Protein 6WEL (pdb70)

B-factor: mean 80.17, std 24.93, range [30.0, 134.48]

InterPro domains:
  IPR000595 Cyclic nucleotide-binding domain [PF00027] (512-602)
  IPR000595 Cyclic nucleotide-binding domain [PS50042] (493-607)
  IPR000595 Cyclic nucleotide-binding domain [SM00100] (493-614)
  IPR000595 Cyclic nucleotide-binding domain [cd00038] (493-610)
  IPR003938 Potassium channel, voltage-dependent, EAG/ELK/ERG-like [PR01463] (208-218)
  IPR003938 Potassium channel, voltage-dependent, EAG/ELK/ERG-like [PR01463] (318-328)
  IPR003938 Potassium channel, voltage-dependent, EAG/ELK/ERG-like [PR01463] (363-380)
  IPR003938 Potassium channel, voltage-dependent, EAG/ELK/ERG-like [PR01463] (406-415)
  IPR003938 Potassium channel, voltage-dependent, EAG/ELK/ERG-like [PR01463] (579-587)
  IPR005821 Ion transport domain [PF00520] (122-419)
  IPR014710 RmlC-like jelly roll fold [G3DSA:2.60.120.10] (485-624)
  IPR018488 Cyclic nucleotide-binding, conserved site [PS00888] (520-536)
  IPR018488 Cyclic nucleotide-binding, conserved site [PS00889] (558-581)
  IPR018490 Cyclic nucleotide-binding domain superfamily [SSF51206] (421-610)
  IPR032406 Cyclic nucleotide-gated channel, C-terminal leucine zipper domain [PF16526] (609-675)
  IPR050866 Cyclic nucleotide-gated cation channel [PTHR45638] (58-688)

Foldseek 3Di:
DVVVCLVQDADECPDVVNLVLLVVLLVLLVVCLQVLLCCQLLVCQQHAQWFWWAFDADVHTDIHGDDQVCQALHPFGTDTGGDLQRCCVPRVVSNVVVVVSVVVSLVSLVVVVSNQQRYWDDDPNDTDHGNVVSNVVSVVDVVVVLSVQLRDVPQVVAAPQDSVVRRHGHSNSNCSVNSPCVSVVVSLVVCLVVDPQNLVSVLVVLVVVVLSVLSSQLSVLQNVLVVVNAPPDCQRQHNNVCVLHPHGRGDDSVSSSVVSSVVSVCQLCVVPPGDDDDDPVSVVVSVVSNVNSVVSNVVSVVSVVVSVCVVCVVVVVLVVVLVVVVVVCVVVVPDPVVNVVVVVVSVVCVVVVDPQDPVVVVPPDDPVVVLVVLCVPPVVLVCPQQLNVPDDVVLSSLQSSDKHKDKDFAFAKPFAWFAFAFKKKAWAPFKKFWADPPNPHTDDIGDHSHMARPLLLDCLPPLPCSGTRHTIMTTHGMTIIIMRGSVSSVVSCVVPVVSVVSSNVSSVVVSVD/DVVVCLVQDADECPDVVNLVLLVVLLVLLVVCLQVLLCCQLLVCQQHAQWFWWAFDADVHTDIHGDDQVCQALHPFGTDTGGDLQRCCVPRVVSNVVVVVSVVVSLVSLVVVVSNQQRYWDDDPNDTDHGNVVSNVVSVVDVVVVLSVQLRDVPQVVAAPQDSVVRRHGHSNSNCSVNSPCVSVVVSLVVCLVVDPQNLVSVLVVLVVVVLSVLSSQLSVLQNVLVVVNAPPDCQRQHNNVCVLHPHGRGDDSVSSSVVSSVCSVCQLCVVPPGDDDDDPVSVVVSVVSNVNSVVSNVVSVVSVVVSVCVVCVVVVVLVVVLVVVVVVCVVVVPDPVVNVVVVVVSVVCVVVVDPQDPVVVVPPDDPVVVLVVLCVPPVVLVCPQQLNVPDDVVLSSLQSSDKHKDKDFAFAKPFAWFAFAFKKKAWAPFKKFWADPPNPHTDDIGDHSHMARPLLLDCLPPLPCSGTRHTIMTTHGMTIIIMRGSVSSVVSCVVPVVSVVSSNVSSVVVSVD/DVVVCLVQDADECPDVVNLVLLVVLLVLLVVCLQVLLCCQLLVCQQHAQWFWWAFDADVHTDIHGDDQVCQALHPFGTDTGGDLQRCCVPRVVSNVVVVVSVVVSLVSLVVVVSNQQRYWDDDPNDTDHGNVVSNVVSVVDVVVVLSVQLRDVPQVVAAPQDSVVRRHGHSNSNCSVNSPCVSVVVSLVVCLVVDPQNLVSVLVVLVVVVLSVLSSQLSVLQNVLVVVNAPPDCQRQHNNVCVLHPHGRGDDSVSSSVVSSVVSVCQLCVVPPGDDDDDPVSVVVSVVSNVNSVVSNVVSVVSVVVSVCVVCVVVVVLVVVLVVVVVVCVVVVPDPVVNVVVVVVSVVCVVVVDPQDPVVVVPPDDPVVVLVVLCVPPVVLVCPQQLNVPDDVVLSSLQSSDKHKDKDFAFAKPFAWFAFAFKKKAWAPFKKFWADPPNPHTDDIGDHSHMARPLLLDCLPPLPCSGTRHTIMTTHGMTIIIMRGSVSSVVSCVVPVVSVVSSNVSSVVVSVD/DVVVCLVQDADECPDVVNLVLLVVLLVLLVVCLQVLLCCQLLVCQQHAQWFWWAFDADVHTDIHGDDQVCQALHPFGTDTGGDLQRCCVPRVVSNVVVVVSVVVSLVSLVVVVSNQQRYWDDDPNDTDHGNVVSNVVSVVDVVVVLSVQLRDVPQVVAAPQDSVVRRHGHSNSNCSVNSPCVSVVVSLVVCLVVDPQNLVSVLVVLVVVVLSVLSSQLSVLQNVLVVVNAPPDCQRQHNNVCVLHPHGRGDDSVSSSVVSSVCSVCQLCVVPPGDDDDDPVSVVVSVVSNVNSVVSNVVSVVSVVVSVCVVCVVVVVLVVVLVVVVVVCVVVVPDPVVNVVVVVVSVVCVVVVDPQDPVVVVPPDDPVVVLVVLCVPPVVLVCPQQLNVPDDVVLSSLQSSDKHKDKDFAFAKPFAWFAFAFKKKAWAPFKKFWADPPNPHTDDIGDHSHMARPLLLDCLPPLPCSGTRHTIMTTHGMTIIIMRGSVSSVVSCVVPVVSVVSSNVSSVVVSVD

Solvent-accessible surface area: 101630 Å² total; per-residue (Å²): 186,125,179,115,141,82,59,107,56,8,15,41,33,87,59,71,108,6,23,113,44,0,39,66,0,13,94,0,22,42,20,0,32,48,71,1,18,6,10,39,12,7,75,61,60,10,3,41,14,20,56,35,33,13,142,82,148,103,136,73,87,78,81,51,99,18,70,153,134,38,20,28,74,23,172,90,29,14,55,111,50,84,34,123,51,0,1,53,80,103,41,144,83,91,0,102,110,42,31,114,81,2,90,80,20,12,68,20,0,96,86,2,29,66,22,17,69,31,42,3,82,86,66,63,15,67,44,16,127,86,17,111,98,1,20,130,36,21,130,135,63,99,55,76,135,50,5,40,91,0,30,78,81,74,5,62,112,64,6,23,4,47,27,198,116,104,77,107,15,60,19,53,46,4,52,31,2,29,67,12,106,128,35,18,134,44,6,41,107,50,33,27,56,113,35,104,124,22,35,40,38,53,19,75,23,23,44,139,91,14,55,23,78,2,15,75,12,0,0,82,0,2,124,21,0,81,159,27,20,32,7,81,15,49,1,0,0,0,28,79,1,133,24,0,14,24,110,118,23,36,9,42,60,109,1,34,66,29,0,0,34,8,1,0,0,1,4,4,12,31,14,6,47,24,39,44,4,22,109,47,84,0,0,56,24,4,12,111,10,4,47,58,0,16,62,18,46,6,42,10,34,9,19,5,20,18,33,15,52,44,122,15,54,64,32,25,97,19,38,87,74,7,66,13,1,71,68,15,1,122,37,9,144,17,55,154,142,13,18,96,56,1,38,134,3,13,49,34,14,54,92,68,98,15,67,48,47,50,78,37,10,90,119,20,4,7,96,54,0,32,35,46,1,17,66,83,16,12,28,118,28,0,67,146,3,117,5,0,90,99,13,67,55,29,0,0,27,74,0,3,92,65,25,73,49,42,8,13,4,62,42,10,51,18,10,107,124,43,64,34,4,89,40,0,12,4,0,27,80,0,66,0,29,22,2,63,112,106,22,176,110,69,116,78,55,28,86,90,38,34,34,34,15,16,50,21,0,8,92,26,100,79,16,192,114,40,77,84,15,87,19,12,0,45,1,33,1,33,2,6,0,5,0,0,8,47,72,29,0,57,59,9,0,164,74,9,79,110,3,74,133,82,1,47,53,71,0,117,65,31,65,152,200,187,124,178,117,141,84,59,106,56,9,15,41,33,87,59,70,105,4,22,114,46,0,40,66,0,13,94,0,22,41,20,0,33,48,70,0,17,5,11,39,12,7,78,62,59,9,2,39,14,19,56,35,34,13,143,84,150,102,136,74,86,77,82,51,99,19,69,154,134,38,20,27,75,23,172,92,29,15,56,112,50,85,34,120,52,0,1,55,80,105,40,144,83,91,0,100,109,42,31,115,82,2,90,78,20,11,68,20,0,94,88,3,30,64,21,17,67,31,43,3,84,88,64,63,15,66,44,16,126,84,18,111,99,2,18,130,36,23,128,138,61,97,56,79,136,49,5,40,90,0,29,80,83,75,6,63,110,66,7,25,5,48,27,199,118,104,79,106,15,60,18,50,45,4,52,29,1,28,66,12,108,129,35,17,135,43,5,42,108,50,33,26,55,112,36,104,127,22,35,39,40,55,18,75,23,24,42,138,91,16,55,24,77,2,15,76,12,0,0,80,0,3,123,22,0,81,158,27,20,32,6,84,15,48,1,0,0,0,26,76,1,133,24,0,14,22,110,117,24,36,9,40,60,108,1,35,66,29,0,0,34,8,1,0,0,1,3,4,11,32,11,6,44,23,37,46,4,25,110,49,84,0,1,57,23,4,11,111,10,6,49,59,0,16,65,19,44,7,45,10,32,10,20,5,17,19,34,15,50,42,124,16,52,62,30,25,98,19,36,93,74,8,66,14,1,69,71,16,1,123,45,12,147,17,56,152,143,16,18,94,58,1,39,131,4,14,49,30,14,56,93,65,98,14,65,48,48,49,78,32,10,90,118,21,4,7,97,56,0,34,34,46,1,16,65,85,18,11,28,118,27,0,67,145,3,117,5,0,91,101,14,68,55,30,0,0,26,73,0,4,92,65,24,72,50,46,10,13,4,60,41,12,52,17,10,106,122,45,65,37,4,90,38,0,13,4,0,27,79,0,69,0,29,21,2,62,113,105,20,173,110,68,116,80,56,29,86,93,38,35,34,33,16,15,50,21,0,7,94,25,98,80,17,193,113,39,78,90,16,85,19,13,0,45,1,31,0,31,2,6,0,5,0,0,8,48,72,29,0,57,60,8,0,166,73,11,80,111,3,72,132,82,2,46,53,70,0,116,64,29,66,152,203,186,123,179,118,143,84,59,109,56,9,14,40,33,86,59,70,107,5,22,114,45,0,40,66,1,13,92,0,20,43,21,0,33,47,70,0,18,6,10,40,11,8,78,63,61,10,3,40,13,20,55,36,33,12,142,84,151,102,135,73,85,78,82,51,99,19,68,158,134,38,21,26,76,24,172,91,26,15,57,115,51,86,34,122,51,0,0,56,80,106,40,144,82,92,0,101,110,40,31,113,83,2,90,78,21,12,67,21,1,94,88,3,30,65,21,17,68,31,43,3,83,83,65,58,14,67,43,16,127,86,18,110,99,1,20,130,36,23,129,134,64,98,54,79,136,48,4,40,90,0,31,80,82,74,5,62,111,63,6,23,4,46,27,200,117,106,79,106,16,59,18,53,45,4,51,29,1,28,67,10,109,128,34,17,138,44,5,43,108,49,34,28,56,112,35,103,128,23,35,40,40,53,18,75,23,24,44,138,90,15,54,24,78,2,15,77,11,0,0,80,0,2,123,20,0,82,161,26,20,32,6,81,15,46,1,0,0,0,26,78,1,136,25,0,14,23,111,118,24,36,9,41,60,107,1,35,66,28,0,0,33,8,0,0,0,1,4,4,12,32,12,5,44,22,39,47,4,25,109,49,84,0,1,58,25,5,11,113,10,4,48,61,0,14,64,20,46,5,44,10,30,9,20,5,18,19,34,14,49,47,125,15,55,62,29,24,98,20,36,89,74,8,66,14,2,70,68,16,1,124,40,11,147,18,57,154,142,13,18,95,58,1,39,133,4,12,49,31,15,57,93,67,101,17,66,46,49,49,78,35,9,89,121,21,4,10,101,62,1,34,36,45,1,16,67,84,17,11,27,121,27,0,67,145,3,118,5,0,89,102,13,70,55,30,0,0,26,72,0,3,91,65,24,72,49,43,8,13,4,62,40,12,49,18,9,105,124,45,65,34,4,91,38,0,12,4,0,30,85,0,65,0,28,22,3,63,112,105,20,177,111,67,120,81,55,28,86,90,39,34,34,35,15,17,51,21,0,7,93,24,99,78,16,196,112,40,77,85,16,88,18,12,0,44,1,32,0,33,2,6,0,6,0,0,8,47,72,30,0,59,60,9,0,165,79,12,78,109,3,75,133,81,2,47,55,72,0,116,65,30,67,155,201,187,123,180,119,141,82,60,106,55,8,15,40,34,86,57,71,107,5,23,114,44,0,40,64,0,13,95,0,22,42,20,0,33,48,69,0,18,7,11,40,11,8,77,64,58,10,2,39,14,20,56,35,32,13,143,83,149,104,136,73,87,78,81,52,99,18,68,156,135,37,22,28,74,23,173,92,27,14,57,116,50,85,35,121,51,0,1,54,80,105,42,141,83,91,0,101,110,42,31,112,82,2,90,78,20,12,69,20,0,92,89,2,30,66,21,15,69,30,44,3,82,85,66,59,14,66,44,16,127,86,18,108,100,2,20,130,35,21,128,134,63,97,54,78,136,48,5,40,90,0,31,80,82,73,5,62,111,65,6,23,5,47,27,199,118,104,80,106,15,61,17,52,45,5,53,30,1,29,68,11,108,129,34,18,137,43,6,42,107,49,32,27,53,113,34,104,126,21,35,38,39,54,19,75,22,24,42,138,87,15,55,22,76,2,15,76,12,0,0,81,0,2,123,22,0,83,157,27,20,30,7,83,16,47,1,0,0,0,27,79,1,133,22,0,14,23,110,117,22,37,9,40,61,108,2,35,66,27,0,0,32,9,1,0,0,0,4,4,12,31,12,5,46,23,39,43,4,24,109,48,84,0,1,57,26,5,11,113,10,4,47,59,0,16,63,19,47,6,44,11,33,9,20,5,18,17,33,14,50,43,122,14,53,64,31,26,100,21,38,89,72,8,66,14,1,70,67,17,2,124,39,9,146,18,55,154,143,13,18,93,59,0,37,133,4,12,50,33,15,55,91,65,97,16,66,46,49,51,78,36,10,90,119,22,4,9,97,56,0,33,34,46,2,16,66,84,16,11,26,120,26,0,67,144,3,119,5,0,92,100,12,69,56,30,0,0,27,72,0,3,92,64,24,72,50,42,9,13,4,63,42,11,53,19,9,108,121,45,64,34,4,90,37,0,12,4,0,29,81,0,67,0,29,22,2,64,113,104,20,176,110,68,119,80,56,29,86,89,38,33,33,33,14,16,50,20,0,7,94,26,100,80,16,196,113,39,78,85,16,86,19,13,0,46,1,34,1,32,1,6,0,6,0,0,7,47,70,30,0,58,61,9,0,165,74,10,78,110,3,73,133,81,1,47,54,71,0,116,66,29,66,155,202

Structure (mmCIF, N/CA/C/O backbone):
data_6WEL
#
_entry.id   6WEL
#
_cell.length_a   1.00
_cell.length_b   1.00
_cell.length_c   1.00
_cell.angle_alpha   90.00
_cell.angle_beta   90.00
_cell.angle_gamma   90.00
#
_symmetry.space_group_name_H-M   'P 1'
#
loop_
_entity.id
_entity.type
_entity.pdbx_description
1 polymer 'Cyclic nucleotide-gated cation channel'
2 non-polymer 1-PALMITOYL-2-LINOLEOYL-SN-GLYCERO-3-PHOSPHOCHOLINE
3 non-polymer 1,2-DILAUROYL-SN-GLYCERO-3-PHOSPHATE
4 non-polymer 'SODIUM ION'
#
loop_
_atom_site.group_PDB
_atom_site.id
_atom_site.type_symbol
_atom_site.label_atom_id
_atom_site.label_alt_id
_atom_site.label_comp_id
_atom_site.label_asym_id
_atom_site.label_entity_id
_atom_site.label_seq_id
_atom_site.pdbx_PDB_ins_code
_atom_site.Cartn_x
_atom_site.Cartn_y
_atom_site.Cartn_z
_atom_site.occupancy
_atom_site.B_iso_or_equiv
_atom_site.auth_seq_id
_atom_site.auth_comp_id
_atom_site.auth_asym_id
_atom_site.auth_atom_id
_atom_site.pdbx_PDB_model_num
ATOM 1 N N . ARG A 1 104 ? 212.011 178.395 166.463 1.00 117.35 104 ARG A N 1
ATOM 2 C CA . ARG A 1 104 ? 211.923 178.587 165.021 1.00 117.35 104 ARG A CA 1
ATOM 3 C C . ARG A 1 104 ? 211.039 177.519 164.388 1.00 117.35 104 ARG A C 1
ATOM 4 O O . ARG A 1 104 ? 210.278 176.837 165.077 1.00 117.35 104 ARG A O 1
ATOM 12 N N . ILE A 1 105 ? 211.148 177.383 163.064 1.00 116.38 105 ILE A N 1
ATOM 13 C CA . ILE A 1 105 ? 210.327 176.417 162.341 1.00 116.38 105 ILE A CA 1
ATOM 14 C C . ILE A 1 105 ? 210.620 175.001 162.818 1.00 116.38 105 ILE A C 1
ATOM 15 O O . ILE A 1 105 ? 209.699 174.213 163.067 1.00 116.38 105 ILE A O 1
ATOM 20 N N . ARG A 1 106 ? 211.902 174.654 162.949 1.00 116.20 106 ARG A N 1
ATOM 21 C CA . ARG A 1 106 ? 212.257 173.303 163.364 1.00 116.20 106 ARG A CA 1
ATOM 22 C C . ARG A 1 106 ? 211.725 173.003 164.756 1.00 116.20 106 ARG A C 1
ATOM 23 O O . ARG A 1 106 ? 211.166 171.928 164.996 1.00 116.20 106 ARG A O 1
ATOM 31 N N . LYS A 1 107 ? 211.872 173.952 165.683 1.00 113.98 107 LYS A N 1
ATOM 32 C CA . LYS A 1 107 ? 211.364 173.754 167.036 1.00 113.98 107 LYS A CA 1
ATOM 33 C C . LYS A 1 107 ? 209.851 173.581 167.034 1.00 113.98 107 LYS A C 1
ATOM 34 O O . LYS A 1 107 ? 209.316 172.658 167.663 1.00 113.98 107 LYS A O 1
ATOM 40 N N . TYR A 1 108 ? 209.144 174.465 166.326 1.00 110.81 108 TYR A N 1
ATOM 41 C CA . TYR A 1 108 ? 207.687 174.420 166.334 1.00 110.81 108 TYR A CA 1
ATOM 42 C C . TYR A 1 108 ? 207.178 173.114 165.748 1.00 110.81 108 TYR A C 1
ATOM 43 O O . TYR A 1 108 ? 206.257 172.495 166.291 1.00 110.81 108 TYR A O 1
ATOM 52 N N . LEU A 1 109 ? 207.777 172.666 164.645 1.00 106.74 109 LEU A N 1
ATOM 53 C CA . LEU A 1 109 ? 207.300 171.442 164.010 1.00 106.74 109 LEU A CA 1
ATOM 54 C C . LEU A 1 109 ? 207.747 170.198 164.762 1.00 106.74 109 LEU A C 1
ATOM 55 O O . LEU A 1 109 ? 207.080 169.162 164.683 1.00 106.74 109 LEU A O 1
ATOM 60 N N . ALA A 1 110 ? 208.860 170.267 165.491 1.00 106.57 110 ALA A N 1
ATOM 61 C CA . ALA A 1 110 ? 209.277 169.118 166.284 1.00 106.57 110 ALA A CA 1
ATOM 62 C C . ALA A 1 110 ? 208.427 168.977 167.536 1.00 106.57 110 ALA A C 1
ATOM 63 O O . ALA A 1 110 ? 208.250 167.869 168.054 1.00 106.57 110 ALA A O 1
ATOM 65 N N . ASN A 1 111 ? 207.896 170.089 168.042 1.00 106.01 111 ASN A N 1
ATOM 66 C CA . ASN A 1 111 ? 207.091 170.023 169.256 1.00 106.01 111 ASN A CA 1
ATOM 67 C C . ASN A 1 111 ? 205.603 169.854 168.968 1.00 106.01 111 ASN A C 1
ATOM 68 O O . ASN A 1 111 ? 204.869 169.350 169.821 1.00 106.01 111 ASN A O 1
ATOM 73 N N . TYR A 1 112 ? 205.141 170.273 167.789 1.00 96.69 112 TYR A N 1
ATOM 74 C CA . TYR A 1 112 ? 203.715 170.386 167.490 1.00 96.69 112 TYR A CA 1
ATOM 75 C C . TYR A 1 112 ? 202.946 169.093 167.738 1.00 96.69 112 TYR A C 1
ATOM 76 O O . TYR A 1 112 ? 203.434 167.998 167.456 1.00 96.69 112 TYR A O 1
ATOM 85 N N . THR A 1 113 ? 201.738 169.237 168.281 1.00 93.11 113 THR A N 1
ATOM 86 C CA . THR A 1 113 ? 200.774 168.157 168.421 1.00 93.11 113 THR A CA 1
ATOM 87 C C . THR A 1 113 ? 199.378 168.762 168.317 1.00 93.11 113 THR A C 1
ATOM 88 O O . THR A 1 113 ? 199.161 169.907 168.712 1.00 93.11 113 THR A O 1
ATOM 92 N N . GLN A 1 114 ? 198.437 167.999 167.763 1.00 87.98 114 GLN A N 1
ATOM 93 C CA . GLN A 1 114 ? 197.143 168.522 167.345 1.00 87.98 114 GLN A CA 1
ATOM 94 C C . GLN A 1 114 ? 196.045 168.180 168.347 1.00 87.98 114 GLN A C 1
ATOM 95 O O . GLN A 1 114 ? 195.998 167.067 168.879 1.00 87.98 114 GLN A O 1
ATOM 101 N N . ASP A 1 115 ? 195.157 169.147 168.590 1.00 87.05 115 ASP A N 1
ATOM 102 C CA . ASP A 1 115 ? 193.940 168.918 169.352 1.00 87.05 115 ASP A CA 1
ATOM 103 C C . ASP A 1 115 ? 192.776 168.754 168.390 1.00 87.05 115 ASP A C 1
ATOM 104 O O . ASP A 1 115 ? 192.448 169.705 167.667 1.00 87.05 115 ASP A O 1
ATOM 109 N N . PRO A 1 116 ? 192.126 167.593 168.343 1.00 85.13 116 PRO A N 1
ATOM 110 C CA . PRO A 1 116 ? 191.081 167.378 167.338 1.00 85.13 116 PRO A CA 1
ATOM 111 C C . PRO A 1 116 ? 189.812 168.176 167.564 1.00 85.13 116 PRO A C 1
ATOM 112 O O . PRO A 1 116 ? 189.025 168.323 166.621 1.00 85.13 116 PRO A O 1
ATOM 116 N N . SER A 1 117 ? 189.573 168.690 168.766 1.00 85.74 117 SER A N 1
ATOM 117 C CA . SER A 1 117 ? 188.314 169.341 169.098 1.00 85.74 117 SER A CA 1
ATOM 118 C C . SER A 1 117 ? 188.302 170.831 168.806 1.00 85.74 117 SER A C 1
ATOM 119 O O . SER A 1 117 ? 187.311 171.493 169.114 1.00 85.74 117 SER A O 1
ATOM 122 N N . THR A 1 118 ? 189.359 171.371 168.215 1.00 82.38 118 THR A N 1
ATOM 123 C CA . THR A 1 118 ? 189.408 172.788 167.907 1.00 82.38 118 THR A CA 1
ATOM 124 C C . THR A 1 118 ? 188.464 173.114 166.751 1.00 82.38 118 THR A C 1
ATOM 125 O O . THR A 1 118 ? 187.890 172.233 166.112 1.00 82.38 118 THR A O 1
ATOM 129 N N . ASP A 1 119 ? 188.280 174.411 166.504 1.00 79.64 119 ASP A N 1
ATOM 130 C CA . ASP A 1 119 ? 187.549 174.855 165.327 1.00 79.64 119 ASP A CA 1
ATOM 131 C C . ASP A 1 119 ? 188.446 174.913 164.107 1.00 79.64 119 ASP A C 1
ATOM 132 O O . ASP A 1 119 ? 187.980 174.694 162.982 1.00 79.64 119 ASP A O 1
ATOM 137 N N . ASN A 1 120 ? 189.729 175.212 164.306 1.00 77.52 120 ASN A N 1
ATOM 138 C CA . ASN A 1 120 ? 190.670 175.172 163.197 1.00 77.52 120 ASN A CA 1
ATOM 139 C C . ASN A 1 120 ? 190.766 173.773 162.619 1.00 77.52 120 ASN A C 1
ATOM 140 O O . ASN A 1 120 ? 190.895 173.608 161.404 1.00 77.52 120 ASN A O 1
ATOM 145 N N . PHE A 1 121 ? 190.685 172.750 163.462 1.00 75.19 121 PHE A N 1
ATOM 146 C CA . PHE A 1 121 ? 190.715 171.397 162.933 1.00 75.19 121 PHE A CA 1
ATOM 147 C C . PHE A 1 121 ? 189.449 171.076 162.149 1.00 75.19 121 PHE A C 1
ATOM 148 O O . PHE A 1 121 ? 189.494 170.318 161.179 1.00 75.19 121 PHE A O 1
ATOM 156 N N . TYR A 1 122 ? 188.311 171.640 162.549 1.00 72.98 122 TYR A N 1
ATOM 157 C CA . TYR A 1 122 ? 187.100 171.477 161.755 1.00 72.98 122 TYR A CA 1
ATOM 158 C C . TYR A 1 122 ? 187.251 172.120 160.383 1.00 72.98 122 TYR A C 1
ATOM 159 O O . TYR A 1 122 ? 186.887 171.523 159.362 1.00 72.98 122 TYR A O 1
ATOM 168 N N . TYR A 1 123 ? 187.799 173.332 160.331 1.00 73.22 123 TYR A N 1
ATOM 169 C CA . TYR A 1 123 ? 188.021 173.964 159.033 1.00 73.22 123 TYR A CA 1
ATOM 170 C C . TYR A 1 123 ? 189.017 173.172 158.198 1.00 73.22 123 TYR A C 1
ATOM 171 O O . TYR A 1 123 ? 188.905 173.105 156.967 1.00 73.22 123 TYR A O 1
ATOM 180 N N . TRP A 1 124 ? 189.982 172.536 158.854 1.00 68.29 124 TRP A N 1
ATOM 181 C CA . TRP A 1 124 ? 190.898 171.664 158.134 1.00 68.29 124 TRP A CA 1
ATOM 182 C C . TRP A 1 124 ? 190.175 170.454 157.551 1.00 68.29 124 TRP A C 1
ATOM 183 O O . TRP A 1 124 ? 190.428 170.063 156.409 1.00 68.29 124 TRP A O 1
ATOM 194 N N . THR A 1 125 ? 189.301 169.822 158.333 1.00 68.81 125 THR A N 1
ATOM 195 C CA . THR A 1 125 ? 188.550 168.694 157.804 1.00 68.81 125 THR A CA 1
ATOM 196 C C . THR A 1 125 ? 187.696 169.114 156.620 1.00 68.81 125 THR A C 1
ATOM 197 O O . THR A 1 125 ? 187.466 168.320 155.710 1.00 68.81 125 THR A O 1
ATOM 201 N N . CYS A 1 126 ? 187.239 170.363 156.603 1.00 66.53 126 CYS A N 1
ATOM 202 C CA . CYS A 1 126 ? 186.509 170.864 155.440 1.00 66.53 126 CYS A CA 1
ATOM 203 C C . CYS A 1 126 ? 187.421 171.013 154.227 1.00 66.53 126 CYS A C 1
ATOM 204 O O . CYS A 1 126 ? 187.014 170.734 153.094 1.00 66.53 126 CYS A O 1
ATOM 207 N N . VAL A 1 127 ? 188.661 171.450 154.442 1.00 64.19 127 VAL A N 1
ATOM 208 C CA . VAL A 1 127 ? 189.629 171.511 153.342 1.00 64.19 127 VAL A CA 1
ATOM 209 C C . VAL A 1 127 ? 189.904 170.115 152.777 1.00 64.19 127 VAL A C 1
ATOM 210 O O . VAL A 1 127 ? 189.973 169.914 151.556 1.00 64.19 127 VAL A O 1
ATOM 214 N N . VAL A 1 128 ? 190.060 169.133 153.656 1.00 64.34 128 VAL A N 1
ATOM 215 C CA . VAL A 1 128 ? 190.301 167.766 153.211 1.00 64.34 128 VAL A CA 1
ATOM 216 C C . VAL A 1 128 ? 189.077 167.200 152.505 1.00 64.34 128 VAL A C 1
ATOM 217 O O . VAL A 1 128 ? 189.203 166.396 151.580 1.00 64.34 128 VAL A O 1
ATOM 221 N N . THR A 1 129 ? 187.879 167.614 152.910 1.00 63.45 129 THR A N 1
ATOM 222 C CA . THR A 1 129 ? 186.673 167.204 152.197 1.00 63.45 129 THR A CA 1
ATOM 223 C C . THR A 1 129 ? 186.628 167.796 150.797 1.00 63.45 129 THR A C 1
ATOM 224 O O . THR A 1 129 ? 186.195 167.134 149.854 1.00 63.45 129 THR A O 1
ATOM 228 N N . VAL A 1 130 ? 187.078 169.036 150.638 1.00 60.72 130 VAL A N 1
ATOM 229 C CA . VAL A 1 130 ? 187.160 169.622 149.303 1.00 60.72 130 VAL A CA 1
ATOM 230 C C . VAL A 1 130 ? 188.129 168.838 148.425 1.00 60.72 130 VAL A C 1
ATOM 231 O O . VAL A 1 130 ? 187.847 168.574 147.250 1.00 60.72 130 VAL A O 1
ATOM 235 N N . ALA A 1 131 ? 189.279 168.444 148.977 1.00 59.75 131 ALA A N 1
ATOM 236 C CA . ALA A 1 131 ? 190.237 167.669 148.186 1.00 59.75 131 ALA A CA 1
ATOM 237 C C . ALA A 1 131 ? 189.690 166.289 147.830 1.00 59.75 131 ALA A C 1
ATOM 238 O O . ALA A 1 131 ? 189.874 165.799 146.704 1.00 59.75 131 ALA A O 1
ATOM 240 N N . TYR A 1 132 ? 188.997 165.654 148.770 1.00 59.09 132 TYR A N 1
ATOM 241 C CA . TYR A 1 132 ? 188.379 164.367 148.496 1.00 59.09 132 TYR A CA 1
ATOM 242 C C . TYR A 1 132 ? 187.335 164.479 147.395 1.00 59.09 132 TYR A C 1
ATOM 243 O O . TYR A 1 132 ? 187.267 163.625 146.512 1.00 59.09 132 TYR A O 1
ATOM 252 N N . ILE A 1 133 ? 186.500 165.515 147.442 1.00 57.85 133 ILE A N 1
ATOM 253 C CA . ILE A 1 133 ? 185.468 165.685 146.426 1.00 57.85 133 ILE A CA 1
ATOM 254 C C . ILE A 1 133 ? 186.093 165.995 145.077 1.00 57.85 133 ILE A C 1
ATOM 255 O O . ILE A 1 133 ? 185.559 165.621 144.034 1.00 57.85 133 ILE A O 1
ATOM 260 N N . TYR A 1 134 ? 187.233 166.678 145.069 1.00 56.79 134 TYR A N 1
ATOM 261 C CA . TYR A 1 134 ? 187.973 166.841 143.824 1.00 56.79 134 TYR A CA 1
ATOM 262 C C . TYR A 1 134 ? 188.300 165.490 143.205 1.00 56.79 134 TYR A C 1
ATOM 263 O O . TYR A 1 134 ? 188.016 165.243 142.027 1.00 56.79 134 TYR A O 1
ATOM 272 N N . ASN A 1 135 ? 188.897 164.599 143.993 1.00 56.50 135 ASN A N 1
ATOM 273 C CA . ASN A 1 135 ? 189.264 163.288 143.462 1.00 56.50 135 ASN A CA 1
ATOM 274 C C . ASN A 1 135 ? 188.038 162.488 143.032 1.00 56.50 135 ASN A C 1
ATOM 275 O O . ASN A 1 135 ? 188.023 161.913 141.936 1.00 56.50 135 ASN A O 1
ATOM 280 N N . LEU A 1 136 ? 186.993 162.492 143.865 1.00 53.19 136 LEU A N 1
ATOM 281 C CA . LEU A 1 136 ? 185.757 161.749 143.620 1.00 53.19 136 LEU A CA 1
ATOM 282 C C . LEU A 1 136 ? 185.191 162.020 142.235 1.00 53.19 136 LEU A C 1
ATOM 283 O O . LEU A 1 136 ? 184.748 161.101 141.540 1.00 53.19 136 LEU A O 1
ATOM 288 N N . LEU A 1 137 ? 185.152 163.284 141.834 1.00 51.65 137 LEU A N 1
ATOM 289 C CA . LEU A 1 137 ? 184.593 163.626 140.536 1.00 51.65 137 LEU A CA 1
ATOM 290 C C . LEU A 1 137 ? 185.609 163.412 139.425 1.00 51.65 137 LEU A C 1
ATOM 291 O O . LEU A 1 137 ? 185.323 162.754 138.413 1.00 51.65 137 LEU A O 1
ATOM 296 N N . PHE A 1 138 ? 186.814 163.938 139.593 1.00 53.79 138 PHE A N 1
ATOM 297 C CA . PHE A 1 138 ? 187.618 164.173 138.409 1.00 53.79 138 PHE A CA 1
ATOM 298 C C . PHE A 1 138 ? 188.474 162.976 138.038 1.00 53.79 138 PHE A C 1
ATOM 299 O O . PHE A 1 138 ? 188.883 162.863 136.885 1.00 53.79 138 PHE A O 1
ATOM 307 N N . VAL A 1 139 ? 188.696 162.026 138.943 1.00 53.10 139 VAL A N 1
ATOM 308 C CA . VAL A 1 139 ? 189.479 160.870 138.511 1.00 53.10 139 VAL A CA 1
ATOM 309 C C . VAL A 1 139 ? 188.669 160.009 137.546 1.00 53.10 139 VAL A C 1
ATOM 310 O O . VAL A 1 139 ? 189.155 159.624 136.476 1.00 53.10 139 VAL A O 1
ATOM 314 N N . ILE A 1 140 ? 187.412 159.724 137.882 1.00 49.56 140 ILE A N 1
ATOM 315 C CA . ILE A 1 140 ? 186.557 158.954 136.985 1.00 49.56 140 ILE A CA 1
ATOM 316 C C . ILE A 1 140 ? 186.202 159.766 135.748 1.00 49.56 140 ILE A C 1
ATOM 317 O O . ILE A 1 140 ? 186.110 159.224 134.639 1.00 49.56 140 ILE A O 1
ATOM 322 N N . ALA A 1 141 ? 186.013 161.081 135.901 1.00 50.48 141 ALA A N 1
ATOM 323 C CA . ALA A 1 141 ? 185.736 161.887 134.728 1.00 50.48 141 ALA A CA 1
ATOM 324 C C . ALA A 1 141 ? 186.906 161.880 133.756 1.00 50.48 141 ALA A C 1
ATOM 325 O O . ALA A 1 141 ? 186.701 161.842 132.547 1.00 50.48 141 ALA A O 1
ATOM 327 N N . ARG A 1 142 ? 188.140 161.901 134.249 1.00 53.88 142 ARG A N 1
ATOM 328 C CA . ARG A 1 142 ? 189.281 161.925 133.344 1.00 53.88 142 ARG A CA 1
ATOM 329 C C . ARG A 1 142 ? 189.583 160.548 132.785 1.00 53.88 142 ARG A C 1
ATOM 330 O O . ARG A 1 142 ? 190.214 160.431 131.734 1.00 53.88 142 ARG A O 1
ATOM 338 N N . GLN A 1 143 ? 189.184 159.491 133.485 1.00 50.92 143 GLN A N 1
ATOM 339 C CA . GLN A 1 143 ? 189.330 158.158 132.914 1.00 50.92 143 GLN A CA 1
ATOM 340 C C . GLN A 1 143 ? 188.372 157.955 131.752 1.00 50.92 143 GLN A C 1
ATOM 341 O O . GLN A 1 143 ? 188.785 157.571 130.655 1.00 50.92 143 GLN A O 1
ATOM 347 N N . VAL A 1 144 ? 187.084 158.227 131.964 1.00 48.15 144 VAL A N 1
ATOM 348 C CA . VAL A 1 144 ? 186.101 157.916 130.934 1.00 48.15 144 VAL A CA 1
ATOM 349 C C . VAL A 1 144 ? 186.064 159.001 129.865 1.00 48.15 144 VAL A C 1
ATOM 350 O O . VAL A 1 144 ? 186.046 158.708 128.668 1.00 48.15 144 VAL A O 1
ATOM 354 N N . PHE A 1 145 ? 186.030 160.260 130.268 1.00 47.51 145 PHE A N 1
ATOM 355 C CA . PHE A 1 145 ? 186.009 161.385 129.346 1.00 47.51 145 PHE A CA 1
ATOM 356 C C . PHE A 1 145 ? 187.408 161.945 129.132 1.00 47.51 145 PHE A C 1
ATOM 357 O O . PHE A 1 145 ? 187.730 163.044 129.559 1.00 47.51 145 PHE A O 1
ATOM 365 N N . ASN A 1 146 ? 188.245 161.158 128.472 1.00 59.03 146 ASN A N 1
ATOM 366 C CA . ASN A 1 146 ? 189.647 161.427 128.191 1.00 59.03 146 ASN A CA 1
ATOM 367 C C . ASN A 1 146 ? 189.991 162.829 127.708 1.00 59.03 146 ASN A C 1
ATOM 368 O O . ASN A 1 146 ? 191.062 163.341 128.036 1.00 59.03 146 ASN A O 1
ATOM 373 N N . ASP A 1 147 ? 189.141 163.442 126.892 1.00 60.75 147 ASP A N 1
ATOM 374 C CA . ASP A 1 147 ? 189.455 164.753 126.343 1.00 60.75 147 ASP A CA 1
ATOM 375 C C . ASP A 1 147 ? 189.485 165.850 127.386 1.00 60.75 147 ASP A C 1
ATOM 376 O O . ASP A 1 147 ? 189.810 166.984 127.043 1.00 60.75 147 ASP A O 1
ATOM 381 N N . LEU A 1 148 ? 189.161 165.549 128.641 1.00 58.51 148 LEU A N 1
ATOM 382 C CA . LEU A 1 148 ? 189.267 166.549 129.692 1.00 58.51 148 LEU A CA 1
ATOM 383 C C . LEU A 1 148 ? 190.694 167.044 129.863 1.00 58.51 148 LEU A C 1
ATOM 384 O O . LEU A 1 148 ? 190.909 168.161 130.335 1.00 58.51 148 LEU A O 1
ATOM 389 N N . ILE A 1 149 ? 191.687 166.231 129.494 1.00 61.57 149 ILE A N 1
ATOM 390 C CA . ILE A 1 149 ? 193.072 166.669 129.539 1.00 61.57 149 ILE A CA 1
ATOM 391 C C . ILE A 1 149 ? 193.578 167.120 128.184 1.00 61.57 149 ILE A C 1
ATOM 392 O O . ILE A 1 149 ? 194.753 167.478 128.062 1.00 61.57 149 ILE A O 1
ATOM 397 N N . GLY A 1 150 ? 192.728 167.134 127.168 1.00 63.87 150 GLY A N 1
ATOM 398 C CA . GLY A 1 150 ? 193.150 167.402 125.821 1.00 63.87 150 GLY A CA 1
ATOM 399 C C . GLY A 1 150 ? 193.168 166.133 125.002 1.00 63.87 150 GLY A C 1
ATOM 400 O O . GLY A 1 150 ? 193.619 165.084 125.457 1.00 63.87 150 GLY A O 1
ATOM 401 N N . PRO A 1 151 ? 192.653 166.195 123.781 1.00 65.79 151 PRO A N 1
ATOM 402 C CA . PRO A 1 151 ? 192.635 165.003 122.935 1.00 65.79 151 PRO A CA 1
ATOM 403 C C . PRO A 1 151 ? 194.029 164.468 122.639 1.00 65.79 151 PRO A C 1
ATOM 404 O O . PRO A 1 151 ? 194.935 165.208 122.259 1.00 65.79 151 PRO A O 1
ATOM 408 N N . SER A 1 152 ? 194.186 163.163 122.816 1.00 69.05 152 SER A N 1
ATOM 409 C CA . SER A 1 152 ? 195.412 162.456 122.488 1.00 69.05 152 SER A CA 1
ATOM 410 C C . SER A 1 152 ? 195.463 162.017 121.041 1.00 69.05 152 SER A C 1
ATOM 411 O O . SER A 1 152 ? 196.536 161.654 120.558 1.00 69.05 152 SER A O 1
ATOM 414 N N . SER A 1 153 ? 194.331 162.026 120.350 1.00 69.78 153 SER A N 1
ATOM 415 C CA . SER A 1 153 ? 194.242 161.580 118.976 1.00 69.78 153 SER A CA 1
ATOM 416 C C . SER A 1 153 ? 193.416 162.576 118.187 1.00 69.78 153 SER A C 1
ATOM 417 O O . SER A 1 153 ? 192.710 163.414 118.744 1.00 69.78 153 SER A O 1
ATOM 420 N N . GLN A 1 154 ? 193.505 162.461 116.872 1.00 72.09 154 GLN A N 1
ATOM 421 C CA . GLN A 1 154 ? 192.819 163.333 115.934 1.00 72.09 154 GLN A CA 1
ATOM 422 C C . GLN A 1 154 ? 191.553 162.648 115.453 1.00 72.09 154 GLN A C 1
ATOM 423 O O . GLN A 1 154 ? 191.594 161.483 115.066 1.00 72.09 154 GLN A O 1
ATOM 429 N N . SER A 1 155 ? 190.437 163.369 115.473 1.00 70.71 155 SER A N 1
ATOM 430 C CA . SER A 1 155 ? 189.198 162.862 114.902 1.00 70.71 155 SER A CA 1
ATOM 431 C C . SER A 1 155 ? 189.216 163.046 113.397 1.00 70.71 155 SER A C 1
ATOM 432 O O . SER A 1 155 ? 189.478 164.142 112.905 1.00 70.71 155 SER A O 1
ATOM 435 N N . LEU A 1 156 ? 188.939 161.974 112.669 1.00 73.22 156 LEU A N 1
ATOM 436 C CA . LEU A 1 156 ? 188.960 161.983 111.215 1.00 73.22 156 LEU A CA 1
ATOM 437 C C . LEU A 1 156 ? 187.578 161.643 110.688 1.00 73.22 156 LEU A C 1
ATOM 438 O O . LEU A 1 156 ? 187.007 160.618 111.060 1.00 73.22 156 LEU A O 1
ATOM 443 N N . CYS A 1 157 ? 187.053 162.503 109.829 1.00 79.35 157 CYS A N 1
ATOM 444 C CA . CYS A 1 157 ? 185.756 162.327 109.201 1.00 79.35 157 CYS A CA 1
ATOM 445 C C . CYS A 1 157 ? 185.961 162.020 107.729 1.00 79.35 157 CYS A C 1
ATOM 446 O O . CYS A 1 157 ? 186.914 162.496 107.115 1.00 79.35 157 CYS A O 1
ATOM 449 N N . ARG A 1 158 ? 185.074 161.206 107.166 1.00 88.20 158 ARG A N 1
ATOM 450 C CA . ARG A 1 158 ? 185.103 160.896 105.740 1.00 88.20 158 ARG A CA 1
ATOM 451 C C . ARG A 1 158 ? 184.287 161.946 105.009 1.00 88.20 158 ARG A C 1
ATOM 452 O O . ARG A 1 158 ? 183.057 161.948 105.080 1.00 88.20 158 ARG A O 1
ATOM 460 N N . PHE A 1 159 ? 184.968 162.832 104.299 1.00 96.84 159 PHE A N 1
ATOM 461 C CA . PHE A 1 159 ? 184.358 164.028 103.741 1.00 96.84 159 PHE A CA 1
ATOM 462 C C . PHE A 1 159 ? 184.264 163.914 102.227 1.00 96.84 159 PHE A C 1
ATOM 463 O O . PHE A 1 159 ? 185.194 163.434 101.575 1.00 96.84 159 PHE A O 1
ATOM 471 N N . TYR A 1 160 ? 183.140 164.358 101.674 1.00 106.53 160 TYR A N 1
ATOM 472 C CA . TYR A 1 160 ? 182.965 164.454 100.230 1.00 106.53 160 TYR A CA 1
ATOM 473 C C . TYR A 1 160 ? 183.174 165.906 99.818 1.00 106.53 160 TYR A C 1
ATOM 474 O O . TYR A 1 160 ? 182.381 166.780 100.180 1.00 106.53 160 TYR A O 1
ATOM 483 N N . ASN A 1 161 ? 184.230 166.157 99.055 1.00 109.97 161 ASN A N 1
ATOM 484 C CA . ASN A 1 161 ? 184.565 167.508 98.635 1.00 109.97 161 ASN A CA 1
ATOM 485 C C . ASN A 1 161 ? 183.584 168.014 97.585 1.00 109.97 161 ASN A C 1
ATOM 486 O O . ASN A 1 161 ? 183.959 168.276 96.445 1.00 109.97 161 ASN A O 1
ATOM 491 N N . ASN A 1 165 ? 184.447 166.683 94.912 1.00 111.47 165 ASN A N 1
ATOM 492 C CA . ASN A 1 165 ? 185.089 165.996 93.801 1.00 111.47 165 ASN A CA 1
ATOM 493 C C . ASN A 1 165 ? 185.201 164.504 94.102 1.00 111.47 165 ASN A C 1
ATOM 494 O O . ASN A 1 165 ? 184.993 163.668 93.223 1.00 111.47 165 ASN A O 1
ATOM 499 N N . SER A 1 166 ? 185.526 164.178 95.353 1.00 109.67 166 SER A N 1
ATOM 500 C CA . SER A 1 166 ? 185.667 162.793 95.784 1.00 109.67 166 SER A CA 1
ATOM 501 C C . SER A 1 166 ? 185.591 162.741 97.304 1.00 109.67 166 SER A C 1
ATOM 502 O O . SER A 1 166 ? 185.512 163.769 97.978 1.00 109.67 166 SER A O 1
ATOM 505 N N . THR A 1 167 ? 185.615 161.520 97.833 1.00 103.87 167 THR A N 1
ATOM 506 C CA . THR A 1 167 ? 185.506 161.272 99.266 1.00 103.87 167 THR A CA 1
ATOM 507 C C . THR A 1 167 ? 186.874 160.914 99.831 1.00 103.87 167 THR A C 1
ATOM 508 O O . THR A 1 167 ? 187.482 159.924 99.414 1.00 103.87 167 THR A O 1
ATOM 512 N N . THR A 1 168 ? 187.347 161.707 100.789 1.00 94.84 168 THR A N 1
ATOM 513 C CA . THR A 1 168 ? 188.619 161.468 101.455 1.00 94.84 168 THR A CA 1
ATOM 514 C C . THR A 1 168 ? 188.446 161.658 102.959 1.00 94.84 168 THR A C 1
ATOM 515 O O . THR A 1 168 ? 187.388 162.067 103.438 1.00 94.84 168 THR A O 1
ATOM 519 N N . GLN A 1 169 ? 189.502 161.352 103.708 1.00 86.76 169 GLN A N 1
ATOM 520 C CA . GLN A 1 169 ? 189.470 161.340 105.168 1.00 86.76 169 GLN A CA 1
ATOM 521 C C . GLN A 1 169 ? 190.257 162.529 105.703 1.00 86.76 169 GLN A C 1
ATOM 522 O O . GLN A 1 169 ? 191.485 162.576 105.577 1.00 86.76 169 GLN A O 1
ATOM 528 N N . VAL A 1 170 ? 189.552 163.479 106.317 1.00 80.76 170 VAL A N 1
ATOM 529 C CA . VAL A 1 170 ? 190.138 164.720 106.792 1.00 80.76 170 VAL A CA 1
ATOM 530 C C . VAL A 1 170 ? 189.773 164.911 108.256 1.00 80.76 170 VAL A C 1
ATOM 531 O O . VAL A 1 170 ? 188.923 164.215 108.803 1.00 80.76 170 VAL A O 1
ATOM 535 N N . GLU A 1 171 ? 190.424 165.882 108.888 1.00 77.27 171 GLU A N 1
ATOM 536 C CA . GLU A 1 171 ? 190.157 166.175 110.287 1.00 77.27 171 GLU A CA 1
ATOM 537 C C . GLU A 1 171 ? 188.788 166.815 110.448 1.00 77.27 171 GLU A C 1
ATOM 538 O O . GLU A 1 171 ? 188.463 167.783 109.761 1.00 77.27 171 GLU A O 1
ATOM 544 N N . CYS A 1 172 ? 188.002 166.296 111.383 1.00 74.27 172 CYS A N 1
ATOM 545 C CA . CYS A 1 172 ? 186.622 166.726 111.542 1.00 74.27 172 CYS A CA 1
ATOM 546 C C . CYS A 1 172 ? 186.543 168.183 111.960 1.00 74.27 172 CYS A C 1
ATOM 547 O O . CYS A 1 172 ? 187.285 168.631 112.832 1.00 74.27 172 CYS A O 1
ATOM 550 N N . THR A 1 173 ? 185.638 168.919 111.332 1.00 71.45 173 THR A N 1
ATOM 551 C CA . THR A 1 173 ? 185.230 170.232 111.793 1.00 71.45 173 THR A CA 1
ATOM 552 C C . THR A 1 173 ? 183.957 170.060 112.616 1.00 71.45 173 THR A C 1
ATOM 553 O O . THR A 1 173 ? 183.518 168.943 112.868 1.00 71.45 173 THR A O 1
ATOM 557 N N . TYR A 1 174 ? 183.350 171.155 113.058 1.00 70.27 174 TYR A N 1
ATOM 558 C CA . TYR A 1 174 ? 182.091 171.034 113.778 1.00 70.27 174 TYR A CA 1
ATOM 559 C C . TYR A 1 174 ? 180.911 170.823 112.849 1.00 70.27 174 TYR A C 1
ATOM 560 O O . TYR A 1 174 ? 179.878 170.314 113.288 1.00 70.27 174 TYR A O 1
ATOM 569 N N . ASN A 1 175 ? 181.035 171.194 111.580 1.00 71.31 175 ASN A N 1
ATOM 570 C CA . ASN A 1 175 ? 180.008 170.859 110.609 1.00 71.31 175 ASN A CA 1
ATOM 571 C C . ASN A 1 175 ? 180.069 169.404 110.186 1.00 71.31 175 ASN A C 1
ATOM 572 O O . ASN A 1 175 ? 179.065 168.874 109.708 1.00 71.31 175 ASN A O 1
ATOM 577 N N . MET A 1 176 ? 181.216 168.754 110.338 1.00 70.10 176 MET A N 1
ATOM 578 C CA . MET A 1 176 ? 181.329 167.334 110.066 1.00 70.10 176 MET A CA 1
ATOM 579 C C . MET A 1 176 ? 180.839 166.477 111.216 1.00 70.10 176 MET A C 1
ATOM 580 O O . MET A 1 176 ? 180.560 165.296 111.011 1.00 70.10 176 MET A O 1
ATOM 585 N N . LEU A 1 177 ? 180.710 167.044 112.408 1.00 61.03 177 LEU A N 1
ATOM 586 C CA . LEU A 1 177 ? 180.246 166.319 113.578 1.00 61.03 177 LEU A CA 1
ATOM 587 C C . LEU A 1 177 ? 178.785 166.610 113.873 1.00 61.03 177 LEU A C 1
ATOM 588 O O . LEU A 1 177 ? 178.290 166.278 114.951 1.00 61.03 177 LEU A O 1
ATOM 593 N N . THR A 1 178 ? 178.092 167.232 112.929 1.00 61.08 178 THR A N 1
ATOM 594 C CA . THR A 1 178 ? 176.663 167.476 112.989 1.00 61.08 178 THR A CA 1
ATOM 595 C C . THR A 1 178 ? 176.002 166.684 111.876 1.00 61.08 178 THR A C 1
ATOM 596 O O . THR A 1 178 ? 176.521 166.630 110.761 1.00 61.08 178 THR A O 1
ATOM 600 N N . ASN A 1 179 ? 174.863 166.066 112.181 1.00 60.95 179 ASN A N 1
ATOM 601 C CA . ASN A 1 179 ? 174.089 165.304 111.200 1.00 60.95 179 ASN A CA 1
ATOM 602 C C . ASN A 1 179 ? 174.924 164.191 110.582 1.00 60.95 179 ASN A C 1
ATOM 603 O O . ASN A 1 179 ? 174.920 163.987 109.370 1.00 60.95 179 ASN A O 1
ATOM 608 N N . MET A 1 180 ? 175.640 163.460 111.426 1.00 59.68 180 MET A N 1
ATOM 609 C CA . MET A 1 180 ? 176.567 162.450 110.953 1.00 59.68 180 MET A CA 1
ATOM 610 C C . MET A 1 180 ? 175.834 161.228 110.422 1.00 59.68 180 MET A C 1
ATOM 611 O O . MET A 1 180 ? 174.771 160.849 110.912 1.00 59.68 180 MET A O 1
ATOM 616 N N . LYS A 1 181 ? 176.418 160.609 109.398 1.00 62.98 181 LYS A N 1
ATOM 617 C CA . LYS A 1 181 ? 175.965 159.320 108.902 1.00 62.98 181 LYS A CA 1
ATOM 618 C C . LYS A 1 181 ? 176.780 158.178 109.469 1.00 62.98 181 LYS A C 1
ATOM 619 O O . LYS A 1 181 ? 176.407 157.020 109.283 1.00 62.98 181 LYS A O 1
ATOM 625 N N . GLU A 1 182 ? 177.885 158.485 110.136 1.00 62.24 182 GLU A N 1
ATOM 626 C CA . GLU A 1 182 ? 178.670 157.514 110.876 1.00 62.24 182 GLU A CA 1
ATOM 627 C C . GLU A 1 182 ? 179.577 158.279 111.820 1.00 62.24 182 GLU A C 1
ATOM 628 O O . GLU A 1 182 ? 179.754 159.488 111.693 1.00 62.24 182 GLU A O 1
ATOM 634 N N . MET A 1 183 ? 180.140 157.569 112.761 1.00 58.16 183 MET A N 1
ATOM 635 C CA . MET A 1 183 ? 181.007 158.186 113.741 1.00 58.16 183 MET A CA 1
ATOM 636 C C . MET A 1 183 ? 182.417 158.354 113.181 1.00 58.16 183 MET A C 1
ATOM 637 O O . MET A 1 183 ? 182.842 157.593 112.310 1.00 58.16 183 MET A O 1
ATOM 642 N N . PRO A 1 184 ? 183.157 159.353 113.656 1.00 65.13 184 PRO A N 1
ATOM 643 C CA . PRO A 1 184 ? 184.530 159.545 113.183 1.00 65.13 184 PRO A CA 1
ATOM 644 C C . PRO A 1 184 ? 185.485 158.508 113.754 1.00 65.13 184 PRO A C 1
ATOM 645 O O . PRO A 1 184 ? 185.196 157.821 114.733 1.00 65.13 184 PRO A O 1
ATOM 649 N N . THR A 1 185 ? 186.643 158.398 113.116 1.00 68.09 185 THR A N 1
ATOM 650 C CA . THR A 1 185 ? 187.707 157.525 113.575 1.00 68.09 185 THR A CA 1
ATOM 651 C C . THR A 1 185 ? 188.877 158.371 114.042 1.00 68.09 185 THR A C 1
ATOM 652 O O . THR A 1 185 ? 188.985 159.544 113.692 1.00 68.09 185 THR A O 1
ATOM 656 N N . TYR A 1 186 ? 189.744 157.774 114.852 1.00 69.77 186 TYR A N 1
ATOM 657 C CA . TYR A 1 186 ? 190.788 158.502 115.552 1.00 69.77 186 TYR A CA 1
ATOM 658 C C . TYR A 1 186 ? 192.170 158.047 115.114 1.00 69.77 186 TYR A C 1
ATOM 659 O O . TYR A 1 186 ? 192.377 156.891 114.750 1.00 69.77 186 TYR A O 1
ATOM 668 N N . SER A 1 187 ? 193.111 158.983 115.145 1.00 73.06 187 SER A N 1
ATOM 669 C CA . SER A 1 187 ? 194.494 158.729 114.779 1.00 73.06 187 SER A CA 1
ATOM 670 C C . SER A 1 187 ? 195.384 159.444 115.777 1.00 73.06 187 SER A C 1
ATOM 671 O O . SER A 1 187 ? 195.391 160.677 115.824 1.00 73.06 187 SER A O 1
ATOM 674 N N . GLN A 1 188 ? 196.144 158.679 116.556 1.00 74.21 188 GLN A N 1
ATOM 675 C CA . GLN A 1 188 ? 196.944 159.248 117.631 1.00 74.21 188 GLN A CA 1
ATOM 676 C C . GLN A 1 188 ? 197.909 160.303 117.118 1.00 74.21 188 GLN A C 1
ATOM 677 O O . GLN A 1 188 ? 198.398 160.235 115.991 1.00 74.21 188 GLN A O 1
ATOM 683 N N . TYR A 1 189 ? 198.187 161.274 117.962 1.00 72.19 189 TYR A N 1
ATOM 684 C CA . TYR A 1 189 ? 199.285 162.182 117.704 1.00 72.19 189 TYR A CA 1
ATOM 685 C C . TYR A 1 189 ? 200.601 161.477 118.010 1.00 72.19 189 TYR A C 1
ATOM 686 O O . TYR A 1 189 ? 200.635 160.540 118.807 1.00 72.19 189 TYR A O 1
ATOM 695 N N . PRO A 1 190 ? 201.699 161.896 117.385 1.00 74.97 190 PRO A N 1
ATOM 696 C CA . PRO A 1 190 ? 202.986 161.282 117.733 1.00 74.97 190 PRO A CA 1
ATOM 697 C C . PRO A 1 190 ? 203.362 161.517 119.181 1.00 74.97 190 PRO A C 1
ATOM 698 O O . PRO A 1 190 ? 203.705 160.566 119.891 1.00 74.97 190 PRO A O 1
ATOM 702 N N . ASP A 1 191 ? 203.301 162.764 119.643 1.00 74.94 191 ASP A N 1
ATOM 703 C CA . ASP A 1 191 ? 203.385 163.099 121.062 1.00 74.94 191 ASP A CA 1
ATOM 704 C C . ASP A 1 191 ? 201.952 163.295 121.520 1.00 74.94 191 ASP A C 1
ATOM 705 O O . ASP A 1 191 ? 201.253 164.172 121.020 1.00 74.94 191 ASP A O 1
ATOM 710 N N . LEU A 1 192 ? 201.511 162.509 122.491 1.00 71.27 192 LEU A N 1
ATOM 711 C CA . LEU A 1 192 ? 200.084 162.245 122.576 1.00 71.27 192 LEU A CA 1
ATOM 712 C C . LEU A 1 192 ? 199.315 163.492 122.978 1.00 71.27 192 LEU A C 1
ATOM 713 O O . LEU A 1 192 ? 198.682 163.540 124.034 1.00 71.27 192 LEU A O 1
ATOM 718 N N . GLY A 1 193 ? 199.340 164.487 122.097 1.00 71.39 193 GLY A N 1
ATOM 719 C CA . GLY A 1 193 ? 198.702 165.760 122.323 1.00 71.39 193 GLY A CA 1
ATOM 720 C C . GLY A 1 193 ? 199.459 166.696 123.222 1.00 71.39 193 GLY A C 1
ATOM 721 O O . GLY A 1 193 ? 198.888 167.684 123.677 1.00 71.39 193 GLY A O 1
ATOM 722 N N . TRP A 1 194 ? 200.737 166.427 123.485 1.00 69.73 194 TRP A N 1
ATOM 723 C CA . TRP A 1 194 ? 201.438 167.173 124.522 1.00 69.73 194 TRP A CA 1
ATOM 724 C C . TRP A 1 194 ? 201.820 168.564 124.051 1.00 69.73 194 TRP A C 1
ATOM 725 O O . TRP A 1 194 ? 201.806 169.511 124.840 1.00 69.73 194 TRP A O 1
ATOM 736 N N . SER A 1 195 ? 202.158 168.719 122.776 1.00 73.44 195 SER A N 1
ATOM 737 C CA . SER A 1 195 ? 202.526 170.044 122.292 1.00 73.44 195 SER A CA 1
ATOM 738 C C . SER A 1 195 ? 201.317 170.957 122.177 1.00 73.44 195 SER A C 1
ATOM 739 O O . SER A 1 195 ? 201.461 172.179 122.242 1.00 73.44 195 SER A O 1
ATOM 742 N N . LYS A 1 196 ? 200.128 170.393 122.007 1.00 72.14 196 LYS A N 1
ATOM 743 C CA . LYS A 1 196 ? 198.928 171.193 121.829 1.00 72.14 196 LYS A CA 1
ATOM 744 C C . LYS A 1 196 ? 198.191 171.472 123.126 1.00 72.14 196 LYS A C 1
ATOM 745 O O . LYS A 1 196 ? 197.452 172.458 123.196 1.00 72.14 196 LYS A O 1
ATOM 751 N N . TYR A 1 197 ? 198.357 170.634 124.145 1.00 69.57 197 TYR A N 1
ATOM 752 C CA . TYR A 1 197 ? 197.526 170.719 125.336 1.00 69.57 197 TYR A CA 1
ATOM 753 C C . TYR A 1 197 ? 198.336 170.666 126.621 1.00 69.57 197 TYR A C 1
ATOM 754 O O . TYR A 1 197 ? 197.783 170.348 127.678 1.00 69.57 197 TYR A O 1
ATOM 763 N N . TRP A 1 198 ? 199.631 170.989 126.564 1.00 71.76 198 TRP A N 1
ATOM 764 C CA . TRP A 1 198 ? 200.449 170.947 127.772 1.00 71.76 198 TRP A CA 1
ATOM 765 C C . TRP A 1 198 ? 199.955 171.921 128.823 1.00 71.76 198 TRP A C 1
ATOM 766 O O . TRP A 1 198 ? 200.164 171.696 130.011 1.00 71.76 198 TRP A O 1
ATOM 777 N N . HIS A 1 199 ? 199.288 172.998 128.419 1.00 69.16 199 HIS A N 1
ATOM 778 C CA . HIS A 1 199 ? 198.763 173.944 129.394 1.00 69.16 199 HIS A CA 1
ATOM 779 C C . HIS A 1 199 ? 197.588 173.351 130.163 1.00 69.16 199 HIS A C 1
ATOM 780 O O . HIS A 1 199 ? 197.522 173.469 131.390 1.00 69.16 199 HIS A O 1
ATOM 787 N N . PHE A 1 200 ? 196.662 172.697 129.460 1.00 68.62 200 PHE A N 1
ATOM 788 C CA . PHE A 1 200 ? 195.597 171.952 130.126 1.00 68.62 200 PHE A CA 1
ATOM 789 C C . PHE A 1 200 ? 196.172 170.905 131.066 1.00 68.62 200 PHE A C 1
ATOM 790 O O . PHE A 1 200 ? 195.709 170.739 132.203 1.00 68.62 200 PHE A O 1
ATOM 798 N N . ARG A 1 201 ? 197.196 170.195 130.605 1.00 66.53 201 ARG A N 1
ATOM 799 C CA . ARG A 1 201 ? 197.730 169.094 131.385 1.00 66.53 201 ARG A CA 1
ATOM 800 C C . ARG A 1 201 ? 198.512 169.590 132.594 1.00 66.53 201 ARG A C 1
ATOM 801 O O . ARG A 1 201 ? 198.480 168.961 133.652 1.00 66.53 201 ARG A O 1
ATOM 809 N N . MET A 1 202 ? 199.175 170.744 132.481 1.00 69.40 202 MET A N 1
ATOM 810 C CA . MET A 1 202 ? 199.870 171.313 133.631 1.00 69.40 202 MET A CA 1
ATOM 811 C C . MET A 1 202 ? 198.895 171.908 134.635 1.00 69.40 202 MET A C 1
ATOM 812 O O . MET A 1 202 ? 199.143 171.868 135.838 1.00 69.40 202 MET A O 1
ATOM 817 N N . LEU A 1 203 ? 197.776 172.454 134.169 1.00 67.84 203 LEU A N 1
ATOM 818 C CA . LEU A 1 203 ? 196.719 172.848 135.093 1.00 67.84 203 LEU A CA 1
ATOM 819 C C . LEU A 1 203 ? 196.202 171.653 135.891 1.00 67.84 203 LEU A C 1
ATOM 820 O O . LEU A 1 203 ? 196.041 171.732 137.119 1.00 67.84 203 LEU A O 1
ATOM 825 N N . TRP A 1 204 ? 195.925 170.536 135.209 1.00 63.59 204 TRP A N 1
ATOM 826 C CA . TRP A 1 204 ? 195.489 169.339 135.927 1.00 63.59 204 TRP A CA 1
ATOM 827 C C . TRP A 1 204 ? 196.558 168.849 136.896 1.00 63.59 204 TRP A C 1
ATOM 828 O O . TRP A 1 204 ? 196.242 168.442 138.016 1.00 63.59 204 TRP A O 1
ATOM 839 N N . VAL A 1 205 ? 197.825 168.865 136.478 1.00 65.51 205 VAL A N 1
ATOM 840 C CA . VAL A 1 205 ? 198.914 168.411 137.338 1.00 65.51 205 VAL A CA 1
ATOM 841 C C . VAL A 1 205 ? 199.045 169.309 138.557 1.00 65.51 205 VAL A C 1
ATOM 842 O O . VAL A 1 205 ? 199.332 168.843 139.664 1.00 65.51 205 VAL A O 1
ATOM 846 N N . PHE A 1 206 ? 198.832 170.610 138.381 1.00 66.40 206 PHE A N 1
ATOM 847 C CA . PHE A 1 206 ? 198.916 171.531 139.505 1.00 66.40 206 PHE A CA 1
ATOM 848 C C . PHE A 1 206 ? 197.822 171.262 140.520 1.00 66.40 206 PHE A C 1
ATOM 849 O O . PHE A 1 206 ? 198.080 171.254 141.723 1.00 66.40 206 PHE A O 1
ATOM 857 N N . PHE A 1 207 ? 196.593 171.049 140.070 1.00 66.52 207 PHE A N 1
ATOM 858 C CA . PHE A 1 207 ? 195.557 170.750 141.054 1.00 66.52 207 PHE A CA 1
ATOM 859 C C . PHE A 1 207 ? 195.756 169.380 141.689 1.00 66.52 207 PHE A C 1
ATOM 860 O O . PHE A 1 207 ? 195.399 169.178 142.855 1.00 66.52 207 PHE A O 1
ATOM 868 N N . ASP A 1 208 ? 196.357 168.444 140.958 1.00 64.43 208 ASP A N 1
ATOM 869 C CA . ASP A 1 208 ? 196.701 167.157 141.548 1.00 64.43 208 ASP A CA 1
ATOM 870 C C . ASP A 1 208 ? 197.723 167.322 142.658 1.00 64.43 208 ASP A C 1
ATOM 871 O O . ASP A 1 208 ? 197.575 166.747 143.741 1.00 64.43 208 ASP A O 1
ATOM 876 N N . LEU A 1 209 ? 198.764 168.116 142.411 1.00 65.71 209 LEU A N 1
ATOM 877 C CA . LEU A 1 209 ? 199.785 168.347 143.427 1.00 65.71 209 LEU A CA 1
ATOM 878 C C . LEU A 1 209 ? 199.233 169.137 144.602 1.00 65.71 209 LEU A C 1
ATOM 879 O O . LEU A 1 209 ? 199.617 168.897 145.746 1.00 65.71 209 LEU A O 1
ATOM 884 N N . LEU A 1 210 ? 198.336 170.083 144.346 1.00 64.36 210 LEU A N 1
ATOM 885 C CA . LEU A 1 210 ? 197.699 170.820 145.429 1.00 64.36 210 LEU A CA 1
ATOM 886 C C . LEU A 1 210 ? 196.925 169.891 146.350 1.00 64.36 210 LEU A C 1
ATOM 887 O O . LEU A 1 210 ? 197.073 169.948 147.576 1.00 64.36 210 LEU A O 1
ATOM 892 N N . MET A 1 211 ? 196.091 169.026 145.784 1.00 63.14 211 MET A N 1
ATOM 893 C CA . MET A 1 211 ? 195.310 168.129 146.624 1.00 63.14 211 MET A CA 1
ATOM 894 C C . MET A 1 211 ? 196.183 167.078 147.294 1.00 63.14 211 MET A C 1
ATOM 895 O O . MET A 1 211 ? 195.874 166.620 148.398 1.00 63.14 211 MET A O 1
ATOM 900 N N . ASP A 1 212 ? 197.306 166.721 146.679 1.00 66.05 212 ASP A N 1
ATOM 901 C CA . ASP A 1 212 ? 198.213 165.782 147.322 1.00 66.05 212 ASP A CA 1
ATOM 902 C C . ASP A 1 212 ? 198.992 166.436 148.454 1.00 66.05 212 ASP A C 1
ATOM 903 O O . ASP A 1 212 ? 199.323 165.779 149.444 1.00 66.05 212 ASP A O 1
ATOM 908 N N . CYS A 1 213 ? 199.294 167.728 148.337 1.00 67.86 213 CYS A N 1
ATOM 909 C CA . CYS A 1 213 ? 199.868 168.453 149.464 1.00 67.86 213 CYS A CA 1
ATOM 910 C C . CYS A 1 213 ? 198.875 168.556 150.610 1.00 67.86 213 CYS A C 1
ATOM 911 O O . CYS A 1 213 ? 199.257 168.457 151.777 1.00 67.86 213 CYS A O 1
ATOM 914 N N . VAL A 1 214 ? 197.599 168.774 150.303 1.00 64.50 214 VAL A N 1
ATOM 915 C CA . VAL A 1 214 ? 196.575 168.695 151.345 1.00 64.50 214 VAL A CA 1
ATOM 916 C C . VAL A 1 214 ? 196.607 167.330 152.025 1.00 64.50 214 VAL A C 1
ATOM 917 O O . VAL A 1 214 ? 196.510 167.227 153.252 1.00 64.50 214 VAL A O 1
ATOM 921 N N . TYR A 1 215 ? 196.745 166.262 151.243 1.00 66.27 215 TYR A N 1
ATOM 922 C CA . TYR A 1 215 ? 196.811 164.926 151.832 1.00 66.27 215 TYR A CA 1
ATOM 923 C C . TYR A 1 215 ? 198.056 164.748 152.696 1.00 66.27 215 TYR A C 1
ATOM 924 O O . TYR A 1 215 ? 198.022 164.034 153.702 1.00 66.27 215 TYR A O 1
ATOM 933 N N . LEU A 1 216 ? 199.162 165.388 152.323 1.00 70.11 216 LEU A N 1
ATOM 934 C CA . LEU A 1 216 ? 200.382 165.279 153.122 1.00 70.11 216 LEU A CA 1
ATOM 935 C C . LEU A 1 216 ? 200.269 166.044 154.433 1.00 70.11 216 LEU A C 1
ATOM 936 O O . LEU A 1 216 ? 200.699 165.557 155.482 1.00 70.11 216 LEU A O 1
ATOM 941 N N . ILE A 1 217 ? 199.727 167.261 154.392 1.00 70.38 217 ILE A N 1
ATOM 942 C CA . ILE A 1 217 ? 199.463 167.987 155.629 1.00 70.38 217 ILE A CA 1
ATOM 943 C C . ILE A 1 217 ? 198.550 167.174 156.530 1.00 70.38 217 ILE A C 1
ATOM 944 O O . ILE A 1 217 ? 198.730 167.131 157.747 1.00 70.38 217 ILE A O 1
ATOM 949 N N . ASP A 1 218 ? 197.549 166.524 155.947 1.00 71.29 218 ASP A N 1
ATOM 950 C CA . ASP A 1 218 ? 196.636 165.719 156.745 1.00 71.29 218 ASP A CA 1
ATOM 951 C C . ASP A 1 218 ? 197.346 164.518 157.354 1.00 71.29 218 ASP A C 1
ATOM 952 O O . ASP A 1 218 ? 197.056 164.128 158.485 1.00 71.29 218 ASP A O 1
ATOM 957 N N . THR A 1 219 ? 198.285 163.916 156.626 1.00 75.36 219 THR A N 1
ATOM 958 C CA . THR A 1 219 ? 198.987 162.767 157.184 1.00 75.36 219 THR A CA 1
ATOM 959 C C . THR A 1 219 ? 199.942 163.196 158.294 1.00 75.36 219 THR A C 1
ATOM 960 O O . THR A 1 219 ? 200.147 162.458 159.263 1.00 75.36 219 THR A O 1
ATOM 964 N N . PHE A 1 220 ? 200.498 164.403 158.199 1.00 78.76 220 PHE A N 1
ATOM 965 C CA . PHE A 1 220 ? 201.296 164.922 159.304 1.00 78.76 220 PHE A CA 1
ATOM 966 C C . PHE A 1 220 ? 200.431 165.209 160.526 1.00 78.76 220 PHE A C 1
ATOM 967 O O . PHE A 1 220 ? 200.770 164.800 161.637 1.00 78.76 220 PHE A O 1
ATOM 975 N N . LEU A 1 221 ? 199.310 165.905 160.346 1.00 77.85 221 LEU A N 1
ATOM 976 C CA . LEU A 1 221 ? 198.418 166.158 161.473 1.00 77.85 221 LEU A CA 1
ATOM 977 C C . LEU A 1 221 ? 197.899 164.866 162.085 1.00 77.85 221 LEU A C 1
ATOM 978 O O . LEU A 1 221 ? 197.577 164.839 163.271 1.00 77.85 221 LEU A O 1
ATOM 983 N N . ASN A 1 222 ? 197.770 163.803 161.295 1.00 80.44 222 ASN A N 1
ATOM 984 C CA . ASN A 1 222 ? 197.459 162.498 161.866 1.00 80.44 222 ASN A CA 1
ATOM 985 C C . ASN A 1 222 ? 198.636 161.942 162.641 1.00 80.44 222 ASN A C 1
ATOM 986 O O . ASN A 1 222 ? 198.449 161.218 163.623 1.00 80.44 222 ASN A O 1
ATOM 991 N N . TYR A 1 223 ? 199.851 162.234 162.190 1.00 85.51 223 TYR A N 1
ATOM 992 C CA . TYR A 1 223 ? 201.039 161.765 162.888 1.00 85.51 223 TYR A CA 1
ATOM 993 C C . TYR A 1 223 ? 201.122 162.367 164.286 1.00 85.51 223 TYR A C 1
ATOM 994 O O . TYR A 1 223 ? 201.347 161.657 165.270 1.00 85.51 223 TYR A O 1
ATOM 1003 N N . ARG A 1 224 ? 200.939 163.678 164.389 1.00 88.47 224 ARG A N 1
ATOM 1004 C CA . ARG A 1 224 ? 200.963 164.397 165.659 1.00 88.47 224 ARG A CA 1
ATOM 1005 C C . ARG A 1 224 ? 199.549 164.684 166.155 1.00 88.47 224 ARG A C 1
ATOM 1006 O O . ARG A 1 224 ? 199.145 165.831 166.295 1.00 88.47 224 ARG A O 1
ATOM 1014 N N . MET A 1 225 ? 198.791 163.639 166.450 1.00 87.56 225 MET A N 1
ATOM 1015 C CA . MET A 1 225 ? 197.365 163.774 166.710 1.00 87.56 225 MET A CA 1
ATOM 1016 C C . MET A 1 225 ? 197.055 163.438 168.159 1.00 87.56 225 MET A C 1
ATOM 1017 O O . MET A 1 225 ? 197.318 162.318 168.606 1.00 87.56 225 MET A O 1
ATOM 1022 N N . GLY A 1 226 ? 196.459 164.390 168.875 1.00 91.41 226 GLY A N 1
ATOM 1023 C CA . GLY A 1 226 ? 196.135 164.181 170.272 1.00 91.41 226 GLY A CA 1
ATOM 1024 C C . GLY A 1 226 ? 194.855 163.383 170.441 1.00 91.41 226 GLY A C 1
ATOM 1025 O O . GLY A 1 226 ? 193.892 163.551 169.700 1.00 91.41 226 GLY A O 1
ATOM 1026 N N . TYR A 1 227 ? 194.852 162.510 171.439 1.00 94.81 227 TYR A N 1
ATOM 1027 C CA . TYR A 1 227 ? 193.730 161.627 171.707 1.00 94.81 227 TYR A CA 1
ATOM 1028 C C . TYR A 1 227 ? 193.258 161.785 173.148 1.00 94.81 227 TYR A C 1
ATOM 1029 O O . TYR A 1 227 ? 193.952 162.348 173.993 1.00 94.81 227 TYR A O 1
ATOM 1038 N N . MET A 1 228 ? 192.060 161.277 173.421 1.00 97.01 228 MET A N 1
ATOM 1039 C CA . MET A 1 228 ? 191.460 161.383 174.746 1.00 97.01 228 MET A CA 1
ATOM 1040 C C . MET A 1 228 ? 191.923 160.240 175.632 1.00 97.01 228 MET A C 1
ATOM 1041 O O . MET A 1 228 ? 191.891 159.077 175.227 1.00 97.01 228 MET A O 1
ATOM 1046 N N . ASP A 1 229 ? 192.342 160.573 176.850 1.00 99.82 229 ASP A N 1
ATOM 1047 C CA . ASP A 1 229 ? 192.788 159.582 177.818 1.00 99.82 229 ASP A CA 1
ATOM 1048 C C . ASP A 1 229 ? 192.498 160.109 179.212 1.00 99.82 229 ASP A C 1
ATOM 1049 O O . ASP A 1 229 ? 193.038 161.149 179.600 1.00 99.82 229 ASP A O 1
ATOM 1054 N N . GLN A 1 230 ? 191.659 159.388 179.960 1.00 100.44 230 GLN A N 1
ATOM 1055 C CA . GLN A 1 230 ? 191.213 159.805 181.292 1.00 100.44 230 GLN A CA 1
ATOM 1056 C C . GLN A 1 230 ? 190.484 161.142 181.239 1.00 100.44 230 GLN A C 1
ATOM 1057 O O . GLN A 1 230 ? 190.700 162.018 182.077 1.00 100.44 230 GLN A O 1
ATOM 1063 N N . GLY A 1 231 ? 189.623 161.308 180.244 1.00 96.87 231 GLY A N 1
ATOM 1064 C CA . GLY A 1 231 ? 188.871 162.535 180.108 1.00 96.87 231 GLY A CA 1
ATOM 1065 C C . GLY A 1 231 ? 189.670 163.742 179.683 1.00 96.87 231 GLY A C 1
ATOM 1066 O O . GLY A 1 231 ? 189.114 164.839 179.636 1.00 96.87 231 GLY A O 1
ATOM 1067 N N . LEU A 1 232 ? 190.953 163.578 179.374 1.00 96.83 232 LEU A N 1
ATOM 1068 C CA . LEU A 1 232 ? 191.796 164.664 178.896 1.00 96.83 232 LEU A CA 1
ATOM 1069 C C . LEU A 1 232 ? 192.367 164.312 177.532 1.00 96.83 232 LEU A C 1
ATOM 1070 O O . LEU A 1 232 ? 192.508 163.137 177.189 1.00 96.83 232 LEU A O 1
ATOM 1075 N N . VAL A 1 233 ? 192.702 165.343 176.762 1.00 95.06 233 VAL A N 1
ATOM 1076 C CA . VAL A 1 233 ? 193.354 165.175 175.469 1.00 95.06 233 VAL A CA 1
ATOM 1077 C C . VAL A 1 233 ? 194.857 165.143 175.692 1.00 95.06 233 VAL A C 1
ATOM 1078 O O . VAL A 1 233 ? 195.409 166.003 176.386 1.00 95.06 233 VAL A O 1
ATOM 1082 N N . VAL A 1 234 ? 195.519 164.062 175.300 1.00 94.68 234 VAL A N 1
ATOM 1083 C CA . VAL A 1 234 ? 196.938 163.869 175.503 1.00 94.68 234 VAL A CA 1
ATOM 1084 C C . VAL A 1 234 ? 197.723 164.678 174.540 1.00 94.68 234 VAL A C 1
ATOM 1085 O O . VAL A 1 234 ? 197.386 164.702 173.441 1.00 94.68 234 VAL A O 1
ATOM 1089 N N . ARG A 1 235 ? 198.744 165.404 174.936 1.00 94.38 235 ARG A N 1
ATOM 1090 C CA . ARG A 1 235 ? 199.449 166.242 174.014 1.00 94.38 235 ARG A CA 1
ATOM 1091 C C . ARG A 1 235 ? 200.921 166.141 174.073 1.00 94.38 235 ARG A C 1
ATOM 1092 O O . ARG A 1 235 ? 201.598 167.084 173.878 1.00 94.38 235 ARG A O 1
ATOM 1100 N N . GLU A 1 236 ? 201.439 164.980 174.303 1.00 97.62 236 GLU A N 1
ATOM 1101 C CA . GLU A 1 236 ? 202.844 164.833 174.454 1.00 97.62 236 GLU A CA 1
ATOM 1102 C C . GLU A 1 236 ? 203.269 164.207 173.188 1.00 97.62 236 GLU A C 1
ATOM 1103 O O . GLU A 1 236 ? 202.866 163.113 172.961 1.00 97.62 236 GLU A O 1
ATOM 1109 N N . ALA A 1 237 ? 204.232 164.778 172.456 1.00 97.71 237 ALA A N 1
ATOM 1110 C CA . ALA A 1 237 ? 204.591 164.313 171.115 1.00 97.71 237 ALA A CA 1
ATOM 1111 C C . ALA A 1 237 ? 204.965 162.899 171.066 1.00 97.71 237 ALA A C 1
ATOM 1112 O O . ALA A 1 237 ? 204.627 162.214 170.208 1.00 97.71 237 ALA A O 1
ATOM 1114 N N . GLU A 1 238 ? 205.652 162.436 172.023 1.00 97.82 238 GLU A N 1
ATOM 1115 C CA . GLU A 1 238 ? 206.045 161.032 172.116 1.00 97.82 238 GLU A CA 1
ATOM 1116 C C . GLU A 1 238 ? 204.828 160.123 172.224 1.00 97.82 238 GLU A C 1
ATOM 1117 O O . GLU A 1 238 ? 204.724 159.119 171.508 1.00 97.82 238 GLU A O 1
ATOM 1123 N N . LYS A 1 239 ? 203.872 160.487 173.079 1.00 97.13 239 LYS A N 1
ATOM 1124 C CA . LYS A 1 239 ? 202.689 159.656 173.262 1.00 97.13 239 LYS A CA 1
ATOM 1125 C C . LYS A 1 239 ? 201.827 159.626 172.007 1.00 97.13 239 LYS A C 1
ATOM 1126 O O . LYS A 1 239 ? 201.312 158.569 171.624 1.00 97.13 239 LYS A O 1
ATOM 1132 N N . VAL A 1 240 ? 201.644 160.777 171.353 1.00 93.96 240 VAL A N 1
ATOM 1133 C CA . VAL A 1 240 ? 200.733 160.822 170.215 1.00 93.96 240 VAL A CA 1
ATOM 1134 C C . VAL A 1 240 ? 201.319 160.070 169.028 1.00 93.96 240 VAL A C 1
ATOM 1135 O O . VAL A 1 240 ? 200.600 159.361 168.317 1.00 93.96 240 VAL A O 1
ATOM 1139 N N . THR A 1 241 ? 202.631 160.174 168.812 1.00 93.23 241 THR A N 1
ATOM 1140 C CA . THR A 1 241 ? 203.230 159.419 167.715 1.00 93.23 241 THR A CA 1
ATOM 1141 C C . THR A 1 241 ? 203.257 157.933 168.027 1.00 93.23 241 THR A C 1
ATOM 1142 O O . THR A 1 241 ? 203.066 157.102 167.132 1.00 93.23 241 THR A O 1
ATOM 1146 N N . LYS A 1 242 ? 203.474 157.568 169.291 1.00 94.82 242 LYS A N 1
ATOM 1147 C CA . LYS A 1 242 ? 203.420 156.159 169.645 1.00 94.82 242 LYS A CA 1
ATOM 1148 C C . LYS A 1 242 ? 202.022 155.596 169.436 1.00 94.82 242 LYS A C 1
ATOM 1149 O O . LYS A 1 242 ? 201.866 154.458 168.990 1.00 94.82 242 LYS A O 1
ATOM 1155 N N . ALA A 1 243 ? 200.991 156.380 169.747 1.00 94.48 243 ALA A N 1
ATOM 1156 C CA . ALA A 1 243 ? 199.621 155.933 169.513 1.00 94.48 243 ALA A CA 1
ATOM 1157 C C . ALA A 1 243 ? 199.307 155.872 168.025 1.00 94.48 243 ALA A C 1
ATOM 1158 O O . ALA A 1 243 ? 198.487 155.057 167.592 1.00 94.48 243 ALA A O 1
ATOM 1160 N N . TYR A 1 244 ? 199.930 156.746 167.233 1.00 91.88 244 TYR A N 1
ATOM 1161 C CA . TYR A 1 244 ? 199.780 156.687 165.783 1.00 91.88 244 TYR A CA 1
ATOM 1162 C C . TYR A 1 244 ? 200.362 155.396 165.226 1.00 91.88 244 TYR A C 1
ATOM 1163 O O . TYR A 1 244 ? 199.743 154.737 164.384 1.00 91.88 244 TYR A O 1
ATOM 1172 N N . TRP A 1 245 ? 201.557 155.017 165.686 1.00 93.60 245 TRP A N 1
ATOM 1173 C CA . TRP A 1 245 ? 202.168 153.785 165.188 1.00 93.60 245 TRP A CA 1
ATOM 1174 C C . TRP A 1 245 ? 201.475 152.543 165.731 1.00 93.60 245 TRP A C 1
ATOM 1175 O O . TRP A 1 245 ? 201.421 151.522 165.041 1.00 93.60 245 TRP A O 1
ATOM 1186 N N . GLN A 1 246 ? 200.962 152.594 166.962 1.00 97.28 246 GLN A N 1
ATOM 1187 C CA . GLN A 1 246 ? 200.242 151.446 167.507 1.00 97.28 246 GLN A CA 1
ATOM 1188 C C . GLN A 1 246 ? 198.991 151.167 166.695 1.00 97.28 246 GLN A C 1
ATOM 1189 O O . GLN A 1 246 ? 198.770 150.042 166.237 1.00 97.28 246 GLN A O 1
ATOM 1195 N N . SER A 1 247 ? 198.151 152.178 166.520 1.00 95.39 247 SER A N 1
ATOM 1196 C CA . SER A 1 247 ? 197.124 152.111 165.500 1.00 95.39 247 SER A CA 1
ATOM 1197 C C . SER A 1 247 ? 197.776 151.941 164.137 1.00 95.39 247 SER A C 1
ATOM 1198 O O . SER A 1 247 ? 198.972 152.179 163.957 1.00 95.39 247 SER A O 1
ATOM 1201 N N . LYS A 1 248 ? 196.980 151.534 163.163 1.00 93.54 248 LYS A N 1
ATOM 1202 C CA . LYS A 1 248 ? 197.473 151.340 161.805 1.00 93.54 248 LYS A CA 1
ATOM 1203 C C . LYS A 1 248 ? 196.909 152.401 160.871 1.00 93.54 248 LYS A C 1
ATOM 1204 O O . LYS A 1 248 ? 196.483 152.119 159.752 1.00 93.54 248 LYS A O 1
ATOM 1210 N N . GLN A 1 249 ? 196.877 153.641 161.357 1.00 90.99 249 GLN A N 1
ATOM 1211 C CA . GLN A 1 249 ? 196.486 154.758 160.512 1.00 90.99 249 GLN A CA 1
ATOM 1212 C C . GLN A 1 249 ? 197.502 154.982 159.406 1.00 90.99 249 GLN A C 1
ATOM 1213 O O . GLN A 1 249 ? 197.161 155.506 158.341 1.00 90.99 249 GLN A O 1
ATOM 1219 N N . TYR A 1 250 ? 198.755 154.592 159.637 1.00 91.32 250 TYR A N 1
ATOM 1220 C CA . TYR A 1 250 ? 199.783 154.811 158.630 1.00 91.32 250 TYR A CA 1
ATOM 1221 C C . TYR A 1 250 ? 199.563 153.942 157.402 1.00 91.32 250 TYR A C 1
ATOM 1222 O O . TYR A 1 250 ? 199.960 154.323 156.301 1.00 91.32 250 TYR A O 1
ATOM 1231 N N . ARG A 1 251 ? 198.904 152.792 157.556 1.00 88.79 251 ARG A N 1
ATOM 1232 C CA . ARG A 1 251 ? 198.565 151.980 156.393 1.00 88.79 251 ARG A CA 1
ATOM 1233 C C . ARG A 1 251 ? 197.646 152.737 155.449 1.00 88.79 251 ARG A C 1
ATOM 1234 O O . ARG A 1 251 ? 197.925 152.856 154.253 1.00 88.79 251 ARG A O 1
ATOM 1242 N N . ILE A 1 252 ? 196.534 153.250 155.973 1.00 83.69 252 ILE A N 1
ATOM 1243 C CA . ILE A 1 252 ? 195.593 154.002 155.151 1.00 83.69 252 ILE A CA 1
ATOM 1244 C C . ILE A 1 252 ? 196.227 155.291 154.654 1.00 83.69 252 ILE A C 1
ATOM 1245 O O . ILE A 1 252 ? 195.944 155.747 153.544 1.00 83.69 252 ILE A O 1
ATOM 1250 N N . ASP A 1 253 ? 197.091 155.902 155.459 1.00 81.90 253 ASP A N 1
ATOM 1251 C CA . ASP A 1 253 ? 197.717 157.148 155.039 1.00 81.90 253 ASP A CA 1
ATOM 1252 C C . ASP A 1 253 ? 198.703 156.926 153.904 1.00 81.90 253 ASP A C 1
ATOM 1253 O O . ASP A 1 253 ? 198.886 157.802 153.057 1.00 81.90 253 ASP A O 1
ATOM 1258 N N . GLY A 1 254 ? 199.376 155.776 153.888 1.00 79.39 254 GLY A N 1
ATOM 1259 C CA . GLY A 1 254 ? 200.343 155.515 152.836 1.00 79.39 254 GLY A CA 1
ATOM 1260 C C . GLY A 1 254 ? 199.715 154.940 151.583 1.00 79.39 254 GLY A C 1
ATOM 1261 O O . GLY A 1 254 ? 200.137 155.255 150.471 1.00 79.39 254 GLY A O 1
ATOM 1262 N N . ILE A 1 255 ? 198.707 154.085 151.740 1.00 76.88 255 ILE A N 1
ATOM 1263 C CA . ILE A 1 255 ? 198.009 153.562 150.574 1.00 76.88 255 ILE A CA 1
ATOM 1264 C C . ILE A 1 255 ? 197.352 154.685 149.789 1.00 76.88 255 ILE A C 1
ATOM 1265 O O . ILE A 1 255 ? 197.295 154.638 148.559 1.00 76.88 255 ILE A O 1
ATOM 1270 N N . SER A 1 256 ? 196.877 155.719 150.468 1.00 73.07 256 SER A N 1
ATOM 1271 C CA . SER A 1 256 ? 196.180 156.820 149.826 1.00 73.07 256 SER A CA 1
ATOM 1272 C C . SER A 1 256 ? 197.111 157.831 149.188 1.00 73.07 256 SER A C 1
ATOM 1273 O O . SER A 1 256 ? 196.634 158.835 148.663 1.00 73.07 256 SER A O 1
ATOM 1276 N N . LEU A 1 257 ? 198.401 157.663 149.303 1.00 73.48 257 LEU A N 1
ATOM 1277 C CA . LEU A 1 257 ? 199.253 158.610 148.681 1.00 73.48 257 LEU A CA 1
ATOM 1278 C C . LEU A 1 257 ? 200.269 158.090 147.758 1.00 73.48 257 LEU A C 1
ATOM 1279 O O . LEU A 1 257 ? 201.104 158.801 147.365 1.00 73.48 257 LEU A O 1
ATOM 1284 N N . ILE A 1 258 ? 200.198 156.847 147.403 1.00 74.31 258 ILE A N 1
ATOM 1285 C CA . ILE A 1 258 ? 201.107 156.201 146.458 1.00 74.31 258 ILE A CA 1
ATOM 1286 C C . ILE A 1 258 ? 201.096 156.968 145.142 1.00 74.31 258 ILE A C 1
ATOM 1287 O O . ILE A 1 258 ? 200.074 156.977 144.445 1.00 74.31 258 ILE A O 1
ATOM 1292 N N . PRO A 1 259 ? 202.199 157.602 144.749 1.00 73.34 259 PRO A N 1
ATOM 1293 C CA . PRO A 1 259 ? 202.204 158.485 143.573 1.00 73.34 259 PRO A CA 1
ATOM 1294 C C . PRO A 1 259 ? 202.276 157.716 142.260 1.00 73.34 259 PRO A C 1
ATOM 1295 O O . PRO A 1 259 ? 203.060 158.047 141.369 1.00 73.34 259 PRO A O 1
ATOM 1299 N N . LEU A 1 260 ? 201.453 156.680 142.132 1.00 73.05 260 LEU A N 1
ATOM 1300 C CA . LEU A 1 260 ? 201.491 155.848 140.937 1.00 73.05 260 LEU A CA 1
ATOM 1301 C C . LEU A 1 260 ? 200.920 156.584 139.735 1.00 73.05 260 LEU A C 1
ATOM 1302 O O . LEU A 1 260 ? 201.351 156.365 138.601 1.00 73.05 260 LEU A O 1
ATOM 1307 N N . ASP A 1 261 ? 199.949 157.465 139.966 1.00 71.21 261 ASP A N 1
ATOM 1308 C CA . ASP A 1 261 ? 199.319 158.185 138.871 1.00 71.21 261 ASP A CA 1
ATOM 1309 C C . ASP A 1 261 ? 200.250 159.215 138.253 1.00 71.21 261 ASP A C 1
ATOM 1310 O O . ASP A 1 261 ? 199.981 159.706 137.155 1.00 71.21 261 ASP A O 1
ATOM 1315 N N . TYR A 1 262 ? 201.323 159.586 138.940 1.00 71.72 262 TYR A N 1
ATOM 1316 C CA . TYR A 1 262 ? 202.210 160.594 138.378 1.00 71.72 262 TYR A CA 1
ATOM 1317 C C . TYR A 1 262 ? 203.110 160.003 137.307 1.00 71.72 262 TYR A C 1
ATOM 1318 O O . TYR A 1 262 ? 203.518 160.705 136.378 1.00 71.72 262 TYR A O 1
ATOM 1327 N N . ILE A 1 263 ? 203.440 158.718 137.419 1.00 73.32 263 ILE A N 1
ATOM 1328 C CA . ILE A 1 263 ? 204.284 158.098 136.405 1.00 73.32 263 ILE A CA 1
ATOM 1329 C C . ILE A 1 263 ? 203.436 157.408 135.341 1.00 73.32 263 ILE A C 1
ATOM 1330 O O . ILE A 1 263 ? 203.779 157.422 134.156 1.00 73.32 263 ILE A O 1
ATOM 1335 N N . LEU A 1 264 ? 202.318 156.808 135.731 1.00 70.98 264 LEU A N 1
ATOM 1336 C CA . LEU A 1 264 ? 201.532 156.001 134.813 1.00 70.98 264 LEU A CA 1
ATOM 1337 C C . LEU A 1 264 ? 200.143 156.543 134.517 1.00 70.98 264 LEU A C 1
ATOM 1338 O O . LEU A 1 264 ? 199.358 155.848 133.867 1.00 70.98 264 LEU A O 1
ATOM 1343 N N . GLY A 1 265 ? 199.806 157.743 134.961 1.00 67.79 265 GLY A N 1
ATOM 1344 C CA . GLY A 1 265 ? 198.485 158.274 134.727 1.00 67.79 265 GLY A CA 1
ATOM 1345 C C . GLY A 1 265 ? 198.379 159.301 133.632 1.00 67.79 265 GLY A C 1
ATOM 1346 O O . GLY A 1 265 ? 197.295 159.835 133.406 1.00 67.79 265 GLY A O 1
ATOM 1347 N N . TRP A 1 266 ? 199.465 159.600 132.944 1.00 68.36 266 TRP A N 1
ATOM 1348 C CA . TRP A 1 266 ? 199.505 160.624 131.917 1.00 68.36 266 TRP A CA 1
ATOM 1349 C C . TRP A 1 266 ? 200.029 160.016 130.630 1.00 68.36 266 TRP A C 1
ATOM 1350 O O . TRP A 1 266 ? 200.709 158.989 130.656 1.00 68.36 266 TRP A O 1
ATOM 1361 N N . PRO A 1 267 ? 199.705 160.609 129.484 1.00 70.70 267 PRO A N 1
ATOM 1362 C CA . PRO A 1 267 ? 200.215 160.072 128.218 1.00 70.70 267 PRO A CA 1
ATOM 1363 C C . PRO A 1 267 ? 201.724 160.240 128.119 1.00 70.70 267 PRO A C 1
ATOM 1364 O O . PRO A 1 267 ? 202.238 161.356 128.161 1.00 70.70 267 PRO A O 1
ATOM 1368 N N . ILE A 1 268 ? 202.428 159.126 127.976 1.00 74.35 268 ILE A N 1
ATOM 1369 C CA . ILE A 1 268 ? 203.863 159.105 127.720 1.00 74.35 268 ILE A CA 1
ATOM 1370 C C . ILE A 1 268 ? 204.060 158.698 126.263 1.00 74.35 268 ILE A C 1
ATOM 1371 O O . ILE A 1 268 ? 203.878 157.522 125.924 1.00 74.35 268 ILE A O 1
ATOM 1376 N N . PRO A 1 269 ? 204.424 159.619 125.372 1.00 78.69 269 PRO A N 1
ATOM 1377 C CA . PRO A 1 269 ? 204.519 159.261 123.951 1.00 78.69 269 PRO A CA 1
ATOM 1378 C C . PRO A 1 269 ? 205.681 158.348 123.611 1.00 78.69 269 PRO A C 1
ATOM 1379 O O . PRO A 1 269 ? 205.635 157.688 122.568 1.00 78.69 269 PRO A O 1
ATOM 1383 N N . TYR A 1 270 ? 206.716 158.280 124.447 1.00 84.50 270 TYR A N 1
ATOM 1384 C CA . TYR A 1 270 ? 207.910 157.529 124.077 1.00 84.50 270 TYR A CA 1
ATOM 1385 C C . TYR A 1 270 ? 207.657 156.029 124.096 1.00 84.50 270 TYR A C 1
ATOM 1386 O O . TYR A 1 270 ? 208.205 155.295 123.268 1.00 84.50 270 TYR A O 1
ATOM 1395 N N . ILE A 1 271 ? 206.832 155.551 125.025 1.00 80.80 271 ILE A N 1
ATOM 1396 C CA . ILE A 1 271 ? 206.476 154.141 125.090 1.00 80.80 271 ILE A CA 1
ATOM 1397 C C . ILE A 1 271 ? 205.061 153.888 124.587 1.00 80.80 271 ILE A C 1
ATOM 1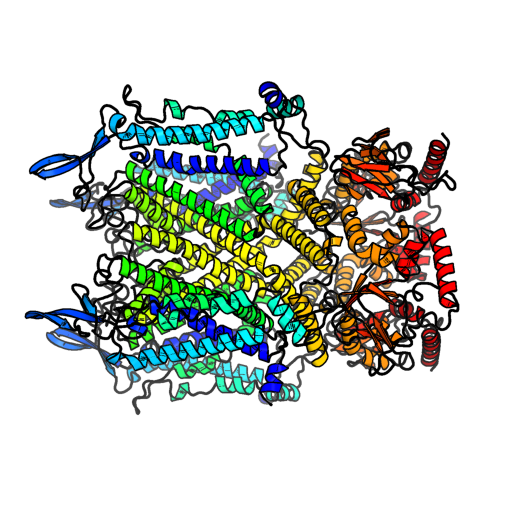398 O O . ILE A 1 271 ? 204.552 152.773 124.722 1.00 80.80 271 ILE A O 1
ATOM 1403 N N . ASN A 1 272 ? 204.419 154.898 124.004 1.00 81.08 272 ASN A N 1
ATOM 1404 C CA . ASN A 1 272 ? 203.024 154.827 123.571 1.00 81.08 272 ASN A CA 1
ATOM 1405 C C . ASN A 1 272 ? 202.112 154.364 124.701 1.00 81.08 272 ASN A C 1
ATOM 1406 O O . ASN A 1 272 ? 201.251 153.502 124.529 1.00 81.08 272 ASN A O 1
ATOM 1411 N N . TRP A 1 273 ? 202.309 154.952 125.874 1.00 72.12 273 TRP A N 1
ATOM 1412 C CA . TRP A 1 273 ? 201.414 154.756 126.999 1.00 72.12 273 TRP A CA 1
ATOM 1413 C C . TRP A 1 273 ? 200.350 155.839 126.956 1.00 72.12 273 TRP A C 1
ATOM 1414 O O . TRP A 1 273 ? 200.671 157.028 126.961 1.00 72.12 273 TRP A O 1
ATOM 1425 N N . ARG A 1 274 ? 199.088 155.433 126.880 1.00 74.65 274 ARG A N 1
ATOM 1426 C CA . ARG A 1 274 ? 198.020 156.414 126.759 1.00 74.65 274 ARG A CA 1
ATOM 1427 C C . ARG A 1 274 ? 197.590 157.002 128.092 1.00 74.65 274 ARG A C 1
ATOM 1428 O O . ARG A 1 274 ? 196.818 157.959 128.104 1.00 74.65 274 ARG A O 1
ATOM 1436 N N . GLY A 1 275 ? 198.069 156.476 129.195 1.00 67.86 275 GLY A N 1
ATOM 1437 C CA . GLY A 1 275 ? 197.661 157.007 130.471 1.00 67.86 275 GLY A CA 1
ATOM 1438 C C . GLY A 1 275 ? 196.601 156.151 131.119 1.00 67.86 275 GLY A C 1
ATOM 1439 O O . GLY A 1 275 ? 195.848 155.433 130.457 1.00 67.86 275 GLY A O 1
ATOM 1440 N N . LEU A 1 276 ? 196.539 156.216 132.436 1.00 62.16 276 LEU A N 1
ATOM 1441 C CA . LEU A 1 276 ? 195.543 155.487 133.214 1.00 62.16 276 LEU A CA 1
ATOM 1442 C C . LEU A 1 276 ? 195.154 156.348 134.399 1.00 62.16 276 LEU A C 1
ATOM 1443 O O . LEU A 1 276 ? 195.626 156.139 135.519 1.00 62.16 276 LEU A O 1
ATOM 1448 N N . PRO A 1 277 ? 194.295 157.345 134.186 1.00 57.02 277 PRO A N 1
ATOM 1449 C CA . PRO A 1 277 ? 193.891 158.211 135.299 1.00 57.02 277 PRO A CA 1
ATOM 1450 C C . PRO A 1 277 ? 193.246 157.478 136.454 1.00 57.02 277 PRO A C 1
ATOM 1451 O O . PRO A 1 277 ? 193.211 158.020 137.557 1.00 57.02 277 PRO A O 1
ATOM 1455 N N . ILE A 1 278 ? 192.745 156.263 136.244 1.00 57.38 278 ILE A N 1
ATOM 1456 C CA . ILE A 1 278 ? 192.056 155.527 137.293 1.00 57.38 278 ILE A CA 1
ATOM 1457 C C . ILE A 1 278 ? 192.989 155.088 138.410 1.00 57.38 278 ILE A C 1
ATOM 1458 O O . ILE A 1 278 ? 192.519 154.626 139.448 1.00 57.38 278 ILE A O 1
ATOM 1463 N N . LEU A 1 279 ? 194.302 155.233 138.232 1.00 61.74 279 LEU A N 1
ATOM 1464 C CA . LEU A 1 279 ? 195.267 154.891 139.268 1.00 61.74 279 LEU A CA 1
ATOM 1465 C C . LEU A 1 279 ? 195.292 155.886 140.414 1.00 61.74 279 LEU A C 1
ATOM 1466 O O . LEU A 1 279 ? 195.982 155.634 141.401 1.00 61.74 279 LEU A O 1
ATOM 1471 N N . ARG A 1 280 ? 194.593 157.007 140.308 1.00 60.05 280 ARG A N 1
ATOM 1472 C CA . ARG A 1 280 ? 194.463 157.959 141.394 1.00 60.05 280 ARG A CA 1
ATOM 1473 C C . ARG A 1 280 ? 193.274 157.649 142.280 1.00 60.05 280 ARG A C 1
ATOM 1474 O O . ARG A 1 280 ? 192.906 158.464 143.122 1.00 60.05 280 ARG A O 1
ATOM 1482 N N . LEU A 1 281 ? 192.659 156.490 142.105 1.00 58.87 281 LEU A N 1
ATOM 1483 C CA . LEU A 1 281 ? 191.499 156.132 142.897 1.00 58.87 281 LEU A CA 1
ATOM 1484 C C . LEU A 1 281 ? 191.862 155.658 144.288 1.00 58.87 281 LEU A C 1
ATOM 1485 O O . LEU A 1 281 ? 190.959 155.434 145.093 1.00 58.87 281 LEU A O 1
ATOM 1490 N N . ASN A 1 282 ? 193.147 155.484 144.585 1.00 63.75 282 ASN A N 1
ATOM 1491 C CA . ASN A 1 282 ? 193.546 155.175 145.951 1.00 63.75 282 ASN A CA 1
ATOM 1492 C C . ASN A 1 282 ? 193.425 156.386 146.862 1.00 63.75 282 ASN A C 1
ATOM 1493 O O . ASN A 1 282 ? 193.370 156.225 148.076 1.00 63.75 282 ASN A O 1
ATOM 1498 N N . ARG A 1 283 ? 193.350 157.588 146.301 1.00 63.43 283 ARG A N 1
ATOM 1499 C CA . ARG A 1 283 ? 193.083 158.770 147.097 1.00 63.43 283 ARG A CA 1
ATOM 1500 C C . ARG A 1 283 ? 191.726 158.717 147.771 1.00 63.43 283 ARG A C 1
ATOM 1501 O O . ARG A 1 283 ? 191.470 159.502 148.684 1.00 63.43 283 ARG A O 1
ATOM 1509 N N . LEU A 1 284 ? 190.852 157.818 147.343 1.00 61.00 284 LEU A N 1
ATOM 1510 C CA . LEU A 1 284 ? 189.496 157.741 147.850 1.00 61.00 284 LEU A CA 1
ATOM 1511 C C . LEU A 1 284 ? 189.376 156.839 149.061 1.00 61.00 284 LEU A C 1
ATOM 1512 O O . LEU A 1 284 ? 188.263 156.577 149.514 1.00 61.00 284 LEU A O 1
ATOM 1517 N N . ILE A 1 285 ? 190.499 156.373 149.604 1.00 67.31 285 ILE A N 1
ATOM 1518 C CA . ILE A 1 285 ? 190.491 155.573 150.820 1.00 67.31 285 ILE A CA 1
ATOM 1519 C C . ILE A 1 285 ? 190.302 156.433 152.064 1.00 67.31 285 ILE A C 1
ATOM 1520 O O . ILE A 1 285 ? 189.851 155.928 153.095 1.00 67.31 285 ILE A O 1
ATOM 1525 N N . ARG A 1 286 ? 190.599 157.727 151.987 1.00 68.06 286 ARG A N 1
ATOM 1526 C CA . ARG A 1 286 ? 190.481 158.617 153.131 1.00 68.06 286 ARG A CA 1
ATOM 1527 C C . ARG A 1 286 ? 189.077 159.150 153.362 1.00 68.06 286 ARG A C 1
ATOM 1528 O O . ARG A 1 286 ? 188.900 160.359 153.524 1.00 68.06 286 ARG A O 1
ATOM 1536 N N . TYR A 1 287 ? 188.080 158.280 153.420 1.00 71.19 287 TYR A N 1
ATOM 1537 C CA . TYR A 1 287 ? 186.711 158.751 153.553 1.00 71.19 287 TYR A CA 1
ATOM 1538 C C . TYR A 1 287 ? 186.324 159.042 154.994 1.00 71.19 287 TYR A C 1
ATOM 1539 O O . TYR A 1 287 ? 185.273 159.644 155.224 1.00 71.19 287 TYR A O 1
ATOM 1548 N N . LYS A 1 288 ? 187.132 158.626 155.965 1.00 73.71 288 LYS A N 1
ATOM 1549 C CA . LYS A 1 288 ? 186.762 158.830 157.358 1.00 73.71 288 LYS A CA 1
ATOM 1550 C C . LYS A 1 288 ? 186.845 160.293 157.747 1.00 73.71 288 LYS A C 1
ATOM 1551 O O . LYS A 1 288 ? 186.012 160.779 158.512 1.00 73.71 288 LYS A O 1
ATOM 1557 N N . ARG A 1 289 ? 187.834 161.015 157.229 1.00 72.18 289 ARG A N 1
ATOM 1558 C CA . ARG A 1 289 ? 187.908 162.443 157.500 1.00 72.18 289 ARG A CA 1
ATOM 1559 C C . ARG A 1 289 ? 186.717 163.185 156.903 1.00 72.18 289 ARG A C 1
ATOM 1560 O O . ARG A 1 289 ? 186.227 164.151 157.496 1.00 72.18 289 ARG A O 1
ATOM 1568 N N . VAL A 1 290 ? 186.200 162.711 155.771 1.00 69.57 290 VAL A N 1
ATOM 1569 C CA . VAL A 1 290 ? 185.038 163.325 155.135 1.00 69.57 290 VAL A CA 1
ATOM 1570 C C . VAL A 1 290 ? 183.770 163.029 155.923 1.00 69.57 290 VAL A C 1
ATOM 1571 O O . VAL A 1 290 ? 182.938 163.914 156.152 1.00 69.57 290 VAL A O 1
ATOM 1575 N N . ARG A 1 291 ? 183.598 161.777 156.344 1.00 74.26 291 ARG A N 1
ATOM 1576 C CA . ARG A 1 291 ? 182.452 161.428 157.174 1.00 74.26 291 ARG A CA 1
ATOM 1577 C C . ARG A 1 291 ? 182.480 162.189 158.485 1.00 74.26 291 ARG A C 1
ATOM 1578 O O . ARG A 1 291 ? 181.438 162.624 158.979 1.00 74.26 291 ARG A O 1
ATOM 1586 N N . ASN A 1 292 ? 183.670 162.350 159.063 1.00 76.00 292 ASN A N 1
ATOM 1587 C CA . ASN A 1 292 ? 183.839 163.153 160.264 1.00 76.00 292 ASN A CA 1
ATOM 1588 C C . ASN A 1 292 ? 183.423 164.594 160.025 1.00 76.00 292 ASN A C 1
ATOM 1589 O O . ASN A 1 292 ? 182.702 165.180 160.835 1.00 76.00 292 ASN A O 1
ATOM 1594 N N . CYS A 1 293 ? 183.872 165.190 158.922 1.00 71.27 293 CYS A N 1
ATOM 1595 C CA . CYS A 1 293 ? 183.487 166.565 158.627 1.00 71.27 293 CYS A CA 1
ATOM 1596 C C . CYS A 1 293 ? 181.980 166.712 158.501 1.00 71.27 293 CYS A C 1
ATOM 1597 O O . CYS A 1 293 ? 181.409 167.699 158.968 1.00 71.27 293 CYS A O 1
ATOM 1600 N N . LEU A 1 294 ? 181.309 165.742 157.878 1.00 72.24 294 LEU A N 1
ATOM 1601 C CA . LEU A 1 294 ? 179.866 165.874 157.695 1.00 72.24 294 LEU A CA 1
ATOM 1602 C C . LEU A 1 294 ? 179.110 165.644 159.000 1.00 72.24 294 LEU A C 1
ATOM 1603 O O . LEU A 1 294 ? 178.120 166.328 159.280 1.00 72.24 294 LEU A O 1
ATOM 1608 N N . GLU A 1 295 ? 179.566 164.689 159.815 1.00 77.03 295 GLU A N 1
ATOM 1609 C CA . GLU A 1 295 ? 179.007 164.515 161.150 1.00 77.03 295 GLU A CA 1
ATOM 1610 C C . GLU A 1 295 ? 179.154 165.782 161.980 1.00 77.03 295 GLU A C 1
ATOM 1611 O O . GLU A 1 295 ? 178.229 166.167 162.701 1.00 77.03 295 GLU A O 1
ATOM 1617 N N . ARG A 1 296 ? 180.311 166.434 161.907 1.00 76.60 296 ARG A N 1
ATOM 1618 C CA . ARG A 1 296 ? 180.515 167.655 162.675 1.00 76.60 296 ARG A CA 1
ATOM 1619 C C . ARG A 1 296 ? 179.719 168.814 162.102 1.00 76.60 296 ARG A C 1
ATOM 1620 O O . ARG A 1 296 ? 179.320 169.714 162.840 1.00 76.60 296 ARG A O 1
ATOM 1628 N N . THR A 1 297 ? 179.493 168.831 160.794 1.00 73.89 297 THR A N 1
ATOM 1629 C CA . THR A 1 297 ? 178.701 169.903 160.211 1.00 73.89 297 THR A CA 1
ATOM 1630 C C . THR A 1 297 ? 177.231 169.757 160.561 1.00 73.89 297 THR A C 1
ATOM 1631 O O . THR A 1 297 ? 176.513 170.754 160.641 1.00 73.89 297 THR A O 1
ATOM 1635 N N . GLU A 1 298 ? 176.765 168.529 160.772 1.00 77.31 298 GLU A N 1
ATOM 1636 C CA . GLU A 1 298 ? 175.375 168.345 161.167 1.00 77.31 298 GLU A CA 1
ATOM 1637 C C . GLU A 1 298 ? 175.121 168.852 162.579 1.00 77.31 298 GLU A C 1
ATOM 1638 O O . GLU A 1 298 ? 174.064 169.427 162.851 1.00 77.31 298 GLU A O 1
ATOM 1644 N N . THR A 1 299 ? 176.073 168.646 163.494 1.00 77.14 299 THR A N 1
ATOM 1645 C CA . THR A 1 299 ? 175.876 169.084 164.874 1.00 77.14 299 THR A CA 1
ATOM 1646 C C . THR A 1 299 ? 175.972 170.598 164.996 1.00 77.14 299 THR A C 1
ATOM 1647 O O . THR A 1 299 ? 175.210 171.210 165.749 1.00 77.14 299 THR A O 1
ATOM 1651 N N . ARG A 1 300 ? 176.899 171.216 164.274 1.00 76.16 300 ARG A N 1
ATOM 1652 C CA . ARG A 1 300 ? 176.993 172.667 164.259 1.00 76.16 300 ARG A CA 1
ATOM 1653 C C . ARG A 1 300 ? 175.858 173.330 163.498 1.00 76.16 300 ARG A C 1
ATOM 1654 O O . ARG A 1 300 ? 175.827 174.560 163.425 1.00 76.16 300 ARG A O 1
ATOM 1662 N N . SER A 1 301 ? 174.957 172.563 162.904 1.00 78.73 301 SER A N 1
ATOM 1663 C CA . SER A 1 301 ? 173.959 173.131 162.017 1.00 78.73 301 SER A CA 1
ATOM 1664 C C . SER A 1 301 ? 172.743 173.607 162.794 1.00 78.73 301 SER A C 1
ATOM 1665 O O . SER A 1 301 ? 172.313 172.971 163.762 1.00 78.73 301 SER A O 1
ATOM 1668 N N . SER A 1 302 ? 172.188 174.732 162.363 1.00 82.25 302 SER A N 1
ATOM 1669 C CA . SER A 1 302 ? 170.916 175.214 162.870 1.00 82.25 302 SER A CA 1
ATOM 1670 C C . SER A 1 302 ? 169.732 174.565 162.171 1.00 82.25 302 SER A C 1
ATOM 1671 O O . SER A 1 302 ? 168.590 174.809 162.563 1.00 82.25 302 SER A O 1
ATOM 1674 N N . MET A 1 303 ? 169.983 173.743 161.154 1.00 79.86 303 MET A N 1
ATOM 1675 C CA . MET A 1 303 ? 168.933 173.045 160.414 1.00 79.86 303 MET A CA 1
ATOM 1676 C C . MET A 1 303 ? 169.370 171.607 160.180 1.00 79.86 303 MET A C 1
ATOM 1677 O O . MET A 1 303 ? 169.664 171.206 159.056 1.00 79.86 303 MET A O 1
ATOM 1682 N N . PRO A 1 304 ? 169.411 170.796 161.234 1.00 76.67 304 PRO A N 1
ATOM 1683 C CA . PRO A 1 304 ? 170.020 169.466 161.110 1.00 76.67 304 PRO A CA 1
ATOM 1684 C C . PRO A 1 304 ? 169.213 168.467 160.288 1.00 76.67 304 PRO A C 1
ATOM 1685 O O . PRO A 1 304 ? 169.796 167.524 159.748 1.00 76.67 304 PRO A O 1
ATOM 1689 N N . ASN A 1 305 ? 167.892 168.615 160.207 1.00 71.50 305 ASN A N 1
ATOM 1690 C CA . ASN A 1 305 ? 167.102 167.765 159.320 1.00 71.50 305 ASN A CA 1
ATOM 1691 C C . ASN A 1 305 ? 167.328 168.137 157.861 1.00 71.50 305 ASN A C 1
ATOM 1692 O O . ASN A 1 305 ? 167.556 167.266 157.006 1.00 71.50 305 ASN A O 1
ATOM 1697 N N . ALA A 1 306 ? 167.256 169.434 157.567 1.00 69.88 306 ALA A N 1
ATOM 1698 C CA . ALA A 1 306 ? 167.499 169.914 156.219 1.00 69.88 306 ALA A CA 1
ATOM 1699 C C . ALA A 1 306 ? 168.887 169.529 155.738 1.00 69.88 306 ALA A C 1
ATOM 1700 O O . ALA A 1 306 ? 169.051 169.105 154.591 1.00 69.88 306 ALA A O 1
ATOM 1702 N N . PHE A 1 307 ? 169.898 169.670 156.599 1.00 69.69 307 PHE A N 1
ATOM 1703 C CA . PHE A 1 307 ? 171.263 169.344 156.205 1.00 69.69 307 PHE A CA 1
ATOM 1704 C C . PHE A 1 307 ? 171.402 167.865 155.881 1.00 69.69 307 PHE A C 1
ATOM 1705 O O . PHE A 1 307 ? 172.117 167.491 154.950 1.00 69.69 307 PHE A O 1
ATOM 1713 N N . ARG A 1 308 ? 170.730 167.008 156.641 1.00 70.58 308 ARG A N 1
ATOM 1714 C CA . ARG A 1 308 ? 170.781 165.579 156.374 1.00 70.58 308 ARG A CA 1
ATOM 1715 C C . ARG A 1 308 ? 170.182 165.250 155.010 1.00 70.58 308 ARG A C 1
ATOM 1716 O O . ARG A 1 308 ? 170.759 164.479 154.228 1.00 70.58 308 ARG A O 1
ATOM 1724 N N . VAL A 1 309 ? 169.037 165.856 154.693 1.00 65.40 309 VAL A N 1
ATOM 1725 C CA . VAL A 1 309 ? 168.446 165.651 153.373 1.00 65.40 309 VAL A CA 1
ATOM 1726 C C . VAL A 1 309 ? 169.365 166.190 152.276 1.00 65.40 309 VAL A C 1
ATOM 1727 O O . VAL A 1 309 ? 169.510 165.574 151.213 1.00 65.40 309 VAL A O 1
ATOM 1731 N N . VAL A 1 310 ? 170.016 167.332 152.520 1.00 64.10 310 VAL A N 1
ATOM 1732 C CA . VAL A 1 310 ? 170.912 167.927 151.527 1.00 64.10 310 VAL A CA 1
ATOM 1733 C C . VAL A 1 310 ? 172.111 167.023 151.262 1.00 64.10 310 VAL A C 1
ATOM 1734 O O . VAL A 1 310 ? 172.573 166.890 150.125 1.00 64.10 310 VAL A O 1
ATOM 1738 N N . VAL A 1 311 ? 172.640 166.396 152.304 1.00 62.55 311 VAL A N 1
ATOM 1739 C CA . VAL A 1 311 ? 173.793 165.524 152.126 1.00 62.55 311 VAL A CA 1
ATOM 1740 C C . VAL A 1 311 ? 173.397 164.274 151.357 1.00 62.55 311 VAL A C 1
ATOM 1741 O O . VAL A 1 311 ? 174.157 163.783 150.516 1.00 62.55 311 VAL A O 1
ATOM 1745 N N . VAL A 1 312 ? 172.196 163.752 151.601 1.00 60.10 312 VAL A N 1
ATOM 1746 C CA . VAL A 1 312 ? 171.747 162.606 150.808 1.00 60.10 312 VAL A CA 1
ATOM 1747 C C . VAL A 1 312 ? 171.565 163.001 149.344 1.00 60.10 312 VAL A C 1
ATOM 1748 O O . VAL A 1 312 ? 171.892 162.231 148.435 1.00 60.10 312 VAL A O 1
ATOM 1752 N N . VAL A 1 313 ? 171.068 164.209 149.089 1.00 58.63 313 VAL A N 1
ATOM 1753 C CA . VAL A 1 313 ? 170.919 164.675 147.711 1.00 58.63 313 VAL A CA 1
ATOM 1754 C C . VAL A 1 313 ? 172.278 164.819 147.027 1.00 58.63 313 VAL A C 1
ATOM 1755 O O . VAL A 1 313 ? 172.434 164.487 145.846 1.00 58.63 313 VAL A O 1
ATOM 1759 N N . TRP A 1 314 ? 173.278 165.312 147.755 1.00 61.39 314 TRP A N 1
ATOM 1760 C CA . TRP A 1 314 ? 174.640 165.365 147.227 1.00 61.39 314 TRP A CA 1
ATOM 1761 C C . TRP A 1 314 ? 175.169 163.978 146.897 1.00 61.39 314 TRP A C 1
ATOM 1762 O O . TRP A 1 314 ? 175.875 163.805 145.907 1.00 61.39 314 TRP A O 1
ATOM 1773 N N . TYR A 1 315 ? 174.887 162.995 147.747 1.00 60.44 315 TYR A N 1
ATOM 1774 C CA . TYR A 1 315 ? 175.280 161.620 147.452 1.00 60.44 315 TYR A CA 1
ATOM 1775 C C . TYR A 1 315 ? 174.644 161.126 146.165 1.00 60.44 315 TYR A C 1
ATOM 1776 O O . TYR A 1 315 ? 175.291 160.450 145.359 1.00 60.44 315 TYR A O 1
ATOM 1785 N N . ILE A 1 316 ? 173.362 161.426 145.978 1.00 52.42 316 ILE A N 1
ATOM 1786 C CA . ILE A 1 316 ? 172.650 160.980 144.790 1.00 52.42 316 ILE A CA 1
ATOM 1787 C C . ILE A 1 316 ? 173.236 161.624 143.543 1.00 52.42 316 ILE A C 1
ATOM 1788 O O . ILE A 1 316 ? 173.339 160.984 142.497 1.00 52.42 316 ILE A O 1
ATOM 1793 N N . VAL A 1 317 ? 173.631 162.894 143.628 1.00 47.79 317 VAL A N 1
ATOM 1794 C CA . VAL A 1 317 ? 174.183 163.582 142.459 1.00 47.79 317 VAL A CA 1
ATOM 1795 C C . VAL A 1 317 ? 175.523 162.978 142.052 1.00 47.79 317 VAL A C 1
ATOM 1796 O O . VAL A 1 317 ? 175.826 162.843 140.865 1.00 47.79 317 VAL A O 1
ATOM 1800 N N . ILE A 1 318 ? 176.334 162.582 143.031 1.00 46.64 318 ILE A N 1
ATOM 1801 C CA . ILE A 1 318 ? 177.624 161.963 142.751 1.00 46.64 318 ILE A CA 1
ATOM 1802 C C . ILE A 1 318 ? 177.439 160.564 142.193 1.00 46.64 318 ILE A C 1
ATOM 1803 O O . ILE A 1 318 ? 178.183 160.131 141.310 1.00 46.64 318 ILE A O 1
ATOM 1808 N N . ILE A 1 319 ? 176.449 159.829 142.696 1.00 44.14 319 ILE A N 1
ATOM 1809 C CA . ILE A 1 319 ? 176.114 158.537 142.104 1.00 44.14 319 ILE A CA 1
ATOM 1810 C C . ILE A 1 319 ? 175.669 158.706 140.657 1.00 44.14 319 ILE A C 1
ATOM 1811 O O . ILE A 1 319 ? 176.051 157.920 139.791 1.00 44.14 319 ILE A O 1
ATOM 1816 N N . ILE A 1 320 ? 174.860 159.727 140.369 1.00 42.26 320 ILE A N 1
ATOM 1817 C CA . ILE A 1 320 ? 174.426 159.984 138.996 1.00 42.26 320 ILE A CA 1
ATOM 1818 C C . ILE A 1 320 ? 175.612 160.334 138.104 1.00 42.26 320 ILE A C 1
ATOM 1819 O O . ILE A 1 320 ? 175.649 159.955 136.934 1.00 42.26 320 ILE A O 1
ATOM 1824 N N . HIS A 1 321 ? 176.595 161.058 138.636 1.00 42.98 321 HIS A N 1
ATOM 1825 C CA . HIS A 1 321 ? 177.799 161.367 137.866 1.00 42.98 321 HIS A CA 1
ATOM 1826 C C . HIS A 1 321 ? 178.607 160.110 137.553 1.00 42.98 321 HIS A C 1
ATOM 1827 O O . HIS A 1 321 ? 179.055 159.908 136.418 1.00 42.98 321 HIS A O 1
ATOM 1834 N N . TRP A 1 322 ? 178.803 159.248 138.546 1.00 42.80 322 TRP A N 1
ATOM 1835 C CA . TRP A 1 322 ? 179.548 158.014 138.318 1.00 42.80 322 TRP A CA 1
ATOM 1836 C C . TRP A 1 322 ? 178.806 157.078 137.376 1.00 42.80 322 TRP A C 1
ATOM 1837 O O . TRP A 1 322 ? 179.424 156.369 136.582 1.00 42.80 322 TRP A O 1
ATOM 1848 N N . ASN A 1 323 ? 177.479 157.074 137.433 1.00 40.89 323 ASN A N 1
ATOM 1849 C CA . ASN A 1 323 ? 176.696 156.240 136.534 1.00 40.89 323 ASN A CA 1
ATOM 1850 C C . ASN A 1 323 ? 176.621 156.833 135.135 1.00 40.89 323 ASN A C 1
ATOM 1851 O O . ASN A 1 323 ? 176.431 156.099 134.170 1.00 40.89 323 ASN A O 1
ATOM 1856 N N . ALA A 1 324 ? 176.784 158.145 135.003 1.00 39.72 324 ALA A N 1
ATOM 1857 C CA . ALA A 1 324 ? 176.943 158.762 133.694 1.00 39.72 324 ALA A CA 1
ATOM 1858 C C . ALA A 1 324 ? 178.241 158.329 133.044 1.00 39.72 324 ALA A C 1
ATOM 1859 O O . ALA A 1 324 ? 178.278 158.000 131.853 1.00 39.72 324 ALA A O 1
ATOM 1861 N N . CYS A 1 325 ? 179.314 158.322 133.823 1.00 40.63 325 CYS A N 1
ATOM 1862 C CA . CYS A 1 325 ? 180.590 157.832 133.326 1.00 40.63 325 CYS A CA 1
ATOM 1863 C C . CYS A 1 325 ? 180.518 156.351 132.996 1.00 40.63 325 CYS A C 1
ATOM 1864 O O . CYS A 1 325 ? 181.119 155.904 132.023 1.00 40.63 325 CYS A O 1
ATOM 1867 N N . LEU A 1 326 ? 179.772 155.579 133.781 1.00 39.14 326 LEU A N 1
ATOM 1868 C CA . LEU A 1 326 ? 179.586 154.161 133.484 1.00 39.14 326 LEU A CA 1
ATOM 1869 C C . LEU A 1 326 ? 178.794 153.947 132.200 1.00 39.14 326 LEU A C 1
ATOM 1870 O O . LEU A 1 326 ? 179.153 153.095 131.386 1.00 39.14 326 LEU A O 1
ATOM 1875 N N . TYR A 1 327 ? 177.705 154.692 132.007 1.00 38.07 327 TYR A N 1
ATOM 1876 C CA . TYR A 1 327 ? 176.950 154.612 130.767 1.00 38.07 327 TYR A CA 1
ATOM 1877 C C . TYR A 1 327 ? 177.823 154.918 129.567 1.00 38.07 327 TYR A C 1
ATOM 1878 O O . TYR A 1 327 ? 177.763 154.219 128.554 1.00 38.07 327 TYR A O 1
ATOM 1887 N N . PHE A 1 328 ? 178.637 155.970 129.646 1.00 39.90 328 PHE A N 1
ATOM 1888 C CA . PHE A 1 328 ? 179.441 156.302 128.478 1.00 39.90 328 PHE A CA 1
ATOM 1889 C C . PHE A 1 328 ? 180.576 155.306 128.264 1.00 39.90 328 PHE A C 1
ATOM 1890 O O . PHE A 1 328 ? 180.941 155.018 127.124 1.00 39.90 328 PHE A O 1
ATOM 1898 N N . TRP A 1 329 ? 181.147 154.761 129.336 1.00 46.76 329 TRP A N 1
ATOM 1899 C CA . TRP A 1 329 ? 182.186 153.753 129.175 1.00 46.76 329 TRP A CA 1
ATOM 1900 C C . TRP A 1 329 ? 181.623 152.485 128.549 1.00 46.76 329 TRP A C 1
ATOM 1901 O O . TRP A 1 329 ? 182.270 151.863 127.701 1.00 46.76 329 TRP A O 1
ATOM 1912 N N . ILE A 1 330 ? 180.416 152.083 128.948 1.00 42.84 330 ILE A N 1
ATOM 1913 C CA . ILE A 1 330 ? 179.783 150.915 128.346 1.00 42.84 330 ILE A CA 1
ATOM 1914 C C . ILE A 1 330 ? 179.417 151.188 126.897 1.00 42.84 330 ILE A C 1
ATOM 1915 O O . ILE A 1 330 ? 179.533 150.314 126.042 1.00 42.84 330 ILE A O 1
ATOM 1920 N N . SER A 1 331 ? 178.969 152.404 126.595 1.00 42.56 331 SER A N 1
ATOM 1921 C CA . SER A 1 331 ? 178.657 152.762 125.219 1.00 42.56 331 SER A CA 1
ATOM 1922 C C . SER A 1 331 ? 179.891 152.724 124.341 1.00 42.56 331 SER A C 1
ATOM 1923 O O . SER A 1 331 ? 179.829 152.288 123.191 1.00 42.56 331 SER A O 1
ATOM 1926 N N . GLU A 1 332 ? 181.020 153.186 124.863 1.00 47.91 332 GLU A N 1
ATOM 1927 C CA . GLU A 1 332 ? 182.256 153.213 124.095 1.00 47.91 332 GLU A CA 1
ATOM 1928 C C . GLU A 1 332 ? 182.858 151.826 123.951 1.00 47.91 332 GLU A C 1
ATOM 1929 O O . GLU A 1 332 ? 183.556 151.550 122.975 1.00 47.91 332 GLU A O 1
ATOM 1935 N N . TRP A 1 333 ? 182.626 150.952 124.927 1.00 51.68 333 TRP A N 1
ATOM 1936 C CA . TRP A 1 333 ? 183.133 149.588 124.851 1.00 51.68 333 TRP A CA 1
ATOM 1937 C C . TRP A 1 333 ? 182.321 148.745 123.878 1.00 51.68 333 TRP A C 1
ATOM 1938 O O . TRP A 1 333 ? 182.876 147.905 123.166 1.00 51.68 333 TRP A O 1
ATOM 1949 N N . ILE A 1 334 ? 181.008 148.951 123.834 1.00 46.94 334 ILE A N 1
ATOM 1950 C CA . ILE A 1 334 ? 180.174 148.310 122.828 1.00 46.94 334 ILE A CA 1
ATOM 1951 C C . ILE A 1 334 ? 180.472 148.874 121.447 1.00 46.94 334 ILE A C 1
ATOM 1952 O O . ILE A 1 334 ? 180.481 148.146 120.454 1.00 46.94 334 ILE A O 1
ATOM 1957 N N . GLY A 1 335 ? 180.734 150.172 121.362 1.00 45.85 335 GLY A N 1
ATOM 1958 C CA . GLY A 1 335 ? 181.069 150.871 120.132 1.00 45.85 335 GLY A CA 1
ATOM 1959 C C . GLY A 1 335 ? 180.060 151.988 119.962 1.00 45.85 335 GLY A C 1
ATOM 1960 O O . GLY A 1 335 ? 178.860 151.780 120.025 1.00 45.85 335 GLY A O 1
ATOM 1961 N N . LEU A 1 336 ? 180.560 153.197 119.749 1.00 44.13 336 LEU A N 1
ATOM 1962 C CA . LEU A 1 336 ? 179.673 154.347 119.646 1.00 44.13 336 LEU A CA 1
ATOM 1963 C C . LEU A 1 336 ? 178.964 154.346 118.303 1.00 44.13 336 LEU A C 1
ATOM 1964 O O . LEU A 1 336 ? 179.591 154.162 117.261 1.00 44.13 336 LEU A O 1
ATOM 1969 N N . GLY A 1 337 ? 177.651 154.531 118.330 1.00 45.13 337 GLY A N 1
ATOM 1970 C CA . GLY A 1 337 ? 176.860 154.573 117.123 1.00 45.13 337 GLY A CA 1
ATOM 1971 C C . GLY A 1 337 ? 176.519 153.237 116.520 1.00 45.13 337 GLY A C 1
ATOM 1972 O O . GLY A 1 337 ? 176.096 153.187 115.368 1.00 45.13 337 GLY A O 1
ATOM 1973 N N . THR A 1 338 ? 176.671 152.147 117.263 1.00 45.49 338 THR A N 1
ATOM 1974 C CA . THR A 1 338 ? 176.426 150.819 116.721 1.00 45.49 338 THR A CA 1
ATOM 1975 C C . THR A 1 338 ? 174.988 150.363 116.887 1.00 45.49 338 THR A C 1
ATOM 1976 O O . THR A 1 338 ? 174.522 149.536 116.101 1.00 45.49 338 THR A O 1
ATOM 1980 N N . ASP A 1 339 ? 174.269 150.865 117.881 1.00 42.35 339 ASP A N 1
ATOM 1981 C CA . ASP A 1 339 ? 172.841 150.625 117.975 1.00 42.35 339 ASP A CA 1
ATOM 1982 C C . ASP A 1 339 ? 172.180 151.904 118.466 1.00 42.35 339 ASP A C 1
ATOM 1983 O O . ASP A 1 339 ? 172.820 152.946 118.587 1.00 42.35 339 ASP A O 1
ATOM 1988 N N . ALA A 1 340 ? 170.884 151.829 118.727 1.00 39.17 340 ALA A N 1
ATOM 1989 C CA . ALA A 1 340 ? 170.084 152.985 119.086 1.00 39.17 340 ALA A CA 1
ATOM 1990 C C . ALA A 1 340 ? 170.042 153.244 120.576 1.00 39.17 340 ALA A C 1
ATOM 1991 O O . ALA A 1 340 ? 169.288 154.107 121.013 1.00 39.17 340 ALA A O 1
ATOM 1993 N N . TRP A 1 341 ? 170.820 152.516 121.361 1.00 38.47 341 TRP A N 1
ATOM 1994 C CA . TRP A 1 341 ? 170.892 152.700 122.798 1.00 38.47 341 TRP A CA 1
ATOM 1995 C C . TRP A 1 341 ? 172.173 153.381 123.239 1.00 38.47 341 TRP A C 1
ATOM 1996 O O . TRP A 1 341 ? 172.144 154.206 124.147 1.00 38.47 341 TRP A O 1
ATOM 2007 N N . VAL A 1 342 ? 173.295 153.074 122.598 1.00 40.59 342 VAL A N 1
ATOM 2008 C CA . VAL A 1 342 ? 174.546 153.714 122.941 1.00 40.59 342 VAL A CA 1
ATOM 2009 C C . VAL A 1 342 ? 174.560 155.147 122.420 1.00 40.59 342 VAL A C 1
ATOM 2010 O O . VAL A 1 342 ? 173.860 155.501 121.469 1.00 40.59 342 VAL A O 1
ATOM 2014 N N . TYR A 1 343 ? 175.361 155.986 123.070 1.00 39.66 343 TYR A N 1
ATOM 2015 C CA . TYR A 1 343 ? 175.611 157.321 122.555 1.00 39.66 343 TYR A CA 1
ATOM 2016 C C . TYR A 1 343 ? 176.149 157.214 121.139 1.00 39.66 343 TYR A C 1
ATOM 2017 O O . TYR A 1 343 ? 177.025 156.397 120.858 1.00 39.66 343 TYR A O 1
ATOM 2026 N N . GLY A 1 344 ? 175.615 158.022 120.242 1.00 42.54 344 GLY A N 1
ATOM 2027 C CA . GLY A 1 344 ? 176.064 157.987 118.870 1.00 42.54 344 GLY A CA 1
ATOM 2028 C C . GLY A 1 344 ? 174.981 158.489 117.944 1.00 42.54 344 GLY A C 1
ATOM 2029 O O . GLY A 1 344 ? 173.973 159.029 118.376 1.00 42.54 344 GLY A O 1
ATOM 2030 N N . HIS A 1 345 ? 175.215 158.278 116.656 1.00 49.19 345 HIS A N 1
ATOM 2031 C CA . HIS A 1 345 ? 174.375 158.862 115.625 1.00 49.19 345 HIS A CA 1
ATOM 2032 C C . HIS A 1 345 ? 173.102 158.071 115.380 1.00 49.19 345 HIS A C 1
ATOM 2033 O O . HIS A 1 345 ? 172.162 158.611 114.796 1.00 49.19 345 HIS A O 1
ATOM 2040 N N . LEU A 1 346 ? 173.044 156.815 115.807 1.00 45.50 346 LEU A N 1
ATOM 2041 C CA . LEU A 1 346 ? 171.824 156.030 115.714 1.00 45.50 346 LEU A CA 1
ATOM 2042 C C . LEU A 1 346 ? 170.896 156.252 116.895 1.00 45.50 346 LEU A C 1
ATOM 2043 O O . LEU A 1 346 ? 169.718 155.912 116.818 1.00 45.50 346 LEU A O 1
ATOM 2048 N N . ASN A 1 347 ? 171.413 156.788 117.985 1.00 42.73 347 ASN A N 1
ATOM 2049 C CA . ASN A 1 347 ? 170.613 157.262 119.103 1.00 42.73 347 ASN A CA 1
ATOM 2050 C C . ASN A 1 347 ? 170.252 158.700 118.763 1.00 42.73 347 ASN A C 1
ATOM 2051 O O . ASN A 1 347 ? 171.101 159.587 118.793 1.00 42.73 347 ASN A O 1
ATOM 2056 N N . LYS A 1 348 ? 169.002 158.918 118.379 1.00 46.48 348 LYS A N 1
ATOM 2057 C CA . LYS A 1 348 ? 168.520 160.214 117.932 1.00 46.48 348 LYS A CA 1
ATOM 2058 C C . LYS A 1 348 ? 168.113 161.119 119.077 1.00 46.48 348 LYS A C 1
ATOM 2059 O O . LYS A 1 348 ? 167.699 162.250 118.837 1.00 46.48 348 LYS A O 1
ATOM 2065 N N . GLN A 1 349 ? 168.183 160.637 120.304 1.00 44.89 349 GLN A N 1
ATOM 2066 C CA . GLN A 1 349 ? 168.127 161.500 121.466 1.00 44.89 349 GLN A CA 1
ATOM 2067 C C . GLN A 1 349 ? 169.510 162.004 121.838 1.00 44.89 349 GLN A C 1
ATOM 2068 O O . GLN A 1 349 ? 169.644 163.149 122.269 1.00 44.89 349 GLN A O 1
ATOM 2074 N N . SER A 1 350 ? 170.538 161.169 121.670 1.00 43.28 350 SER A N 1
ATOM 2075 C CA . SER A 1 350 ? 171.924 161.600 121.801 1.00 43.28 350 SER A CA 1
ATOM 2076 C C . SER A 1 350 ? 172.223 162.748 120.866 1.00 43.28 350 SER A C 1
ATOM 2077 O O . SER A 1 350 ? 172.625 163.833 121.289 1.00 43.28 350 SER A O 1
ATOM 2080 N N . LEU A 1 351 ? 172.068 162.499 119.574 1.00 45.06 351 LEU A N 1
ATOM 2081 C CA . LEU A 1 351 ? 172.463 163.429 118.528 1.00 45.06 351 LEU A CA 1
ATOM 2082 C C . LEU A 1 351 ? 171.253 163.698 117.655 1.00 45.06 351 LEU A C 1
ATOM 2083 O O . LEU A 1 351 ? 171.067 163.032 116.626 1.00 45.06 351 LEU A O 1
ATOM 2088 N N . PRO A 1 352 ? 170.419 164.658 118.027 1.00 49.20 352 PRO A N 1
ATOM 2089 C CA . PRO A 1 352 ? 169.317 165.081 117.164 1.00 49.20 352 PRO A CA 1
ATOM 2090 C C . PRO A 1 352 ? 169.808 165.825 115.941 1.00 49.20 352 PRO A C 1
ATOM 2091 O O . PRO A 1 352 ? 170.990 165.767 115.596 1.00 49.20 352 PRO A O 1
ATOM 2095 N N . ASP A 1 353 ? 168.881 166.489 115.255 1.00 60.10 353 ASP A N 1
ATOM 2096 C CA . ASP A 1 353 ? 169.146 167.022 113.925 1.00 60.10 353 ASP A CA 1
ATOM 2097 C C . ASP A 1 353 ? 170.369 167.931 113.892 1.00 60.10 353 ASP A C 1
ATOM 2098 O O . ASP A 1 353 ? 171.385 167.591 113.284 1.00 60.10 353 ASP A O 1
ATOM 2103 N N . ASP A 1 354 ? 170.303 169.089 114.532 1.00 58.19 354 ASP A N 1
ATOM 2104 C CA . ASP A 1 354 ? 171.331 170.098 114.328 1.00 58.19 354 ASP A CA 1
ATOM 2105 C C . ASP A 1 354 ? 172.295 170.176 115.502 1.00 58.19 354 ASP A C 1
ATOM 2106 O O . ASP A 1 354 ? 172.775 171.251 115.848 1.00 58.19 354 ASP A O 1
ATOM 2111 N N . ILE A 1 355 ? 172.598 169.043 116.099 1.00 51.66 355 ILE A N 1
ATOM 2112 C CA . ILE A 1 355 ? 173.387 168.952 117.317 1.00 51.66 355 ILE A CA 1
ATOM 2113 C C . ILE A 1 355 ? 174.760 168.402 116.971 1.00 51.66 355 ILE A C 1
ATOM 2114 O O . ILE A 1 355 ? 174.882 167.466 116.178 1.00 51.66 355 ILE A O 1
ATOM 2119 N N . THR A 1 356 ? 175.796 168.988 117.561 1.00 52.40 356 THR A N 1
ATOM 2120 C CA . THR A 1 356 ? 177.179 168.624 117.301 1.00 52.40 356 THR A CA 1
ATOM 2121 C C . THR A 1 356 ? 177.681 167.648 118.356 1.00 52.40 356 THR A C 1
ATOM 2122 O O . THR A 1 356 ? 177.317 167.742 119.528 1.00 52.40 356 THR A O 1
ATOM 2126 N N . ASP A 1 357 ? 178.521 166.713 117.930 1.00 49.81 357 ASP A N 1
ATOM 2127 C CA . ASP A 1 357 ? 179.146 165.750 118.825 1.00 49.81 357 ASP A CA 1
ATOM 2128 C C . ASP A 1 357 ? 180.384 166.381 119.432 1.00 49.81 357 ASP A C 1
ATOM 2129 O O . ASP A 1 357 ? 181.419 166.497 118.779 1.00 49.81 357 ASP A O 1
ATOM 2134 N N . THR A 1 358 ? 180.288 166.789 120.691 1.00 49.85 358 THR A N 1
ATOM 2135 C CA . THR A 1 358 ? 181.387 167.397 121.414 1.00 49.85 358 THR A CA 1
ATOM 2136 C C . THR A 1 358 ? 181.557 166.674 122.739 1.00 49.85 358 THR A C 1
ATOM 2137 O O . THR A 1 358 ? 180.754 165.825 123.104 1.00 49.85 358 THR A O 1
ATOM 2141 N N . LEU A 1 359 ? 182.628 167.013 123.458 1.00 49.16 359 LEU A N 1
ATOM 2142 C CA . LEU A 1 359 ? 182.839 166.472 124.796 1.00 49.16 359 LEU A CA 1
ATOM 2143 C C . LEU A 1 359 ? 181.741 166.920 125.752 1.00 49.16 359 LEU A C 1
ATOM 2144 O O . LEU A 1 359 ? 181.251 166.133 126.575 1.00 49.16 359 LEU A O 1
ATOM 2149 N N . LEU A 1 360 ? 181.330 168.182 125.645 1.00 48.65 360 LEU A N 1
ATOM 2150 C CA . LEU A 1 360 ? 180.212 168.674 126.434 1.00 48.65 360 LEU A CA 1
ATOM 2151 C C . LEU A 1 360 ? 178.929 167.916 126.125 1.00 48.65 360 LEU A C 1
ATOM 2152 O O . LEU A 1 360 ? 178.161 167.604 127.035 1.00 48.65 360 LEU A O 1
ATOM 2157 N N . ARG A 1 361 ? 178.674 167.602 124.857 1.00 44.16 361 ARG A N 1
ATOM 2158 C CA . ARG A 1 361 ? 177.464 166.861 124.520 1.00 44.16 361 ARG A CA 1
ATOM 2159 C C . ARG A 1 361 ? 177.501 165.443 125.071 1.00 44.16 361 ARG A C 1
ATOM 2160 O O . ARG A 1 361 ? 176.488 164.945 125.561 1.00 44.16 361 ARG A O 1
ATOM 2168 N N . ARG A 1 362 ? 178.652 164.775 124.994 1.00 40.26 362 ARG A N 1
ATOM 2169 C CA . ARG A 1 362 ? 178.777 163.430 125.542 1.00 40.26 362 ARG A CA 1
ATOM 2170 C C . ARG A 1 362 ? 178.486 163.416 127.028 1.00 40.26 362 ARG A C 1
ATOM 2171 O O . ARG A 1 362 ? 177.708 162.586 127.509 1.00 40.26 362 ARG A O 1
ATOM 2179 N N . TYR A 1 363 ? 179.074 164.355 127.772 1.00 43.32 363 TYR A N 1
ATOM 2180 C CA . TYR A 1 363 ? 178.818 164.382 129.204 1.00 43.32 363 TYR A CA 1
ATOM 2181 C C . TYR A 1 363 ? 177.384 164.784 129.516 1.00 43.32 363 TYR A C 1
ATOM 2182 O O . TYR A 1 363 ? 176.761 164.212 130.410 1.00 43.32 363 TYR A O 1
ATOM 2191 N N . VAL A 1 364 ? 176.841 165.763 128.797 1.00 42.52 364 VAL A N 1
ATOM 2192 C CA . VAL A 1 364 ? 175.493 166.247 129.074 1.00 42.52 364 VAL A CA 1
ATOM 2193 C C . VAL A 1 364 ? 174.466 165.152 128.817 1.00 42.52 364 VAL A C 1
ATOM 2194 O O . VAL A 1 364 ? 173.559 164.925 129.629 1.00 42.52 364 VAL A O 1
ATOM 2198 N N . TYR A 1 365 ? 174.606 164.435 127.705 1.00 40.10 365 TYR A N 1
ATOM 2199 C CA . TYR A 1 365 ? 173.664 163.365 127.428 1.00 40.10 365 TYR A CA 1
ATOM 2200 C C . TYR A 1 365 ? 173.821 162.210 128.403 1.00 40.10 365 TYR A C 1
ATOM 2201 O O . TYR A 1 365 ? 172.826 161.623 128.824 1.00 40.10 365 TYR A O 1
ATOM 2210 N N . SER A 1 366 ? 175.052 161.848 128.767 1.00 38.61 366 SER A N 1
ATOM 2211 C CA . SER A 1 366 ? 175.223 160.749 129.707 1.00 38.61 366 SER A CA 1
ATOM 2212 C C . SER A 1 366 ? 174.663 161.095 131.077 1.00 38.61 366 SER A C 1
ATOM 2213 O O . SER A 1 366 ? 174.072 160.244 131.745 1.00 38.61 366 SER A O 1
ATOM 2216 N N . PHE A 1 367 ? 174.804 162.349 131.501 1.00 37.20 367 PHE A N 1
ATOM 2217 C CA . PHE A 1 367 ? 174.242 162.769 132.777 1.00 37.20 367 PHE A CA 1
ATOM 2218 C C . PHE A 1 367 ? 172.720 162.764 132.749 1.00 37.20 367 PHE A C 1
ATOM 2219 O O . PHE A 1 367 ? 172.083 162.354 133.721 1.00 37.20 367 PHE A O 1
ATOM 2227 N N . TYR A 1 368 ? 172.113 163.211 131.649 1.00 38.11 368 TYR A N 1
ATOM 2228 C CA . TYR A 1 368 ? 170.660 163.158 131.535 1.00 38.11 368 TYR A CA 1
ATOM 2229 C C . TYR A 1 368 ? 170.145 161.720 131.501 1.00 38.11 368 TYR A C 1
ATOM 2230 O O . TYR A 1 368 ? 169.149 161.391 132.154 1.00 38.11 368 TYR A O 1
ATOM 2239 N N . TRP A 1 369 ? 170.806 160.854 130.735 1.00 36.73 369 TRP A N 1
ATOM 2240 C CA . TRP A 1 369 ? 170.457 159.443 130.710 1.00 36.73 369 TRP A CA 1
ATOM 2241 C C . TRP A 1 369 ? 170.483 158.848 132.108 1.00 36.73 369 TRP A C 1
ATOM 2242 O O . TRP A 1 369 ? 169.551 158.152 132.523 1.00 36.73 369 TRP A O 1
ATOM 2253 N N . SER A 1 370 ? 171.559 159.107 132.847 1.00 39.92 370 SER A N 1
ATOM 2254 C CA . SER A 1 370 ? 171.713 158.525 134.170 1.00 39.92 370 SER A CA 1
ATOM 2255 C C . SER A 1 370 ? 170.709 159.099 135.160 1.00 39.92 370 SER A C 1
ATOM 2256 O O . SER A 1 370 ? 170.238 158.390 136.050 1.00 39.92 370 SER A O 1
ATOM 2259 N N . THR A 1 371 ? 170.360 160.373 135.020 1.00 39.89 371 THR A N 1
ATOM 2260 C CA . THR A 1 371 ? 169.326 160.951 135.866 1.00 39.89 371 THR A CA 1
ATOM 2261 C C . THR A 1 371 ? 167.975 160.310 135.609 1.00 39.89 371 THR A C 1
ATOM 2262 O O . THR A 1 371 ? 167.222 160.052 136.548 1.00 39.89 371 THR A O 1
ATOM 2266 N N . LEU A 1 372 ? 167.642 160.051 134.348 1.00 39.25 372 LEU A N 1
ATOM 2267 C CA . LEU A 1 372 ? 166.345 159.455 134.053 1.00 39.25 372 LEU A CA 1
ATOM 2268 C C . LEU A 1 372 ? 166.290 157.990 134.435 1.00 39.25 372 LEU A C 1
ATOM 2269 O O . LEU A 1 372 ? 165.216 157.471 134.721 1.00 39.25 372 LEU A O 1
ATOM 2274 N N . ILE A 1 373 ? 167.424 157.308 134.435 1.00 39.87 373 ILE A N 1
ATOM 2275 C CA . ILE A 1 373 ? 167.418 155.897 134.795 1.00 39.87 373 ILE A CA 1
ATOM 2276 C C . ILE A 1 373 ? 167.431 155.707 136.305 1.00 39.87 373 ILE A C 1
ATOM 2277 O O . ILE A 1 373 ? 166.727 154.846 136.835 1.00 39.87 373 ILE A O 1
ATOM 2282 N N . LEU A 1 374 ? 168.212 156.502 137.031 1.00 40.75 374 LEU A N 1
ATOM 2283 C CA . LEU A 1 374 ? 168.317 156.303 138.465 1.00 40.75 374 LEU A CA 1
ATOM 2284 C C . LEU A 1 374 ? 167.204 156.970 139.250 1.00 40.75 374 LEU A C 1
ATOM 2285 O O . LEU A 1 374 ? 167.099 156.735 140.453 1.00 40.75 374 LEU A O 1
ATOM 2290 N N . THR A 1 375 ? 166.378 157.791 138.616 1.00 42.98 375 THR A N 1
ATOM 2291 C CA . THR A 1 375 ? 165.147 158.282 139.211 1.00 42.98 375 THR A CA 1
ATOM 2292 C C . THR A 1 375 ? 163.942 157.497 138.736 1.00 42.98 375 THR A C 1
ATOM 2293 O O . THR A 1 375 ? 162.817 157.827 139.106 1.00 42.98 375 THR A O 1
ATOM 2297 N N . THR A 1 376 ? 164.167 156.452 137.943 1.00 44.23 376 THR A N 1
ATOM 2298 C CA . THR A 1 376 ? 163.146 155.547 137.411 1.00 44.23 376 THR A CA 1
ATOM 2299 C C . THR A 1 376 ? 162.093 156.274 136.586 1.00 44.23 376 THR A C 1
ATOM 2300 O O . THR A 1 376 ? 160.933 155.874 136.554 1.00 44.23 376 THR A O 1
ATOM 2304 N N . ILE A 1 377 ? 162.495 157.337 135.897 1.00 43.96 377 ILE A N 1
ATOM 2305 C CA . ILE A 1 377 ? 161.613 157.987 134.937 1.00 43.96 377 ILE A CA 1
ATOM 2306 C C . ILE A 1 377 ? 161.627 157.235 133.616 1.00 43.96 377 ILE A C 1
ATOM 2307 O O . ILE A 1 377 ? 160.576 156.929 133.046 1.00 43.96 377 ILE A O 1
ATOM 2312 N N . GLY A 1 378 ? 162.815 156.915 133.116 1.00 44.72 378 GLY A N 1
ATOM 2313 C CA . GLY A 1 378 ? 162.965 155.961 132.041 1.00 44.72 378 GLY A CA 1
ATOM 2314 C C . GLY A 1 378 ? 162.544 156.433 130.675 1.00 44.72 378 GLY A C 1
ATOM 2315 O O . GLY A 1 378 ? 162.153 155.616 129.847 1.00 44.72 378 GLY A O 1
ATOM 2316 N N . GLU A 1 379 ? 162.618 157.727 130.406 1.00 46.01 379 GLU A N 1
ATOM 2317 C CA . GLU A 1 379 ? 162.263 158.258 129.096 1.00 46.01 379 GLU A CA 1
ATOM 2318 C C . GLU A 1 379 ? 163.472 158.318 128.179 1.00 46.01 379 GLU A C 1
ATOM 2319 O O . GLU A 1 379 ? 163.811 159.353 127.626 1.00 46.01 379 GLU A O 1
ATOM 2325 N N . VAL A 1 380 ? 164.132 157.181 128.030 1.00 41.64 380 VAL A N 1
ATOM 2326 C CA . VAL A 1 380 ? 165.338 157.045 127.222 1.00 41.64 380 VAL A CA 1
ATOM 2327 C C . VAL A 1 380 ? 165.124 155.864 126.287 1.00 41.64 380 VAL A C 1
ATOM 2328 O O . VAL A 1 380 ? 164.193 155.072 126.484 1.00 41.64 380 VAL A O 1
ATOM 2332 N N . PRO A 1 381 ? 165.941 155.735 125.245 1.00 41.46 381 PRO A N 1
ATOM 2333 C CA . PRO A 1 381 ? 165.812 154.580 124.358 1.00 41.46 381 PRO A CA 1
ATOM 2334 C C . PRO A 1 381 ? 165.931 153.254 125.093 1.00 41.46 381 PRO A C 1
ATOM 2335 O O . PRO A 1 381 ? 166.684 153.112 126.053 1.00 41.46 381 PRO A O 1
ATOM 2339 N N . SER A 1 382 ? 165.172 152.273 124.621 1.00 43.33 382 SER A N 1
ATOM 2340 C CA . SER A 1 382 ? 165.220 150.942 125.193 1.00 43.33 382 SER A CA 1
ATOM 2341 C C . SER A 1 382 ? 166.511 150.242 124.785 1.00 43.33 382 SER A C 1
ATOM 2342 O O . SER A 1 382 ? 167.075 150.542 123.734 1.00 43.33 382 SER A O 1
ATOM 2345 N N . PRO A 1 383 ? 166.990 149.300 125.590 1.00 41.36 383 PRO A N 1
ATOM 2346 C CA . PRO A 1 383 ? 168.189 148.560 125.213 1.00 41.36 383 PRO A CA 1
ATOM 2347 C C . PRO A 1 383 ? 167.932 147.713 123.987 1.00 41.36 383 PRO A C 1
ATOM 2348 O O . PRO A 1 383 ? 166.795 147.444 123.607 1.00 41.36 383 PRO A O 1
ATOM 2352 N N . VAL A 1 384 ? 169.012 147.295 123.347 1.00 43.21 384 VAL A N 1
ATOM 2353 C CA . VAL A 1 384 ? 168.942 146.550 122.099 1.00 43.21 384 VAL A CA 1
ATOM 2354 C C . VAL A 1 384 ? 169.562 145.167 122.240 1.00 43.21 384 VAL A C 1
ATOM 2355 O O . VAL A 1 384 ? 168.979 144.172 121.819 1.00 43.21 384 VAL A O 1
ATOM 2359 N N . ARG A 1 385 ? 170.725 145.087 122.862 1.00 46.63 385 ARG A N 1
ATOM 2360 C CA . ARG A 1 385 ? 171.460 143.846 123.026 1.00 46.63 385 ARG A CA 1
ATOM 2361 C C . ARG A 1 385 ? 171.271 143.285 124.426 1.00 46.63 385 ARG A C 1
ATOM 2362 O O . ARG A 1 385 ? 170.803 143.970 125.329 1.00 46.63 385 ARG A O 1
ATOM 2370 N N . ASN A 1 386 ? 171.633 142.014 124.594 1.00 46.13 386 ASN A N 1
ATOM 2371 C CA . ASN A 1 386 ? 171.436 141.343 125.875 1.00 46.13 386 ASN A CA 1
ATOM 2372 C C . ASN A 1 386 ? 172.269 141.981 126.972 1.00 46.13 386 ASN A C 1
ATOM 2373 O O . ASN A 1 386 ? 171.838 142.058 128.125 1.00 46.13 386 ASN A O 1
ATOM 2378 N N . ILE A 1 387 ? 173.469 142.447 126.633 1.00 47.26 387 ILE A N 1
ATOM 2379 C CA . ILE A 1 387 ? 174.341 143.068 127.623 1.00 47.26 387 ILE A CA 1
ATOM 2380 C C . ILE A 1 387 ? 173.776 144.418 128.058 1.00 47.26 387 ILE A C 1
ATOM 2381 O O . ILE A 1 387 ? 173.850 144.791 129.236 1.00 47.26 387 ILE A O 1
ATOM 2386 N N . GLU A 1 388 ? 173.157 145.146 127.131 1.00 43.13 388 GLU A N 1
ATOM 2387 C CA . GLU A 1 388 ? 172.502 146.397 127.480 1.00 43.13 388 GLU A CA 1
ATOM 2388 C C . GLU A 1 388 ? 171.262 146.152 128.320 1.00 43.13 388 GLU A C 1
ATOM 2389 O O . GLU A 1 388 ? 170.975 146.916 129.239 1.00 43.13 388 GLU A O 1
ATOM 2395 N N . TYR A 1 389 ? 170.520 145.087 128.021 1.00 42.78 389 TYR A N 1
ATOM 2396 C CA . TYR A 1 389 ? 169.381 144.698 128.845 1.00 42.78 389 TYR A CA 1
ATOM 2397 C C . TYR A 1 389 ? 169.806 144.397 130.266 1.00 42.78 389 TYR A C 1
ATOM 2398 O O . TYR A 1 389 ? 169.151 144.820 131.218 1.00 42.78 389 TYR A O 1
ATOM 2407 N N . ALA A 1 390 ? 170.899 143.653 130.427 1.00 43.34 390 ALA A N 1
ATOM 2408 C CA . ALA A 1 390 ? 171.411 143.345 131.759 1.00 43.34 390 ALA A CA 1
ATOM 2409 C C . ALA A 1 390 ? 171.802 144.605 132.516 1.00 43.34 390 ALA A C 1
ATOM 2410 O O . ALA A 1 390 ? 171.392 144.802 133.671 1.00 43.34 390 ALA A O 1
ATOM 2412 N N . PHE A 1 391 ? 172.595 145.471 131.880 1.00 42.16 391 PHE A N 1
ATOM 2413 C CA . PHE A 1 391 ? 173.001 146.720 132.511 1.00 42.16 391 PHE A CA 1
ATOM 2414 C C . PHE A 1 391 ? 171.795 147.549 132.920 1.00 42.16 391 PHE A C 1
ATOM 2415 O O . PHE A 1 391 ? 171.738 148.060 134.038 1.00 42.16 391 PHE A O 1
ATOM 2423 N N . VAL A 1 392 ? 170.814 147.690 132.033 1.00 41.52 392 VAL A N 1
ATOM 2424 C CA . VAL A 1 392 ? 169.696 148.581 132.308 1.00 41.52 392 VAL A CA 1
ATOM 2425 C C . VAL A 1 392 ? 168.773 147.991 133.364 1.00 41.52 392 VAL A C 1
ATOM 2426 O O . VAL A 1 392 ? 168.228 148.718 134.191 1.00 41.52 392 VAL A O 1
ATOM 2430 N N . THR A 1 393 ? 168.572 146.676 133.363 1.00 42.09 393 THR A N 1
ATOM 2431 C CA . THR A 1 393 ? 167.767 146.061 134.409 1.00 42.09 393 THR A CA 1
ATOM 2432 C C . THR A 1 393 ? 168.387 146.300 135.777 1.00 42.09 393 THR A C 1
ATOM 2433 O O . THR A 1 393 ? 167.710 146.735 136.718 1.00 42.09 393 THR A O 1
ATOM 2437 N N . LEU A 1 394 ? 169.692 146.052 135.895 1.00 44.77 394 LEU A N 1
ATOM 2438 C CA . LEU A 1 394 ? 170.381 146.292 137.156 1.00 44.77 394 LEU A CA 1
ATOM 2439 C C . LEU A 1 394 ? 170.329 147.762 137.561 1.00 44.77 394 LEU A C 1
ATOM 2440 O O . LEU A 1 394 ? 170.101 148.092 138.731 1.00 44.77 394 LEU A O 1
ATOM 2445 N N . ASP A 1 395 ? 170.532 148.657 136.597 1.00 44.95 395 ASP A N 1
ATOM 2446 C CA . ASP A 1 395 ? 170.521 150.092 136.836 1.00 44.95 395 ASP A CA 1
ATOM 2447 C C . ASP A 1 395 ? 169.155 150.582 137.295 1.00 44.95 395 ASP A C 1
ATOM 2448 O O . ASP A 1 395 ? 169.060 151.443 138.171 1.00 44.95 395 ASP A O 1
ATOM 2453 N N . LEU A 1 396 ? 168.084 150.065 136.706 1.00 45.09 396 LEU A N 1
ATOM 2454 C CA . LEU A 1 396 ? 166.748 150.480 137.110 1.00 45.09 396 LEU A CA 1
ATOM 2455 C C . LEU A 1 396 ? 166.370 149.929 138.472 1.00 45.09 396 LEU A C 1
ATOM 2456 O O . LEU A 1 396 ? 165.609 150.568 139.202 1.00 45.09 396 LEU A O 1
ATOM 2461 N N . MET A 1 397 ? 166.890 148.764 138.850 1.00 48.01 397 MET A N 1
ATOM 2462 C CA . MET A 1 397 ? 166.642 148.291 140.208 1.00 48.01 397 MET A CA 1
ATOM 2463 C C . MET A 1 397 ? 167.390 149.138 141.238 1.00 48.01 397 MET A C 1
ATOM 2464 O O . MET A 1 397 ? 166.833 149.504 142.287 1.00 48.01 397 MET A O 1
ATOM 2469 N N . CYS A 1 398 ? 168.635 149.505 140.935 1.00 48.42 398 CYS A N 1
ATOM 2470 C CA . CYS A 1 398 ? 169.344 150.485 141.757 1.00 48.42 398 CYS A CA 1
ATOM 2471 C C . CYS A 1 398 ? 168.586 151.804 141.839 1.00 48.42 398 CYS A C 1
ATOM 2472 O O . CYS A 1 398 ? 168.563 152.443 142.892 1.00 48.42 398 CYS A O 1
ATOM 2475 N N . GLY A 1 399 ? 167.973 152.241 140.738 1.00 44.08 399 GLY A N 1
ATOM 2476 C CA . GLY A 1 399 ? 167.235 153.493 140.753 1.00 44.08 399 GLY A CA 1
ATOM 2477 C C . GLY A 1 399 ? 165.964 153.434 141.573 1.00 44.08 399 GLY A C 1
ATOM 2478 O O . GLY A 1 399 ? 165.567 154.422 142.189 1.00 44.08 399 GLY A O 1
ATOM 2479 N N . VAL A 1 400 ? 165.299 152.281 141.577 1.00 44.69 400 VAL A N 1
ATOM 2480 C CA . VAL A 1 400 ? 164.170 152.055 142.476 1.00 44.69 400 VAL A CA 1
ATOM 2481 C C . VAL A 1 400 ? 164.602 152.239 143.924 1.00 44.69 400 VAL A C 1
ATOM 2482 O O . VAL A 1 400 ? 163.939 152.927 144.711 1.00 44.69 400 VAL A O 1
ATOM 2486 N N . LEU A 1 401 ? 165.738 151.641 144.291 1.00 46.72 401 LEU A N 1
ATOM 2487 C CA . LEU A 1 401 ? 166.232 151.787 145.660 1.00 46.72 401 LEU A CA 1
ATOM 2488 C C . LEU A 1 401 ? 166.645 153.223 145.975 1.00 46.72 401 LEU A C 1
ATOM 2489 O O . LEU A 1 401 ? 166.442 153.700 147.094 1.00 46.72 401 LEU A O 1
ATOM 2494 N N . ILE A 1 402 ? 167.225 153.928 145.003 1.00 46.17 402 ILE A N 1
ATOM 2495 C CA . ILE A 1 402 ? 167.634 155.318 145.198 1.00 46.17 402 ILE A CA 1
ATOM 2496 C C . ILE A 1 402 ? 166.427 156.216 145.424 1.00 46.17 402 ILE A C 1
ATOM 2497 O O . ILE A 1 402 ? 166.453 157.121 146.267 1.00 46.17 402 ILE A O 1
ATOM 2502 N N . VAL A 1 403 ? 165.354 155.997 144.673 1.00 44.47 403 VAL A N 1
ATOM 2503 C CA . VAL A 1 403 ? 164.164 156.814 144.861 1.00 44.47 403 VAL A CA 1
ATOM 2504 C C . VAL A 1 403 ? 163.518 156.514 146.207 1.00 44.47 403 VAL A C 1
ATOM 2505 O O . VAL A 1 403 ? 163.034 157.422 146.890 1.00 44.47 403 VAL A O 1
ATOM 2509 N N . ALA A 1 404 ? 163.509 155.245 146.619 1.00 45.89 404 ALA A N 1
ATOM 2510 C CA . ALA A 1 404 ? 162.991 154.914 147.940 1.00 45.89 404 ALA A CA 1
ATOM 2511 C C . ALA A 1 404 ? 163.837 155.539 149.043 1.00 45.89 404 ALA A C 1
ATOM 2512 O O . ALA A 1 404 ? 163.313 155.924 150.089 1.00 45.89 404 ALA A O 1
ATOM 2514 N N . THR A 1 405 ? 165.141 155.682 148.819 1.00 48.19 405 THR A N 1
ATOM 2515 C CA . THR A 1 405 ? 166.007 156.329 149.799 1.00 48.19 405 THR A CA 1
ATOM 2516 C C . THR A 1 405 ? 165.723 157.822 149.913 1.00 48.19 405 THR A C 1
ATOM 2517 O O . THR A 1 405 ? 165.649 158.365 151.022 1.00 48.19 405 THR A O 1
ATOM 2521 N N . ILE A 1 406 ? 165.576 158.508 148.779 1.00 47.01 406 ILE A N 1
ATOM 2522 C CA . ILE A 1 406 ? 165.219 159.927 148.816 1.00 47.01 406 ILE A CA 1
ATOM 2523 C C . ILE A 1 406 ? 163.887 160.124 149.522 1.00 47.01 406 ILE A C 1
ATOM 2524 O O . ILE A 1 406 ? 163.735 161.012 150.368 1.00 47.01 406 ILE A O 1
ATOM 2529 N N . ALA A 1 407 ? 162.897 159.307 149.173 1.00 46.24 407 ALA A N 1
ATOM 2530 C CA . ALA A 1 407 ? 161.583 159.428 149.782 1.00 46.24 407 ALA A CA 1
ATOM 2531 C C . ALA A 1 407 ? 161.631 159.142 151.272 1.00 46.24 407 ALA A C 1
ATOM 2532 O O . ALA A 1 407 ? 160.946 159.809 152.050 1.00 46.24 407 ALA A O 1
ATOM 2534 N N . GLY A 1 408 ? 162.432 158.159 151.693 1.00 46.33 408 GLY A N 1
ATOM 2535 C CA . GLY A 1 408 ? 162.526 157.840 153.102 1.00 46.33 408 GLY A CA 1
ATOM 2536 C C . GLY A 1 408 ? 163.170 158.942 153.909 1.00 46.33 408 GLY A C 1
ATOM 2537 O O . GLY A 1 408 ? 162.723 159.253 155.009 1.00 46.33 408 GLY A O 1
ATOM 2538 N N . ASN A 1 409 ? 164.202 159.570 153.362 1.00 49.01 409 ASN A N 1
ATOM 2539 C CA . ASN A 1 409 ? 164.844 160.664 154.082 1.00 49.01 409 ASN A CA 1
ATOM 2540 C C . ASN A 1 409 ? 163.947 161.888 154.157 1.00 49.01 409 ASN A C 1
ATOM 2541 O O . ASN A 1 409 ? 163.858 162.531 155.208 1.00 49.01 409 ASN A O 1
ATOM 2546 N N . VAL A 1 410 ? 163.249 162.214 153.069 1.00 47.23 410 VAL A N 1
ATOM 2547 C CA . VAL A 1 410 ? 162.340 163.354 153.099 1.00 47.23 410 VAL A CA 1
ATOM 2548 C C . VAL A 1 410 ? 161.176 163.095 154.043 1.00 47.23 410 VAL A C 1
ATOM 2549 O O . VAL A 1 410 ? 160.780 163.977 154.806 1.00 47.23 410 VAL A O 1
ATOM 2553 N N . GLY A 1 411 ? 160.615 161.885 154.023 1.00 48.53 411 GLY A N 1
ATOM 2554 C CA . GLY A 1 411 ? 159.505 161.578 154.904 1.00 48.53 411 GLY A CA 1
ATOM 2555 C C . GLY A 1 411 ? 159.899 161.541 156.362 1.00 48.53 411 GLY A C 1
ATOM 2556 O O . GLY A 1 411 ? 159.127 161.947 157.229 1.00 48.53 411 GLY A O 1
ATOM 2557 N N . SER A 1 412 ? 161.110 161.071 156.652 1.00 52.24 412 SER A N 1
ATOM 2558 C CA . SER A 1 412 ? 161.634 161.130 158.010 1.00 52.24 412 SER A CA 1
ATOM 2559 C C . SER A 1 412 ? 161.779 162.571 158.485 1.00 52.24 412 SER A C 1
ATOM 2560 O O . SER A 1 412 ? 161.377 162.906 159.601 1.00 52.24 412 SER A O 1
ATOM 2563 N N . MET A 1 413 ? 162.346 163.441 157.648 1.00 56.43 413 MET A N 1
ATOM 2564 C CA . MET A 1 413 ? 162.455 164.845 158.021 1.00 56.43 413 MET A CA 1
ATOM 2565 C C . MET A 1 413 ? 161.091 165.480 158.230 1.00 56.43 413 MET A C 1
ATOM 2566 O O . MET A 1 413 ? 160.909 166.278 159.152 1.00 56.43 413 MET A O 1
ATOM 2571 N N . ILE A 1 414 ? 160.123 165.165 157.372 1.00 53.66 414 ILE A N 1
ATOM 2572 C CA . ILE A 1 414 ? 158.805 165.775 157.490 1.00 53.66 414 ILE A CA 1
ATOM 2573 C C . ILE A 1 414 ? 158.114 165.316 158.761 1.00 53.66 414 ILE A C 1
ATOM 2574 O O . ILE A 1 414 ? 157.446 166.104 159.434 1.00 53.66 414 ILE A O 1
ATOM 2579 N N . SER A 1 415 ? 158.263 164.045 159.122 1.00 57.43 415 SER A N 1
ATOM 2580 C CA . SER A 1 415 ? 157.613 163.577 160.336 1.00 57.43 415 SER A CA 1
ATOM 2581 C C . SER A 1 415 ? 158.333 164.051 161.587 1.00 57.43 415 SER A C 1
ATOM 2582 O O . SER A 1 415 ? 157.708 164.178 162.640 1.00 57.43 415 SER A O 1
ATOM 2585 N N . ASN A 1 416 ? 159.634 164.323 161.509 1.00 60.34 416 ASN A N 1
ATOM 2586 C CA . ASN A 1 416 ? 160.328 164.850 162.679 1.00 60.34 416 ASN A CA 1
ATOM 2587 C C . ASN A 1 416 ? 159.968 166.299 162.939 1.00 60.34 416 ASN A C 1
ATOM 2588 O O . ASN A 1 416 ? 159.927 166.732 164.090 1.00 60.34 416 ASN A O 1
ATOM 2593 N N . MET A 1 417 ? 159.736 167.075 161.893 1.00 65.21 417 MET A N 1
ATOM 2594 C CA . MET A 1 417 ? 159.498 168.499 162.066 1.00 65.21 417 MET A CA 1
ATOM 2595 C C . MET A 1 417 ? 158.048 168.830 162.361 1.00 65.21 417 MET A C 1
ATOM 2596 O O . MET A 1 417 ? 157.724 170.005 162.531 1.00 65.21 417 MET A O 1
ATOM 2601 N N . SER A 1 418 ? 157.174 167.836 162.450 1.00 67.12 418 SER A N 1
ATOM 2602 C CA . SER A 1 418 ? 155.788 168.056 162.834 1.00 67.12 418 SER A CA 1
ATOM 2603 C C . SER A 1 418 ? 155.398 167.207 164.036 1.00 67.12 418 SER A C 1
ATOM 2604 O O . SER A 1 418 ? 154.212 167.027 164.298 1.00 67.12 418 SER A O 1
ATOM 2607 N N . ALA A 1 419 ? 156.378 166.700 164.780 1.00 72.14 419 ALA A N 1
ATOM 2608 C CA . ALA A 1 419 ? 156.096 165.810 165.896 1.00 72.14 419 ALA A CA 1
ATOM 2609 C C . ALA A 1 419 ? 155.540 166.561 167.096 1.00 72.14 419 ALA A C 1
ATOM 2610 O O . ALA A 1 419 ? 154.678 166.040 167.813 1.00 72.14 419 ALA A O 1
ATOM 2612 N N . ALA A 1 420 ? 156.012 167.786 167.327 1.00 77.43 420 ALA A N 1
ATOM 2613 C CA . ALA A 1 420 ? 155.567 168.556 168.481 1.00 77.43 420 ALA A CA 1
ATOM 2614 C C . ALA A 1 420 ? 154.137 169.044 168.310 1.00 77.43 420 ALA A C 1
ATOM 2615 O O . ALA A 1 420 ? 153.341 168.996 169.252 1.00 77.43 420 ALA A O 1
ATOM 2617 N N . ARG A 1 421 ? 153.796 169.530 167.120 1.00 82.15 421 ARG A N 1
ATOM 2618 C CA . ARG A 1 421 ? 152.423 169.921 166.841 1.00 82.15 421 ARG A CA 1
ATOM 2619 C C . ARG A 1 421 ? 151.484 168.731 166.946 1.00 82.15 421 ARG A C 1
ATOM 2620 O O . ARG A 1 421 ? 150.351 168.862 167.419 1.00 82.15 421 ARG A O 1
ATOM 2628 N N . THR A 1 422 ? 151.948 167.554 166.543 1.00 78.46 422 THR A N 1
ATOM 2629 C CA . THR A 1 422 ? 151.134 166.352 166.651 1.00 78.46 422 THR A CA 1
ATOM 2630 C C . THR A 1 422 ? 150.900 165.970 168.103 1.00 78.46 422 THR A C 1
ATOM 2631 O O . THR A 1 422 ? 149.784 165.602 168.482 1.00 78.46 422 THR A O 1
ATOM 2635 N N . GLU A 1 423 ? 151.939 166.049 168.932 1.00 83.50 423 GLU A N 1
ATOM 2636 C CA . GLU A 1 423 ? 151.782 165.744 170.349 1.00 83.50 423 GLU A CA 1
ATOM 2637 C C . GLU A 1 423 ? 150.831 166.725 171.026 1.00 83.50 423 GLU A C 1
ATOM 2638 O O . GLU A 1 423 ? 149.974 166.330 171.830 1.00 83.50 423 GLU A O 1
ATOM 2644 N N . PHE A 1 424 ? 150.960 168.009 170.701 1.00 85.74 424 PHE A N 1
ATOM 2645 C CA . PHE A 1 424 ? 150.049 169.007 171.240 1.00 85.74 424 PHE A CA 1
ATOM 2646 C C . PHE A 1 424 ? 148.611 168.725 170.826 1.00 85.74 424 PHE A C 1
ATOM 2647 O O . PHE A 1 424 ? 147.690 168.845 171.640 1.00 85.74 424 PHE A O 1
ATOM 2655 N N . GLN A 1 425 ? 148.395 168.367 169.564 1.00 87.23 425 GLN A N 1
ATOM 2656 C CA . GLN A 1 425 ? 147.039 168.099 169.105 1.00 87.23 425 GLN A CA 1
ATOM 2657 C C . GLN A 1 425 ? 146.470 166.848 169.759 1.00 87.23 425 GLN A C 1
ATOM 2658 O O . GLN A 1 425 ? 145.273 166.781 170.037 1.00 87.23 425 GLN A O 1
ATOM 2664 N N . ASN A 1 426 ? 147.316 165.856 170.032 1.00 86.95 426 ASN A N 1
ATOM 2665 C CA . ASN A 1 426 ? 146.862 164.684 170.773 1.00 86.95 426 ASN A CA 1
ATOM 2666 C C . ASN A 1 426 ? 146.381 165.060 172.165 1.00 86.95 426 ASN A C 1
ATOM 2667 O O . ASN A 1 426 ? 145.322 164.602 172.610 1.00 86.95 426 ASN A O 1
ATOM 2672 N N . LYS A 1 427 ? 147.161 165.877 172.877 1.00 88.30 427 LYS A N 1
ATOM 2673 C CA . LYS A 1 427 ? 146.750 166.296 174.215 1.00 88.30 427 LYS A CA 1
ATOM 2674 C C . LYS A 1 427 ? 145.455 167.094 174.177 1.00 88.30 427 LYS A C 1
ATOM 2675 O O . LYS A 1 427 ? 144.559 166.881 175.001 1.00 88.30 427 LYS A O 1
ATOM 2681 N N . MET A 1 428 ? 145.336 168.017 173.228 1.00 92.25 428 MET A N 1
ATOM 2682 C CA . MET A 1 428 ? 144.121 168.814 173.119 1.00 92.25 428 MET A CA 1
ATOM 2683 C C . MET A 1 428 ? 142.912 167.942 172.807 1.00 92.25 428 MET A C 1
ATOM 2684 O O . MET A 1 428 ? 141.825 168.151 173.360 1.00 92.25 428 MET A O 1
ATOM 2689 N N . ASP A 1 429 ? 143.078 166.956 171.925 1.00 93.68 429 ASP A N 1
ATOM 2690 C CA . ASP A 1 429 ? 141.984 166.042 171.617 1.00 93.68 429 ASP A CA 1
ATOM 2691 C C . ASP A 1 429 ? 141.568 165.245 172.843 1.00 93.68 429 ASP A C 1
ATOM 2692 O O . ASP A 1 429 ? 140.372 165.053 173.086 1.00 93.68 429 ASP A O 1
ATOM 2697 N N . GLY A 1 430 ? 142.535 164.756 173.615 1.00 93.99 430 GLY A N 1
ATOM 2698 C CA . GLY A 1 430 ? 142.194 164.052 174.838 1.00 93.99 430 GLY A CA 1
ATOM 2699 C C . GLY A 1 430 ? 141.412 164.915 175.808 1.00 93.99 430 GLY A C 1
ATOM 2700 O O . GLY A 1 430 ? 140.437 164.462 176.412 1.00 93.99 430 GLY A O 1
ATOM 2701 N N . ILE A 1 431 ? 141.826 166.173 175.970 1.00 94.53 431 ILE A N 1
ATOM 2702 C CA . ILE A 1 431 ? 141.118 167.071 176.880 1.00 94.53 431 ILE A CA 1
ATOM 2703 C C . ILE A 1 431 ? 139.688 167.286 176.413 1.00 94.53 431 ILE A C 1
ATOM 2704 O O . ILE A 1 431 ? 138.750 167.257 177.216 1.00 94.53 431 ILE A O 1
ATOM 2709 N N . LYS A 1 432 ? 139.495 167.533 175.117 1.00 95.97 432 LYS A N 1
ATOM 2710 C CA . LYS A 1 432 ? 138.144 167.783 174.620 1.00 95.97 432 LYS A CA 1
ATOM 2711 C C . LYS A 1 432 ? 137.270 166.545 174.748 1.00 95.97 432 LYS A C 1
ATOM 2712 O O . LYS A 1 432 ? 136.083 166.642 175.078 1.00 95.97 432 LYS A O 1
ATOM 2718 N N . GLN A 1 433 ? 137.841 165.372 174.488 1.00 97.84 433 GLN A N 1
ATOM 2719 C CA . GLN A 1 433 ? 137.129 164.117 174.695 1.00 97.84 433 GLN A CA 1
ATOM 2720 C C . GLN A 1 433 ? 136.661 163.992 176.138 1.00 97.84 433 GLN A C 1
ATOM 2721 O O . GLN A 1 433 ? 135.495 163.672 176.402 1.00 97.84 433 GLN A O 1
ATOM 2727 N N . TYR A 1 434 ? 137.565 164.243 177.090 1.00 97.91 434 TYR A N 1
ATOM 2728 C CA . TYR A 1 434 ? 137.187 164.189 178.497 1.00 97.91 434 TYR A CA 1
ATOM 2729 C C . TYR A 1 434 ? 136.064 165.163 178.807 1.00 97.91 434 TYR A C 1
ATOM 2730 O O . TYR A 1 434 ? 135.086 164.805 179.464 1.00 97.91 434 TYR A O 1
ATOM 2739 N N . MET A 1 435 ? 136.194 166.409 178.361 1.00 98.06 435 MET A N 1
ATOM 2740 C CA . MET A 1 435 ? 135.208 167.413 178.736 1.00 98.06 435 MET A CA 1
ATOM 2741 C C . MET A 1 435 ? 133.863 167.136 178.086 1.00 98.06 435 MET A C 1
ATOM 2742 O O . MET A 1 435 ? 132.829 167.596 178.574 1.00 98.06 435 MET A O 1
ATOM 2747 N N . GLU A 1 436 ? 133.851 166.395 176.978 1.00 100.35 436 GLU A N 1
ATOM 2748 C CA . GLU A 1 436 ? 132.579 165.960 176.409 1.00 100.35 436 GLU A CA 1
ATOM 2749 C C . GLU A 1 436 ? 131.967 164.833 177.229 1.00 100.35 436 GLU A C 1
ATOM 2750 O O . GLU A 1 436 ? 130.776 164.864 177.555 1.00 100.35 436 GLU A O 1
ATOM 2756 N N . LEU A 1 437 ? 132.769 163.822 177.570 1.00 99.86 437 LEU A N 1
ATOM 2757 C CA . LEU A 1 437 ? 132.244 162.680 178.310 1.00 99.86 437 LEU A CA 1
ATOM 2758 C C . LEU A 1 437 ? 131.697 163.088 179.674 1.00 99.86 437 LEU A C 1
ATOM 2759 O O . LEU A 1 437 ? 130.658 162.581 180.107 1.00 99.86 437 LEU A O 1
ATOM 2764 N N . ARG A 1 438 ? 132.382 163.995 180.366 1.00 98.57 438 ARG A N 1
ATOM 2765 C CA . ARG A 1 438 ? 132.011 164.375 181.722 1.00 98.57 438 ARG A CA 1
ATOM 2766 C C . ARG A 1 438 ? 131.138 165.617 181.779 1.00 98.57 438 ARG A C 1
ATOM 2767 O O . ARG A 1 438 ? 130.867 166.114 182.873 1.00 98.57 438 ARG A O 1
ATOM 2775 N N . LYS A 1 439 ? 130.695 166.125 180.630 1.00 99.10 439 LYS A N 1
ATOM 2776 C CA . LYS A 1 439 ? 129.652 167.143 180.552 1.00 99.10 439 LYS A CA 1
ATOM 2777 C C . LYS A 1 439 ? 130.055 168.428 181.278 1.00 99.10 439 LYS A C 1
ATOM 2778 O O . LYS A 1 439 ? 129.394 168.883 182.210 1.00 99.10 439 LYS A O 1
ATOM 2784 N N . VAL A 1 440 ? 131.145 169.013 180.818 1.00 98.72 440 VAL A N 1
ATOM 2785 C CA . VAL A 1 440 ? 131.625 170.294 181.320 1.00 98.72 440 VAL A CA 1
ATOM 2786 C C . VAL A 1 440 ? 130.932 171.396 180.534 1.00 98.72 440 VAL A C 1
ATOM 2787 O O . VAL A 1 440 ? 130.457 171.175 179.416 1.00 98.72 440 VAL A O 1
ATOM 2791 N N . SER A 1 441 ? 130.838 172.583 181.125 1.00 99.55 441 SER A N 1
ATOM 2792 C CA . SER A 1 441 ? 130.208 173.713 180.459 1.00 99.55 441 SER A CA 1
ATOM 2793 C C . SER A 1 441 ? 130.936 174.063 179.168 1.00 99.55 441 SER A C 1
ATOM 2794 O O . SER A 1 441 ? 132.058 173.624 178.913 1.00 99.55 441 SER A O 1
ATOM 2797 N N . LYS A 1 442 ? 130.267 174.860 178.337 1.00 100.98 442 LYS A N 1
ATOM 2798 C CA . LYS A 1 442 ? 130.926 175.416 177.161 1.00 100.98 442 LYS A CA 1
ATOM 2799 C C . LYS A 1 442 ? 131.876 176.538 177.548 1.00 100.98 442 LYS A C 1
ATOM 2800 O O . LYS A 1 442 ? 132.921 176.717 176.918 1.00 100.98 442 LYS A O 1
ATOM 2806 N N . GLN A 1 443 ? 131.536 177.297 178.588 1.00 99.84 443 GLN A N 1
ATOM 2807 C CA . GLN A 1 443 ? 132.374 178.420 178.988 1.00 99.84 443 GLN A CA 1
ATOM 2808 C C . GLN A 1 443 ? 133.713 177.947 179.544 1.00 99.84 443 GLN A C 1
ATOM 2809 O O . GLN A 1 443 ? 134.770 178.454 179.151 1.00 99.84 443 GLN A O 1
ATOM 2815 N N . LEU A 1 444 ? 133.694 176.973 180.453 1.00 96.36 444 LEU A N 1
ATOM 2816 C CA . LEU A 1 444 ? 134.954 176.438 180.957 1.00 96.36 444 LEU A CA 1
ATOM 2817 C C . LEU A 1 444 ? 135.726 175.738 179.852 1.00 96.36 444 LEU A C 1
ATOM 2818 O O . LEU A 1 444 ? 136.958 175.749 179.850 1.00 96.36 444 LEU A O 1
ATOM 2823 N N . GLU A 1 445 ? 135.024 175.137 178.895 1.00 98.24 445 GLU A N 1
ATOM 2824 C CA . GLU A 1 445 ? 135.707 174.483 177.787 1.00 98.24 445 GLU A CA 1
ATOM 2825 C C . GLU A 1 445 ? 136.443 175.492 176.914 1.00 98.24 445 GLU A C 1
ATOM 2826 O O . GLU A 1 445 ? 137.596 175.262 176.526 1.00 98.24 445 GLU A O 1
ATOM 2832 N N . ILE A 1 446 ? 135.810 176.624 176.604 1.00 95.67 446 ILE A N 1
ATOM 2833 C CA . ILE A 1 446 ? 136.516 177.610 175.796 1.00 95.67 446 ILE A CA 1
ATOM 2834 C C . ILE A 1 446 ? 137.635 178.250 176.602 1.00 95.67 446 ILE A C 1
ATOM 2835 O O . ILE A 1 446 ? 138.658 178.646 176.040 1.00 95.67 446 ILE A O 1
ATOM 2840 N N . ARG A 1 447 ? 137.489 178.329 177.925 1.00 93.62 447 ARG A N 1
ATOM 2841 C CA . ARG A 1 447 ? 138.582 178.830 178.753 1.00 93.62 447 ARG A CA 1
ATOM 2842 C C . ARG A 1 447 ? 139.781 177.883 178.735 1.00 93.62 447 ARG A C 1
ATOM 2843 O O . ARG A 1 447 ? 140.934 178.322 178.616 1.00 93.62 447 ARG A O 1
ATOM 2851 N N . VAL A 1 448 ? 139.526 176.583 178.840 1.00 92.40 448 VAL A N 1
ATOM 2852 C CA . VAL A 1 448 ? 140.596 175.597 178.777 1.00 92.40 448 VAL A CA 1
ATOM 2853 C C . VAL A 1 448 ? 141.299 175.662 177.429 1.00 92.40 448 VAL A C 1
ATOM 2854 O O . VAL A 1 448 ? 142.531 175.614 177.347 1.00 92.40 448 VAL A O 1
ATOM 2858 N N . ILE A 1 449 ? 140.526 175.793 176.353 1.00 93.21 449 ILE A N 1
ATOM 2859 C CA . ILE A 1 449 ? 141.130 175.804 175.026 1.00 93.21 449 ILE A CA 1
ATOM 2860 C C . ILE A 1 449 ? 141.914 177.091 174.791 1.00 93.21 449 ILE A C 1
ATOM 2861 O O . ILE A 1 449 ? 142.979 177.072 174.170 1.00 93.21 449 ILE A O 1
ATOM 2866 N N . LYS A 1 450 ? 141.423 178.224 175.296 1.00 90.97 450 LYS A N 1
ATOM 2867 C CA . LYS A 1 450 ? 142.192 179.461 175.205 1.00 90.97 450 LYS A CA 1
ATOM 2868 C C . LYS A 1 450 ? 143.523 179.345 175.924 1.00 90.97 450 LYS A C 1
ATOM 2869 O O . LYS A 1 450 ? 144.559 179.771 175.403 1.00 90.97 450 LYS A O 1
ATOM 2875 N N . TRP A 1 451 ? 143.518 178.789 177.132 1.00 91.73 451 TRP A N 1
ATOM 2876 C CA . TRP A 1 451 ? 144.766 178.697 177.879 1.00 91.73 451 TRP A CA 1
ATOM 2877 C C . TRP A 1 451 ? 145.737 177.736 177.209 1.00 91.73 451 TRP A C 1
ATOM 2878 O O . TRP A 1 451 ? 146.941 178.005 177.143 1.00 91.73 451 TRP A O 1
ATOM 2889 N N . PHE A 1 452 ? 145.232 176.620 176.687 1.00 91.41 452 PHE A N 1
ATOM 2890 C CA . PHE A 1 452 ? 146.106 175.659 176.020 1.00 91.41 452 PHE A CA 1
ATOM 2891 C C . PHE A 1 452 ? 146.684 176.238 174.733 1.00 91.41 452 PHE A C 1
ATOM 2892 O O . PHE A 1 452 ? 147.870 176.052 174.438 1.00 91.41 452 PHE A O 1
ATOM 2900 N N . ASP A 1 453 ? 145.869 176.964 173.964 1.00 91.38 453 ASP A N 1
ATOM 2901 C CA . ASP A 1 453 ? 146.370 177.623 172.765 1.00 91.38 453 ASP A CA 1
ATOM 2902 C C . ASP A 1 453 ? 147.419 178.675 173.100 1.00 91.38 453 ASP A C 1
ATOM 2903 O O . ASP A 1 453 ? 148.406 178.821 172.379 1.00 91.38 453 ASP A O 1
ATOM 2908 N N . TYR A 1 454 ? 147.220 179.435 174.179 1.00 90.28 454 TYR A N 1
ATOM 2909 C CA . TYR A 1 454 ? 148.254 180.373 174.601 1.00 90.28 454 TYR A CA 1
ATOM 2910 C C . TYR A 1 454 ? 149.548 179.650 174.935 1.00 90.28 454 TYR A C 1
ATOM 2911 O O . TYR A 1 454 ? 150.627 180.082 174.526 1.00 90.28 454 TYR A O 1
ATOM 2920 N N . LEU A 1 455 ? 149.467 178.565 175.703 1.00 92.53 455 LEU A N 1
ATOM 2921 C CA . LEU A 1 455 ? 150.683 177.845 176.069 1.00 92.53 455 LEU A CA 1
ATOM 2922 C C . LEU A 1 455 ? 151.382 177.294 174.835 1.00 92.53 455 LEU A C 1
ATOM 2923 O O . LEU A 1 455 ? 152.607 177.154 174.817 1.00 92.53 455 LEU A O 1
ATOM 2928 N N . TRP A 1 456 ? 150.619 176.970 173.793 1.00 90.35 456 TRP A N 1
ATOM 2929 C CA . TRP A 1 456 ? 151.240 176.553 172.542 1.00 90.35 456 TRP A CA 1
ATOM 2930 C C . TRP A 1 456 ? 151.937 177.721 171.860 1.00 90.35 456 TRP A C 1
ATOM 2931 O O . TRP A 1 456 ? 153.155 177.707 171.680 1.00 90.35 456 TRP A O 1
ATOM 2942 N N . THR A 1 457 ? 151.192 178.768 171.519 1.00 92.02 457 THR A N 1
ATOM 2943 C CA . THR A 1 457 ? 151.775 179.851 170.733 1.00 92.02 457 THR A CA 1
ATOM 2944 C C . THR A 1 457 ? 152.747 180.711 171.519 1.00 92.02 457 THR A C 1
ATOM 2945 O O . THR A 1 457 ? 153.072 181.806 171.057 1.00 92.02 457 THR A O 1
ATOM 2949 N N . ASN A 1 458 ? 153.199 180.276 172.691 1.00 94.77 458 ASN A N 1
ATOM 2950 C CA . ASN A 1 458 ? 154.205 181.003 173.450 1.00 94.77 458 ASN A CA 1
ATOM 2951 C C . ASN A 1 458 ? 155.325 180.099 173.940 1.00 94.77 458 ASN A C 1
ATOM 2952 O O . ASN A 1 458 ? 156.208 180.569 174.667 1.00 94.77 458 ASN A O 1
ATOM 2957 N N . LYS A 1 459 ? 155.310 178.821 173.570 1.00 97.46 459 LYS A N 1
ATOM 2958 C CA . LYS A 1 459 ? 156.426 177.904 173.805 1.00 97.46 459 LYS A CA 1
ATOM 2959 C C . LYS A 1 459 ? 156.820 177.853 175.282 1.00 97.46 459 LYS A C 1
ATOM 2960 O O . LYS A 1 459 ? 157.906 178.280 175.676 1.00 97.46 459 LYS A O 1
ATOM 2966 N N . GLN A 1 460 ? 155.914 177.335 176.107 1.00 100.48 460 GLN A N 1
ATOM 2967 C CA . GLN A 1 460 ? 156.169 177.244 177.541 1.00 100.48 460 GLN A CA 1
ATOM 2968 C C . GLN A 1 460 ? 156.333 175.821 178.052 1.00 100.48 460 GLN A C 1
ATOM 2969 O O . GLN A 1 460 ? 157.164 175.584 178.933 1.00 100.48 460 GLN A O 1
ATOM 2975 N N . SER A 1 461 ? 155.533 174.879 177.556 1.00 104.89 461 SER A N 1
ATOM 2976 C CA . SER A 1 461 ? 155.707 173.448 177.799 1.00 104.89 461 SER A CA 1
ATOM 2977 C C . SER A 1 461 ? 155.328 173.021 179.212 1.00 104.89 461 SER A C 1
ATOM 2978 O O . SER A 1 461 ? 155.256 171.821 179.496 1.00 104.89 461 SER A O 1
ATOM 2981 N N . LEU A 1 462 ? 155.071 173.980 180.097 1.00 103.84 462 LEU A N 1
ATOM 2982 C CA . LEU A 1 462 ? 154.560 173.749 181.444 1.00 103.84 462 LEU A CA 1
ATOM 2983 C C . LEU A 1 462 ? 155.394 172.757 182.247 1.00 103.84 462 LEU A C 1
ATOM 2984 O O . LEU A 1 462 ? 154.877 172.137 183.182 1.00 103.84 462 LEU A O 1
ATOM 2989 N N . SER A 1 463 ? 156.672 172.585 181.914 1.00 106.97 463 SER A N 1
ATOM 2990 C CA . SER A 1 463 ? 157.523 171.623 182.596 1.00 106.97 463 SER A CA 1
ATOM 2991 C C . SER A 1 463 ? 158.947 172.144 182.682 1.00 106.97 463 SER A C 1
ATOM 2992 O O . SER A 1 463 ? 159.447 172.769 181.744 1.00 106.97 463 SER A O 1
ATOM 2995 N N . ASP A 1 464 ? 159.591 171.874 183.815 1.00 105.77 464 ASP A N 1
ATOM 2996 C CA . ASP A 1 464 ? 161.029 172.031 183.982 1.00 105.77 464 ASP A CA 1
ATOM 2997 C C . ASP A 1 464 ? 161.750 170.693 183.863 1.00 105.77 464 ASP A C 1
ATOM 2998 O O . ASP A 1 464 ? 162.949 170.605 184.149 1.00 105.77 464 ASP A O 1
ATOM 3003 N N . GLN A 1 465 ? 161.042 169.653 183.434 1.00 106.30 465 GLN A N 1
ATOM 3004 C CA . GLN A 1 465 ? 161.642 168.347 183.213 1.00 106.30 465 GLN A CA 1
ATOM 3005 C C . GLN A 1 465 ? 162.600 168.342 182.039 1.00 106.30 465 GLN A C 1
ATOM 3006 O O . GLN A 1 465 ? 163.487 167.482 182.002 1.00 106.30 465 GLN A O 1
ATOM 3012 N N . GLN A 1 466 ? 162.456 169.303 181.122 1.00 103.58 466 GLN A N 1
ATOM 3013 C CA . GLN A 1 466 ? 163.443 169.492 180.070 1.00 103.58 466 GLN A CA 1
ATOM 3014 C C . GLN A 1 466 ? 164.842 169.531 180.651 1.00 103.58 466 GLN A C 1
ATOM 3015 O O . GLN A 1 466 ? 165.687 168.696 180.316 1.00 103.58 466 GLN A O 1
ATOM 3021 N N . VAL A 1 467 ? 165.085 170.462 181.563 1.00 100.56 467 VAL A N 1
ATOM 3022 C CA . VAL A 1 467 ? 166.363 170.550 182.251 1.00 100.56 467 VAL A CA 1
ATOM 3023 C C . VAL A 1 467 ? 166.526 169.415 183.247 1.00 100.56 467 VAL A C 1
ATOM 3024 O O . VAL A 1 467 ? 167.604 168.830 183.363 1.00 100.56 467 VAL A O 1
ATOM 3028 N N . LEU A 1 468 ? 165.442 169.054 183.938 1.00 103.26 468 LEU A N 1
ATOM 3029 C CA . LEU A 1 468 ? 165.550 168.120 185.054 1.00 103.26 468 LEU A CA 1
ATOM 3030 C C . LEU A 1 468 ? 166.140 166.789 184.617 1.00 103.26 468 LEU A C 1
ATOM 3031 O O . LEU A 1 468 ? 167.187 166.369 185.117 1.00 103.26 468 LEU A O 1
ATOM 3036 N N . LYS A 1 469 ? 165.484 166.104 183.690 1.00 102.81 469 LYS A N 1
ATOM 3037 C CA . LYS A 1 469 ? 165.870 164.721 183.450 1.00 102.81 469 LYS A CA 1
ATOM 3038 C C . LYS A 1 469 ? 167.266 164.619 182.858 1.00 102.81 469 LYS A C 1
ATOM 3039 O O . LYS A 1 469 ? 168.143 163.965 183.433 1.00 102.81 469 LYS A O 1
ATOM 3045 N N . VAL A 1 470 ? 167.506 165.284 181.730 1.00 97.03 470 VAL A N 1
ATOM 3046 C CA . VAL A 1 470 ? 168.578 164.869 180.837 1.00 97.03 470 VAL A CA 1
ATOM 3047 C C . VAL A 1 470 ? 169.937 165.458 181.175 1.00 97.03 470 VAL A C 1
ATOM 3048 O O . VAL A 1 470 ? 170.944 165.014 180.604 1.00 97.03 470 VAL A O 1
ATOM 3052 N N . LEU A 1 471 ? 170.009 166.413 182.071 1.00 94.29 471 LEU A N 1
ATOM 3053 C CA . LEU A 1 471 ? 171.296 166.998 182.394 1.00 94.29 471 LEU A CA 1
ATOM 3054 C C . LEU A 1 471 ? 171.867 166.372 183.652 1.00 94.29 471 LEU A C 1
ATOM 3055 O O . LEU A 1 471 ? 171.134 165.811 184.470 1.00 94.29 471 LEU A O 1
ATOM 3060 N N . PRO A 1 472 ? 173.179 166.425 183.833 1.00 92.66 472 PRO A N 1
ATOM 3061 C CA . PRO A 1 472 ? 173.761 166.006 185.107 1.00 92.66 472 PRO A CA 1
ATOM 3062 C C . PRO A 1 472 ? 173.483 167.016 186.209 1.00 92.66 472 PRO A C 1
ATOM 3063 O O . PRO A 1 472 ? 173.352 168.214 185.974 1.00 92.66 472 PRO A O 1
ATOM 3067 N N . ASP A 1 473 ? 173.417 166.497 187.434 1.00 92.82 473 ASP A N 1
ATOM 3068 C CA . ASP A 1 473 ? 173.004 167.296 188.583 1.00 92.82 473 ASP A CA 1
ATOM 3069 C C . ASP A 1 473 ? 173.868 168.532 188.779 1.00 92.82 473 ASP A C 1
ATOM 3070 O O . ASP A 1 473 ? 173.404 169.523 189.347 1.00 92.82 473 ASP A O 1
ATOM 3075 N N . LYS A 1 474 ? 175.117 168.497 188.331 1.00 92.48 474 LYS A N 1
ATOM 3076 C CA . LYS A 1 474 ? 175.952 169.689 188.403 1.00 92.48 474 LYS A CA 1
ATOM 3077 C C . LYS A 1 474 ? 175.373 170.808 187.550 1.00 92.48 474 LYS A C 1
ATOM 3078 O O . LYS A 1 474 ? 175.219 171.942 188.015 1.00 92.48 474 LYS A O 1
ATOM 3084 N N . LEU A 1 475 ? 175.025 170.498 186.301 1.00 91.77 475 LEU A N 1
ATOM 3085 C CA . LEU A 1 475 ? 174.457 171.510 185.421 1.00 91.77 475 LEU A CA 1
ATOM 3086 C C . LEU A 1 475 ? 173.083 171.950 185.893 1.00 91.77 475 LEU A C 1
ATOM 3087 O O . LEU A 1 475 ? 172.735 173.126 185.780 1.00 91.77 475 LEU A O 1
ATOM 3092 N N . GLN A 1 476 ? 172.281 171.018 186.410 1.00 93.15 476 GLN A N 1
ATOM 3093 C CA . GLN A 1 476 ? 170.972 171.381 186.935 1.00 93.15 476 GLN A CA 1
ATOM 3094 C C . GLN A 1 476 ? 171.100 172.351 188.094 1.00 93.15 476 GLN A C 1
ATOM 3095 O O . GLN A 1 476 ? 170.369 173.343 188.162 1.00 93.15 476 GLN A O 1
ATOM 3101 N N . ALA A 1 477 ? 172.030 172.086 189.008 1.00 91.32 477 ALA A N 1
ATOM 3102 C CA . ALA A 1 477 ? 172.231 172.983 190.137 1.00 91.32 477 ALA A CA 1
ATOM 3103 C C . ALA A 1 477 ? 172.730 174.343 189.679 1.00 91.32 477 ALA A C 1
ATOM 3104 O O . ALA A 1 477 ? 172.293 175.370 190.200 1.00 91.32 477 ALA A O 1
ATOM 3106 N N . GLU A 1 478 ? 173.640 174.377 188.707 1.00 92.76 478 GLU A N 1
ATOM 3107 C CA . GLU A 1 478 ? 174.144 175.664 188.232 1.00 92.76 478 GLU A CA 1
ATOM 3108 C C . GLU A 1 478 ? 173.056 176.471 187.539 1.00 92.76 478 GLU A C 1
ATOM 3109 O O . GLU A 1 478 ? 172.946 177.684 187.749 1.00 92.76 478 GLU A O 1
ATOM 3115 N N . ILE A 1 479 ? 172.249 175.822 186.704 1.00 92.32 479 ILE A N 1
ATOM 3116 C CA . ILE A 1 479 ? 171.164 176.517 186.025 1.00 92.32 479 ILE A CA 1
ATOM 3117 C C . ILE A 1 479 ? 170.150 177.031 187.031 1.00 92.32 479 ILE A C 1
ATOM 3118 O O . ILE A 1 479 ? 169.665 178.158 186.917 1.00 92.32 479 ILE A O 1
ATOM 3123 N N . ALA A 1 480 ? 169.821 176.224 188.040 1.00 93.35 480 ALA A N 1
ATOM 3124 C CA . ALA A 1 480 ? 168.849 176.659 189.034 1.00 93.35 480 ALA A CA 1
ATOM 3125 C C . ALA A 1 480 ? 169.393 177.794 189.886 1.00 93.35 480 ALA A C 1
ATOM 3126 O O . ALA A 1 480 ? 168.648 178.692 190.277 1.00 93.35 480 ALA A O 1
ATOM 3128 N N . MET A 1 481 ? 170.686 177.769 190.198 1.00 95.27 481 MET A N 1
ATOM 3129 C CA . MET A 1 481 ? 171.269 178.840 190.997 1.00 95.27 481 MET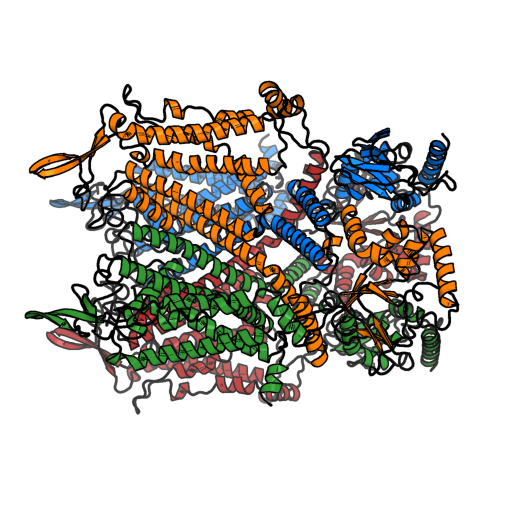 A CA 1
ATOM 3130 C C . MET A 1 481 ? 171.350 180.130 190.207 1.00 95.27 481 MET A C 1
ATOM 3131 O O . MET A 1 481 ? 171.261 181.218 190.775 1.00 95.27 481 MET A O 1
ATOM 3136 N N . GLN A 1 482 ? 171.541 180.036 188.897 1.00 94.67 482 GLN A N 1
ATOM 3137 C CA . GLN A 1 482 ? 171.598 181.252 188.102 1.00 94.67 482 GLN A CA 1
ATOM 3138 C C . GLN A 1 482 ? 170.229 181.892 187.912 1.00 94.67 482 GLN A C 1
ATOM 3139 O O . GLN A 1 482 ? 170.153 183.101 187.689 1.00 94.67 482 GLN A O 1
ATOM 3145 N N . VAL A 1 483 ? 169.156 181.118 188.003 1.00 94.16 483 VAL A N 1
ATOM 3146 C CA . VAL A 1 483 ? 167.813 181.635 187.773 1.00 94.16 483 VAL A CA 1
ATOM 3147 C C . VAL A 1 483 ? 167.181 182.146 189.062 1.00 94.16 483 VAL A C 1
ATOM 3148 O O . VAL A 1 483 ? 166.494 183.167 189.063 1.00 94.16 483 VAL A O 1
ATOM 3152 N N . HIS A 1 484 ? 167.400 181.457 190.182 1.00 95.60 484 HIS A N 1
ATOM 3153 C CA . HIS A 1 484 ? 166.603 181.669 191.378 1.00 95.60 484 HIS A CA 1
ATOM 3154 C C . HIS A 1 484 ? 167.353 182.254 192.566 1.00 95.60 484 HIS A C 1
ATOM 3155 O O . HIS A 1 484 ? 166.700 182.733 193.496 1.00 95.60 484 HIS A O 1
ATOM 3162 N N . PHE A 1 485 ? 168.684 182.236 192.578 1.00 100.78 485 PHE A N 1
ATOM 3163 C CA . PHE A 1 485 ? 169.401 182.503 193.822 1.00 100.78 485 PHE A CA 1
ATOM 3164 C C . PHE A 1 485 ? 169.316 183.968 194.231 1.00 100.78 485 PHE A C 1
ATOM 3165 O O . PHE A 1 485 ? 169.055 184.278 195.397 1.00 100.78 485 PHE A O 1
ATOM 3173 N N . GLU A 1 486 ? 169.564 184.887 193.300 1.00 104.54 486 GLU A N 1
ATOM 3174 C CA . GLU A 1 486 ? 169.537 186.299 193.661 1.00 104.54 486 GLU A CA 1
ATOM 3175 C C . GLU A 1 486 ? 168.136 186.742 194.053 1.00 104.54 486 GLU A C 1
ATOM 3176 O O . GLU A 1 486 ? 167.972 187.583 194.942 1.00 104.54 486 GLU A O 1
ATOM 3182 N N . THR A 1 487 ? 167.114 186.196 193.399 1.00 103.34 487 THR A N 1
ATOM 3183 C CA . THR A 1 487 ? 165.747 186.472 193.814 1.00 103.34 487 THR A CA 1
ATOM 3184 C C . THR A 1 487 ? 165.474 185.924 195.205 1.00 103.34 487 THR A C 1
ATOM 3185 O O . THR A 1 487 ? 164.772 186.558 196.001 1.00 103.34 487 THR A O 1
ATOM 3189 N N . LEU A 1 488 ? 166.017 184.747 195.517 1.00 104.50 488 LEU A N 1
ATOM 3190 C CA . LEU A 1 488 ? 165.740 184.111 196.796 1.00 104.50 488 LEU A CA 1
ATOM 3191 C C . LEU A 1 488 ? 166.522 184.728 197.943 1.00 104.50 488 LEU A C 1
ATOM 3192 O O . LEU A 1 488 ? 166.117 184.578 199.096 1.00 104.50 488 LEU A O 1
ATOM 3197 N N . ARG A 1 489 ? 167.631 185.398 197.669 1.00 109.25 489 ARG A N 1
ATOM 3198 C CA . ARG A 1 489 ? 168.446 185.966 198.734 1.00 109.25 489 ARG A CA 1
ATOM 3199 C C . ARG A 1 489 ? 167.924 187.310 199.220 1.00 109.25 489 ARG A C 1
ATOM 3200 O O . ARG A 1 489 ? 168.419 187.825 200.226 1.00 109.25 489 ARG A O 1
ATOM 3208 N N . LYS A 1 490 ? 166.926 187.879 198.551 1.00 110.08 490 LYS A N 1
ATOM 3209 C CA . LYS A 1 490 ? 166.339 189.151 198.944 1.00 110.08 490 LYS A CA 1
ATOM 3210 C C . LYS A 1 490 ? 164.938 188.987 199.524 1.00 110.08 490 LYS A C 1
ATOM 3211 O O . LYS A 1 490 ? 164.132 189.915 199.450 1.00 110.08 490 LYS A O 1
ATOM 3217 N N . VAL A 1 491 ? 164.634 187.822 200.103 1.00 111.27 491 VAL A N 1
ATOM 3218 C CA . VAL A 1 491 ? 163.262 187.486 200.482 1.00 111.27 491 VAL A CA 1
ATOM 3219 C C . VAL A 1 491 ? 162.891 187.981 201.872 1.00 111.27 491 VAL A C 1
ATOM 3220 O O . VAL A 1 491 ? 161.721 187.887 202.262 1.00 111.27 491 VAL A O 1
ATOM 3224 N N . ARG A 1 492 ? 163.832 188.569 202.607 1.00 116.05 492 ARG A N 1
ATOM 3225 C CA . ARG A 1 492 ? 163.661 189.231 203.897 1.00 116.05 492 ARG A CA 1
ATOM 3226 C C . ARG A 1 492 ? 163.561 188.238 205.050 1.00 116.05 492 ARG A C 1
ATOM 3227 O O . ARG A 1 492 ? 163.591 188.658 206.203 1.00 116.05 492 ARG A O 1
ATOM 3235 N N . ILE A 1 493 ? 163.473 186.940 204.789 1.00 115.31 493 ILE A N 1
ATOM 3236 C CA . ILE A 1 493 ? 163.744 185.931 205.806 1.00 115.31 493 ILE A CA 1
ATOM 3237 C C . ILE A 1 493 ? 164.958 185.090 205.459 1.00 115.31 493 ILE A C 1
ATOM 3238 O O . ILE A 1 493 ? 165.476 184.385 206.336 1.00 115.31 493 ILE A O 1
ATOM 3243 N N . PHE A 1 494 ? 165.435 185.155 204.219 1.00 114.60 494 PHE A N 1
ATOM 3244 C CA . PHE A 1 494 ? 166.624 184.454 203.773 1.00 114.60 494 PHE A CA 1
ATOM 3245 C C . PHE A 1 494 ? 167.815 185.387 203.612 1.00 114.60 494 PHE A C 1
ATOM 3246 O O . PHE A 1 494 ? 168.842 184.979 203.065 1.00 114.60 494 PHE A O 1
ATOM 3254 N N . GLN A 1 495 ? 167.702 186.633 204.071 1.00 117.27 495 GLN A N 1
ATOM 3255 C CA . GLN A 1 495 ? 168.788 187.588 203.892 1.00 117.27 495 GLN A CA 1
ATOM 3256 C C . GLN A 1 495 ? 169.974 187.313 204.805 1.00 117.27 495 GLN A C 1
ATOM 3257 O O . GLN A 1 495 ? 171.066 187.827 204.548 1.00 117.27 495 GLN A O 1
ATOM 3263 N N . ASP A 1 496 ? 169.789 186.521 205.856 1.00 119.36 496 ASP A N 1
ATOM 3264 C CA . ASP A 1 496 ? 170.836 186.244 206.831 1.00 119.36 496 ASP A CA 1
ATOM 3265 C C . ASP A 1 496 ? 171.016 184.744 207.010 1.00 119.36 496 ASP A C 1
ATOM 3266 O O . ASP A 1 496 ? 171.069 184.221 208.123 1.00 119.36 496 ASP A O 1
ATOM 3271 N N . CYS A 1 497 ? 171.109 184.023 205.899 1.00 118.12 497 CYS A N 1
ATOM 3272 C CA . CYS A 1 497 ? 171.312 182.586 205.923 1.00 118.12 497 CYS A CA 1
ATOM 3273 C C . CYS A 1 497 ? 172.579 182.237 205.160 1.00 118.12 497 CYS A C 1
ATOM 3274 O O . CYS A 1 497 ? 173.150 183.063 204.444 1.00 118.12 497 CYS A O 1
ATOM 3277 N N . GLU A 1 498 ? 173.020 180.996 205.330 1.00 116.26 498 GLU A N 1
ATOM 3278 C CA . GLU A 1 498 ? 174.157 180.492 204.581 1.00 116.26 498 GLU A CA 1
ATOM 3279 C C . GLU A 1 498 ? 173.720 180.054 203.191 1.00 116.26 498 GLU A C 1
ATOM 3280 O O . GLU A 1 498 ? 172.604 179.572 202.996 1.00 116.26 498 GLU A O 1
ATOM 3286 N N . ALA A 1 499 ? 174.620 180.228 202.221 1.00 111.75 499 ALA A N 1
ATOM 3287 C CA . ALA A 1 499 ? 174.287 179.971 200.827 1.00 111.75 499 ALA A CA 1
ATOM 3288 C C . ALA A 1 499 ? 173.928 178.518 200.559 1.00 111.75 499 ALA A C 1
ATOM 3289 O O . ALA A 1 499 ? 173.274 178.236 199.550 1.00 111.75 499 ALA A O 1
ATOM 3291 N N . GLY A 1 500 ? 174.342 177.587 201.418 1.00 111.49 500 GLY A N 1
ATOM 3292 C CA . GLY A 1 500 ? 174.011 176.190 201.182 1.00 111.49 500 GLY A CA 1
ATOM 3293 C C . GLY A 1 500 ? 172.525 175.920 201.305 1.00 111.49 500 GLY A C 1
ATOM 3294 O O . GLY A 1 500 ? 171.938 175.200 200.487 1.00 111.49 500 GLY A O 1
ATOM 3295 N N . LEU A 1 501 ? 171.900 176.493 202.332 1.00 110.04 501 LEU A N 1
ATOM 3296 C CA . LEU A 1 501 ? 170.454 176.390 202.478 1.00 110.04 501 LEU A CA 1
ATOM 3297 C C . LEU A 1 501 ? 169.747 176.926 201.245 1.00 110.04 501 LEU A C 1
ATOM 3298 O O . LEU A 1 501 ? 168.832 176.292 200.713 1.00 110.04 501 LEU A O 1
ATOM 3303 N N . LEU A 1 502 ? 170.174 178.095 200.765 1.00 106.60 502 LEU A N 1
ATOM 3304 C CA . LEU A 1 502 ? 169.522 178.688 199.610 1.00 106.60 502 LEU A CA 1
ATOM 3305 C C . LEU A 1 502 ? 169.760 177.879 198.349 1.00 106.60 502 LEU A C 1
ATOM 3306 O O . LEU A 1 502 ? 168.904 177.859 197.469 1.00 106.60 502 LEU A O 1
ATOM 3311 N N . ALA A 1 503 ? 170.906 177.212 198.231 1.00 104.49 503 ALA A N 1
ATOM 3312 C CA . ALA A 1 503 ? 171.107 176.317 197.095 1.00 104.49 503 ALA A CA 1
ATOM 3313 C C . ALA A 1 503 ? 170.115 175.165 197.132 1.00 104.49 503 ALA A C 1
ATOM 3314 O O . ALA A 1 503 ? 169.451 174.859 196.126 1.00 104.49 503 ALA A O 1
ATOM 3316 N N . GLU A 1 504 ? 169.979 174.533 198.299 1.00 105.69 504 GLU A N 1
ATOM 3317 C CA . GLU A 1 504 ? 169.003 173.459 198.433 1.00 105.69 504 GLU A CA 1
ATOM 3318 C C . GLU A 1 504 ? 167.595 173.952 198.133 1.00 105.69 504 GLU A C 1
ATOM 3319 O O . GLU A 1 504 ? 166.785 173.219 197.559 1.00 105.69 504 GLU A O 1
ATOM 3325 N N . LEU A 1 505 ? 167.288 175.196 198.504 1.00 103.17 505 LEU A N 1
ATOM 3326 C CA . LEU A 1 505 ? 165.944 175.719 198.276 1.00 103.17 505 LEU A CA 1
ATOM 3327 C C . LEU A 1 505 ? 165.703 176.036 196.807 1.00 103.17 505 LEU A C 1
ATOM 3328 O O . LEU A 1 505 ? 164.655 175.681 196.263 1.00 103.17 505 LEU A O 1
ATOM 3333 N N . VAL A 1 506 ? 166.650 176.699 196.139 1.00 100.12 506 VAL A N 1
ATOM 3334 C CA . VAL A 1 506 ? 166.460 176.996 194.721 1.00 100.12 506 VAL A CA 1
ATOM 3335 C C . VAL A 1 506 ? 166.348 175.710 193.930 1.00 100.12 506 VAL A C 1
ATOM 3336 O O . VAL A 1 506 ? 165.839 175.708 192.805 1.00 100.12 506 VAL A O 1
ATOM 3340 N N . LEU A 1 507 ? 166.818 174.595 194.489 1.00 101.15 507 LEU A N 1
ATOM 3341 C CA . LEU A 1 507 ? 166.522 173.324 193.836 1.00 101.15 507 LEU A CA 1
ATOM 3342 C C . LEU A 1 507 ? 165.040 172.969 193.915 1.00 101.15 507 LEU A C 1
ATOM 3343 O O . LEU A 1 507 ? 164.487 172.418 192.958 1.00 101.15 507 LEU A O 1
ATOM 3348 N N . LYS A 1 508 ? 164.383 173.260 195.034 1.00 102.23 508 LYS A N 1
ATOM 3349 C CA . LYS A 1 508 ? 162.993 172.869 195.260 1.00 102.23 508 LYS A CA 1
ATOM 3350 C C . LYS A 1 508 ? 162.057 174.062 195.083 1.00 102.23 508 LYS A C 1
ATOM 3351 O O . LYS A 1 508 ? 161.501 174.588 196.043 1.00 102.23 508 LYS A O 1
ATOM 3357 N N . LEU A 1 509 ? 161.850 174.463 193.834 1.00 96.91 509 LEU A N 1
ATOM 3358 C CA . LEU A 1 509 ? 160.912 175.524 193.491 1.00 96.91 509 LEU A CA 1
ATOM 3359 C C . LEU A 1 509 ? 160.045 175.034 192.347 1.00 96.91 509 LEU A C 1
ATOM 3360 O O . LEU A 1 509 ? 160.562 174.493 191.367 1.00 96.91 509 LEU A O 1
ATOM 3365 N N . GLN A 1 510 ? 158.737 175.219 192.466 1.00 96.34 510 GLN A N 1
ATOM 3366 C CA . GLN A 1 510 ? 157.792 174.685 191.502 1.00 96.34 510 GLN A CA 1
ATOM 3367 C C . GLN A 1 510 ? 157.120 175.822 190.760 1.00 96.34 510 GLN A C 1
ATOM 3368 O O . GLN A 1 510 ? 156.685 176.798 191.370 1.00 96.34 510 GLN A O 1
ATOM 3374 N N . LEU A 1 511 ? 157.022 175.685 189.450 1.00 91.89 511 LEU A N 1
ATOM 3375 C CA . LEU A 1 511 ? 156.341 176.667 188.630 1.00 91.89 511 LEU A CA 1
ATOM 3376 C C . LEU A 1 511 ? 154.844 176.435 188.677 1.00 91.89 511 LEU A C 1
ATOM 3377 O O . LEU A 1 511 ? 154.376 175.299 188.577 1.00 91.89 511 LEU A O 1
ATOM 3382 N N . GLN A 1 512 ? 154.096 177.521 188.832 1.00 92.24 512 GLN A N 1
ATOM 3383 C CA . GLN A 1 512 ? 152.652 177.511 188.685 1.00 92.24 512 GLN A CA 1
ATOM 3384 C C . GLN A 1 512 ? 152.255 178.685 187.812 1.00 92.24 512 GLN A C 1
ATOM 3385 O O . GLN A 1 512 ? 152.739 179.798 188.010 1.00 92.24 512 GLN A O 1
ATOM 3391 N N . VAL A 1 513 ? 151.393 178.438 186.840 1.00 90.57 513 VAL A N 1
ATOM 3392 C CA . VAL A 1 513 ? 150.983 179.455 185.885 1.00 90.57 513 VAL A CA 1
ATOM 3393 C C . VAL A 1 513 ? 149.522 179.796 186.125 1.00 90.57 513 VAL A C 1
ATOM 3394 O O . VAL A 1 513 ? 148.727 178.934 186.510 1.00 90.57 513 VAL A O 1
ATOM 3398 N N . PHE A 1 514 ? 149.178 181.061 185.921 1.00 89.60 514 PHE A N 1
ATOM 3399 C CA . PHE A 1 514 ? 147.824 181.553 186.090 1.00 89.60 514 PHE A CA 1
ATOM 3400 C C . PHE A 1 514 ? 147.437 182.387 184.880 1.00 89.60 514 PHE A C 1
ATOM 3401 O O . PHE A 1 514 ? 148.287 182.953 184.197 1.00 89.60 514 PHE A O 1
ATOM 3409 N N . SER A 1 515 ? 146.152 182.443 184.609 1.00 90.50 515 SER A N 1
ATOM 3410 C CA . SER A 1 515 ? 145.598 183.179 183.487 1.00 90.50 515 SER A CA 1
ATOM 3411 C C . SER A 1 515 ? 145.035 184.501 183.971 1.00 90.50 515 SER A C 1
ATOM 3412 O O . SER A 1 515 ? 144.984 184.761 185.174 1.00 90.50 515 SER A O 1
ATOM 3415 N N . PRO A 1 516 ? 144.635 185.392 183.063 1.00 90.84 516 PRO A N 1
ATOM 3416 C CA . PRO A 1 516 ? 144.128 186.696 183.502 1.00 90.84 516 PRO A CA 1
ATOM 3417 C C . PRO A 1 516 ? 142.907 186.564 184.397 1.00 90.84 516 PRO A C 1
ATOM 3418 O O . PRO A 1 516 ? 141.956 185.850 184.079 1.00 90.84 516 PRO A O 1
ATOM 3422 N N . GLY A 1 517 ? 142.941 187.266 185.525 1.00 90.58 517 GLY A N 1
ATOM 3423 C CA . GLY A 1 517 ? 141.825 187.300 186.439 1.00 90.58 517 GLY A CA 1
ATOM 3424 C C . GLY A 1 517 ? 141.744 186.154 187.417 1.00 90.58 517 GLY A C 1
ATOM 3425 O O . GLY A 1 517 ? 140.903 186.197 188.318 1.00 90.58 517 GLY A O 1
ATOM 3426 N N . ASP A 1 518 ? 142.578 185.131 187.271 1.00 92.14 518 ASP A N 1
ATOM 3427 C CA . ASP A 1 518 ? 142.588 184.023 188.210 1.00 92.14 518 ASP A CA 1
ATOM 3428 C C . ASP A 1 518 ? 143.035 184.489 189.584 1.00 92.14 518 ASP A C 1
ATOM 3429 O O . ASP A 1 518 ? 143.901 185.354 189.710 1.00 92.14 518 ASP A O 1
ATOM 3434 N N . PHE A 1 519 ? 142.443 183.903 190.615 1.00 96.11 519 PHE A N 1
ATOM 3435 C CA . PHE A 1 519 ? 142.811 184.207 191.988 1.00 96.11 519 PHE A CA 1
ATOM 3436 C C . PHE A 1 519 ? 143.917 183.266 192.440 1.00 96.11 519 PHE A C 1
ATOM 3437 O O . PHE A 1 519 ? 143.774 182.045 192.352 1.00 96.11 519 PHE A O 1
ATOM 3445 N N . ILE A 1 520 ? 145.023 183.838 192.911 1.00 96.72 520 ILE A N 1
ATOM 3446 C CA . ILE A 1 520 ? 146.084 183.029 193.495 1.00 96.72 520 ILE A CA 1
ATOM 3447 C C . ILE A 1 520 ? 145.628 182.455 194.825 1.00 96.72 520 ILE A C 1
ATOM 3448 O O . ILE A 1 520 ? 145.881 181.287 195.137 1.00 96.72 520 ILE A O 1
ATOM 3453 N N . CYS A 1 521 ? 144.942 183.268 195.623 1.00 101.49 521 CYS A N 1
ATOM 3454 C CA . CYS A 1 521 ? 144.486 182.890 196.950 1.00 101.49 521 CYS A CA 1
ATOM 3455 C C . CYS A 1 521 ? 143.344 183.813 197.328 1.00 101.49 521 CYS A C 1
ATOM 3456 O O . CYS A 1 521 ? 143.170 184.882 196.740 1.00 101.49 521 CYS A O 1
ATOM 3459 N N . LYS A 1 522 ? 142.561 183.391 198.312 1.00 105.63 522 LYS A N 1
ATOM 3460 C CA . LYS A 1 522 ? 141.450 184.189 198.798 1.00 105.63 522 LYS A CA 1
ATOM 3461 C C . LYS A 1 522 ? 141.458 184.206 200.316 1.00 105.63 522 LYS A C 1
ATOM 3462 O O . LYS A 1 522 ? 142.164 183.433 200.962 1.00 105.63 522 LYS A O 1
ATOM 3468 N N . LYS A 1 523 ? 140.666 185.114 200.877 1.00 109.59 523 LYS A N 1
ATOM 3469 C CA . LYS A 1 523 ? 140.639 185.309 202.317 1.00 109.59 523 LYS A CA 1
ATOM 3470 C C . LYS A 1 523 ? 140.160 184.048 203.022 1.00 109.59 523 LYS A C 1
ATOM 3471 O O . LYS A 1 523 ? 139.210 183.395 202.585 1.00 109.59 523 LYS A O 1
ATOM 3477 N N . GLY A 1 524 ? 140.821 183.709 204.125 1.00 110.48 524 GLY A N 1
ATOM 3478 C CA . GLY A 1 524 ? 140.455 182.538 204.895 1.00 110.48 524 GLY A CA 1
ATOM 3479 C C . GLY A 1 524 ? 140.630 181.238 204.143 1.00 110.48 524 GLY A C 1
ATOM 3480 O O . GLY A 1 524 ? 139.747 180.382 204.143 1.00 110.48 524 GLY A O 1
ATOM 3481 N N . ASP A 1 525 ? 141.781 181.087 203.505 1.00 112.48 525 ASP A N 1
ATOM 3482 C CA . ASP A 1 525 ? 142.145 179.895 202.762 1.00 112.48 525 ASP A CA 1
ATOM 3483 C C . ASP A 1 525 ? 143.377 179.278 203.409 1.00 112.48 525 ASP A C 1
ATOM 3484 O O . ASP A 1 525 ? 144.141 179.958 204.097 1.00 112.48 525 ASP A O 1
ATOM 3489 N N . ILE A 1 526 ? 143.581 177.979 203.198 1.00 114.38 526 ILE A N 1
ATOM 3490 C CA . ILE A 1 526 ? 144.732 177.325 203.808 1.00 114.38 526 ILE A CA 1
ATOM 3491 C C . ILE A 1 526 ? 146.005 177.824 203.138 1.00 114.38 526 ILE A C 1
ATOM 3492 O O . ILE A 1 526 ? 146.197 177.659 201.927 1.00 114.38 526 ILE A O 1
ATOM 3497 N N . GLY A 1 527 ? 146.890 178.423 203.927 1.00 112.92 527 GLY A N 1
ATOM 3498 C CA . GLY A 1 527 ? 148.100 178.996 203.380 1.00 112.92 527 GLY A CA 1
ATOM 3499 C C . GLY A 1 527 ? 149.343 178.245 203.795 1.00 112.92 527 GLY A C 1
ATOM 3500 O O . GLY A 1 527 ? 149.743 178.285 204.960 1.00 112.92 527 GLY A O 1
ATOM 3501 N N . ARG A 1 528 ? 149.975 177.571 202.844 1.00 112.19 528 ARG A N 1
ATOM 3502 C CA . ARG A 1 528 ? 151.090 176.683 203.127 1.00 112.19 528 ARG A CA 1
ATOM 3503 C C . ARG A 1 528 ? 152.187 176.845 202.085 1.00 112.19 528 ARG A C 1
ATOM 3504 O O . ARG A 1 528 ? 152.887 175.889 201.743 1.00 112.19 528 ARG A O 1
ATOM 3512 N N . GLU A 1 529 ? 152.365 178.059 201.569 1.00 106.38 529 GLU A N 1
ATOM 3513 C CA . GLU A 1 529 ? 153.233 178.279 200.421 1.00 106.38 529 GLU A CA 1
ATOM 3514 C C . GLU A 1 529 ? 153.781 179.694 200.447 1.00 106.38 529 GLU A C 1
ATOM 3515 O O . GLU A 1 529 ? 153.318 180.549 201.200 1.00 106.38 529 GLU A O 1
ATOM 3521 N N . MET A 1 530 ? 154.783 179.921 199.611 1.00 102.50 530 MET A N 1
ATOM 3522 C CA . MET A 1 530 ? 155.330 181.240 199.352 1.00 102.50 530 MET A CA 1
ATOM 3523 C C . MET A 1 530 ? 155.444 181.409 197.849 1.00 102.50 530 MET A C 1
ATOM 3524 O O . MET A 1 530 ? 155.859 180.485 197.150 1.00 102.50 530 MET A O 1
ATOM 3529 N N . TYR A 1 531 ? 155.065 182.578 197.351 1.00 99.30 531 TYR A N 1
ATOM 3530 C CA . TYR A 1 531 ? 155.017 182.842 195.920 1.00 99.30 531 TYR A CA 1
ATOM 3531 C C . TYR A 1 531 ? 156.045 183.893 195.549 1.00 99.30 531 TYR A C 1
ATOM 3532 O O . TYR A 1 531 ? 156.196 184.893 196.253 1.00 99.30 531 TYR A O 1
ATOM 3541 N N . ILE A 1 532 ? 156.737 183.667 194.442 1.00 96.26 532 ILE A N 1
ATOM 3542 C CA . ILE A 1 532 ? 157.669 184.622 193.864 1.00 96.26 532 ILE A CA 1
ATOM 3543 C C . ILE A 1 532 ? 157.174 184.964 192.472 1.00 96.26 532 ILE A C 1
ATOM 3544 O O . ILE A 1 532 ? 156.979 184.068 191.645 1.00 96.26 532 ILE A O 1
ATOM 3549 N N . VAL A 1 533 ? 156.967 186.247 192.211 1.00 95.61 533 VAL A N 1
ATOM 3550 C CA . VAL A 1 533 ? 156.401 186.664 190.935 1.00 95.61 533 VAL A CA 1
ATOM 3551 C C . VAL A 1 533 ? 157.509 186.725 189.894 1.00 95.61 533 VAL A C 1
ATOM 3552 O O . VAL A 1 533 ? 158.398 187.578 189.963 1.00 95.61 533 VAL A O 1
ATOM 3556 N N . LYS A 1 534 ? 157.461 185.812 188.935 1.00 95.32 534 LYS A N 1
ATOM 3557 C CA . LYS A 1 534 ? 158.276 185.874 187.737 1.00 95.32 534 LYS A CA 1
ATOM 3558 C C . LYS A 1 534 ? 157.342 186.067 186.560 1.00 95.32 534 LYS A C 1
ATOM 3559 O O . LYS A 1 534 ? 156.286 185.437 186.497 1.00 95.32 534 LYS A O 1
ATOM 3565 N N . ARG A 1 535 ? 157.700 186.953 185.648 1.00 97.73 535 ARG A N 1
ATOM 3566 C CA . ARG A 1 535 ? 156.987 187.058 184.379 1.00 97.73 535 ARG A CA 1
ATOM 3567 C C . ARG A 1 535 ? 155.491 187.281 184.566 1.00 97.73 535 ARG A C 1
ATOM 3568 O O . ARG A 1 535 ? 154.670 186.574 183.986 1.00 97.73 535 ARG A O 1
ATOM 3576 N N . GLY A 1 536 ? 155.119 188.249 185.378 1.00 96.37 536 GLY A N 1
ATOM 3577 C CA . GLY A 1 536 ? 153.721 188.576 185.495 1.00 96.37 536 GLY A CA 1
ATOM 3578 C C . GLY A 1 536 ? 153.486 189.824 186.292 1.00 96.37 536 GLY A C 1
ATOM 3579 O O . GLY A 1 536 ? 154.353 190.691 186.390 1.00 96.37 536 GLY A O 1
ATOM 3580 N N . ARG A 1 537 ? 152.288 189.913 186.860 1.00 97.33 537 ARG A N 1
ATOM 3581 C CA . ARG A 1 537 ? 151.931 191.009 187.752 1.00 97.33 537 ARG A CA 1
ATOM 3582 C C . ARG A 1 537 ? 150.681 190.613 188.518 1.00 97.33 537 ARG A C 1
ATOM 3583 O O . ARG A 1 537 ? 149.665 190.286 187.903 1.00 97.33 537 ARG A O 1
ATOM 3591 N N . LEU A 1 538 ? 150.749 190.631 189.844 1.00 98.73 538 LEU A N 1
ATOM 3592 C CA . LEU A 1 538 ? 149.599 190.354 190.693 1.00 98.73 538 LEU A CA 1
ATOM 3593 C C . LEU A 1 538 ? 149.088 191.641 191.327 1.00 98.73 538 LEU A C 1
ATOM 3594 O O . LEU A 1 538 ? 149.729 192.689 191.269 1.00 98.73 538 LEU A O 1
ATOM 3599 N N . GLN A 1 539 ? 147.922 191.548 191.957 1.00 102.88 539 GLN A N 1
ATOM 3600 C CA . GLN A 1 539 ? 147.393 192.686 192.694 1.00 102.88 539 GLN A CA 1
ATOM 3601 C C . GLN A 1 539 ? 146.457 192.191 193.782 1.00 102.88 539 GLN A C 1
ATOM 3602 O O . GLN A 1 539 ? 145.732 191.216 193.589 1.00 102.88 539 GLN A O 1
ATOM 3608 N N . VAL A 1 540 ? 146.487 192.870 194.924 1.00 106.76 540 VAL A N 1
ATOM 3609 C CA . VAL A 1 540 ? 145.734 192.483 196.113 1.00 106.76 540 VAL A CA 1
ATOM 3610 C C . VAL A 1 540 ? 144.434 193.275 196.120 1.00 106.76 540 VAL A C 1
ATOM 3611 O O . VAL A 1 540 ? 144.437 194.490 196.329 1.00 106.76 540 VAL A O 1
ATOM 3615 N N . VAL A 1 541 ? 143.320 192.584 195.905 1.00 109.85 541 VAL A N 1
ATOM 3616 C CA . VAL A 1 541 ? 142.022 193.209 195.689 1.00 109.85 541 VAL A CA 1
ATOM 3617 C C . VAL A 1 541 ? 141.182 193.070 196.950 1.00 109.85 541 VAL A C 1
ATOM 3618 O O . VAL A 1 541 ? 141.242 192.045 197.638 1.00 109.85 541 VAL A O 1
ATOM 3622 N N . ASP A 1 542 ? 140.406 194.104 197.260 1.00 117.00 542 ASP A N 1
ATOM 3623 C CA . ASP A 1 542 ? 139.684 194.152 198.524 1.00 117.00 542 ASP A CA 1
ATOM 3624 C C . ASP A 1 542 ? 138.339 193.445 198.422 1.00 117.00 542 ASP A C 1
ATOM 3625 O O . ASP A 1 542 ? 137.305 194.092 198.228 1.00 117.00 542 ASP A O 1
ATOM 3630 N N . ASP A 1 543 ? 138.357 192.118 198.537 1.00 119.50 543 ASP A N 1
ATOM 3631 C CA . ASP A 1 543 ? 137.201 191.317 198.931 1.00 119.50 543 ASP A CA 1
ATOM 3632 C C . ASP A 1 543 ? 136.043 191.336 197.940 1.00 119.50 543 ASP A C 1
ATOM 3633 O O . ASP A 1 543 ? 135.078 190.584 198.105 1.00 119.50 543 ASP A O 1
ATOM 3638 N N . ASP A 1 544 ? 136.126 192.142 196.888 1.00 121.38 544 ASP A N 1
ATOM 3639 C CA . ASP A 1 544 ? 135.077 192.166 195.880 1.00 121.38 544 ASP A CA 1
ATOM 3640 C C . ASP A 1 544 ? 135.622 192.160 194.464 1.00 121.38 544 ASP A C 1
ATOM 3641 O O . ASP A 1 544 ? 134.866 191.906 193.522 1.00 121.38 544 ASP A O 1
ATOM 3646 N N . GLY A 1 545 ? 136.909 192.417 194.286 1.00 118.57 545 GLY A N 1
ATOM 3647 C CA . GLY A 1 545 ? 137.435 192.519 192.949 1.00 118.57 545 GLY A CA 1
ATOM 3648 C C . GLY A 1 545 ? 137.199 193.860 192.307 1.00 118.57 545 GLY A C 1
ATOM 3649 O O . GLY A 1 545 ? 137.419 194.005 191.101 1.00 118.57 545 GLY A O 1
ATOM 3650 N N . LYS A 1 546 ? 136.747 194.849 193.077 1.00 121.03 546 LYS A N 1
ATOM 3651 C CA . LYS A 1 546 ? 136.687 196.221 192.578 1.00 121.03 546 LYS A CA 1
ATOM 3652 C C . LYS A 1 546 ? 137.348 197.081 193.656 1.00 121.03 546 LYS A C 1
ATOM 3653 O O . LYS A 1 546 ? 136.670 197.715 194.464 1.00 121.03 546 LYS A O 1
ATOM 3659 N N . LYS A 1 547 ? 138.678 197.087 193.633 1.00 118.48 547 LYS A N 1
ATOM 3660 C CA . LYS A 1 547 ? 139.542 197.904 194.469 1.00 118.48 547 LYS A CA 1
ATOM 3661 C C . LYS A 1 547 ? 140.966 197.459 194.199 1.00 118.48 547 LYS A C 1
ATOM 3662 O O . LYS A 1 547 ? 141.188 196.510 193.442 1.00 118.48 547 LYS A O 1
ATOM 3668 N N . VAL A 1 548 ? 141.935 198.108 194.833 1.00 115.26 548 VAL A N 1
ATOM 3669 C CA . VAL A 1 548 ? 143.317 197.652 194.787 1.00 115.26 548 VAL A CA 1
ATOM 3670 C C . VAL A 1 548 ? 144.051 198.249 195.973 1.00 115.26 548 VAL A C 1
ATOM 3671 O O . VAL A 1 548 ? 143.897 199.433 196.283 1.00 115.26 548 VAL A O 1
ATOM 3675 N N . PHE A 1 549 ? 144.845 197.427 196.651 1.00 113.02 549 PHE A N 1
ATOM 3676 C CA . PHE A 1 549 ? 145.714 197.947 197.696 1.00 113.02 549 PHE A CA 1
ATOM 3677 C C . PHE A 1 549 ? 147.135 198.099 197.188 1.00 113.02 549 PHE A C 1
ATOM 3678 O O . PHE A 1 549 ? 147.707 199.194 197.224 1.00 113.02 549 PHE A O 1
ATOM 3686 N N . VAL A 1 550 ? 147.724 197.001 196.721 1.00 108.10 550 VAL A N 1
ATOM 3687 C CA . VAL A 1 550 ? 149.078 197.003 196.190 1.00 108.10 550 VAL A CA 1
ATOM 3688 C C . VAL A 1 550 ? 149.080 196.181 194.917 1.00 108.10 550 VAL A C 1
ATOM 3689 O O . VAL A 1 550 ? 148.215 195.335 194.696 1.00 108.10 550 VAL A O 1
ATOM 3693 N N . THR A 1 551 ? 150.063 196.444 194.069 1.00 104.03 551 THR A N 1
ATOM 3694 C CA . THR A 1 551 ? 150.284 195.691 192.848 1.00 104.03 551 THR A CA 1
ATOM 3695 C C . THR A 1 551 ? 151.674 195.090 192.929 1.00 104.03 551 THR A C 1
ATOM 3696 O O . THR A 1 551 ? 152.650 195.812 193.144 1.00 104.03 551 THR A O 1
ATOM 3700 N N . LEU A 1 552 ? 151.765 193.777 192.772 1.00 101.18 552 LEU A N 1
ATOM 3701 C CA . LEU A 1 552 ? 153.019 193.060 192.930 1.00 101.18 552 LEU A CA 1
ATOM 3702 C C . LEU A 1 552 ? 153.633 192.835 191.560 1.00 101.18 552 LEU A C 1
ATOM 3703 O O . LEU A 1 552 ? 152.993 192.261 190.677 1.00 101.18 552 LEU A O 1
ATOM 3708 N N . GLN A 1 553 ? 154.862 193.285 191.389 1.00 100.69 553 GLN A N 1
ATOM 3709 C CA . GLN A 1 553 ? 155.570 193.198 190.126 1.00 100.69 553 GLN A CA 1
ATOM 3710 C C . GLN A 1 553 ? 156.503 192.000 190.153 1.00 100.69 553 GLN A C 1
ATOM 3711 O O . GLN A 1 553 ? 156.616 191.300 191.159 1.00 100.69 553 GLN A O 1
ATOM 3717 N N . GLU A 1 554 ? 157.188 191.773 189.039 1.00 100.34 554 GLU A N 1
ATOM 3718 C CA . GLU A 1 554 ? 158.112 190.652 188.957 1.00 100.34 554 GLU A CA 1
ATOM 3719 C C . GLU A 1 554 ? 159.177 190.759 190.039 1.00 100.34 554 GLU A C 1
ATOM 3720 O O . GLU A 1 554 ? 159.639 191.852 190.372 1.00 100.34 554 GLU A O 1
ATOM 3726 N N . GLY A 1 555 ? 159.549 189.619 190.605 1.00 99.90 555 GLY A N 1
ATOM 3727 C CA . GLY A 1 555 ? 160.565 189.571 191.627 1.00 99.90 555 GLY A CA 1
ATOM 3728 C C . GLY A 1 555 ? 160.072 189.757 193.045 1.00 99.90 555 GLY A C 1
ATOM 3729 O O . GLY A 1 555 ? 160.844 189.527 193.981 1.00 99.90 555 GLY A O 1
ATOM 3730 N N . SER A 1 556 ? 158.821 190.160 193.239 1.00 99.67 556 SER A N 1
ATOM 3731 C CA . SER A 1 556 ? 158.308 190.326 194.586 1.00 99.67 556 SER A CA 1
ATOM 3732 C C . SER A 1 556 ? 157.915 188.973 195.175 1.00 99.67 556 SER A C 1
ATOM 3733 O O . SER A 1 556 ? 157.876 187.953 194.487 1.00 99.67 556 SER A O 1
ATOM 3736 N N . VAL A 1 557 ? 157.633 188.971 196.472 1.00 101.21 557 VAL A N 1
ATOM 3737 C CA . VAL A 1 557 ? 157.387 187.748 197.222 1.00 101.21 557 VAL A CA 1
ATOM 3738 C C . VAL A 1 557 ? 156.134 187.935 198.057 1.00 101.21 557 VAL A C 1
ATOM 3739 O O . VAL A 1 557 ? 155.923 188.998 198.647 1.00 101.21 557 VAL A O 1
ATOM 3743 N N . PHE A 1 558 ? 155.302 186.901 198.108 1.00 103.53 558 PHE A N 1
ATOM 3744 C CA . PHE A 1 558 ? 154.058 186.944 198.858 1.00 103.53 558 PHE A CA 1
ATOM 3745 C C . PHE A 1 558 ? 153.875 185.636 199.613 1.00 103.53 558 PHE A C 1
ATOM 3746 O O . PHE A 1 558 ? 154.084 184.555 199.058 1.00 103.53 558 PHE A O 1
ATOM 3754 N N . GLY A 1 559 ? 153.478 185.738 200.877 1.00 106.46 559 GLY A N 1
ATOM 3755 C CA . GLY A 1 559 ? 153.213 184.569 201.684 1.00 106.46 559 GLY A CA 1
ATOM 3756 C C . GLY A 1 559 ? 154.414 183.989 202.387 1.00 106.46 559 GLY A C 1
ATOM 3757 O O . GLY A 1 559 ? 154.431 182.786 202.659 1.00 106.46 559 GLY A O 1
ATOM 3758 N N . GLU A 1 560 ? 155.422 184.804 202.691 1.00 111.66 560 GLU A N 1
ATOM 3759 C CA . GLU A 1 560 ? 156.679 184.271 203.194 1.00 111.66 560 GLU A CA 1
ATOM 3760 C C . GLU A 1 560 ? 156.644 183.978 204.686 1.00 111.66 560 GLU A C 1
ATOM 3761 O O . GLU A 1 560 ? 157.552 183.313 205.189 1.00 111.66 560 GLU A O 1
ATOM 3767 N N . LEU A 1 561 ? 155.641 184.467 205.407 1.00 112.84 561 LEU A N 1
ATOM 3768 C CA . LEU A 1 561 ? 155.484 184.102 206.806 1.00 112.84 561 LEU A CA 1
ATOM 3769 C C . LEU A 1 561 ? 154.578 182.900 206.995 1.00 112.84 561 LEU A C 1
ATOM 3770 O O . LEU A 1 561 ? 154.680 182.221 208.019 1.00 112.84 561 LEU A O 1
ATOM 3775 N N . SER A 1 562 ? 153.710 182.615 206.030 1.00 111.82 562 SER A N 1
ATOM 3776 C CA . SER A 1 562 ? 152.901 181.406 206.040 1.00 111.82 562 SER A CA 1
ATOM 3777 C C . SER A 1 562 ? 153.714 180.155 205.782 1.00 111.82 562 SER A C 1
ATOM 3778 O O . SER A 1 562 ? 153.132 179.075 205.650 1.00 111.82 562 SER A O 1
ATOM 3781 N N . ILE A 1 563 ? 155.032 180.274 205.687 1.00 112.56 563 ILE A N 1
ATOM 3782 C CA . ILE A 1 563 ? 155.907 179.156 205.370 1.00 112.56 563 ILE A CA 1
ATOM 3783 C C . ILE A 1 563 ? 156.623 178.759 206.653 1.00 112.56 563 ILE A C 1
ATOM 3784 O O . ILE A 1 563 ? 157.097 177.628 206.797 1.00 112.56 563 ILE A O 1
ATOM 3789 N N . LEU A 1 564 ? 156.701 179.696 207.594 1.00 117.42 564 LEU A N 1
ATOM 3790 C CA . LEU A 1 564 ? 157.172 179.413 208.937 1.00 117.42 564 LEU A CA 1
ATOM 3791 C C . LEU A 1 564 ? 156.015 178.887 209.789 1.00 117.42 564 LEU A C 1
ATOM 3792 O O . LEU A 1 564 ? 154.874 178.772 209.339 1.00 117.42 564 LEU A O 1
ATOM 3797 N N . ASN A 1 565 ? 156.314 178.552 211.043 1.00 122.93 565 ASN A N 1
ATOM 3798 C CA . ASN A 1 565 ? 155.306 178.092 212.002 1.00 122.93 565 ASN A CA 1
ATOM 3799 C C . ASN A 1 565 ? 155.536 178.839 213.311 1.00 122.93 565 ASN A C 1
ATOM 3800 O O . ASN A 1 565 ? 156.290 178.391 214.177 1.00 122.93 565 ASN A O 1
ATOM 3805 N N . ILE A 1 566 ? 154.875 179.985 213.456 1.00 127.18 566 ILE A N 1
ATOM 3806 C CA . ILE A 1 566 ? 155.143 180.851 214.601 1.00 127.18 566 ILE A CA 1
ATOM 3807 C C . ILE A 1 566 ? 154.270 180.463 215.791 1.00 127.18 566 ILE A C 1
ATOM 3808 O O . ILE A 1 566 ? 154.400 181.031 216.884 1.00 127.18 566 ILE A O 1
ATOM 3813 N N . ALA A 1 567 ? 153.373 179.488 215.606 1.00 129.61 567 ALA A N 1
ATOM 3814 C CA . ALA A 1 567 ? 152.668 178.882 216.735 1.00 129.61 567 ALA A CA 1
ATOM 3815 C C . ALA A 1 567 ? 151.841 179.889 217.526 1.00 129.61 567 ALA A C 1
ATOM 3816 O O . ALA A 1 567 ? 152.209 180.259 218.646 1.00 129.61 567 ALA A O 1
ATOM 3818 N N . GLY A 1 568 ? 150.736 180.355 216.947 1.00 130.08 568 GLY A N 1
ATOM 3819 C CA . GLY A 1 568 ? 149.932 181.384 217.576 1.00 130.08 568 GLY A CA 1
ATOM 3820 C C . GLY A 1 568 ? 150.208 182.750 216.993 1.00 130.08 568 GLY A C 1
ATOM 3821 O O . GLY A 1 568 ? 150.499 183.710 217.712 1.00 130.08 568 GLY A O 1
ATOM 3822 N N . SER A 1 569 ? 150.123 182.833 215.669 1.00 130.16 569 SER A N 1
ATOM 3823 C CA . SER A 1 569 ? 150.486 184.026 214.925 1.00 130.16 569 SER A CA 1
ATOM 3824 C C . SER A 1 569 ? 149.289 184.779 214.359 1.00 130.16 569 SER A C 1
ATOM 3825 O O . SER A 1 569 ? 149.405 185.344 213.266 1.00 130.16 569 SER A O 1
ATOM 3828 N N . LYS A 1 570 ? 148.148 184.789 215.058 1.00 127.98 570 LYS A N 1
ATOM 3829 C CA . LYS A 1 570 ? 147.021 185.623 214.652 1.00 127.98 570 LYS A CA 1
ATOM 3830 C C . LYS A 1 570 ? 146.526 185.272 213.253 1.00 127.98 570 LYS A C 1
ATOM 3831 O O . LYS A 1 570 ? 146.803 185.999 212.293 1.00 127.98 570 LYS A O 1
ATOM 3837 N N . ASN A 1 571 ? 145.833 184.137 213.128 1.00 126.63 571 ASN A N 1
ATOM 3838 C CA . ASN A 1 571 ? 145.455 183.545 211.842 1.00 126.63 571 ASN A CA 1
ATOM 3839 C C . ASN A 1 571 ? 146.702 183.110 211.072 1.00 126.63 571 ASN A C 1
ATOM 3840 O O . ASN A 1 571 ? 146.991 183.587 209.972 1.00 126.63 571 ASN A O 1
ATOM 3845 N N . GLY A 1 572 ? 147.442 182.187 211.690 1.00 123.33 572 GLY A N 1
ATOM 3846 C CA . GLY A 1 572 ? 148.686 181.726 211.098 1.00 123.33 572 GLY A CA 1
ATOM 3847 C C . GLY A 1 572 ? 148.486 180.884 209.853 1.00 123.33 572 GLY A C 1
ATOM 3848 O O . GLY A 1 572 ? 149.285 180.947 208.916 1.00 123.33 572 GLY A O 1
ATOM 3849 N N . ASN A 1 573 ? 147.424 180.081 209.825 1.00 119.07 573 ASN A N 1
ATOM 3850 C CA . ASN A 1 573 ? 147.207 179.157 208.724 1.00 119.07 573 ASN A CA 1
ATOM 3851 C C . ASN A 1 573 ? 146.336 179.718 207.610 1.00 119.07 573 ASN A C 1
ATOM 3852 O O . ASN A 1 573 ? 146.431 179.239 206.476 1.00 119.07 573 ASN A O 1
ATOM 3857 N N . ARG A 1 574 ? 145.502 180.712 207.893 1.00 115.37 574 ARG A N 1
ATOM 3858 C CA . ARG A 1 574 ? 144.613 181.244 206.874 1.00 115.37 574 ARG A CA 1
ATOM 3859 C C . ARG A 1 574 ? 145.279 182.380 206.103 1.00 115.37 574 ARG A C 1
ATOM 3860 O O . ARG A 1 574 ? 146.217 183.024 206.582 1.00 115.37 574 ARG A O 1
ATOM 3868 N N . ARG A 1 575 ? 144.777 182.624 204.887 1.00 109.05 575 ARG A N 1
ATOM 3869 C CA . ARG A 1 575 ? 145.548 183.375 203.900 1.00 109.05 575 ARG A CA 1
ATOM 3870 C C . ARG A 1 575 ? 145.583 184.868 204.197 1.00 109.05 575 ARG A C 1
ATOM 3871 O O . ARG A 1 575 ? 146.585 185.530 203.906 1.00 109.05 575 ARG A O 1
ATOM 3879 N N . THR A 1 576 ? 144.489 185.424 204.714 1.00 110.68 576 THR A N 1
ATOM 3880 C CA . THR A 1 576 ? 144.313 186.811 205.169 1.00 110.68 576 THR A CA 1
ATOM 3881 C C . THR A 1 576 ? 144.360 187.842 204.037 1.00 110.68 576 THR A C 1
ATOM 3882 O O . THR A 1 576 ? 144.339 189.044 204.330 1.00 110.68 576 THR A O 1
ATOM 3886 N N . ALA A 1 577 ? 144.382 187.437 202.769 1.00 108.42 577 ALA A N 1
ATOM 3887 C CA . ALA A 1 577 ? 144.351 188.408 201.682 1.00 108.42 577 ALA A CA 1
ATOM 3888 C C . ALA A 1 577 ? 143.868 187.735 200.408 1.00 108.42 577 ALA A C 1
ATOM 3889 O O . ALA A 1 577 ? 143.959 186.516 200.257 1.00 108.42 577 ALA A O 1
ATOM 3891 N N . ASN A 1 578 ? 143.345 188.554 199.498 1.00 106.50 578 ASN A N 1
ATOM 3892 C CA . ASN A 1 578 ? 142.964 188.124 198.158 1.00 106.50 578 ASN A CA 1
ATOM 3893 C C . ASN A 1 578 ? 144.032 188.599 197.186 1.00 106.50 578 ASN A C 1
ATOM 3894 O O . ASN A 1 578 ? 144.469 189.748 197.260 1.00 106.50 578 ASN A O 1
ATOM 3899 N N . VAL A 1 579 ? 144.464 187.717 196.291 1.00 100.58 579 VAL A N 1
ATOM 3900 C CA . VAL A 1 579 ? 145.470 188.059 195.293 1.00 100.58 579 VAL A CA 1
ATOM 3901 C C . VAL A 1 579 ? 145.040 187.442 193.975 1.00 100.58 579 VAL A C 1
ATOM 3902 O O . VAL A 1 579 ? 144.843 186.226 193.895 1.00 100.58 579 VAL A O 1
ATOM 3906 N N . ARG A 1 580 ? 144.892 188.266 192.946 1.00 99.81 580 ARG A N 1
ATOM 3907 C CA . ARG A 1 580 ? 144.511 187.780 191.634 1.00 99.81 580 ARG A CA 1
ATOM 3908 C C . ARG A 1 580 ? 145.519 188.229 190.590 1.00 99.81 580 ARG A C 1
ATOM 3909 O O . ARG A 1 580 ? 146.198 189.244 190.749 1.00 99.81 580 ARG A O 1
ATOM 3917 N N . SER A 1 581 ? 145.609 187.445 189.524 1.00 93.49 581 SER A N 1
ATOM 3918 C CA . SER A 1 581 ? 146.546 187.695 188.445 1.00 93.49 581 SER A CA 1
ATOM 3919 C C . SER A 1 581 ? 145.972 188.704 187.463 1.00 93.49 581 SER A C 1
ATOM 3920 O O . SER A 1 581 ? 144.796 188.635 187.100 1.00 93.49 581 SER A O 1
ATOM 3923 N N . VAL A 1 582 ? 146.809 189.648 187.031 1.00 94.23 582 VAL A N 1
ATOM 3924 C CA . VAL A 1 582 ? 146.367 190.646 186.059 1.00 94.23 582 VAL A CA 1
ATOM 3925 C C . VAL A 1 582 ? 146.271 190.028 184.669 1.00 94.23 582 VAL A C 1
ATOM 3926 O O . VAL A 1 582 ? 145.204 190.002 184.051 1.00 94.23 582 VAL A O 1
ATOM 3930 N N . GLY A 1 583 ? 147.391 189.533 184.156 1.00 91.36 583 GLY A N 1
ATOM 3931 C CA . GLY A 1 583 ? 147.388 188.771 182.929 1.00 91.36 583 GLY A CA 1
ATOM 3932 C C . GLY A 1 583 ? 147.902 187.377 183.188 1.00 91.36 583 GLY A C 1
ATOM 3933 O O . GLY A 1 583 ? 147.651 186.820 184.256 1.00 91.36 583 GLY A O 1
ATOM 3934 N N . TYR A 1 584 ? 148.626 186.799 182.241 1.00 89.67 584 TYR A N 1
ATOM 3935 C CA . TYR A 1 584 ? 149.241 185.501 182.459 1.00 89.67 584 TYR A CA 1
ATOM 3936 C C . TYR A 1 584 ? 150.455 185.669 183.358 1.00 89.67 584 TYR A C 1
ATOM 3937 O O . TYR A 1 584 ? 151.337 186.481 183.069 1.00 89.67 584 TYR A O 1
ATOM 3946 N N . THR A 1 585 ? 150.496 184.916 184.449 1.00 90.98 585 THR A N 1
ATOM 3947 C CA . THR A 1 585 ? 151.555 185.014 185.437 1.00 90.98 585 THR A CA 1
ATOM 3948 C C . THR A 1 585 ? 152.310 183.698 185.517 1.00 90.98 585 THR A C 1
ATOM 3949 O O . THR A 1 585 ? 151.772 182.641 185.192 1.00 90.98 585 THR A O 1
ATOM 3953 N N . ASP A 1 586 ? 153.567 183.772 185.939 1.00 94.12 586 ASP A N 1
ATOM 3954 C CA . ASP A 1 586 ? 154.421 182.608 186.163 1.00 94.12 586 ASP A CA 1
ATOM 3955 C C . ASP A 1 586 ? 154.970 182.702 187.577 1.00 94.12 586 ASP A C 1
ATOM 3956 O O . ASP A 1 586 ? 156.002 183.327 187.808 1.00 94.12 586 ASP A O 1
ATOM 3961 N N . LEU A 1 587 ? 154.301 182.077 188.530 1.00 91.99 587 LEU A N 1
ATOM 3962 C CA . LEU A 1 587 ? 154.784 182.094 189.899 1.00 91.99 587 LEU A CA 1
ATOM 3963 C C . LEU A 1 587 ? 155.696 180.908 190.155 1.00 91.99 587 LEU A C 1
ATOM 3964 O O . LEU A 1 587 ? 155.589 179.872 189.501 1.00 91.99 587 LEU A O 1
ATOM 3969 N N . PHE A 1 588 ? 156.607 181.072 191.106 1.00 93.92 588 PHE A N 1
ATOM 3970 C CA . PHE A 1 588 ? 157.413 179.978 191.628 1.00 93.92 588 PHE A CA 1
ATOM 3971 C C . PHE A 1 588 ? 157.129 179.833 193.110 1.00 93.92 588 PHE A C 1
ATOM 3972 O O . PHE A 1 588 ? 157.204 180.810 193.855 1.00 93.92 588 PHE A O 1
ATOM 3980 N N . VAL A 1 589 ? 156.797 178.619 193.530 1.00 97.78 589 VAL A N 1
ATOM 3981 C CA . VAL A 1 589 ? 156.256 178.366 194.856 1.00 97.78 589 VAL A CA 1
ATOM 3982 C C . VAL A 1 589 ? 157.265 177.565 195.663 1.00 97.78 589 VAL A C 1
ATOM 3983 O O . VAL A 1 589 ? 157.780 176.547 195.191 1.00 97.78 589 VAL A O 1
ATOM 3987 N N . LEU A 1 590 ? 157.542 178.022 196.878 1.00 102.52 590 LEU A N 1
ATOM 3988 C CA . LEU A 1 590 ? 158.342 177.276 197.840 1.00 102.52 590 LEU A CA 1
ATOM 3989 C C . LEU A 1 590 ? 157.401 176.750 198.911 1.00 102.52 590 LEU A C 1
ATOM 3990 O O . LEU A 1 590 ? 156.955 177.505 199.775 1.00 102.52 590 LEU A O 1
ATOM 3995 N N . SER A 1 591 ? 157.101 175.458 198.851 1.00 108.08 591 SER A N 1
ATOM 3996 C CA . SER A 1 591 ? 156.204 174.845 199.816 1.00 108.08 591 SER A CA 1
ATOM 3997 C C . SER A 1 591 ? 156.790 174.909 201.220 1.00 108.08 591 SER A C 1
ATOM 3998 O O . SER A 1 591 ? 157.993 175.077 201.409 1.00 108.08 591 SER A O 1
ATOM 4001 N N . LYS A 1 592 ? 155.912 174.783 202.215 1.00 112.14 592 LYS A N 1
ATOM 4002 C CA . LYS A 1 592 ? 156.360 174.742 203.605 1.00 112.14 592 LYS A CA 1
ATOM 4003 C C . LYS A 1 592 ? 157.057 173.425 203.916 1.00 112.14 592 LYS A C 1
ATOM 4004 O O . LYS A 1 592 ? 158.075 173.395 204.624 1.00 112.14 592 LYS A O 1
ATOM 4010 N N . THR A 1 593 ? 156.520 172.327 203.385 1.00 113.22 593 THR A N 1
ATOM 4011 C CA . THR A 1 593 ? 157.162 171.027 203.518 1.00 113.22 593 THR A CA 1
ATOM 4012 C C . THR A 1 593 ? 158.591 171.067 203.000 1.00 113.22 593 THR A C 1
ATOM 4013 O O . THR A 1 593 ? 159.512 170.576 203.659 1.00 113.22 593 THR A O 1
ATOM 4017 N N . ASP A 1 594 ? 158.790 171.639 201.809 1.00 110.35 594 ASP A N 1
ATOM 4018 C CA . ASP A 1 594 ? 160.130 171.722 201.238 1.00 110.35 594 ASP A CA 1
ATOM 4019 C C . ASP A 1 594 ? 161.053 172.563 202.106 1.00 110.35 594 ASP A C 1
ATOM 4020 O O . ASP A 1 594 ? 162.208 172.184 202.343 1.00 110.35 594 ASP A O 1
ATOM 4025 N N . LEU A 1 595 ? 160.570 173.710 202.580 1.00 111.85 595 LEU A N 1
ATOM 4026 C CA . LEU A 1 595 ? 161.405 174.540 203.437 1.00 111.85 595 LEU A CA 1
ATOM 4027 C C . LEU A 1 595 ? 161.871 173.767 204.656 1.00 111.85 595 LEU A C 1
ATOM 4028 O O . LEU A 1 595 ? 163.053 173.805 204.998 1.00 111.85 595 LEU A O 1
ATOM 4033 N N . TRP A 1 596 ? 160.972 173.035 205.317 1.00 115.16 596 TRP A N 1
ATOM 4034 C CA . TRP A 1 596 ? 161.384 172.387 206.560 1.00 115.16 596 TRP A CA 1
ATOM 4035 C C . TRP A 1 596 ? 162.229 171.147 206.299 1.00 115.16 596 TRP A C 1
ATOM 4036 O O . TRP A 1 596 ? 163.168 170.863 207.056 1.00 115.16 596 TRP A O 1
ATOM 4047 N N . ASN A 1 597 ? 161.942 170.414 205.223 1.00 114.54 597 ASN A N 1
ATOM 4048 C CA . ASN A 1 597 ? 162.811 169.312 204.828 1.00 114.54 597 ASN A CA 1
ATOM 4049 C C . ASN A 1 597 ? 164.239 169.793 204.616 1.00 114.54 597 ASN A C 1
ATOM 4050 O O . ASN A 1 597 ? 165.186 169.200 205.141 1.00 114.54 597 ASN A O 1
ATOM 4055 N N . ALA A 1 598 ? 164.418 170.874 203.853 1.00 113.97 598 ALA A N 1
ATOM 4056 C CA . ALA A 1 598 ? 165.767 171.395 203.650 1.00 113.97 598 ALA A CA 1
ATOM 4057 C C . ALA A 1 598 ? 166.331 171.984 204.934 1.00 113.97 598 ALA A C 1
ATOM 4058 O O . ALA A 1 598 ? 167.540 171.919 205.176 1.00 113.97 598 ALA A O 1
ATOM 4060 N N . LEU A 1 599 ? 165.471 172.554 205.776 1.00 116.93 599 LEU A N 1
ATOM 4061 C CA . LEU A 1 599 ? 165.939 173.294 206.939 1.00 116.93 599 LEU A CA 1
ATOM 4062 C C . LEU A 1 599 ? 166.456 172.362 208.024 1.00 116.93 599 LEU A C 1
ATOM 4063 O O . LEU A 1 599 ? 167.311 172.752 208.825 1.00 116.93 599 LEU A O 1
ATOM 4068 N N . ARG A 1 600 ? 165.936 171.135 208.079 1.00 117.63 600 ARG A N 1
ATOM 4069 C CA . ARG A 1 600 ? 166.356 170.223 209.138 1.00 117.63 600 ARG A CA 1
ATOM 4070 C C . ARG A 1 600 ? 167.845 169.908 209.064 1.00 117.63 600 ARG A C 1
ATOM 4071 O O . ARG A 1 600 ? 168.446 169.516 210.070 1.00 117.63 600 ARG A O 1
ATOM 4079 N N . GLU A 1 601 ? 168.457 170.062 207.892 1.00 118.76 601 GLU A N 1
ATOM 4080 C CA . GLU A 1 601 ? 169.892 169.839 207.763 1.00 118.76 601 GLU A CA 1
ATOM 4081 C C . GLU A 1 601 ? 170.712 171.005 208.301 1.00 118.76 601 GLU A C 1
ATOM 4082 O O . GLU A 1 601 ? 171.881 170.820 208.647 1.00 118.76 601 GLU A O 1
ATOM 4088 N N . TYR A 1 602 ? 170.132 172.193 208.368 1.00 118.43 602 TYR A N 1
ATOM 4089 C CA . TYR A 1 602 ? 170.800 173.379 208.900 1.00 118.43 602 TYR A CA 1
ATOM 4090 C C . TYR A 1 602 ? 170.026 173.832 210.126 1.00 118.43 602 TYR A C 1
ATOM 4091 O O . TYR A 1 602 ? 169.041 174.578 209.983 1.00 118.43 602 TYR A O 1
ATOM 4100 N N . PRO A 1 603 ? 170.412 173.439 211.337 1.00 123.11 603 PRO A N 1
ATOM 4101 C CA . PRO A 1 603 ? 169.590 173.789 212.504 1.00 123.11 603 PRO A CA 1
ATOM 4102 C C . PRO A 1 603 ? 169.875 175.198 212.991 1.00 123.11 603 PRO A C 1
ATOM 4103 O O . PRO A 1 603 ? 169.009 175.859 213.582 1.00 123.11 603 PRO A O 1
ATOM 4107 N N . ASP A 1 604 ? 171.081 175.685 212.697 1.00 123.53 604 ASP A N 1
ATOM 4108 C CA . ASP A 1 604 ? 171.410 177.063 213.025 1.00 123.53 604 ASP A CA 1
ATOM 4109 C C . ASP A 1 604 ? 170.608 178.025 212.167 1.00 123.53 604 ASP A C 1
ATOM 4110 O O . ASP A 1 604 ? 170.100 179.037 212.662 1.00 123.53 604 ASP A O 1
ATOM 4115 N N . ALA A 1 605 ? 170.485 177.728 210.871 1.00 123.90 605 ALA A N 1
ATOM 4116 C CA . ALA A 1 605 ? 169.624 178.527 210.010 1.00 123.90 605 ALA A CA 1
ATOM 4117 C C . ALA A 1 605 ? 168.169 178.390 210.422 1.00 123.90 605 ALA A C 1
ATOM 4118 O O . ALA A 1 605 ? 167.386 179.333 210.278 1.00 123.90 605 ALA A O 1
ATOM 4120 N N . ARG A 1 606 ? 167.790 177.225 210.950 1.00 124.24 606 ARG A N 1
ATOM 4121 C CA . ARG A 1 606 ? 166.413 177.010 211.390 1.00 124.24 606 ARG A CA 1
ATOM 4122 C C . ARG A 1 606 ? 166.049 177.943 212.536 1.00 124.24 606 ARG A C 1
ATOM 4123 O O . ARG A 1 606 ? 165.035 178.652 212.477 1.00 124.24 606 ARG A O 1
ATOM 4131 N N . LYS A 1 607 ? 166.842 177.918 213.609 1.00 125.29 607 LYS A N 1
ATOM 4132 C CA . LYS A 1 607 ? 166.563 178.792 214.742 1.00 125.29 607 LYS A CA 1
ATOM 4133 C C . LYS A 1 607 ? 166.556 180.259 214.340 1.00 125.29 607 LYS A C 1
ATOM 4134 O O . LYS A 1 607 ? 165.744 181.038 214.857 1.00 125.29 607 LYS A O 1
ATOM 4140 N N . LEU A 1 608 ? 167.392 180.633 213.379 1.00 125.28 608 LEU A N 1
ATOM 4141 C CA . LEU A 1 608 ? 167.505 182.021 212.966 1.00 125.28 608 LEU A CA 1
ATOM 4142 C C . LEU A 1 608 ? 166.283 182.439 212.156 1.00 125.28 608 LEU A C 1
ATOM 4143 O O . LEU A 1 608 ? 165.758 183.542 212.336 1.00 125.28 608 LEU A O 1
ATOM 4148 N N . LEU A 1 609 ? 165.846 181.579 211.237 1.00 124.21 609 LEU A N 1
ATOM 4149 C CA . LEU A 1 609 ? 164.606 181.791 210.503 1.00 124.21 609 LEU A CA 1
ATOM 4150 C C . LEU A 1 609 ? 163.426 181.952 211.450 1.00 124.21 609 LEU A C 1
ATOM 4151 O O . LEU A 1 609 ? 162.581 182.827 211.248 1.00 124.21 609 LEU A O 1
ATOM 4156 N N . LEU A 1 610 ? 163.341 181.092 212.468 1.00 126.39 610 LEU A N 1
ATOM 4157 C CA . LEU A 1 610 ? 162.261 181.227 213.443 1.00 126.39 610 LEU A CA 1
ATOM 4158 C C . LEU A 1 610 ? 162.317 182.584 214.130 1.00 126.39 610 LEU A C 1
ATOM 4159 O O . LEU A 1 610 ? 161.291 183.259 214.286 1.00 126.39 610 LEU A O 1
ATOM 4164 N N . ALA A 1 611 ? 163.516 182.994 214.555 1.00 128.30 611 ALA A N 1
ATOM 4165 C CA . ALA A 1 611 ? 163.663 184.294 215.206 1.00 128.30 611 ALA A CA 1
ATOM 4166 C C . ALA A 1 611 ? 163.221 185.429 214.290 1.00 128.30 611 ALA A C 1
ATOM 4167 O O . ALA A 1 611 ? 162.484 186.330 214.713 1.00 128.30 611 ALA A O 1
ATOM 4169 N N . LYS A 1 612 ? 163.657 185.398 213.031 1.00 128.23 612 LYS A N 1
ATOM 4170 C CA . LYS A 1 612 ? 163.314 186.469 212.102 1.00 128.23 612 LYS A CA 1
ATOM 4171 C C . LYS A 1 612 ? 161.819 186.500 211.827 1.00 128.23 612 LYS A C 1
ATOM 4172 O O . LYS A 1 612 ? 161.225 187.578 211.699 1.00 128.23 612 LYS A O 1
ATOM 4178 N N . GLY A 1 613 ? 161.196 185.327 211.721 1.00 129.32 613 GLY A N 1
ATOM 4179 C CA . GLY A 1 613 ? 159.761 185.282 211.512 1.00 129.32 613 GLY A CA 1
ATOM 4180 C C . GLY A 1 613 ? 158.987 185.853 212.680 1.00 129.32 613 GLY A C 1
ATOM 4181 O O . GLY A 1 613 ? 158.046 186.626 212.492 1.00 129.32 613 GLY A O 1
ATOM 4182 N N . ARG A 1 614 ? 159.373 185.483 213.905 1.00 131.91 614 ARG A N 1
ATOM 4183 C CA . ARG A 1 614 ? 158.736 186.069 215.080 1.00 131.91 614 ARG A CA 1
ATOM 4184 C C . ARG A 1 614 ? 158.901 187.582 215.098 1.00 131.91 614 ARG A C 1
ATOM 4185 O O . ARG A 1 614 ? 157.956 188.316 215.416 1.00 131.91 614 ARG A O 1
ATOM 4193 N N . GLU A 1 615 ? 160.093 188.068 214.744 1.00 132.50 615 GLU A N 1
ATOM 4194 C CA . GLU A 1 615 ? 160.331 189.508 214.713 1.00 132.50 615 GLU A CA 1
ATOM 4195 C C . GLU A 1 615 ? 159.406 190.195 213.715 1.00 132.50 615 GLU A C 1
ATOM 4196 O O . GLU A 1 615 ? 158.693 191.148 214.062 1.00 132.50 615 GLU A O 1
ATOM 4202 N N . ILE A 1 616 ? 159.416 189.731 212.464 1.00 130.03 616 ILE A N 1
ATOM 4203 C CA . ILE A 1 616 ? 158.594 190.350 211.426 1.00 130.03 616 ILE A CA 1
ATOM 4204 C C . ILE A 1 616 ? 157.126 190.296 211.814 1.00 130.03 616 ILE A C 1
ATOM 4205 O O . ILE A 1 616 ? 156.368 191.244 211.581 1.00 130.03 616 ILE A O 1
ATOM 4210 N N . LEU A 1 617 ? 156.704 189.186 212.422 1.00 131.80 617 LEU A N 1
ATOM 4211 C CA . LEU A 1 617 ? 155.318 189.041 212.840 1.00 131.80 617 LEU A CA 1
ATOM 4212 C C . LEU A 1 617 ? 154.952 190.079 213.888 1.00 131.80 617 LEU A C 1
ATOM 4213 O O . LEU A 1 617 ? 153.917 190.746 213.784 1.00 131.80 617 LEU A O 1
ATOM 4218 N N . LYS A 1 618 ? 155.800 190.239 214.907 1.00 134.14 618 LYS A N 1
ATOM 4219 C CA . LYS A 1 618 ? 155.493 191.187 215.974 1.00 134.14 618 LYS A CA 1
ATOM 4220 C C . LYS A 1 618 ? 155.468 192.616 215.447 1.00 134.14 618 LYS A C 1
ATOM 4221 O O . LYS A 1 618 ? 154.495 193.348 215.657 1.00 134.14 618 LYS A O 1
ATOM 4227 N N . LYS A 1 619 ? 156.521 193.027 214.747 1.00 134.48 619 LYS A N 1
ATOM 4228 C CA . LYS A 1 619 ? 156.544 194.378 214.189 1.00 134.48 619 LYS A CA 1
ATOM 4229 C C . LYS A 1 619 ? 155.461 194.562 213.133 1.00 134.48 619 LYS A C 1
ATOM 4230 O O . LYS A 1 619 ? 154.569 195.395 213.289 1.00 134.48 619 LYS A O 1
ATOM 4236 N N . ARG B 1 104 ? 135.473 212.133 166.515 1.00 117.35 104 ARG B N 1
ATOM 4237 C CA . ARG B 1 104 ? 135.281 212.047 165.073 1.00 117.35 104 ARG B CA 1
ATOM 4238 C C . ARG B 1 104 ? 136.347 211.160 164.439 1.00 117.35 104 ARG B C 1
ATOM 4239 O O . ARG B 1 104 ? 137.025 210.396 165.127 1.00 117.35 104 ARG B O 1
ATOM 4247 N N . ILE B 1 105 ? 136.483 211.271 163.116 1.00 116.38 105 ILE B N 1
ATOM 4248 C CA . ILE B 1 105 ? 137.446 210.446 162.392 1.00 116.38 105 ILE B CA 1
ATOM 4249 C C . ILE B 1 105 ? 138.863 210.733 162.869 1.00 116.38 105 ILE B C 1
ATOM 4250 O O . ILE B 1 105 ? 139.648 209.808 163.117 1.00 116.38 105 ILE B O 1
ATOM 4255 N N . ARG B 1 106 ? 139.215 212.013 163.002 1.00 116.20 106 ARG B N 1
ATOM 4256 C CA . ARG B 1 106 ? 140.568 212.363 163.418 1.00 116.20 106 ARG B CA 1
ATOM 4257 C C . ARG B 1 106 ? 140.865 211.827 164.810 1.00 116.20 106 ARG B C 1
ATOM 4258 O O . ARG B 1 106 ? 141.937 211.264 165.049 1.00 116.20 106 ARG B O 1
ATOM 4266 N N . LYS B 1 107 ? 139.917 211.977 165.736 1.00 113.98 107 LYS B N 1
ATOM 4267 C CA . LYS B 1 107 ? 140.112 211.466 167.089 1.00 113.98 107 LYS B CA 1
ATOM 4268 C C . LYS B 1 107 ? 140.279 209.953 167.085 1.00 113.98 107 LYS B C 1
ATOM 4269 O O . LYS B 1 107 ? 141.199 209.413 167.713 1.00 113.98 107 LYS B O 1
ATOM 4275 N N . TYR B 1 108 ? 139.392 209.251 166.376 1.00 110.81 108 TYR B N 1
ATOM 4276 C CA . TYR B 1 108 ? 139.431 207.793 166.382 1.00 110.81 108 TYR B CA 1
ATOM 4277 C C . TYR B 1 108 ? 140.735 207.280 165.795 1.00 110.81 108 TYR B C 1
ATOM 4278 O O . TYR B 1 108 ? 141.351 206.356 166.337 1.00 110.81 108 TYR B O 1
ATOM 4287 N N . LEU B 1 109 ? 141.186 207.878 164.693 1.00 106.74 109 LEU B N 1
ATOM 4288 C CA . LEU B 1 109 ? 142.408 207.397 164.058 1.00 106.74 109 LEU B CA 1
ATOM 4289 C C . LEU B 1 109 ? 143.654 207.838 164.811 1.00 106.74 109 LEU B C 1
ATOM 4290 O O . LEU B 1 109 ? 144.688 207.167 164.731 1.00 106.74 109 LEU B O 1
ATOM 4295 N N . ALA B 1 110 ? 143.589 208.951 165.541 1.00 106.57 110 ALA B N 1
ATOM 4296 C CA . ALA B 1 110 ? 144.740 209.362 166.335 1.00 106.57 110 ALA B CA 1
ATOM 4297 C C . ALA B 1 110 ? 144.877 208.510 167.586 1.00 106.57 110 ALA B C 1
ATOM 4298 O O . ALA B 1 110 ? 145.984 208.328 168.105 1.00 106.57 110 ALA B O 1
ATOM 4300 N N . ASN B 1 111 ? 143.763 207.982 168.092 1.00 106.01 111 ASN B N 1
ATOM 4301 C CA . ASN B 1 111 ? 143.825 207.176 169.304 1.00 106.01 111 ASN B CA 1
ATOM 4302 C C . ASN B 1 111 ? 143.989 205.687 169.014 1.00 106.01 111 ASN B C 1
ATOM 4303 O O . ASN B 1 111 ? 144.489 204.950 169.867 1.00 106.01 111 ASN B O 1
ATOM 4308 N N . TYR B 1 112 ? 143.567 205.229 167.834 1.00 96.69 112 TYR B N 1
ATOM 4309 C CA . TYR B 1 112 ? 143.449 203.804 167.533 1.00 96.69 112 TYR B CA 1
ATOM 4310 C C . TYR B 1 112 ? 144.739 203.029 167.781 1.00 96.69 112 TYR B C 1
ATOM 4311 O O . TYR B 1 112 ? 145.836 203.513 167.499 1.00 96.69 112 TYR B O 1
ATOM 4320 N N . THR B 1 113 ? 144.590 201.821 168.323 1.00 93.11 113 THR B N 1
ATOM 4321 C CA . THR B 1 113 ? 145.666 200.852 168.461 1.00 93.11 113 THR B CA 1
ATOM 4322 C C . THR B 1 113 ? 145.056 199.459 168.355 1.00 93.11 113 THR B C 1
ATOM 4323 O O . THR B 1 113 ? 143.910 199.246 168.750 1.00 93.11 113 THR B O 1
ATOM 4327 N N . GLN B 1 114 ? 145.815 198.516 167.800 1.00 87.98 114 GLN B N 1
ATOM 4328 C CA . GLN B 1 114 ? 145.287 197.224 167.381 1.00 87.98 114 GLN B CA 1
ATOM 4329 C C . GLN B 1 114 ? 145.624 196.123 168.381 1.00 87.98 114 GLN B C 1
ATOM 4330 O O . GLN B 1 114 ? 146.736 196.072 168.914 1.00 87.98 114 GLN B O 1
ATOM 4336 N N . ASP B 1 115 ? 144.654 195.239 168.623 1.00 87.05 115 ASP B N 1
ATOM 4337 C CA . ASP B 1 115 ? 144.878 194.020 169.383 1.00 87.05 115 ASP B CA 1
ATOM 4338 C C . ASP B 1 115 ? 145.037 192.857 168.419 1.00 87.05 115 ASP B C 1
ATOM 4339 O O . ASP B 1 115 ? 144.085 192.533 167.696 1.00 87.05 115 ASP B O 1
ATOM 4344 N N . PRO B 1 116 ? 146.196 192.203 168.372 1.00 85.13 116 PRO B N 1
ATOM 4345 C CA . PRO B 1 116 ? 146.407 191.158 167.366 1.00 85.13 116 PRO B CA 1
ATOM 4346 C C . PRO B 1 116 ? 145.604 189.891 167.590 1.00 85.13 116 PRO B C 1
ATOM 4347 O O . PRO B 1 116 ? 145.454 189.107 166.646 1.00 85.13 116 PRO B O 1
ATOM 4351 N N . SER B 1 117 ? 145.089 189.653 168.791 1.00 85.74 117 SER B N 1
ATOM 4352 C CA . SER B 1 117 ? 144.432 188.396 169.121 1.00 85.74 117 SER B CA 1
ATOM 4353 C C . SER B 1 117 ? 142.943 188.391 168.829 1.00 85.74 117 SER B C 1
ATOM 4354 O O . SER B 1 117 ? 142.277 187.402 169.135 1.00 85.74 117 SER B O 1
ATOM 4357 N N . THR B 1 118 ? 142.407 189.450 168.239 1.00 82.38 118 THR B N 1
ATOM 4358 C CA . THR B 1 118 ? 140.990 189.506 167.931 1.00 82.38 118 THR B CA 1
ATOM 4359 C C . THR B 1 118 ? 140.660 188.564 166.774 1.00 82.38 118 THR B C 1
ATOM 4360 O O . THR B 1 118 ? 141.540 187.988 166.134 1.00 82.38 118 THR B O 1
ATOM 4364 N N . ASP B 1 119 ? 139.363 188.386 166.526 1.00 79.64 119 ASP B N 1
ATOM 4365 C CA . ASP B 1 119 ? 138.916 187.659 165.347 1.00 79.64 119 ASP B CA 1
ATOM 4366 C C . ASP B 1 119 ? 138.862 188.558 164.129 1.00 79.64 119 ASP B C 1
ATOM 4367 O O . ASP B 1 119 ? 139.080 188.092 163.004 1.00 79.64 119 ASP B O 1
ATOM 4372 N N . ASN B 1 120 ? 138.569 189.841 164.330 1.00 77.52 120 ASN B N 1
ATOM 4373 C CA . ASN B 1 120 ? 138.613 190.783 163.222 1.00 77.52 120 ASN B CA 1
ATOM 4374 C C . ASN B 1 120 ? 140.012 190.875 162.644 1.00 77.52 120 ASN B C 1
ATOM 4375 O O . ASN B 1 120 ? 140.178 191.005 161.429 1.00 77.52 120 ASN B O 1
ATOM 4380 N N . PHE B 1 121 ? 141.034 190.788 163.487 1.00 75.19 121 PHE B N 1
ATOM 4381 C CA . PHE B 1 121 ? 142.388 190.813 162.959 1.00 75.19 121 PHE B CA 1
ATOM 4382 C C . PHE B 1 121 ? 142.704 189.547 162.174 1.00 75.19 121 PHE B C 1
ATOM 4383 O O . PHE B 1 121 ? 143.462 189.591 161.204 1.00 75.19 121 PHE B O 1
ATOM 4391 N N . TYR B 1 122 ? 142.135 188.411 162.572 1.00 72.98 122 TYR B N 1
ATOM 4392 C CA . TYR B 1 122 ? 142.294 187.200 161.776 1.00 72.98 122 TYR B CA 1
ATOM 4393 C C . TYR B 1 122 ? 141.652 187.356 160.404 1.00 72.98 122 TYR B C 1
ATOM 4394 O O . TYR B 1 122 ? 142.247 186.991 159.383 1.00 72.98 122 TYR B O 1
ATOM 4403 N N . TYR B 1 123 ? 140.442 187.909 160.352 1.00 73.22 123 TYR B N 1
ATOM 4404 C CA . TYR B 1 123 ? 139.811 188.135 159.055 1.00 73.22 123 TYR B CA 1
ATOM 4405 C C . TYR B 1 123 ? 140.608 189.129 158.221 1.00 73.22 123 TYR B C 1
ATOM 4406 O O . TYR B 1 123 ? 140.675 189.018 156.990 1.00 73.22 123 TYR B O 1
ATOM 4415 N N . TRP B 1 124 ? 141.248 190.091 158.879 1.00 68.29 124 TRP B N 1
ATOM 4416 C CA . TRP B 1 124 ? 142.123 191.004 158.160 1.00 68.29 124 TRP B CA 1
ATOM 4417 C C . TRP B 1 124 ? 143.330 190.277 157.577 1.00 68.29 124 TRP B C 1
ATOM 4418 O O . TRP B 1 124 ? 143.723 190.530 156.435 1.00 68.29 124 TRP B O 1
ATOM 4429 N N . THR B 1 125 ? 143.959 189.400 158.357 1.00 68.81 125 THR B N 1
ATOM 4430 C CA . THR B 1 125 ? 145.084 188.644 157.828 1.00 68.81 125 THR B CA 1
ATOM 4431 C C . THR B 1 125 ? 144.660 187.794 156.642 1.00 68.81 125 THR B C 1
ATOM 4432 O O . THR B 1 125 ? 145.454 187.562 155.732 1.00 68.81 125 THR B O 1
ATOM 4436 N N . CYS B 1 126 ? 143.409 187.342 156.625 1.00 66.53 126 CYS B N 1
ATOM 4437 C CA . CYS B 1 126 ? 142.906 186.616 155.461 1.00 66.53 126 CYS B CA 1
ATOM 4438 C C . CYS B 1 126 ? 142.761 187.530 154.249 1.00 66.53 126 CYS B C 1
ATOM 4439 O O . CYS B 1 126 ? 143.039 187.123 153.115 1.00 66.53 126 CYS B O 1
ATOM 4442 N N . VAL B 1 127 ? 142.329 188.772 154.465 1.00 64.19 127 VAL B N 1
ATOM 4443 C CA . VAL B 1 127 ? 142.272 189.741 153.366 1.00 64.19 127 VAL B CA 1
ATOM 4444 C C . VAL B 1 127 ? 143.669 190.011 152.802 1.00 64.19 127 VAL B C 1
ATOM 4445 O O . VAL B 1 127 ? 143.872 190.081 151.581 1.00 64.19 127 VAL B O 1
ATOM 4449 N N . VAL B 1 128 ? 144.652 190.162 153.681 1.00 64.34 128 VAL B N 1
ATOM 4450 C CA . VAL B 1 128 ? 146.021 190.398 153.237 1.00 64.34 128 VAL B CA 1
ATOM 4451 C C . VAL B 1 128 ? 146.582 189.173 152.530 1.00 64.34 128 VAL B C 1
ATOM 4452 O O . VAL B 1 128 ? 147.387 189.297 151.605 1.00 64.34 128 VAL B O 1
ATOM 4456 N N . THR B 1 129 ? 146.163 187.976 152.933 1.00 63.45 129 THR B N 1
ATOM 4457 C CA . THR B 1 129 ? 146.568 186.769 152.219 1.00 63.45 129 THR B CA 1
ATOM 4458 C C . THR B 1 129 ? 145.976 186.729 150.818 1.00 63.45 129 THR B C 1
ATOM 4459 O O . THR B 1 129 ? 146.637 186.295 149.875 1.00 63.45 129 THR B O 1
ATOM 4463 N N . VAL B 1 130 ? 144.738 187.184 150.659 1.00 60.72 130 VAL B N 1
ATOM 4464 C CA . VAL B 1 130 ? 144.153 187.269 149.325 1.00 60.72 130 VAL B CA 1
ATOM 4465 C C . VAL B 1 130 ? 144.941 188.236 148.449 1.00 60.72 130 VAL B C 1
ATOM 4466 O O . VAL B 1 130 ? 145.204 187.955 147.273 1.00 60.72 130 VAL B O 1
ATOM 4470 N N . ALA B 1 131 ? 145.339 189.384 149.002 1.00 59.75 131 ALA B N 1
ATOM 4471 C CA . ALA B 1 131 ? 146.119 190.340 148.213 1.00 59.75 131 ALA B CA 1
ATOM 4472 C C . ALA B 1 131 ? 147.497 189.789 147.856 1.00 59.75 131 ALA B C 1
ATOM 4473 O O . ALA B 1 131 ? 147.988 189.972 146.730 1.00 59.75 131 ALA B O 1
ATOM 4475 N N . TYR B 1 132 ? 148.128 189.091 148.795 1.00 59.09 132 TYR B N 1
ATOM 4476 C CA . TYR B 1 132 ? 149.413 188.468 148.521 1.00 59.09 132 TYR B CA 1
ATOM 4477 C C . TYR B 1 132 ? 149.297 187.427 147.419 1.00 59.09 132 TYR B C 1
ATOM 4478 O O . TYR B 1 132 ? 150.152 187.356 146.536 1.00 59.09 132 TYR B O 1
ATOM 4487 N N . ILE B 1 133 ? 148.258 186.596 147.464 1.00 57.85 133 ILE B N 1
ATOM 4488 C CA . ILE B 1 133 ? 148.084 185.566 146.447 1.00 57.85 133 ILE B CA 1
ATOM 4489 C C . ILE B 1 133 ? 147.776 186.194 145.099 1.00 57.85 133 ILE B C 1
ATOM 4490 O O . ILE B 1 133 ? 148.149 185.659 144.055 1.00 57.85 133 ILE B O 1
ATOM 4495 N N . TYR B 1 134 ? 147.099 187.337 145.092 1.00 56.79 134 TYR B N 1
ATOM 4496 C CA . TYR B 1 134 ? 146.939 188.079 143.848 1.00 56.79 134 TYR B CA 1
ATOM 4497 C C . TYR B 1 134 ? 148.292 188.402 143.230 1.00 56.79 134 TYR B C 1
ATOM 4498 O O . TYR B 1 134 ? 148.537 188.118 142.051 1.00 56.79 134 TYR B O 1
ATOM 4507 N N . ASN B 1 135 ? 149.184 188.994 144.019 1.00 56.50 135 ASN B N 1
ATOM 4508 C CA . ASN B 1 135 ? 150.497 189.356 143.489 1.00 56.50 135 ASN B CA 1
ATOM 4509 C C . ASN B 1 135 ? 151.292 188.127 143.057 1.00 56.50 135 ASN B C 1
ATOM 4510 O O . ASN B 1 135 ? 151.867 188.112 141.962 1.00 56.50 135 ASN B O 1
ATOM 4515 N N . LEU B 1 136 ? 151.284 187.081 143.889 1.00 53.19 136 LEU B N 1
ATOM 4516 C CA . LEU B 1 136 ? 152.022 185.843 143.643 1.00 53.19 136 LEU B CA 1
ATOM 4517 C C . LEU B 1 136 ? 151.749 185.279 142.256 1.00 53.19 136 LEU B C 1
ATOM 4518 O O . LEU B 1 136 ? 152.667 184.834 141.562 1.00 53.19 136 LEU B O 1
ATOM 4523 N N . LEU B 1 137 ? 150.485 185.246 141.855 1.00 51.65 137 LEU B N 1
ATOM 4524 C CA . LEU B 1 137 ? 150.142 184.691 140.556 1.00 51.65 137 LEU B CA 1
ATOM 4525 C C . LEU B 1 137 ? 150.360 185.707 139.446 1.00 51.65 137 LEU B C 1
ATOM 4526 O O . LEU B 1 137 ? 151.017 185.420 138.434 1.00 51.65 137 LEU B O 1
ATOM 4531 N N . PHE B 1 138 ? 149.838 186.914 139.616 1.00 53.79 138 PHE B N 1
ATOM 4532 C CA . PHE B 1 138 ? 149.607 187.720 138.433 1.00 53.79 138 PHE B CA 1
ATOM 4533 C C . PHE B 1 138 ? 150.807 188.572 138.064 1.00 53.79 138 PHE B C 1
ATOM 4534 O O . PHE B 1 138 ? 150.922 188.983 136.911 1.00 53.79 138 PHE B O 1
ATOM 4542 N N . VAL B 1 139 ? 151.758 188.790 138.969 1.00 53.10 139 VAL B N 1
ATOM 4543 C CA . VAL B 1 139 ? 152.917 189.568 138.539 1.00 53.10 139 VAL B CA 1
ATOM 4544 C C . VAL B 1 139 ? 153.776 188.756 137.573 1.00 53.10 139 VAL B C 1
ATOM 4545 O O . VAL B 1 139 ? 154.163 189.242 136.504 1.00 53.10 139 VAL B O 1
ATOM 4549 N N . ILE B 1 140 ? 154.055 187.497 137.908 1.00 49.56 140 ILE B N 1
ATOM 4550 C CA . ILE B 1 140 ? 154.823 186.640 137.010 1.00 49.56 140 ILE B CA 1
ATOM 4551 C C . ILE B 1 140 ? 154.009 186.290 135.771 1.00 49.56 140 ILE B C 1
ATOM 4552 O O . ILE B 1 140 ? 154.551 186.198 134.662 1.00 49.56 140 ILE B O 1
ATOM 4557 N N . ALA B 1 141 ? 152.694 186.107 135.924 1.00 50.48 141 ALA B N 1
ATOM 4558 C CA . ALA B 1 141 ? 151.887 185.834 134.750 1.00 50.48 141 ALA B CA 1
ATOM 4559 C C . ALA B 1 141 ? 151.898 187.005 133.780 1.00 50.48 141 ALA B C 1
ATOM 4560 O O . ALA B 1 141 ? 151.937 186.802 132.571 1.00 50.48 141 ALA B O 1
ATOM 4562 N N . ARG B 1 142 ? 151.883 188.239 134.275 1.00 53.88 142 ARG B N 1
ATOM 4563 C CA . ARG B 1 142 ? 151.863 189.381 133.371 1.00 53.88 142 ARG B CA 1
ATOM 4564 C C . ARG B 1 142 ? 153.241 189.678 132.812 1.00 53.88 142 ARG B C 1
ATOM 4565 O O . ARG B 1 142 ? 153.361 190.311 131.763 1.00 53.88 142 ARG B O 1
ATOM 4573 N N . GLN B 1 143 ? 154.297 189.274 133.513 1.00 50.92 143 GLN B N 1
ATOM 4574 C CA . GLN B 1 143 ? 155.630 189.415 132.942 1.00 50.92 143 GLN B CA 1
ATOM 4575 C C . GLN B 1 143 ? 155.830 188.459 131.779 1.00 50.92 143 GLN B C 1
ATOM 4576 O O . GLN B 1 143 ? 156.216 188.872 130.683 1.00 50.92 143 GLN B O 1
ATOM 4582 N N . VAL B 1 144 ? 155.552 187.171 131.990 1.00 48.15 144 VAL B N 1
ATOM 4583 C CA . VAL B 1 144 ? 155.860 186.188 130.958 1.00 48.15 144 VAL B CA 1
ATOM 4584 C C . VAL B 1 144 ? 154.776 186.157 129.889 1.00 48.15 144 VAL B C 1
ATOM 4585 O O . VAL B 1 144 ? 155.069 186.140 128.692 1.00 48.15 144 VAL B O 1
ATOM 4589 N N . PHE B 1 145 ? 153.516 186.127 130.291 1.00 47.51 145 PHE B N 1
ATOM 4590 C CA . PHE B 1 145 ? 152.392 186.113 129.369 1.00 47.51 145 PHE B CA 1
ATOM 4591 C C . PHE B 1 145 ? 151.837 187.514 129.156 1.00 47.51 145 PHE B C 1
ATOM 4592 O O . PHE B 1 145 ? 150.739 187.839 129.584 1.00 47.51 145 PHE B O 1
ATOM 4600 N N . ASN B 1 146 ? 152.627 188.349 128.498 1.00 59.03 146 ASN B N 1
ATOM 4601 C CA . ASN B 1 146 ? 152.364 189.752 128.218 1.00 59.03 146 ASN B CA 1
ATOM 4602 C C . ASN B 1 146 ? 150.964 190.102 127.735 1.00 59.03 146 ASN B C 1
ATOM 4603 O O . ASN B 1 146 ? 150.456 191.175 128.065 1.00 59.03 146 ASN B O 1
ATOM 4608 N N . ASP B 1 147 ? 150.347 189.256 126.918 1.00 60.75 147 ASP B N 1
ATOM 4609 C CA . ASP B 1 147 ? 149.038 189.576 126.370 1.00 60.75 147 ASP B CA 1
ATOM 4610 C C . ASP B 1 147 ? 147.941 189.609 127.412 1.00 60.75 147 ASP B C 1
ATOM 4611 O O . ASP B 1 147 ? 146.809 189.939 127.069 1.00 60.75 147 ASP B O 1
ATOM 4616 N N . LEU B 1 148 ? 148.240 189.282 128.666 1.00 58.51 148 LEU B N 1
ATOM 4617 C CA . LEU B 1 148 ? 147.240 189.391 129.717 1.00 58.51 148 LEU B CA 1
ATOM 4618 C C . LEU B 1 148 ? 146.750 190.819 129.890 1.00 58.51 148 LEU B C 1
ATOM 4619 O O . LEU B 1 148 ? 145.634 191.038 130.362 1.00 58.51 148 LEU B O 1
ATOM 4624 N N . ILE B 1 149 ? 147.568 191.809 129.523 1.00 61.57 149 ILE B N 1
ATOM 4625 C CA . ILE B 1 149 ? 147.136 193.196 129.570 1.00 61.57 149 ILE B CA 1
ATOM 4626 C C . ILE B 1 149 ? 146.687 193.705 128.215 1.00 61.57 149 ILE B C 1
ATOM 4627 O O . ILE B 1 149 ? 146.334 194.882 128.095 1.00 61.57 149 ILE B O 1
ATOM 4632 N N . GLY B 1 150 ? 146.670 192.857 127.198 1.00 63.87 150 GLY B N 1
ATOM 4633 C CA . GLY B 1 150 ? 146.404 193.282 125.851 1.00 63.87 150 GLY B CA 1
ATOM 4634 C C . GLY B 1 150 ? 147.673 193.296 125.033 1.00 63.87 150 GLY B C 1
ATOM 4635 O O . GLY B 1 150 ? 148.724 193.742 125.489 1.00 63.87 150 GLY B O 1
ATOM 4636 N N . PRO B 1 151 ? 147.609 192.783 123.811 1.00 65.79 151 PRO B N 1
ATOM 4637 C CA . PRO B 1 151 ? 148.801 192.762 122.965 1.00 65.79 151 PRO B CA 1
ATOM 4638 C C . PRO B 1 151 ? 149.342 194.153 122.671 1.00 65.79 151 PRO B C 1
ATOM 4639 O O . PRO B 1 151 ? 148.607 195.063 122.292 1.00 65.79 151 PRO B O 1
ATOM 4643 N N . SER B 1 152 ? 150.648 194.305 122.849 1.00 69.05 152 SER B N 1
ATOM 4644 C CA . SER B 1 152 ? 151.360 195.529 122.523 1.00 69.05 152 SER B CA 1
ATOM 4645 C C . SER B 1 152 ? 151.800 195.580 121.077 1.00 69.05 152 SER B C 1
ATOM 4646 O O . SER B 1 152 ? 152.167 196.652 120.595 1.00 69.05 152 SER B O 1
ATOM 4649 N N . SER B 1 153 ? 151.787 194.449 120.384 1.00 69.78 153 SER B N 1
ATOM 4650 C CA . SER B 1 153 ? 152.232 194.360 119.009 1.00 69.78 153 SER B CA 1
ATOM 4651 C C . SER B 1 153 ? 151.233 193.539 118.219 1.00 69.78 153 SER B C 1
ATOM 4652 O O . SER B 1 153 ? 150.392 192.836 118.776 1.00 69.78 153 SER B O 1
ATOM 4655 N N . GLN B 1 154 ? 151.349 193.629 116.904 1.00 72.09 154 GLN B N 1
ATOM 4656 C CA . GLN B 1 154 ? 150.475 192.948 115.966 1.00 72.09 154 GLN B CA 1
ATOM 4657 C C . GLN B 1 154 ? 151.154 191.680 115.483 1.00 72.09 154 GLN B C 1
ATOM 4658 O O . GLN B 1 154 ? 152.320 191.717 115.096 1.00 72.09 154 GLN B O 1
ATOM 4664 N N . SER B 1 155 ? 150.429 190.567 115.502 1.00 70.71 155 SER B N 1
ATOM 4665 C CA . SER B 1 155 ? 150.931 189.326 114.928 1.00 70.71 155 SER B CA 1
ATOM 4666 C C . SER B 1 155 ? 150.748 189.347 113.424 1.00 70.71 155 SER B C 1
ATOM 4667 O O . SER B 1 155 ? 149.653 189.614 112.931 1.00 70.71 155 SER B O 1
ATOM 4670 N N . LEU B 1 156 ? 151.819 189.067 112.695 1.00 73.22 156 LEU B N 1
ATOM 4671 C CA . LEU B 1 156 ? 151.811 189.090 111.241 1.00 73.22 156 LEU B CA 1
ATOM 4672 C C . LEU B 1 156 ? 152.145 187.708 110.713 1.00 73.22 156 LEU B C 1
ATOM 4673 O O . LEU B 1 156 ? 153.168 187.132 111.084 1.00 73.22 156 LEU B O 1
ATOM 4678 N N . CYS B 1 157 ? 151.284 187.186 109.853 1.00 79.35 157 CYS B N 1
ATOM 4679 C CA . CYS B 1 157 ? 151.455 185.890 109.223 1.00 79.35 157 CYS B CA 1
ATOM 4680 C C . CYS B 1 157 ? 151.763 186.096 107.751 1.00 79.35 157 CYS B C 1
ATOM 4681 O O . CYS B 1 157 ? 151.291 187.052 107.139 1.00 79.35 157 CYS B O 1
ATOM 4684 N N . ARG B 1 158 ? 152.573 185.206 107.187 1.00 88.20 158 ARG B N 1
ATOM 4685 C CA . ARG B 1 158 ? 152.884 185.236 105.762 1.00 88.20 158 ARG B CA 1
ATOM 4686 C C . ARG B 1 158 ? 151.831 184.425 105.029 1.00 88.20 158 ARG B C 1
ATOM 4687 O O . ARG B 1 158 ? 151.824 183.195 105.098 1.00 88.20 158 ARG B O 1
ATOM 4695 N N . PHE B 1 159 ? 150.947 185.111 104.320 1.00 96.84 159 PHE B N 1
ATOM 4696 C CA . PHE B 1 159 ? 149.750 184.506 103.760 1.00 96.84 159 PHE B CA 1
ATOM 4697 C C . PHE B 1 159 ? 149.864 184.413 102.247 1.00 96.84 159 PHE B C 1
ATOM 4698 O O . PHE B 1 159 ? 150.348 185.342 101.596 1.00 96.84 159 PHE B O 1
ATOM 4706 N N . TYR B 1 160 ? 149.416 183.292 101.692 1.00 106.53 160 TYR B N 1
ATOM 4707 C CA . TYR B 1 160 ? 149.319 183.119 100.248 1.00 106.53 160 TYR B CA 1
ATOM 4708 C C . TYR B 1 160 ? 147.868 183.334 99.836 1.00 106.53 160 TYR B C 1
ATOM 4709 O O . TYR B 1 160 ? 146.991 182.545 100.197 1.00 106.53 160 TYR B O 1
ATOM 4718 N N . ASN B 1 161 ? 147.622 184.393 99.074 1.00 109.97 161 ASN B N 1
ATOM 4719 C CA . ASN B 1 161 ? 146.272 184.733 98.654 1.00 109.97 161 ASN B CA 1
ATOM 4720 C C . ASN B 1 161 ? 145.762 183.756 97.603 1.00 109.97 161 ASN B C 1
ATOM 4721 O O . ASN B 1 161 ? 145.502 184.134 96.463 1.00 109.97 161 ASN B O 1
ATOM 4726 N N . ASN B 1 165 ? 147.098 184.618 94.931 1.00 111.47 165 ASN B N 1
ATOM 4727 C CA . ASN B 1 165 ? 147.788 185.258 93.821 1.00 111.47 165 ASN B CA 1
ATOM 4728 C C . ASN B 1 165 ? 149.280 185.364 94.123 1.00 111.47 165 ASN B C 1
ATOM 4729 O O . ASN B 1 165 ? 150.116 185.153 93.244 1.00 111.47 165 ASN B O 1
ATOM 4734 N N . SER B 1 166 ? 149.607 185.686 95.374 1.00 109.67 166 SER B N 1
ATOM 4735 C CA . SER B 1 166 ? 150.993 185.820 95.806 1.00 109.67 166 SER B CA 1
ATOM 4736 C C . SER B 1 166 ? 151.044 185.742 97.326 1.00 109.67 166 SER B C 1
ATOM 4737 O O . SER B 1 166 ? 150.015 185.667 98.000 1.00 109.67 166 SER B O 1
ATOM 4740 N N . THR B 1 167 ? 152.265 185.761 97.855 1.00 103.87 167 THR B N 1
ATOM 4741 C CA . THR B 1 167 ? 152.511 185.649 99.288 1.00 103.87 167 THR B CA 1
ATOM 4742 C C . THR B 1 167 ? 152.875 187.015 99.855 1.00 103.87 167 THR B C 1
ATOM 4743 O O . THR B 1 167 ? 153.867 187.619 99.439 1.00 103.87 167 THR B O 1
ATOM 4747 N N . THR B 1 168 ? 152.083 187.490 100.814 1.00 94.84 168 THR B N 1
ATOM 4748 C CA . THR B 1 168 ? 152.327 188.759 101.481 1.00 94.84 168 THR B CA 1
ATOM 4749 C C . THR B 1 168 ? 152.136 188.586 102.985 1.00 94.84 168 THR B C 1
ATOM 4750 O O . THR B 1 168 ? 151.723 187.529 103.462 1.00 94.84 168 THR B O 1
ATOM 4754 N N . GLN B 1 169 ? 152.446 189.640 103.735 1.00 86.76 169 GLN B N 1
ATOM 4755 C CA . GLN B 1 169 ? 152.458 189.606 105.195 1.00 86.76 169 GLN B CA 1
ATOM 4756 C C . GLN B 1 169 ? 151.271 190.397 105.731 1.00 86.76 169 GLN B C 1
ATOM 4757 O O . GLN B 1 169 ? 151.229 191.624 105.607 1.00 86.76 169 GLN B O 1
ATOM 4763 N N . VAL B 1 170 ? 150.318 189.694 106.343 1.00 80.76 170 VAL B N 1
ATOM 4764 C CA . VAL B 1 170 ? 149.080 190.285 106.820 1.00 80.76 170 VAL B CA 1
ATOM 4765 C C . VAL B 1 170 ? 148.887 189.919 108.282 1.00 80.76 170 VAL B C 1
ATOM 4766 O O . VAL B 1 170 ? 149.579 189.065 108.828 1.00 80.76 170 VAL B O 1
ATOM 4770 N N . GLU B 1 171 ? 147.918 190.572 108.915 1.00 77.27 171 GLU B N 1
ATOM 4771 C CA . GLU B 1 171 ? 147.624 190.305 110.314 1.00 77.27 171 GLU B CA 1
ATOM 4772 C C . GLU B 1 171 ? 146.978 188.938 110.473 1.00 77.27 171 GLU B C 1
ATOM 4773 O O . GLU B 1 171 ? 146.009 188.618 109.785 1.00 77.27 171 GLU B O 1
ATOM 4779 N N . CYS B 1 172 ? 147.494 188.149 111.407 1.00 74.27 172 CYS B N 1
ATOM 4780 C CA . CYS B 1 172 ? 147.058 186.770 111.564 1.00 74.27 172 CYS B CA 1
ATOM 4781 C C . CYS B 1 172 ? 145.601 186.696 111.982 1.00 74.27 172 CYS B C 1
ATOM 4782 O O . CYS B 1 172 ? 145.156 187.439 112.854 1.00 74.27 172 CYS B O 1
ATOM 4785 N N . THR B 1 173 ? 144.862 185.796 111.352 1.00 71.45 173 THR B N 1
ATOM 4786 C CA . THR B 1 173 ? 143.546 185.392 111.812 1.00 71.45 173 THR B CA 1
ATOM 4787 C C . THR B 1 173 ? 143.713 184.118 112.633 1.00 71.45 173 THR B C 1
ATOM 4788 O O . THR B 1 173 ? 144.828 183.673 112.886 1.00 71.45 173 THR B O 1
ATOM 4792 N N . TYR B 1 174 ? 142.616 183.514 113.074 1.00 70.27 174 TYR B N 1
ATOM 4793 C CA . TYR B 1 174 ? 142.731 182.253 113.793 1.00 70.27 174 TYR B CA 1
ATOM 4794 C C . TYR B 1 174 ? 142.939 181.074 112.862 1.00 70.27 174 TYR B C 1
ATOM 4795 O O . TYR B 1 174 ? 143.442 180.038 113.299 1.00 70.27 174 TYR B O 1
ATOM 4804 N N . ASN B 1 175 ? 142.568 181.201 111.593 1.00 71.31 175 ASN B N 1
ATOM 4805 C CA . ASN B 1 175 ? 142.899 180.174 110.621 1.00 71.31 175 ASN B CA 1
ATOM 4806 C C . ASN B 1 175 ? 144.354 180.230 110.199 1.00 71.31 175 ASN B C 1
ATOM 4807 O O . ASN B 1 175 ? 144.881 179.225 109.719 1.00 71.31 175 ASN B O 1
ATOM 4812 N N . MET B 1 176 ? 145.009 181.374 110.352 1.00 70.10 176 MET B N 1
ATOM 4813 C CA . MET B 1 176 ? 146.429 181.481 110.081 1.00 70.10 176 MET B CA 1
ATOM 4814 C C . MET B 1 176 ? 147.284 180.987 111.230 1.00 70.10 176 MET B C 1
ATOM 4815 O O . MET B 1 176 ? 148.464 180.704 111.026 1.00 70.10 176 MET B O 1
ATOM 4820 N N . LEU B 1 177 ? 146.717 180.858 112.422 1.00 61.03 177 LEU B N 1
ATOM 4821 C CA . LEU B 1 177 ? 147.439 180.390 113.592 1.00 61.03 177 LEU B CA 1
ATOM 4822 C C . LEU B 1 177 ? 147.142 178.930 113.885 1.00 61.03 177 LEU B C 1
ATOM 4823 O O . LEU B 1 177 ? 147.472 178.432 114.962 1.00 61.03 177 LEU B O 1
ATOM 4828 N N . THR B 1 178 ? 146.517 178.241 112.940 1.00 61.08 178 THR B N 1
ATOM 4829 C CA . THR B 1 178 ? 146.268 176.813 112.997 1.00 61.08 178 THR B CA 1
ATOM 4830 C C . THR B 1 178 ? 147.058 176.150 111.883 1.00 61.08 178 THR B C 1
ATOM 4831 O O . THR B 1 178 ? 147.114 176.670 110.770 1.00 61.08 178 THR B O 1
ATOM 4835 N N . ASN B 1 179 ? 147.671 175.008 112.187 1.00 60.95 179 ASN B N 1
ATOM 4836 C CA . ASN B 1 179 ? 148.431 174.233 111.205 1.00 60.95 179 ASN B CA 1
ATOM 4837 C C . ASN B 1 179 ? 149.547 175.063 110.589 1.00 60.95 179 ASN B C 1
ATOM 4838 O O . ASN B 1 179 ? 149.751 175.061 109.377 1.00 60.95 179 ASN B O 1
ATOM 4843 N N . MET B 1 180 ? 150.281 175.776 111.434 1.00 59.68 180 MET B N 1
ATOM 4844 C CA . MET B 1 180 ? 151.294 176.700 110.963 1.00 59.68 180 MET B CA 1
ATOM 4845 C C . MET B 1 180 ? 152.514 175.962 110.431 1.00 59.68 180 MET B C 1
ATOM 4846 O O . MET B 1 180 ? 152.888 174.897 110.920 1.00 59.68 180 MET B O 1
ATOM 4851 N N . LYS B 1 181 ? 153.135 176.545 109.408 1.00 62.98 181 LYS B N 1
ATOM 4852 C CA . LYS B 1 181 ? 154.422 176.087 108.912 1.00 62.98 181 LYS B CA 1
ATOM 4853 C C . LYS B 1 181 ? 155.567 176.897 109.480 1.00 62.98 181 LYS B C 1
ATOM 4854 O O . LYS B 1 181 ? 156.725 176.520 109.294 1.00 62.98 181 LYS B O 1
ATOM 4860 N N . GLU B 1 182 ? 155.265 178.002 110.149 1.00 62.24 182 GLU B N 1
ATOM 4861 C CA . GLU B 1 182 ? 156.239 178.783 110.890 1.00 62.24 182 GLU B CA 1
ATOM 4862 C C . GLU B 1 182 ? 155.477 179.692 111.835 1.00 62.24 182 GLU B C 1
ATOM 4863 O O . GLU B 1 182 ? 154.269 179.874 111.708 1.00 62.24 182 GLU B O 1
ATOM 4869 N N . MET B 1 183 ? 156.190 180.251 112.777 1.00 58.16 183 MET B N 1
ATOM 4870 C CA . MET B 1 183 ? 155.575 181.118 113.759 1.00 58.16 183 MET B CA 1
ATOM 4871 C C . MET B 1 183 ? 155.413 182.530 113.200 1.00 58.16 183 MET B C 1
ATOM 4872 O O . MET B 1 183 ? 156.175 182.953 112.329 1.00 58.16 183 MET B O 1
ATOM 4877 N N . PRO B 1 184 ? 154.417 183.273 113.676 1.00 65.13 184 PRO B N 1
ATOM 4878 C CA . PRO B 1 184 ? 154.230 184.648 113.205 1.00 65.13 184 PRO B CA 1
ATOM 4879 C C . PRO B 1 184 ? 155.271 185.597 113.777 1.00 65.13 184 PRO B C 1
ATOM 4880 O O . PRO B 1 184 ? 155.956 185.305 114.756 1.00 65.13 184 PRO B O 1
ATOM 4884 N N . THR B 1 185 ? 155.386 186.757 113.140 1.00 68.09 185 THR B N 1
ATOM 4885 C CA . THR B 1 185 ? 156.263 187.816 113.602 1.00 68.09 185 THR B CA 1
ATOM 4886 C C . THR B 1 185 ? 155.421 188.989 114.070 1.00 68.09 185 THR B C 1
ATOM 4887 O O . THR B 1 185 ? 154.249 189.102 113.719 1.00 68.09 185 THR B O 1
ATOM 4891 N N . TYR B 1 186 ? 156.022 189.852 114.880 1.00 69.77 186 TYR B N 1
ATOM 4892 C CA . TYR B 1 186 ? 155.297 190.898 115.582 1.00 69.77 186 TYR B CA 1
ATOM 4893 C C . TYR B 1 186 ? 155.758 192.279 115.146 1.00 69.77 186 TYR B C 1
ATOM 4894 O O . TYR B 1 186 ? 156.915 192.482 114.783 1.00 69.77 186 TYR B O 1
ATOM 4903 N N . SER B 1 187 ? 154.826 193.224 115.178 1.00 73.06 187 SER B N 1
ATOM 4904 C CA . SER B 1 187 ? 155.086 194.607 114.814 1.00 73.06 187 SER B CA 1
ATOM 4905 C C . SER B 1 187 ? 154.373 195.498 115.813 1.00 73.06 187 SER B C 1
ATOM 4906 O O . SER B 1 187 ? 153.140 195.510 115.860 1.00 73.06 187 SER B O 1
ATOM 4909 N N . GLN B 1 188 ? 155.141 196.254 116.593 1.00 74.21 188 GLN B N 1
ATOM 4910 C CA . GLN B 1 188 ? 154.575 197.054 117.669 1.00 74.21 188 GLN B CA 1
ATOM 4911 C C . GLN B 1 188 ? 153.524 198.025 117.157 1.00 74.21 188 GLN B C 1
ATOM 4912 O O . GLN B 1 188 ? 153.595 198.515 116.030 1.00 74.21 188 GLN B O 1
ATOM 4918 N N . TYR B 1 189 ? 152.554 198.305 118.001 1.00 72.19 189 TYR B N 1
ATOM 4919 C CA . TYR B 1 189 ? 151.651 199.407 117.745 1.00 72.19 189 TYR B CA 1
ATOM 4920 C C . TYR B 1 189 ? 152.361 200.720 118.053 1.00 72.19 189 TYR B C 1
ATOM 4921 O O . TYR B 1 189 ? 153.298 200.749 118.850 1.00 72.19 189 TYR B O 1
ATOM 4930 N N . PRO B 1 190 ? 151.947 201.821 117.428 1.00 74.97 190 PRO B N 1
ATOM 4931 C CA . PRO B 1 190 ? 152.566 203.104 117.778 1.00 74.97 190 PRO B CA 1
ATOM 4932 C C . PRO B 1 190 ? 152.332 203.480 119.227 1.00 74.97 190 PRO B C 1
ATOM 4933 O O . PRO B 1 190 ? 153.284 203.818 119.938 1.00 74.97 190 PRO B O 1
ATOM 4937 N N . ASP B 1 191 ? 151.084 203.422 119.689 1.00 74.94 191 ASP B N 1
ATOM 4938 C CA . ASP B 1 191 ? 150.749 203.507 121.107 1.00 74.94 191 ASP B CA 1
ATOM 4939 C C . ASP B 1 191 ? 150.547 202.073 121.563 1.00 74.94 191 ASP B C 1
ATOM 4940 O O . ASP B 1 191 ? 149.668 201.379 121.062 1.00 74.94 191 ASP B O 1
ATOM 4945 N N . LEU B 1 192 ? 151.331 201.628 122.534 1.00 71.27 192 LEU B N 1
ATOM 4946 C CA . LEU B 1 192 ? 151.589 200.200 122.617 1.00 71.27 192 LEU B CA 1
ATOM 4947 C C . LEU B 1 192 ? 150.340 199.436 123.018 1.00 71.27 192 LEU B C 1
ATOM 4948 O O . LEU B 1 192 ? 150.289 198.801 124.073 1.00 71.27 192 LEU B O 1
ATOM 4953 N N . GLY B 1 193 ? 149.345 199.465 122.136 1.00 71.39 193 GLY B N 1
ATOM 4954 C CA . GLY B 1 193 ? 148.069 198.832 122.361 1.00 71.39 193 GLY B CA 1
ATOM 4955 C C . GLY B 1 193 ? 147.136 199.592 123.261 1.00 71.39 193 GLY B C 1
ATOM 4956 O O . GLY B 1 193 ? 146.146 199.024 123.715 1.00 71.39 193 GLY B O 1
ATOM 4957 N N . TRP B 1 194 ? 147.409 200.868 123.526 1.00 69.73 194 TRP B N 1
ATOM 4958 C CA . TRP B 1 194 ? 146.666 201.571 124.564 1.00 69.73 194 TRP B CA 1
ATOM 4959 C C . TRP B 1 194 ? 145.277 201.959 124.093 1.00 69.73 194 TRP B C 1
ATOM 4960 O O . TRP B 1 194 ? 144.330 201.947 124.881 1.00 69.73 194 TRP B O 1
ATOM 4971 N N . SER B 1 195 ? 145.124 202.300 122.818 1.00 73.44 195 SER B N 1
ATOM 4972 C CA . SER B 1 195 ? 143.801 202.673 122.335 1.00 73.44 195 SER B CA 1
ATOM 4973 C C . SER B 1 195 ? 142.883 201.468 122.217 1.00 73.44 195 SER B C 1
ATOM 4974 O O . SER B 1 195 ? 141.661 201.617 122.282 1.00 73.44 195 SER B O 1
ATOM 4977 N N . LYS B 1 196 ? 143.442 200.277 122.046 1.00 72.14 196 LYS B N 1
ATOM 4978 C CA . LYS B 1 196 ? 142.637 199.080 121.866 1.00 72.14 196 LYS B CA 1
ATOM 4979 C C . LYS B 1 196 ? 142.355 198.343 123.161 1.00 72.14 196 LYS B C 1
ATOM 4980 O O . LYS B 1 196 ? 141.366 197.607 123.231 1.00 72.14 196 LYS B O 1
ATOM 4986 N N . TYR B 1 197 ? 143.193 198.504 124.182 1.00 69.57 197 TYR B N 1
ATOM 4987 C CA . TYR B 1 197 ? 143.105 197.671 125.371 1.00 69.57 197 TYR B CA 1
ATOM 4988 C C . TYR B 1 197 ? 143.160 198.480 126.658 1.00 69.57 197 TYR B C 1
ATOM 4989 O O . TYR B 1 197 ? 143.476 197.924 127.714 1.00 69.57 197 TYR B O 1
ATOM 4998 N N . TRP B 1 198 ? 142.843 199.777 126.602 1.00 71.76 198 TRP B N 1
ATOM 4999 C CA . TRP B 1 198 ? 142.887 200.593 127.811 1.00 71.76 198 TRP B CA 1
ATOM 5000 C C . TRP B 1 198 ? 141.911 200.101 128.861 1.00 71.76 198 TRP B C 1
ATOM 5001 O O . TRP B 1 198 ? 142.137 200.308 130.049 1.00 71.76 198 TRP B O 1
ATOM 5012 N N . HIS B 1 199 ? 140.831 199.439 128.456 1.00 69.16 199 HIS B N 1
ATOM 5013 C CA . HIS B 1 199 ? 139.883 198.916 129.430 1.00 69.16 199 HIS B CA 1
ATOM 5014 C C . HIS B 1 199 ? 140.471 197.738 130.198 1.00 69.16 199 HIS B C 1
ATOM 5015 O O . HIS B 1 199 ? 140.352 197.670 131.425 1.00 69.16 199 HIS B O 1
ATOM 5022 N N . PHE B 1 200 ? 141.122 196.810 129.494 1.00 68.62 200 PHE B N 1
ATOM 5023 C CA . PHE B 1 200 ? 141.862 195.741 130.159 1.00 68.62 200 PHE B CA 1
ATOM 5024 C C . PHE B 1 200 ? 142.911 196.311 131.099 1.00 68.62 200 PHE B C 1
ATOM 5025 O O . PHE B 1 200 ? 143.075 195.846 132.235 1.00 68.62 200 PHE B O 1
ATOM 5033 N N . ARG B 1 201 ? 143.625 197.333 130.640 1.00 66.53 201 ARG B N 1
ATOM 5034 C CA . ARG B 1 201 ? 144.729 197.861 131.421 1.00 66.53 201 ARG B CA 1
ATOM 5035 C C . ARG B 1 201 ? 144.235 198.644 132.631 1.00 66.53 201 ARG B C 1
ATOM 5036 O O . ARG B 1 201 ? 144.864 198.608 133.689 1.00 66.53 201 ARG B O 1
ATOM 5044 N N . MET B 1 202 ? 143.084 199.311 132.519 1.00 69.40 202 MET B N 1
ATOM 5045 C CA . MET B 1 202 ? 142.517 200.008 133.669 1.00 69.40 202 MET B CA 1
ATOM 5046 C C . MET B 1 202 ? 141.918 199.033 134.672 1.00 69.40 202 MET B C 1
ATOM 5047 O O . MET B 1 202 ? 141.959 199.279 135.875 1.00 69.40 202 MET B O 1
ATOM 5052 N N . LEU B 1 203 ? 141.368 197.917 134.204 1.00 67.84 203 LEU B N 1
ATOM 5053 C CA . LEU B 1 203 ? 140.969 196.861 135.126 1.00 67.84 203 LEU B CA 1
ATOM 5054 C C . LEU B 1 203 ? 142.162 196.338 135.924 1.00 67.84 203 LEU B C 1
ATOM 5055 O O . LEU B 1 203 ? 142.082 196.176 137.152 1.00 67.84 203 LEU B O 1
ATOM 5060 N N . TRP B 1 204 ? 143.278 196.057 135.243 1.00 63.59 204 TRP B N 1
ATOM 5061 C CA . TRP B 1 204 ? 144.473 195.616 135.960 1.00 63.59 204 TRP B CA 1
ATOM 5062 C C . TRP B 1 204 ? 144.967 196.681 136.930 1.00 63.59 204 TRP B C 1
ATOM 5063 O O . TRP B 1 204 ? 145.372 196.362 138.051 1.00 63.59 204 TRP B O 1
ATOM 5074 N N . VAL B 1 205 ? 144.956 197.949 136.514 1.00 65.51 205 VAL B N 1
ATOM 5075 C CA . VAL B 1 205 ? 145.415 199.035 137.376 1.00 65.51 205 VAL B CA 1
ATOM 5076 C C . VAL B 1 205 ? 144.516 199.167 138.595 1.00 65.51 205 VAL B C 1
ATOM 5077 O O . VAL B 1 205 ? 144.983 199.452 139.702 1.00 65.51 205 VAL B O 1
ATOM 5081 N N . PHE B 1 206 ? 143.214 198.960 138.418 1.00 66.40 206 PHE B N 1
ATOM 5082 C CA . PHE B 1 206 ? 142.293 199.046 139.541 1.00 66.40 206 PHE B CA 1
ATOM 5083 C C . PHE B 1 206 ? 142.558 197.950 140.556 1.00 66.40 206 PHE B C 1
ATOM 5084 O O . PHE B 1 206 ? 142.566 198.207 141.759 1.00 66.40 206 PHE B O 1
ATOM 5092 N N . PHE B 1 207 ? 142.766 196.721 140.104 1.00 66.52 207 PHE B N 1
ATOM 5093 C CA . PHE B 1 207 ? 143.061 195.682 141.086 1.00 66.52 207 PHE B CA 1
ATOM 5094 C C . PHE B 1 207 ? 144.431 195.875 141.722 1.00 66.52 207 PHE B C 1
ATOM 5095 O O . PHE B 1 207 ? 144.631 195.516 142.888 1.00 66.52 207 PHE B O 1
ATOM 5103 N N . ASP B 1 208 ? 145.370 196.474 140.993 1.00 64.43 208 ASP B N 1
ATOM 5104 C CA . ASP B 1 208 ? 146.658 196.811 141.583 1.00 64.43 208 ASP B CA 1
ATOM 5105 C C . ASP B 1 208 ? 146.497 197.832 142.694 1.00 64.43 208 ASP B C 1
ATOM 5106 O O . ASP B 1 208 ? 147.071 197.681 143.777 1.00 64.43 208 ASP B O 1
ATOM 5111 N N . LEU B 1 209 ? 145.707 198.877 142.449 1.00 65.71 209 LEU B N 1
ATOM 5112 C CA . LEU B 1 209 ? 145.480 199.898 143.466 1.00 65.71 209 LEU B CA 1
ATOM 5113 C C . LEU B 1 209 ? 144.688 199.347 144.640 1.00 65.71 209 LEU B C 1
ATOM 5114 O O . LEU B 1 209 ? 144.929 199.728 145.784 1.00 65.71 209 LEU B O 1
ATOM 5119 N N . LEU B 1 210 ? 143.738 198.454 144.382 1.00 64.36 210 LEU B N 1
ATOM 5120 C CA . LEU B 1 210 ? 142.998 197.819 145.464 1.00 64.36 210 LEU B CA 1
ATOM 5121 C C . LEU B 1 210 ? 143.924 197.040 146.385 1.00 64.36 210 LEU B C 1
ATOM 5122 O O . LEU B 1 210 ? 143.867 197.187 147.611 1.00 64.36 210 LEU B O 1
ATOM 5127 N N . MET B 1 211 ? 144.786 196.203 145.818 1.00 63.14 211 MET B N 1
ATOM 5128 C CA . MET B 1 211 ? 145.679 195.417 146.657 1.00 63.14 211 MET B CA 1
ATOM 5129 C C . MET B 1 211 ? 146.733 196.286 147.329 1.00 63.14 211 MET B C 1
ATOM 5130 O O . MET B 1 211 ? 147.190 195.973 148.432 1.00 63.14 211 MET B O 1
ATOM 5135 N N . ASP B 1 212 ? 147.095 197.408 146.715 1.00 66.05 212 ASP B N 1
ATOM 5136 C CA . ASP B 1 212 ? 148.037 198.310 147.359 1.00 66.05 212 ASP B CA 1
ATOM 5137 C C . ASP B 1 212 ? 147.386 199.090 148.493 1.00 66.05 212 ASP B C 1
ATOM 5138 O O . ASP B 1 212 ? 148.045 199.417 149.483 1.00 66.05 212 ASP B O 1
ATOM 5143 N N . CYS B 1 213 ? 146.095 199.397 148.376 1.00 67.86 213 CYS B N 1
ATOM 5144 C CA . CYS B 1 213 ? 145.372 199.973 149.503 1.00 67.86 213 CYS B CA 1
ATOM 5145 C C . CYS B 1 213 ? 145.265 198.979 150.648 1.00 67.86 213 CYS B C 1
ATOM 5146 O O . CYS B 1 213 ? 145.365 199.359 151.816 1.00 67.86 213 CYS B O 1
ATOM 5149 N N . VAL B 1 214 ? 145.043 197.704 150.339 1.00 64.50 214 VAL B N 1
ATOM 5150 C CA . VAL B 1 214 ? 145.117 196.679 151.379 1.00 64.50 214 VAL B CA 1
ATOM 5151 C C . VAL B 1 214 ? 146.482 196.704 152.060 1.00 64.50 214 VAL B C 1
ATOM 5152 O O . VAL B 1 214 ? 146.584 196.605 153.287 1.00 64.50 214 VAL B O 1
ATOM 5156 N N . TYR B 1 215 ? 147.550 196.839 151.279 1.00 66.27 215 TYR B N 1
ATOM 5157 C CA . TYR B 1 215 ? 148.886 196.899 151.868 1.00 66.27 215 TYR B CA 1
ATOM 5158 C C . TYR B 1 215 ? 149.069 198.141 152.734 1.00 66.27 215 TYR B C 1
ATOM 5159 O O . TYR B 1 215 ? 149.783 198.104 153.740 1.00 66.27 215 TYR B O 1
ATOM 5168 N N . LEU B 1 216 ? 148.434 199.251 152.362 1.00 70.11 216 LEU B N 1
ATOM 5169 C CA . LEU B 1 216 ? 148.548 200.469 153.162 1.00 70.11 216 LEU B CA 1
ATOM 5170 C C . LEU B 1 216 ? 147.781 200.358 154.473 1.00 70.11 216 LEU B C 1
ATOM 5171 O O . LEU B 1 216 ? 148.270 200.784 155.523 1.00 70.11 216 LEU B O 1
ATOM 5176 N N . ILE B 1 217 ? 146.563 199.821 154.431 1.00 70.38 217 ILE B N 1
ATOM 5177 C CA . ILE B 1 217 ? 145.834 199.558 155.667 1.00 70.38 217 ILE B CA 1
ATOM 5178 C C . ILE B 1 217 ? 146.643 198.640 156.567 1.00 70.38 217 ILE B C 1
ATOM 5179 O O . ILE B 1 217 ? 146.687 198.818 157.785 1.00 70.38 217 ILE B O 1
ATOM 5184 N N . ASP B 1 218 ? 147.290 197.638 155.983 1.00 71.29 218 ASP B N 1
ATOM 5185 C CA . ASP B 1 218 ? 148.091 196.721 156.780 1.00 71.29 218 ASP B CA 1
ATOM 5186 C C . ASP B 1 218 ? 149.295 197.425 157.391 1.00 71.29 218 ASP B C 1
ATOM 5187 O O . ASP B 1 218 ? 149.683 197.132 158.522 1.00 71.29 218 ASP B O 1
ATOM 5192 N N . THR B 1 219 ? 149.901 198.362 156.664 1.00 75.36 219 THR B N 1
ATOM 5193 C CA . THR B 1 219 ? 151.052 199.059 157.224 1.00 75.36 219 THR B CA 1
ATOM 5194 C C . THR B 1 219 ? 150.627 200.014 158.335 1.00 75.36 219 THR B C 1
ATOM 5195 O O . THR B 1 219 ? 151.366 200.215 159.304 1.00 75.36 219 THR B O 1
ATOM 5199 N N . PHE B 1 220 ? 149.422 200.575 158.240 1.00 78.76 220 PHE B N 1
ATOM 5200 C CA . PHE B 1 220 ? 148.906 201.374 159.346 1.00 78.76 220 PHE B CA 1
ATOM 5201 C C . PHE B 1 220 ? 148.615 200.508 160.566 1.00 78.76 220 PHE B C 1
ATOM 5202 O O . PHE B 1 220 ? 149.025 200.844 161.678 1.00 78.76 220 PHE B O 1
ATOM 5210 N N . LEU B 1 221 ? 147.915 199.390 160.385 1.00 77.85 221 LEU B N 1
ATOM 5211 C CA . LEU B 1 221 ? 147.658 198.497 161.511 1.00 77.85 221 LEU B CA 1
ATOM 5212 C C . LEU B 1 221 ? 148.947 197.973 162.123 1.00 77.85 221 LEU B C 1
ATOM 5213 O O . LEU B 1 221 ? 148.973 197.649 163.308 1.00 77.85 221 LEU B O 1
ATOM 5218 N N . ASN B 1 222 ? 150.011 197.840 161.332 1.00 80.44 222 ASN B N 1
ATOM 5219 C CA . ASN B 1 222 ? 151.314 197.524 161.904 1.00 80.44 222 ASN B CA 1
ATOM 5220 C C . ASN B 1 222 ? 151.875 198.697 162.681 1.00 80.44 222 ASN B C 1
ATOM 5221 O O . ASN B 1 222 ? 152.598 198.507 163.663 1.00 80.44 222 ASN B O 1
ATOM 5226 N N . TYR B 1 223 ? 151.587 199.914 162.230 1.00 85.51 223 TYR B N 1
ATOM 5227 C CA . TYR B 1 223 ? 152.061 201.099 162.930 1.00 85.51 223 TYR B CA 1
ATOM 5228 C C . TYR B 1 223 ? 151.459 201.183 164.328 1.00 85.51 223 TYR B C 1
ATOM 5229 O O . TYR B 1 223 ? 152.169 201.403 165.313 1.00 85.51 223 TYR B O 1
ATOM 5238 N N . ARG B 1 224 ? 150.148 201.005 164.430 1.00 88.47 224 ARG B N 1
ATOM 5239 C CA . ARG B 1 224 ? 149.428 201.030 165.700 1.00 88.47 224 ARG B CA 1
ATOM 5240 C C . ARG B 1 224 ? 149.134 199.617 166.195 1.00 88.47 224 ARG B C 1
ATOM 5241 O O . ARG B 1 224 ? 147.986 199.217 166.334 1.00 88.47 224 ARG B O 1
ATOM 5249 N N . MET B 1 225 ? 150.177 198.855 166.489 1.00 87.56 225 MET B N 1
ATOM 5250 C CA . MET B 1 225 ? 150.036 197.428 166.747 1.00 87.56 225 MET B CA 1
ATOM 5251 C C . MET B 1 225 ? 150.371 197.115 168.196 1.00 87.56 225 MET B C 1
ATOM 5252 O O . MET B 1 225 ? 151.492 197.373 168.643 1.00 87.56 225 MET B O 1
ATOM 5257 N N . GLY B 1 226 ? 149.415 196.522 168.910 1.00 91.41 226 GLY B N 1
ATOM 5258 C CA . GLY B 1 226 ? 149.623 196.195 170.308 1.00 91.41 226 GLY B CA 1
ATOM 5259 C C . GLY B 1 226 ? 150.416 194.912 170.475 1.00 91.41 226 GLY B C 1
ATOM 5260 O O . GLY B 1 226 ? 150.245 193.951 169.732 1.00 91.41 226 GLY B O 1
ATOM 5261 N N . TYR B 1 227 ? 151.289 194.904 171.473 1.00 94.81 227 TYR B N 1
ATOM 5262 C CA . TYR B 1 227 ? 152.167 193.778 171.740 1.00 94.81 227 TYR B CA 1
ATOM 5263 C C . TYR B 1 227 ? 152.006 193.305 173.180 1.00 94.81 227 TYR B C 1
ATOM 5264 O O . TYR B 1 227 ? 151.446 193.999 174.026 1.00 94.81 227 TYR B O 1
ATOM 5273 N N . MET B 1 228 ? 152.510 192.104 173.452 1.00 97.01 228 MET B N 1
ATOM 5274 C CA . MET B 1 228 ? 152.402 191.503 174.776 1.00 97.01 228 MET B CA 1
ATOM 5275 C C . MET B 1 228 ? 153.546 191.961 175.663 1.00 97.01 228 MET B C 1
ATOM 5276 O O . MET B 1 228 ? 154.709 191.925 175.259 1.00 97.01 228 MET B O 1
ATOM 5281 N N . ASP B 1 229 ? 153.214 192.379 176.881 1.00 99.82 229 ASP B N 1
ATOM 5282 C CA . ASP B 1 229 ? 154.207 192.820 177.850 1.00 99.82 229 ASP B CA 1
ATOM 5283 C C . ASP B 1 229 ? 153.678 192.530 179.244 1.00 99.82 229 ASP B C 1
ATOM 5284 O O . ASP B 1 229 ? 152.640 193.074 179.632 1.00 99.82 229 ASP B O 1
ATOM 5289 N N . GLN B 1 230 ? 154.396 191.688 179.991 1.00 100.44 230 GLN B N 1
ATOM 5290 C CA . GLN B 1 230 ? 153.976 191.242 181.323 1.00 100.44 230 GLN B CA 1
ATOM 5291 C C . GLN B 1 230 ? 152.636 190.517 181.268 1.00 100.44 230 GLN B C 1
ATOM 5292 O O . GLN B 1 230 ? 151.761 190.736 182.105 1.00 100.44 230 GLN B O 1
ATOM 5298 N N . GLY B 1 231 ? 152.467 189.659 180.271 1.00 96.87 231 GLY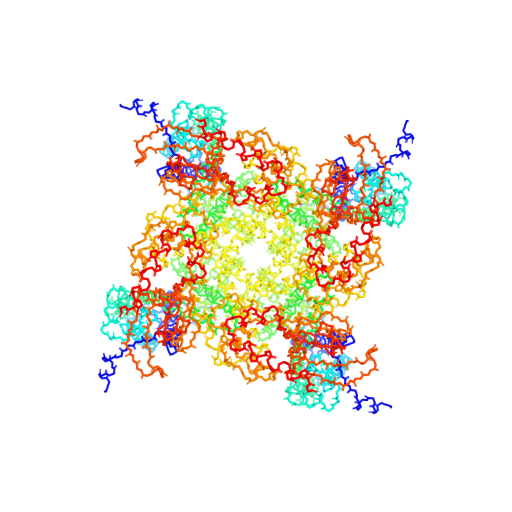 B N 1
ATOM 5299 C CA . GLY B 1 231 ? 151.237 188.912 180.135 1.00 96.87 231 GLY B CA 1
ATOM 5300 C C . GLY B 1 231 ? 150.033 189.716 179.710 1.00 96.87 231 GLY B C 1
ATOM 5301 O O . GLY B 1 231 ? 148.934 189.164 179.661 1.00 96.87 231 GLY B O 1
ATOM 5302 N N . LEU B 1 232 ? 150.202 190.999 179.402 1.00 96.83 232 LEU B N 1
ATOM 5303 C CA . LEU B 1 232 ? 149.120 191.847 178.926 1.00 96.83 232 LEU B CA 1
ATOM 5304 C C . LEU B 1 232 ? 149.474 192.418 177.562 1.00 96.83 232 LEU B C 1
ATOM 5305 O O . LEU B 1 232 ? 150.650 192.554 177.220 1.00 96.83 232 LEU B O 1
ATOM 5310 N N . VAL B 1 233 ? 148.446 192.758 176.793 1.00 95.06 233 VAL B N 1
ATOM 5311 C CA . VAL B 1 233 ? 148.617 193.411 175.500 1.00 95.06 233 VAL B CA 1
ATOM 5312 C C . VAL B 1 233 ? 148.655 194.913 175.725 1.00 95.06 233 VAL B C 1
ATOM 5313 O O . VAL B 1 233 ? 147.796 195.468 176.420 1.00 95.06 233 VAL B O 1
ATOM 5317 N N . VAL B 1 234 ? 149.738 195.573 175.334 1.00 94.68 234 VAL B N 1
ATOM 5318 C CA . VAL B 1 234 ? 149.937 196.990 175.539 1.00 94.68 234 VAL B CA 1
ATOM 5319 C C . VAL B 1 234 ? 149.131 197.779 174.577 1.00 94.68 234 VAL B C 1
ATOM 5320 O O . VAL B 1 234 ? 149.107 197.444 173.478 1.00 94.68 234 VAL B O 1
ATOM 5324 N N . ARG B 1 235 ? 148.409 198.803 174.975 1.00 94.38 235 ARG B N 1
ATOM 5325 C CA . ARG B 1 235 ? 147.575 199.513 174.053 1.00 94.38 235 ARG B CA 1
ATOM 5326 C C . ARG B 1 235 ? 147.681 200.984 174.114 1.00 94.38 235 ARG B C 1
ATOM 5327 O O . ARG B 1 235 ? 146.741 201.665 173.920 1.00 94.38 235 ARG B O 1
ATOM 5335 N N . GLU B 1 236 ? 148.844 201.497 174.345 1.00 97.62 236 GLU B N 1
ATOM 5336 C CA . GLU B 1 236 ? 148.997 202.901 174.498 1.00 97.62 236 GLU B CA 1
ATOM 5337 C C . GLU B 1 236 ? 149.625 203.326 173.232 1.00 97.62 236 GLU B C 1
ATOM 5338 O O . GLU B 1 236 ? 150.717 202.919 173.006 1.00 97.62 236 GLU B O 1
ATOM 5344 N N . ALA B 1 237 ? 149.057 204.292 172.502 1.00 97.71 237 ALA B N 1
ATOM 5345 C CA . ALA B 1 237 ? 149.524 204.650 171.162 1.00 97.71 237 ALA B CA 1
ATOM 5346 C C . ALA B 1 237 ? 150.940 205.019 171.113 1.00 97.71 237 ALA B C 1
ATOM 5347 O O . ALA B 1 237 ? 151.623 204.680 170.255 1.00 97.71 237 ALA B O 1
ATOM 5349 N N . GLU B 1 238 ? 151.405 205.703 172.071 1.00 97.82 238 GLU B N 1
ATOM 5350 C CA . GLU B 1 238 ? 152.811 206.090 172.165 1.00 97.82 238 GLU B CA 1
ATOM 5351 C C . GLU B 1 238 ? 153.715 204.869 172.273 1.00 97.82 238 GLU B C 1
ATOM 5352 O O . GLU B 1 238 ? 154.719 204.763 171.556 1.00 97.82 238 GLU B O 1
ATOM 5358 N N . LYS B 1 239 ? 153.347 203.914 173.126 1.00 97.13 239 LYS B N 1
ATOM 5359 C CA . LYS B 1 239 ? 154.174 202.727 173.307 1.00 97.13 239 LYS B CA 1
ATOM 5360 C C . LYS B 1 239 ? 154.201 201.866 172.051 1.00 97.13 239 LYS B C 1
ATOM 5361 O O . LYS B 1 239 ? 155.255 201.348 171.668 1.00 97.13 239 LYS B O 1
ATOM 5367 N N . VAL B 1 240 ? 153.049 201.689 171.397 1.00 93.96 240 VAL B N 1
ATOM 5368 C CA . VAL B 1 240 ? 153.001 200.779 170.257 1.00 93.96 240 VAL B CA 1
ATOM 5369 C C . VAL B 1 240 ? 153.755 201.364 169.072 1.00 93.96 240 VAL B C 1
ATOM 5370 O O . VAL B 1 240 ? 154.462 200.643 168.359 1.00 93.96 240 VAL B O 1
ATOM 5374 N N . THR B 1 241 ? 153.656 202.677 168.857 1.00 93.23 241 THR B N 1
ATOM 5375 C CA . THR B 1 241 ? 154.414 203.275 167.761 1.00 93.23 241 THR B CA 1
ATOM 5376 C C . THR B 1 241 ? 155.900 203.296 168.074 1.00 93.23 241 THR B C 1
ATOM 5377 O O . THR B 1 241 ? 156.730 203.102 167.179 1.00 93.23 241 THR B O 1
ATOM 5381 N N . LYS B 1 242 ? 156.265 203.509 169.338 1.00 94.82 242 LYS B N 1
ATOM 5382 C CA . LYS B 1 242 ? 157.674 203.449 169.692 1.00 94.82 242 LYS B CA 1
ATOM 5383 C C . LYS B 1 242 ? 158.232 202.049 169.482 1.00 94.82 242 LYS B C 1
ATOM 5384 O O . LYS B 1 242 ? 159.370 201.889 169.036 1.00 94.82 242 LYS B O 1
ATOM 5390 N N . ALA B 1 243 ? 157.444 201.020 169.791 1.00 94.48 243 ALA B N 1
ATOM 5391 C CA . ALA B 1 243 ? 157.886 199.650 169.555 1.00 94.48 243 ALA B CA 1
ATOM 5392 C C . ALA B 1 243 ? 157.945 199.337 168.067 1.00 94.48 243 ALA B C 1
ATOM 5393 O O . ALA B 1 243 ? 158.757 198.515 167.633 1.00 94.48 243 ALA B O 1
ATOM 5395 N N . TYR B 1 244 ? 157.074 199.965 167.276 1.00 91.88 244 TYR B N 1
ATOM 5396 C CA . TYR B 1 244 ? 157.133 199.816 165.825 1.00 91.88 244 TYR B CA 1
ATOM 5397 C C . TYR B 1 244 ? 158.427 200.394 165.270 1.00 91.88 244 TYR B C 1
ATOM 5398 O O . TYR B 1 244 ? 159.083 199.774 164.427 1.00 91.88 244 TYR B O 1
ATOM 5407 N N . TRP B 1 245 ? 158.810 201.587 165.732 1.00 93.60 245 TRP B N 1
ATOM 5408 C CA . TRP B 1 245 ? 160.044 202.193 165.234 1.00 93.60 245 TRP B CA 1
ATOM 5409 C C . TRP B 1 245 ? 161.283 201.495 165.777 1.00 93.60 245 TRP B C 1
ATOM 5410 O O . TRP B 1 245 ? 162.304 201.438 165.088 1.00 93.60 245 TRP B O 1
ATOM 5421 N N . GLN B 1 246 ? 161.230 200.980 167.007 1.00 97.28 246 GLN B N 1
ATOM 5422 C CA . GLN B 1 246 ? 162.375 200.255 167.552 1.00 97.28 246 GLN B CA 1
ATOM 5423 C C . GLN B 1 246 ? 162.649 199.004 166.738 1.00 97.28 246 GLN B C 1
ATOM 5424 O O . GLN B 1 246 ? 163.773 198.779 166.280 1.00 97.28 246 GLN B O 1
ATOM 5430 N N . SER B 1 247 ? 161.635 198.168 166.561 1.00 95.39 247 SER B N 1
ATOM 5431 C CA . SER B 1 247 ? 161.698 197.142 165.541 1.00 95.39 247 SER B CA 1
ATOM 5432 C C . SER B 1 247 ? 161.872 197.796 164.178 1.00 95.39 247 SER B C 1
ATOM 5433 O O . SER B 1 247 ? 161.638 198.993 164.000 1.00 95.39 247 SER B O 1
ATOM 5436 N N . LYS B 1 248 ? 162.276 197.000 163.203 1.00 93.54 248 LYS B N 1
ATOM 5437 C CA . LYS B 1 248 ? 162.472 197.493 161.846 1.00 93.54 248 LYS B CA 1
ATOM 5438 C C . LYS B 1 248 ? 161.409 196.935 160.911 1.00 93.54 248 LYS B C 1
ATOM 5439 O O . LYS B 1 248 ? 161.690 196.509 159.792 1.00 93.54 248 LYS B O 1
ATOM 5445 N N . GLN B 1 249 ? 160.169 196.907 161.396 1.00 90.99 249 GLN B N 1
ATOM 5446 C CA . GLN B 1 249 ? 159.050 196.522 160.551 1.00 90.99 249 GLN B CA 1
ATOM 5447 C C . GLN B 1 249 ? 158.831 197.540 159.446 1.00 90.99 249 GLN B C 1
ATOM 5448 O O . GLN B 1 249 ? 158.305 197.202 158.381 1.00 90.99 249 GLN B O 1
ATOM 5454 N N . TYR B 1 250 ? 159.226 198.791 159.679 1.00 91.32 250 TYR B N 1
ATOM 5455 C CA . TYR B 1 250 ? 159.011 199.822 158.673 1.00 91.32 250 TYR B CA 1
ATOM 5456 C C . TYR B 1 250 ? 159.880 199.600 157.445 1.00 91.32 250 TYR B C 1
ATOM 5457 O O . TYR B 1 250 ? 159.500 199.999 156.345 1.00 91.32 250 TYR B O 1
ATOM 5466 N N . ARG B 1 251 ? 161.027 198.936 157.599 1.00 88.79 251 ARG B N 1
ATOM 5467 C CA . ARG B 1 251 ? 161.838 198.595 156.436 1.00 88.79 251 ARG B CA 1
ATOM 5468 C C . ARG B 1 251 ? 161.077 197.680 155.490 1.00 88.79 251 ARG B C 1
ATOM 5469 O O . ARG B 1 251 ? 160.960 197.962 154.295 1.00 88.79 251 ARG B O 1
ATOM 5477 N N . ILE B 1 252 ? 160.560 196.570 156.012 1.00 83.69 252 ILE B N 1
ATOM 5478 C CA . ILE B 1 252 ? 159.805 195.633 155.189 1.00 83.69 252 ILE B CA 1
ATOM 5479 C C . ILE B 1 252 ? 158.518 196.273 154.692 1.00 83.69 252 ILE B C 1
ATOM 5480 O O . ILE B 1 252 ? 158.061 195.993 153.581 1.00 83.69 252 ILE B O 1
ATOM 5485 N N . ASP B 1 253 ? 157.911 197.138 155.498 1.00 81.90 253 ASP B N 1
ATOM 5486 C CA . ASP B 1 253 ? 156.667 197.769 155.079 1.00 81.90 253 ASP B CA 1
ATOM 5487 C C . ASP B 1 253 ? 156.894 198.756 153.945 1.00 81.90 253 ASP B C 1
ATOM 5488 O O . ASP B 1 253 ? 156.018 198.944 153.098 1.00 81.90 253 ASP B O 1
ATOM 5493 N N . GLY B 1 254 ? 158.046 199.425 153.930 1.00 79.39 254 GLY B N 1
ATOM 5494 C CA . GLY B 1 254 ? 158.311 200.392 152.880 1.00 79.39 254 GLY B CA 1
ATOM 5495 C C . GLY B 1 254 ? 158.884 199.763 151.626 1.00 79.39 254 GLY B C 1
ATOM 5496 O O . GLY B 1 254 ? 158.571 200.188 150.514 1.00 79.39 254 GLY B O 1
ATOM 5497 N N . ILE B 1 255 ? 159.735 198.752 151.782 1.00 76.88 255 ILE B N 1
ATOM 5498 C CA . ILE B 1 255 ? 160.255 198.053 150.616 1.00 76.88 255 ILE B CA 1
ATOM 5499 C C . ILE B 1 255 ? 159.130 197.401 149.829 1.00 76.88 255 ILE B C 1
ATOM 5500 O O . ILE B 1 255 ? 159.178 197.346 148.599 1.00 76.88 255 ILE B O 1
ATOM 5505 N N . SER B 1 256 ? 158.094 196.930 150.506 1.00 73.07 256 SER B N 1
ATOM 5506 C CA . SER B 1 256 ? 156.991 196.238 149.864 1.00 73.07 256 SER B CA 1
ATOM 5507 C C . SER B 1 256 ? 155.983 197.174 149.227 1.00 73.07 256 SER B C 1
ATOM 5508 O O . SER B 1 256 ? 154.977 196.701 148.701 1.00 73.07 256 SER B O 1
ATOM 5511 N N . LEU B 1 257 ? 156.145 198.463 149.322 1.00 73.48 257 LEU B N 1
ATOM 5512 C CA . LEU B 1 257 ? 155.190 199.281 148.675 1.00 73.48 257 LEU B CA 1
ATOM 5513 C C . LEU B 1 257 ? 155.718 200.291 147.749 1.00 73.48 257 LEU B C 1
ATOM 5514 O O . LEU B 1 257 ? 154.999 201.100 147.321 1.00 73.48 257 LEU B O 1
ATOM 5519 N N . ILE B 1 258 ? 156.980 200.259 147.446 1.00 74.31 258 ILE B N 1
ATOM 5520 C CA . ILE B 1 258 ? 157.630 201.167 146.502 1.00 74.31 258 ILE B CA 1
ATOM 5521 C C . ILE B 1 258 ? 156.863 201.161 145.186 1.00 74.31 258 ILE B C 1
ATOM 5522 O O . ILE B 1 258 ? 156.851 200.140 144.488 1.00 74.31 258 ILE B O 1
ATOM 5527 N N . PRO B 1 259 ? 156.234 202.267 144.794 1.00 73.34 259 PRO B N 1
ATOM 5528 C CA . PRO B 1 259 ? 155.352 202.277 143.618 1.00 73.34 259 PRO B CA 1
ATOM 5529 C C . PRO B 1 259 ? 156.121 202.347 142.306 1.00 73.34 259 PRO B C 1
ATOM 5530 O O . PRO B 1 259 ? 155.794 203.134 141.415 1.00 73.34 259 PRO B O 1
ATOM 5534 N N . LEU B 1 260 ? 157.153 201.521 142.176 1.00 73.05 260 LEU B N 1
ATOM 5535 C CA . LEU B 1 260 ? 157.986 201.557 140.982 1.00 73.05 260 LEU B CA 1
ATOM 5536 C C . LEU B 1 260 ? 157.248 200.990 139.779 1.00 73.05 260 LEU B C 1
ATOM 5537 O O . LEU B 1 260 ? 157.470 201.422 138.646 1.00 73.05 260 LEU B O 1
ATOM 5542 N N . ASP B 1 261 ? 156.363 200.023 140.008 1.00 71.21 261 ASP B N 1
ATOM 5543 C CA . ASP B 1 261 ? 155.641 199.397 138.912 1.00 71.21 261 ASP B CA 1
ATOM 5544 C C . ASP B 1 261 ? 154.615 200.333 138.296 1.00 71.21 261 ASP B C 1
ATOM 5545 O O . ASP B 1 261 ? 154.123 200.067 137.197 1.00 71.21 261 ASP B O 1
ATOM 5550 N N . TYR B 1 262 ? 154.248 201.407 138.983 1.00 71.72 262 TYR B N 1
ATOM 5551 C CA . TYR B 1 262 ? 153.244 202.298 138.423 1.00 71.72 262 TYR B CA 1
ATOM 5552 C C . TYR B 1 262 ? 153.839 203.198 137.353 1.00 71.72 262 TYR B C 1
ATOM 5553 O O . TYR B 1 262 ? 153.139 203.609 136.425 1.00 71.72 262 TYR B O 1
ATOM 5562 N N . ILE B 1 263 ? 155.125 203.522 137.466 1.00 73.32 263 ILE B N 1
ATOM 5563 C CA . ILE B 1 263 ? 155.748 204.364 136.453 1.00 73.32 263 ILE B CA 1
ATOM 5564 C C . ILE B 1 263 ? 156.436 203.515 135.388 1.00 73.32 263 ILE B C 1
ATOM 5565 O O . ILE B 1 263 ? 156.424 203.860 134.203 1.00 73.32 263 ILE B O 1
ATOM 5570 N N . LEU B 1 264 ? 157.031 202.395 135.777 1.00 70.98 264 LEU B N 1
ATOM 5571 C CA . LEU B 1 264 ? 157.836 201.607 134.858 1.00 70.98 264 LEU B CA 1
ATOM 5572 C C . LEU B 1 264 ? 157.288 200.220 134.560 1.00 70.98 264 LEU B C 1
ATOM 5573 O O . LEU B 1 264 ? 157.980 199.433 133.909 1.00 70.98 264 LEU B O 1
ATOM 5578 N N . GLY B 1 265 ? 156.087 199.887 135.003 1.00 67.79 265 GLY B N 1
ATOM 5579 C CA . GLY B 1 265 ? 155.550 198.569 134.767 1.00 67.79 265 GLY B CA 1
ATOM 5580 C C . GLY B 1 265 ? 154.523 198.469 133.672 1.00 67.79 265 GLY B C 1
ATOM 5581 O O . GLY B 1 265 ? 153.985 197.387 133.445 1.00 67.79 265 GLY B O 1
ATOM 5582 N N . TRP B 1 266 ? 154.229 199.557 132.985 1.00 68.36 266 TRP B N 1
ATOM 5583 C CA . TRP B 1 266 ? 153.206 199.602 131.958 1.00 68.36 266 TRP B CA 1
ATOM 5584 C C . TRP B 1 266 ? 153.816 200.125 130.672 1.00 68.36 266 TRP B C 1
ATOM 5585 O O . TRP B 1 266 ? 154.845 200.801 130.699 1.00 68.36 266 TRP B O 1
ATOM 5596 N N . PRO B 1 267 ? 153.222 199.805 129.525 1.00 70.70 267 PRO B N 1
ATOM 5597 C CA . PRO B 1 267 ? 153.761 200.315 128.261 1.00 70.70 267 PRO B CA 1
ATOM 5598 C C . PRO B 1 267 ? 153.599 201.824 128.163 1.00 70.70 267 PRO B C 1
ATOM 5599 O O . PRO B 1 267 ? 152.485 202.343 128.206 1.00 70.70 267 PRO B O 1
ATOM 5603 N N . ILE B 1 268 ? 154.716 202.524 128.021 1.00 74.35 268 ILE B N 1
ATOM 5604 C CA . ILE B 1 268 ? 154.743 203.959 127.767 1.00 74.35 268 ILE B CA 1
ATOM 5605 C C . ILE B 1 268 ? 155.151 204.156 126.311 1.00 74.35 268 ILE B C 1
ATOM 5606 O O . ILE B 1 268 ? 156.326 203.970 125.971 1.00 74.35 268 ILE B O 1
ATOM 5611 N N . PRO B 1 269 ? 154.232 204.526 125.420 1.00 78.69 269 PRO B N 1
ATOM 5612 C CA . PRO B 1 269 ? 154.590 204.621 123.999 1.00 78.69 269 PRO B CA 1
ATOM 5613 C C . PRO B 1 269 ? 155.508 205.780 123.661 1.00 78.69 269 PRO B C 1
ATOM 5614 O O . PRO B 1 269 ? 156.169 205.733 122.618 1.00 78.69 269 PRO B O 1
ATOM 5618 N N . TYR B 1 270 ? 155.580 206.813 124.498 1.00 84.50 270 TYR B N 1
ATOM 5619 C CA . TYR B 1 270 ? 156.336 208.005 124.130 1.00 84.50 270 TYR B CA 1
ATOM 5620 C C . TYR B 1 270 ? 157.835 207.746 124.149 1.00 84.50 270 TYR B C 1
ATOM 5621 O O . TYR B 1 270 ? 158.571 208.292 123.322 1.00 84.50 270 TYR B O 1
ATOM 5630 N N . ILE B 1 271 ? 158.309 206.918 125.077 1.00 80.80 271 ILE B N 1
ATOM 5631 C CA . ILE B 1 271 ? 159.718 206.556 125.142 1.00 80.80 271 ILE B CA 1
ATOM 5632 C C . ILE B 1 271 ? 159.966 205.141 124.637 1.00 80.80 271 ILE B C 1
ATOM 5633 O O . ILE B 1 271 ? 161.078 204.627 124.772 1.00 80.80 271 ILE B O 1
ATOM 5638 N N . ASN B 1 272 ? 158.954 204.504 124.053 1.00 81.08 272 ASN B N 1
ATOM 5639 C CA . ASN B 1 272 ? 159.019 203.109 123.618 1.00 81.08 272 ASN B CA 1
ATOM 5640 C C . ASN B 1 272 ? 159.478 202.193 124.748 1.00 81.08 272 ASN B C 1
ATOM 5641 O O . ASN B 1 272 ? 160.337 201.329 124.575 1.00 81.08 272 ASN B O 1
ATOM 5646 N N . TRP B 1 273 ? 158.890 202.392 125.921 1.00 72.12 273 TRP B N 1
ATOM 5647 C CA . TRP B 1 273 ? 159.083 201.494 127.044 1.00 72.12 273 TRP B CA 1
ATOM 5648 C C . TRP B 1 273 ? 157.995 200.434 126.999 1.00 72.12 273 TRP B C 1
ATOM 5649 O O . TRP B 1 273 ? 156.808 200.760 127.005 1.00 72.12 273 TRP B O 1
ATOM 5660 N N . ARG B 1 274 ? 158.396 199.171 126.922 1.00 74.65 274 ARG B N 1
ATOM 5661 C CA . ARG B 1 274 ? 157.411 198.107 126.800 1.00 74.65 274 ARG B CA 1
ATOM 5662 C C . ARG B 1 274 ? 156.821 197.677 128.132 1.00 74.65 274 ARG B C 1
ATOM 5663 O O . ARG B 1 274 ? 155.861 196.909 128.142 1.00 74.65 274 ARG B O 1
ATOM 5671 N N . GLY B 1 275 ? 157.348 198.153 129.235 1.00 67.86 275 GLY B N 1
ATOM 5672 C CA . GLY B 1 275 ? 156.815 197.745 130.511 1.00 67.86 275 GLY B CA 1
ATOM 5673 C C . GLY B 1 275 ? 157.667 196.681 131.158 1.00 67.86 275 GLY B C 1
ATOM 5674 O O . GLY B 1 275 ? 158.382 195.926 130.495 1.00 67.86 275 GLY B O 1
ATOM 5675 N N . LEU B 1 276 ? 157.601 196.617 132.475 1.00 62.16 276 LEU B N 1
ATOM 5676 C CA . LEU B 1 276 ? 158.326 195.618 133.251 1.00 62.16 276 LEU B CA 1
ATOM 5677 C C . LEU B 1 276 ? 157.463 195.231 134.436 1.00 62.16 276 LEU B C 1
ATOM 5678 O O . LEU B 1 276 ? 157.674 195.700 135.556 1.00 62.16 276 LEU B O 1
ATOM 5683 N N . PRO B 1 277 ? 156.462 194.376 134.221 1.00 57.02 277 PRO B N 1
ATOM 5684 C CA . PRO B 1 277 ? 155.595 193.974 135.333 1.00 57.02 277 PRO B CA 1
ATOM 5685 C C . PRO B 1 277 ? 156.325 193.324 136.488 1.00 57.02 277 PRO B C 1
ATOM 5686 O O . PRO B 1 277 ? 155.782 193.291 137.590 1.00 57.02 277 PRO B O 1
ATOM 5690 N N . ILE B 1 278 ? 157.538 192.819 136.278 1.00 57.38 278 ILE B N 1
ATOM 5691 C CA . ILE B 1 278 ? 158.271 192.126 137.326 1.00 57.38 278 ILE B CA 1
ATOM 5692 C C . ILE B 1 278 ? 158.714 193.055 138.444 1.00 57.38 278 ILE B C 1
ATOM 5693 O O . ILE B 1 278 ? 159.173 192.582 139.482 1.00 57.38 278 ILE B O 1
ATOM 5698 N N . LEU B 1 279 ? 158.574 194.369 138.268 1.00 61.74 279 LEU B N 1
ATOM 5699 C CA . LEU B 1 279 ? 158.919 195.331 139.305 1.00 61.74 279 LEU B CA 1
ATOM 5700 C C . LEU B 1 279 ? 157.924 195.359 140.451 1.00 61.74 279 LEU B C 1
ATOM 5701 O O . LEU B 1 279 ? 158.178 196.046 141.439 1.00 61.74 279 LEU B O 1
ATOM 5706 N N . ARG B 1 280 ? 156.800 194.664 140.344 1.00 60.05 280 ARG B N 1
ATOM 5707 C CA . ARG B 1 280 ? 155.847 194.537 141.429 1.00 60.05 280 ARG B CA 1
ATOM 5708 C C . ARG B 1 280 ? 156.153 193.345 142.314 1.00 60.05 280 ARG B C 1
ATOM 5709 O O . ARG B 1 280 ? 155.335 192.979 143.155 1.00 60.05 280 ARG B O 1
ATOM 5717 N N . LEU B 1 281 ? 157.309 192.726 142.138 1.00 58.87 281 LEU B N 1
ATOM 5718 C CA . LEU B 1 281 ? 157.662 191.563 142.929 1.00 58.87 281 LEU B CA 1
ATOM 5719 C C . LEU B 1 281 ? 158.137 191.923 144.320 1.00 58.87 281 LEU B C 1
ATOM 5720 O O . LEU B 1 281 ? 158.357 191.018 145.124 1.00 58.87 281 LEU B O 1
ATOM 5725 N N . ASN B 1 282 ? 158.316 193.207 144.619 1.00 63.75 282 ASN B N 1
ATOM 5726 C CA . ASN B 1 282 ? 158.626 193.602 145.986 1.00 63.75 282 ASN B CA 1
ATOM 5727 C C . ASN B 1 282 ? 157.415 193.485 146.896 1.00 63.75 282 ASN B C 1
ATOM 5728 O O . ASN B 1 282 ? 157.575 193.428 148.110 1.00 63.75 282 ASN B O 1
ATOM 5733 N N . ARG B 1 283 ? 156.213 193.415 146.335 1.00 63.43 283 ARG B N 1
ATOM 5734 C CA . ARG B 1 283 ? 155.029 193.152 147.130 1.00 63.43 283 ARG B CA 1
ATOM 5735 C C . ARG B 1 283 ? 155.077 191.794 147.802 1.00 63.43 283 ARG B C 1
ATOM 5736 O O . ARG B 1 283 ? 154.290 191.540 148.715 1.00 63.43 283 ARG B O 1
ATOM 5744 N N . LEU B 1 284 ? 155.972 190.918 147.373 1.00 61.00 284 LEU B N 1
ATOM 5745 C CA . LEU B 1 284 ? 156.043 189.560 147.878 1.00 61.00 284 LEU B CA 1
ATOM 5746 C C . LEU B 1 284 ? 156.945 189.435 149.090 1.00 61.00 284 LEU B C 1
ATOM 5747 O O . LEU B 1 284 ? 157.202 188.321 149.541 1.00 61.00 284 LEU B O 1
ATOM 5752 N N . ILE B 1 285 ? 157.415 190.555 149.634 1.00 67.31 285 ILE B N 1
ATOM 5753 C CA . ILE B 1 285 ? 158.214 190.543 150.850 1.00 67.31 285 ILE B CA 1
ATOM 5754 C C . ILE B 1 285 ? 157.353 190.356 152.094 1.00 67.31 285 ILE B C 1
ATOM 5755 O O . ILE B 1 285 ? 157.856 189.901 153.125 1.00 67.31 285 ILE B O 1
ATOM 5760 N N . ARG B 1 286 ? 156.061 190.658 152.017 1.00 68.06 286 ARG B N 1
ATOM 5761 C CA . ARG B 1 286 ? 155.170 190.542 153.160 1.00 68.06 286 ARG B CA 1
ATOM 5762 C C . ARG B 1 286 ? 154.631 189.139 153.389 1.00 68.06 286 ARG B C 1
ATOM 5763 O O . ARG B 1 286 ? 153.422 188.967 153.551 1.00 68.06 286 ARG B O 1
ATOM 5771 N N . TYR B 1 287 ? 155.497 188.139 153.447 1.00 71.19 287 TYR B N 1
ATOM 5772 C CA . TYR B 1 287 ? 155.021 186.772 153.578 1.00 71.19 287 TYR B CA 1
ATOM 5773 C C . TYR B 1 287 ? 154.728 186.384 155.017 1.00 71.19 287 TYR B C 1
ATOM 5774 O O . TYR B 1 287 ? 154.121 185.335 155.247 1.00 71.19 287 TYR B O 1
ATOM 5783 N N . LYS B 1 288 ? 155.147 187.189 155.990 1.00 73.71 288 LYS B N 1
ATOM 5784 C CA . LYS B 1 288 ? 154.941 186.818 157.383 1.00 73.71 288 LYS B CA 1
ATOM 5785 C C . LYS B 1 288 ? 153.478 186.906 157.771 1.00 73.71 288 LYS B C 1
ATOM 5786 O O . LYS B 1 288 ? 152.989 186.074 158.535 1.00 73.71 288 LYS B O 1
ATOM 5792 N N . ARG B 1 289 ? 152.760 187.899 157.255 1.00 72.18 289 ARG B N 1
ATOM 5793 C CA . ARG B 1 289 ? 151.333 187.978 157.525 1.00 72.18 289 ARG B CA 1
ATOM 5794 C C . ARG B 1 289 ? 150.585 186.791 156.926 1.00 72.18 289 ARG B C 1
ATOM 5795 O O . ARG B 1 289 ? 149.618 186.304 157.518 1.00 72.18 289 ARG B O 1
ATOM 5803 N N . VAL B 1 290 ? 151.058 186.273 155.793 1.00 69.57 290 VAL B N 1
ATOM 5804 C CA . VAL B 1 290 ? 150.440 185.115 155.155 1.00 69.57 290 VAL B CA 1
ATOM 5805 C C . VAL B 1 290 ? 150.730 183.844 155.942 1.00 69.57 290 VAL B C 1
ATOM 5806 O O . VAL B 1 290 ? 149.842 183.016 156.170 1.00 69.57 290 VAL B O 1
ATOM 5810 N N . ARG B 1 291 ? 151.982 183.668 156.364 1.00 74.26 291 ARG B N 1
ATOM 5811 C CA . ARG B 1 291 ? 152.326 182.518 157.192 1.00 74.26 291 ARG B CA 1
ATOM 5812 C C . ARG B 1 291 ? 151.565 182.548 158.503 1.00 74.26 291 ARG B C 1
ATOM 5813 O O . ARG B 1 291 ? 151.125 181.507 158.995 1.00 74.26 291 ARG B O 1
ATOM 5821 N N . ASN B 1 292 ? 151.408 183.738 159.083 1.00 76.00 292 ASN B N 1
ATOM 5822 C CA . ASN B 1 292 ? 150.605 183.908 160.284 1.00 76.00 292 ASN B CA 1
ATOM 5823 C C . ASN B 1 292 ? 149.162 183.498 160.044 1.00 76.00 292 ASN B C 1
ATOM 5824 O O . ASN B 1 292 ? 148.574 182.779 160.852 1.00 76.00 292 ASN B O 1
ATOM 5829 N N . CYS B 1 293 ? 148.569 183.951 158.941 1.00 71.27 293 CYS B N 1
ATOM 5830 C CA . CYS B 1 293 ? 147.192 183.573 158.645 1.00 71.27 293 CYS B CA 1
ATOM 5831 C C . CYS B 1 293 ? 147.040 182.066 158.517 1.00 71.27 293 CYS B C 1
ATOM 5832 O O . CYS B 1 293 ? 146.050 181.499 158.983 1.00 71.27 293 CYS B O 1
ATOM 5835 N N . LEU B 1 294 ? 148.006 181.392 157.893 1.00 72.24 294 LEU B N 1
ATOM 5836 C CA . LEU B 1 294 ? 147.869 179.949 157.709 1.00 72.24 294 LEU B CA 1
ATOM 5837 C C . LEU B 1 294 ? 148.096 179.191 159.012 1.00 72.24 294 LEU B C 1
ATOM 5838 O O . LEU B 1 294 ? 147.407 178.203 159.291 1.00 72.24 294 LEU B O 1
ATOM 5843 N N . GLU B 1 295 ? 149.052 179.642 159.828 1.00 77.03 295 GLU B N 1
ATOM 5844 C CA . GLU B 1 295 ? 149.223 179.081 161.163 1.00 77.03 295 GLU B CA 1
ATOM 5845 C C . GLU B 1 295 ? 147.957 179.231 161.993 1.00 77.03 295 GLU B C 1
ATOM 5846 O O . GLU B 1 295 ? 147.568 178.307 162.712 1.00 77.03 295 GLU B O 1
ATOM 5852 N N . ARG B 1 296 ? 147.309 180.392 161.921 1.00 76.60 296 ARG B N 1
ATOM 5853 C CA . ARG B 1 296 ? 146.090 180.599 162.688 1.00 76.60 296 ARG B CA 1
ATOM 5854 C C . ARG B 1 296 ? 144.927 179.809 162.115 1.00 76.60 296 ARG B C 1
ATOM 5855 O O . ARG B 1 296 ? 144.025 179.413 162.851 1.00 76.60 296 ARG B O 1
ATOM 5863 N N . THR B 1 297 ? 144.910 179.585 160.806 1.00 73.89 297 THR B N 1
ATOM 5864 C CA . THR B 1 297 ? 143.835 178.797 160.221 1.00 73.89 297 THR B CA 1
ATOM 5865 C C . THR B 1 297 ? 143.975 177.327 160.569 1.00 73.89 297 THR B C 1
ATOM 5866 O O . THR B 1 297 ? 142.975 176.612 160.649 1.00 73.89 297 THR B O 1
ATOM 5870 N N . GLU B 1 298 ? 145.201 176.856 160.780 1.00 77.31 298 GLU B N 1
ATOM 5871 C CA . GLU B 1 298 ? 145.379 175.464 161.173 1.00 77.31 298 GLU B CA 1
ATOM 5872 C C . GLU B 1 298 ? 144.871 175.210 162.585 1.00 77.31 298 GLU B C 1
ATOM 5873 O O . GLU B 1 298 ? 144.291 174.155 162.855 1.00 77.31 298 GLU B O 1
ATOM 5879 N N . THR B 1 299 ? 145.080 176.160 163.502 1.00 77.14 299 THR B N 1
ATOM 5880 C CA . THR B 1 299 ? 144.641 175.963 164.881 1.00 77.14 299 THR B CA 1
ATOM 5881 C C . THR B 1 299 ? 143.128 176.065 165.003 1.00 77.14 299 THR B C 1
ATOM 5882 O O . THR B 1 299 ? 142.512 175.305 165.754 1.00 77.14 299 THR B O 1
ATOM 5886 N N . ARG B 1 300 ? 142.513 176.995 164.282 1.00 76.16 300 ARG B N 1
ATOM 5887 C CA . ARG B 1 300 ? 141.063 177.095 164.266 1.00 76.16 300 ARG B CA 1
ATOM 5888 C C . ARG B 1 300 ? 140.395 175.964 163.504 1.00 76.16 300 ARG B C 1
ATOM 5889 O O . ARG B 1 300 ? 139.165 175.938 163.430 1.00 76.16 300 ARG B O 1
ATOM 5897 N N . SER B 1 301 ? 141.159 175.061 162.909 1.00 78.73 301 SER B N 1
ATOM 5898 C CA . SER B 1 301 ? 140.588 174.066 162.020 1.00 78.73 301 SER B CA 1
ATOM 5899 C C . SER B 1 301 ? 140.107 172.851 162.796 1.00 78.73 301 SER B C 1
ATOM 5900 O O . SER B 1 301 ? 140.740 172.418 163.763 1.00 78.73 301 SER B O 1
ATOM 5903 N N . SER B 1 302 ? 138.979 172.301 162.363 1.00 82.25 302 SER B N 1
ATOM 5904 C CA . SER B 1 302 ? 138.492 171.030 162.868 1.00 82.25 302 SER B CA 1
ATOM 5905 C C . SER B 1 302 ? 139.136 169.845 162.168 1.00 82.25 302 SER B C 1
ATOM 5906 O O . SER B 1 302 ? 138.887 168.703 162.559 1.00 82.25 302 SER B O 1
ATOM 5909 N N . MET B 1 303 ? 139.960 170.094 161.151 1.00 79.86 303 MET B N 1
ATOM 5910 C CA . MET B 1 303 ? 140.654 169.042 160.410 1.00 79.86 303 MET B CA 1
ATOM 5911 C C . MET B 1 303 ? 142.094 169.473 160.177 1.00 79.86 303 MET B C 1
ATOM 5912 O O . MET B 1 303 ? 142.497 169.767 159.054 1.00 79.86 303 MET B O 1
ATOM 5917 N N . PRO B 1 304 ? 142.904 169.510 161.231 1.00 76.67 304 PRO B N 1
ATOM 5918 C CA . PRO B 1 304 ? 144.237 170.113 161.109 1.00 76.67 304 PRO B CA 1
ATOM 5919 C C . PRO B 1 304 ? 145.233 169.304 160.287 1.00 76.67 304 PRO B C 1
ATOM 5920 O O . PRO B 1 304 ? 146.178 169.883 159.747 1.00 76.67 304 PRO B O 1
ATOM 5924 N N . ASN B 1 305 ? 145.079 167.984 160.203 1.00 71.50 305 ASN B N 1
ATOM 5925 C CA . ASN B 1 305 ? 145.927 167.192 159.316 1.00 71.50 305 ASN B CA 1
ATOM 5926 C C . ASN B 1 305 ? 145.556 167.421 157.857 1.00 71.50 305 ASN B C 1
ATOM 5927 O O . ASN B 1 305 ? 146.429 167.646 157.002 1.00 71.50 305 ASN B O 1
ATOM 5932 N N . ALA B 1 306 ? 144.259 167.355 157.562 1.00 69.88 306 ALA B N 1
ATOM 5933 C CA . ALA B 1 306 ? 143.780 167.601 156.215 1.00 69.88 306 ALA B CA 1
ATOM 5934 C C . ALA B 1 306 ? 144.171 168.988 155.735 1.00 69.88 306 ALA B C 1
ATOM 5935 O O . ALA B 1 306 ? 144.596 169.152 154.589 1.00 69.88 306 ALA B O 1
ATOM 5937 N N . PHE B 1 307 ? 144.033 169.998 156.598 1.00 69.69 307 PHE B N 1
ATOM 5938 C CA . PHE B 1 307 ? 144.366 171.363 156.206 1.00 69.69 307 PHE B CA 1
ATOM 5939 C C . PHE B 1 307 ? 145.845 171.497 155.883 1.00 69.69 307 PHE B C 1
ATOM 5940 O O . PHE B 1 307 ? 146.222 172.210 154.952 1.00 69.69 307 PHE B O 1
ATOM 5948 N N . ARG B 1 308 ? 146.699 170.820 156.642 1.00 70.58 308 ARG B N 1
ATOM 5949 C CA . ARG B 1 308 ? 148.129 170.865 156.375 1.00 70.58 308 ARG B CA 1
ATOM 5950 C C . ARG B 1 308 ? 148.455 170.267 155.010 1.00 70.58 308 ARG B C 1
ATOM 5951 O O . ARG B 1 308 ? 149.229 170.842 154.229 1.00 70.58 308 ARG B O 1
ATOM 5959 N N . VAL B 1 309 ? 147.845 169.125 154.692 1.00 65.40 309 VAL B N 1
ATOM 5960 C CA . VAL B 1 309 ? 148.048 168.535 153.372 1.00 65.40 309 VAL B CA 1
ATOM 5961 C C . VAL B 1 309 ? 147.513 169.458 152.275 1.00 65.40 309 VAL B C 1
ATOM 5962 O O . VAL B 1 309 ? 148.130 169.601 151.213 1.00 65.40 309 VAL B O 1
ATOM 5966 N N . VAL B 1 310 ? 146.374 170.113 152.519 1.00 64.10 310 VAL B N 1
ATOM 5967 C CA . VAL B 1 310 ? 145.782 171.013 151.527 1.00 64.10 310 VAL B CA 1
ATOM 5968 C C . VAL B 1 310 ? 146.691 172.208 151.265 1.00 64.10 310 VAL B C 1
ATOM 5969 O O . VAL B 1 310 ? 146.827 172.671 150.128 1.00 64.10 310 VAL B O 1
ATOM 5973 N N . VAL B 1 311 ? 147.320 172.733 152.308 1.00 62.55 311 VAL B N 1
ATOM 5974 C CA . VAL B 1 311 ? 148.197 173.882 152.131 1.00 62.55 311 VAL B CA 1
ATOM 5975 C C . VAL B 1 311 ? 149.445 173.483 151.362 1.00 62.55 311 VAL B C 1
ATOM 5976 O O . VAL B 1 311 ? 149.939 174.242 150.522 1.00 62.55 311 VAL B O 1
ATOM 5980 N N . VAL B 1 312 ? 149.963 172.280 151.604 1.00 60.10 312 VAL B N 1
ATOM 5981 C CA . VAL B 1 312 ? 151.107 171.827 150.811 1.00 60.10 312 VAL B CA 1
ATOM 5982 C C . VAL B 1 312 ? 150.712 171.649 149.347 1.00 60.10 312 VAL B C 1
ATOM 5983 O O . VAL B 1 312 ? 151.483 171.974 148.439 1.00 60.10 312 VAL B O 1
ATOM 5987 N N . VAL B 1 313 ? 149.502 171.157 149.091 1.00 58.63 313 VAL B N 1
ATOM 5988 C CA . VAL B 1 313 ? 149.035 171.012 147.713 1.00 58.63 313 VAL B CA 1
ATOM 5989 C C . VAL B 1 313 ? 148.897 172.371 147.031 1.00 58.63 313 VAL B C 1
ATOM 5990 O O . VAL B 1 313 ? 149.230 172.528 145.849 1.00 58.63 313 VAL B O 1
ATOM 5994 N N . TRP B 1 314 ? 148.407 173.373 147.759 1.00 61.39 314 TRP B N 1
ATOM 5995 C CA . TRP B 1 314 ? 148.361 174.736 147.233 1.00 61.39 314 TRP B CA 1
ATOM 5996 C C . TRP B 1 314 ? 149.750 175.259 146.904 1.00 61.39 314 TRP B C 1
ATOM 5997 O O . TRP B 1 314 ? 149.926 175.966 145.915 1.00 61.39 314 TRP B O 1
ATOM 6008 N N . TYR B 1 315 ? 150.732 174.973 147.755 1.00 60.44 315 TYR B N 1
ATOM 6009 C CA . TYR B 1 315 ? 152.108 175.360 147.460 1.00 60.44 315 TYR B CA 1
ATOM 6010 C C . TYR B 1 315 ? 152.600 174.725 146.173 1.00 60.44 315 TYR B C 1
ATOM 6011 O O . TYR B 1 315 ? 153.279 175.369 145.368 1.00 60.44 315 TYR B O 1
ATOM 6020 N N . ILE B 1 316 ? 152.295 173.444 145.984 1.00 52.42 316 ILE B N 1
ATOM 6021 C CA . ILE B 1 316 ? 152.738 172.731 144.795 1.00 52.42 316 ILE B CA 1
ATOM 6022 C C . ILE B 1 316 ? 152.097 173.321 143.548 1.00 52.42 316 ILE B C 1
ATOM 6023 O O . ILE B 1 316 ? 152.738 173.423 142.503 1.00 52.42 316 ILE B O 1
ATOM 6028 N N . VAL B 1 317 ? 150.828 173.721 143.634 1.00 47.79 317 VAL B N 1
ATOM 6029 C CA . VAL B 1 317 ? 150.144 174.278 142.466 1.00 47.79 317 VAL B CA 1
ATOM 6030 C C . VAL B 1 317 ? 150.753 175.616 142.061 1.00 47.79 317 VAL B C 1
ATOM 6031 O O . VAL B 1 317 ? 150.889 175.921 140.874 1.00 47.79 317 VAL B O 1
ATOM 6035 N N . ILE B 1 318 ? 151.152 176.424 143.040 1.00 46.64 318 ILE B N 1
ATOM 6036 C CA . ILE B 1 318 ? 151.776 177.712 142.762 1.00 46.64 318 ILE B CA 1
ATOM 6037 C C . ILE B 1 318 ? 153.174 177.522 142.205 1.00 46.64 318 ILE B C 1
ATOM 6038 O O . ILE B 1 318 ? 153.610 178.265 141.323 1.00 46.64 318 ILE B O 1
ATOM 6043 N N . ILE B 1 319 ? 153.905 176.529 142.706 1.00 44.14 319 ILE B N 1
ATOM 6044 C CA . ILE B 1 319 ? 155.196 176.189 142.115 1.00 44.14 319 ILE B CA 1
ATOM 6045 C C . ILE B 1 319 ? 155.025 175.747 140.667 1.00 44.14 319 ILE B C 1
ATOM 6046 O O . ILE B 1 319 ? 155.814 176.127 139.802 1.00 44.14 319 ILE B O 1
ATOM 6051 N N . ILE B 1 320 ? 154.002 174.942 140.377 1.00 42.26 320 ILE B N 1
ATOM 6052 C CA . ILE B 1 320 ? 153.743 174.512 139.004 1.00 42.26 320 ILE B CA 1
ATOM 6053 C C . ILE B 1 320 ? 153.398 175.700 138.113 1.00 42.26 320 ILE B C 1
ATOM 6054 O O . ILE B 1 320 ? 153.778 175.737 136.944 1.00 42.26 320 ILE B O 1
ATOM 6059 N N . HIS B 1 321 ? 152.678 176.685 138.646 1.00 42.98 321 HIS B N 1
ATOM 6060 C CA . HIS B 1 321 ? 152.374 177.891 137.878 1.00 42.98 321 HIS B CA 1
ATOM 6061 C C . HIS B 1 321 ? 153.635 178.694 137.567 1.00 42.98 321 HIS B C 1
ATOM 6062 O O . HIS B 1 321 ? 153.838 179.143 136.432 1.00 42.98 321 HIS B O 1
ATOM 6069 N N . TRP B 1 322 ? 154.497 178.886 138.560 1.00 42.80 322 TRP B N 1
ATOM 6070 C CA . TRP B 1 322 ? 155.734 179.627 138.334 1.00 42.80 322 TRP B CA 1
ATOM 6071 C C . TRP B 1 322 ? 156.667 178.882 137.391 1.00 42.80 322 TRP B C 1
ATOM 6072 O O . TRP B 1 322 ? 157.379 179.498 136.598 1.00 42.80 322 TRP B O 1
ATOM 6083 N N . ASN B 1 323 ? 156.666 177.555 137.446 1.00 40.89 323 ASN B N 1
ATOM 6084 C CA . ASN B 1 323 ? 157.497 176.769 136.546 1.00 40.89 323 ASN B CA 1
ATOM 6085 C C . ASN B 1 323 ? 156.904 176.699 135.146 1.00 40.89 323 ASN B C 1
ATOM 6086 O O . ASN B 1 323 ? 157.638 176.508 134.181 1.00 40.89 323 ASN B O 1
ATOM 6091 N N . ALA B 1 324 ? 155.593 176.867 135.014 1.00 39.72 324 ALA B N 1
ATOM 6092 C CA . ALA B 1 324 ? 154.977 177.030 133.706 1.00 39.72 324 ALA B CA 1
ATOM 6093 C C . ALA B 1 324 ? 155.415 178.327 133.057 1.00 39.72 324 ALA B C 1
ATOM 6094 O O . ALA B 1 324 ? 155.744 178.365 131.867 1.00 39.72 324 ALA B O 1
ATOM 6096 N N . CYS B 1 325 ? 155.426 179.399 133.838 1.00 40.63 325 CYS B N 1
ATOM 6097 C CA . CYS B 1 325 ? 155.922 180.674 133.343 1.00 40.63 325 CYS B CA 1
ATOM 6098 C C . CYS B 1 325 ? 157.402 180.597 133.013 1.00 40.63 325 CYS B C 1
ATOM 6099 O O . CYS B 1 325 ? 157.852 181.197 132.041 1.00 40.63 325 CYS B O 1
ATOM 6102 N N . LEU B 1 326 ? 158.171 179.847 133.797 1.00 39.14 326 LEU B N 1
ATOM 6103 C CA . LEU B 1 326 ? 159.589 179.655 133.500 1.00 39.14 326 LEU B CA 1
ATOM 6104 C C . LEU B 1 326 ? 159.800 178.864 132.215 1.00 39.14 326 LEU B C 1
ATOM 6105 O O . LEU B 1 326 ? 160.653 179.221 131.403 1.00 39.14 326 LEU B O 1
ATOM 6110 N N . TYR B 1 327 ? 159.051 177.778 132.020 1.00 38.07 327 TYR B N 1
ATOM 6111 C CA . TYR B 1 327 ? 159.128 177.024 130.779 1.00 38.07 327 TYR B CA 1
ATOM 6112 C C . TYR B 1 327 ? 158.826 177.901 129.581 1.00 38.07 327 TYR B C 1
ATOM 6113 O O . TYR B 1 327 ? 159.524 177.839 128.568 1.00 38.07 327 TYR B O 1
ATOM 6122 N N . PHE B 1 328 ? 157.777 178.719 129.661 1.00 39.90 328 PHE B N 1
ATOM 6123 C CA . PHE B 1 328 ? 157.448 179.525 128.493 1.00 39.90 328 PHE B CA 1
ATOM 6124 C C . PHE B 1 328 ? 158.449 180.657 128.282 1.00 39.90 328 PHE B C 1
ATOM 6125 O O . PHE B 1 328 ? 158.738 181.022 127.142 1.00 39.90 328 PHE B O 1
ATOM 6133 N N . TRP B 1 329 ? 158.996 181.224 129.354 1.00 46.76 329 TRP B N 1
ATOM 6134 C CA . TRP B 1 329 ? 160.008 182.259 129.195 1.00 46.76 329 TRP B CA 1
ATOM 6135 C C . TRP B 1 329 ? 161.274 181.692 128.569 1.00 46.76 329 TRP B C 1
ATOM 6136 O O . TRP B 1 329 ? 161.899 182.338 127.721 1.00 46.76 329 TRP B O 1
ATOM 6147 N N . ILE B 1 330 ? 161.671 180.483 128.966 1.00 42.84 330 ILE B N 1
ATOM 6148 C CA . ILE B 1 330 ? 162.837 179.847 128.364 1.00 42.84 330 ILE B CA 1
ATOM 6149 C C . ILE B 1 330 ? 162.562 179.483 126.914 1.00 42.84 330 ILE B C 1
ATOM 6150 O O . ILE B 1 330 ? 163.437 179.597 126.060 1.00 42.84 330 ILE B O 1
ATOM 6155 N N . SER B 1 331 ? 161.345 179.040 126.612 1.00 42.56 331 SER B N 1
ATOM 6156 C CA . SER B 1 331 ? 160.987 178.732 125.235 1.00 42.56 331 SER B CA 1
ATOM 6157 C C . SER B 1 331 ? 161.030 179.966 124.358 1.00 42.56 331 SER B C 1
ATOM 6158 O O . SER B 1 331 ? 161.466 179.904 123.209 1.00 42.56 331 SER B O 1
ATOM 6161 N N . GLU B 1 332 ? 160.571 181.097 124.882 1.00 47.91 332 GLU B N 1
ATOM 6162 C CA . GLU B 1 332 ? 160.550 182.334 124.116 1.00 47.91 332 GLU B CA 1
ATOM 6163 C C . GLU B 1 332 ? 161.939 182.930 123.973 1.00 47.91 332 GLU B C 1
ATOM 6164 O O . GLU B 1 332 ? 162.219 183.629 122.998 1.00 47.91 332 GLU B O 1
ATOM 6170 N N . TRP B 1 333 ? 162.812 182.694 124.949 1.00 51.68 333 TRP B N 1
ATOM 6171 C CA . TRP B 1 333 ? 164.178 183.196 124.874 1.00 51.68 333 TRP B CA 1
ATOM 6172 C C . TRP B 1 333 ? 165.018 182.381 123.900 1.00 51.68 333 TRP B C 1
ATOM 6173 O O . TRP B 1 333 ? 165.861 182.934 123.189 1.00 51.68 333 TRP B O 1
ATOM 6184 N N . ILE B 1 334 ? 164.807 181.070 123.853 1.00 46.94 334 ILE B N 1
ATOM 6185 C CA . ILE B 1 334 ? 165.445 180.234 122.847 1.00 46.94 334 ILE B CA 1
ATOM 6186 C C . ILE B 1 334 ? 164.882 180.536 121.467 1.00 46.94 334 ILE B C 1
ATOM 6187 O O . ILE B 1 334 ? 165.611 180.544 120.474 1.00 46.94 334 ILE B O 1
ATOM 6192 N N . GLY B 1 335 ? 163.586 180.804 121.381 1.00 45.85 335 GLY B N 1
ATOM 6193 C CA . GLY B 1 335 ? 162.889 181.143 120.152 1.00 45.85 335 GLY B CA 1
ATOM 6194 C C . GLY B 1 335 ? 161.768 180.138 119.980 1.00 45.85 335 GLY B C 1
ATOM 6195 O O . GLY B 1 335 ? 161.970 178.938 120.041 1.00 45.85 335 GLY B O 1
ATOM 6196 N N . LEU B 1 336 ? 160.561 180.643 119.768 1.00 44.13 336 LEU B N 1
ATOM 6197 C CA . LEU B 1 336 ? 159.407 179.761 119.663 1.00 44.13 336 LEU B CA 1
ATOM 6198 C C . LEU B 1 336 ? 159.406 179.054 118.319 1.00 44.13 336 LEU B C 1
ATOM 6199 O O . LEU B 1 336 ? 159.593 179.682 117.277 1.00 44.13 336 LEU B O 1
ATOM 6204 N N . GLY B 1 337 ? 159.215 177.742 118.344 1.00 45.13 337 GLY B N 1
ATOM 6205 C CA . GLY B 1 337 ? 159.171 176.953 117.135 1.00 45.13 337 GLY B CA 1
ATOM 6206 C C . GLY B 1 337 ? 160.505 176.607 116.532 1.00 45.13 337 GLY B C 1
ATOM 6207 O O . GLY B 1 337 ? 160.554 176.185 115.380 1.00 45.13 337 GLY B O 1
ATOM 6208 N N . THR B 1 338 ? 161.596 176.754 117.276 1.00 45.49 338 THR B N 1
ATOM 6209 C CA . THR B 1 338 ? 162.923 176.504 116.735 1.00 45.49 338 THR B CA 1
ATOM 6210 C C . THR B 1 338 ? 163.373 175.064 116.898 1.00 45.49 338 THR B C 1
ATOM 6211 O O . THR B 1 338 ? 164.199 174.596 116.112 1.00 45.49 338 THR B O 1
ATOM 6215 N N . ASP B 1 339 ? 162.868 174.346 117.892 1.00 42.35 339 ASP B N 1
ATOM 6216 C CA . ASP B 1 339 ? 163.102 172.917 117.984 1.00 42.35 339 ASP B CA 1
ATOM 6217 C C . ASP B 1 339 ? 161.820 172.261 118.473 1.00 42.35 339 ASP B C 1
ATOM 6218 O O . ASP B 1 339 ? 160.781 172.904 118.595 1.00 42.35 339 ASP B O 1
ATOM 6223 N N . ALA B 1 340 ? 161.890 170.964 118.732 1.00 39.17 340 ALA B N 1
ATOM 6224 C CA . ALA B 1 340 ? 160.731 170.168 119.090 1.00 39.17 340 ALA B CA 1
ATOM 6225 C C . ALA B 1 340 ? 160.472 170.125 120.580 1.00 39.17 340 ALA B C 1
ATOM 6226 O O . ALA B 1 340 ? 159.605 169.374 121.016 1.00 39.17 340 ALA B O 1
ATOM 6228 N N . TRP B 1 341 ? 161.203 170.899 121.366 1.00 38.47 341 TRP B N 1
ATOM 6229 C CA . TRP B 1 341 ? 161.018 170.969 122.803 1.00 38.47 341 TRP B CA 1
ATOM 6230 C C . TRP B 1 341 ? 160.342 172.253 123.246 1.00 38.47 341 TRP B C 1
ATOM 6231 O O . TRP B 1 341 ? 159.516 172.226 124.154 1.00 38.47 341 TRP B O 1
ATOM 6242 N N . VAL B 1 342 ? 160.654 173.374 122.606 1.00 40.59 342 VAL B N 1
ATOM 6243 C CA . VAL B 1 342 ? 160.018 174.628 122.951 1.00 40.59 342 VAL B CA 1
ATOM 6244 C C . VAL B 1 342 ? 158.586 174.648 122.430 1.00 40.59 342 VAL B C 1
ATOM 6245 O O . VAL B 1 342 ? 158.229 173.950 121.477 1.00 40.59 342 VAL B O 1
ATOM 6249 N N . TYR B 1 343 ? 157.750 175.451 123.080 1.00 39.66 343 TYR B N 1
ATOM 6250 C CA . TYR B 1 343 ? 156.416 175.708 122.566 1.00 39.66 343 TYR B CA 1
ATOM 6251 C C . TYR B 1 343 ? 156.526 176.247 121.150 1.00 39.66 343 TYR B C 1
ATOM 6252 O O . TYR B 1 343 ? 157.346 177.120 120.870 1.00 39.66 343 TYR B O 1
ATOM 6261 N N . GLY B 1 344 ? 155.715 175.717 120.252 1.00 42.54 344 GLY B N 1
ATOM 6262 C CA . GLY B 1 344 ? 155.753 176.168 118.881 1.00 42.54 344 GLY B CA 1
ATOM 6263 C C . GLY B 1 344 ? 155.247 175.088 117.953 1.00 42.54 344 GLY B C 1
ATOM 6264 O O . GLY B 1 344 ? 154.703 174.082 118.383 1.00 42.54 344 GLY B O 1
ATOM 6265 N N . HIS B 1 345 ? 155.459 175.323 116.665 1.00 49.19 345 HIS B N 1
ATOM 6266 C CA . HIS B 1 345 ? 154.872 174.486 115.633 1.00 49.19 345 HIS B CA 1
ATOM 6267 C C . HIS B 1 345 ? 155.658 173.211 115.386 1.00 49.19 345 HIS B C 1
ATOM 6268 O O . HIS B 1 345 ? 155.114 172.274 114.802 1.00 49.19 345 HIS B O 1
ATOM 6275 N N . LEU B 1 346 ? 156.914 173.147 115.814 1.00 45.50 346 LEU B N 1
ATOM 6276 C CA . LEU B 1 346 ? 157.694 171.924 115.719 1.00 45.50 346 LEU B CA 1
ATOM 6277 C C . LEU B 1 346 ? 157.468 170.996 116.899 1.00 45.50 346 LEU B C 1
ATOM 6278 O O . LEU B 1 346 ? 157.804 169.817 116.820 1.00 45.50 346 LEU B O 1
ATOM 6283 N N . ASN B 1 347 ? 156.934 171.513 117.990 1.00 42.73 347 ASN B N 1
ATOM 6284 C CA . ASN B 1 347 ? 156.456 170.714 119.106 1.00 42.73 347 ASN B CA 1
ATOM 6285 C C . ASN B 1 347 ? 155.017 170.359 118.765 1.00 42.73 347 ASN B C 1
ATOM 6286 O O . ASN B 1 347 ? 154.134 171.211 118.796 1.00 42.73 347 ASN B O 1
ATOM 6291 N N . LYS B 1 348 ? 154.794 169.110 118.380 1.00 46.48 348 LYS B N 1
ATOM 6292 C CA . LYS B 1 348 ? 153.496 168.634 117.932 1.00 46.48 348 LYS B CA 1
ATOM 6293 C C . LYS B 1 348 ? 152.590 168.230 119.076 1.00 46.48 348 LYS B C 1
ATOM 6294 O O . LYS B 1 348 ? 151.457 167.820 118.835 1.00 46.48 348 LYS B O 1
ATOM 6300 N N . GLN B 1 349 ? 153.071 168.296 120.304 1.00 44.89 349 GLN B N 1
ATOM 6301 C CA . GLN B 1 349 ? 152.207 168.242 121.465 1.00 44.89 349 GLN B CA 1
ATOM 6302 C C . GLN B 1 349 ? 151.709 169.626 121.839 1.00 44.89 349 GLN B C 1
ATOM 6303 O O . GLN B 1 349 ? 150.564 169.764 122.269 1.00 44.89 349 GLN B O 1
ATOM 6309 N N . SER B 1 350 ? 152.548 170.651 121.672 1.00 43.28 350 SER B N 1
ATOM 6310 C CA . SER B 1 350 ? 152.122 172.038 121.805 1.00 43.28 350 SER B CA 1
ATOM 6311 C C . SER B 1 350 ? 150.976 172.344 120.870 1.00 43.28 350 SER B C 1
ATOM 6312 O O . SER B 1 350 ? 149.892 172.749 121.293 1.00 43.28 350 SER B O 1
ATOM 6315 N N . LEU B 1 351 ? 151.225 172.189 119.578 1.00 45.06 351 LEU B N 1
ATOM 6316 C CA . LEU B 1 351 ? 150.297 172.589 118.532 1.00 45.06 351 LEU B CA 1
ATOM 6317 C C . LEU B 1 351 ? 150.023 171.381 117.657 1.00 45.06 351 LEU B C 1
ATOM 6318 O O . LEU B 1 351 ? 150.689 171.194 116.628 1.00 45.06 351 LEU B O 1
ATOM 6323 N N . PRO B 1 352 ? 149.059 170.551 118.028 1.00 49.20 352 PRO B N 1
ATOM 6324 C CA . PRO B 1 352 ? 148.632 169.452 117.163 1.00 49.20 352 PRO B CA 1
ATOM 6325 C C . PRO B 1 352 ? 147.891 169.947 115.940 1.00 49.20 352 PRO B C 1
ATOM 6326 O O . PRO B 1 352 ? 147.953 171.129 115.598 1.00 49.20 352 PRO B O 1
ATOM 6330 N N . ASP B 1 353 ? 147.223 169.023 115.253 1.00 60.10 353 ASP B N 1
ATOM 6331 C CA . ASP B 1 353 ? 146.692 169.292 113.924 1.00 60.10 353 ASP B CA 1
ATOM 6332 C C . ASP B 1 353 ? 145.788 170.519 113.893 1.00 60.10 353 ASP B C 1
ATOM 6333 O O . ASP B 1 353 ? 146.133 171.535 113.285 1.00 60.10 353 ASP B O 1
ATOM 6338 N N . ASP B 1 354 ? 144.629 170.457 114.532 1.00 58.19 354 ASP B N 1
ATOM 6339 C CA . ASP B 1 354 ? 143.624 171.490 114.328 1.00 58.19 354 ASP B CA 1
ATOM 6340 C C . ASP B 1 354 ? 143.550 172.452 115.503 1.00 58.19 354 ASP B C 1
ATOM 6341 O O . ASP B 1 354 ? 142.477 172.936 115.850 1.00 58.19 354 ASP B O 1
ATOM 6346 N N . ILE B 1 355 ? 144.684 172.750 116.102 1.00 51.66 355 ILE B N 1
ATOM 6347 C CA . ILE B 1 355 ? 144.778 173.536 117.321 1.00 51.66 355 ILE B CA 1
ATOM 6348 C C . ILE B 1 355 ? 145.333 174.908 116.977 1.00 51.66 355 ILE B C 1
ATOM 6349 O O . ILE B 1 355 ? 146.270 175.027 116.184 1.00 51.66 355 ILE B O 1
ATOM 6354 N N . THR B 1 356 ? 144.752 175.945 117.568 1.00 52.40 356 THR B N 1
ATOM 6355 C CA . THR B 1 356 ? 145.121 177.327 117.310 1.00 52.40 356 THR B CA 1
ATOM 6356 C C . THR B 1 356 ? 146.099 177.824 118.366 1.00 52.40 356 THR B C 1
ATOM 6357 O O . THR B 1 356 ? 146.003 177.459 119.537 1.00 52.40 356 THR B O 1
ATOM 6361 N N . ASP B 1 357 ? 147.037 178.661 117.941 1.00 49.81 357 ASP B N 1
ATOM 6362 C CA . ASP B 1 357 ? 148.003 179.281 118.837 1.00 49.81 357 ASP B CA 1
ATOM 6363 C C . ASP B 1 357 ? 147.376 180.521 119.446 1.00 49.81 357 ASP B C 1
ATOM 6364 O O . ASP B 1 357 ? 147.264 181.557 118.794 1.00 49.81 357 ASP B O 1
ATOM 6369 N N . THR B 1 358 ? 146.967 180.424 120.704 1.00 49.85 358 THR B N 1
ATOM 6370 C CA . THR B 1 358 ? 146.363 181.525 121.429 1.00 49.85 358 THR B CA 1
ATOM 6371 C C . THR B 1 358 ? 147.087 181.691 122.755 1.00 49.85 358 THR B C 1
ATOM 6372 O O . THR B 1 358 ? 147.933 180.884 123.119 1.00 49.85 358 THR B O 1
ATOM 6376 N N . LEU B 1 359 ? 146.751 182.762 123.474 1.00 49.16 359 LEU B N 1
ATOM 6377 C CA . LEU B 1 359 ? 147.293 182.969 124.813 1.00 49.16 359 LEU B CA 1
ATOM 6378 C C . LEU B 1 359 ? 146.840 181.871 125.767 1.00 49.16 359 LEU B C 1
ATOM 6379 O O . LEU B 1 359 ? 147.625 181.377 126.590 1.00 49.16 359 LEU B O 1
ATOM 6384 N N . LEU B 1 360 ? 145.577 181.466 125.660 1.00 48.65 360 LEU B N 1
ATOM 6385 C CA . LEU B 1 360 ? 145.080 180.349 126.447 1.00 48.65 360 LEU B CA 1
ATOM 6386 C C . LEU B 1 360 ? 145.833 179.062 126.137 1.00 48.65 360 LEU B C 1
ATOM 6387 O O . LEU B 1 360 ? 146.141 178.292 127.045 1.00 48.65 360 LEU B O 1
ATOM 6392 N N . ARG B 1 361 ? 146.146 178.808 124.868 1.00 44.16 361 ARG B N 1
ATOM 6393 C CA . ARG B 1 361 ? 146.883 177.596 124.530 1.00 44.16 361 ARG B CA 1
ATOM 6394 C C . ARG B 1 361 ? 148.301 177.627 125.081 1.00 44.16 361 ARG B C 1
ATOM 6395 O O . ARG B 1 361 ? 148.795 176.611 125.570 1.00 44.16 361 ARG B O 1
ATOM 6403 N N . ARG B 1 362 ? 148.973 178.775 125.006 1.00 40.26 362 ARG B N 1
ATOM 6404 C CA . ARG B 1 362 ? 150.319 178.894 125.554 1.00 40.26 362 ARG B CA 1
ATOM 6405 C C . ARG B 1 362 ? 150.331 178.601 127.040 1.00 40.26 362 ARG B C 1
ATOM 6406 O O . ARG B 1 362 ? 151.158 177.819 127.520 1.00 40.26 362 ARG B O 1
ATOM 6414 N N . TYR B 1 363 ? 149.394 179.191 127.785 1.00 43.32 363 TYR B N 1
ATOM 6415 C CA . TYR B 1 363 ? 149.366 178.934 129.217 1.00 43.32 363 TYR B CA 1
ATOM 6416 C C . TYR B 1 363 ? 148.958 177.501 129.526 1.00 43.32 363 TYR B C 1
ATOM 6417 O O . TYR B 1 363 ? 149.527 176.875 130.420 1.00 43.32 363 TYR B O 1
ATOM 6426 N N . VAL B 1 364 ? 147.977 176.963 128.807 1.00 42.52 364 VAL B N 1
ATOM 6427 C CA . VAL B 1 364 ? 147.487 175.617 129.081 1.00 42.52 364 VAL B CA 1
ATOM 6428 C C . VAL B 1 364 ? 148.578 174.585 128.824 1.00 42.52 364 VAL B C 1
ATOM 6429 O O . VAL B 1 364 ? 148.801 173.677 129.634 1.00 42.52 364 VAL B O 1
ATOM 6433 N N . TYR B 1 365 ? 149.296 174.724 127.712 1.00 40.10 365 TYR B N 1
ATOM 6434 C CA . TYR B 1 365 ? 150.363 173.778 127.434 1.00 40.10 365 TYR B CA 1
ATOM 6435 C C . TYR B 1 365 ? 151.518 173.930 128.410 1.00 40.10 365 TYR B C 1
ATOM 6436 O O . TYR B 1 365 ? 152.101 172.931 128.829 1.00 40.10 365 TYR B O 1
ATOM 6445 N N . SER B 1 366 ? 151.885 175.158 128.775 1.00 38.61 366 SER B N 1
ATOM 6446 C CA . SER B 1 366 ? 152.984 175.323 129.716 1.00 38.61 366 SER B CA 1
ATOM 6447 C C . SER B 1 366 ? 152.635 174.763 131.085 1.00 38.61 366 SER B C 1
ATOM 6448 O O . SER B 1 366 ? 153.484 174.168 131.752 1.00 38.61 366 SER B O 1
ATOM 6451 N N . PHE B 1 367 ? 151.383 174.908 131.508 1.00 37.20 367 PHE B N 1
ATOM 6452 C CA . PHE B 1 367 ? 150.959 174.347 132.784 1.00 37.20 367 PHE B CA 1
ATOM 6453 C C . PHE B 1 367 ? 150.958 172.825 132.754 1.00 37.20 367 PHE B C 1
ATOM 6454 O O . PHE B 1 367 ? 151.365 172.185 133.725 1.00 37.20 367 PHE B O 1
ATOM 6462 N N . TYR B 1 368 ? 150.509 172.221 131.653 1.00 38.11 368 TYR B N 1
ATOM 6463 C CA . TYR B 1 368 ? 150.557 170.768 131.537 1.00 38.11 368 TYR B CA 1
ATOM 6464 C C . TYR B 1 368 ? 151.992 170.247 131.502 1.00 38.11 368 TYR B C 1
ATOM 6465 O O . TYR B 1 368 ? 152.318 169.248 132.155 1.00 38.11 368 TYR B O 1
ATOM 6474 N N . TRP B 1 369 ? 152.861 170.906 130.737 1.00 36.73 369 TRP B N 1
ATOM 6475 C CA . TRP B 1 369 ? 154.271 170.551 130.712 1.00 36.73 369 TRP B CA 1
ATOM 6476 C C . TRP B 1 369 ? 154.865 170.573 132.111 1.00 36.73 369 TRP B C 1
ATOM 6477 O O . TRP B 1 369 ? 155.558 169.637 132.525 1.00 36.73 369 TRP B O 1
ATOM 6488 N N . SER B 1 370 ? 154.611 171.649 132.851 1.00 39.92 370 SER B N 1
ATOM 6489 C CA . SER B 1 370 ? 155.192 171.799 134.175 1.00 39.92 370 SER B CA 1
ATOM 6490 C C . SER B 1 370 ? 154.615 170.796 135.163 1.00 39.92 370 SER B C 1
ATOM 6491 O O . SER B 1 370 ? 155.321 170.321 136.053 1.00 39.92 370 SER B O 1
ATOM 6494 N N . THR B 1 371 ? 153.340 170.452 135.022 1.00 39.89 371 THR B N 1
ATOM 6495 C CA . THR B 1 371 ? 152.757 169.419 135.866 1.00 39.89 371 THR B CA 1
ATOM 6496 C C . THR B 1 371 ? 153.393 168.066 135.608 1.00 39.89 371 THR B C 1
ATOM 6497 O O . THR B 1 371 ? 153.647 167.311 136.546 1.00 39.89 371 THR B O 1
ATOM 6501 N N . LEU B 1 372 ? 153.650 167.734 134.346 1.00 39.25 372 LEU B N 1
ATOM 6502 C CA . LEU B 1 372 ? 154.242 166.435 134.050 1.00 39.25 372 LEU B CA 1
ATOM 6503 C C . LEU B 1 372 ? 155.706 166.374 134.432 1.00 39.25 372 LEU B C 1
ATOM 6504 O O . LEU B 1 372 ? 156.221 165.297 134.717 1.00 39.25 372 LEU B O 1
ATOM 6509 N N . ILE B 1 373 ? 156.393 167.505 134.434 1.00 39.87 373 ILE B N 1
ATOM 6510 C CA . ILE B 1 373 ? 157.803 167.493 134.794 1.00 39.87 373 ILE B CA 1
ATOM 6511 C C . ILE B 1 373 ? 157.993 167.502 136.305 1.00 39.87 373 ILE B C 1
ATOM 6512 O O . ILE B 1 373 ? 158.851 166.795 136.834 1.00 39.87 373 ILE B O 1
ATOM 6517 N N . LEU B 1 374 ? 157.201 168.286 137.031 1.00 40.75 374 LEU B N 1
ATOM 6518 C CA . LEU B 1 374 ? 157.400 168.388 138.466 1.00 40.75 374 LEU B CA 1
ATOM 6519 C C . LEU B 1 374 ? 156.728 167.277 139.249 1.00 40.75 374 LEU B C 1
ATOM 6520 O O . LEU B 1 374 ? 156.963 167.170 140.452 1.00 40.75 374 LEU B O 1
ATOM 6525 N N . THR B 1 375 ? 155.904 166.455 138.614 1.00 42.98 375 THR B N 1
ATOM 6526 C CA . THR B 1 375 ? 155.409 165.225 139.207 1.00 42.98 375 THR B CA 1
ATOM 6527 C C . THR B 1 375 ? 156.188 164.018 138.731 1.00 42.98 375 THR B C 1
ATOM 6528 O O . THR B 1 375 ? 155.854 162.893 139.099 1.00 42.98 375 THR B O 1
ATOM 6532 N N . THR B 1 376 ? 157.235 164.240 137.938 1.00 44.23 376 THR B N 1
ATOM 6533 C CA . THR B 1 376 ? 158.136 163.216 137.406 1.00 44.23 376 THR B CA 1
ATOM 6534 C C . THR B 1 376 ? 157.405 162.167 136.579 1.00 44.23 376 THR B C 1
ATOM 6535 O O . THR B 1 376 ? 157.800 161.005 136.545 1.00 44.23 376 THR B O 1
ATOM 6539 N N . ILE B 1 377 ? 156.344 162.573 135.890 1.00 43.96 377 ILE B N 1
ATOM 6540 C CA . ILE B 1 377 ? 155.690 161.696 134.928 1.00 43.96 377 ILE B CA 1
ATOM 6541 C C . ILE B 1 377 ? 156.443 161.709 133.607 1.00 43.96 377 ILE B C 1
ATOM 6542 O O . ILE B 1 377 ? 156.745 160.658 133.037 1.00 43.96 377 ILE B O 1
ATOM 6547 N N . GLY B 1 378 ? 156.768 162.896 133.110 1.00 44.72 378 GLY B N 1
ATOM 6548 C CA . GLY B 1 378 ? 157.723 163.044 132.035 1.00 44.72 378 GLY B CA 1
ATOM 6549 C C . GLY B 1 378 ? 157.249 162.626 130.668 1.00 44.72 378 GLY B C 1
ATOM 6550 O O . GLY B 1 378 ? 158.065 162.233 129.839 1.00 44.72 378 GLY B O 1
ATOM 6551 N N . GLU B 1 379 ? 155.956 162.706 130.399 1.00 46.01 379 GLU B N 1
ATOM 6552 C CA . GLU B 1 379 ? 155.424 162.354 129.088 1.00 46.01 379 GLU B CA 1
ATOM 6553 C C . GLU B 1 379 ? 155.369 163.565 128.173 1.00 46.01 379 GLU B C 1
ATOM 6554 O O . GLU B 1 379 ? 154.335 163.909 127.620 1.00 46.01 379 GLU B O 1
ATOM 6560 N N . VAL B 1 380 ? 156.509 164.221 128.025 1.00 41.64 380 VAL B N 1
ATOM 6561 C CA . VAL B 1 380 ? 156.650 165.427 127.219 1.00 41.64 380 VAL B CA 1
ATOM 6562 C C . VAL B 1 380 ? 157.830 165.209 126.283 1.00 41.64 380 VAL B C 1
ATOM 6563 O O . VAL B 1 380 ? 158.618 164.275 126.479 1.00 41.64 380 VAL B O 1
ATOM 6567 N N . PRO B 1 381 ? 157.962 166.028 125.242 1.00 41.46 381 PRO B N 1
ATOM 6568 C CA . PRO B 1 381 ? 159.118 165.896 124.356 1.00 41.46 381 PRO B CA 1
ATOM 6569 C C . PRO B 1 381 ? 160.443 166.008 125.092 1.00 41.46 381 PRO B C 1
ATOM 6570 O O . PRO B 1 381 ? 160.588 166.759 126.052 1.00 41.46 381 PRO B O 1
ATOM 6574 N N . SER B 1 382 ? 161.422 165.245 124.619 1.00 43.33 382 SER B N 1
ATOM 6575 C CA . SER B 1 382 ? 162.753 165.288 125.191 1.00 43.33 382 SER B CA 1
ATOM 6576 C C . SER B 1 382 ? 163.458 166.576 124.785 1.00 43.33 382 SER B C 1
ATOM 6577 O O . SER B 1 382 ? 163.161 167.143 123.735 1.00 43.33 382 SER B O 1
ATOM 6580 N N . PRO B 1 383 ? 164.402 167.051 125.592 1.00 41.36 383 PRO B N 1
ATOM 6581 C CA . PRO B 1 383 ? 165.147 168.247 125.216 1.00 41.36 383 PRO B CA 1
ATOM 6582 C C . PRO B 1 383 ? 165.993 167.989 123.990 1.00 41.36 383 PRO B C 1
ATOM 6583 O O . PRO B 1 383 ? 166.257 166.850 123.608 1.00 41.36 383 PRO B O 1
ATOM 6587 N N . VAL B 1 384 ? 166.415 169.068 123.351 1.00 43.21 384 VAL B N 1
ATOM 6588 C CA . VAL B 1 384 ? 167.160 168.996 122.103 1.00 43.21 384 VAL B CA 1
ATOM 6589 C C . VAL B 1 384 ? 168.545 169.610 122.245 1.00 43.21 384 VAL B C 1
ATOM 6590 O O . VAL B 1 384 ? 169.538 169.024 121.825 1.00 43.21 384 VAL B O 1
ATOM 6594 N N . ARG B 1 385 ? 168.631 170.772 122.870 1.00 46.63 385 ARG B N 1
ATOM 6595 C CA . ARG B 1 385 ? 169.875 171.502 123.034 1.00 46.63 385 ARG B CA 1
ATOM 6596 C C . ARG B 1 385 ? 170.434 171.309 124.435 1.00 46.63 385 ARG B C 1
ATOM 6597 O O . ARG B 1 385 ? 169.747 170.843 125.337 1.00 46.63 385 ARG B O 1
ATOM 6605 N N . ASN B 1 386 ? 171.706 171.666 124.604 1.00 46.13 386 ASN B N 1
ATOM 6606 C CA . ASN B 1 386 ? 172.377 171.464 125.885 1.00 46.13 386 ASN B CA 1
ATOM 6607 C C . ASN B 1 386 ? 171.741 172.299 126.982 1.00 46.13 386 ASN B C 1
ATOM 6608 O O . ASN B 1 386 ? 171.663 171.867 128.135 1.00 46.13 386 ASN B O 1
ATOM 6613 N N . ILE B 1 387 ? 171.281 173.501 126.645 1.00 47.26 387 ILE B N 1
ATOM 6614 C CA . ILE B 1 387 ? 170.662 174.374 127.636 1.00 47.26 387 ILE B CA 1
ATOM 6615 C C . ILE B 1 387 ? 169.310 173.814 128.070 1.00 47.26 387 ILE B C 1
ATOM 6616 O O . ILE B 1 387 ? 168.937 173.888 129.248 1.00 47.26 387 ILE B O 1
ATOM 6621 N N . GLU B 1 388 ? 168.580 173.199 127.142 1.00 43.13 388 GLU B N 1
ATOM 6622 C CA . GLU B 1 388 ? 167.326 172.549 127.490 1.00 43.13 388 GLU B CA 1
ATOM 6623 C C . GLU B 1 388 ? 167.566 171.306 128.328 1.00 43.13 388 GLU B C 1
ATOM 6624 O O . GLU B 1 388 ? 166.800 171.021 129.246 1.00 43.13 388 GLU B O 1
ATOM 6630 N N . TYR B 1 389 ? 168.628 170.560 128.029 1.00 42.78 389 TYR B N 1
ATOM 6631 C CA . TYR B 1 389 ? 169.013 169.419 128.851 1.00 42.78 389 TYR B CA 1
ATOM 6632 C C . TYR B 1 389 ? 169.315 169.841 130.272 1.00 42.78 389 TYR B C 1
ATOM 6633 O O . TYR B 1 389 ? 168.889 169.187 131.224 1.00 42.78 389 TYR B O 1
ATOM 6642 N N . ALA B 1 390 ? 170.063 170.931 130.435 1.00 43.34 390 ALA B N 1
ATOM 6643 C CA . ALA B 1 390 ? 170.372 171.439 131.768 1.00 43.34 390 ALA B CA 1
ATOM 6644 C C . ALA B 1 390 ? 169.113 171.834 132.525 1.00 43.34 390 ALA B C 1
ATOM 6645 O O . ALA B 1 390 ? 168.915 171.424 133.679 1.00 43.34 390 ALA B O 1
ATOM 6647 N N . PHE B 1 391 ? 168.251 172.632 131.890 1.00 42.16 391 PHE B N 1
ATOM 6648 C CA . PHE B 1 391 ? 167.003 173.042 132.521 1.00 42.16 391 PHE B CA 1
ATOM 6649 C C . PHE B 1 391 ? 166.170 171.839 132.928 1.00 42.16 391 PHE B C 1
ATOM 6650 O O . PHE B 1 391 ? 165.657 171.782 134.045 1.00 42.16 391 PHE B O 1
ATOM 6658 N N . VAL B 1 392 ? 166.025 170.859 132.040 1.00 41.52 392 VAL B N 1
ATOM 6659 C CA . VAL B 1 392 ? 165.129 169.744 132.313 1.00 41.52 392 VAL B CA 1
ATOM 6660 C C . VAL B 1 392 ? 165.716 168.818 133.368 1.00 41.52 392 VAL B C 1
ATOM 6661 O O . VAL B 1 392 ? 164.986 168.275 134.194 1.00 41.52 392 VAL B O 1
ATOM 6665 N N . THR B 1 393 ? 167.029 168.612 133.367 1.00 42.09 393 THR B N 1
ATOM 6666 C CA . THR B 1 393 ? 167.641 167.802 134.412 1.00 42.09 393 THR B CA 1
ATOM 6667 C C . THR B 1 393 ? 167.404 168.422 135.781 1.00 42.09 393 THR B C 1
ATOM 6668 O O . THR B 1 393 ? 166.966 167.746 136.721 1.00 42.09 393 THR B O 1
ATOM 6672 N N . LEU B 1 394 ? 167.657 169.725 135.901 1.00 44.77 394 LEU B N 1
ATOM 6673 C CA . LEU B 1 394 ? 167.419 170.414 137.163 1.00 44.77 394 LEU B CA 1
ATOM 6674 C C . LEU B 1 394 ? 165.949 170.367 137.567 1.00 44.77 394 LEU B C 1
ATOM 6675 O O . LEU B 1 394 ? 165.618 170.139 138.736 1.00 44.77 394 LEU B O 1
ATOM 6680 N N . ASP B 1 395 ? 165.055 170.575 136.604 1.00 44.95 395 ASP B N 1
ATOM 6681 C CA . ASP B 1 395 ? 163.621 170.569 136.842 1.00 44.95 395 ASP B CA 1
ATOM 6682 C C . ASP B 1 395 ? 163.124 169.205 137.299 1.00 44.95 395 ASP B C 1
ATOM 6683 O O . ASP B 1 395 ? 162.263 169.112 138.175 1.00 44.95 395 ASP B O 1
ATOM 6688 N N . LEU B 1 396 ? 163.638 168.132 136.708 1.00 45.09 396 LEU B N 1
ATOM 6689 C CA . LEU B 1 396 ? 163.218 166.798 137.111 1.00 45.09 396 LEU B CA 1
ATOM 6690 C C . LEU B 1 396 ? 163.767 166.416 138.473 1.00 45.09 396 LEU B C 1
ATOM 6691 O O . LEU B 1 396 ? 163.123 165.656 139.201 1.00 45.09 396 LEU B O 1
ATOM 6696 N N . MET B 1 397 ? 164.933 166.931 138.851 1.00 48.01 397 MET B N 1
ATOM 6697 C CA . MET B 1 397 ? 165.404 166.679 140.209 1.00 48.01 397 MET B CA 1
ATOM 6698 C C . MET B 1 397 ? 164.560 167.430 141.240 1.00 48.01 397 MET B C 1
ATOM 6699 O O . MET B 1 397 ? 164.192 166.873 142.288 1.00 48.01 397 MET B O 1
ATOM 6704 N N . CYS B 1 398 ? 164.199 168.676 140.938 1.00 48.42 398 CYS B N 1
ATOM 6705 C CA . CYS B 1 398 ? 163.221 169.388 141.761 1.00 48.42 398 CYS B CA 1
ATOM 6706 C C . CYS B 1 398 ? 161.899 168.635 141.841 1.00 48.42 398 CYS B C 1
ATOM 6707 O O . CYS B 1 398 ? 161.260 168.613 142.894 1.00 48.42 398 CYS B O 1
ATOM 6710 N N . GLY B 1 399 ? 161.459 168.025 140.739 1.00 44.08 399 GLY B N 1
ATOM 6711 C CA . GLY B 1 399 ? 160.205 167.292 140.754 1.00 44.08 399 GLY B CA 1
ATOM 6712 C C . GLY B 1 399 ? 160.258 166.020 141.572 1.00 44.08 399 GLY B C 1
ATOM 6713 O O . GLY B 1 399 ? 159.268 165.625 142.186 1.00 44.08 399 GLY B O 1
ATOM 6714 N N . VAL B 1 400 ? 161.409 165.350 141.575 1.00 44.69 400 VAL B N 1
ATOM 6715 C CA . VAL B 1 400 ? 161.630 164.219 142.473 1.00 44.69 400 VAL B CA 1
ATOM 6716 C C . VAL B 1 400 ? 161.447 164.650 143.921 1.00 44.69 400 VAL B C 1
ATOM 6717 O O . VAL B 1 400 ? 160.757 163.989 144.707 1.00 44.69 400 VAL B O 1
ATOM 6721 N N . LEU B 1 401 ? 162.050 165.783 144.290 1.00 46.72 401 LEU B N 1
ATOM 6722 C CA . LEU B 1 401 ? 161.906 166.276 145.659 1.00 46.72 401 LEU B CA 1
ATOM 6723 C C . LEU B 1 401 ? 160.471 166.694 145.975 1.00 46.72 401 LEU B C 1
ATOM 6724 O O . LEU B 1 401 ? 159.993 166.491 147.093 1.00 46.72 401 LEU B O 1
ATOM 6729 N N . ILE B 1 402 ? 159.768 167.279 145.003 1.00 46.17 402 ILE B N 1
ATOM 6730 C CA . ILE B 1 402 ? 158.380 167.692 145.198 1.00 46.17 402 ILE B CA 1
ATOM 6731 C C . ILE B 1 402 ? 157.478 166.489 145.423 1.00 46.17 402 ILE B C 1
ATOM 6732 O O . ILE B 1 402 ? 156.572 166.518 146.266 1.00 46.17 402 ILE B O 1
ATOM 6737 N N . VAL B 1 403 ? 157.692 165.415 144.670 1.00 44.47 403 VAL B N 1
ATOM 6738 C CA . VAL B 1 403 ? 156.870 164.228 144.856 1.00 44.47 403 VAL B CA 1
ATOM 6739 C C . VAL B 1 403 ? 157.168 163.580 146.201 1.00 44.47 403 VAL B C 1
ATOM 6740 O O . VAL B 1 403 ? 156.257 163.099 146.883 1.00 44.47 403 VAL B O 1
ATOM 6744 N N . ALA B 1 404 ? 158.436 163.565 146.614 1.00 45.89 404 ALA B N 1
ATOM 6745 C CA . ALA B 1 404 ? 158.765 163.044 147.934 1.00 45.89 404 ALA B CA 1
ATOM 6746 C C . ALA B 1 404 ? 158.143 163.891 149.038 1.00 45.89 404 ALA B C 1
ATOM 6747 O O . ALA B 1 404 ? 157.756 163.367 150.083 1.00 45.89 404 ALA B O 1
ATOM 6749 N N . THR B 1 405 ? 158.005 165.196 148.815 1.00 48.19 405 THR B N 1
ATOM 6750 C CA . THR B 1 405 ? 157.362 166.063 149.797 1.00 48.19 405 THR B CA 1
ATOM 6751 C C . THR B 1 405 ? 155.867 165.785 149.909 1.00 48.19 405 THR B C 1
ATOM 6752 O O . THR B 1 405 ? 155.324 165.712 151.019 1.00 48.19 405 THR B O 1
ATOM 6756 N N . ILE B 1 406 ? 155.181 165.642 148.776 1.00 47.01 406 ILE B N 1
ATOM 6757 C CA . ILE B 1 406 ? 153.761 165.292 148.812 1.00 47.01 406 ILE B CA 1
ATOM 6758 C C . ILE B 1 406 ? 153.558 163.959 149.516 1.00 47.01 406 ILE B C 1
ATOM 6759 O O . ILE B 1 406 ? 152.669 163.810 150.361 1.00 47.01 406 ILE B O 1
ATOM 6764 N N . ALA B 1 407 ? 154.371 162.966 149.165 1.00 46.24 407 ALA B N 1
ATOM 6765 C CA . ALA B 1 407 ? 154.245 161.652 149.773 1.00 46.24 407 ALA B CA 1
ATOM 6766 C C . ALA B 1 407 ? 154.530 161.696 151.264 1.00 46.24 407 ALA B C 1
ATOM 6767 O O . ALA B 1 407 ? 153.860 161.014 152.040 1.00 46.24 407 ALA B O 1
ATOM 6769 N N . GLY B 1 408 ? 155.517 162.493 151.685 1.00 46.33 408 GLY B N 1
ATOM 6770 C CA . GLY B 1 408 ? 155.836 162.584 153.094 1.00 46.33 408 GLY B CA 1
ATOM 6771 C C . GLY B 1 408 ? 154.736 163.232 153.902 1.00 46.33 408 GLY B C 1
ATOM 6772 O O . GLY B 1 408 ? 154.422 162.784 155.001 1.00 46.33 408 GLY B O 1
ATOM 6773 N N . ASN B 1 409 ? 154.112 164.266 153.356 1.00 49.01 409 ASN B N 1
ATOM 6774 C CA . ASN B 1 409 ? 153.021 164.911 154.076 1.00 49.01 409 ASN B CA 1
ATOM 6775 C C . ASN B 1 409 ? 151.793 164.019 154.151 1.00 49.01 409 ASN B C 1
ATOM 6776 O O . ASN B 1 409 ? 151.149 163.932 155.201 1.00 49.01 409 ASN B O 1
ATOM 6781 N N . VAL B 1 410 ? 151.464 163.325 153.061 1.00 47.23 410 VAL B N 1
ATOM 6782 C CA . VAL B 1 410 ? 150.321 162.420 153.090 1.00 47.23 410 VAL B CA 1
ATOM 6783 C C . VAL B 1 410 ? 150.575 161.253 154.032 1.00 47.23 410 VAL B C 1
ATOM 6784 O O . VAL B 1 410 ? 149.691 160.860 154.795 1.00 47.23 410 VAL B O 1
ATOM 6788 N N . GLY B 1 411 ? 151.782 160.687 154.012 1.00 48.53 411 GLY B N 1
ATOM 6789 C CA . GLY B 1 411 ? 152.085 159.575 154.891 1.00 48.53 411 GLY B CA 1
ATOM 6790 C C . GLY B 1 411 ? 152.123 159.967 156.350 1.00 48.53 411 GLY B C 1
ATOM 6791 O O . GLY B 1 411 ? 151.713 159.196 157.215 1.00 48.53 411 GLY B O 1
ATOM 6792 N N . SER B 1 412 ? 152.598 161.176 156.642 1.00 52.24 412 SER B N 1
ATOM 6793 C CA . SER B 1 412 ? 152.540 161.698 158.001 1.00 52.24 412 SER B CA 1
ATOM 6794 C C . SER B 1 412 ? 151.100 161.849 158.475 1.00 52.24 412 SER B C 1
ATOM 6795 O O . SER B 1 412 ? 150.763 161.447 159.590 1.00 52.24 412 SER B O 1
ATOM 6798 N N . MET B 1 413 ? 150.233 162.420 157.638 1.00 56.43 413 MET B N 1
ATOM 6799 C CA . MET B 1 413 ? 148.829 162.534 158.012 1.00 56.43 413 MET B CA 1
ATOM 6800 C C . MET B 1 413 ? 148.188 161.172 158.219 1.00 56.43 413 MET B C 1
ATOM 6801 O O . MET B 1 413 ? 147.389 160.992 159.139 1.00 56.43 413 MET B O 1
ATOM 6806 N N . ILE B 1 414 ? 148.500 160.204 157.359 1.00 53.66 414 ILE B N 1
ATOM 6807 C CA . ILE B 1 414 ? 147.885 158.889 157.475 1.00 53.66 414 ILE B CA 1
ATOM 6808 C C . ILE B 1 414 ? 148.341 158.195 158.746 1.00 53.66 414 ILE B C 1
ATOM 6809 O O . ILE B 1 414 ? 147.549 157.529 159.418 1.00 53.66 414 ILE B O 1
ATOM 6814 N N . SER B 1 415 ? 149.612 158.338 159.108 1.00 57.43 415 SER B N 1
ATOM 6815 C CA . SER B 1 415 ? 150.077 157.684 160.320 1.00 57.43 415 SER B CA 1
ATOM 6816 C C . SER B 1 415 ? 149.605 158.405 161.573 1.00 57.43 415 SER B C 1
ATOM 6817 O O . SER B 1 415 ? 149.475 157.778 162.624 1.00 57.43 415 SER B O 1
ATOM 6820 N N . ASN B 1 416 ? 149.338 159.707 161.496 1.00 60.34 416 ASN B N 1
ATOM 6821 C CA . ASN B 1 416 ? 148.814 160.401 162.666 1.00 60.34 416 ASN B CA 1
ATOM 6822 C C . ASN B 1 416 ? 147.363 160.046 162.925 1.00 60.34 416 ASN B C 1
ATOM 6823 O O . ASN B 1 416 ? 146.930 160.006 164.077 1.00 60.34 416 ASN B O 1
ATOM 6828 N N . MET B 1 417 ? 146.586 159.819 161.879 1.00 65.21 417 MET B N 1
ATOM 6829 C CA . MET B 1 417 ? 145.162 159.587 162.051 1.00 65.21 417 MET B CA 1
ATOM 6830 C C . MET B 1 417 ? 144.825 158.138 162.345 1.00 65.21 417 MET B C 1
ATOM 6831 O O . MET B 1 417 ? 143.648 157.818 162.513 1.00 65.21 417 MET B O 1
ATOM 6836 N N . SER B 1 418 ? 145.815 157.259 162.432 1.00 67.12 418 SER B N 1
ATOM 6837 C CA . SER B 1 418 ? 145.590 155.874 162.815 1.00 67.12 418 SER B CA 1
ATOM 6838 C C . SER B 1 418 ? 146.437 155.479 164.016 1.00 67.12 418 SER B C 1
ATOM 6839 O O . SER B 1 418 ? 146.612 154.291 164.277 1.00 67.12 418 SER B O 1
ATOM 6842 N N . ALA B 1 419 ? 146.948 156.456 164.762 1.00 72.14 419 ALA B N 1
ATOM 6843 C CA . ALA B 1 419 ? 147.836 156.169 165.878 1.00 72.14 419 ALA B CA 1
ATOM 6844 C C . ALA B 1 419 ? 147.082 155.614 167.077 1.00 72.14 419 ALA B C 1
ATOM 6845 O O . ALA B 1 419 ? 147.600 154.750 167.793 1.00 72.14 419 ALA B O 1
ATOM 6847 N N . ALA B 1 420 ? 145.859 156.090 167.308 1.00 77.43 420 ALA B N 1
ATOM 6848 C CA . ALA B 1 420 ? 145.087 155.647 168.461 1.00 77.43 420 ALA B CA 1
ATOM 6849 C C . ALA B 1 420 ? 144.593 154.219 168.288 1.00 77.43 420 ALA B C 1
ATOM 6850 O O . ALA B 1 420 ? 144.638 153.422 169.229 1.00 77.43 420 ALA B O 1
ATOM 6852 N N . ARG B 1 421 ? 144.107 153.882 167.098 1.00 82.15 421 ARG B N 1
ATOM 6853 C CA . ARG B 1 421 ? 143.710 152.511 166.816 1.00 82.15 421 ARG B CA 1
ATOM 6854 C C . ARG B 1 421 ? 144.897 151.567 166.921 1.00 82.15 421 ARG B C 1
ATOM 6855 O O . ARG B 1 421 ? 144.761 150.434 167.392 1.00 82.15 421 ARG B O 1
ATOM 6863 N N . THR B 1 422 ? 146.075 152.027 166.518 1.00 78.46 422 THR B N 1
ATOM 6864 C CA . THR B 1 422 ? 147.274 151.208 166.626 1.00 78.46 422 THR B CA 1
ATOM 6865 C C . THR B 1 422 ? 147.654 150.971 168.078 1.00 78.46 422 THR B C 1
ATOM 6866 O O . THR B 1 422 ? 148.018 149.853 168.455 1.00 78.46 422 THR B O 1
ATOM 6870 N N . GLU B 1 423 ? 147.580 152.009 168.908 1.00 83.50 423 GLU B N 1
ATOM 6871 C CA . GLU B 1 423 ? 147.883 151.848 170.325 1.00 83.50 423 GLU B CA 1
ATOM 6872 C C . GLU B 1 423 ? 146.899 150.901 171.000 1.00 83.50 423 GLU B C 1
ATOM 6873 O O . GLU B 1 423 ? 147.290 150.041 171.803 1.00 83.50 423 GLU B O 1
ATOM 6879 N N . PHE B 1 424 ? 145.615 151.036 170.675 1.00 85.74 424 PHE B N 1
ATOM 6880 C CA . PHE B 1 424 ? 144.613 150.127 171.212 1.00 85.74 424 PHE B CA 1
ATOM 6881 C C . PHE B 1 424 ? 144.889 148.689 170.797 1.00 85.74 424 PHE B C 1
ATOM 6882 O O . PHE B 1 424 ? 144.765 147.768 171.609 1.00 85.74 424 PHE B O 1
ATOM 6890 N N . GLN B 1 425 ? 145.248 148.473 169.535 1.00 87.23 425 GLN B N 1
ATOM 6891 C CA . GLN B 1 425 ? 145.510 147.117 169.073 1.00 87.23 425 GLN B CA 1
ATOM 6892 C C . GLN B 1 425 ? 146.758 146.542 169.727 1.00 87.23 425 GLN B C 1
ATOM 6893 O O . GLN B 1 425 ? 146.821 145.345 170.004 1.00 87.23 425 GLN B O 1
ATOM 6899 N N . ASN B 1 426 ? 147.754 147.384 170.002 1.00 86.95 426 ASN B N 1
ATOM 6900 C CA . ASN B 1 426 ? 148.924 146.924 170.742 1.00 86.95 426 ASN B CA 1
ATOM 6901 C C . ASN B 1 426 ? 148.545 146.443 172.134 1.00 86.95 426 ASN B C 1
ATOM 6902 O O . ASN B 1 426 ? 148.999 145.381 172.577 1.00 86.95 426 ASN B O 1
ATOM 6907 N N . LYS B 1 427 ? 147.731 147.225 172.847 1.00 88.30 427 LYS B N 1
ATOM 6908 C CA . LYS B 1 427 ? 147.310 146.814 174.184 1.00 88.30 427 LYS B CA 1
ATOM 6909 C C . LYS B 1 427 ? 146.507 145.522 174.144 1.00 88.30 427 LYS B C 1
ATOM 6910 O O . LYS B 1 427 ? 146.717 144.624 174.967 1.00 88.30 427 LYS B O 1
ATOM 6916 N N . MET B 1 428 ? 145.584 145.408 173.194 1.00 92.25 428 MET B N 1
ATOM 6917 C CA . MET B 1 428 ? 144.782 144.197 173.083 1.00 92.25 428 MET B CA 1
ATOM 6918 C C . MET B 1 428 ? 145.650 142.984 172.771 1.00 92.25 428 MET B C 1
ATOM 6919 O O . MET B 1 428 ? 145.436 141.897 173.322 1.00 92.25 428 MET B O 1
ATOM 6924 N N . ASP B 1 429 ? 146.637 143.147 171.889 1.00 93.68 429 ASP B N 1
ATOM 6925 C CA . ASP B 1 429 ? 147.546 142.051 171.580 1.00 93.68 429 ASP B CA 1
ATOM 6926 C C . ASP B 1 429 ? 148.341 141.629 172.805 1.00 93.68 429 ASP B C 1
ATOM 6927 O O . ASP B 1 429 ? 148.528 140.432 173.046 1.00 93.68 429 ASP B O 1
ATOM 6932 N N . GLY B 1 430 ? 148.834 142.594 173.579 1.00 93.99 430 GLY B N 1
ATOM 6933 C CA . GLY B 1 430 ? 149.536 142.248 174.802 1.00 93.99 430 GLY B CA 1
ATOM 6934 C C . GLY B 1 430 ? 148.669 141.468 175.771 1.00 93.99 430 GLY B C 1
ATOM 6935 O O . GLY B 1 430 ? 149.119 140.490 176.373 1.00 93.99 430 GLY B O 1
ATOM 6936 N N . ILE B 1 431 ? 147.413 141.887 175.933 1.00 94.53 431 ILE B N 1
ATOM 6937 C CA . ILE B 1 431 ? 146.511 141.182 176.842 1.00 94.53 431 ILE B CA 1
ATOM 6938 C C . ILE B 1 431 ? 146.292 139.753 176.372 1.00 94.53 431 ILE B C 1
ATOM 6939 O O . ILE B 1 431 ? 146.317 138.813 177.174 1.00 94.53 431 ILE B O 1
ATOM 6944 N N . LYS B 1 432 ? 146.044 139.563 175.076 1.00 95.97 432 LYS B N 1
ATOM 6945 C CA . LYS B 1 432 ? 145.789 138.213 174.578 1.00 95.97 432 LYS B CA 1
ATOM 6946 C C . LYS B 1 432 ? 147.023 137.334 174.704 1.00 95.97 432 LYS B C 1
ATOM 6947 O O . LYS B 1 432 ? 146.921 136.147 175.033 1.00 95.97 432 LYS B O 1
ATOM 6953 N N . GLN B 1 433 ? 148.199 137.901 174.446 1.00 97.84 433 GLN B N 1
ATOM 6954 C CA . GLN B 1 433 ? 149.450 137.183 174.652 1.00 97.84 433 GLN B CA 1
ATOM 6955 C C . GLN B 1 433 ? 149.574 136.714 176.095 1.00 97.84 433 GLN B C 1
ATOM 6956 O O . GLN B 1 433 ? 149.889 135.545 176.357 1.00 97.84 433 GLN B O 1
ATOM 6962 N N . TYR B 1 434 ? 149.326 137.617 177.048 1.00 97.91 434 TYR B N 1
ATOM 6963 C CA . TYR B 1 434 ? 149.378 137.237 178.454 1.00 97.91 434 TYR B CA 1
ATOM 6964 C C . TYR B 1 434 ? 148.399 136.118 178.762 1.00 97.91 434 TYR B C 1
ATOM 6965 O O . TYR B 1 434 ? 148.753 135.137 179.418 1.00 97.91 434 TYR B O 1
ATOM 6974 N N . MET B 1 435 ? 147.154 136.252 178.316 1.00 98.06 435 MET B N 1
ATOM 6975 C CA . MET B 1 435 ? 146.146 135.270 178.689 1.00 98.06 435 MET B CA 1
ATOM 6976 C C . MET B 1 435 ? 146.418 133.926 178.037 1.00 98.06 435 MET B C 1
ATOM 6977 O O . MET B 1 435 ? 145.954 132.892 178.525 1.00 98.06 435 MET B O 1
ATOM 6982 N N . GLU B 1 436 ? 147.159 133.912 176.930 1.00 100.35 436 GLU B N 1
ATOM 6983 C CA . GLU B 1 436 ? 147.589 132.639 176.359 1.00 100.35 436 GLU B CA 1
ATOM 6984 C C . GLU B 1 436 ? 148.714 132.021 177.179 1.00 100.35 436 GLU B C 1
ATOM 6985 O O . GLU B 1 436 ? 148.677 130.830 177.503 1.00 100.35 436 GLU B O 1
ATOM 6991 N N . LEU B 1 437 ? 149.727 132.819 177.521 1.00 99.86 437 LEU B N 1
ATOM 6992 C CA . LEU B 1 437 ? 150.867 132.288 178.261 1.00 99.86 437 LEU B CA 1
ATOM 6993 C C . LEU B 1 437 ? 150.457 131.741 179.624 1.00 99.86 437 LEU B C 1
ATOM 6994 O O . LEU B 1 437 ? 150.959 130.699 180.056 1.00 99.86 437 LEU B O 1
ATOM 6999 N N . ARG B 1 438 ? 149.552 132.428 180.317 1.00 98.57 438 ARG B N 1
ATOM 7000 C CA . ARG B 1 438 ? 149.170 132.057 181.672 1.00 98.57 438 ARG B CA 1
ATOM 7001 C C . ARG B 1 438 ? 147.924 131.189 181.727 1.00 98.57 438 ARG B C 1
ATOM 7002 O O . ARG B 1 438 ? 147.426 130.919 182.821 1.00 98.57 438 ARG B O 1
ATOM 7010 N N . LYS B 1 439 ? 147.415 130.750 180.578 1.00 99.10 439 LYS B N 1
ATOM 7011 C CA . LYS B 1 439 ? 146.393 129.711 180.498 1.00 99.10 439 LYS B CA 1
ATOM 7012 C C . LYS B 1 439 ? 145.110 130.118 181.224 1.00 99.10 439 LYS B C 1
ATOM 7013 O O . LYS B 1 439 ? 144.652 129.457 182.155 1.00 99.10 439 LYS B O 1
ATOM 7019 N N . VAL B 1 440 ? 144.529 131.211 180.766 1.00 98.72 440 VAL B N 1
ATOM 7020 C CA . VAL B 1 440 ? 143.250 131.696 181.268 1.00 98.72 440 VAL B CA 1
ATOM 7021 C C . VAL B 1 440 ? 142.146 131.008 180.480 1.00 98.72 440 VAL B C 1
ATOM 7022 O O . VAL B 1 440 ? 142.364 130.534 179.362 1.00 98.72 440 VAL B O 1
ATOM 7026 N N . SER B 1 441 ? 140.958 130.918 181.071 1.00 99.55 441 SER B N 1
ATOM 7027 C CA . SER B 1 441 ? 139.826 130.293 180.404 1.00 99.55 441 SER B CA 1
ATOM 7028 C C . SER B 1 441 ? 139.479 131.024 179.114 1.00 99.55 441 SER B C 1
ATOM 7029 O O . SER B 1 441 ? 139.922 132.145 178.860 1.00 99.55 441 SER B O 1
ATOM 7032 N N . LYS B 1 442 ? 138.679 130.359 178.281 1.00 100.98 442 LYS B N 1
ATOM 7033 C CA . LYS B 1 442 ? 138.126 131.022 177.107 1.00 100.98 442 LYS B CA 1
ATOM 7034 C C . LYS B 1 442 ? 137.008 131.976 177.494 1.00 100.98 442 LYS B C 1
ATOM 7035 O O . LYS B 1 442 ? 136.834 133.023 176.866 1.00 100.98 442 LYS B O 1
ATOM 7041 N N . GLN B 1 443 ? 136.247 131.638 178.534 1.00 99.84 443 GLN B N 1
ATOM 7042 C CA . GLN B 1 443 ? 135.127 132.480 178.934 1.00 99.84 443 GLN B CA 1
ATOM 7043 C C . GLN B 1 443 ? 135.606 133.817 179.492 1.00 99.84 443 GLN B C 1
ATOM 7044 O O . GLN B 1 443 ? 135.103 134.876 179.100 1.00 99.84 443 GLN B O 1
ATOM 7050 N N . LEU B 1 444 ? 136.579 133.792 180.402 1.00 96.36 444 LEU B N 1
ATOM 7051 C CA . LEU B 1 444 ? 137.119 135.049 180.907 1.00 96.36 444 LEU B CA 1
ATOM 7052 C C . LEU B 1 444 ? 137.823 135.820 179.803 1.00 96.36 444 LEU B C 1
ATOM 7053 O O . LEU B 1 444 ? 137.817 137.052 179.803 1.00 96.36 444 LEU B O 1
ATOM 7058 N N . GLU B 1 445 ? 138.421 135.117 178.846 1.00 98.24 445 GLU B N 1
ATOM 7059 C CA . GLU B 1 445 ? 139.079 135.798 177.739 1.00 98.24 445 GLU B CA 1
ATOM 7060 C C . GLU B 1 445 ? 138.072 136.540 176.867 1.00 98.24 445 GLU B C 1
ATOM 7061 O O . GLU B 1 445 ? 138.307 137.693 176.480 1.00 98.24 445 GLU B O 1
ATOM 7067 N N . ILE B 1 446 ? 136.938 135.912 176.555 1.00 95.67 446 ILE B N 1
ATOM 7068 C CA . ILE B 1 446 ? 135.955 136.623 175.748 1.00 95.67 446 ILE B CA 1
ATOM 7069 C C . ILE B 1 446 ? 135.320 137.743 176.555 1.00 95.67 446 ILE B C 1
ATOM 7070 O O . ILE B 1 446 ? 134.928 138.769 175.994 1.00 95.67 446 ILE B O 1
ATOM 7075 N N . ARG B 1 447 ? 135.239 137.596 177.878 1.00 93.62 447 ARG B N 1
ATOM 7076 C CA . ARG B 1 447 ? 134.742 138.690 178.707 1.00 93.62 447 ARG B CA 1
ATOM 7077 C C . ARG B 1 447 ? 135.694 139.885 178.691 1.00 93.62 447 ARG B C 1
ATOM 7078 O O . ARG B 1 447 ? 135.260 141.040 178.574 1.00 93.62 447 ARG B O 1
ATOM 7086 N N . VAL B 1 448 ? 136.993 139.625 178.796 1.00 92.40 448 VAL B N 1
ATOM 7087 C CA . VAL B 1 448 ? 137.983 140.691 178.735 1.00 92.40 448 VAL B CA 1
ATOM 7088 C C . VAL B 1 448 ? 137.921 141.395 177.388 1.00 92.40 448 VAL B C 1
ATOM 7089 O O . VAL B 1 448 ? 137.974 142.628 177.308 1.00 92.40 448 VAL B O 1
ATOM 7093 N N . ILE B 1 449 ? 137.788 140.625 176.311 1.00 93.21 449 ILE B N 1
ATOM 7094 C CA . ILE B 1 449 ? 137.780 141.230 174.984 1.00 93.21 449 ILE B CA 1
ATOM 7095 C C . ILE B 1 449 ? 136.495 142.020 174.751 1.00 93.21 449 ILE B C 1
ATOM 7096 O O . ILE B 1 449 ? 136.520 143.086 174.131 1.00 93.21 449 ILE B O 1
ATOM 7101 N N . LYS B 1 450 ? 135.361 141.533 175.254 1.00 90.97 450 LYS B N 1
ATOM 7102 C CA . LYS B 1 450 ? 134.127 142.307 175.164 1.00 90.97 450 LYS B CA 1
ATOM 7103 C C . LYS B 1 450 ? 134.248 143.636 175.885 1.00 90.97 450 LYS B C 1
ATOM 7104 O O . LYS B 1 450 ? 133.826 144.675 175.365 1.00 90.97 450 LYS B O 1
ATOM 7110 N N . TRP B 1 451 ? 134.803 143.628 177.093 1.00 91.73 451 TRP B N 1
ATOM 7111 C CA . TRP B 1 451 ? 134.900 144.874 177.841 1.00 91.73 451 TRP B CA 1
ATOM 7112 C C . TRP B 1 451 ? 135.866 145.842 177.173 1.00 91.73 451 TRP B C 1
ATOM 7113 O O . TRP B 1 451 ? 135.601 147.048 177.109 1.00 91.73 451 TRP B O 1
ATOM 7124 N N . PHE B 1 452 ? 136.980 145.334 176.651 1.00 91.41 452 PHE B N 1
ATOM 7125 C CA . PHE B 1 452 ? 137.944 146.205 175.986 1.00 91.41 452 PHE B CA 1
ATOM 7126 C C . PHE B 1 452 ? 137.368 146.787 174.699 1.00 91.41 452 PHE B C 1
ATOM 7127 O O . PHE B 1 452 ? 137.558 147.973 174.405 1.00 91.41 452 PHE B O 1
ATOM 7135 N N . ASP B 1 453 ? 136.639 145.975 173.929 1.00 91.38 453 ASP B N 1
ATOM 7136 C CA . ASP B 1 453 ? 135.982 146.481 172.730 1.00 91.38 453 ASP B CA 1
ATOM 7137 C C . ASP B 1 453 ? 134.934 147.533 173.067 1.00 91.38 453 ASP B C 1
ATOM 7138 O O . ASP B 1 453 ? 134.793 148.522 172.346 1.00 91.38 453 ASP B O 1
ATOM 7143 N N . TYR B 1 454 ? 134.173 147.336 174.145 1.00 90.28 454 TYR B N 1
ATOM 7144 C CA . TYR B 1 454 ? 133.239 148.373 174.568 1.00 90.28 454 TYR B CA 1
ATOM 7145 C C . TYR B 1 454 ? 133.967 149.664 174.903 1.00 90.28 454 TYR B C 1
ATOM 7146 O O . TYR B 1 454 ? 133.539 150.746 174.496 1.00 90.28 454 TYR B O 1
ATOM 7155 N N . LEU B 1 455 ? 135.051 149.577 175.672 1.00 92.53 455 LEU B N 1
ATOM 7156 C CA . LEU B 1 455 ? 135.776 150.790 176.040 1.00 92.53 455 LEU B CA 1
ATOM 7157 C C . LEU B 1 455 ? 136.331 151.488 174.807 1.00 92.53 455 LEU B C 1
ATOM 7158 O O . LEU B 1 455 ? 136.476 152.713 174.791 1.00 92.53 455 LEU B O 1
ATOM 7163 N N . TRP B 1 456 ? 136.652 150.726 173.764 1.00 90.35 456 TRP B N 1
ATOM 7164 C CA . TRP B 1 456 ? 137.071 151.346 172.514 1.00 90.35 456 TRP B CA 1
ATOM 7165 C C . TRP B 1 456 ? 135.907 152.050 171.832 1.00 90.35 456 TRP B C 1
ATOM 7166 O O . TRP B 1 456 ? 135.926 153.268 171.654 1.00 90.35 456 TRP B O 1
ATOM 7177 N N . THR B 1 457 ? 134.857 151.309 171.491 1.00 92.02 457 THR B N 1
ATOM 7178 C CA . THR B 1 457 ? 133.777 151.897 170.705 1.00 92.02 457 THR B CA 1
ATOM 7179 C C . THR B 1 457 ? 132.920 152.872 171.492 1.00 92.02 457 THR B C 1
ATOM 7180 O O . THR B 1 457 ? 131.826 153.201 171.029 1.00 92.02 457 THR B O 1
ATOM 7184 N N . ASN B 1 458 ? 133.356 153.320 172.665 1.00 94.77 458 ASN B N 1
ATOM 7185 C CA . ASN B 1 458 ? 132.633 154.328 173.425 1.00 94.77 458 ASN B CA 1
ATOM 7186 C C . ASN B 1 458 ? 133.541 155.445 173.916 1.00 94.77 458 ASN B C 1
ATOM 7187 O O . ASN B 1 458 ? 133.075 156.328 174.644 1.00 94.77 458 ASN B O 1
ATOM 7192 N N . LYS B 1 459 ? 134.820 155.425 173.547 1.00 97.46 459 LYS B N 1
ATOM 7193 C CA . LYS B 1 459 ? 135.741 156.537 173.783 1.00 97.46 459 LYS B CA 1
ATOM 7194 C C . LYS B 1 459 ? 135.793 156.928 175.261 1.00 97.46 459 LYS B C 1
ATOM 7195 O O . LYS B 1 459 ? 135.371 158.016 175.657 1.00 97.46 459 LYS B O 1
ATOM 7201 N N . GLN B 1 460 ? 136.307 156.019 176.085 1.00 100.48 460 GLN B N 1
ATOM 7202 C CA . GLN B 1 460 ? 136.399 156.272 177.519 1.00 100.48 460 GLN B CA 1
ATOM 7203 C C . GLN B 1 460 ? 137.822 156.430 178.031 1.00 100.48 460 GLN B C 1
ATOM 7204 O O . GLN B 1 460 ? 138.062 157.259 178.913 1.00 100.48 460 GLN B O 1
ATOM 7210 N N . SER B 1 461 ? 138.761 155.626 177.534 1.00 104.89 461 SER B N 1
ATOM 7211 C CA . SER B 1 461 ? 140.193 155.795 177.778 1.00 104.89 461 SER B CA 1
ATOM 7212 C C . SER B 1 461 ? 140.618 155.412 179.191 1.00 104.89 461 SER B C 1
ATOM 7213 O O . SER B 1 461 ? 141.818 155.335 179.474 1.00 104.89 461 SER B O 1
ATOM 7216 N N . LEU B 1 462 ? 139.657 155.158 180.074 1.00 103.84 462 LEU B N 1
ATOM 7217 C CA . LEU B 1 462 ? 139.886 154.644 181.421 1.00 103.84 462 LEU B CA 1
ATOM 7218 C C . LEU B 1 462 ? 140.882 155.472 182.225 1.00 103.84 462 LEU B C 1
ATOM 7219 O O . LEU B 1 462 ? 141.498 154.952 183.160 1.00 103.84 462 LEU B O 1
ATOM 7224 N N . SER B 1 463 ? 141.059 156.751 181.894 1.00 106.97 463 SER B N 1
ATOM 7225 C CA . SER B 1 463 ? 142.024 157.597 182.578 1.00 106.97 463 SER B CA 1
ATOM 7226 C C . SER B 1 463 ? 141.508 159.023 182.665 1.00 106.97 463 SER B C 1
ATOM 7227 O O . SER B 1 463 ? 140.885 159.526 181.728 1.00 106.97 463 SER B O 1
ATOM 7230 N N . ASP B 1 464 ? 141.781 159.665 183.800 1.00 105.77 464 ASP B N 1
ATOM 7231 C CA . ASP B 1 464 ? 141.629 161.102 183.968 1.00 105.77 464 ASP B CA 1
ATOM 7232 C C . ASP B 1 464 ? 142.970 161.819 183.850 1.00 105.77 464 ASP B C 1
ATOM 7233 O O . ASP B 1 464 ? 143.063 163.017 184.138 1.00 105.77 464 ASP B O 1
ATOM 7238 N N . GLN B 1 465 ? 144.007 161.107 183.421 1.00 106.30 465 GLN B N 1
ATOM 7239 C CA . GLN B 1 465 ? 145.316 161.702 183.202 1.00 106.30 465 GLN B CA 1
ATOM 7240 C C . GLN B 1 465 ? 145.325 162.661 182.029 1.00 106.30 465 GLN B C 1
ATOM 7241 O O . GLN B 1 465 ? 146.189 163.546 181.993 1.00 106.30 465 GLN B O 1
ATOM 7247 N N . GLN B 1 466 ? 144.364 162.522 181.111 1.00 103.58 466 GLN B N 1
ATOM 7248 C CA . GLN B 1 466 ? 144.179 163.512 180.060 1.00 103.58 466 GLN B CA 1
ATOM 7249 C C . GLN B 1 466 ? 144.145 164.910 180.643 1.00 103.58 466 GLN B C 1
ATOM 7250 O O . GLN B 1 466 ? 144.984 165.753 180.309 1.00 103.58 466 GLN B O 1
ATOM 7256 N N . VAL B 1 467 ? 143.215 165.155 181.555 1.00 100.56 467 VAL B N 1
ATOM 7257 C CA . VAL B 1 467 ? 143.132 166.433 182.245 1.00 100.56 467 VAL B CA 1
ATOM 7258 C C . VAL B 1 467 ? 144.267 166.590 183.241 1.00 100.56 467 VAL B C 1
ATOM 7259 O O . VAL B 1 467 ? 144.857 167.665 183.359 1.00 100.56 467 VAL B O 1
ATOM 7263 N N . LEU B 1 468 ? 144.623 165.504 183.931 1.00 103.26 468 LEU B N 1
ATOM 7264 C CA . LEU B 1 468 ? 145.557 165.607 185.047 1.00 103.26 468 LEU B CA 1
ATOM 7265 C C . LEU B 1 468 ? 146.892 166.192 184.612 1.00 103.26 468 LEU B C 1
ATOM 7266 O O . LEU B 1 468 ? 147.315 167.236 185.114 1.00 103.26 468 LEU B O 1
ATOM 7271 N N . LYS B 1 469 ? 147.573 165.534 183.684 1.00 102.81 469 LYS B N 1
ATOM 7272 C CA . LYS B 1 469 ? 148.959 165.915 183.445 1.00 102.81 469 LYS B CA 1
ATOM 7273 C C . LYS B 1 469 ? 149.066 167.312 182.855 1.00 102.81 469 LYS B C 1
ATOM 7274 O O . LYS B 1 469 ? 149.723 168.185 183.431 1.00 102.81 469 LYS B O 1
ATOM 7280 N N . VAL B 1 470 ? 148.402 167.556 181.727 1.00 97.03 470 VAL B N 1
ATOM 7281 C CA . VAL B 1 470 ? 148.822 168.627 180.836 1.00 97.03 470 VAL B CA 1
ATOM 7282 C C . VAL B 1 470 ? 148.238 169.988 181.175 1.00 97.03 470 VAL B C 1
ATOM 7283 O O . VAL B 1 470 ? 148.686 170.994 180.606 1.00 97.03 470 VAL B O 1
ATOM 7287 N N . LEU B 1 471 ? 147.283 170.062 182.071 1.00 94.29 471 LEU B N 1
ATOM 7288 C CA . LEU B 1 471 ? 146.704 171.352 182.396 1.00 94.29 471 LEU B CA 1
ATOM 7289 C C . LEU B 1 471 ? 147.332 171.918 183.655 1.00 94.29 471 LEU B C 1
ATOM 7290 O O . LEU B 1 471 ? 147.889 171.182 184.471 1.00 94.29 471 LEU B O 1
ATOM 7295 N N . PRO B 1 472 ? 147.283 173.230 183.838 1.00 92.66 472 PRO B N 1
ATOM 7296 C CA . PRO B 1 472 ? 147.705 173.809 185.112 1.00 92.66 472 PRO B CA 1
ATOM 7297 C C . PRO B 1 472 ? 146.693 173.534 186.214 1.00 92.66 472 PRO B C 1
ATOM 7298 O O . PRO B 1 472 ? 145.495 173.408 185.978 1.00 92.66 472 PRO B O 1
ATOM 7302 N N . ASP B 1 473 ? 147.211 173.464 187.439 1.00 92.82 473 ASP B N 1
ATOM 7303 C CA . ASP B 1 473 ? 146.410 173.053 188.586 1.00 92.82 473 ASP B CA 1
ATOM 7304 C C . ASP B 1 473 ? 145.178 173.921 188.784 1.00 92.82 473 ASP B C 1
ATOM 7305 O O . ASP B 1 473 ? 144.185 173.460 189.350 1.00 92.82 473 ASP B O 1
ATOM 7310 N N . LYS B 1 474 ? 145.218 175.171 188.337 1.00 92.48 474 LYS B N 1
ATOM 7311 C CA . LYS B 1 474 ? 144.029 176.010 188.410 1.00 92.48 474 LYS B CA 1
ATOM 7312 C C . LYS B 1 474 ? 142.909 175.437 187.556 1.00 92.48 474 LYS B C 1
ATOM 7313 O O . LYS B 1 474 ? 141.773 175.287 188.020 1.00 92.48 474 LYS B O 1
ATOM 7319 N N . LEU B 1 475 ? 143.217 175.089 186.306 1.00 91.77 475 LEU B N 1
ATOM 7320 C CA . LEU B 1 475 ? 142.203 174.526 185.426 1.00 91.77 475 LEU B CA 1
ATOM 7321 C C . LEU B 1 475 ? 141.758 173.153 185.895 1.00 91.77 475 LEU B C 1
ATOM 7322 O O . LEU B 1 475 ? 140.581 172.810 185.781 1.00 91.77 475 LEU B O 1
ATOM 7327 N N . GLN B 1 476 ? 142.686 172.348 186.411 1.00 93.15 476 GLN B N 1
ATOM 7328 C CA . GLN B 1 476 ? 142.318 171.039 186.935 1.00 93.15 476 GLN B CA 1
ATOM 7329 C C . GLN B 1 476 ? 141.348 171.169 188.093 1.00 93.15 476 GLN B C 1
ATOM 7330 O O . GLN B 1 476 ? 140.353 170.442 188.160 1.00 93.15 476 GLN B O 1
ATOM 7336 N N . ALA B 1 477 ? 141.617 172.097 189.009 1.00 91.32 477 ALA B N 1
ATOM 7337 C CA . ALA B 1 477 ? 140.720 172.301 190.137 1.00 91.32 477 ALA B CA 1
ATOM 7338 C C . ALA B 1 477 ? 139.362 172.805 189.681 1.00 91.32 477 ALA B C 1
ATOM 7339 O O . ALA B 1 477 ? 138.333 172.372 190.200 1.00 91.32 477 ALA B O 1
ATOM 7341 N N . GLU B 1 478 ? 139.332 173.716 188.710 1.00 92.76 478 GLU B N 1
ATOM 7342 C CA . GLU B 1 478 ? 138.047 174.226 188.235 1.00 92.76 478 GLU B CA 1
ATOM 7343 C C . GLU B 1 478 ? 137.236 173.142 187.540 1.00 92.76 478 GLU B C 1
ATOM 7344 O O . GLU B 1 478 ? 136.022 173.037 187.750 1.00 92.76 478 GLU B O 1
ATOM 7350 N N . ILE B 1 479 ? 137.882 172.334 186.704 1.00 92.32 479 ILE B N 1
ATOM 7351 C CA . ILE B 1 479 ? 137.183 171.253 186.023 1.00 92.32 479 ILE B CA 1
ATOM 7352 C C . ILE B 1 479 ? 136.664 170.240 187.028 1.00 92.32 479 ILE B C 1
ATOM 7353 O O . ILE B 1 479 ? 135.536 169.759 186.913 1.00 92.32 479 ILE B O 1
ATOM 7358 N N . ALA B 1 480 ? 137.470 169.906 188.037 1.00 93.35 480 ALA B N 1
ATOM 7359 C CA . ALA B 1 480 ? 137.031 168.935 189.029 1.00 93.35 480 ALA B CA 1
ATOM 7360 C C . ALA B 1 480 ? 135.898 169.482 189.882 1.00 93.35 480 ALA B C 1
ATOM 7361 O O . ALA B 1 480 ? 134.996 168.739 190.271 1.00 93.35 480 ALA B O 1
ATOM 7363 N N . MET B 1 481 ? 135.927 170.774 190.196 1.00 95.27 481 MET B N 1
ATOM 7364 C CA . MET B 1 481 ? 134.859 171.360 190.995 1.00 95.27 481 MET B CA 1
ATOM 7365 C C . MET B 1 481 ? 133.570 171.448 190.204 1.00 95.27 481 MET B C 1
ATOM 7366 O O . MET B 1 481 ? 132.481 171.362 190.772 1.00 95.27 481 MET B O 1
ATOM 7371 N N . GLN B 1 482 ? 133.664 171.640 188.894 1.00 94.67 482 GLN B N 1
ATOM 7372 C CA . GLN B 1 482 ? 132.449 171.703 188.100 1.00 94.67 482 GLN B CA 1
ATOM 7373 C C . GLN B 1 482 ? 131.804 170.337 187.908 1.00 94.67 482 GLN B C 1
ATOM 7374 O O . GLN B 1 482 ? 130.594 170.266 187.684 1.00 94.67 482 GLN B O 1
ATOM 7380 N N . VAL B 1 483 ? 132.573 169.260 187.997 1.00 94.16 483 VAL B N 1
ATOM 7381 C CA . VAL B 1 483 ? 132.051 167.920 187.765 1.00 94.16 483 VAL B CA 1
ATOM 7382 C C . VAL B 1 483 ? 131.537 167.288 189.053 1.00 94.16 483 VAL B C 1
ATOM 7383 O O . VAL B 1 483 ? 130.513 166.605 189.053 1.00 94.16 483 VAL B O 1
ATOM 7387 N N . HIS B 1 484 ? 132.227 167.503 190.174 1.00 95.60 484 HIS B N 1
ATOM 7388 C CA . HIS B 1 484 ? 132.011 166.705 191.369 1.00 95.60 484 HIS B CA 1
ATOM 7389 C C . HIS B 1 484 ? 131.428 167.455 192.557 1.00 95.60 484 HIS B C 1
ATOM 7390 O O . HIS B 1 484 ? 130.947 166.803 193.487 1.00 95.60 484 HIS B O 1
ATOM 7397 N N . PHE B 1 485 ? 131.452 168.787 192.571 1.00 100.78 485 PHE B N 1
ATOM 7398 C CA . PHE B 1 485 ? 131.188 169.503 193.816 1.00 100.78 485 PHE B CA 1
ATOM 7399 C C . PHE B 1 485 ? 129.722 169.423 194.225 1.00 100.78 485 PHE B C 1
ATOM 7400 O O . PHE B 1 485 ? 129.410 169.162 195.390 1.00 100.78 485 PHE B O 1
ATOM 7408 N N . GLU B 1 486 ? 128.804 169.676 193.294 1.00 104.54 486 GLU B N 1
ATOM 7409 C CA . GLU B 1 486 ? 127.392 169.654 193.655 1.00 104.54 486 GLU B CA 1
ATOM 7410 C C . GLU B 1 486 ? 126.943 168.254 194.044 1.00 104.54 486 GLU B C 1
ATOM 7411 O O . GLU B 1 486 ? 126.102 168.093 194.933 1.00 104.54 486 GLU B O 1
ATOM 7417 N N . THR B 1 487 ? 127.486 167.232 193.389 1.00 103.34 487 THR B N 1
ATOM 7418 C CA . THR B 1 487 ? 127.204 165.865 193.802 1.00 103.34 487 THR B CA 1
ATOM 7419 C C . THR B 1 487 ? 127.750 165.588 195.193 1.00 103.34 487 THR B C 1
ATOM 7420 O O . THR B 1 487 ? 127.113 164.888 195.988 1.00 103.34 487 THR B O 1
ATOM 7424 N N . LEU B 1 488 ? 128.930 166.126 195.506 1.00 104.50 488 LEU B N 1
ATOM 7425 C CA . LEU B 1 488 ? 129.564 165.845 196.785 1.00 104.50 488 LEU B CA 1
ATOM 7426 C C . LEU B 1 488 ? 128.950 166.627 197.933 1.00 104.50 488 LEU B C 1
ATOM 7427 O O . LEU B 1 488 ? 129.097 166.220 199.085 1.00 104.50 488 LEU B O 1
ATOM 7432 N N . ARG B 1 489 ? 128.285 167.740 197.660 1.00 109.25 489 ARG B N 1
ATOM 7433 C CA . ARG B 1 489 ? 127.719 168.555 198.726 1.00 109.25 489 ARG B CA 1
ATOM 7434 C C . ARG B 1 489 ? 126.373 168.038 199.211 1.00 109.25 489 ARG B C 1
ATOM 7435 O O . ARG B 1 489 ? 125.860 168.533 200.217 1.00 109.25 489 ARG B O 1
ATOM 7443 N N . LYS B 1 490 ? 125.800 167.043 198.540 1.00 110.08 490 LYS B N 1
ATOM 7444 C CA . LYS B 1 490 ? 124.526 166.461 198.933 1.00 110.08 490 LYS B CA 1
ATOM 7445 C C . LYS B 1 490 ? 124.684 165.059 199.511 1.00 110.08 490 LYS B C 1
ATOM 7446 O O . LYS B 1 490 ? 123.753 164.256 199.435 1.00 110.08 490 LYS B O 1
ATOM 7452 N N . VAL B 1 491 ? 125.848 164.749 200.089 1.00 111.27 491 VAL B N 1
ATOM 7453 C CA . VAL B 1 491 ? 126.178 163.375 200.467 1.00 111.27 491 VAL B CA 1
ATOM 7454 C C . VAL B 1 491 ? 125.681 163.004 201.856 1.00 111.27 491 VAL B C 1
ATOM 7455 O O . VAL B 1 491 ? 125.771 161.833 202.244 1.00 111.27 491 VAL B O 1
ATOM 7459 N N . ARG B 1 492 ? 125.097 163.946 202.592 1.00 116.05 492 ARG B N 1
ATOM 7460 C CA . ARG B 1 492 ? 124.434 163.777 203.881 1.00 116.05 492 ARG B CA 1
ATOM 7461 C C . ARG B 1 492 ? 125.425 163.671 205.035 1.00 116.05 492 ARG B C 1
ATOM 7462 O O . ARG B 1 492 ? 125.006 163.701 206.188 1.00 116.05 492 ARG B O 1
ATOM 7470 N N . ILE B 1 493 ? 126.724 163.578 204.775 1.00 115.31 493 ILE B N 1
ATOM 7471 C CA . ILE B 1 493 ? 127.733 163.844 205.792 1.00 115.31 493 ILE B CA 1
ATOM 7472 C C . ILE B 1 493 ? 128.579 165.055 205.446 1.00 115.31 493 ILE B C 1
ATOM 7473 O O . ILE B 1 493 ? 129.286 165.569 206.324 1.00 115.31 493 ILE B O 1
ATOM 7478 N N . PHE B 1 494 ? 128.517 165.534 204.207 1.00 114.60 494 PHE B N 1
ATOM 7479 C CA . PHE B 1 494 ? 129.223 166.721 203.763 1.00 114.60 494 PHE B CA 1
ATOM 7480 C C . PHE B 1 494 ? 128.294 167.915 203.603 1.00 114.60 494 PHE B C 1
ATOM 7481 O O . PHE B 1 494 ? 128.706 168.941 203.057 1.00 114.60 494 PHE B O 1
ATOM 7489 N N . GLN B 1 495 ? 127.047 167.807 204.062 1.00 117.27 495 GLN B N 1
ATOM 7490 C CA . GLN B 1 495 ? 126.097 168.897 203.884 1.00 117.27 495 GLN B CA 1
ATOM 7491 C C . GLN B 1 495 ? 126.377 170.080 204.798 1.00 117.27 495 GLN B C 1
ATOM 7492 O O . GLN B 1 495 ? 125.866 171.175 204.543 1.00 117.27 495 GLN B O 1
ATOM 7498 N N . ASP B 1 496 ? 127.168 169.891 205.849 1.00 119.36 496 ASP B N 1
ATOM 7499 C CA . ASP B 1 496 ? 127.448 170.936 206.826 1.00 119.36 496 ASP B CA 1
ATOM 7500 C C . ASP B 1 496 ? 128.949 171.110 207.006 1.00 119.36 496 ASP B C 1
ATOM 7501 O O . ASP B 1 496 ? 129.471 171.159 208.119 1.00 119.36 496 ASP B O 1
ATOM 7506 N N . CYS B 1 497 ? 129.670 171.202 205.895 1.00 118.12 497 CYS B N 1
ATOM 7507 C CA . CYS B 1 497 ? 131.109 171.398 205.920 1.00 118.12 497 CYS B CA 1
ATOM 7508 C C . CYS B 1 497 ? 131.463 172.665 205.158 1.00 118.12 497 CYS B C 1
ATOM 7509 O O . CYS B 1 497 ? 130.639 173.240 204.443 1.00 118.12 497 CYS B O 1
ATOM 7512 N N . GLU B 1 498 ? 132.705 173.101 205.329 1.00 116.26 498 GLU B N 1
ATOM 7513 C CA . GLU B 1 498 ? 133.214 174.236 204.582 1.00 116.26 498 GLU B CA 1
ATOM 7514 C C . GLU B 1 498 ? 133.651 173.800 203.192 1.00 116.26 498 GLU B C 1
ATOM 7515 O O . GLU B 1 498 ? 134.129 172.683 202.995 1.00 116.26 498 GLU B O 1
ATOM 7521 N N . ALA B 1 499 ? 133.481 174.702 202.223 1.00 111.75 499 ALA B N 1
ATOM 7522 C CA . ALA B 1 499 ? 133.737 174.370 200.829 1.00 111.75 499 ALA B CA 1
ATOM 7523 C C . ALA B 1 499 ? 135.189 174.005 200.561 1.00 111.75 499 ALA B C 1
ATOM 7524 O O . ALA B 1 499 ? 135.468 173.351 199.551 1.00 111.75 499 ALA B O 1
ATOM 7526 N N . GLY B 1 500 ? 136.121 174.415 201.420 1.00 111.49 500 GLY B N 1
ATOM 7527 C CA . GLY B 1 500 ? 137.517 174.078 201.184 1.00 111.49 500 GLY B CA 1
ATOM 7528 C C . GLY B 1 500 ? 137.780 172.591 201.305 1.00 111.49 500 GLY B C 1
ATOM 7529 O O . GLY B 1 500 ? 138.499 172.002 200.487 1.00 111.49 500 GLY B O 1
ATOM 7530 N N . LEU B 1 501 ? 137.204 171.966 202.331 1.00 110.04 501 LEU B N 1
ATOM 7531 C CA . LEU B 1 501 ? 137.302 170.521 202.476 1.00 110.04 501 LEU B CA 1
ATOM 7532 C C . LEU B 1 501 ? 136.763 169.817 201.242 1.00 110.04 501 LEU B C 1
ATOM 7533 O O . LEU B 1 501 ? 137.394 168.900 200.709 1.00 110.04 501 LEU B O 1
ATOM 7538 N N . LEU B 1 502 ? 135.597 170.250 200.761 1.00 106.60 502 LEU B N 1
ATOM 7539 C CA . LEU B 1 502 ? 135.001 169.601 199.605 1.00 106.60 502 LEU B CA 1
ATOM 7540 C C . LEU B 1 502 ? 135.811 169.838 198.345 1.00 106.60 502 LEU B C 1
ATOM 7541 O O . LEU B 1 502 ? 135.829 168.983 197.464 1.00 106.60 502 LEU B O 1
ATOM 7546 N N . ALA B 1 503 ? 136.483 170.981 198.228 1.00 104.49 503 ALA B N 1
ATOM 7547 C CA . ALA B 1 503 ? 137.380 171.180 197.094 1.00 104.49 503 ALA B CA 1
ATOM 7548 C C . ALA B 1 503 ? 138.527 170.184 197.129 1.00 104.49 503 ALA B C 1
ATOM 7549 O O . ALA B 1 503 ? 138.831 169.520 196.123 1.00 104.49 503 ALA B O 1
ATOM 7551 N N . GLU B 1 504 ? 139.159 170.043 198.296 1.00 105.69 504 GLU B N 1
ATOM 7552 C CA . GLU B 1 504 ? 140.228 169.063 198.430 1.00 105.69 504 GLU B CA 1
ATOM 7553 C C . GLU B 1 504 ? 139.730 167.657 198.128 1.00 105.69 504 GLU B C 1
ATOM 7554 O O . GLU B 1 504 ? 140.460 166.845 197.553 1.00 105.69 504 GLU B O 1
ATOM 7560 N N . LEU B 1 505 ? 138.484 167.355 198.498 1.00 103.17 505 LEU B N 1
ATOM 7561 C CA . LEU B 1 505 ? 137.956 166.014 198.267 1.00 103.17 505 LEU B CA 1
ATOM 7562 C C . LEU B 1 505 ? 137.639 165.776 196.798 1.00 103.17 505 LEU B C 1
ATOM 7563 O O . LEU B 1 505 ? 137.990 164.727 196.253 1.00 103.17 505 LEU B O 1
ATOM 7568 N N . VAL B 1 506 ? 136.980 166.726 196.131 1.00 100.12 506 VAL B N 1
ATOM 7569 C CA . VAL B 1 506 ? 136.683 166.539 194.713 1.00 100.12 506 VAL B CA 1
ATOM 7570 C C . VAL B 1 506 ? 137.968 166.423 193.922 1.00 100.12 506 VAL B C 1
ATOM 7571 O O . VAL B 1 506 ? 137.969 165.916 192.796 1.00 100.12 506 VAL B O 1
ATOM 7575 N N . LEU B 1 507 ? 139.085 166.887 194.482 1.00 101.15 507 LEU B N 1
ATOM 7576 C CA . LEU B 1 507 ? 140.355 166.588 193.829 1.00 101.15 507 LEU B CA 1
ATOM 7577 C C . LEU B 1 507 ? 140.704 165.104 193.906 1.00 101.15 507 LEU B C 1
ATOM 7578 O O . LEU B 1 507 ? 141.253 164.550 192.949 1.00 101.15 507 LEU B O 1
ATOM 7583 N N . LYS B 1 508 ? 140.410 164.447 195.025 1.00 102.23 508 LYS B N 1
ATOM 7584 C CA . LYS B 1 508 ? 140.795 163.055 195.248 1.00 102.23 508 LYS B CA 1
ATOM 7585 C C . LYS B 1 508 ? 139.599 162.124 195.071 1.00 102.23 508 LYS B C 1
ATOM 7586 O O . LYS B 1 508 ? 139.070 161.568 196.029 1.00 102.23 508 LYS B O 1
ATOM 7592 N N . LEU B 1 509 ? 139.197 161.920 193.821 1.00 96.91 509 LEU B N 1
ATOM 7593 C CA . LEU B 1 509 ? 138.133 160.987 193.476 1.00 96.91 509 LEU B CA 1
ATOM 7594 C C . LEU B 1 509 ? 138.620 160.119 192.331 1.00 96.91 509 LEU B C 1
ATOM 7595 O O . LEU B 1 509 ? 139.163 160.636 191.352 1.00 96.91 509 LEU B O 1
ATOM 7600 N N . GLN B 1 510 ? 138.429 158.812 192.448 1.00 96.34 510 GLN B N 1
ATOM 7601 C CA . GLN B 1 510 ? 138.960 157.866 191.484 1.00 96.34 510 GLN B CA 1
ATOM 7602 C C . GLN B 1 510 ? 137.820 157.200 190.740 1.00 96.34 510 GLN B C 1
ATOM 7603 O O . GLN B 1 510 ? 136.843 156.768 191.350 1.00 96.34 510 GLN B O 1
ATOM 7609 N N . LEU B 1 511 ? 137.957 157.103 189.430 1.00 91.89 511 LEU B N 1
ATOM 7610 C CA . LEU B 1 511 ? 136.973 156.427 188.609 1.00 91.89 511 LEU B CA 1
ATOM 7611 C C . LEU B 1 511 ? 137.199 154.929 188.654 1.00 91.89 511 LEU B C 1
ATOM 7612 O O . LEU B 1 511 ? 138.333 154.457 188.554 1.00 91.89 511 LEU B O 1
ATOM 7617 N N . GLN B 1 512 ? 136.111 154.185 188.807 1.00 92.24 512 GLN B N 1
ATOM 7618 C CA . GLN B 1 512 ? 136.114 152.741 188.658 1.00 92.24 512 GLN B CA 1
ATOM 7619 C C . GLN B 1 512 ? 134.939 152.350 187.785 1.00 92.24 512 GLN B C 1
ATOM 7620 O O . GLN B 1 512 ? 133.828 152.838 187.983 1.00 92.24 512 GLN B O 1
ATOM 7626 N N . VAL B 1 513 ? 135.183 151.488 186.811 1.00 90.57 513 VAL B N 1
ATOM 7627 C CA . VAL B 1 513 ? 134.164 151.084 185.856 1.00 90.57 513 VAL B CA 1
ATOM 7628 C C . VAL B 1 513 ? 133.818 149.624 186.094 1.00 90.57 513 VAL B C 1
ATOM 7629 O O . VAL B 1 513 ? 134.676 148.825 186.478 1.00 90.57 513 VAL B O 1
ATOM 7633 N N . PHE B 1 514 ? 132.552 149.285 185.889 1.00 89.60 514 PHE B N 1
ATOM 7634 C CA . PHE B 1 514 ? 132.054 147.933 186.056 1.00 89.60 514 PHE B CA 1
ATOM 7635 C C . PHE B 1 514 ? 131.219 147.551 184.845 1.00 89.60 514 PHE B C 1
ATOM 7636 O O . PHE B 1 514 ? 130.656 148.404 184.163 1.00 89.60 514 PHE B O 1
ATOM 7644 N N . SER B 1 515 ? 131.158 146.266 184.572 1.00 90.50 515 SER B N 1
ATOM 7645 C CA . SER B 1 515 ? 130.420 145.717 183.449 1.00 90.50 515 SER B CA 1
ATOM 7646 C C . SER B 1 515 ? 129.096 145.158 183.932 1.00 90.50 515 SER B C 1
ATOM 7647 O O . SER B 1 515 ? 128.835 145.107 185.135 1.00 90.50 515 SER B O 1
ATOM 7650 N N . PRO B 1 516 ? 128.203 144.763 183.023 1.00 90.84 516 PRO B N 1
ATOM 7651 C CA . PRO B 1 516 ? 126.897 144.261 183.461 1.00 90.84 516 PRO B CA 1
ATOM 7652 C C . PRO B 1 516 ? 127.024 143.038 184.354 1.00 90.84 516 PRO B C 1
ATOM 7653 O O . PRO B 1 516 ? 127.734 142.085 184.035 1.00 90.84 516 PRO B O 1
ATOM 7657 N N . GLY B 1 517 ? 126.322 143.073 185.482 1.00 90.58 517 GLY B N 1
ATOM 7658 C CA . GLY B 1 517 ? 126.283 141.956 186.395 1.00 90.58 517 GLY B CA 1
ATOM 7659 C C . GLY B 1 517 ? 127.428 141.869 187.373 1.00 90.58 517 GLY B C 1
ATOM 7660 O O . GLY B 1 517 ? 127.382 141.027 188.273 1.00 90.58 517 GLY B O 1
ATOM 7661 N N . ASP B 1 518 ? 128.454 142.700 187.228 1.00 92.14 518 ASP B N 1
ATOM 7662 C CA . ASP B 1 518 ? 129.562 142.704 188.168 1.00 92.14 518 ASP B CA 1
ATOM 7663 C C . ASP B 1 518 ? 129.098 143.151 189.542 1.00 92.14 518 ASP B C 1
ATOM 7664 O O . ASP B 1 518 ? 128.237 144.020 189.669 1.00 92.14 518 ASP B O 1
ATOM 7669 N N . PHE B 1 519 ? 129.681 142.556 190.573 1.00 96.11 519 PHE B N 1
ATOM 7670 C CA . PHE B 1 519 ? 129.378 142.923 191.947 1.00 96.11 519 PHE B CA 1
ATOM 7671 C C . PHE B 1 519 ? 130.324 144.024 192.400 1.00 96.11 519 PHE B C 1
ATOM 7672 O O . PHE B 1 519 ? 131.544 143.876 192.313 1.00 96.11 519 PHE B O 1
ATOM 7680 N N . ILE B 1 520 ? 129.755 145.132 192.872 1.00 96.72 520 ILE B N 1
ATOM 7681 C CA . ILE B 1 520 ? 130.569 146.189 193.458 1.00 96.72 520 ILE B CA 1
ATOM 7682 C C . ILE B 1 520 ? 131.140 145.729 194.787 1.00 96.72 520 ILE B C 1
ATOM 7683 O O . ILE B 1 520 ? 132.309 145.977 195.100 1.00 96.72 520 ILE B O 1
ATOM 7688 N N . CYS B 1 521 ? 130.325 145.045 195.584 1.00 101.49 521 CYS B N 1
ATOM 7689 C CA . CYS B 1 521 ? 130.700 144.586 196.911 1.00 101.49 521 CYS B CA 1
ATOM 7690 C C . CYS B 1 521 ? 129.772 143.447 197.287 1.00 101.49 521 CYS B C 1
ATOM 7691 O O . CYS B 1 521 ? 128.704 143.278 196.699 1.00 101.49 521 CYS B O 1
ATOM 7694 N N . LYS B 1 522 ? 130.191 142.661 198.271 1.00 105.63 522 LYS B N 1
ATOM 7695 C CA . LYS B 1 522 ? 129.389 141.553 198.755 1.00 105.63 522 LYS B CA 1
ATOM 7696 C C . LYS B 1 522 ? 129.371 141.558 200.273 1.00 105.63 522 LYS B C 1
ATOM 7697 O O . LYS B 1 522 ? 130.147 142.260 200.920 1.00 105.63 522 LYS B O 1
ATOM 7703 N N . LYS B 1 523 ? 128.460 140.769 200.832 1.00 109.59 523 LYS B N 1
ATOM 7704 C CA . LYS B 1 523 ? 128.264 140.742 202.272 1.00 109.59 523 LYS B CA 1
ATOM 7705 C C . LYS B 1 523 ? 129.523 140.257 202.977 1.00 109.59 523 LYS B C 1
ATOM 7706 O O . LYS B 1 523 ? 130.172 139.304 202.539 1.00 109.59 523 LYS B O 1
ATOM 7712 N N . GLY B 1 524 ? 129.864 140.915 204.081 1.00 110.48 524 GLY B N 1
ATOM 7713 C CA . GLY B 1 524 ? 131.034 140.542 204.851 1.00 110.48 524 GLY B CA 1
ATOM 7714 C C . GLY B 1 524 ? 132.334 140.714 204.100 1.00 110.48 524 GLY B C 1
ATOM 7715 O O . GLY B 1 524 ? 133.188 139.827 204.099 1.00 110.48 524 GLY B O 1
ATOM 7716 N N . ASP B 1 525 ? 132.491 141.865 203.463 1.00 112.48 525 ASP B N 1
ATOM 7717 C CA . ASP B 1 525 ? 133.685 142.225 202.721 1.00 112.48 525 ASP B CA 1
ATOM 7718 C C . ASP B 1 525 ? 134.306 143.454 203.370 1.00 112.48 525 ASP B C 1
ATOM 7719 O O . ASP B 1 525 ? 133.629 144.220 204.059 1.00 112.48 525 ASP B O 1
ATOM 7724 N N . ILE B 1 526 ? 135.605 143.653 203.159 1.00 114.38 526 ILE B N 1
ATOM 7725 C CA . ILE B 1 526 ? 136.264 144.800 203.771 1.00 114.38 526 ILE B CA 1
ATOM 7726 C C . ILE B 1 526 ? 135.771 146.076 203.103 1.00 114.38 526 ILE B C 1
ATOM 7727 O O . ILE B 1 526 ? 135.937 146.270 201.892 1.00 114.38 526 ILE B O 1
ATOM 7732 N N . GLY B 1 527 ? 135.174 146.963 203.893 1.00 112.92 527 GLY B N 1
ATOM 7733 C CA . GLY B 1 527 ? 134.607 148.175 203.347 1.00 112.92 527 GLY B CA 1
ATOM 7734 C C . GLY B 1 527 ? 135.362 149.415 203.764 1.00 112.92 527 GLY B C 1
ATOM 7735 O O . GLY B 1 527 ? 135.324 149.814 204.929 1.00 112.92 527 GLY B O 1
ATOM 7736 N N . ARG B 1 528 ? 136.039 150.046 202.814 1.00 112.19 528 ARG B N 1
ATOM 7737 C CA . ARG B 1 528 ? 136.932 151.157 203.099 1.00 112.19 528 ARG B CA 1
ATOM 7738 C C . ARG B 1 528 ? 136.775 152.256 202.058 1.00 112.19 528 ARG B C 1
ATOM 7739 O O . ARG B 1 528 ? 137.733 152.952 201.718 1.00 112.19 528 ARG B O 1
ATOM 7747 N N . GLU B 1 529 ? 135.561 152.440 201.542 1.00 106.38 529 GLU B N 1
ATOM 7748 C CA . GLU B 1 529 ? 135.345 153.310 200.395 1.00 106.38 529 GLU B CA 1
ATOM 7749 C C . GLU B 1 529 ? 133.932 153.864 200.421 1.00 106.38 529 GLU B C 1
ATOM 7750 O O . GLU B 1 529 ? 133.075 153.402 201.173 1.00 106.38 529 GLU B O 1
ATOM 7756 N N . MET B 1 530 ? 133.710 154.867 199.587 1.00 102.50 530 MET B N 1
ATOM 7757 C CA . MET B 1 530 ? 132.393 155.420 199.328 1.00 102.50 530 MET B CA 1
ATOM 7758 C C . MET B 1 530 ? 132.225 155.536 197.825 1.00 102.50 530 MET B C 1
ATOM 7759 O O . MET B 1 530 ? 133.150 155.949 197.127 1.00 102.50 530 MET B O 1
ATOM 7764 N N . TYR B 1 531 ? 131.054 155.163 197.326 1.00 99.30 531 TYR B N 1
ATOM 7765 C CA . TYR B 1 531 ? 130.790 155.118 195.895 1.00 99.30 531 TYR B CA 1
ATOM 7766 C C . TYR B 1 531 ? 129.743 156.150 195.526 1.00 99.30 531 TYR B C 1
ATOM 7767 O O . TYR B 1 531 ? 128.744 156.305 196.229 1.00 99.30 531 TYR B O 1
ATOM 7776 N N . ILE B 1 532 ? 129.973 156.843 194.419 1.00 96.26 532 ILE B N 1
ATOM 7777 C CA . ILE B 1 532 ? 129.022 157.780 193.842 1.00 96.26 532 ILE B CA 1
ATOM 7778 C C . ILE B 1 532 ? 128.678 157.288 192.449 1.00 96.26 532 ILE B C 1
ATOM 7779 O O . ILE B 1 532 ? 129.573 157.090 191.622 1.00 96.26 532 ILE B O 1
ATOM 7784 N N . VAL B 1 533 ? 127.395 157.0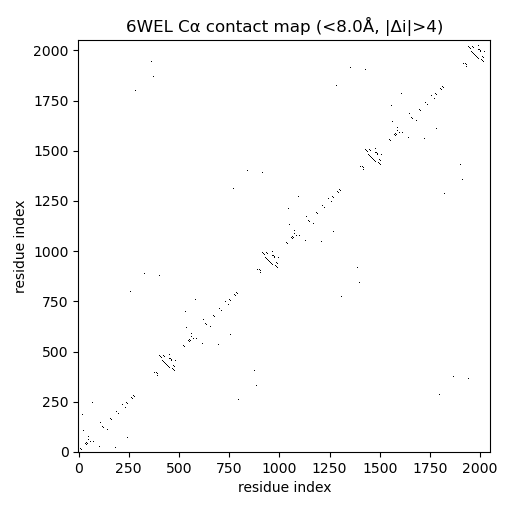87 192.187 1.00 95.61 533 VAL B N 1
ATOM 7785 C CA . VAL B 1 533 ? 126.976 156.524 190.911 1.00 95.61 533 VAL B CA 1
ATOM 7786 C C . VAL B 1 533 ? 126.920 157.634 189.872 1.00 95.61 533 VAL B C 1
ATOM 7787 O O . VAL B 1 533 ? 126.070 158.525 189.941 1.00 95.61 533 VAL B O 1
ATOM 7791 N N . LYS B 1 534 ? 127.832 157.583 188.912 1.00 95.32 534 LYS B N 1
ATOM 7792 C CA . LYS B 1 534 ? 127.774 158.400 187.716 1.00 95.32 534 LYS B CA 1
ATOM 7793 C C . LYS B 1 534 ? 127.578 157.468 186.538 1.00 95.32 534 LYS B C 1
ATOM 7794 O O . LYS B 1 534 ? 128.203 156.410 186.473 1.00 95.32 534 LYS B O 1
ATOM 7800 N N . ARG B 1 535 ? 126.693 157.831 185.625 1.00 97.73 535 ARG B N 1
ATOM 7801 C CA . ARG B 1 535 ? 126.586 157.120 184.355 1.00 97.73 535 ARG B CA 1
ATOM 7802 C C . ARG B 1 535 ? 126.357 155.624 184.541 1.00 97.73 535 ARG B C 1
ATOM 7803 O O . ARG B 1 535 ? 127.061 154.801 183.960 1.00 97.73 535 ARG B O 1
ATOM 7811 N N . GLY B 1 536 ? 125.387 155.255 185.351 1.00 96.37 536 GLY B N 1
ATOM 7812 C CA . GLY B 1 536 ? 125.054 153.858 185.467 1.00 96.37 536 GLY B CA 1
ATOM 7813 C C . GLY B 1 536 ? 123.806 153.627 186.263 1.00 96.37 536 GLY B C 1
ATOM 7814 O O . GLY B 1 536 ? 122.942 154.498 186.362 1.00 96.37 536 GLY B O 1
ATOM 7815 N N . ARG B 1 537 ? 123.712 152.429 186.829 1.00 97.33 537 ARG B N 1
ATOM 7816 C CA . ARG B 1 537 ? 122.613 152.075 187.720 1.00 97.33 537 ARG B CA 1
ATOM 7817 C C . ARG B 1 537 ? 123.004 150.823 188.485 1.00 97.33 537 ARG B C 1
ATOM 7818 O O . ARG B 1 537 ? 123.328 149.806 187.868 1.00 97.33 537 ARG B O 1
ATOM 7826 N N . LEU B 1 538 ? 122.986 150.889 189.811 1.00 98.73 538 LEU B N 1
ATOM 7827 C CA . LEU B 1 538 ? 123.259 149.737 190.658 1.00 98.73 538 LEU B CA 1
ATOM 7828 C C . LEU B 1 538 ? 121.970 149.230 191.291 1.00 98.73 538 LEU B C 1
ATOM 7829 O O . LEU B 1 538 ? 120.924 149.876 191.234 1.00 98.73 538 LEU B O 1
ATOM 7834 N N . GLN B 1 539 ? 122.058 148.063 191.920 1.00 102.88 539 GLN B N 1
ATOM 7835 C CA . GLN B 1 539 ? 120.917 147.538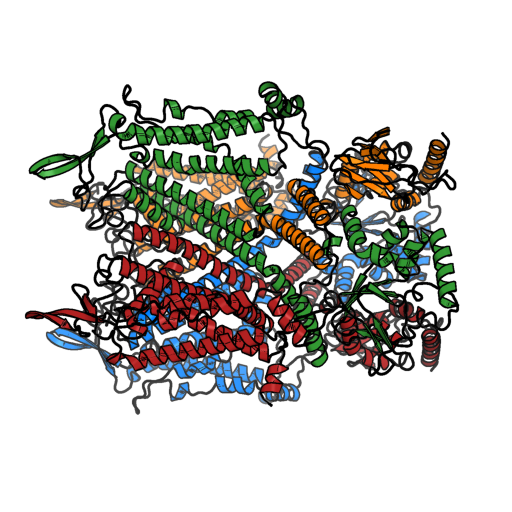 192.656 1.00 102.88 539 GLN B CA 1
ATOM 7836 C C . GLN B 1 539 ? 121.409 146.598 193.743 1.00 102.88 539 GLN B C 1
ATOM 7837 O O . GLN B 1 539 ? 122.381 145.869 193.549 1.00 102.88 539 GLN B O 1
ATOM 7843 N N . VAL B 1 540 ? 120.729 146.629 194.885 1.00 106.76 540 VAL B N 1
ATOM 7844 C CA . VAL B 1 540 ? 121.112 145.873 196.073 1.00 106.76 540 VAL B CA 1
ATOM 7845 C C . VAL B 1 540 ? 120.315 144.576 196.078 1.00 106.76 540 VAL B C 1
ATOM 7846 O O . VAL B 1 540 ? 119.100 144.584 196.286 1.00 106.76 540 VAL B O 1
ATOM 7850 N N . VAL B 1 541 ? 121.002 143.460 195.862 1.00 109.85 541 VAL B N 1
ATOM 7851 C CA . VAL B 1 541 ? 120.372 142.164 195.644 1.00 109.85 541 VAL B CA 1
ATOM 7852 C C . VAL B 1 541 ? 120.507 141.323 196.903 1.00 109.85 541 VAL B C 1
ATOM 7853 O O . VAL B 1 541 ? 121.532 141.377 197.592 1.00 109.85 541 VAL B O 1
ATOM 7857 N N . ASP B 1 542 ? 119.470 140.550 197.212 1.00 117.00 542 ASP B N 1
ATOM 7858 C CA . ASP B 1 542 ? 119.419 139.827 198.476 1.00 117.00 542 ASP B CA 1
ATOM 7859 C C . ASP B 1 542 ? 120.120 138.479 198.372 1.00 117.00 542 ASP B C 1
ATOM 7860 O O . ASP B 1 542 ? 119.469 137.448 198.176 1.00 117.00 542 ASP B O 1
ATOM 7865 N N . ASP B 1 543 ? 121.447 138.492 198.487 1.00 119.50 543 ASP B N 1
ATOM 7866 C CA . ASP B 1 543 ? 122.243 137.332 198.880 1.00 119.50 543 ASP B CA 1
ATOM 7867 C C . ASP B 1 543 ? 122.221 136.175 197.887 1.00 119.50 543 ASP B C 1
ATOM 7868 O O . ASP B 1 543 ? 122.969 135.207 198.051 1.00 119.50 543 ASP B O 1
ATOM 7873 N N . ASP B 1 544 ? 121.415 136.263 196.835 1.00 121.38 544 ASP B N 1
ATOM 7874 C CA . ASP B 1 544 ? 121.387 135.215 195.825 1.00 121.38 544 ASP B CA 1
ATOM 7875 C C . ASP B 1 544 ? 121.396 135.762 194.410 1.00 121.38 544 ASP B C 1
ATOM 7876 O O . ASP B 1 544 ? 121.647 135.007 193.468 1.00 121.38 544 ASP B O 1
ATOM 7881 N N . GLY B 1 545 ? 121.144 137.050 194.234 1.00 118.57 545 GLY B N 1
ATOM 7882 C CA . GLY B 1 545 ? 121.044 137.578 192.898 1.00 118.57 545 GLY B CA 1
ATOM 7883 C C . GLY B 1 545 ? 119.703 137.349 192.255 1.00 118.57 545 GLY B C 1
ATOM 7884 O O . GLY B 1 545 ? 119.559 137.570 191.050 1.00 118.57 545 GLY B O 1
ATOM 7885 N N . LYS B 1 546 ? 118.712 136.899 193.025 1.00 121.03 546 LYS B N 1
ATOM 7886 C CA . LYS B 1 546 ? 117.340 136.846 192.525 1.00 121.03 546 LYS B CA 1
ATOM 7887 C C . LYS B 1 546 ? 116.482 137.509 193.603 1.00 121.03 546 LYS B C 1
ATOM 7888 O O . LYS B 1 546 ? 115.845 136.832 194.411 1.00 121.03 546 LYS B O 1
ATOM 7894 N N . LYS B 1 547 ? 116.481 138.839 193.582 1.00 118.48 547 LYS B N 1
ATOM 7895 C CA . LYS B 1 547 ? 115.668 139.705 194.419 1.00 118.48 547 LYS B CA 1
ATOM 7896 C C . LYS B 1 547 ? 116.119 141.128 194.151 1.00 118.48 547 LYS B C 1
ATOM 7897 O O . LYS B 1 547 ? 117.068 141.347 193.394 1.00 118.48 547 LYS B O 1
ATOM 7903 N N . VAL B 1 548 ? 115.473 142.098 194.786 1.00 115.26 548 VAL B N 1
ATOM 7904 C CA . VAL B 1 548 ? 115.934 143.478 194.742 1.00 115.26 548 VAL B CA 1
ATOM 7905 C C . VAL B 1 548 ? 115.340 144.213 195.929 1.00 115.26 548 VAL B C 1
ATOM 7906 O O . VAL B 1 548 ? 114.155 144.064 196.238 1.00 115.26 548 VAL B O 1
ATOM 7910 N N . PHE B 1 549 ? 116.165 145.003 196.608 1.00 113.02 549 PHE B N 1
ATOM 7911 C CA . PHE B 1 549 ? 115.648 145.872 197.654 1.00 113.02 549 PHE B CA 1
ATOM 7912 C C . PHE B 1 549 ? 115.502 147.295 197.148 1.00 113.02 549 PHE B C 1
ATOM 7913 O O . PHE B 1 549 ? 114.409 147.871 197.185 1.00 113.02 549 PHE B O 1
ATOM 7921 N N . VAL B 1 550 ? 116.602 147.880 196.682 1.00 108.10 550 VAL B N 1
ATOM 7922 C CA . VAL B 1 550 ? 116.606 149.235 196.153 1.00 108.10 550 VAL B CA 1
ATOM 7923 C C . VAL B 1 550 ? 117.429 149.235 194.880 1.00 108.10 550 VAL B C 1
ATOM 7924 O O . VAL B 1 550 ? 118.271 148.367 194.658 1.00 108.10 550 VAL B O 1
ATOM 7928 N N . THR B 1 551 ? 117.169 150.220 194.034 1.00 104.03 551 THR B N 1
ATOM 7929 C CA . THR B 1 551 ? 117.923 150.440 192.813 1.00 104.03 551 THR B CA 1
ATOM 7930 C C . THR B 1 551 ? 118.530 151.828 192.896 1.00 104.03 551 THR B C 1
ATOM 7931 O O . THR B 1 551 ? 117.812 152.806 193.112 1.00 104.03 551 THR B O 1
ATOM 7935 N N . LEU B 1 552 ? 119.844 151.914 192.740 1.00 101.18 552 LEU B N 1
ATOM 7936 C CA . LEU B 1 552 ? 120.566 153.165 192.900 1.00 101.18 552 LEU B CA 1
ATOM 7937 C C . LEU B 1 552 ? 120.794 153.779 191.530 1.00 101.18 552 LEU B C 1
ATOM 7938 O O . LEU B 1 552 ? 121.365 153.139 190.647 1.00 101.18 552 LEU B O 1
ATOM 7943 N N . GLN B 1 553 ? 120.348 155.010 191.360 1.00 100.69 553 GLN B N 1
ATOM 7944 C CA . GLN B 1 553 ? 120.439 155.719 190.098 1.00 100.69 553 GLN B CA 1
ATOM 7945 C C . GLN B 1 553 ? 121.641 156.648 190.127 1.00 100.69 553 GLN B C 1
ATOM 7946 O O . GLN B 1 553 ? 122.340 156.757 191.133 1.00 100.69 553 GLN B O 1
ATOM 7952 N N . GLU B 1 554 ? 121.871 157.333 189.015 1.00 100.34 554 GLU B N 1
ATOM 7953 C CA . GLU B 1 554 ? 122.995 158.253 188.934 1.00 100.34 554 GLU B CA 1
ATOM 7954 C C . GLU B 1 554 ? 122.892 159.318 190.017 1.00 100.34 554 GLU B C 1
ATOM 7955 O O . GLU B 1 554 ? 121.801 159.783 190.351 1.00 100.34 554 GLU B O 1
ATOM 7961 N N . GLY B 1 555 ? 124.034 159.684 190.584 1.00 99.90 555 GLY B N 1
ATOM 7962 C CA . GLY B 1 555 ? 124.085 160.698 191.608 1.00 99.90 555 GLY B CA 1
ATOM 7963 C C . GLY B 1 555 ? 123.897 160.204 193.024 1.00 99.90 555 GLY B C 1
ATOM 7964 O O . GLY B 1 555 ? 124.130 160.974 193.962 1.00 99.90 555 GLY B O 1
ATOM 7965 N N . SER B 1 556 ? 123.489 158.955 193.217 1.00 99.67 556 SER B N 1
ATOM 7966 C CA . SER B 1 556 ? 123.320 158.440 194.564 1.00 99.67 556 SER B CA 1
ATOM 7967 C C . SER B 1 556 ? 124.671 158.041 195.152 1.00 99.67 556 SER B C 1
ATOM 7968 O O . SER B 1 556 ? 125.691 157.999 194.464 1.00 99.67 556 SER B O 1
ATOM 7971 N N . VAL B 1 557 ? 124.672 157.758 196.448 1.00 101.21 557 VAL B N 1
ATOM 7972 C CA . VAL B 1 557 ? 125.894 157.506 197.199 1.00 101.21 557 VAL B CA 1
ATOM 7973 C C . VAL B 1 557 ? 125.702 156.252 198.032 1.00 101.21 557 VAL B C 1
ATOM 7974 O O . VAL B 1 557 ? 124.637 156.045 198.621 1.00 101.21 557 VAL B O 1
ATOM 7978 N N . PHE B 1 558 ? 126.732 155.416 198.082 1.00 103.53 558 PHE B N 1
ATOM 7979 C CA . PHE B 1 558 ? 126.684 154.172 198.830 1.00 103.53 558 PHE B CA 1
ATOM 7980 C C . PHE B 1 558 ? 127.991 153.982 199.586 1.00 103.53 558 PHE B C 1
ATOM 7981 O O . PHE B 1 558 ? 129.073 154.188 199.032 1.00 103.53 558 PHE B O 1
ATOM 7989 N N . GLY B 1 559 ? 127.887 153.584 200.849 1.00 106.46 559 GLY B N 1
ATOM 7990 C CA . GLY B 1 559 ? 129.055 153.313 201.657 1.00 106.46 559 GLY B CA 1
ATOM 7991 C C . GLY B 1 559 ? 129.639 154.511 202.361 1.00 106.46 559 GLY B C 1
ATOM 7992 O O . GLY B 1 559 ? 130.842 154.523 202.633 1.00 106.46 559 GLY B O 1
ATOM 7993 N N . GLU B 1 560 ? 128.828 155.522 202.666 1.00 111.66 560 GLU B N 1
ATOM 7994 C CA . GLU B 1 560 ? 129.366 156.776 203.171 1.00 111.66 560 GLU B CA 1
ATOM 7995 C C . GLU B 1 560 ? 129.658 156.738 204.662 1.00 111.66 560 GLU B C 1
ATOM 7996 O O . GLU B 1 560 ? 130.327 157.642 205.167 1.00 111.66 560 GLU B O 1
ATOM 8002 N N . LEU B 1 561 ? 129.165 155.736 205.383 1.00 112.84 561 LEU B N 1
ATOM 8003 C CA . LEU B 1 561 ? 129.529 155.575 206.781 1.00 112.84 561 LEU B CA 1
ATOM 8004 C C . LEU B 1 561 ? 130.728 154.664 206.970 1.00 112.84 561 LEU B C 1
ATOM 8005 O O . LEU B 1 561 ? 131.406 154.762 207.994 1.00 112.84 561 LEU B O 1
ATOM 8010 N N . SER B 1 562 ? 131.009 153.796 206.003 1.00 111.82 562 SER B N 1
ATOM 8011 C CA . SER B 1 562 ? 132.215 152.983 206.013 1.00 111.82 562 SER B CA 1
ATOM 8012 C C . SER B 1 562 ? 133.470 153.791 205.756 1.00 111.82 562 SER B C 1
ATOM 8013 O O . SER B 1 562 ? 134.547 153.205 205.623 1.00 111.82 562 SER B O 1
ATOM 8016 N N . ILE B 1 563 ? 133.356 155.110 205.663 1.00 112.56 563 ILE B N 1
ATOM 8017 C CA . ILE B 1 563 ? 134.477 155.981 205.347 1.00 112.56 563 ILE B CA 1
ATOM 8018 C C . ILE B 1 563 ? 134.876 156.694 206.632 1.00 112.56 563 ILE B C 1
ATOM 8019 O O . ILE B 1 563 ? 136.010 157.162 206.776 1.00 112.56 563 ILE B O 1
ATOM 8024 N N . LEU B 1 564 ? 133.940 156.773 207.572 1.00 117.42 564 LEU B N 1
ATOM 8025 C CA . LEU B 1 564 ? 134.224 157.242 208.916 1.00 117.42 564 LEU B CA 1
ATOM 8026 C C . LEU B 1 564 ? 134.745 156.081 209.767 1.00 117.42 564 LEU B C 1
ATOM 8027 O O . LEU B 1 564 ? 134.856 154.941 209.315 1.00 117.42 564 LEU B O 1
ATOM 8032 N N . ASN B 1 565 ? 135.081 156.378 211.021 1.00 122.93 565 ASN B N 1
ATOM 8033 C CA . ASN B 1 565 ? 135.537 155.366 211.979 1.00 122.93 565 ASN B CA 1
ATOM 8034 C C . ASN B 1 565 ? 134.791 155.598 213.288 1.00 122.93 565 ASN B C 1
ATOM 8035 O O . ASN B 1 565 ? 135.241 156.349 214.155 1.00 122.93 565 ASN B O 1
ATOM 8040 N N . ILE B 1 566 ? 133.642 154.941 213.432 1.00 127.18 566 ILE B N 1
ATOM 8041 C CA . ILE B 1 566 ? 132.777 155.211 214.577 1.00 127.18 566 ILE B CA 1
ATOM 8042 C C . ILE B 1 566 ? 133.160 154.335 215.765 1.00 127.18 566 ILE B C 1
ATOM 8043 O O . ILE B 1 566 ? 132.592 154.466 216.858 1.00 127.18 566 ILE B O 1
ATOM 8048 N N . ALA B 1 567 ? 134.132 153.435 215.580 1.00 129.61 567 ALA B N 1
ATOM 8049 C CA . ALA B 1 567 ? 134.735 152.725 216.708 1.00 129.61 567 ALA B CA 1
ATOM 8050 C C . ALA B 1 567 ? 133.724 151.901 217.498 1.00 129.61 567 ALA B C 1
ATOM 8051 O O . ALA B 1 567 ? 133.355 152.270 218.619 1.00 129.61 567 ALA B O 1
ATOM 8053 N N . GLY B 1 568 ? 133.254 150.799 216.917 1.00 130.08 568 GLY B N 1
ATOM 8054 C CA . GLY B 1 568 ? 132.222 149.999 217.545 1.00 130.08 568 GLY B CA 1
ATOM 8055 C C . GLY B 1 568 ? 130.857 150.280 216.962 1.00 130.08 568 GLY B C 1
ATOM 8056 O O . GLY B 1 568 ? 129.898 150.574 217.681 1.00 130.08 568 GLY B O 1
ATOM 8057 N N . SER B 1 569 ? 130.774 150.197 215.638 1.00 130.16 569 SER B N 1
ATOM 8058 C CA . SER B 1 569 ? 129.583 150.566 214.893 1.00 130.16 569 SER B CA 1
ATOM 8059 C C . SER B 1 569 ? 128.825 149.373 214.326 1.00 130.16 569 SER B C 1
ATOM 8060 O O . SER B 1 569 ? 128.261 149.493 213.233 1.00 130.16 569 SER B O 1
ATOM 8063 N N . LYS B 1 570 ? 128.811 148.231 215.023 1.00 127.98 570 LYS B N 1
ATOM 8064 C CA . LYS B 1 570 ? 127.972 147.108 214.616 1.00 127.98 570 LYS B CA 1
ATOM 8065 C C . LYS B 1 570 ? 128.321 146.613 213.216 1.00 127.98 570 LYS B C 1
ATOM 8066 O O . LYS B 1 570 ? 127.596 146.895 212.256 1.00 127.98 570 LYS B O 1
ATOM 8072 N N . ASN B 1 571 ? 129.454 145.916 213.091 1.00 126.63 571 ASN B N 1
ATOM 8073 C CA . ASN B 1 571 ? 130.045 145.538 211.804 1.00 126.63 571 ASN B CA 1
ATOM 8074 C C . ASN B 1 571 ? 130.485 146.784 211.036 1.00 126.63 571 ASN B C 1
ATOM 8075 O O . ASN B 1 571 ? 130.010 147.077 209.936 1.00 126.63 571 ASN B O 1
ATOM 8080 N N . GLY B 1 572 ? 131.411 147.519 211.656 1.00 123.33 572 GLY B N 1
ATOM 8081 C CA . GLY B 1 572 ? 131.877 148.762 211.065 1.00 123.33 572 GLY B CA 1
ATOM 8082 C C . GLY B 1 572 ? 132.718 148.560 209.820 1.00 123.33 572 GLY B C 1
ATOM 8083 O O . GLY B 1 572 ? 132.658 149.361 208.884 1.00 123.33 572 GLY B O 1
ATOM 8084 N N . ASN B 1 573 ? 133.517 147.495 209.791 1.00 119.07 573 ASN B N 1
ATOM 8085 C CA . ASN B 1 573 ? 134.441 147.277 208.690 1.00 119.07 573 ASN B CA 1
ATOM 8086 C C . ASN B 1 573 ? 133.876 146.409 207.574 1.00 119.07 573 ASN B C 1
ATOM 8087 O O . ASN B 1 573 ? 134.356 146.504 206.441 1.00 119.07 573 ASN B O 1
ATOM 8092 N N . ARG B 1 574 ? 132.879 145.579 207.856 1.00 115.37 574 ARG B N 1
ATOM 8093 C CA . ARG B 1 574 ? 132.344 144.693 206.836 1.00 115.37 574 ARG B CA 1
ATOM 8094 C C . ARG B 1 574 ? 131.210 145.365 206.065 1.00 115.37 574 ARG B C 1
ATOM 8095 O O . ARG B 1 574 ? 130.570 146.304 206.545 1.00 115.37 574 ARG B O 1
ATOM 8103 N N . ARG B 1 575 ? 130.965 144.865 204.849 1.00 109.05 575 ARG B N 1
ATOM 8104 C CA . ARG B 1 575 ? 130.218 145.640 203.862 1.00 109.05 575 ARG B CA 1
ATOM 8105 C C . ARG B 1 575 ? 128.724 145.681 204.159 1.00 109.05 575 ARG B C 1
ATOM 8106 O O . ARG B 1 575 ? 128.066 146.686 203.869 1.00 109.05 575 ARG B O 1
ATOM 8114 N N . THR B 1 576 ? 128.164 144.588 204.674 1.00 110.68 576 THR B N 1
ATOM 8115 C CA . THR B 1 576 ? 126.776 144.418 205.129 1.00 110.68 576 THR B CA 1
ATOM 8116 C C . THR B 1 576 ? 125.745 144.470 203.997 1.00 110.68 576 THR B C 1
ATOM 8117 O O . THR B 1 576 ? 124.543 144.453 204.289 1.00 110.68 576 THR B O 1
ATOM 8121 N N . ALA B 1 577 ? 126.151 144.492 202.728 1.00 108.42 577 ALA B N 1
ATOM 8122 C CA . ALA B 1 577 ? 125.181 144.466 201.641 1.00 108.42 577 ALA B CA 1
ATOM 8123 C C . ALA B 1 577 ? 125.852 143.983 200.367 1.00 108.42 577 ALA B C 1
ATOM 8124 O O . ALA B 1 577 ? 127.072 144.069 200.216 1.00 108.42 577 ALA B O 1
ATOM 8126 N N . ASN B 1 578 ? 125.031 143.464 199.456 1.00 106.50 578 ASN B N 1
ATOM 8127 C CA . ASN B 1 578 ? 125.460 143.083 198.115 1.00 106.50 578 ASN B CA 1
ATOM 8128 C C . ASN B 1 578 ? 124.990 144.155 197.145 1.00 106.50 578 ASN B C 1
ATOM 8129 O O . ASN B 1 578 ? 123.843 144.596 197.219 1.00 106.50 578 ASN B O 1
ATOM 8134 N N . VAL B 1 579 ? 125.873 144.584 196.251 1.00 100.58 579 VAL B N 1
ATOM 8135 C CA . VAL B 1 579 ? 125.536 145.592 195.253 1.00 100.58 579 VAL B CA 1
ATOM 8136 C C . VAL B 1 579 ? 126.152 145.162 193.935 1.00 100.58 579 VAL B C 1
ATOM 8137 O O . VAL B 1 579 ? 127.366 144.960 193.856 1.00 100.58 579 VAL B O 1
ATOM 8141 N N . ARG B 1 580 ? 125.328 145.019 192.906 1.00 99.81 580 ARG B N 1
ATOM 8142 C CA . ARG B 1 580 ? 125.812 144.637 191.594 1.00 99.81 580 ARG B CA 1
ATOM 8143 C C . ARG B 1 580 ? 125.367 145.649 190.551 1.00 99.81 580 ARG B C 1
ATOM 8144 O O . ARG B 1 580 ? 124.355 146.331 190.711 1.00 99.81 580 ARG B O 1
ATOM 8152 N N . SER B 1 581 ? 126.152 145.737 189.485 1.00 93.49 581 SER B N 1
ATOM 8153 C CA . SER B 1 581 ? 125.906 146.676 188.407 1.00 93.49 581 SER B CA 1
ATOM 8154 C C . SER B 1 581 ? 124.896 146.108 187.424 1.00 93.49 581 SER B C 1
ATOM 8155 O O . SER B 1 581 ? 124.960 144.932 187.060 1.00 93.49 581 SER B O 1
ATOM 8158 N N . VAL B 1 582 ? 123.954 146.948 186.993 1.00 94.23 582 VAL B N 1
ATOM 8159 C CA . VAL B 1 582 ? 122.956 146.512 186.020 1.00 94.23 582 VAL B CA 1
ATOM 8160 C C . VAL B 1 582 ? 123.573 146.416 184.631 1.00 94.23 582 VAL B C 1
ATOM 8161 O O . VAL B 1 582 ? 123.595 145.350 184.011 1.00 94.23 582 VAL B O 1
ATOM 8165 N N . GLY B 1 583 ? 124.073 147.534 184.119 1.00 91.36 583 GLY B N 1
ATOM 8166 C CA . GLY B 1 583 ? 124.835 147.530 182.892 1.00 91.36 583 GLY B CA 1
ATOM 8167 C C . GLY B 1 583 ? 126.231 148.038 183.152 1.00 91.36 583 GLY B C 1
ATOM 8168 O O . GLY B 1 583 ? 126.787 147.784 184.220 1.00 91.36 583 GLY B O 1
ATOM 8169 N N . TYR B 1 584 ? 126.812 148.761 182.206 1.00 89.67 584 TYR B N 1
ATOM 8170 C CA . TYR B 1 584 ? 128.113 149.370 182.425 1.00 89.67 584 TYR B CA 1
ATOM 8171 C C . TYR B 1 584 ? 127.949 150.583 183.326 1.00 89.67 584 TYR B C 1
ATOM 8172 O O . TYR B 1 584 ? 127.140 151.469 183.038 1.00 89.67 584 TYR B O 1
ATOM 8181 N N . THR B 1 585 ? 128.702 150.620 184.417 1.00 90.98 585 THR B N 1
ATOM 8182 C CA . THR B 1 585 ? 128.608 151.678 185.407 1.00 90.98 585 THR B CA 1
ATOM 8183 C C . THR B 1 585 ? 129.927 152.428 185.488 1.00 90.98 585 THR B C 1
ATOM 8184 O O . THR B 1 585 ? 130.982 151.886 185.163 1.00 90.98 585 THR B O 1
ATOM 8188 N N . ASP B 1 586 ? 129.858 153.685 185.912 1.00 94.12 586 ASP B N 1
ATOM 8189 C CA . ASP B 1 586 ? 131.025 154.534 186.137 1.00 94.12 586 ASP B CA 1
ATOM 8190 C C . ASP B 1 586 ? 130.933 155.082 187.552 1.00 94.12 586 ASP B C 1
ATOM 8191 O O . ASP B 1 586 ? 130.312 156.115 187.784 1.00 94.12 586 ASP B O 1
ATOM 8196 N N . LEU B 1 587 ? 131.555 154.408 188.504 1.00 91.99 587 LEU B N 1
ATOM 8197 C CA . LEU B 1 587 ? 131.539 154.890 189.874 1.00 91.99 587 LEU B CA 1
ATOM 8198 C C . LEU B 1 587 ? 132.729 155.797 190.132 1.00 91.99 587 LEU B C 1
ATOM 8199 O O . LEU B 1 587 ? 133.765 155.687 189.478 1.00 91.99 587 LEU B O 1
ATOM 8204 N N . PHE B 1 588 ? 132.568 156.708 191.084 1.00 93.92 588 PHE B N 1
ATOM 8205 C CA . PHE B 1 588 ? 133.665 157.508 191.607 1.00 93.92 588 PHE B CA 1
ATOM 8206 C C . PHE B 1 588 ? 133.809 157.222 193.088 1.00 93.92 588 PHE B C 1
ATOM 8207 O O . PHE B 1 588 ? 132.832 157.299 193.834 1.00 93.92 588 PHE B O 1
ATOM 8215 N N . VAL B 1 589 ? 135.021 156.885 193.509 1.00 97.78 589 VAL B N 1
ATOM 8216 C CA . VAL B 1 589 ? 135.272 156.340 194.834 1.00 97.78 589 VAL B CA 1
ATOM 8217 C C . VAL B 1 589 ? 136.076 157.345 195.642 1.00 97.78 589 VAL B C 1
ATOM 8218 O O . VAL B 1 589 ? 137.096 157.857 195.172 1.00 97.78 589 VAL B O 1
ATOM 8222 N N . LEU B 1 590 ? 135.621 157.622 196.858 1.00 102.52 590 LEU B N 1
ATOM 8223 C CA . LEU B 1 590 ? 136.369 158.418 197.821 1.00 102.52 590 LEU B CA 1
ATOM 8224 C C . LEU B 1 590 ? 136.891 157.474 198.891 1.00 102.52 590 LEU B C 1
ATOM 8225 O O . LEU B 1 590 ? 136.134 157.029 199.755 1.00 102.52 590 LEU B O 1
ATOM 8230 N N . SER B 1 591 ? 138.182 157.168 198.831 1.00 108.08 591 SER B N 1
ATOM 8231 C CA . SER B 1 591 ? 138.791 156.268 199.795 1.00 108.08 591 SER B CA 1
ATOM 8232 C C . SER B 1 591 ? 138.728 156.852 201.200 1.00 108.08 591 SER B C 1
ATOM 8233 O O . SER B 1 591 ? 138.565 158.056 201.390 1.00 108.08 591 SER B O 1
ATOM 8236 N N . LYS B 1 592 ? 138.851 155.973 202.193 1.00 112.14 592 LYS B N 1
ATOM 8237 C CA . LYS B 1 592 ? 138.893 156.419 203.584 1.00 112.14 592 LYS B CA 1
ATOM 8238 C C . LYS B 1 592 ? 140.213 157.110 203.896 1.00 112.14 592 LYS B C 1
ATOM 8239 O O . LYS B 1 592 ? 140.247 158.127 204.606 1.00 112.14 592 LYS B O 1
ATOM 8245 N N . THR B 1 593 ? 141.309 156.569 203.365 1.00 113.22 593 THR B N 1
ATOM 8246 C CA . THR B 1 593 ? 142.611 157.206 203.500 1.00 113.22 593 THR B CA 1
ATOM 8247 C C . THR B 1 593 ? 142.577 158.636 202.984 1.00 113.22 593 THR B C 1
ATOM 8248 O O . THR B 1 593 ? 143.072 159.554 203.643 1.00 113.22 593 THR B O 1
ATOM 8252 N N . ASP B 1 594 ? 142.007 158.839 201.793 1.00 110.35 594 ASP B N 1
ATOM 8253 C CA . ASP B 1 594 ? 141.929 160.179 201.223 1.00 110.35 594 ASP B CA 1
ATOM 8254 C C . ASP B 1 594 ? 141.092 161.104 202.093 1.00 110.35 594 ASP B C 1
ATOM 8255 O O . ASP B 1 594 ? 141.475 162.258 202.331 1.00 110.35 594 ASP B O 1
ATOM 8260 N N . LEU B 1 595 ? 139.942 160.625 202.565 1.00 111.85 595 LEU B N 1
ATOM 8261 C CA . LEU B 1 595 ? 139.116 161.462 203.423 1.00 111.85 595 LEU B CA 1
ATOM 8262 C C . LEU B 1 595 ? 139.890 161.924 204.643 1.00 111.85 595 LEU B C 1
ATOM 8263 O O . LEU B 1 595 ? 139.857 163.106 204.987 1.00 111.85 595 LEU B O 1
ATOM 8268 N N . TRP B 1 596 ? 140.618 161.021 205.303 1.00 115.16 596 TRP B N 1
ATOM 8269 C CA . TRP B 1 596 ? 141.268 161.429 206.547 1.00 115.16 596 TRP B CA 1
ATOM 8270 C C . TRP B 1 596 ? 142.511 162.270 206.288 1.00 115.16 596 TRP B C 1
ATOM 8271 O O . TRP B 1 596 ? 142.798 163.206 207.045 1.00 115.16 596 TRP B O 1
ATOM 8282 N N . ASN B 1 597 ? 143.243 161.980 205.211 1.00 114.54 597 ASN B N 1
ATOM 8283 C CA . ASN B 1 597 ? 144.348 162.846 204.817 1.00 114.54 597 ASN B CA 1
ATOM 8284 C C . ASN B 1 597 ? 143.873 164.276 204.608 1.00 114.54 597 ASN B C 1
ATOM 8285 O O . ASN B 1 597 ? 144.470 165.220 205.133 1.00 114.54 597 ASN B O 1
ATOM 8290 N N . ALA B 1 598 ? 142.794 164.460 203.844 1.00 113.97 598 ALA B N 1
ATOM 8291 C CA . ALA B 1 598 ? 142.278 165.812 203.642 1.00 113.97 598 ALA B CA 1
ATOM 8292 C C . ALA B 1 598 ? 141.691 166.377 204.928 1.00 113.97 598 ALA B C 1
ATOM 8293 O O . ALA B 1 598 ? 141.760 167.585 205.171 1.00 113.97 598 ALA B O 1
ATOM 8295 N N . LEU B 1 599 ? 141.118 165.518 205.768 1.00 116.93 599 LEU B N 1
ATOM 8296 C CA . LEU B 1 599 ? 140.379 165.987 206.932 1.00 116.93 599 LEU B CA 1
ATOM 8297 C C . LEU B 1 599 ? 141.312 166.498 208.017 1.00 116.93 599 LEU B C 1
ATOM 8298 O O . LEU B 1 599 ? 140.926 167.354 208.820 1.00 116.93 599 LEU B O 1
ATOM 8303 N N . ARG B 1 600 ? 142.537 165.974 208.072 1.00 117.63 600 ARG B N 1
ATOM 8304 C CA . ARG B 1 600 ? 143.451 166.389 209.132 1.00 117.63 600 ARG B CA 1
ATOM 8305 C C . ARG B 1 600 ? 143.772 167.877 209.060 1.00 117.63 600 ARG B C 1
ATOM 8306 O O . ARG B 1 600 ? 144.165 168.474 210.067 1.00 117.63 600 ARG B O 1
ATOM 8314 N N . GLU B 1 601 ? 143.620 168.491 207.888 1.00 118.76 601 GLU B N 1
ATOM 8315 C CA . GLU B 1 601 ? 143.849 169.925 207.762 1.00 118.76 601 GLU B CA 1
ATOM 8316 C C . GLU B 1 601 ? 142.686 170.749 208.300 1.00 118.76 601 GLU B C 1
ATOM 8317 O O . GLU B 1 601 ? 142.876 171.917 208.648 1.00 118.76 601 GLU B O 1
ATOM 8323 N N . TYR B 1 602 ? 141.496 170.174 208.366 1.00 118.43 602 TYR B N 1
ATOM 8324 C CA . TYR B 1 602 ? 140.312 170.846 208.899 1.00 118.43 602 TYR B CA 1
ATOM 8325 C C . TYR B 1 602 ? 139.856 170.072 210.124 1.00 118.43 602 TYR B C 1
ATOM 8326 O O . TYR B 1 602 ? 139.106 169.090 209.979 1.00 118.43 602 TYR B O 1
ATOM 8335 N N . PRO B 1 603 ? 140.250 170.455 211.336 1.00 123.11 603 PRO B N 1
ATOM 8336 C CA . PRO B 1 603 ? 139.897 169.633 212.501 1.00 123.11 603 PRO B CA 1
ATOM 8337 C C . PRO B 1 603 ? 138.488 169.922 212.988 1.00 123.11 603 PRO B C 1
ATOM 8338 O O . PRO B 1 603 ? 137.824 169.059 213.577 1.00 123.11 603 PRO B O 1
ATOM 8342 N N . ASP B 1 604 ? 138.006 171.131 212.696 1.00 123.53 604 ASP B N 1
ATOM 8343 C CA . ASP B 1 604 ? 136.630 171.465 213.024 1.00 123.53 604 ASP B CA 1
ATOM 8344 C C . ASP B 1 604 ? 135.665 170.668 212.164 1.00 123.53 604 ASP B C 1
ATOM 8345 O O . ASP B 1 604 ? 134.650 170.164 212.658 1.00 123.53 604 ASP B O 1
ATOM 8350 N N . ALA B 1 605 ? 135.962 170.545 210.868 1.00 123.90 605 ALA B N 1
ATOM 8351 C CA . ALA B 1 605 ? 135.159 169.689 210.006 1.00 123.90 605 ALA B CA 1
ATOM 8352 C C . ALA B 1 605 ? 135.290 168.232 210.416 1.00 123.90 605 ALA B C 1
ATOM 8353 O O . ALA B 1 605 ? 134.344 167.454 210.270 1.00 123.90 605 ALA B O 1
ATOM 8355 N N . ARG B 1 606 ? 136.454 167.848 210.943 1.00 124.24 606 ARG B N 1
ATOM 8356 C CA . ARG B 1 606 ? 136.663 166.470 211.382 1.00 124.24 606 ARG B CA 1
ATOM 8357 C C . ARG B 1 606 ? 135.729 166.108 212.527 1.00 124.24 606 ARG B C 1
ATOM 8358 O O . ARG B 1 606 ? 135.015 165.097 212.466 1.00 124.24 606 ARG B O 1
ATOM 8366 N N . LYS B 1 607 ? 135.756 166.899 213.601 1.00 125.29 607 LYS B N 1
ATOM 8367 C CA . LYS B 1 607 ? 134.880 166.622 214.734 1.00 125.29 607 LYS B CA 1
ATOM 8368 C C . LYS B 1 607 ? 133.414 166.622 214.331 1.00 125.29 607 LYS B C 1
ATOM 8369 O O . LYS B 1 607 ? 132.631 165.813 214.847 1.00 125.29 607 LYS B O 1
ATOM 8375 N N . LEU B 1 608 ? 133.043 167.461 213.371 1.00 125.28 608 LEU B N 1
ATOM 8376 C CA . LEU B 1 608 ? 131.656 167.580 212.958 1.00 125.28 608 LEU B CA 1
ATOM 8377 C C . LEU B 1 608 ? 131.234 166.360 212.146 1.00 125.28 608 LEU B C 1
ATOM 8378 O O . LEU B 1 608 ? 130.129 165.840 212.325 1.00 125.28 608 LEU B O 1
ATOM 8383 N N . LEU B 1 609 ? 132.092 165.921 211.227 1.00 124.21 609 LEU B N 1
ATOM 8384 C CA . LEU B 1 609 ? 131.875 164.683 210.491 1.00 124.21 609 LEU B CA 1
ATOM 8385 C C . LEU B 1 609 ? 131.710 163.503 211.437 1.00 124.21 609 LEU B C 1
ATOM 8386 O O . LEU B 1 609 ? 130.831 162.661 211.233 1.00 124.21 609 LEU B O 1
ATOM 8391 N N . LEU B 1 610 ? 132.568 163.413 212.455 1.00 126.39 610 LEU B N 1
ATOM 8392 C CA . LEU B 1 610 ? 132.429 162.332 213.428 1.00 126.39 610 LEU B CA 1
ATOM 8393 C C . LEU B 1 610 ? 131.072 162.393 214.115 1.00 126.39 610 LEU B C 1
ATOM 8394 O O . LEU B 1 610 ? 130.393 161.369 214.270 1.00 126.39 610 LEU B O 1
ATOM 8399 N N . ALA B 1 611 ? 130.667 163.593 214.541 1.00 128.30 611 ALA B N 1
ATOM 8400 C CA . ALA B 1 611 ? 129.367 163.744 215.192 1.00 128.30 611 ALA B CA 1
ATOM 8401 C C . ALA B 1 611 ? 128.230 163.308 214.276 1.00 128.30 611 ALA B C 1
ATOM 8402 O O . ALA B 1 611 ? 127.326 162.574 214.697 1.00 128.30 611 ALA B O 1
ATOM 8404 N N . LYS B 1 612 ? 128.264 163.745 213.017 1.00 128.23 612 LYS B N 1
ATOM 8405 C CA . LYS B 1 612 ? 127.192 163.407 212.087 1.00 128.23 612 LYS B CA 1
ATOM 8406 C C . LYS B 1 612 ? 127.155 161.913 211.810 1.00 128.23 612 LYS B C 1
ATOM 8407 O O . LYS B 1 612 ? 126.075 161.324 211.681 1.00 128.23 612 LYS B O 1
ATOM 8413 N N . GLY B 1 613 ? 128.325 161.286 211.704 1.00 129.32 613 GLY B N 1
ATOM 8414 C CA . GLY B 1 613 ? 128.365 159.851 211.493 1.00 129.32 613 GLY B CA 1
ATOM 8415 C C . GLY B 1 613 ? 127.790 159.078 212.659 1.00 129.32 613 GLY B C 1
ATOM 8416 O O . GLY B 1 613 ? 127.014 158.140 212.470 1.00 129.32 613 GLY B O 1
ATOM 8417 N N . ARG B 1 614 ? 128.161 159.461 213.885 1.00 131.91 614 ARG B N 1
ATOM 8418 C CA . ARG B 1 614 ? 127.572 158.824 215.059 1.00 131.91 614 ARG B CA 1
ATOM 8419 C C . ARG B 1 614 ? 126.060 158.995 215.076 1.00 131.91 614 ARG B C 1
ATOM 8420 O O . ARG B 1 614 ? 125.323 158.053 215.393 1.00 131.91 614 ARG B O 1
ATOM 8428 N N . GLU B 1 615 ? 125.579 160.189 214.724 1.00 132.50 615 GLU B N 1
ATOM 8429 C CA . GLU B 1 615 ? 124.140 160.434 214.693 1.00 132.50 615 GLU B CA 1
ATOM 8430 C C . GLU B 1 615 ? 123.449 159.512 213.694 1.00 132.50 615 GLU B C 1
ATOM 8431 O O . GLU B 1 615 ? 122.494 158.803 214.039 1.00 132.50 615 GLU B O 1
ATOM 8437 N N . ILE B 1 616 ? 123.914 159.522 212.442 1.00 130.03 616 ILE B N 1
ATOM 8438 C CA . ILE B 1 616 ? 123.292 158.704 211.404 1.00 130.03 616 ILE B CA 1
ATOM 8439 C C . ILE B 1 616 ? 123.340 157.236 211.790 1.00 130.03 616 ILE B C 1
ATOM 8440 O O . ILE B 1 616 ? 122.389 156.482 211.555 1.00 130.03 616 ILE B O 1
ATOM 8445 N N . LEU B 1 617 ? 124.448 156.809 212.397 1.00 131.80 617 LEU B N 1
ATOM 8446 C CA . LEU B 1 617 ? 124.588 155.421 212.813 1.00 131.80 617 LEU B CA 1
ATOM 8447 C C . LEU B 1 617 ? 123.548 155.057 213.861 1.00 131.80 617 LEU B C 1
ATOM 8448 O O . LEU B 1 617 ? 122.877 154.026 213.755 1.00 131.80 617 LEU B O 1
ATOM 8453 N N . LYS B 1 618 ? 123.391 155.905 214.881 1.00 134.14 618 LYS B N 1
ATOM 8454 C CA . LYS B 1 618 ? 122.441 155.601 215.947 1.00 134.14 618 LYS B CA 1
ATOM 8455 C C . LYS B 1 618 ? 121.013 155.582 215.419 1.00 134.14 618 LYS B C 1
ATOM 8456 O O . LYS B 1 618 ? 120.277 154.611 215.628 1.00 134.14 618 LYS B O 1
ATOM 8462 N N . LYS B 1 619 ? 120.606 156.637 214.721 1.00 134.48 619 LYS B N 1
ATOM 8463 C CA . LYS B 1 619 ? 119.255 156.667 214.163 1.00 134.48 619 LYS B CA 1
ATOM 8464 C C . LYS B 1 619 ? 119.067 155.585 213.106 1.00 134.48 619 LYS B C 1
ATOM 8465 O O . LYS B 1 619 ? 118.230 154.697 213.259 1.00 134.48 619 LYS B O 1
ATOM 8471 N N . ARG C 1 104 ? 101.826 135.292 166.454 1.00 117.35 104 ARG C N 1
ATOM 8472 C CA . ARG C 1 104 ? 101.914 135.102 165.012 1.00 117.35 104 ARG C CA 1
ATOM 8473 C C . ARG C 1 104 ? 102.795 136.174 164.379 1.00 117.35 104 ARG C C 1
ATOM 8474 O O . ARG C 1 104 ? 103.554 136.855 165.069 1.00 117.35 104 ARG C O 1
ATOM 8482 N N . ILE C 1 105 ? 102.684 136.310 163.057 1.00 116.38 105 ILE C N 1
ATOM 8483 C CA . ILE C 1 105 ? 103.503 137.279 162.334 1.00 116.38 105 ILE C CA 1
ATOM 8484 C C . ILE C 1 105 ? 103.208 138.694 162.813 1.00 116.38 105 ILE C C 1
ATOM 8485 O O . ILE C 1 105 ? 104.127 139.484 163.062 1.00 116.38 105 ILE C O 1
ATOM 8490 N N . ARG C 1 106 ? 101.925 139.038 162.944 1.00 116.20 106 ARG C N 1
ATOM 8491 C CA . ARG C 1 106 ? 101.567 140.388 163.361 1.00 116.20 106 ARG C CA 1
ATOM 8492 C C . ARG C 1 106 ? 102.100 140.687 164.754 1.00 116.20 106 ARG C C 1
ATOM 8493 O O . ARG C 1 106 ? 102.656 141.763 164.994 1.00 116.20 106 ARG C O 1
ATOM 8501 N N . LYS C 1 107 ? 101.955 139.737 165.679 1.00 113.98 107 LYS C N 1
ATOM 8502 C CA . LYS C 1 107 ? 102.464 139.934 167.033 1.00 113.98 107 LYS C CA 1
ATOM 8503 C C . LYS C 1 107 ? 103.976 140.111 167.030 1.00 113.98 107 LYS C C 1
ATOM 8504 O O . LYS C 1 107 ? 104.510 141.034 167.659 1.00 113.98 107 LYS C O 1
ATOM 8510 N N . TYR C 1 108 ? 104.684 139.228 166.321 1.00 110.81 108 TYR C N 1
ATOM 8511 C CA . TYR C 1 108 ? 106.141 139.277 166.328 1.00 110.81 108 TYR C CA 1
ATOM 8512 C C . TYR C 1 108 ? 106.647 140.584 165.742 1.00 110.81 108 TYR C C 1
ATOM 8513 O O . TYR C 1 108 ? 107.567 141.205 166.286 1.00 110.81 108 TYR C O 1
ATOM 8522 N N . LEU C 1 109 ? 106.047 141.032 164.640 1.00 106.74 109 LEU C N 1
ATOM 8523 C CA . LEU C 1 109 ? 106.521 142.258 164.007 1.00 106.74 109 LEU C CA 1
ATOM 8524 C C . LEU C 1 109 ? 106.072 143.500 164.761 1.00 106.74 109 LEU C C 1
ATOM 8525 O O . LEU C 1 109 ? 106.736 144.538 164.682 1.00 106.74 109 LEU C O 1
ATOM 8530 N N . ALA C 1 110 ? 104.959 143.428 165.490 1.00 106.57 110 ALA C N 1
ATOM 8531 C CA . ALA C 1 110 ? 104.540 144.575 166.285 1.00 106.57 110 ALA C CA 1
ATOM 8532 C C . ALA C 1 110 ? 105.391 144.717 167.536 1.00 106.57 110 ALA C C 1
ATOM 8533 O O . ALA C 1 110 ? 105.566 145.824 168.056 1.00 106.57 110 ALA C O 1
ATOM 8535 N N . ASN C 1 111 ? 105.925 143.605 168.041 1.00 106.01 111 ASN C N 1
ATOM 8536 C CA . ASN C 1 111 ? 106.730 143.671 169.255 1.00 106.01 111 ASN C CA 1
ATOM 8537 C C . ASN C 1 111 ? 108.218 143.844 168.966 1.00 106.01 111 ASN C C 1
ATOM 8538 O O . ASN C 1 111 ? 108.952 144.348 169.819 1.00 106.01 111 ASN C O 1
ATOM 8543 N N . TYR C 1 112 ? 108.680 143.427 167.785 1.00 96.69 112 TYR C N 1
ATOM 8544 C CA . TYR C 1 112 ? 110.106 143.317 167.486 1.00 96.69 112 TYR C CA 1
ATOM 8545 C C . TYR C 1 112 ? 110.872 144.612 167.735 1.00 96.69 112 TYR C C 1
ATOM 8546 O O . TYR C 1 112 ? 110.382 145.706 167.454 1.00 96.69 112 TYR C O 1
ATOM 8555 N N . THR C 1 113 ? 112.081 144.469 168.277 1.00 93.11 113 THR C N 1
ATOM 8556 C CA . THR C 1 113 ? 113.043 145.551 168.417 1.00 93.11 113 THR C CA 1
ATOM 8557 C C . THR C 1 113 ? 114.440 144.950 168.311 1.00 93.11 113 THR C C 1
ATOM 8558 O O . THR C 1 113 ? 114.660 143.805 168.706 1.00 93.11 113 THR C O 1
ATOM 8562 N N . GLN C 1 114 ? 115.379 145.715 167.758 1.00 87.98 114 GLN C N 1
ATOM 8563 C CA . GLN C 1 114 ? 116.674 145.195 167.339 1.00 87.98 114 GLN C CA 1
ATOM 8564 C C . GLN C 1 114 ? 117.772 145.538 168.340 1.00 87.98 114 GLN C C 1
ATOM 8565 O O . GLN C 1 114 ? 117.817 146.650 168.874 1.00 87.98 114 GLN C O 1
ATOM 8571 N N . ASP C 1 115 ? 118.662 144.573 168.582 1.00 87.05 115 ASP C N 1
ATOM 8572 C CA . ASP C 1 115 ? 119.879 144.803 169.343 1.00 87.05 115 ASP C CA 1
ATOM 8573 C C . ASP C 1 115 ? 121.042 144.971 168.380 1.00 87.05 115 ASP C C 1
ATOM 8574 O O . ASP C 1 115 ? 121.372 144.022 167.656 1.00 87.05 115 ASP C O 1
ATOM 8579 N N . PRO C 1 116 ? 121.689 146.134 168.335 1.00 85.13 116 PRO C N 1
ATOM 8580 C CA . PRO C 1 116 ? 122.734 146.352 167.329 1.00 85.13 116 PRO C CA 1
ATOM 8581 C C . PRO C 1 116 ? 124.005 145.556 167.553 1.00 85.13 116 PRO C C 1
ATOM 8582 O O . PRO C 1 116 ? 124.791 145.412 166.610 1.00 85.13 116 PRO C O 1
ATOM 8586 N N . SER C 1 117 ? 124.245 145.042 168.754 1.00 85.74 117 SER C N 1
ATOM 8587 C CA . SER C 1 117 ? 125.506 144.392 169.085 1.00 85.74 117 SER C CA 1
ATOM 8588 C C . SER C 1 117 ? 125.520 142.903 168.791 1.00 85.74 117 SER C C 1
ATOM 8589 O O . SER C 1 117 ? 126.513 142.243 169.097 1.00 85.74 117 SER C O 1
ATOM 8592 N N . THR C 1 118 ? 124.465 142.361 168.200 1.00 82.38 118 THR C N 1
ATOM 8593 C CA . THR C 1 118 ? 124.418 140.944 167.890 1.00 82.38 118 THR C CA 1
ATOM 8594 C C . THR C 1 118 ? 125.362 140.622 166.733 1.00 82.38 118 THR C C 1
ATOM 8595 O O . THR C 1 118 ? 125.934 141.505 166.095 1.00 82.38 118 THR C O 1
ATOM 8599 N N . ASP C 1 119 ? 125.548 139.326 166.485 1.00 79.64 119 ASP C N 1
ATOM 8600 C CA . ASP C 1 119 ? 126.279 138.884 165.306 1.00 79.64 119 ASP C CA 1
ATOM 8601 C C . ASP C 1 119 ? 125.382 138.826 164.087 1.00 79.64 119 ASP C C 1
ATOM 8602 O O . ASP C 1 119 ? 125.847 139.048 162.962 1.00 79.64 119 ASP C O 1
ATOM 8607 N N . ASN C 1 120 ? 124.100 138.525 164.287 1.00 77.52 120 ASN C N 1
ATOM 8608 C CA . ASN C 1 120 ? 123.158 138.564 163.178 1.00 77.52 120 ASN C CA 1
ATOM 8609 C C . ASN C 1 120 ? 123.058 139.963 162.602 1.00 77.52 120 ASN C C 1
ATOM 8610 O O . ASN C 1 120 ? 122.929 140.130 161.387 1.00 77.52 120 ASN C O 1
ATOM 8615 N N . PHE C 1 121 ? 123.138 140.985 163.446 1.00 75.19 121 PHE C N 1
ATOM 8616 C CA . PHE C 1 121 ? 123.105 142.339 162.919 1.00 75.19 121 PHE C CA 1
ATOM 8617 C C . PHE C 1 121 ? 124.370 142.663 162.135 1.00 75.19 121 PHE C C 1
ATOM 8618 O O . PHE C 1 121 ? 124.323 143.422 161.166 1.00 75.19 121 PHE C O 1
ATOM 8626 N N . TYR C 1 122 ? 125.509 142.101 162.533 1.00 72.98 122 TYR C N 1
ATOM 8627 C CA . TYR C 1 122 ? 126.720 142.268 161.738 1.00 72.98 122 TYR C CA 1
ATOM 8628 C C . TYR C 1 122 ? 126.568 141.626 160.366 1.00 72.98 122 TYR C C 1
ATOM 8629 O O . TYR C 1 122 ? 126.931 142.225 159.345 1.00 72.98 122 TYR C O 1
ATOM 8638 N N . TYR C 1 123 ? 126.023 140.413 160.312 1.00 73.22 123 TYR C N 1
ATOM 8639 C CA . TYR C 1 123 ? 125.802 139.782 159.014 1.00 73.22 123 TYR C CA 1
ATOM 8640 C C . TYR C 1 123 ? 124.804 140.573 158.181 1.00 73.22 123 TYR C C 1
ATOM 8641 O O . TYR C 1 123 ? 124.915 140.642 156.950 1.00 73.22 123 TYR C O 1
ATOM 8650 N N . TRP C 1 124 ? 123.837 141.207 158.838 1.00 68.29 124 TRP C N 1
ATOM 8651 C CA . TRP C 1 124 ? 122.919 142.077 158.120 1.00 68.29 124 TRP C CA 1
ATOM 8652 C C . TRP C 1 124 ? 123.639 143.290 157.538 1.00 68.29 124 TRP C C 1
ATOM 8653 O O . TRP C 1 124 ? 123.385 143.681 156.396 1.00 68.29 124 TRP C O 1
ATOM 8664 N N . THR C 1 125 ? 124.512 143.922 158.319 1.00 68.81 125 THR C N 1
ATOM 8665 C CA . THR C 1 125 ? 125.261 145.053 157.792 1.00 68.81 125 THR C CA 1
ATOM 8666 C C . THR C 1 125 ? 126.115 144.635 156.606 1.00 68.81 125 THR C C 1
ATOM 8667 O O . THR C 1 125 ? 126.343 145.431 155.697 1.00 68.81 125 THR C O 1
ATOM 8671 N N . CYS C 1 126 ? 126.575 143.387 156.588 1.00 66.53 126 CYS C N 1
ATOM 8672 C CA . CYS C 1 126 ? 127.305 142.890 155.424 1.00 66.53 126 CYS C CA 1
ATOM 8673 C C . CYS C 1 126 ? 126.392 142.740 154.211 1.00 66.53 126 CYS C C 1
ATOM 8674 O O . CYS C 1 126 ? 126.798 143.021 153.078 1.00 66.53 126 CYS C O 1
ATOM 8677 N N . VAL C 1 127 ? 125.153 142.300 154.426 1.00 64.19 127 VAL C N 1
ATOM 8678 C CA . VAL C 1 127 ? 124.184 142.239 153.327 1.00 64.19 127 VAL C CA 1
ATOM 8679 C C . VAL C 1 127 ? 123.907 143.635 152.764 1.00 64.19 127 VAL C C 1
ATOM 8680 O O . VAL C 1 127 ? 123.836 143.837 151.543 1.00 64.19 127 VAL C O 1
ATOM 8684 N N . VAL C 1 128 ? 123.750 144.616 153.644 1.00 64.34 128 VAL C N 1
ATOM 8685 C CA . VAL C 1 128 ? 123.505 145.983 153.201 1.00 64.34 128 VAL C CA 1
ATOM 8686 C C . VAL C 1 128 ? 124.728 146.552 152.495 1.00 64.34 128 VAL C C 1
ATOM 8687 O O . VAL C 1 128 ? 124.599 147.357 151.571 1.00 64.34 128 VAL C O 1
ATOM 8691 N N . THR C 1 129 ? 125.927 146.140 152.898 1.00 63.45 129 THR C N 1
ATOM 8692 C CA . THR C 1 129 ? 127.131 146.553 152.185 1.00 63.45 129 THR C CA 1
ATOM 8693 C C . THR C 1 129 ? 127.176 145.963 150.784 1.00 63.45 129 THR C C 1
ATOM 8694 O O . THR C 1 129 ? 127.607 146.627 149.842 1.00 63.45 129 THR C O 1
ATOM 8698 N N . VAL C 1 130 ? 126.729 144.722 150.624 1.00 60.72 130 VAL C N 1
ATOM 8699 C CA . VAL C 1 130 ? 126.648 144.138 149.289 1.00 60.72 130 VAL C CA 1
ATOM 8700 C C . VAL C 1 130 ? 125.676 144.921 148.412 1.00 60.72 130 VAL C C 1
ATOM 8701 O O . VAL C 1 130 ? 125.957 145.187 147.237 1.00 60.72 130 VAL C O 1
ATOM 8705 N N . ALA C 1 131 ? 124.526 145.312 148.965 1.00 59.75 131 ALA C N 1
ATOM 8706 C CA . ALA C 1 131 ? 123.566 146.086 148.177 1.00 59.75 131 ALA C CA 1
ATOM 8707 C C . ALA C 1 131 ? 124.109 147.467 147.821 1.00 59.75 131 ALA C C 1
ATOM 8708 O O . ALA C 1 131 ? 123.924 147.958 146.696 1.00 59.75 131 ALA C O 1
ATOM 8710 N N . TYR C 1 132 ? 124.802 148.102 148.761 1.00 59.09 132 TYR C N 1
ATOM 8711 C CA . TYR C 1 132 ? 125.417 149.391 148.489 1.00 59.09 132 TYR C CA 1
ATOM 8712 C C . TYR C 1 132 ? 126.461 149.282 147.387 1.00 59.09 132 TYR C C 1
ATOM 8713 O O . TYR C 1 132 ? 126.526 150.138 146.505 1.00 59.09 132 TYR C O 1
ATOM 8722 N N . ILE C 1 133 ? 127.297 148.248 147.432 1.00 57.85 133 ILE C N 1
ATOM 8723 C CA . ILE C 1 133 ? 128.329 148.081 146.415 1.00 57.85 133 ILE C CA 1
ATOM 8724 C C . ILE C 1 133 ? 127.703 147.771 145.067 1.00 57.85 133 ILE C C 1
ATOM 8725 O O . ILE C 1 133 ? 128.237 148.148 144.023 1.00 57.85 133 ILE C O 1
ATOM 8730 N N . TYR C 1 134 ? 126.565 147.087 145.058 1.00 56.79 134 TYR C N 1
ATOM 8731 C CA . TYR C 1 134 ? 125.825 146.924 143.814 1.00 56.79 134 TYR C CA 1
ATOM 8732 C C . TYR C 1 134 ? 125.494 148.275 143.197 1.00 56.79 134 TYR C C 1
ATOM 8733 O O . TYR C 1 134 ? 125.778 148.524 142.019 1.00 56.79 134 TYR C O 1
ATOM 8742 N N . ASN C 1 135 ? 124.896 149.163 143.986 1.00 56.50 135 ASN C N 1
ATOM 8743 C CA . ASN C 1 135 ? 124.527 150.474 143.457 1.00 56.50 135 ASN C CA 1
ATOM 8744 C C . ASN C 1 135 ? 125.751 151.277 143.027 1.00 56.50 135 ASN C C 1
ATOM 8745 O O . ASN C 1 135 ? 125.763 151.854 141.932 1.00 56.50 135 ASN C O 1
ATOM 8750 N N . LEU C 1 136 ? 126.796 151.275 143.859 1.00 53.19 136 LEU C N 1
ATOM 8751 C CA . LEU C 1 136 ? 128.030 152.020 143.615 1.00 53.19 136 LEU C CA 1
ATOM 8752 C C . LEU C 1 136 ? 128.596 151.753 142.228 1.00 53.19 136 LEU C C 1
ATOM 8753 O O . LEU C 1 136 ? 129.036 152.673 141.535 1.00 53.19 136 LEU C O 1
ATOM 8758 N N . LEU C 1 137 ? 128.638 150.488 141.825 1.00 51.65 137 LEU C N 1
ATOM 8759 C CA . LEU C 1 137 ? 129.196 150.150 140.527 1.00 51.65 137 LEU C CA 1
ATOM 8760 C C . LEU C 1 137 ? 128.179 150.363 139.417 1.00 51.65 137 LEU C C 1
ATOM 8761 O O . LEU C 1 137 ? 128.463 151.023 138.405 1.00 51.65 137 LEU C O 1
ATOM 8766 N N . PHE C 1 138 ? 126.975 149.834 139.586 1.00 53.79 138 PHE C N 1
ATOM 8767 C CA . PHE C 1 138 ? 126.171 149.599 138.401 1.00 53.79 138 PHE C CA 1
ATOM 8768 C C . PHE C 1 138 ? 125.312 150.794 138.032 1.00 53.79 138 PHE C C 1
ATOM 8769 O O . PHE C 1 138 ? 124.902 150.908 136.880 1.00 53.79 138 PHE C O 1
ATOM 8777 N N . VAL C 1 139 ? 125.088 151.743 138.938 1.00 53.10 139 VAL C N 1
ATOM 8778 C CA . VAL C 1 139 ? 124.303 152.898 138.509 1.00 53.10 139 VAL C CA 1
ATOM 8779 C C . VAL C 1 139 ? 125.110 153.762 137.544 1.00 53.10 139 VAL C C 1
ATOM 8780 O O . VAL C 1 139 ? 124.623 154.147 136.475 1.00 53.10 139 VAL C O 1
ATOM 8784 N N . ILE C 1 140 ? 126.368 154.049 137.880 1.00 49.56 140 ILE C N 1
ATOM 8785 C CA . ILE C 1 140 ? 127.220 154.822 136.984 1.00 49.56 140 ILE C CA 1
ATOM 8786 C C . ILE C 1 140 ? 127.576 154.012 135.744 1.00 49.56 140 ILE C C 1
ATOM 8787 O O . ILE C 1 140 ? 127.666 154.555 134.636 1.00 49.56 140 ILE C O 1
ATOM 8792 N N . ALA C 1 141 ? 127.768 152.698 135.897 1.00 50.48 141 ALA C N 1
ATOM 8793 C CA . ALA C 1 141 ? 128.046 151.893 134.722 1.00 50.48 141 ALA C CA 1
ATOM 8794 C C . ALA C 1 141 ? 126.875 151.899 133.751 1.00 50.48 141 ALA C C 1
ATOM 8795 O O . ALA C 1 141 ? 127.079 151.939 132.542 1.00 50.48 141 ALA C O 1
ATOM 8797 N N . ARG C 1 142 ? 125.641 151.875 134.245 1.00 53.88 142 ARG C N 1
ATOM 8798 C CA . ARG C 1 142 ? 124.500 151.849 133.341 1.00 53.88 142 ARG C CA 1
ATOM 8799 C C . ARG C 1 142 ? 124.195 153.226 132.783 1.00 53.88 142 ARG C C 1
ATOM 8800 O O . ARG C 1 142 ? 123.562 153.344 131.733 1.00 53.88 142 ARG C O 1
ATOM 8808 N N . GLN C 1 143 ? 124.592 154.283 133.484 1.00 50.92 143 GLN C N 1
ATOM 8809 C CA . GLN C 1 143 ? 124.443 155.616 132.915 1.00 50.92 143 GLN C CA 1
ATOM 8810 C C . GLN C 1 143 ? 125.399 155.823 131.752 1.00 50.92 143 GLN C C 1
ATOM 8811 O O . GLN C 1 143 ? 124.985 156.208 130.657 1.00 50.92 143 GLN C O 1
ATOM 8817 N N . VAL C 1 144 ? 126.688 155.553 131.964 1.00 48.15 144 VAL C N 1
ATOM 8818 C CA . VAL C 1 144 ? 127.670 155.868 130.933 1.00 48.15 144 VAL C CA 1
ATOM 8819 C C . VAL C 1 144 ? 127.709 154.784 129.863 1.00 48.15 144 VAL C C 1
ATOM 8820 O O . VAL C 1 144 ? 127.725 155.079 128.666 1.00 48.15 144 VAL C O 1
ATOM 8824 N N . PHE C 1 145 ? 127.746 153.525 130.264 1.00 47.51 145 PHE C N 1
ATOM 8825 C CA . PHE C 1 145 ? 127.768 152.401 129.341 1.00 47.51 145 PHE C CA 1
ATOM 8826 C C . PHE C 1 145 ? 126.370 151.839 129.127 1.00 47.51 145 PHE C C 1
ATOM 8827 O O . PHE C 1 145 ? 126.051 150.738 129.553 1.00 47.51 145 PHE C O 1
ATOM 8835 N N . ASN C 1 146 ? 125.531 152.624 128.469 1.00 59.03 146 ASN C N 1
ATOM 8836 C CA . ASN C 1 146 ? 124.130 152.353 128.188 1.00 59.03 146 ASN C CA 1
ATOM 8837 C C . ASN C 1 146 ? 123.788 150.951 127.703 1.00 59.03 146 ASN C C 1
ATOM 8838 O O . ASN C 1 146 ? 122.718 150.436 128.032 1.00 59.03 146 ASN C O 1
ATOM 8843 N N . ASP C 1 147 ? 124.638 150.340 126.886 1.00 60.75 147 ASP C N 1
ATOM 8844 C CA . ASP C 1 147 ? 124.327 149.029 126.336 1.00 60.75 147 ASP C CA 1
ATOM 8845 C C . ASP C 1 147 ? 124.299 147.931 127.378 1.00 60.75 147 ASP C C 1
ATOM 8846 O O . ASP C 1 147 ? 123.977 146.797 127.033 1.00 60.75 147 ASP C O 1
ATOM 8851 N N . LEU C 1 148 ? 124.624 148.231 128.632 1.00 58.51 148 LEU C N 1
ATOM 8852 C CA . LEU C 1 148 ? 124.521 147.230 129.683 1.00 58.51 148 LEU C CA 1
ATOM 8853 C C . LEU C 1 148 ? 123.095 146.731 129.854 1.00 58.51 148 LEU C C 1
ATOM 8854 O O . LEU C 1 148 ? 122.882 145.614 130.325 1.00 58.51 148 LEU C O 1
ATOM 8859 N N . ILE C 1 149 ? 122.101 147.543 129.487 1.00 61.57 149 ILE C N 1
ATOM 8860 C CA . ILE C 1 149 ? 120.716 147.102 129.532 1.00 61.57 149 ILE C CA 1
ATOM 8861 C C . ILE C 1 149 ? 120.210 146.652 128.177 1.00 61.57 149 ILE C C 1
ATOM 8862 O O . ILE C 1 149 ? 119.036 146.292 128.055 1.00 61.57 149 ILE C O 1
ATOM 8867 N N . GLY C 1 150 ? 121.060 146.641 127.160 1.00 63.87 150 GLY C N 1
ATOM 8868 C CA . GLY C 1 150 ? 120.637 146.374 125.813 1.00 63.87 150 GLY C CA 1
ATOM 8869 C C . GLY C 1 150 ? 120.616 147.643 124.996 1.00 63.87 150 GLY C C 1
ATOM 8870 O O . GLY C 1 150 ? 120.164 148.691 125.452 1.00 63.87 150 GLY C O 1
ATOM 8871 N N . PRO C 1 151 ? 121.130 147.584 123.775 1.00 65.79 151 PRO C N 1
ATOM 8872 C CA . PRO C 1 151 ? 121.145 148.777 122.930 1.00 65.79 151 PRO C CA 1
ATOM 8873 C C . PRO C 1 151 ? 119.750 149.309 122.635 1.00 65.79 151 PRO C C 1
ATOM 8874 O O . PRO C 1 151 ? 118.845 148.569 122.255 1.00 65.79 151 PRO C O 1
ATOM 8878 N N . SER C 1 152 ? 119.591 150.614 122.814 1.00 69.05 152 SER C N 1
ATOM 8879 C CA . SER C 1 152 ? 118.363 151.319 122.488 1.00 69.05 152 SER C CA 1
ATOM 8880 C C . SER C 1 152 ? 118.310 151.760 121.042 1.00 69.05 152 SER C C 1
ATOM 8881 O O . SER C 1 152 ? 117.236 152.121 120.559 1.00 69.05 152 SER C O 1
ATOM 8884 N N . SER C 1 153 ? 119.442 151.754 120.350 1.00 69.78 153 SER C N 1
ATOM 8885 C CA . SER C 1 153 ? 119.529 152.202 118.976 1.00 69.78 153 SER C CA 1
ATOM 8886 C C . SER C 1 153 ? 120.356 151.208 118.186 1.00 69.78 153 SER C C 1
ATOM 8887 O O . SER C 1 153 ? 121.064 150.371 118.741 1.00 69.78 153 SER C O 1
ATOM 8890 N N . GLN C 1 154 ? 120.266 151.325 116.871 1.00 72.09 154 GLN C N 1
ATOM 8891 C CA . GLN C 1 154 ? 120.953 150.456 115.931 1.00 72.09 154 GLN C CA 1
ATOM 8892 C C . GLN C 1 154 ? 122.217 151.143 115.450 1.00 72.09 154 GLN C C 1
ATOM 8893 O O . GLN C 1 154 ? 122.174 152.309 115.064 1.00 72.09 154 GLN C O 1
ATOM 8899 N N . SER C 1 155 ? 123.335 150.424 115.469 1.00 70.71 155 SER C N 1
ATOM 8900 C CA . SER C 1 155 ? 124.573 150.935 114.897 1.00 70.71 155 SER C CA 1
ATOM 8901 C C . SER C 1 155 ? 124.554 150.753 113.392 1.00 70.71 155 SER C C 1
ATOM 8902 O O . SER C 1 155 ? 124.294 149.657 112.898 1.00 70.71 155 SER C O 1
ATOM 8905 N N . LEU C 1 156 ? 124.828 151.826 112.665 1.00 73.22 156 LEU C N 1
ATOM 8906 C CA . LEU C 1 156 ? 124.806 151.819 111.211 1.00 73.22 156 LEU C CA 1
ATOM 8907 C C . LEU C 1 156 ? 126.187 152.162 110.684 1.00 73.22 156 LEU C C 1
ATOM 8908 O O . LEU C 1 156 ? 126.756 153.188 111.056 1.00 73.22 156 LEU C O 1
ATOM 8913 N N . CYS C 1 157 ? 126.714 151.305 109.824 1.00 79.35 157 CYS C N 1
ATOM 8914 C CA . CYS C 1 157 ? 128.010 151.484 109.195 1.00 79.35 157 CYS C CA 1
ATOM 8915 C C . CYS C 1 157 ? 127.803 151.792 107.723 1.00 79.35 157 CYS C C 1
ATOM 8916 O O . CYS C 1 157 ? 126.850 151.315 107.109 1.00 79.35 157 CYS C O 1
ATOM 8919 N N . ARG C 1 158 ? 128.688 152.609 107.160 1.00 88.20 158 ARG C N 1
ATOM 8920 C CA . ARG C 1 158 ? 128.657 152.920 105.735 1.00 88.20 158 ARG C CA 1
ATOM 8921 C C . ARG C 1 158 ? 129.475 151.873 105.002 1.00 88.20 158 ARG C C 1
ATOM 8922 O O . ARG C 1 158 ? 130.705 151.873 105.072 1.00 88.20 158 ARG C O 1
ATOM 8930 N N . PHE C 1 159 ? 128.795 150.986 104.291 1.00 96.84 159 PHE C N 1
ATOM 8931 C CA . PHE C 1 159 ? 129.407 149.793 103.731 1.00 96.84 159 PHE C CA 1
ATOM 8932 C C . PHE C 1 159 ? 129.500 149.908 102.218 1.00 96.84 159 PHE C C 1
ATOM 8933 O O . PHE C 1 159 ? 128.569 150.388 101.567 1.00 96.84 159 PHE C O 1
ATOM 8941 N N . TYR C 1 160 ? 130.625 149.468 101.663 1.00 106.53 160 TYR C N 1
ATOM 8942 C CA . TYR C 1 160 ? 130.799 149.373 100.219 1.00 106.53 160 TYR C CA 1
ATOM 8943 C C . TYR C 1 160 ? 130.593 147.921 99.806 1.00 106.53 160 TYR C C 1
ATOM 8944 O O . TYR C 1 160 ? 131.388 147.049 100.166 1.00 106.53 160 TYR C O 1
ATOM 8953 N N . ASN C 1 161 ? 129.537 147.670 99.042 1.00 109.97 161 ASN C N 1
ATOM 8954 C CA . ASN C 1 161 ? 129.205 146.318 98.622 1.00 109.97 161 ASN C CA 1
ATOM 8955 C C . ASN C 1 161 ? 130.186 145.815 97.570 1.00 109.97 161 ASN C C 1
ATOM 8956 O O . ASN C 1 161 ? 129.810 145.554 96.430 1.00 109.97 161 ASN C O 1
ATOM 8961 N N . ASN C 1 165 ? 129.318 147.148 94.900 1.00 111.47 165 ASN C N 1
ATOM 8962 C CA . ASN C 1 165 ? 128.674 147.835 93.790 1.00 111.47 165 ASN C CA 1
ATOM 8963 C C . ASN C 1 165 ? 128.559 149.326 94.093 1.00 111.47 165 ASN C C 1
ATOM 8964 O O . ASN C 1 165 ? 128.765 150.164 93.214 1.00 111.47 165 ASN C O 1
ATOM 8969 N N . SER C 1 166 ? 128.234 149.650 95.344 1.00 109.67 166 SER C N 1
ATOM 8970 C CA . SER C 1 166 ? 128.091 151.035 95.777 1.00 109.67 166 SER C CA 1
ATOM 8971 C C . SER C 1 166 ? 128.168 151.085 97.297 1.00 109.67 166 SER C C 1
ATOM 8972 O O . SER C 1 166 ? 128.249 150.056 97.970 1.00 109.67 166 SER C O 1
ATOM 8975 N N . THR C 1 167 ? 128.142 152.305 97.827 1.00 103.87 167 THR C N 1
ATOM 8976 C CA . THR C 1 167 ? 128.251 152.551 99.260 1.00 103.87 167 THR C CA 1
ATOM 8977 C C . THR C 1 167 ? 126.882 152.906 99.827 1.00 103.87 167 THR C C 1
ATOM 8978 O O . THR C 1 167 ? 126.272 153.895 99.411 1.00 103.87 167 THR C O 1
ATOM 8982 N N . THR C 1 168 ? 126.412 152.110 100.785 1.00 94.84 168 THR C N 1
ATOM 8983 C CA . THR C 1 168 ? 125.140 152.346 101.451 1.00 94.84 168 THR C CA 1
ATOM 8984 C C . THR C 1 168 ? 125.314 152.155 102.955 1.00 94.84 168 THR C C 1
ATOM 8985 O O . THR C 1 168 ? 126.373 151.748 103.433 1.00 94.84 168 THR C O 1
ATOM 8989 N N . GLN C 1 169 ? 124.257 152.458 103.705 1.00 86.76 169 GLN C N 1
ATOM 8990 C CA . GLN C 1 169 ? 124.290 152.468 105.165 1.00 86.76 169 GLN C CA 1
ATOM 8991 C C . GLN C 1 169 ? 123.506 151.276 105.700 1.00 86.76 169 GLN C C 1
ATOM 8992 O O . GLN C 1 169 ? 122.279 151.227 105.574 1.00 86.76 169 GLN C O 1
ATOM 8998 N N . VAL C 1 170 ? 124.214 150.327 106.311 1.00 80.76 170 VAL C N 1
ATOM 8999 C CA . VAL C 1 170 ? 123.631 149.085 106.786 1.00 80.76 170 VAL C CA 1
ATOM 9000 C C . VAL C 1 170 ? 123.997 148.893 108.249 1.00 80.76 170 VAL C C 1
ATOM 9001 O O . VAL C 1 170 ? 124.846 149.590 108.796 1.00 80.76 170 VAL C O 1
ATOM 9005 N N . GLU C 1 171 ? 123.349 147.919 108.880 1.00 77.27 171 GLU C N 1
ATOM 9006 C CA . GLU C 1 171 ? 123.618 147.625 110.279 1.00 77.27 171 GLU C CA 1
ATOM 9007 C C . GLU C 1 171 ? 124.987 146.988 110.438 1.00 77.27 171 GLU C C 1
ATOM 9008 O O . GLU C 1 171 ? 125.315 146.021 109.749 1.00 77.27 171 GLU C O 1
ATOM 9014 N N . CYS C 1 172 ? 125.773 147.508 111.373 1.00 74.27 172 CYS C N 1
ATOM 9015 C CA . CYS C 1 172 ? 127.154 147.080 111.531 1.00 74.27 172 CYS C CA 1
ATOM 9016 C C . CYS C 1 172 ? 127.237 145.623 111.947 1.00 74.27 172 CYS C C 1
ATOM 9017 O O . CYS C 1 172 ? 126.496 145.173 112.819 1.00 74.27 172 CYS C O 1
ATOM 9020 N N . THR C 1 173 ? 128.142 144.890 111.318 1.00 71.45 173 THR C N 1
ATOM 9021 C CA . THR C 1 173 ? 128.554 143.577 111.777 1.00 71.45 173 THR C CA 1
ATOM 9022 C C . THR C 1 173 ? 129.826 143.750 112.599 1.00 71.45 173 THR C C 1
ATOM 9023 O O . THR C 1 173 ? 130.264 144.868 112.853 1.00 71.45 173 THR C O 1
ATOM 9027 N N . TYR C 1 174 ? 130.436 142.656 113.039 1.00 70.27 174 TYR C N 1
ATOM 9028 C CA . TYR C 1 174 ? 131.696 142.779 113.759 1.00 70.27 174 TYR C CA 1
ATOM 9029 C C . TYR C 1 174 ? 132.874 142.994 112.829 1.00 70.27 174 TYR C C 1
ATOM 9030 O O . TYR C 1 174 ? 133.907 143.504 113.268 1.00 70.27 174 TYR C O 1
ATOM 9039 N N . ASN C 1 175 ? 132.750 142.624 111.559 1.00 71.31 175 ASN C N 1
ATOM 9040 C CA . ASN C 1 175 ? 133.776 142.962 110.589 1.00 71.31 175 ASN C CA 1
ATOM 9041 C C . ASN C 1 175 ? 133.712 144.417 110.167 1.00 71.31 175 ASN C C 1
ATOM 9042 O O . ASN C 1 175 ? 134.714 144.951 109.689 1.00 71.31 175 ASN C O 1
ATOM 9047 N N . MET C 1 176 ? 132.564 145.065 110.321 1.00 70.10 176 MET C N 1
ATOM 9048 C CA . MET C 1 176 ? 132.448 146.485 110.051 1.00 70.10 176 MET C CA 1
ATOM 9049 C C . MET C 1 176 ? 132.936 147.342 111.201 1.00 70.10 176 MET C C 1
ATOM 9050 O O . MET C 1 176 ? 133.212 148.523 110.998 1.00 70.10 176 MET C O 1
ATOM 9055 N N . LEU C 1 177 ? 133.068 146.774 112.392 1.00 61.03 177 LEU C N 1
ATOM 9056 C CA . LEU C 1 177 ? 133.531 147.498 113.563 1.00 61.03 177 LEU C CA 1
ATOM 9057 C C . LEU C 1 177 ? 134.993 147.209 113.857 1.00 61.03 177 LEU C C 1
ATOM 9058 O O . LEU C 1 177 ? 135.487 147.541 114.935 1.00 61.03 177 LEU C O 1
ATOM 9063 N N . THR C 1 178 ? 135.686 146.590 112.912 1.00 61.08 178 THR C N 1
ATOM 9064 C CA . THR C 1 178 ? 137.116 146.349 112.970 1.00 61.08 178 THR C CA 1
ATOM 9065 C C . THR C 1 178 ? 137.774 147.144 111.857 1.00 61.08 178 THR C C 1
ATOM 9066 O O . THR C 1 178 ? 137.255 147.198 110.744 1.00 61.08 178 THR C O 1
ATOM 9070 N N . ASN C 1 179 ? 138.912 147.763 112.163 1.00 60.95 179 ASN C N 1
ATOM 9071 C CA . ASN C 1 179 ? 139.684 148.529 111.182 1.00 60.95 179 ASN C CA 1
ATOM 9072 C C . ASN C 1 179 ? 138.847 149.641 110.566 1.00 60.95 179 ASN C C 1
ATOM 9073 O O . ASN C 1 179 ? 138.849 149.846 109.354 1.00 60.95 179 ASN C O 1
ATOM 9078 N N . MET C 1 180 ? 138.129 150.370 111.412 1.00 59.68 180 MET C N 1
ATOM 9079 C CA . MET C 1 180 ? 137.200 151.378 110.940 1.00 59.68 180 MET C CA 1
ATOM 9080 C C . MET C 1 180 ? 137.930 152.602 110.410 1.00 59.68 180 MET C C 1
ATOM 9081 O O . MET C 1 180 ? 138.992 152.982 110.900 1.00 59.68 180 MET C O 1
ATOM 9086 N N . LYS C 1 181 ? 137.344 153.220 109.387 1.00 62.98 181 LYS C N 1
ATOM 9087 C CA . LYS C 1 181 ? 137.795 154.511 108.893 1.00 62.98 181 LYS C CA 1
ATOM 9088 C C . LYS C 1 181 ? 136.977 155.651 109.461 1.00 62.98 181 LYS C C 1
ATOM 9089 O O . LYS C 1 181 ? 137.348 156.810 109.277 1.00 62.98 181 LYS C O 1
ATOM 9095 N N . GLU C 1 182 ? 135.874 155.341 110.129 1.00 62.24 182 GLU C N 1
ATOM 9096 C CA . GLU C 1 182 ? 135.087 156.310 110.870 1.00 62.24 182 GLU C CA 1
ATOM 9097 C C . GLU C 1 182 ? 134.182 155.541 111.814 1.00 62.24 182 GLU C C 1
ATOM 9098 O O . GLU C 1 182 ? 134.007 154.332 111.686 1.00 62.24 182 GLU C O 1
ATOM 9104 N N . MET C 1 183 ? 133.618 156.250 112.756 1.00 58.16 183 MET C N 1
ATOM 9105 C CA . MET C 1 183 ? 132.753 155.629 113.737 1.00 58.16 183 MET C CA 1
ATOM 9106 C C . MET C 1 183 ? 131.343 155.459 113.177 1.00 58.16 183 MET C C 1
ATOM 9107 O O . MET C 1 183 ? 130.915 156.220 112.307 1.00 58.16 183 MET C O 1
ATOM 9112 N N . PRO C 1 184 ? 130.606 154.458 113.651 1.00 65.13 184 PRO C N 1
ATOM 9113 C CA . PRO C 1 184 ? 129.232 154.264 113.179 1.00 65.13 184 PRO C CA 1
ATOM 9114 C C . PRO C 1 184 ? 128.276 155.298 113.752 1.00 65.13 184 PRO C C 1
ATOM 9115 O O . PRO C 1 184 ? 128.564 155.984 114.731 1.00 65.13 184 PRO C O 1
ATOM 9119 N N . THR C 1 185 ? 127.117 155.406 113.114 1.00 68.09 185 THR C N 1
ATOM 9120 C CA . THR C 1 185 ? 126.051 156.277 113.576 1.00 68.09 185 THR C CA 1
ATOM 9121 C C . THR C 1 185 ? 124.883 155.428 114.043 1.00 68.09 185 THR C C 1
ATOM 9122 O O . THR C 1 185 ? 124.777 154.254 113.691 1.00 68.09 185 THR C O 1
ATOM 9126 N N . TYR C 1 186 ? 124.016 156.022 114.853 1.00 69.77 186 TYR C N 1
ATOM 9127 C CA . TYR C 1 186 ? 122.974 155.291 115.553 1.00 69.77 186 TYR C CA 1
ATOM 9128 C C . TYR C 1 186 ? 121.591 155.743 115.117 1.00 69.77 186 TYR C C 1
ATOM 9129 O O . TYR C 1 186 ? 121.381 156.899 114.755 1.00 69.77 186 TYR C O 1
ATOM 9138 N N . SER C 1 187 ? 120.652 154.805 115.148 1.00 73.06 187 SER C N 1
ATOM 9139 C CA . SER C 1 187 ? 119.267 155.057 114.782 1.00 73.06 187 SER C CA 1
ATOM 9140 C C . SER C 1 187 ? 118.380 154.339 115.780 1.00 73.06 187 SER C C 1
ATOM 9141 O O . SER C 1 187 ? 118.375 153.106 115.826 1.00 73.06 187 SER C O 1
ATOM 9144 N N . GLN C 1 188 ? 117.619 155.101 116.560 1.00 74.21 188 GLN C N 1
ATOM 9145 C CA . GLN C 1 188 ? 116.821 154.530 117.636 1.00 74.21 188 GLN C CA 1
ATOM 9146 C C . GLN C 1 188 ? 115.857 153.473 117.122 1.00 74.21 188 GLN C C 1
ATOM 9147 O O . GLN C 1 188 ? 115.368 153.542 115.995 1.00 74.21 188 GLN C O 1
ATOM 9153 N N . TYR C 1 189 ? 115.582 152.500 117.965 1.00 72.19 189 TYR C N 1
ATOM 9154 C CA . TYR C 1 189 ? 114.486 151.591 117.707 1.00 72.19 189 TYR C CA 1
ATOM 9155 C C . TYR C 1 189 ? 113.168 152.292 118.015 1.00 72.19 189 TYR C C 1
ATOM 9156 O O . TYR C 1 189 ? 113.133 153.228 118.813 1.00 72.19 189 TYR C O 1
ATOM 9165 N N . PRO C 1 190 ? 112.071 151.872 117.390 1.00 74.97 190 PRO C N 1
ATOM 9166 C CA . PRO C 1 190 ? 110.783 152.483 117.739 1.00 74.97 190 PRO C CA 1
ATOM 9167 C C . PRO C 1 190 ? 110.408 152.246 119.188 1.00 74.97 190 PRO C C 1
ATOM 9168 O O . PRO C 1 190 ? 110.064 153.195 119.899 1.00 74.97 190 PRO C O 1
ATOM 9172 N N . ASP C 1 191 ? 110.473 150.998 119.648 1.00 74.94 191 ASP C N 1
ATOM 9173 C CA . ASP C 1 191 ? 110.390 150.661 121.066 1.00 74.94 191 ASP C CA 1
ATOM 9174 C C . ASP C 1 191 ? 111.824 150.467 121.523 1.00 74.94 191 ASP C C 1
ATOM 9175 O O . ASP C 1 191 ? 112.524 149.593 121.022 1.00 74.94 191 ASP C O 1
ATOM 9180 N N . LEU C 1 192 ? 112.264 151.253 122.495 1.00 71.27 192 LEU C N 1
ATOM 9181 C CA . LEU C 1 192 ? 113.690 151.520 122.579 1.00 71.27 192 LEU C CA 1
ATOM 9182 C C . LEU C 1 192 ? 114.462 150.275 122.979 1.00 71.27 192 LEU C C 1
ATOM 9183 O O . LEU C 1 192 ? 115.096 150.227 124.035 1.00 71.27 192 LEU C O 1
ATOM 9188 N N . GLY C 1 193 ? 114.439 149.280 122.097 1.00 71.39 193 GLY C N 1
ATOM 9189 C CA . GLY C 1 193 ? 115.079 148.008 122.320 1.00 71.39 193 GLY C CA 1
ATOM 9190 C C . GLY C 1 193 ? 114.324 147.070 123.219 1.00 71.39 193 GLY C C 1
ATOM 9191 O O . GLY C 1 193 ? 114.898 146.083 123.673 1.00 71.39 193 GLY C O 1
ATOM 9192 N N . TRP C 1 194 ? 113.047 147.335 123.484 1.00 69.73 194 TRP C N 1
ATOM 9193 C CA . TRP C 1 194 ? 112.348 146.587 124.520 1.00 69.73 194 TRP C CA 1
ATOM 9194 C C . TRP C 1 194 ? 111.968 145.196 124.048 1.00 69.73 194 TRP C C 1
ATOM 9195 O O . TRP C 1 194 ? 111.985 144.248 124.835 1.00 69.73 194 TRP C O 1
ATOM 9206 N N . SER C 1 195 ? 111.629 145.042 122.772 1.00 73.44 195 SER C N 1
ATOM 9207 C CA . SER C 1 195 ? 111.264 143.717 122.288 1.00 73.44 195 SER C CA 1
ATOM 9208 C C . SER C 1 195 ? 112.475 142.806 122.170 1.00 73.44 195 SER C C 1
ATOM 9209 O O . SER C 1 195 ? 112.334 141.583 122.234 1.00 73.44 195 SER C O 1
ATOM 9212 N N . LYS C 1 196 ? 113.663 143.373 122.000 1.00 72.14 196 LYS C N 1
ATOM 9213 C CA . LYS C 1 196 ? 114.865 142.575 121.821 1.00 72.14 196 LYS C CA 1
ATOM 9214 C C . LYS C 1 196 ? 115.602 142.296 123.116 1.00 72.14 196 LYS C C 1
ATOM 9215 O O . LYS C 1 196 ? 116.344 141.312 123.185 1.00 72.14 196 LYS C O 1
ATOM 9221 N N . TYR C 1 197 ? 115.435 143.132 124.137 1.00 69.57 197 TYR C N 1
ATOM 9222 C CA . TYR C 1 197 ? 116.268 143.048 125.327 1.00 69.57 197 TYR C CA 1
ATOM 9223 C C . TYR C 1 197 ? 115.458 143.098 126.613 1.00 69.57 197 TYR C C 1
ATOM 9224 O O . TYR C 1 197 ? 116.012 143.416 127.670 1.00 69.57 197 TYR C O 1
ATOM 9233 N N . TRP C 1 198 ? 114.164 142.772 126.556 1.00 71.76 198 TRP C N 1
ATOM 9234 C CA . TRP C 1 198 ? 113.347 142.811 127.765 1.00 71.76 198 TRP C CA 1
ATOM 9235 C C . TRP C 1 198 ? 113.844 141.837 128.814 1.00 71.76 198 TRP C C 1
ATOM 9236 O O . TRP C 1 198 ? 113.635 142.060 130.003 1.00 71.76 198 TRP C O 1
ATOM 9247 N N . HIS C 1 199 ? 114.512 140.762 128.408 1.00 69.16 199 HIS C N 1
ATOM 9248 C CA . HIS C 1 199 ? 115.040 139.816 129.382 1.00 69.16 199 HIS C CA 1
ATOM 9249 C C . HIS C 1 199 ? 116.214 140.410 130.151 1.00 69.16 199 HIS C C 1
ATOM 9250 O O . HIS C 1 199 ? 116.282 140.290 131.378 1.00 69.16 199 HIS C O 1
ATOM 9257 N N . PHE C 1 200 ? 117.139 141.067 129.449 1.00 68.62 200 PHE C N 1
ATOM 9258 C CA . PHE C 1 200 ? 118.203 141.813 130.115 1.00 68.62 200 PHE C CA 1
ATOM 9259 C C . PHE C 1 200 ? 117.626 142.858 131.056 1.00 68.62 200 PHE C C 1
ATOM 9260 O O . PHE C 1 200 ? 118.089 143.024 132.193 1.00 68.62 200 PHE C O 1
ATOM 9268 N N . ARG C 1 201 ? 116.600 143.566 130.596 1.00 66.53 201 ARG C N 1
ATOM 9269 C CA . ARG C 1 201 ? 116.065 144.666 131.378 1.00 66.53 201 ARG C CA 1
ATOM 9270 C C . ARG C 1 201 ? 115.284 144.166 132.587 1.00 66.53 201 ARG C C 1
ATOM 9271 O O . ARG C 1 201 ? 115.315 144.794 133.646 1.00 66.53 201 ARG C O 1
ATOM 9279 N N . MET C 1 202 ? 114.624 143.011 132.474 1.00 69.40 202 MET C N 1
ATOM 9280 C CA . MET C 1 202 ? 113.930 142.439 133.623 1.00 69.40 202 MET C CA 1
ATOM 9281 C C . MET C 1 202 ? 114.907 141.845 134.626 1.00 69.40 202 MET C C 1
ATOM 9282 O O . MET C 1 202 ? 114.660 141.883 135.829 1.00 69.40 202 MET C O 1
ATOM 9287 N N . LEU C 1 203 ? 116.027 141.302 134.158 1.00 67.84 203 LEU C N 1
ATOM 9288 C CA . LEU C 1 203 ? 117.085 140.909 135.081 1.00 67.84 203 LEU C CA 1
ATOM 9289 C C . LEU C 1 203 ? 117.600 142.104 135.880 1.00 67.84 203 LEU C C 1
ATOM 9290 O O . LEU C 1 203 ? 117.762 142.024 137.108 1.00 67.84 203 LEU C O 1
ATOM 9295 N N . TRP C 1 204 ? 117.874 143.223 135.200 1.00 63.59 204 TRP C N 1
ATOM 9296 C CA . TRP C 1 204 ? 118.308 144.420 135.918 1.00 63.59 204 TRP C CA 1
ATOM 9297 C C . TRP C 1 204 ? 117.239 144.906 136.889 1.00 63.59 204 TRP C C 1
ATOM 9298 O O . TRP C 1 204 ? 117.555 145.312 138.009 1.00 63.59 204 TRP C O 1
ATOM 9309 N N . VAL C 1 205 ? 115.972 144.888 136.472 1.00 65.51 205 VAL C N 1
ATOM 9310 C CA . VAL C 1 205 ? 114.883 145.339 137.333 1.00 65.51 205 VAL C CA 1
ATOM 9311 C C . VAL C 1 205 ? 114.755 144.439 138.551 1.00 65.51 205 VAL C C 1
ATOM 9312 O O . VAL C 1 205 ? 114.467 144.903 139.658 1.00 65.51 205 VAL C O 1
ATOM 9316 N N . PHE C 1 206 ? 114.970 143.138 138.373 1.00 66.40 206 PHE C N 1
ATOM 9317 C CA . PHE C 1 206 ? 114.889 142.216 139.496 1.00 66.40 206 PHE C CA 1
ATOM 9318 C C . PHE C 1 206 ? 115.982 142.486 140.511 1.00 66.40 206 PHE C C 1
ATOM 9319 O O . PHE C 1 206 ? 115.725 142.492 141.714 1.00 66.40 206 PHE C O 1
ATOM 9327 N N . PHE C 1 207 ? 117.211 142.702 140.060 1.00 66.52 207 PHE C N 1
ATOM 9328 C CA . PHE C 1 207 ? 118.247 143.003 141.043 1.00 66.52 207 PHE C CA 1
ATOM 9329 C C . PHE C 1 207 ? 118.046 144.371 141.680 1.00 66.52 207 PHE C C 1
ATOM 9330 O O . PHE C 1 207 ? 118.403 144.572 142.847 1.00 66.52 207 PHE C O 1
ATOM 9338 N N . ASP C 1 208 ? 117.442 145.307 140.952 1.00 64.43 208 ASP C N 1
ATOM 9339 C CA . ASP C 1 208 ? 117.096 146.592 141.542 1.00 64.43 208 ASP C CA 1
ATOM 9340 C C . ASP C 1 208 ? 116.075 146.424 142.653 1.00 64.43 208 ASP C C 1
ATOM 9341 O O . ASP C 1 208 ? 116.222 146.998 143.737 1.00 64.43 208 ASP C O 1
ATOM 9346 N N . LEU C 1 209 ? 115.036 145.628 142.406 1.00 65.71 209 LEU C N 1
ATOM 9347 C CA . LEU C 1 209 ? 114.015 145.394 143.423 1.00 65.71 209 LEU C CA 1
ATOM 9348 C C . LEU C 1 209 ? 114.570 144.604 144.596 1.00 65.71 209 LEU C C 1
ATOM 9349 O O . LEU C 1 209 ? 114.187 144.841 145.741 1.00 65.71 209 LEU C O 1
ATOM 9354 N N . LEU C 1 210 ? 115.469 143.659 144.338 1.00 64.36 210 LEU C N 1
ATOM 9355 C CA . LEU C 1 210 ? 116.108 142.922 145.420 1.00 64.36 210 LEU C CA 1
ATOM 9356 C C . LEU C 1 210 ? 116.881 143.852 146.342 1.00 64.36 210 LEU C C 1
ATOM 9357 O O . LEU C 1 210 ? 116.733 143.793 147.568 1.00 64.36 210 LEU C O 1
ATOM 9362 N N . MET C 1 211 ? 117.713 144.720 145.776 1.00 63.14 211 MET C N 1
ATOM 9363 C CA . MET C 1 211 ? 118.493 145.617 146.617 1.00 63.14 211 MET C CA 1
ATOM 9364 C C . MET C 1 211 ? 117.617 146.665 147.289 1.00 63.14 211 MET C C 1
ATOM 9365 O O . MET C 1 211 ? 117.926 147.123 148.393 1.00 63.14 211 MET C O 1
ATOM 9370 N N . ASP C 1 212 ? 116.493 147.020 146.675 1.00 66.05 212 ASP C N 1
ATOM 9371 C CA . ASP C 1 212 ? 115.585 147.957 147.319 1.00 66.05 212 ASP C CA 1
ATOM 9372 C C . ASP C 1 212 ? 114.808 147.300 148.452 1.00 66.05 212 ASP C C 1
ATOM 9373 O O . ASP C 1 212 ? 114.476 147.956 149.442 1.00 66.05 212 ASP C O 1
ATOM 9378 N N . CYS C 1 213 ? 114.509 146.008 148.333 1.00 67.86 213 CYS C N 1
ATOM 9379 C CA . CYS C 1 213 ? 113.937 145.280 149.460 1.00 67.86 213 CYS C CA 1
ATOM 9380 C C . CYS C 1 213 ? 114.931 145.178 150.605 1.00 67.86 213 CYS C C 1
ATOM 9381 O O . CYS C 1 213 ? 114.550 145.274 151.772 1.00 67.86 213 CYS C O 1
ATOM 9384 N N . VAL C 1 214 ? 116.208 144.963 150.296 1.00 64.50 214 VAL C N 1
ATOM 9385 C CA . VAL C 1 214 ? 117.231 145.043 151.338 1.00 64.50 214 VAL C CA 1
ATOM 9386 C C . VAL C 1 214 ? 117.197 146.407 152.019 1.00 64.50 214 VAL C C 1
ATOM 9387 O O . VAL C 1 214 ? 117.295 146.508 153.246 1.00 64.50 214 VAL C O 1
ATOM 9391 N N . TYR C 1 215 ? 117.056 147.475 151.239 1.00 66.27 215 TYR C N 1
ATOM 9392 C CA . TYR C 1 215 ? 116.988 148.810 151.830 1.00 66.27 215 TYR C CA 1
ATOM 9393 C C . TYR C 1 215 ? 115.744 148.985 152.695 1.00 66.27 215 TYR C C 1
ATOM 9394 O O . TYR C 1 215 ? 115.777 149.698 153.702 1.00 66.27 215 TYR C O 1
ATOM 9403 N N . LEU C 1 216 ? 114.638 148.343 152.322 1.00 70.11 216 LEU C N 1
ATOM 9404 C CA . LEU C 1 216 ? 113.419 148.449 153.121 1.00 70.11 216 LEU C CA 1
ATOM 9405 C C . LEU C 1 216 ? 113.534 147.682 154.431 1.00 70.11 216 LEU C C 1
ATOM 9406 O O . LEU C 1 216 ? 113.104 148.168 155.482 1.00 70.11 216 LEU C O 1
ATOM 9411 N N . ILE C 1 217 ? 114.079 146.467 154.388 1.00 70.38 217 ILE C N 1
ATOM 9412 C CA . ILE C 1 217 ? 114.345 145.739 155.624 1.00 70.38 217 ILE C CA 1
ATOM 9413 C C . ILE C 1 217 ? 115.257 146.553 156.526 1.00 70.38 217 ILE C C 1
ATOM 9414 O O . ILE C 1 217 ? 115.078 146.594 157.744 1.00 70.38 217 ILE C O 1
ATOM 9419 N N . ASP C 1 218 ? 116.256 147.206 155.943 1.00 71.29 218 ASP C N 1
ATOM 9420 C CA . ASP C 1 218 ? 117.168 148.012 156.741 1.00 71.29 218 ASP C CA 1
ATOM 9421 C C . ASP C 1 218 ? 116.456 149.211 157.352 1.00 71.29 218 ASP C C 1
ATOM 9422 O O . ASP C 1 218 ? 116.746 149.600 158.484 1.00 71.29 218 ASP C O 1
ATOM 9427 N N . THR C 1 219 ? 115.516 149.812 156.626 1.00 75.36 219 THR C N 1
ATOM 9428 C CA . THR C 1 219 ? 114.811 150.958 157.186 1.00 75.36 219 THR C CA 1
ATOM 9429 C C . THR C 1 219 ? 113.858 150.527 158.296 1.00 75.36 219 THR C C 1
ATOM 9430 O O . THR C 1 219 ? 113.652 151.263 159.266 1.00 75.36 219 THR C O 1
ATOM 9434 N N . PHE C 1 220 ? 113.304 149.318 158.199 1.00 78.76 220 PHE C N 1
ATOM 9435 C CA . PHE C 1 220 ? 112.508 148.797 159.305 1.00 78.76 220 PHE C CA 1
ATOM 9436 C C . PHE C 1 220 ? 113.374 148.509 160.525 1.00 78.76 220 PHE C C 1
ATOM 9437 O O . PHE C 1 220 ? 113.035 148.917 161.638 1.00 78.76 220 PHE C O 1
ATOM 9445 N N . LEU C 1 221 ? 114.497 147.816 160.344 1.00 77.85 221 LEU C N 1
ATOM 9446 C CA . LEU C 1 221 ? 115.391 147.564 161.470 1.00 77.85 221 LEU C CA 1
ATOM 9447 C C . LEU C 1 221 ? 115.907 148.856 162.084 1.00 77.85 221 LEU C C 1
ATOM 9448 O O . LEU C 1 221 ? 116.229 148.882 163.270 1.00 77.85 221 LEU C O 1
ATOM 9453 N N . ASN C 1 222 ? 116.033 149.920 161.294 1.00 80.44 222 ASN C N 1
ATOM 9454 C CA . ASN C 1 222 ? 116.341 151.225 161.867 1.00 80.44 222 ASN C CA 1
ATOM 9455 C C . ASN C 1 222 ? 115.164 151.778 162.644 1.00 80.44 222 ASN C C 1
ATOM 9456 O O . ASN C 1 222 ? 115.350 152.501 163.626 1.00 80.44 222 ASN C O 1
ATOM 9461 N N . TYR C 1 223 ? 113.950 151.484 162.192 1.00 85.51 223 TYR C N 1
ATOM 9462 C CA . TYR C 1 223 ? 112.761 151.949 162.892 1.00 85.51 223 TYR C CA 1
ATOM 9463 C C . TYR C 1 223 ? 112.680 151.345 164.289 1.00 85.51 223 TYR C C 1
ATOM 9464 O O . TYR C 1 223 ? 112.455 152.054 165.274 1.00 85.51 223 TYR C O 1
ATOM 9473 N N . ARG C 1 224 ? 112.865 150.035 164.390 1.00 88.47 224 ARG C N 1
ATOM 9474 C CA . ARG C 1 224 ? 112.844 149.315 165.660 1.00 88.47 224 ARG C CA 1
ATOM 9475 C C . ARG C 1 224 ? 114.259 149.029 166.155 1.00 88.47 224 ARG C C 1
ATOM 9476 O O . ARG C 1 224 ? 114.666 147.883 166.293 1.00 88.47 224 ARG C O 1
ATOM 9484 N N . MET C 1 225 ? 115.015 150.076 166.450 1.00 87.56 225 MET C N 1
ATOM 9485 C CA . MET C 1 225 ? 116.442 149.943 166.709 1.00 87.56 225 MET C CA 1
ATOM 9486 C C . MET C 1 225 ? 116.752 150.279 168.159 1.00 87.56 225 MET C C 1
ATOM 9487 O O . MET C 1 225 ? 116.487 151.398 168.607 1.00 87.56 225 MET C O 1
ATOM 9492 N N . GLY C 1 226 ? 117.350 149.326 168.873 1.00 91.41 226 GLY C N 1
ATOM 9493 C CA . GLY C 1 226 ? 117.675 149.535 170.271 1.00 91.41 226 GLY C CA 1
ATOM 9494 C C . GLY C 1 226 ? 118.953 150.335 170.440 1.00 91.41 226 GLY C C 1
ATOM 9495 O O . GLY C 1 226 ? 119.916 150.171 169.697 1.00 91.41 226 GLY C O 1
ATOM 9496 N N . TYR C 1 227 ? 118.955 151.207 171.438 1.00 94.81 227 TYR C N 1
ATOM 9497 C CA . TYR C 1 227 ? 120.076 152.092 171.707 1.00 94.81 227 TYR C CA 1
ATOM 9498 C C . TYR C 1 227 ? 120.549 151.933 173.147 1.00 94.81 227 TYR C C 1
ATOM 9499 O O . TYR C 1 227 ? 119.857 151.367 173.992 1.00 94.81 227 TYR C O 1
ATOM 9508 N N . MET C 1 228 ? 121.746 152.444 173.420 1.00 97.01 228 MET C N 1
ATOM 9509 C CA . MET C 1 228 ? 122.347 152.338 174.744 1.00 97.01 228 MET C CA 1
ATOM 9510 C C . MET C 1 228 ? 121.882 153.478 175.632 1.00 97.01 228 MET C C 1
ATOM 9511 O O . MET C 1 228 ? 121.911 154.642 175.229 1.00 97.01 228 MET C O 1
ATOM 9516 N N . ASP C 1 229 ? 121.465 153.142 176.849 1.00 99.82 229 ASP C N 1
ATOM 9517 C CA . ASP C 1 229 ? 121.018 154.132 177.820 1.00 99.82 229 ASP C CA 1
ATOM 9518 C C . ASP C 1 229 ? 121.309 153.604 179.212 1.00 99.82 229 ASP C C 1
ATOM 9519 O O . ASP C 1 229 ? 120.772 152.562 179.600 1.00 99.82 229 ASP C O 1
ATOM 9524 N N . GLN C 1 230 ? 122.147 154.326 179.961 1.00 100.44 230 GLN C N 1
ATOM 9525 C CA . GLN C 1 230 ? 122.595 153.908 181.293 1.00 100.44 230 GLN C CA 1
ATOM 9526 C C . GLN C 1 230 ? 123.327 152.572 181.237 1.00 100.44 230 GLN C C 1
ATOM 9527 O O . GLN C 1 230 ? 123.113 151.695 182.074 1.00 100.44 230 GLN C O 1
ATOM 9533 N N . GLY C 1 231 ? 124.187 152.409 180.241 1.00 96.87 231 GLY C N 1
ATOM 9534 C CA . GLY C 1 231 ? 124.942 151.183 180.104 1.00 96.87 231 GLY C CA 1
ATOM 9535 C C . GLY C 1 231 ? 124.145 149.976 179.677 1.00 96.87 231 GLY C C 1
ATOM 9536 O O . GLY C 1 231 ? 124.704 148.879 179.628 1.00 96.87 231 GLY C O 1
ATOM 9537 N N . LEU C 1 232 ? 122.862 150.137 179.369 1.00 96.83 232 LEU C N 1
ATOM 9538 C CA . LEU C 1 232 ? 122.020 149.050 178.891 1.00 96.83 232 LEU C CA 1
ATOM 9539 C C . LEU C 1 232 ? 121.448 149.402 177.527 1.00 96.83 232 LEU C C 1
ATOM 9540 O O . LEU C 1 232 ? 121.305 150.577 177.186 1.00 96.83 232 LEU C O 1
ATOM 9545 N N . VAL C 1 233 ? 121.115 148.372 176.757 1.00 95.06 233 VAL C N 1
ATOM 9546 C CA . VAL C 1 233 ? 120.462 148.540 175.464 1.00 95.06 233 VAL C CA 1
ATOM 9547 C C . VAL C 1 233 ? 118.959 148.569 175.688 1.00 95.06 233 VAL C C 1
ATOM 9548 O O . VAL C 1 233 ? 118.409 147.706 176.381 1.00 95.06 233 VAL C O 1
ATOM 9552 N N . VAL C 1 234 ? 118.294 149.649 175.297 1.00 94.68 234 VAL C N 1
ATOM 9553 C CA . VAL C 1 234 ? 116.874 149.839 175.502 1.00 94.68 234 VAL C CA 1
ATOM 9554 C C . VAL C 1 234 ? 116.091 149.029 174.539 1.00 94.68 234 VAL C C 1
ATOM 9555 O O . VAL C 1 234 ? 116.427 149.008 173.439 1.00 94.68 234 VAL C O 1
ATOM 9559 N N . ARG C 1 235 ? 115.072 148.301 174.935 1.00 94.38 235 ARG C N 1
ATOM 9560 C CA . ARG C 1 235 ? 114.367 147.463 174.011 1.00 94.38 235 ARG C CA 1
ATOM 9561 C C . ARG C 1 235 ? 112.895 147.560 174.071 1.00 94.38 235 ARG C C 1
ATOM 9562 O O . ARG C 1 235 ? 112.220 146.617 173.877 1.00 94.38 235 ARG C O 1
ATOM 9570 N N . GLU C 1 236 ? 112.375 148.720 174.303 1.00 97.62 236 GLU C N 1
ATOM 9571 C CA . GLU C 1 236 ? 110.970 148.864 174.455 1.00 97.62 236 GLU C CA 1
ATOM 9572 C C . GLU C 1 236 ? 110.543 149.491 173.190 1.00 97.62 236 GLU C C 1
ATOM 9573 O O . GLU C 1 236 ? 110.943 150.586 172.965 1.00 97.62 236 GLU C O 1
ATOM 9579 N N . ALA C 1 237 ? 109.581 148.918 172.459 1.00 97.71 237 ALA C N 1
ATOM 9580 C CA . ALA C 1 237 ? 109.220 149.384 171.119 1.00 97.71 237 ALA C CA 1
ATOM 9581 C C . ALA C 1 237 ? 108.843 150.798 171.071 1.00 97.71 237 ALA C C 1
ATOM 9582 O O . ALA C 1 237 ? 109.179 151.484 170.214 1.00 97.71 237 ALA C O 1
ATOM 9584 N N . GLU C 1 238 ? 108.156 151.258 172.029 1.00 97.82 238 GLU C N 1
ATOM 9585 C CA . GLU C 1 238 ? 107.759 152.661 172.124 1.00 97.82 238 GLU C CA 1
ATOM 9586 C C . GLU C 1 238 ? 108.975 153.573 172.233 1.00 97.82 238 GLU C C 1
ATOM 9587 O O . GLU C 1 238 ? 109.076 154.577 171.518 1.00 97.82 238 GLU C O 1
ATOM 9593 N N . LYS C 1 239 ? 109.932 153.209 173.087 1.00 97.13 239 LYS C N 1
ATOM 9594 C CA . LYS C 1 239 ? 111.114 154.043 173.270 1.00 97.13 239 LYS C CA 1
ATOM 9595 C C . LYS C 1 239 ? 111.975 154.076 172.014 1.00 97.13 239 LYS C C 1
ATOM 9596 O O . LYS C 1 239 ? 112.487 155.134 171.633 1.00 97.13 239 LYS C O 1
ATOM 9602 N N . VAL C 1 240 ? 112.160 152.926 171.359 1.00 93.96 240 VAL C N 1
ATOM 9603 C CA . VAL C 1 240 ? 113.070 152.884 170.220 1.00 93.96 240 VAL C CA 1
ATOM 9604 C C . VAL C 1 240 ? 112.482 153.636 169.035 1.00 93.96 240 VAL C C 1
ATOM 9605 O O . VAL C 1 240 ? 113.199 154.348 168.323 1.00 93.96 240 VAL C O 1
ATOM 9609 N N . THR C 1 241 ? 111.170 153.530 168.819 1.00 93.23 241 THR C N 1
ATOM 9610 C CA . THR C 1 241 ? 110.568 154.285 167.723 1.00 93.23 241 THR C CA 1
ATOM 9611 C C . THR C 1 241 ? 110.538 155.771 168.038 1.00 93.23 241 THR C C 1
ATOM 9612 O O . THR C 1 241 ? 110.727 156.603 167.144 1.00 93.23 241 THR C O 1
ATOM 9616 N N . LYS C 1 242 ? 110.322 156.133 169.302 1.00 94.82 242 LYS C N 1
ATOM 9617 C CA . LYS C 1 242 ? 110.373 157.542 169.658 1.00 94.82 242 LYS C CA 1
ATOM 9618 C C . LYS C 1 242 ? 111.770 158.109 169.449 1.00 94.82 242 LYS C C 1
ATOM 9619 O O . LYS C 1 242 ? 111.923 159.248 169.003 1.00 94.82 242 LYS C O 1
ATOM 9625 N N . ALA C 1 243 ? 112.803 157.326 169.758 1.00 94.48 243 ALA C N 1
ATOM 9626 C CA . ALA C 1 243 ? 114.171 157.777 169.523 1.00 94.48 243 ALA C CA 1
ATOM 9627 C C . ALA C 1 243 ? 114.484 157.839 168.035 1.00 94.48 243 ALA C C 1
ATOM 9628 O O . ALA C 1 243 ? 115.302 158.657 167.602 1.00 94.48 243 ALA C O 1
ATOM 9630 N N . TYR C 1 244 ? 113.862 156.966 167.242 1.00 91.88 244 TYR C N 1
ATOM 9631 C CA . TYR C 1 244 ? 114.011 157.026 165.792 1.00 91.88 244 TYR C CA 1
ATOM 9632 C C . TYR C 1 244 ? 113.426 158.317 165.237 1.00 91.88 244 TYR C C 1
ATOM 9633 O O . TYR C 1 244 ? 114.043 158.978 164.396 1.00 91.88 244 TYR C O 1
ATOM 9642 N N . TRP C 1 245 ? 112.231 158.693 165.699 1.00 93.60 245 TRP C N 1
ATOM 9643 C CA . TRP C 1 245 ? 111.617 159.924 165.202 1.00 93.60 245 TRP C CA 1
ATOM 9644 C C . TRP C 1 245 ? 112.308 161.167 165.747 1.00 93.60 245 TRP C C 1
ATOM 9645 O O . TRP C 1 245 ? 112.359 162.189 165.058 1.00 93.60 245 TRP C O 1
ATOM 9656 N N . GLN C 1 246 ? 112.822 161.116 166.977 1.00 97.28 246 GLN C N 1
ATOM 9657 C CA . GLN C 1 246 ? 113.540 162.265 167.524 1.00 97.28 246 GLN C CA 1
ATOM 9658 C C . GLN C 1 246 ? 114.790 162.547 166.711 1.00 97.28 246 GLN C C 1
ATOM 9659 O O . GLN C 1 246 ? 115.008 163.673 166.253 1.00 97.28 246 GLN C O 1
ATOM 9665 N N . SER C 1 247 ? 115.632 161.538 166.533 1.00 95.39 247 SER C N 1
ATOM 9666 C CA . SER C 1 247 ? 116.658 161.608 165.514 1.00 95.39 247 SER C CA 1
ATOM 9667 C C . SER C 1 247 ? 116.004 161.779 164.151 1.00 95.39 247 SER C C 1
ATOM 9668 O O . SER C 1 247 ? 114.809 161.539 163.972 1.00 95.39 247 SER C O 1
ATOM 9671 N N . LYS C 1 248 ? 116.799 162.189 163.177 1.00 93.54 248 LYS C N 1
ATOM 9672 C CA . LYS C 1 248 ? 116.305 162.383 161.820 1.00 93.54 248 LYS C CA 1
ATOM 9673 C C . LYS C 1 248 ? 116.870 161.324 160.884 1.00 93.54 248 LYS C C 1
ATOM 9674 O O . LYS C 1 248 ? 117.295 161.609 159.765 1.00 93.54 248 LYS C O 1
ATOM 9680 N N . GLN C 1 249 ? 116.905 160.084 161.368 1.00 90.99 249 GLN C N 1
ATOM 9681 C CA . GLN C 1 249 ? 117.298 158.969 160.522 1.00 90.99 249 GLN C CA 1
ATOM 9682 C C . GLN C 1 249 ? 116.282 158.744 159.417 1.00 90.99 249 GLN C C 1
ATOM 9683 O O . GLN C 1 249 ? 116.623 158.222 158.350 1.00 90.99 249 GLN C O 1
ATOM 9689 N N . TYR C 1 250 ? 115.028 159.132 159.648 1.00 91.32 250 TYR C N 1
ATOM 9690 C CA . TYR C 1 250 ? 114.000 158.911 158.642 1.00 91.32 250 TYR C CA 1
ATOM 9691 C C . TYR C 1 250 ? 114.217 159.782 157.415 1.00 91.32 250 TYR C C 1
ATOM 9692 O O . TYR C 1 250 ? 113.820 159.401 156.314 1.00 91.32 250 TYR C O 1
ATOM 9701 N N . ARG C 1 251 ? 114.874 160.933 157.570 1.00 88.79 251 ARG C N 1
ATOM 9702 C CA . ARG C 1 251 ? 115.210 161.748 156.408 1.00 88.79 251 ARG C CA 1
ATOM 9703 C C . ARG C 1 251 ? 116.130 160.993 155.462 1.00 88.79 251 ARG C C 1
ATOM 9704 O O . ARG C 1 251 ? 115.851 160.875 154.266 1.00 88.79 251 ARG C O 1
ATOM 9712 N N . ILE C 1 252 ? 117.244 160.482 155.985 1.00 83.69 252 ILE C N 1
ATOM 9713 C CA . ILE C 1 252 ? 118.186 159.733 155.161 1.00 83.69 252 ILE C CA 1
ATOM 9714 C C . ILE C 1 252 ? 117.554 158.444 154.663 1.00 83.69 252 ILE C C 1
ATOM 9715 O O . ILE C 1 252 ? 117.837 157.989 153.552 1.00 83.69 252 ILE C O 1
ATOM 9720 N N . ASP C 1 253 ? 116.692 157.830 155.468 1.00 81.90 253 ASP C N 1
ATOM 9721 C CA . ASP C 1 253 ? 116.068 156.583 155.047 1.00 81.90 253 ASP C CA 1
ATOM 9722 C C . ASP C 1 253 ? 115.081 156.804 153.913 1.00 81.90 253 ASP C C 1
ATOM 9723 O O . ASP C 1 253 ? 114.899 155.928 153.065 1.00 81.90 253 ASP C O 1
ATOM 9728 N N . GLY C 1 254 ? 114.405 157.953 153.898 1.00 79.39 254 GLY C N 1
ATOM 9729 C CA . GLY C 1 254 ? 113.438 158.213 152.847 1.00 79.39 254 GLY C CA 1
ATOM 9730 C C . GLY C 1 254 ? 114.063 158.790 151.595 1.00 79.39 254 GLY C C 1
ATOM 9731 O O . GLY C 1 254 ? 113.641 158.476 150.482 1.00 79.39 254 GLY C O 1
ATOM 9732 N N . ILE C 1 255 ? 115.070 159.648 151.752 1.00 76.88 255 ILE C N 1
ATOM 9733 C CA . ILE C 1 255 ? 115.766 160.173 150.587 1.00 76.88 255 ILE C CA 1
ATOM 9734 C C . ILE C 1 255 ? 116.425 159.053 149.799 1.00 76.88 255 ILE C C 1
ATOM 9735 O O . ILE C 1 255 ? 116.480 159.102 148.569 1.00 76.88 255 ILE C O 1
ATOM 9740 N N . SER C 1 256 ? 116.902 158.019 150.476 1.00 73.07 256 SER C N 1
ATOM 9741 C CA . SER C 1 256 ? 117.601 156.921 149.833 1.00 73.07 256 SER C CA 1
ATOM 9742 C C . SER C 1 256 ? 116.671 155.908 149.195 1.00 73.07 256 SER C C 1
ATOM 9743 O O . SER C 1 256 ? 117.151 154.906 148.668 1.00 73.07 256 SER C O 1
ATOM 9746 N N . LEU C 1 257 ? 115.380 156.080 149.308 1.00 73.48 257 LEU C N 1
ATOM 9747 C CA . LEU C 1 257 ? 114.522 155.132 148.693 1.00 73.48 257 LEU C CA 1
ATOM 9748 C C . LEU C 1 257 ? 113.506 155.649 147.773 1.00 73.48 257 LEU C C 1
ATOM 9749 O O . LEU C 1 257 ? 112.667 154.939 147.384 1.00 73.48 257 LEU C O 1
ATOM 9754 N N . ILE C 1 258 ? 113.582 156.888 147.413 1.00 74.31 258 ILE C N 1
ATOM 9755 C CA . ILE C 1 258 ? 112.670 157.533 146.469 1.00 74.31 258 ILE C CA 1
ATOM 9756 C C . ILE C 1 258 ? 112.682 156.768 145.152 1.00 74.31 258 ILE C C 1
ATOM 9757 O O . ILE C 1 258 ? 113.704 156.762 144.455 1.00 74.31 258 ILE C O 1
ATOM 9762 N N . PRO C 1 259 ? 111.581 156.132 144.759 1.00 73.34 259 PRO C N 1
ATOM 9763 C CA . PRO C 1 259 ? 111.577 155.251 143.582 1.00 73.34 259 PRO C CA 1
ATOM 9764 C C . PRO C 1 259 ? 111.502 156.021 142.270 1.00 73.34 259 PRO C C 1
ATOM 9765 O O . PRO C 1 259 ? 110.718 155.690 141.379 1.00 73.34 259 PRO C O 1
ATOM 9769 N N . LEU C 1 260 ? 112.322 157.058 142.142 1.00 73.05 260 LEU C N 1
ATOM 9770 C CA . LEU C 1 260 ? 112.282 157.892 140.948 1.00 73.05 260 LEU C CA 1
ATOM 9771 C C . LEU C 1 260 ? 112.854 157.159 139.745 1.00 73.05 260 LEU C C 1
ATOM 9772 O O . LEU C 1 260 ? 112.421 157.379 138.612 1.00 73.05 260 LEU C O 1
ATOM 9777 N N . ASP C 1 261 ? 113.827 156.279 139.975 1.00 71.21 261 ASP C N 1
ATOM 9778 C CA . ASP C 1 261 ? 114.458 155.562 138.878 1.00 71.21 261 ASP C CA 1
ATOM 9779 C C . ASP C 1 261 ? 113.528 154.531 138.260 1.00 71.21 261 ASP C C 1
ATOM 9780 O O . ASP C 1 261 ? 113.798 154.042 137.161 1.00 71.21 261 ASP C O 1
ATOM 9785 N N . TYR C 1 262 ? 112.456 154.157 138.947 1.00 71.72 262 TYR C N 1
ATOM 9786 C CA . TYR C 1 262 ? 111.571 153.148 138.385 1.00 71.72 262 TYR C CA 1
ATOM 9787 C C . TYR C 1 262 ? 110.669 153.738 137.315 1.00 71.72 262 TYR C C 1
ATOM 9788 O O . TYR C 1 262 ? 110.262 153.036 136.385 1.00 71.72 262 TYR C O 1
ATOM 9797 N N . ILE C 1 263 ? 110.337 155.022 137.429 1.00 73.32 263 ILE C N 1
ATOM 9798 C CA . ILE C 1 263 ? 109.491 155.641 136.415 1.00 73.32 263 ILE C CA 1
ATOM 9799 C C . ILE C 1 263 ? 110.337 156.335 135.352 1.00 73.32 263 ILE C C 1
ATOM 9800 O O . ILE C 1 263 ? 109.993 156.322 134.167 1.00 73.32 263 ILE C O 1
ATOM 9805 N N . LEU C 1 264 ? 111.453 156.936 135.742 1.00 70.98 264 LEU C N 1
ATOM 9806 C CA . LEU C 1 264 ? 112.237 157.747 134.824 1.00 70.98 264 LEU C CA 1
ATOM 9807 C C . LEU C 1 264 ? 113.628 157.207 134.527 1.00 70.98 264 LEU C C 1
ATOM 9808 O O . LEU C 1 264 ? 114.411 157.905 133.877 1.00 70.98 264 LEU C O 1
ATOM 9813 N N . GLY C 1 265 ? 113.968 156.008 134.970 1.00 67.79 265 GLY C N 1
ATOM 9814 C CA . GLY C 1 265 ? 115.289 155.480 134.734 1.00 67.79 265 GLY C CA 1
ATOM 9815 C C . GLY C 1 265 ? 115.396 154.454 133.638 1.00 67.79 265 GLY C C 1
ATOM 9816 O O . GLY C 1 265 ? 116.482 153.923 133.410 1.00 67.79 265 GLY C O 1
ATOM 9817 N N . TRP C 1 266 ? 114.310 154.154 132.950 1.00 68.36 266 TRP C N 1
ATOM 9818 C CA . TRP C 1 266 ? 114.272 153.131 131.922 1.00 68.36 266 TRP C CA 1
ATOM 9819 C C . TRP C 1 266 ? 113.746 153.739 130.636 1.00 68.36 266 TRP C C 1
ATOM 9820 O O . TRP C 1 266 ? 113.064 154.765 130.663 1.00 68.36 266 TRP C O 1
ATOM 9831 N N . PRO C 1 267 ? 114.071 153.149 129.489 1.00 70.70 267 PRO C N 1
ATOM 9832 C CA . PRO C 1 267 ? 113.558 153.686 128.224 1.00 70.70 267 PRO C CA 1
ATOM 9833 C C . PRO C 1 267 ? 112.050 153.515 128.125 1.00 70.70 267 PRO C C 1
ATOM 9834 O O . PRO C 1 267 ? 111.538 152.398 128.167 1.00 70.70 267 PRO C O 1
ATOM 9838 N N . ILE C 1 268 ? 111.344 154.628 127.984 1.00 74.35 268 ILE C N 1
ATOM 9839 C CA . ILE C 1 268 ? 109.908 154.646 127.729 1.00 74.35 268 ILE C CA 1
ATOM 9840 C C . ILE C 1 268 ? 109.710 155.054 126.273 1.00 74.35 268 ILE C C 1
ATOM 9841 O O . ILE C 1 268 ? 109.889 156.231 125.935 1.00 74.35 268 ILE C O 1
ATOM 9846 N N . PRO C 1 269 ? 109.347 154.134 125.381 1.00 78.69 269 PRO C N 1
ATOM 9847 C CA . PRO C 1 269 ? 109.250 154.493 123.961 1.00 78.69 269 PRO C CA 1
ATOM 9848 C C . PRO C 1 269 ? 108.086 155.404 123.622 1.00 78.69 269 PRO C C 1
ATOM 9849 O O . PRO C 1 269 ? 108.130 156.066 122.580 1.00 78.69 269 PRO C O 1
ATOM 9853 N N . TYR C 1 270 ? 107.052 155.469 124.459 1.00 84.50 270 TYR C N 1
ATOM 9854 C CA . TYR C 1 270 ? 105.856 156.218 124.091 1.00 84.50 270 TYR C CA 1
ATOM 9855 C C . TYR C 1 270 ? 106.105 157.718 124.111 1.00 84.50 270 TYR C C 1
ATOM 9856 O O . TYR C 1 270 ? 105.555 158.452 123.284 1.00 84.50 270 TYR C O 1
ATOM 9865 N N . ILE C 1 271 ? 106.930 158.197 125.041 1.00 80.80 271 ILE C N 1
ATOM 9866 C CA . ILE C 1 271 ? 107.283 159.608 125.107 1.00 80.80 271 ILE C CA 1
ATOM 9867 C C . ILE C 1 271 ? 108.698 159.864 124.603 1.00 80.80 271 ILE C C 1
ATOM 9868 O O . ILE C 1 271 ? 109.204 160.980 124.740 1.00 80.80 271 ILE C O 1
ATOM 9873 N N . ASN C 1 272 ? 109.341 158.857 124.019 1.00 81.08 272 ASN C N 1
ATOM 9874 C CA . ASN C 1 272 ? 110.736 158.931 123.585 1.00 81.08 272 ASN C CA 1
ATOM 9875 C C . ASN C 1 272 ? 111.648 159.394 124.715 1.00 81.08 272 ASN C C 1
ATOM 9876 O O . ASN C 1 272 ? 112.507 160.259 124.544 1.00 81.08 272 ASN C O 1
ATOM 9881 N N . TRP C 1 273 ? 111.452 158.804 125.888 1.00 72.12 273 TRP C N 1
ATOM 9882 C CA . TRP C 1 273 ? 112.348 159.001 127.012 1.00 72.12 273 TRP C CA 1
ATOM 9883 C C . TRP C 1 273 ? 113.414 157.920 126.967 1.00 72.12 273 TRP C C 1
ATOM 9884 O O . TRP C 1 273 ? 113.096 156.731 126.971 1.00 72.12 273 TRP C O 1
ATOM 9895 N N . ARG C 1 274 ? 114.675 158.329 126.891 1.00 74.65 274 ARG C N 1
ATOM 9896 C CA . ARG C 1 274 ? 115.745 157.351 126.768 1.00 74.65 274 ARG C CA 1
ATOM 9897 C C . ARG C 1 274 ? 116.178 156.762 128.100 1.00 74.65 274 ARG C C 1
ATOM 9898 O O . ARG C 1 274 ? 116.951 155.807 128.110 1.00 74.65 274 ARG C O 1
ATOM 9906 N N . GLY C 1 275 ? 115.697 157.285 129.203 1.00 67.86 275 GLY C N 1
ATOM 9907 C CA . GLY C 1 275 ? 116.108 156.753 130.479 1.00 67.86 275 GLY C CA 1
ATOM 9908 C C . GLY C 1 275 ? 117.167 157.611 131.127 1.00 67.86 275 GLY C C 1
ATOM 9909 O O . GLY C 1 275 ? 117.918 158.332 130.466 1.00 67.86 275 GLY C O 1
ATOM 9910 N N . LEU C 1 276 ? 117.230 157.544 132.444 1.00 62.16 276 LEU C N 1
ATOM 9911 C CA . LEU C 1 276 ? 118.224 158.275 133.222 1.00 62.16 276 LEU C CA 1
ATOM 9912 C C . LEU C 1 276 ? 118.616 157.413 134.406 1.00 62.16 276 LEU C C 1
ATOM 9913 O O . LEU C 1 276 ? 118.145 157.620 135.527 1.00 62.16 276 LEU C O 1
ATOM 9918 N N . PRO C 1 277 ? 119.477 156.418 134.191 1.00 57.02 277 PRO C N 1
ATOM 9919 C CA . PRO C 1 277 ? 119.884 155.552 135.303 1.00 57.02 277 PRO C CA 1
ATOM 9920 C C . PRO C 1 277 ? 120.528 156.285 136.458 1.00 57.02 277 PRO C C 1
ATOM 9921 O O . PRO C 1 277 ? 120.564 155.741 137.561 1.00 57.02 277 PRO C O 1
ATOM 9925 N N . ILE C 1 278 ? 121.026 157.500 136.250 1.00 57.38 278 ILE C N 1
ATOM 9926 C CA . ILE C 1 278 ? 121.714 158.237 137.299 1.00 57.38 278 ILE C CA 1
ATOM 9927 C C . ILE C 1 278 ? 120.781 158.673 138.417 1.00 57.38 278 ILE C C 1
ATOM 9928 O O . ILE C 1 278 ? 121.251 159.134 139.455 1.00 57.38 278 ILE C O 1
ATOM 9933 N N . LEU C 1 279 ? 119.469 158.526 138.240 1.00 61.74 279 LEU C N 1
ATOM 9934 C CA . LEU C 1 279 ? 118.503 158.864 139.277 1.00 61.74 279 LEU C CA 1
ATOM 9935 C C . LEU C 1 279 ? 118.481 157.867 140.421 1.00 61.74 279 LEU C C 1
ATOM 9936 O O . LEU C 1 279 ? 117.791 158.117 141.410 1.00 61.74 279 LEU C O 1
ATOM 9941 N N . ARG C 1 280 ? 119.182 156.748 140.314 1.00 60.05 280 ARG C N 1
ATOM 9942 C CA . ARG C 1 280 ? 119.314 155.795 141.398 1.00 60.05 280 ARG C CA 1
ATOM 9943 C C . ARG C 1 280 ? 120.504 156.107 142.284 1.00 60.05 280 ARG C C 1
ATOM 9944 O O . ARG C 1 280 ? 120.874 155.291 143.125 1.00 60.05 280 ARG C O 1
ATOM 9952 N N . LEU C 1 281 ? 121.117 157.267 142.110 1.00 58.87 281 LEU C N 1
ATOM 9953 C CA . LEU C 1 281 ? 122.276 157.626 142.902 1.00 58.87 281 LEU C CA 1
ATOM 9954 C C . LEU C 1 281 ? 121.913 158.098 144.293 1.00 58.87 281 LEU C C 1
ATOM 9955 O O . LEU C 1 281 ? 122.816 158.322 145.099 1.00 58.87 281 LEU C O 1
ATOM 9960 N N . ASN C 1 282 ? 120.627 158.269 144.592 1.00 63.75 282 ASN C N 1
ATOM 9961 C CA . ASN C 1 282 ? 120.229 158.576 145.958 1.00 63.75 282 ASN C CA 1
ATOM 9962 C C . ASN C 1 282 ? 120.354 157.364 146.867 1.00 63.75 282 ASN C C 1
ATOM 9963 O O . ASN C 1 282 ? 120.408 157.523 148.082 1.00 63.75 282 ASN C O 1
ATOM 9968 N N . ARG C 1 283 ? 120.431 156.163 146.306 1.00 63.43 283 ARG C N 1
ATOM 9969 C CA . ARG C 1 283 ? 120.701 154.980 147.100 1.00 63.43 283 ARG C CA 1
ATOM 9970 C C . ARG C 1 283 ? 122.058 155.035 147.773 1.00 63.43 283 ARG C C 1
ATOM 9971 O O . ARG C 1 283 ? 122.316 154.249 148.685 1.00 63.43 283 ARG C O 1
ATOM 9979 N N . LEU C 1 284 ? 122.929 155.936 147.345 1.00 61.00 284 LEU C N 1
ATOM 9980 C CA . LEU C 1 284 ? 124.286 156.015 147.851 1.00 61.00 284 LEU C CA 1
ATOM 9981 C C . LEU C 1 284 ? 124.405 156.917 149.064 1.00 61.00 284 LEU C C 1
ATOM 9982 O O . LEU C 1 284 ? 125.517 157.180 149.516 1.00 61.00 284 LEU C O 1
ATOM 9987 N N . ILE C 1 285 ? 123.281 157.379 149.607 1.00 67.31 285 ILE C N 1
ATOM 9988 C CA . ILE C 1 285 ? 123.288 158.177 150.824 1.00 67.31 285 ILE C CA 1
ATOM 9989 C C . ILE C 1 285 ? 123.480 157.317 152.067 1.00 67.31 285 ILE C C 1
ATOM 9990 O O . ILE C 1 285 ? 123.931 157.822 153.099 1.00 67.31 285 ILE C O 1
ATOM 9995 N N . ARG C 1 286 ? 123.185 156.023 151.989 1.00 68.06 286 ARG C N 1
ATOM 9996 C CA . ARG C 1 286 ? 123.306 155.131 153.132 1.00 68.06 286 ARG C CA 1
ATOM 9997 C C . ARG C 1 286 ? 124.711 154.600 153.361 1.00 68.06 286 ARG C C 1
ATOM 9998 O O . ARG C 1 286 ? 124.891 153.392 153.522 1.00 68.06 286 ARG C O 1
ATOM 10006 N N . TYR C 1 287 ? 125.707 155.473 153.420 1.00 71.19 287 TYR C N 1
ATOM 10007 C CA . TYR C 1 287 ? 127.077 155.004 153.552 1.00 71.19 287 TYR C CA 1
ATOM 10008 C C . TYR C 1 287 ? 127.466 154.713 154.991 1.00 71.19 287 TYR C C 1
ATOM 10009 O O . TYR C 1 287 ? 128.517 154.112 155.221 1.00 71.19 287 TYR C O 1
ATOM 10018 N N . LYS C 1 288 ? 126.657 155.126 155.964 1.00 73.71 288 LYS C N 1
ATOM 10019 C CA . LYS C 1 288 ? 127.028 154.921 157.357 1.00 73.71 288 LYS C CA 1
ATOM 10020 C C . LYS C 1 288 ? 126.949 153.457 157.744 1.00 73.71 288 LYS C C 1
ATOM 10021 O O . LYS C 1 288 ? 127.783 152.972 158.508 1.00 73.71 288 LYS C O 1
ATOM 10027 N N . ARG C 1 289 ? 125.961 152.734 157.226 1.00 72.18 289 ARG C N 1
ATOM 10028 C CA . ARG C 1 289 ? 125.890 151.306 157.495 1.00 72.18 289 ARG C CA 1
ATOM 10029 C C . ARG C 1 289 ? 127.082 150.566 156.896 1.00 72.18 289 ARG C C 1
ATOM 10030 O O . ARG C 1 289 ? 127.574 149.601 157.487 1.00 72.18 289 ARG C O 1
ATOM 10038 N N . VAL C 1 290 ? 127.598 151.043 155.764 1.00 69.57 290 VAL C N 1
ATOM 10039 C CA . VAL C 1 290 ? 128.760 150.432 155.126 1.00 69.57 290 VAL C CA 1
ATOM 10040 C C . VAL C 1 290 ? 130.028 150.730 155.915 1.00 69.57 290 VAL C C 1
ATOM 10041 O O . VAL C 1 290 ? 130.862 149.846 156.142 1.00 69.57 290 VAL C O 1
ATOM 10045 N N . ARG C 1 291 ? 130.197 151.982 156.337 1.00 74.26 291 ARG C N 1
ATOM 10046 C CA . ARG C 1 291 ? 131.344 152.332 157.166 1.00 74.26 291 ARG C CA 1
ATOM 10047 C C . ARG C 1 291 ? 131.318 151.570 158.477 1.00 74.26 291 ARG C C 1
ATOM 10048 O O . ARG C 1 291 ? 132.362 151.135 158.969 1.00 74.26 291 ARG C O 1
ATOM 10056 N N . ASN C 1 292 ? 130.129 151.405 159.055 1.00 76.00 292 ASN C N 1
ATOM 10057 C CA . ASN C 1 292 ? 129.962 150.601 160.256 1.00 76.00 292 ASN C CA 1
ATOM 10058 C C . ASN C 1 292 ? 130.381 149.160 160.015 1.00 76.00 292 ASN C C 1
ATOM 10059 O O . ASN C 1 292 ? 131.104 148.575 160.823 1.00 76.00 292 ASN C O 1
ATOM 10064 N N . CYS C 1 293 ? 129.932 148.565 158.911 1.00 71.27 293 CYS C N 1
ATOM 10065 C CA . CYS C 1 293 ? 130.320 147.191 158.614 1.00 71.27 293 CYS C CA 1
ATOM 10066 C C . CYS C 1 293 ? 131.828 147.047 158.487 1.00 71.27 293 CYS C C 1
ATOM 10067 O O . CYS C 1 293 ? 132.400 146.061 158.952 1.00 71.27 293 CYS C O 1
ATOM 10070 N N . LEU C 1 294 ? 132.496 148.019 157.865 1.00 72.24 294 LEU C N 1
ATOM 10071 C CA . LEU C 1 294 ? 133.939 147.890 157.681 1.00 72.24 294 LEU C CA 1
ATOM 10072 C C . LEU C 1 294 ? 134.695 148.120 158.985 1.00 72.24 294 LEU C C 1
ATOM 10073 O O . LEU C 1 294 ? 135.687 147.438 159.264 1.00 72.24 294 LEU C O 1
ATOM 10078 N N . GLU C 1 295 ? 134.238 149.074 159.801 1.00 77.03 295 GLU C N 1
ATOM 10079 C CA . GLU C 1 295 ? 134.797 149.247 161.137 1.00 77.03 295 GLU C CA 1
ATOM 10080 C C . GLU C 1 295 ? 134.654 147.979 161.965 1.00 77.03 295 GLU C C 1
ATOM 10081 O O . GLU C 1 295 ? 135.580 147.595 162.685 1.00 77.03 295 GLU C O 1
ATOM 10087 N N . ARG C 1 296 ? 133.498 147.324 161.892 1.00 76.60 296 ARG C N 1
ATOM 10088 C CA . ARG C 1 296 ? 133.297 146.103 162.658 1.00 76.60 296 ARG C CA 1
ATOM 10089 C C . ARG C 1 296 ? 134.095 144.945 162.084 1.00 76.60 296 ARG C C 1
ATOM 10090 O O . ARG C 1 296 ? 134.496 144.045 162.820 1.00 76.60 296 ARG C O 1
ATOM 10098 N N . THR C 1 297 ? 134.320 144.931 160.776 1.00 73.89 297 THR C N 1
ATOM 10099 C CA . THR C 1 297 ? 135.114 143.861 160.191 1.00 73.89 297 THR C CA 1
ATOM 10100 C C . THR C 1 297 ? 136.584 144.010 160.540 1.00 73.89 297 THR C C 1
ATOM 10101 O O . THR C 1 297 ? 137.304 143.014 160.619 1.00 73.89 297 THR C O 1
ATOM 10105 N N . GLU C 1 298 ? 137.047 145.239 160.752 1.00 77.31 298 GLU C N 1
ATOM 10106 C CA . GLU C 1 298 ? 138.438 145.424 161.146 1.00 77.31 298 GLU C CA 1
ATOM 10107 C C . GLU C 1 298 ? 138.693 144.916 162.557 1.00 77.31 298 GLU C C 1
ATOM 10108 O O . GLU C 1 298 ? 139.752 144.343 162.828 1.00 77.31 298 GLU C O 1
ATOM 10114 N N . THR C 1 299 ? 137.742 145.119 163.474 1.00 77.14 299 THR C N 1
ATOM 10115 C CA . THR C 1 299 ? 137.941 144.680 164.853 1.00 77.14 299 THR C CA 1
ATOM 10116 C C . THR C 1 299 ? 137.848 143.166 164.973 1.00 77.14 299 THR C C 1
ATOM 10117 O O . THR C 1 299 ? 138.611 142.554 165.725 1.00 77.14 299 THR C O 1
ATOM 10121 N N . ARG C 1 300 ? 136.921 142.546 164.251 1.00 76.16 300 ARG C N 1
ATOM 10122 C CA . ARG C 1 300 ? 136.831 141.095 164.234 1.00 76.16 300 ARG C CA 1
ATOM 10123 C C . ARG C 1 300 ? 137.966 140.436 163.472 1.00 76.16 300 ARG C C 1
ATOM 10124 O O . ARG C 1 300 ? 137.999 139.206 163.397 1.00 76.16 300 ARG C O 1
ATOM 10132 N N . SER C 1 301 ? 138.865 141.205 162.878 1.00 78.73 301 SER C N 1
ATOM 10133 C CA . SER C 1 301 ? 139.864 140.641 161.989 1.00 78.73 301 SER C CA 1
ATOM 10134 C C . SER C 1 301 ? 141.081 140.166 162.766 1.00 78.73 301 SER C C 1
ATOM 10135 O O . SER C 1 301 ? 141.510 140.801 163.733 1.00 78.73 301 SER C O 1
ATOM 10138 N N . SER C 1 302 ? 141.639 139.043 162.333 1.00 82.25 302 SER C N 1
ATOM 10139 C CA . SER C 1 302 ? 142.912 138.563 162.838 1.00 82.25 302 SER C CA 1
ATOM 10140 C C . SER C 1 302 ? 144.094 139.215 162.139 1.00 82.25 302 SER C C 1
ATOM 10141 O O . SER C 1 302 ? 145.237 138.973 162.530 1.00 82.25 302 SER C O 1
ATOM 10144 N N . MET C 1 303 ? 143.840 140.038 161.123 1.00 79.86 303 MET C N 1
ATOM 10145 C CA . MET C 1 303 ? 144.888 140.739 160.383 1.00 79.86 303 MET C CA 1
ATOM 10146 C C . MET C 1 303 ? 144.449 142.176 160.151 1.00 79.86 303 MET C C 1
ATOM 10147 O O . MET C 1 303 ? 144.153 142.578 159.028 1.00 79.86 303 MET C O 1
ATOM 10152 N N . PRO C 1 304 ? 144.407 142.986 161.206 1.00 76.67 304 PRO C N 1
ATOM 10153 C CA . PRO C 1 304 ? 143.795 144.315 161.084 1.00 76.67 304 PRO C CA 1
ATOM 10154 C C . PRO C 1 304 ? 144.599 145.316 160.263 1.00 76.67 304 PRO C C 1
ATOM 10155 O O . PRO C 1 304 ? 144.014 146.259 159.725 1.00 76.67 304 PRO C O 1
ATOM 10159 N N . ASN C 1 305 ? 145.920 145.171 160.181 1.00 71.50 305 ASN C N 1
ATOM 10160 C CA . ASN C 1 305 ? 146.708 146.024 159.295 1.00 71.50 305 ASN C CA 1
ATOM 10161 C C . ASN C 1 305 ? 146.482 145.653 157.835 1.00 71.50 305 ASN C C 1
ATOM 10162 O O . ASN C 1 305 ? 146.251 146.525 156.981 1.00 71.50 305 ASN C O 1
ATOM 10167 N N . ALA C 1 306 ? 146.556 144.357 157.539 1.00 69.88 306 ALA C N 1
ATOM 10168 C CA . ALA C 1 306 ? 146.314 143.878 156.192 1.00 69.88 306 ALA C CA 1
ATOM 10169 C C . ALA C 1 306 ? 144.925 144.260 155.711 1.00 69.88 306 ALA C C 1
ATOM 10170 O O . ALA C 1 306 ? 144.758 144.685 154.566 1.00 69.88 306 ALA C O 1
ATOM 10172 N N . PHE C 1 307 ? 143.914 144.116 156.573 1.00 69.69 307 PHE C N 1
ATOM 10173 C CA . PHE C 1 307 ? 142.548 144.440 156.181 1.00 69.69 307 PHE C CA 1
ATOM 10174 C C . PHE C 1 307 ? 142.405 145.919 155.859 1.00 69.69 307 PHE C C 1
ATOM 10175 O O . PHE C 1 307 ? 141.690 146.293 154.928 1.00 69.69 307 PHE C O 1
ATOM 10183 N N . ARG C 1 308 ? 143.076 146.776 156.619 1.00 70.58 308 ARG C N 1
ATOM 10184 C CA . ARG C 1 308 ? 143.023 148.206 156.354 1.00 70.58 308 ARG C CA 1
ATOM 10185 C C . ARG C 1 308 ? 143.620 148.538 154.989 1.00 70.58 308 ARG C C 1
ATOM 10186 O O . ARG C 1 308 ? 143.041 149.309 154.209 1.00 70.58 308 ARG C O 1
ATOM 10194 N N . VAL C 1 309 ? 144.766 147.934 154.671 1.00 65.40 309 VAL C N 1
ATOM 10195 C CA . VAL C 1 309 ? 145.356 148.143 153.351 1.00 65.40 309 VAL C CA 1
ATOM 10196 C C . VAL C 1 309 ? 144.437 147.603 152.254 1.00 65.40 309 VAL C C 1
ATOM 10197 O O . VAL C 1 309 ? 144.290 148.220 151.192 1.00 65.40 309 VAL C O 1
ATOM 10201 N N . VAL C 1 310 ? 143.789 146.459 152.497 1.00 64.10 310 VAL C N 1
ATOM 10202 C CA . VAL C 1 310 ? 142.893 145.863 151.503 1.00 64.10 310 VAL C CA 1
ATOM 10203 C C . VAL C 1 310 ? 141.692 146.765 151.241 1.00 64.10 310 VAL C C 1
ATOM 10204 O O . VAL C 1 310 ? 141.229 146.899 150.104 1.00 64.10 310 VAL C O 1
ATOM 10208 N N . VAL C 1 311 ? 141.163 147.390 152.284 1.00 62.55 311 VAL C N 1
ATOM 10209 C CA . VAL C 1 311 ? 140.008 148.260 152.108 1.00 62.55 311 VAL C CA 1
ATOM 10210 C C . VAL C 1 311 ? 140.400 149.511 151.340 1.00 62.55 311 VAL C C 1
ATOM 10211 O O . VAL C 1 311 ? 139.639 150.002 150.500 1.00 62.55 311 VAL C O 1
ATOM 10215 N N . VAL C 1 312 ? 141.600 150.036 151.583 1.00 60.10 312 VAL C N 1
ATOM 10216 C CA . VAL C 1 312 ? 142.046 151.184 150.792 1.00 60.10 312 VAL C CA 1
ATOM 10217 C C . VAL C 1 312 ? 142.228 150.791 149.327 1.00 60.10 312 VAL C C 1
ATOM 10218 O O . VAL C 1 312 ? 141.899 151.561 148.420 1.00 60.10 312 VAL C O 1
ATOM 10222 N N . VAL C 1 313 ? 142.728 149.584 149.071 1.00 58.63 313 VAL C N 1
ATOM 10223 C CA . VAL C 1 313 ? 142.877 149.120 147.692 1.00 58.63 313 VAL C CA 1
ATOM 10224 C C . VAL C 1 313 ? 141.518 148.974 147.009 1.00 58.63 313 VAL C C 1
ATOM 10225 O O . VAL C 1 313 ? 141.361 149.307 145.828 1.00 58.63 313 VAL C O 1
ATOM 10229 N N . TRP C 1 314 ? 140.519 148.478 147.736 1.00 61.39 314 TRP C N 1
ATOM 10230 C CA . TRP C 1 314 ? 139.157 148.423 147.209 1.00 61.39 314 TRP C CA 1
ATOM 10231 C C . TRP C 1 314 ? 138.625 149.809 146.881 1.00 61.39 314 TRP C C 1
ATOM 10232 O O . TRP C 1 314 ? 137.918 149.982 145.892 1.00 61.39 314 TRP C O 1
ATOM 10243 N N . TYR C 1 315 ? 138.905 150.792 147.733 1.00 60.44 315 TYR C N 1
ATOM 10244 C CA . TYR C 1 315 ? 138.510 152.166 147.439 1.00 60.44 315 TYR C CA 1
ATOM 10245 C C . TYR C 1 315 ? 139.143 152.663 146.152 1.00 60.44 315 TYR C C 1
ATOM 10246 O O . TYR C 1 315 ? 138.495 153.339 145.348 1.00 60.44 315 TYR C O 1
ATOM 10255 N N . ILE C 1 316 ? 140.426 152.366 145.965 1.00 52.42 316 ILE C N 1
ATOM 10256 C CA . ILE C 1 316 ? 141.136 152.815 144.776 1.00 52.42 316 ILE C CA 1
ATOM 10257 C C . ILE C 1 316 ? 140.551 152.171 143.529 1.00 52.42 316 ILE C C 1
ATOM 10258 O O . ILE C 1 316 ? 140.446 152.813 142.484 1.00 52.42 316 ILE C O 1
ATOM 10263 N N . VAL C 1 317 ? 140.159 150.900 143.613 1.00 47.79 317 VAL C N 1
ATOM 10264 C CA . VAL C 1 317 ? 139.607 150.213 142.444 1.00 47.79 317 VAL C CA 1
ATOM 10265 C C . VAL C 1 317 ? 138.266 150.814 142.038 1.00 47.79 317 VAL C C 1
ATOM 10266 O O . VAL C 1 317 ? 137.961 150.950 140.852 1.00 47.79 317 VAL C O 1
ATOM 10270 N N . ILE C 1 318 ? 137.455 151.208 143.018 1.00 46.64 318 ILE C N 1
ATOM 10271 C CA . ILE C 1 318 ? 136.163 151.824 142.739 1.00 46.64 318 ILE C CA 1
ATOM 10272 C C . ILE C 1 318 ? 136.345 153.224 142.183 1.00 46.64 318 ILE C C 1
ATOM 10273 O O . ILE C 1 318 ? 135.600 153.656 141.301 1.00 46.64 318 ILE C O 1
ATOM 10278 N N . ILE C 1 319 ? 137.334 153.961 142.686 1.00 44.14 319 ILE C N 1
ATOM 10279 C CA . ILE C 1 319 ? 137.666 155.254 142.096 1.00 44.14 319 ILE C CA 1
ATOM 10280 C C . ILE C 1 319 ? 138.110 155.087 140.649 1.00 44.14 319 ILE C C 1
ATOM 10281 O O . ILE C 1 319 ? 137.725 155.874 139.784 1.00 44.14 319 ILE C O 1
ATOM 10286 N N . ILE C 1 320 ? 138.921 154.069 140.358 1.00 42.26 320 ILE C N 1
ATOM 10287 C CA . ILE C 1 320 ? 139.354 153.814 138.985 1.00 42.26 320 ILE C CA 1
ATOM 10288 C C . ILE C 1 320 ? 138.168 153.463 138.093 1.00 42.26 320 ILE C C 1
ATOM 10289 O O . ILE C 1 320 ? 138.130 153.844 136.924 1.00 42.26 320 ILE C O 1
ATOM 10294 N N . HIS C 1 321 ? 137.187 152.736 138.625 1.00 42.98 321 HIS C N 1
ATOM 10295 C CA . HIS C 1 321 ? 135.984 152.426 137.855 1.00 42.98 321 HIS C CA 1
ATOM 10296 C C . HIS C 1 321 ? 135.173 153.682 137.545 1.00 42.98 321 HIS C C 1
ATOM 10297 O O . HIS C 1 321 ? 134.724 153.884 136.410 1.00 42.98 321 HIS C O 1
ATOM 10304 N N . TRP C 1 322 ? 134.975 154.542 138.539 1.00 42.80 322 TRP C N 1
ATOM 10305 C CA . TRP C 1 322 ? 134.228 155.774 138.313 1.00 42.80 322 TRP C CA 1
ATOM 10306 C C . TRP C 1 322 ? 134.967 156.713 137.371 1.00 42.80 322 TRP C C 1
ATOM 10307 O O . TRP C 1 322 ? 134.347 157.422 136.579 1.00 42.80 322 TRP C O 1
ATOM 10318 N N . ASN C 1 323 ? 136.294 156.720 137.427 1.00 40.89 323 ASN C N 1
ATOM 10319 C CA . ASN C 1 323 ? 137.075 157.557 136.529 1.00 40.89 323 ASN C CA 1
ATOM 10320 C C . ASN C 1 323 ? 137.150 156.966 135.129 1.00 40.89 323 ASN C C 1
ATOM 10321 O O . ASN C 1 323 ? 137.338 157.701 134.165 1.00 40.89 323 ASN C O 1
ATOM 10326 N N . ALA C 1 324 ? 136.990 155.654 134.995 1.00 39.72 324 ALA C N 1
ATOM 10327 C CA . ALA C 1 324 ? 136.831 155.037 133.686 1.00 39.72 324 ALA C CA 1
ATOM 10328 C C . ALA C 1 324 ? 135.532 155.469 133.037 1.00 39.72 324 ALA C C 1
ATOM 10329 O O . ALA C 1 324 ? 135.493 155.799 131.847 1.00 39.72 324 ALA C O 1
ATOM 10331 N N . CYS C 1 325 ? 134.460 155.472 133.817 1.00 40.63 325 CYS C N 1
ATOM 10332 C CA . CYS C 1 325 ? 133.182 155.961 133.322 1.00 40.63 325 CYS C CA 1
ATOM 10333 C C . CYS C 1 325 ? 133.251 157.442 132.993 1.00 40.63 325 CYS C C 1
ATOM 10334 O O . CYS C 1 325 ? 132.648 157.889 132.022 1.00 40.63 325 CYS C O 1
ATOM 10337 N N . LEU C 1 326 ? 133.996 158.215 133.779 1.00 39.14 326 LEU C N 1
ATOM 10338 C CA . LEU C 1 326 ? 134.179 159.633 133.483 1.00 39.14 326 LEU C CA 1
ATOM 10339 C C . LEU C 1 326 ? 134.969 159.851 132.199 1.00 39.14 326 LEU C C 1
ATOM 10340 O O . LEU C 1 326 ? 134.608 160.703 131.387 1.00 39.14 326 LEU C O 1
ATOM 10345 N N . TYR C 1 327 ? 136.060 159.108 132.004 1.00 38.07 327 TYR C N 1
ATOM 10346 C CA . TYR C 1 327 ? 136.814 159.191 130.764 1.00 38.07 327 TYR C CA 1
ATOM 10347 C C . TYR C 1 327 ? 135.940 158.885 129.564 1.00 38.07 327 TYR C C 1
ATOM 10348 O O . TYR C 1 327 ? 135.999 159.585 128.552 1.00 38.07 327 TYR C O 1
ATOM 10357 N N . PHE C 1 328 ? 135.129 157.831 129.643 1.00 39.90 328 PHE C N 1
ATOM 10358 C CA . PHE C 1 328 ? 134.325 157.498 128.475 1.00 39.90 328 PHE C CA 1
ATOM 10359 C C . PHE C 1 328 ? 133.187 158.493 128.263 1.00 39.90 328 PHE C C 1
ATOM 10360 O O . PHE C 1 328 ? 132.822 158.781 127.123 1.00 39.90 328 PHE C O 1
ATOM 10368 N N . TRP C 1 329 ? 132.616 159.035 129.335 1.00 46.76 329 TRP C N 1
ATOM 10369 C CA . TRP C 1 329 ? 131.576 160.041 129.177 1.00 46.76 329 TRP C CA 1
ATOM 10370 C C . TRP C 1 329 ? 132.135 161.311 128.552 1.00 46.76 329 TRP C C 1
ATOM 10371 O O . TRP C 1 329 ? 131.486 161.932 127.704 1.00 46.76 329 TRP C O 1
ATOM 10382 N N . ILE C 1 330 ? 133.341 161.715 128.950 1.00 42.84 330 ILE C N 1
ATOM 10383 C CA . ILE C 1 330 ? 133.971 162.886 128.350 1.00 42.84 330 ILE C CA 1
ATOM 10384 C C . ILE C 1 330 ? 134.337 162.614 126.900 1.00 42.84 330 ILE C C 1
ATOM 10385 O O . ILE C 1 330 ? 134.219 163.489 126.046 1.00 42.84 330 ILE C O 1
ATOM 10390 N N . SER C 1 331 ? 134.788 161.400 126.596 1.00 42.56 331 SER C N 1
ATOM 10391 C CA . SER C 1 331 ? 135.100 161.044 125.219 1.00 42.56 331 SER C CA 1
ATOM 10392 C C . SER C 1 331 ? 133.865 161.081 124.342 1.00 42.56 331 SER C C 1
ATOM 10393 O O . SER C 1 331 ? 133.925 161.519 123.193 1.00 42.56 331 SER C O 1
ATOM 10396 N N . GLU C 1 332 ? 132.737 160.615 124.865 1.00 47.91 332 GLU C N 1
ATOM 10397 C CA . GLU C 1 332 ? 131.501 160.587 124.098 1.00 47.91 332 GLU C CA 1
ATOM 10398 C C . GLU C 1 332 ? 130.896 161.973 123.956 1.00 47.91 332 GLU C C 1
ATOM 10399 O O . GLU C 1 332 ? 130.197 162.249 122.980 1.00 47.91 332 GLU C O 1
ATOM 10405 N N . TRP C 1 333 ? 131.126 162.846 124.932 1.00 51.68 333 TRP C N 1
ATOM 10406 C CA . TRP C 1 333 ? 130.617 164.209 124.859 1.00 51.68 333 TRP C CA 1
ATOM 10407 C C . TRP C 1 333 ? 131.426 165.055 123.886 1.00 51.68 333 TRP C C 1
ATOM 10408 O O . TRP C 1 333 ? 130.869 165.895 123.175 1.00 51.68 333 TRP C O 1
ATOM 10419 N N . ILE C 1 334 ? 132.739 164.852 123.840 1.00 46.94 334 ILE C N 1
ATOM 10420 C CA . ILE C 1 334 ? 133.572 165.496 122.834 1.00 46.94 334 ILE C CA 1
ATOM 10421 C C . ILE C 1 334 ? 133.274 164.933 121.454 1.00 46.94 334 ILE C C 1
ATOM 10422 O O . ILE C 1 334 ? 133.262 165.662 120.462 1.00 46.94 334 ILE C O 1
ATOM 10427 N N . GLY C 1 335 ? 133.014 163.635 121.367 1.00 45.85 335 GLY C N 1
ATOM 10428 C CA . GLY C 1 335 ? 132.680 162.936 120.136 1.00 45.85 335 GLY C CA 1
ATOM 10429 C C . GLY C 1 335 ? 133.692 161.822 119.964 1.00 45.85 335 GLY C C 1
ATOM 10430 O O . GLY C 1 335 ? 134.891 162.032 120.026 1.00 45.85 335 GLY C O 1
ATOM 10431 N N . LEU C 1 336 ? 133.194 160.612 119.751 1.00 44.13 336 LEU C N 1
ATOM 10432 C CA . LEU C 1 336 ? 134.083 159.464 119.645 1.00 44.13 336 LEU C CA 1
ATOM 10433 C C . LEU C 1 336 ? 134.792 159.468 118.302 1.00 44.13 336 LEU C C 1
ATOM 10434 O O . LEU C 1 336 ? 134.163 159.652 117.260 1.00 44.13 336 LEU C O 1
ATOM 10439 N N . GLY C 1 337 ? 136.104 159.286 118.328 1.00 45.13 337 GLY C N 1
ATOM 10440 C CA . GLY C 1 337 ? 136.895 159.247 117.120 1.00 45.13 337 GLY C CA 1
ATOM 10441 C C . GLY C 1 337 ? 137.233 160.584 116.518 1.00 45.13 337 GLY C C 1
ATOM 10442 O O . GLY C 1 337 ? 137.655 160.636 115.366 1.00 45.13 337 GLY C O 1
ATOM 10443 N N . THR C 1 338 ? 137.079 161.673 117.263 1.00 45.49 338 THR C N 1
ATOM 10444 C CA . THR C 1 338 ? 137.321 163.002 116.723 1.00 45.49 338 THR C CA 1
ATOM 10445 C C . THR C 1 338 ? 138.758 163.460 116.888 1.00 45.49 338 THR C C 1
ATOM 10446 O O . THR C 1 338 ? 139.222 164.290 116.102 1.00 45.49 338 THR C O 1
ATOM 10450 N N . ASP C 1 339 ? 139.479 162.959 117.881 1.00 42.35 339 ASP C N 1
ATOM 10451 C CA . ASP C 1 339 ? 140.906 163.202 117.974 1.00 42.35 339 ASP C CA 1
ATOM 10452 C C . ASP C 1 339 ? 141.570 161.923 118.463 1.00 42.35 339 ASP C C 1
ATOM 10453 O O . ASP C 1 339 ? 140.932 160.880 118.584 1.00 42.35 339 ASP C O 1
ATOM 10458 N N . ALA C 1 340 ? 142.866 162.001 118.723 1.00 39.17 340 ALA C N 1
ATOM 10459 C CA . ALA C 1 340 ? 143.669 160.847 119.080 1.00 39.17 340 ALA C CA 1
ATOM 10460 C C . ALA C 1 340 ? 143.712 160.586 120.570 1.00 39.17 340 ALA C C 1
ATOM 10461 O O . ALA C 1 340 ? 144.468 159.724 121.006 1.00 39.17 340 ALA C O 1
ATOM 10463 N N . TRP C 1 341 ? 142.933 161.311 121.356 1.00 38.47 341 TRP C N 1
ATOM 10464 C CA . TRP C 1 341 ? 142.863 161.125 122.793 1.00 38.47 341 TRP C CA 1
ATOM 10465 C C . TRP C 1 341 ? 141.583 160.441 123.234 1.00 38.47 341 TRP C C 1
ATOM 10466 O O . TRP C 1 341 ? 141.614 159.615 124.142 1.00 38.47 341 TRP C O 1
ATOM 10477 N N . VAL C 1 342 ? 140.461 160.747 122.594 1.00 40.59 342 VAL C N 1
ATOM 10478 C CA . VAL C 1 342 ? 139.211 160.103 122.938 1.00 40.59 342 VAL C CA 1
ATOM 10479 C C . VAL C 1 342 ? 139.200 158.671 122.415 1.00 40.59 342 VAL C C 1
ATOM 10480 O O . VAL C 1 342 ? 139.900 158.320 121.463 1.00 40.59 342 VAL C O 1
ATOM 10484 N N . TYR C 1 343 ? 138.401 157.830 123.064 1.00 39.66 343 TYR C N 1
ATOM 10485 C CA . TYR C 1 343 ? 138.153 156.495 122.548 1.00 39.66 343 TYR C CA 1
ATOM 10486 C C . TYR C 1 343 ? 137.614 156.603 121.133 1.00 39.66 343 TYR C C 1
ATOM 10487 O O . TYR C 1 343 ? 136.736 157.418 120.853 1.00 39.66 343 TYR C O 1
ATOM 10496 N N . GLY C 1 344 ? 138.149 155.796 120.234 1.00 42.54 344 GLY C N 1
ATOM 10497 C CA . GLY C 1 344 ? 137.699 155.832 118.863 1.00 42.54 344 GLY C CA 1
ATOM 10498 C C . GLY C 1 344 ? 138.783 155.334 117.935 1.00 42.54 344 GLY C C 1
ATOM 10499 O O . GLY C 1 344 ? 139.792 154.795 118.366 1.00 42.54 344 GLY C O 1
ATOM 10500 N N . HIS C 1 345 ? 138.547 155.545 116.647 1.00 49.19 345 HIS C N 1
ATOM 10501 C CA . HIS C 1 345 ? 139.388 154.965 115.615 1.00 49.19 345 HIS C CA 1
ATOM 10502 C C . HIS C 1 345 ? 140.659 155.758 115.370 1.00 49.19 345 HIS C C 1
ATOM 10503 O O . HIS C 1 345 ? 141.600 155.221 114.785 1.00 49.19 345 HIS C O 1
ATOM 10510 N N . LEU C 1 346 ? 140.715 157.014 115.799 1.00 45.50 346 LEU C N 1
ATOM 10511 C CA . LEU C 1 346 ? 141.933 157.802 115.706 1.00 45.50 346 LEU C CA 1
ATOM 10512 C C . LEU C 1 346 ? 142.862 157.581 116.886 1.00 45.50 346 LEU C C 1
ATOM 10513 O O . LEU C 1 346 ? 144.039 157.923 116.808 1.00 45.50 346 LEU C O 1
ATOM 10518 N N . ASN C 1 347 ? 142.347 157.042 117.976 1.00 42.73 347 ASN C N 1
ATOM 10519 C CA . ASN C 1 347 ? 143.149 156.568 119.092 1.00 42.73 347 ASN C CA 1
ATOM 10520 C C . ASN C 1 347 ? 143.512 155.132 118.750 1.00 42.73 347 ASN C C 1
ATOM 10521 O O . ASN C 1 347 ? 142.666 154.243 118.780 1.00 42.73 347 ASN C O 1
ATOM 10526 N N . LYS C 1 348 ? 144.763 154.916 118.365 1.00 46.48 348 LYS C N 1
ATOM 10527 C CA . LYS C 1 348 ? 145.247 153.622 117.916 1.00 46.48 348 LYS C CA 1
ATOM 10528 C C . LYS C 1 348 ? 145.656 152.717 119.060 1.00 46.48 348 LYS C C 1
ATOM 10529 O O . LYS C 1 348 ? 146.073 151.587 118.818 1.00 46.48 348 LYS C O 1
ATOM 10535 N N . GLN C 1 349 ? 145.586 153.197 120.288 1.00 44.89 349 GLN C N 1
ATOM 10536 C CA . GLN C 1 349 ? 145.645 152.332 121.448 1.00 44.89 349 GLN C CA 1
ATOM 10537 C C . GLN C 1 349 ? 144.264 151.825 121.821 1.00 44.89 349 GLN C C 1
ATOM 10538 O O . GLN C 1 349 ? 144.132 150.679 122.251 1.00 44.89 349 GLN C O 1
ATOM 10544 N N . SER C 1 350 ? 143.234 152.658 121.655 1.00 43.28 350 SER C N 1
ATOM 10545 C CA . SER C 1 350 ? 141.849 152.224 121.786 1.00 43.28 350 SER C CA 1
ATOM 10546 C C . SER C 1 350 ? 141.551 151.077 120.850 1.00 43.28 350 SER C C 1
ATOM 10547 O O . SER C 1 350 ? 141.151 149.990 121.272 1.00 43.28 350 SER C O 1
ATOM 10550 N N . LEU C 1 351 ? 141.705 151.328 119.558 1.00 45.06 351 LEU C N 1
ATOM 10551 C CA . LEU C 1 351 ? 141.311 150.399 118.512 1.00 45.06 351 LEU C CA 1
ATOM 10552 C C . LEU C 1 351 ? 142.521 150.133 117.637 1.00 45.06 351 LEU C C 1
ATOM 10553 O O . LEU C 1 351 ? 142.705 150.801 116.609 1.00 45.06 351 LEU C O 1
ATOM 10558 N N . PRO C 1 352 ? 143.357 149.174 118.008 1.00 49.20 352 PRO C N 1
ATOM 10559 C CA . PRO C 1 352 ? 144.459 148.754 117.143 1.00 49.20 352 PRO C CA 1
ATOM 10560 C C . PRO C 1 352 ? 143.969 148.011 115.919 1.00 49.20 352 PRO C C 1
ATOM 10561 O O . PRO C 1 352 ? 142.787 148.066 115.576 1.00 49.20 352 PRO C O 1
ATOM 10565 N N . ASP C 1 353 ? 144.898 147.349 115.232 1.00 60.10 353 ASP C N 1
ATOM 10566 C CA . ASP C 1 353 ? 144.633 146.817 113.902 1.00 60.10 353 ASP C CA 1
ATOM 10567 C C . ASP C 1 353 ? 143.411 145.906 113.869 1.00 60.10 353 ASP C C 1
ATOM 10568 O O . ASP C 1 353 ? 142.394 146.245 113.262 1.00 60.10 353 ASP C O 1
ATOM 10573 N N . ASP C 1 354 ? 143.480 144.747 114.507 1.00 58.19 354 ASP C N 1
ATOM 10574 C CA . ASP C 1 354 ? 142.454 143.736 114.302 1.00 58.19 354 ASP C CA 1
ATOM 10575 C C . ASP C 1 354 ? 141.491 143.655 115.477 1.00 58.19 354 ASP C C 1
ATOM 10576 O O . ASP C 1 354 ? 141.013 142.579 115.822 1.00 58.19 354 ASP C O 1
ATOM 10581 N N . ILE C 1 355 ? 141.186 144.787 116.076 1.00 51.66 355 ILE C N 1
ATOM 10582 C CA . ILE C 1 355 ? 140.398 144.875 117.294 1.00 51.66 355 ILE C CA 1
ATOM 10583 C C . ILE C 1 355 ? 139.023 145.422 116.950 1.00 51.66 355 ILE C C 1
ATOM 10584 O O . ILE C 1 355 ? 138.899 146.359 116.158 1.00 51.66 355 ILE C O 1
ATOM 10589 N N . THR C 1 356 ? 137.989 144.834 117.540 1.00 52.40 356 THR C N 1
ATOM 10590 C CA . THR C 1 356 ? 136.605 145.195 117.282 1.00 52.40 356 THR C CA 1
ATOM 10591 C C . THR C 1 356 ? 136.102 146.169 118.338 1.00 52.40 356 THR C C 1
ATOM 10592 O O . THR C 1 356 ? 136.467 146.074 119.509 1.00 52.40 356 THR C O 1
ATOM 10596 N N . ASP C 1 357 ? 135.259 147.102 117.913 1.00 49.81 357 ASP C N 1
ATOM 10597 C CA . ASP C 1 357 ? 134.633 148.063 118.810 1.00 49.81 357 ASP C CA 1
ATOM 10598 C C . ASP C 1 357 ? 133.396 147.429 119.417 1.00 49.81 357 ASP C C 1
ATOM 10599 O O . ASP C 1 357 ? 132.362 147.311 118.765 1.00 49.81 357 ASP C O 1
ATOM 10604 N N . THR C 1 358 ? 133.495 147.019 120.675 1.00 49.85 358 THR C N 1
ATOM 10605 C CA . THR C 1 358 ? 132.397 146.408 121.399 1.00 49.85 358 THR C CA 1
ATOM 10606 C C . THR C 1 358 ? 132.226 147.129 122.725 1.00 49.85 358 THR C C 1
ATOM 10607 O O . THR C 1 358 ? 133.028 147.980 123.090 1.00 49.85 358 THR C O 1
ATOM 10611 N N . LEU C 1 359 ? 131.156 146.787 123.444 1.00 49.16 359 LEU C N 1
ATOM 10612 C CA . LEU C 1 359 ? 130.946 147.326 124.783 1.00 49.16 359 LEU C CA 1
ATOM 10613 C C . LEU C 1 359 ? 132.045 146.879 125.737 1.00 49.16 359 LEU C C 1
ATOM 10614 O O . LEU C 1 359 ? 132.534 147.666 126.561 1.00 49.16 359 LEU C O 1
ATOM 10619 N N . LEU C 1 360 ? 132.458 145.619 125.629 1.00 48.65 360 LEU C N 1
ATOM 10620 C CA . LEU C 1 360 ? 133.578 145.127 126.416 1.00 48.65 360 LEU C CA 1
ATOM 10621 C C . LEU C 1 360 ? 134.860 145.889 126.107 1.00 48.65 360 LEU C C 1
ATOM 10622 O O . LEU C 1 360 ? 135.627 146.201 127.017 1.00 48.65 360 LEU C O 1
ATOM 10627 N N . ARG C 1 361 ? 135.113 146.204 124.839 1.00 44.16 361 ARG C N 1
ATOM 10628 C CA . ARG C 1 361 ? 136.321 146.949 124.502 1.00 44.16 361 ARG C CA 1
ATOM 10629 C C . ARG C 1 361 ? 136.281 148.366 125.055 1.00 44.16 361 ARG C C 1
ATOM 10630 O O . ARG C 1 361 ? 137.294 148.866 125.545 1.00 44.16 361 ARG C O 1
ATOM 10638 N N . ARG C 1 362 ? 135.129 149.031 124.980 1.00 40.26 362 ARG C N 1
ATOM 10639 C CA . ARG C 1 362 ? 135.001 150.376 125.530 1.00 40.26 362 ARG C CA 1
ATOM 10640 C C . ARG C 1 362 ? 135.293 150.389 127.015 1.00 40.26 362 ARG C C 1
ATOM 10641 O O . ARG C 1 362 ? 136.070 151.220 127.497 1.00 40.26 362 ARG C O 1
ATOM 10649 N N . TYR C 1 363 ? 134.708 149.447 127.759 1.00 43.32 363 TYR C N 1
ATOM 10650 C CA . TYR C 1 363 ? 134.965 149.419 129.191 1.00 43.32 363 TYR C CA 1
ATOM 10651 C C . TYR C 1 363 ? 136.400 149.020 129.501 1.00 43.32 363 TYR C C 1
ATOM 10652 O O . TYR C 1 363 ? 137.022 149.592 130.395 1.00 43.32 363 TYR C O 1
ATOM 10661 N N . VAL C 1 364 ? 136.944 148.042 128.781 1.00 42.52 364 VAL C N 1
ATOM 10662 C CA . VAL C 1 364 ? 138.293 147.561 129.056 1.00 42.52 364 VAL C CA 1
ATOM 10663 C C . VAL C 1 364 ? 139.319 148.658 128.800 1.00 42.52 364 VAL C C 1
ATOM 10664 O O . VAL C 1 364 ? 140.225 148.886 129.612 1.00 42.52 364 VAL C O 1
ATOM 10668 N N . TYR C 1 365 ? 139.176 149.376 127.689 1.00 40.10 365 TYR C N 1
ATOM 10669 C CA . TYR C 1 365 ? 140.115 150.449 127.412 1.00 40.10 365 TYR C CA 1
ATOM 10670 C C . TYR C 1 365 ? 139.957 151.602 128.389 1.00 40.10 365 TYR C C 1
ATOM 10671 O O . TYR C 1 365 ? 140.951 152.191 128.809 1.00 40.10 365 TYR C O 1
ATOM 10680 N N . SER C 1 366 ? 138.726 151.962 128.754 1.00 38.61 366 SER C N 1
ATOM 10681 C CA . SER C 1 366 ? 138.553 153.059 129.696 1.00 38.61 366 SER C CA 1
ATOM 10682 C C . SER C 1 366 ? 139.115 152.712 131.064 1.00 38.61 366 SER C C 1
ATOM 10683 O O . SER C 1 366 ? 139.704 153.564 131.733 1.00 38.61 366 SER C O 1
ATOM 10686 N N . PHE C 1 367 ? 138.976 151.458 131.487 1.00 37.20 367 PHE C N 1
ATOM 10687 C CA . PHE C 1 367 ? 139.540 151.037 132.763 1.00 37.20 367 PHE C CA 1
ATOM 10688 C C . PHE C 1 367 ? 141.062 151.045 132.734 1.00 37.20 367 PHE C C 1
ATOM 10689 O O . PHE C 1 367 ? 141.699 151.455 133.705 1.00 37.20 367 PHE C O 1
ATOM 10697 N N . TYR C 1 368 ? 141.669 150.601 131.632 1.00 38.11 368 TYR C N 1
ATOM 10698 C CA . TYR C 1 368 ? 143.122 150.657 131.517 1.00 38.11 368 TYR C CA 1
ATOM 10699 C C . TYR C 1 368 ? 143.634 152.096 131.485 1.00 38.11 368 TYR C C 1
ATOM 10700 O O . TYR C 1 368 ? 144.630 152.427 132.138 1.00 38.11 368 TYR C O 1
ATOM 10709 N N . TRP C 1 369 ? 142.971 152.961 130.720 1.00 36.73 369 TRP C N 1
ATOM 10710 C CA . TRP C 1 369 ? 143.317 154.373 130.697 1.00 36.73 369 TRP C CA 1
ATOM 10711 C C . TRP C 1 369 ? 143.290 154.966 132.095 1.00 36.73 369 TRP C C 1
ATOM 10712 O O . TRP C 1 369 ? 144.222 155.664 132.511 1.00 36.73 369 TRP C O 1
ATOM 10723 N N . SER C 1 370 ? 142.216 154.705 132.835 1.00 39.92 370 SER C N 1
ATOM 10724 C CA . SER C 1 370 ? 142.061 155.284 134.159 1.00 39.92 370 SER C CA 1
ATOM 10725 C C . SER C 1 370 ? 143.067 154.712 135.148 1.00 39.92 370 SER C C 1
ATOM 10726 O O . SER C 1 370 ? 143.537 155.420 136.038 1.00 39.92 370 SER C O 1
ATOM 10729 N N . THR C 1 371 ? 143.418 153.439 135.006 1.00 39.89 371 THR C N 1
ATOM 10730 C CA . THR C 1 371 ? 144.455 152.862 135.850 1.00 39.89 371 THR C CA 1
ATOM 10731 C C . THR C 1 371 ? 145.804 153.506 135.593 1.00 39.89 371 THR C C 1
ATOM 10732 O O . THR C 1 371 ? 146.557 153.764 136.532 1.00 39.89 371 THR C O 1
ATOM 10736 N N . LEU C 1 372 ? 146.135 153.767 134.332 1.00 39.25 372 LEU C N 1
ATOM 10737 C CA . LEU C 1 372 ? 147.431 154.366 134.037 1.00 39.25 372 LEU C CA 1
ATOM 10738 C C . LEU C 1 372 ? 147.483 155.830 134.421 1.00 39.25 372 LEU C C 1
ATOM 10739 O O . LEU C 1 372 ? 148.557 156.352 134.707 1.00 39.25 372 LEU C O 1
ATOM 10744 N N . ILE C 1 373 ? 146.347 156.511 134.422 1.00 39.87 373 ILE C N 1
ATOM 10745 C CA . ILE C 1 373 ? 146.351 157.921 134.784 1.00 39.87 373 ILE C CA 1
ATOM 10746 C C . ILE C 1 373 ? 146.339 158.109 136.295 1.00 39.87 373 ILE C C 1
ATOM 10747 O O . ILE C 1 373 ? 147.041 158.971 136.825 1.00 39.87 373 ILE C O 1
ATOM 10752 N N . LEU C 1 374 ? 145.560 157.311 137.020 1.00 40.75 374 LEU C N 1
ATOM 10753 C CA . LEU C 1 374 ? 145.455 157.509 138.455 1.00 40.75 374 LEU C CA 1
ATOM 10754 C C . LEU C 1 374 ? 146.571 156.842 139.238 1.00 40.75 374 LEU C C 1
ATOM 10755 O O . LEU C 1 374 ? 146.675 157.077 140.441 1.00 40.75 374 LEU C O 1
ATOM 10760 N N . THR C 1 375 ? 147.398 156.024 138.603 1.00 42.98 375 THR C N 1
ATOM 10761 C CA . THR C 1 375 ? 148.630 155.536 139.196 1.00 42.98 375 THR C CA 1
ATOM 10762 C C . THR C 1 375 ? 149.833 156.323 138.721 1.00 42.98 375 THR C C 1
ATOM 10763 O O . THR C 1 375 ? 150.959 155.996 139.089 1.00 42.98 375 THR C O 1
ATOM 10767 N N . THR C 1 376 ? 149.605 157.369 137.929 1.00 44.23 376 THR C N 1
ATOM 10768 C CA . THR C 1 376 ? 150.624 158.276 137.398 1.00 44.23 376 THR C CA 1
ATOM 10769 C C . THR C 1 376 ? 151.678 157.553 136.572 1.00 44.23 376 THR C C 1
ATOM 10770 O O . THR C 1 376 ? 152.837 157.955 136.539 1.00 44.23 376 THR C O 1
ATOM 10774 N N . ILE C 1 377 ? 151.278 156.490 135.881 1.00 43.96 377 ILE C N 1
ATOM 10775 C CA . ILE C 1 377 ? 152.160 155.842 134.920 1.00 43.96 377 ILE C CA 1
ATOM 10776 C C . ILE C 1 377 ? 152.144 156.596 133.600 1.00 43.96 377 ILE C C 1
ATOM 10777 O O . ILE C 1 377 ? 153.194 156.906 133.030 1.00 43.96 377 ILE C O 1
ATOM 10782 N N . GLY C 1 378 ? 150.955 156.914 133.101 1.00 44.72 378 GLY C N 1
ATOM 10783 C CA . GLY C 1 378 ? 150.802 157.869 132.027 1.00 44.72 378 GLY C CA 1
ATOM 10784 C C . GLY C 1 378 ? 151.223 157.400 130.660 1.00 44.72 378 GLY C C 1
ATOM 10785 O O . GLY C 1 378 ? 151.612 158.219 129.833 1.00 44.72 378 GLY C O 1
ATOM 10786 N N . GLU C 1 379 ? 151.152 156.106 130.390 1.00 46.01 379 GLU C N 1
ATOM 10787 C CA . GLU C 1 379 ? 151.508 155.577 129.079 1.00 46.01 379 GLU C CA 1
ATOM 10788 C C . GLU C 1 379 ? 150.298 155.516 128.163 1.00 46.01 379 GLU C C 1
ATOM 10789 O O . GLU C 1 379 ? 149.960 154.481 127.608 1.00 46.01 379 GLU C O 1
ATOM 10795 N N . VAL C 1 380 ? 149.635 156.652 128.015 1.00 41.64 380 VAL C N 1
ATOM 10796 C CA . VAL C 1 380 ? 148.429 156.786 127.209 1.00 41.64 380 VAL C CA 1
ATOM 10797 C C . VAL C 1 380 ? 148.640 157.969 126.274 1.00 41.64 380 VAL C C 1
ATOM 10798 O O . VAL C 1 380 ? 149.569 158.763 126.472 1.00 41.64 380 VAL C O 1
ATOM 10802 N N . PRO C 1 381 ? 147.821 158.097 125.233 1.00 41.46 381 PRO C N 1
ATOM 10803 C CA . PRO C 1 381 ? 147.947 159.254 124.348 1.00 41.46 381 PRO C CA 1
ATOM 10804 C C . PRO C 1 381 ? 147.826 160.578 125.084 1.00 41.46 381 PRO C C 1
ATOM 10805 O O . PRO C 1 381 ? 147.074 160.718 126.045 1.00 41.46 381 PRO C O 1
ATOM 10809 N N . SER C 1 382 ? 148.583 161.562 124.613 1.00 43.33 382 SER C N 1
ATOM 10810 C CA . SER C 1 382 ? 148.532 162.892 125.187 1.00 43.33 382 SER C CA 1
ATOM 10811 C C . SER C 1 382 ? 147.240 163.589 124.780 1.00 43.33 382 SER C C 1
ATOM 10812 O O . SER C 1 382 ? 146.676 163.290 123.730 1.00 43.33 382 SER C O 1
ATOM 10815 N N . PRO C 1 383 ? 146.759 164.530 125.587 1.00 41.36 383 PRO C N 1
ATOM 10816 C CA . PRO C 1 383 ? 145.558 165.268 125.212 1.00 41.36 383 PRO C CA 1
ATOM 10817 C C . PRO C 1 383 ? 145.813 166.117 123.987 1.00 41.36 383 PRO C C 1
ATOM 10818 O O . PRO C 1 383 ? 146.950 166.388 123.606 1.00 41.36 383 PRO C O 1
ATOM 10822 N N . VAL C 1 384 ? 144.732 166.533 123.347 1.00 43.21 384 VAL C N 1
ATOM 10823 C CA . VAL C 1 384 ? 144.799 167.280 122.100 1.00 43.21 384 VAL C CA 1
ATOM 10824 C C . VAL C 1 384 ? 144.177 168.661 122.243 1.00 43.21 384 VAL C C 1
ATOM 10825 O O . VAL C 1 384 ? 144.757 169.658 121.824 1.00 43.21 384 VAL C O 1
ATOM 10829 N N . ARG C 1 385 ? 143.014 168.739 122.867 1.00 46.63 385 ARG C N 1
ATOM 10830 C CA . ARG C 1 385 ? 142.277 169.978 123.032 1.00 46.63 385 ARG C CA 1
ATOM 10831 C C . ARG C 1 385 ? 142.465 170.537 124.433 1.00 46.63 385 ARG C C 1
ATOM 10832 O O . ARG C 1 385 ? 142.935 169.852 125.335 1.00 46.63 385 ARG C O 1
ATOM 10840 N N . ASN C 1 386 ? 142.101 171.807 124.603 1.00 46.13 386 ASN C N 1
ATOM 10841 C CA . ASN C 1 386 ? 142.298 172.478 125.885 1.00 46.13 386 ASN C CA 1
ATOM 10842 C C . ASN C 1 386 ? 141.466 171.836 126.981 1.00 46.13 386 ASN C C 1
ATOM 10843 O O . ASN C 1 386 ? 141.898 171.759 128.134 1.00 46.13 386 ASN C O 1
ATOM 10848 N N . ILE C 1 387 ? 140.267 171.369 126.642 1.00 47.26 387 ILE C N 1
ATOM 10849 C CA . ILE C 1 387 ? 139.397 170.744 127.633 1.00 47.26 387 ILE C CA 1
ATOM 10850 C C . ILE C 1 387 ? 139.965 169.395 128.066 1.00 47.26 387 ILE C C 1
ATOM 10851 O O . ILE C 1 387 ? 139.892 169.020 129.243 1.00 47.26 387 ILE C O 1
ATOM 10856 N N . GLU C 1 388 ? 140.585 168.670 127.137 1.00 43.13 388 GLU C N 1
ATOM 10857 C CA . GLU C 1 388 ? 141.243 167.419 127.484 1.00 43.13 388 GLU C CA 1
ATOM 10858 C C . GLU C 1 388 ? 142.483 167.666 128.323 1.00 43.13 388 GLU C C 1
ATOM 10859 O O . GLU C 1 388 ? 142.772 166.901 129.241 1.00 43.13 388 GLU C O 1
ATOM 10865 N N . TYR C 1 389 ? 143.222 168.733 128.026 1.00 42.78 389 TYR C N 1
ATOM 10866 C CA . TYR C 1 389 ? 144.361 169.123 128.849 1.00 42.78 389 TYR C CA 1
ATOM 10867 C C . TYR C 1 389 ? 143.936 169.422 130.270 1.00 42.78 389 TYR C C 1
ATOM 10868 O O . TYR C 1 389 ? 144.593 168.999 131.222 1.00 42.78 389 TYR C O 1
ATOM 10877 N N . ALA C 1 390 ? 142.842 170.163 130.434 1.00 43.34 390 ALA C N 1
ATOM 10878 C CA . ALA C 1 390 ? 142.331 170.468 131.766 1.00 43.34 390 ALA C CA 1
ATOM 10879 C C . ALA C 1 390 ? 141.942 169.206 132.521 1.00 43.34 390 ALA C C 1
ATOM 10880 O O . ALA C 1 390 ? 142.353 169.009 133.676 1.00 43.34 390 ALA C O 1
ATOM 10882 N N . PHE C 1 391 ? 141.151 168.339 131.885 1.00 42.16 391 PHE C N 1
ATOM 10883 C CA . PHE C 1 391 ? 140.748 167.089 132.515 1.00 42.16 391 PHE C CA 1
ATOM 10884 C C . PHE C 1 391 ? 141.956 166.262 132.922 1.00 42.16 391 PHE C C 1
ATOM 10885 O O . PHE C 1 391 ? 142.015 165.749 134.039 1.00 42.16 391 PHE C O 1
ATOM 10893 N N . VAL C 1 392 ? 142.937 166.125 132.034 1.00 41.52 392 VAL C N 1
ATOM 10894 C CA . VAL C 1 392 ? 144.057 165.235 132.308 1.00 41.52 392 VAL C CA 1
ATOM 10895 C C . VAL C 1 392 ? 144.979 165.826 133.363 1.00 41.52 392 VAL C C 1
ATOM 10896 O O . VAL C 1 392 ? 145.526 165.099 134.189 1.00 41.52 392 VAL C O 1
ATOM 10900 N N . THR C 1 393 ? 145.177 167.141 133.364 1.00 42.09 393 THR C N 1
ATOM 10901 C CA . THR C 1 393 ? 145.982 167.757 134.410 1.00 42.09 393 THR C CA 1
ATOM 10902 C C . THR C 1 393 ? 145.363 167.514 135.779 1.00 42.09 393 THR C C 1
ATOM 10903 O O . THR C 1 393 ? 146.041 167.080 136.718 1.00 42.09 393 THR C O 1
ATOM 10907 N N . LEU C 1 394 ? 144.058 167.760 135.897 1.00 44.77 394 LEU C N 1
ATOM 10908 C CA . LEU C 1 394 ? 143.370 167.516 137.159 1.00 44.77 394 LEU C CA 1
ATOM 10909 C C . LEU C 1 394 ? 143.425 166.046 137.562 1.00 44.77 394 LEU C C 1
ATOM 10910 O O . LEU C 1 394 ? 143.655 165.716 138.731 1.00 44.77 394 LEU C O 1
ATOM 10915 N N . ASP C 1 395 ? 143.223 165.152 136.597 1.00 44.95 395 ASP C N 1
ATOM 10916 C CA . ASP C 1 395 ? 143.238 163.717 136.835 1.00 44.95 395 ASP C CA 1
ATOM 10917 C C . ASP C 1 395 ? 144.605 163.229 137.292 1.00 44.95 395 ASP C C 1
ATOM 10918 O O . ASP C 1 395 ? 144.702 162.367 138.167 1.00 44.95 395 ASP C O 1
ATOM 10923 N N . LEU C 1 396 ? 145.675 163.749 136.702 1.00 45.09 396 LEU C N 1
ATOM 10924 C CA . LEU C 1 396 ? 147.012 163.337 137.105 1.00 45.09 396 LEU C CA 1
ATOM 10925 C C . LEU C 1 396 ? 147.389 163.887 138.468 1.00 45.09 396 LEU C C 1
ATOM 10926 O O . LEU C 1 396 ? 148.152 163.248 139.197 1.00 45.09 396 LEU C O 1
ATOM 10931 N N . MET C 1 397 ? 146.867 165.050 138.847 1.00 48.01 397 MET C N 1
ATOM 10932 C CA . MET C 1 397 ? 147.115 165.521 140.206 1.00 48.01 397 MET C CA 1
ATOM 10933 C C . MET C 1 397 ? 146.369 164.672 141.236 1.00 48.01 397 MET C C 1
ATOM 10934 O O . MET C 1 397 ? 146.928 164.306 142.283 1.00 48.01 397 MET C O 1
ATOM 10939 N N . CYS C 1 398 ? 145.125 164.303 140.932 1.00 48.42 398 CYS C N 1
ATOM 10940 C CA . CYS C 1 398 ? 144.419 163.321 141.754 1.00 48.42 398 CYS C CA 1
ATOM 10941 C C . CYS C 1 398 ? 145.179 162.003 141.834 1.00 48.42 398 CYS C C 1
ATOM 10942 O O . CYS C 1 398 ? 145.205 161.363 142.886 1.00 48.42 398 CYS C O 1
ATOM 10945 N N . GLY C 1 399 ? 145.792 161.568 140.732 1.00 44.08 399 GLY C N 1
ATOM 10946 C CA . GLY C 1 399 ? 146.533 160.318 140.745 1.00 44.08 399 GLY C CA 1
ATOM 10947 C C . GLY C 1 399 ? 147.804 160.378 141.565 1.00 44.08 399 GLY C C 1
ATOM 10948 O O . GLY C 1 399 ? 148.204 159.390 142.178 1.00 44.08 399 GLY C O 1
ATOM 10949 N N . VAL C 1 400 ? 148.467 161.533 141.569 1.00 44.69 400 VAL C N 1
ATOM 10950 C CA . VAL C 1 400 ? 149.597 161.760 142.468 1.00 44.69 400 VAL C CA 1
ATOM 10951 C C . VAL C 1 400 ? 149.165 161.573 143.915 1.00 44.69 400 VAL C C 1
ATOM 10952 O O . VAL C 1 400 ? 149.831 160.886 144.701 1.00 44.69 400 VAL C O 1
ATOM 10956 N N . LEU C 1 401 ? 148.029 162.169 144.284 1.00 46.72 401 LEU C N 1
ATOM 10957 C CA . LEU C 1 401 ? 147.536 162.020 145.653 1.00 46.72 401 LEU C CA 1
ATOM 10958 C C . LEU C 1 401 ? 147.126 160.583 145.967 1.00 46.72 401 LEU C C 1
ATOM 10959 O O . LEU C 1 401 ? 147.331 160.105 147.085 1.00 46.72 401 LEU C O 1
ATOM 10964 N N . ILE C 1 402 ? 146.546 159.878 144.994 1.00 46.17 402 ILE C N 1
ATOM 10965 C CA . ILE C 1 402 ? 146.141 158.487 145.188 1.00 46.17 402 ILE C CA 1
ATOM 10966 C C . ILE C 1 402 ? 147.350 157.591 145.412 1.00 46.17 402 ILE C C 1
ATOM 10967 O O . ILE C 1 402 ? 147.326 156.685 146.255 1.00 46.17 402 ILE C O 1
ATOM 10972 N N . VAL C 1 403 ? 148.422 157.813 144.661 1.00 44.47 403 VAL C N 1
ATOM 10973 C CA . VAL C 1 403 ? 149.614 156.998 144.847 1.00 44.47 403 VAL C CA 1
ATOM 10974 C C . VAL C 1 403 ? 150.260 157.298 146.193 1.00 44.47 403 VAL C C 1
ATOM 10975 O O . VAL C 1 403 ? 150.746 156.390 146.874 1.00 44.47 403 VAL C O 1
ATOM 10979 N N . ALA C 1 404 ? 150.267 158.566 146.606 1.00 45.89 404 ALA C N 1
ATOM 10980 C CA . ALA C 1 404 ? 150.785 158.897 147.927 1.00 45.89 404 ALA C CA 1
ATOM 10981 C C . ALA C 1 404 ? 149.941 158.269 149.031 1.00 45.89 404 ALA C C 1
ATOM 10982 O O . ALA C 1 404 ? 150.467 157.884 150.075 1.00 45.89 404 ALA C O 1
ATOM 10984 N N . THR C 1 405 ? 148.637 158.124 148.806 1.00 48.19 405 THR C N 1
ATOM 10985 C CA . THR C 1 405 ? 147.773 157.474 149.787 1.00 48.19 405 THR C CA 1
ATOM 10986 C C . THR C 1 405 ? 148.060 155.981 149.898 1.00 48.19 405 THR C C 1
ATOM 10987 O O . THR C 1 405 ? 148.136 155.437 151.007 1.00 48.19 405 THR C O 1
ATOM 10991 N N . ILE C 1 406 ? 148.208 155.297 148.764 1.00 47.01 406 ILE C N 1
ATOM 10992 C CA . ILE C 1 406 ? 148.567 153.879 148.799 1.00 47.01 406 ILE C CA 1
ATOM 10993 C C . ILE C 1 406 ? 149.901 153.683 149.504 1.00 47.01 406 ILE C C 1
ATOM 10994 O O . ILE C 1 406 ? 150.055 152.794 150.349 1.00 47.01 406 ILE C O 1
ATOM 10999 N N . ALA C 1 407 ? 150.889 154.503 149.155 1.00 46.24 407 ALA C N 1
ATOM 11000 C CA . ALA C 1 407 ? 152.203 154.384 149.763 1.00 46.24 407 ALA C CA 1
ATOM 11001 C C . ALA C 1 407 ? 152.156 154.668 151.254 1.00 46.24 407 ALA C C 1
ATOM 11002 O O . ALA C 1 407 ? 152.842 154.001 152.031 1.00 46.24 407 ALA C O 1
ATOM 11004 N N . GLY C 1 408 ? 151.353 155.649 151.676 1.00 46.33 408 GLY C N 1
ATOM 11005 C CA . GLY C 1 408 ? 151.259 155.966 153.085 1.00 46.33 408 GLY C CA 1
ATOM 11006 C C . GLY C 1 408 ? 150.618 154.862 153.892 1.00 46.33 408 GLY C C 1
ATOM 11007 O O . GLY C 1 408 ? 151.066 154.550 154.991 1.00 46.33 408 GLY C O 1
ATOM 11008 N N . ASN C 1 409 ? 149.587 154.232 153.345 1.00 49.01 409 ASN C N 1
ATOM 11009 C CA . ASN C 1 409 ? 148.948 153.136 154.063 1.00 49.01 409 ASN C CA 1
ATOM 11010 C C . ASN C 1 409 ? 149.848 151.914 154.137 1.00 49.01 409 ASN C C 1
ATOM 11011 O O . ASN C 1 409 ? 149.938 151.269 155.187 1.00 49.01 409 ASN C O 1
ATOM 11016 N N . VAL C 1 410 ? 150.545 151.591 153.048 1.00 47.23 410 VAL C N 1
ATOM 11017 C CA . VAL C 1 410 ? 151.457 150.452 153.076 1.00 47.23 410 VAL C CA 1
ATOM 11018 C C . VAL C 1 410 ? 152.621 150.713 154.019 1.00 47.23 410 VAL C C 1
ATOM 11019 O O . VAL C 1 410 ? 153.019 149.831 154.781 1.00 47.23 410 VAL C O 1
ATOM 11023 N N . GLY C 1 411 ? 153.180 151.924 154.001 1.00 48.53 411 GLY C N 1
ATOM 11024 C CA . GLY C 1 411 ? 154.289 152.232 154.881 1.00 48.53 411 GLY C CA 1
ATOM 11025 C C . GLY C 1 411 ? 153.896 152.267 156.339 1.00 48.53 411 GLY C C 1
ATOM 11026 O O . GLY C 1 411 ? 154.670 151.861 157.205 1.00 48.53 411 GLY C O 1
ATOM 11027 N N . SER C 1 412 ? 152.685 152.733 156.631 1.00 52.24 412 SER C N 1
ATOM 11028 C CA . SER C 1 412 ? 152.162 152.672 157.989 1.00 52.24 412 SER C CA 1
ATOM 11029 C C . SER C 1 412 ? 152.019 151.230 158.463 1.00 52.24 412 SER C C 1
ATOM 11030 O O . SER C 1 412 ? 152.423 150.894 159.577 1.00 52.24 412 SER C O 1
ATOM 11033 N N . MET C 1 413 ? 151.454 150.360 157.624 1.00 56.43 413 MET C N 1
ATOM 11034 C CA . MET C 1 413 ? 151.348 148.955 157.997 1.00 56.43 413 MET C CA 1
ATOM 11035 C C . MET C 1 413 ? 152.714 148.323 158.204 1.00 56.43 413 MET C C 1
ATOM 11036 O O . MET C 1 413 ? 152.898 147.524 159.124 1.00 56.43 413 MET C O 1
ATOM 11041 N N . ILE C 1 414 ? 153.681 148.641 157.345 1.00 53.66 414 ILE C N 1
ATOM 11042 C CA . ILE C 1 414 ? 154.999 148.034 157.461 1.00 53.66 414 ILE C CA 1
ATOM 11043 C C . ILE C 1 414 ? 155.690 148.493 158.733 1.00 53.66 414 ILE C C 1
ATOM 11044 O O . ILE C 1 414 ? 156.360 147.704 159.405 1.00 53.66 414 ILE C O 1
ATOM 11049 N N . SER C 1 415 ? 155.539 149.763 159.096 1.00 57.43 415 SER C N 1
ATOM 11050 C CA . SER C 1 415 ? 156.189 150.231 160.309 1.00 57.43 415 SER C CA 1
ATOM 11051 C C . SER C 1 415 ? 155.471 149.753 161.561 1.00 57.43 415 SER C C 1
ATOM 11052 O O . SER C 1 415 ? 156.097 149.626 162.612 1.00 57.43 415 SER C O 1
ATOM 11055 N N . ASN C 1 416 ? 154.170 149.479 161.483 1.00 60.34 416 ASN C N 1
ATOM 11056 C CA . ASN C 1 416 ? 153.478 148.949 162.652 1.00 60.34 416 ASN C CA 1
ATOM 11057 C C . ASN C 1 416 ? 153.842 147.500 162.910 1.00 60.34 416 ASN C C 1
ATOM 11058 O O . ASN C 1 416 ? 153.884 147.066 164.061 1.00 60.34 416 ASN C O 1
ATOM 11063 N N . MET C 1 417 ? 154.075 146.726 161.863 1.00 65.21 417 MET C N 1
ATOM 11064 C CA . MET C 1 417 ? 154.315 145.303 162.034 1.00 65.21 417 MET C CA 1
ATOM 11065 C C . MET C 1 417 ? 155.766 144.974 162.329 1.00 65.21 417 MET C C 1
ATOM 11066 O O . MET C 1 417 ? 156.093 143.799 162.497 1.00 65.21 417 MET C O 1
ATOM 11071 N N . SER C 1 418 ? 156.639 145.970 162.418 1.00 67.12 418 SER C N 1
ATOM 11072 C CA . SER C 1 418 ? 158.025 145.752 162.801 1.00 67.12 418 SER C CA 1
ATOM 11073 C C . SER C 1 418 ? 158.414 146.600 164.004 1.00 67.12 418 SER C C 1
ATOM 11074 O O . SER C 1 418 ? 159.600 146.783 164.265 1.00 67.12 418 SER C O 1
ATOM 11077 N N . ALA C 1 419 ? 157.434 147.105 164.749 1.00 72.14 419 ALA C N 1
ATOM 11078 C CA . ALA C 1 419 ? 157.715 147.994 165.866 1.00 72.14 419 ALA C CA 1
ATOM 11079 C C . ALA C 1 419 ? 158.273 147.242 167.065 1.00 72.14 419 ALA C C 1
ATOM 11080 O O . ALA C 1 419 ? 159.134 147.765 167.782 1.00 72.14 419 ALA C O 1
ATOM 11082 N N . ALA C 1 420 ? 157.804 146.016 167.294 1.00 77.43 420 ALA C N 1
ATOM 11083 C CA . ALA C 1 420 ? 158.251 145.245 168.447 1.00 77.43 420 ALA C CA 1
ATOM 11084 C C . ALA C 1 420 ? 159.682 144.761 168.274 1.00 77.43 420 ALA C C 1
ATOM 11085 O O . ALA C 1 420 ? 160.478 144.810 169.216 1.00 77.43 420 ALA C O 1
ATOM 11087 N N . ARG C 1 421 ? 160.023 144.277 167.084 1.00 82.15 421 ARG C N 1
ATOM 11088 C CA . ARG C 1 421 ? 161.396 143.889 166.803 1.00 82.15 421 ARG C CA 1
ATOM 11089 C C . ARG C 1 421 ? 162.333 145.081 166.909 1.00 82.15 421 ARG C C 1
ATOM 11090 O O . ARG C 1 421 ? 163.466 144.952 167.381 1.00 82.15 421 ARG C O 1
ATOM 11098 N N . THR C 1 422 ? 161.866 146.258 166.507 1.00 78.46 422 THR C N 1
ATOM 11099 C CA . THR C 1 422 ? 162.678 147.461 166.617 1.00 78.46 422 THR C CA 1
ATOM 11100 C C . THR C 1 422 ? 162.912 147.841 168.070 1.00 78.46 422 THR C C 1
ATOM 11101 O O . THR C 1 422 ? 164.027 148.212 168.448 1.00 78.46 422 THR C O 1
ATOM 11105 N N . GLU C 1 423 ? 161.873 147.760 168.898 1.00 83.50 423 GLU C N 1
ATOM 11106 C CA . GLU C 1 423 ? 162.031 148.063 170.316 1.00 83.50 423 GLU C CA 1
ATOM 11107 C C . GLU C 1 423 ? 162.984 147.084 170.991 1.00 83.50 423 GLU C C 1
ATOM 11108 O O . GLU C 1 423 ? 163.841 147.480 171.795 1.00 83.50 423 GLU C O 1
ATOM 11114 N N . PHE C 1 424 ? 162.858 145.800 170.665 1.00 85.74 424 PHE C N 1
ATOM 11115 C CA . PHE C 1 424 ? 163.772 144.803 171.202 1.00 85.74 424 PHE C CA 1
ATOM 11116 C C . PHE C 1 424 ? 165.208 145.088 170.788 1.00 85.74 424 PHE C C 1
ATOM 11117 O O . PHE C 1 424 ? 166.130 144.969 171.600 1.00 85.74 424 PHE C O 1
ATOM 11125 N N . GLN C 1 425 ? 165.423 145.449 169.525 1.00 87.23 425 GLN C N 1
ATOM 11126 C CA . GLN C 1 425 ? 166.778 145.720 169.066 1.00 87.23 425 GLN C CA 1
ATOM 11127 C C . GLN C 1 425 ? 167.345 146.971 169.721 1.00 87.23 425 GLN C C 1
ATOM 11128 O O . GLN C 1 425 ? 168.542 147.040 169.998 1.00 87.23 425 GLN C O 1
ATOM 11134 N N . ASN C 1 426 ? 166.497 147.961 169.996 1.00 86.95 426 ASN C N 1
ATOM 11135 C CA . ASN C 1 426 ? 166.949 149.133 170.738 1.00 86.95 426 ASN C CA 1
ATOM 11136 C C . ASN C 1 426 ? 167.432 148.756 172.130 1.00 86.95 426 ASN C C 1
ATOM 11137 O O . ASN C 1 426 ? 168.490 149.216 172.574 1.00 86.95 426 ASN C O 1
ATOM 11142 N N . LYS C 1 427 ? 166.654 147.937 172.841 1.00 88.30 427 LYS C N 1
ATOM 11143 C CA . LYS C 1 427 ? 167.067 147.517 174.178 1.00 88.30 427 LYS C CA 1
ATOM 11144 C C . LYS C 1 427 ? 168.363 146.721 174.138 1.00 88.30 427 LYS C C 1
ATOM 11145 O O . LYS C 1 427 ? 169.260 146.936 174.962 1.00 88.30 427 LYS C O 1
ATOM 11151 N N . MET C 1 428 ? 168.483 145.800 173.187 1.00 92.25 428 MET C N 1
ATOM 11152 C CA . MET C 1 428 ? 169.700 145.006 173.077 1.00 92.25 428 MET C CA 1
ATOM 11153 C C . MET C 1 428 ? 170.907 145.881 172.766 1.00 92.25 428 MET C C 1
ATOM 11154 O O . MET C 1 428 ? 171.995 145.674 173.317 1.00 92.25 428 MET C O 1
ATOM 11159 N N . ASP C 1 429 ? 170.739 146.868 171.885 1.00 93.68 429 ASP C N 1
ATOM 11160 C CA . ASP C 1 429 ? 171.830 147.784 171.577 1.00 93.68 429 ASP C CA 1
ATOM 11161 C C . ASP C 1 429 ? 172.246 148.580 172.804 1.00 93.68 429 ASP C C 1
ATOM 11162 O O . ASP C 1 429 ? 173.441 148.775 173.046 1.00 93.68 429 ASP C O 1
ATOM 11167 N N . GLY C 1 430 ? 171.278 149.067 173.577 1.00 93.99 430 GLY C N 1
ATOM 11168 C CA . GLY C 1 430 ? 171.619 149.770 174.801 1.00 93.99 430 GLY C CA 1
ATOM 11169 C C . GLY C 1 430 ? 172.403 148.907 175.769 1.00 93.99 430 GLY C C 1
ATOM 11170 O O . GLY C 1 430 ? 173.378 149.362 176.373 1.00 93.99 430 GLY C O 1
ATOM 11171 N N . ILE C 1 431 ? 171.992 147.648 175.930 1.00 94.53 431 ILE C N 1
ATOM 11172 C CA . ILE C 1 431 ? 172.702 146.750 176.839 1.00 94.53 431 ILE C CA 1
ATOM 11173 C C . ILE C 1 431 ? 174.133 146.539 176.370 1.00 94.53 431 ILE C C 1
ATOM 11174 O O . ILE C 1 431 ? 175.071 146.569 177.172 1.00 94.53 431 ILE C O 1
ATOM 11179 N N . LYS C 1 432 ? 174.325 146.294 175.074 1.00 95.97 432 LYS C N 1
ATOM 11180 C CA . LYS C 1 432 ? 175.676 146.047 174.576 1.00 95.97 432 LYS C CA 1
ATOM 11181 C C . LYS C 1 432 ? 176.548 147.287 174.704 1.00 95.97 432 LYS C C 1
ATOM 11182 O O . LYS C 1 432 ? 177.735 147.192 175.033 1.00 95.97 432 LYS C O 1
ATOM 11188 N N . GLN C 1 433 ? 175.974 148.459 174.446 1.00 97.84 433 GLN C N 1
ATOM 11189 C CA . GLN C 1 433 ? 176.684 149.715 174.655 1.00 97.84 433 GLN C CA 1
ATOM 11190 C C . GLN C 1 433 ? 177.152 149.840 176.097 1.00 97.84 433 GLN C C 1
ATOM 11191 O O . GLN C 1 433 ? 178.318 150.162 176.360 1.00 97.84 433 GLN C O 1
ATOM 11197 N N . TYR C 1 434 ? 176.249 149.586 177.050 1.00 97.91 434 TYR C N 1
ATOM 11198 C CA . TYR C 1 434 ? 176.628 149.639 178.457 1.00 97.91 434 TYR C CA 1
ATOM 11199 C C . TYR C 1 434 ? 177.753 148.666 178.764 1.00 97.91 434 TYR C C 1
ATOM 11200 O O . TYR C 1 434 ? 178.732 149.026 179.421 1.00 97.91 434 TYR C O 1
ATOM 11209 N N . MET C 1 435 ? 177.626 147.421 178.316 1.00 98.06 435 MET C N 1
ATOM 11210 C CA . MET C 1 435 ? 178.614 146.419 178.690 1.00 98.06 435 MET C CA 1
ATOM 11211 C C . MET C 1 435 ? 179.958 146.699 178.039 1.00 98.06 435 MET C C 1
ATOM 11212 O O . MET C 1 435 ? 180.994 146.241 178.527 1.00 98.06 435 MET C O 1
ATOM 11217 N N . GLU C 1 436 ? 179.967 147.441 176.932 1.00 100.35 436 GLU C N 1
ATOM 11218 C CA . GLU C 1 436 ? 181.238 147.879 176.363 1.00 100.35 436 GLU C CA 1
ATOM 11219 C C . GLU C 1 436 ? 181.849 149.007 177.184 1.00 100.35 436 GLU C C 1
ATOM 11220 O O . GLU C 1 436 ? 183.040 148.978 177.509 1.00 100.35 436 GLU C O 1
ATOM 11226 N N . LEU C 1 437 ? 181.045 150.016 177.527 1.00 99.86 437 LEU C N 1
ATOM 11227 C CA . LEU C 1 437 ? 181.568 151.158 178.268 1.00 99.86 437 LEU C CA 1
ATOM 11228 C C . LEU C 1 437 ? 182.116 150.750 179.631 1.00 99.86 437 LEU C C 1
ATOM 11229 O O . LEU C 1 437 ? 183.155 151.258 180.064 1.00 99.86 437 LEU C O 1
ATOM 11234 N N . ARG C 1 438 ? 181.434 149.840 180.323 1.00 98.57 438 ARG C N 1
ATOM 11235 C CA . ARG C 1 438 ? 181.807 149.459 181.677 1.00 98.57 438 ARG C CA 1
ATOM 11236 C C . ARG C 1 438 ? 182.683 148.219 181.732 1.00 98.57 438 ARG C C 1
ATOM 11237 O O . ARG C 1 438 ? 182.955 147.721 182.826 1.00 98.57 438 ARG C O 1
ATOM 11245 N N . LYS C 1 439 ? 183.126 147.713 180.583 1.00 99.10 439 LYS C N 1
ATOM 11246 C CA . LYS C 1 439 ? 184.170 146.698 180.502 1.00 99.10 439 LYS C CA 1
ATOM 11247 C C . LYS C 1 439 ? 183.771 145.411 181.227 1.00 99.10 439 LYS C C 1
ATOM 11248 O O . LYS C 1 439 ? 184.434 144.956 182.159 1.00 99.10 439 LYS C O 1
ATOM 11254 N N . VAL C 1 440 ? 182.682 144.825 180.768 1.00 98.72 440 VAL C N 1
ATOM 11255 C CA . VAL C 1 440 ? 182.204 143.542 181.268 1.00 98.72 440 VAL C CA 1
ATOM 11256 C C . VAL C 1 440 ? 182.899 142.443 180.480 1.00 98.72 440 VAL C C 1
ATOM 11257 O O . VAL C 1 440 ? 183.373 142.665 179.363 1.00 98.72 440 VAL C O 1
ATOM 11261 N N . SER C 1 441 ? 182.996 141.255 181.070 1.00 99.55 441 SER C N 1
ATOM 11262 C CA . SER C 1 441 ? 183.628 140.127 180.402 1.00 99.55 441 SER C CA 1
ATOM 11263 C C . SER C 1 441 ? 182.900 139.777 179.112 1.00 99.55 441 SER C C 1
ATOM 11264 O O . SER C 1 441 ? 181.776 140.214 178.857 1.00 99.55 441 SER C O 1
ATOM 11267 N N . LYS C 1 442 ? 183.571 138.982 178.278 1.00 100.98 442 LYS C N 1
ATOM 11268 C CA . LYS C 1 442 ? 182.912 138.426 177.103 1.00 100.98 442 LYS C CA 1
ATOM 11269 C C . LYS C 1 442 ? 181.964 137.301 177.489 1.00 100.98 442 LYS C C 1
ATOM 11270 O O . LYS C 1 442 ? 180.919 137.122 176.859 1.00 100.98 442 LYS C O 1
ATOM 11276 N N . GLN C 1 443 ? 182.307 136.542 178.528 1.00 99.84 443 GLN C N 1
ATOM 11277 C CA . GLN C 1 443 ? 181.471 135.417 178.926 1.00 99.84 443 GLN C CA 1
ATOM 11278 C C . GLN C 1 443 ? 180.131 135.887 179.484 1.00 99.84 443 GLN C C 1
ATOM 11279 O O . GLN C 1 443 ? 179.075 135.378 179.091 1.00 99.84 443 GLN C O 1
ATOM 11285 N N . LEU C 1 444 ? 180.149 136.860 180.395 1.00 96.36 444 LEU C N 1
ATOM 11286 C CA . LEU C 1 444 ? 178.889 137.391 180.900 1.00 96.36 444 LEU C CA 1
ATOM 11287 C C . LEU C 1 444 ? 178.114 138.091 179.796 1.00 96.36 444 LEU C C 1
ATOM 11288 O O . LEU C 1 444 ? 176.882 138.078 179.795 1.00 96.36 444 LEU C O 1
ATOM 11293 N N . GLU C 1 445 ? 178.814 138.695 178.839 1.00 98.24 445 GLU C N 1
ATOM 11294 C CA . GLU C 1 445 ? 178.129 139.349 177.733 1.00 98.24 445 GLU C CA 1
ATOM 11295 C C . GLU C 1 445 ? 177.394 138.339 176.859 1.00 98.24 445 GLU C C 1
ATOM 11296 O O . GLU C 1 445 ? 176.240 138.568 176.472 1.00 98.24 445 GLU C O 1
ATOM 11302 N N . ILE C 1 446 ? 178.030 137.209 176.547 1.00 95.67 446 ILE C N 1
ATOM 11303 C CA . ILE C 1 446 ? 177.325 136.222 175.739 1.00 95.67 446 ILE C CA 1
ATOM 11304 C C . ILE C 1 446 ? 176.208 135.580 176.545 1.00 95.67 446 ILE C C 1
ATOM 11305 O O . ILE C 1 446 ? 175.186 135.182 175.982 1.00 95.67 446 ILE C O 1
ATOM 11310 N N . ARG C 1 447 ? 176.355 135.499 177.868 1.00 93.62 447 ARG C N 1
ATOM 11311 C CA . ARG C 1 447 ? 175.263 134.994 178.695 1.00 93.62 447 ARG C CA 1
ATOM 11312 C C . ARG C 1 447 ? 174.063 135.939 178.679 1.00 93.62 447 ARG C C 1
ATOM 11313 O O . ARG C 1 447 ? 172.910 135.498 178.561 1.00 93.62 447 ARG C O 1
ATOM 11321 N N . VAL C 1 448 ? 174.315 137.240 178.785 1.00 92.40 448 VAL C N 1
ATOM 11322 C CA . VAL C 1 448 ? 173.243 138.223 178.725 1.00 92.40 448 VAL C CA 1
ATOM 11323 C C . VAL C 1 448 ? 172.540 138.158 177.377 1.00 92.40 448 VAL C C 1
ATOM 11324 O O . VAL C 1 448 ? 171.307 138.204 177.296 1.00 92.40 448 VAL C O 1
ATOM 11328 N N . ILE C 1 449 ? 173.312 138.031 176.300 1.00 93.21 449 ILE C N 1
ATOM 11329 C CA . ILE C 1 449 ? 172.707 138.020 174.973 1.00 93.21 449 ILE C CA 1
ATOM 11330 C C . ILE C 1 449 ? 171.925 136.731 174.738 1.00 93.21 449 ILE C C 1
ATOM 11331 O O . ILE C 1 449 ? 170.860 136.749 174.118 1.00 93.21 449 ILE C O 1
ATOM 11336 N N . LYS C 1 450 ? 172.419 135.599 175.241 1.00 90.97 450 LYS C N 1
ATOM 11337 C CA . LYS C 1 450 ? 171.653 134.360 175.149 1.00 90.97 450 LYS C CA 1
ATOM 11338 C C . LYS C 1 450 ? 170.322 134.473 175.870 1.00 90.97 450 LYS C C 1
ATOM 11339 O O . LYS C 1 450 ? 169.287 134.045 175.348 1.00 90.97 450 LYS C O 1
ATOM 11345 N N . TRP C 1 451 ? 170.326 135.027 177.077 1.00 91.73 451 TRP C N 1
ATOM 11346 C CA . TRP C 1 451 ? 169.079 135.116 177.825 1.00 91.73 451 TRP C CA 1
ATOM 11347 C C . TRP C 1 451 ? 168.106 136.076 177.158 1.00 91.73 451 TRP C C 1
ATOM 11348 O O . TRP C 1 451 ? 166.902 135.805 177.092 1.00 91.73 451 TRP C O 1
ATOM 11359 N N . PHE C 1 452 ? 168.608 137.194 176.636 1.00 91.41 452 PHE C N 1
ATOM 11360 C CA . PHE C 1 452 ? 167.731 138.153 175.971 1.00 91.41 452 PHE C CA 1
ATOM 11361 C C . PHE C 1 452 ? 167.154 137.575 174.684 1.00 91.41 452 PHE C C 1
ATOM 11362 O O . PHE C 1 452 ? 165.967 137.758 174.390 1.00 91.41 452 PHE C O 1
ATOM 11370 N N . ASP C 1 453 ? 167.970 136.851 173.914 1.00 91.38 453 ASP C N 1
ATOM 11371 C CA . ASP C 1 453 ? 167.469 136.192 172.714 1.00 91.38 453 ASP C CA 1
ATOM 11372 C C . ASP C 1 453 ? 166.423 135.138 173.049 1.00 91.38 453 ASP C C 1
ATOM 11373 O O . ASP C 1 453 ? 165.435 134.991 172.327 1.00 91.38 453 ASP C O 1
ATOM 11378 N N . TYR C 1 454 ? 166.624 134.377 174.127 1.00 90.28 454 TYR C N 1
ATOM 11379 C CA . TYR C 1 454 ? 165.592 133.437 174.548 1.00 90.28 454 TYR C CA 1
ATOM 11380 C C . TYR C 1 454 ? 164.296 134.156 174.883 1.00 90.28 454 TYR C C 1
ATOM 11381 O O . TYR C 1 454 ? 163.218 133.723 174.475 1.00 90.28 454 TYR C O 1
ATOM 11390 N N . LEU C 1 455 ? 164.376 135.240 175.653 1.00 92.53 455 LEU C N 1
ATOM 11391 C CA . LEU C 1 455 ? 163.159 135.958 176.021 1.00 92.53 455 LEU C CA 1
ATOM 11392 C C . LEU C 1 455 ? 162.458 136.509 174.788 1.00 92.53 455 LEU C C 1
ATOM 11393 O O . LEU C 1 455 ? 161.232 136.646 174.771 1.00 92.53 455 LEU C O 1
ATOM 11398 N N . TRP C 1 456 ? 163.220 136.835 173.745 1.00 90.35 456 TRP C N 1
ATOM 11399 C CA . TRP C 1 456 ? 162.597 137.252 172.496 1.00 90.35 456 TRP C CA 1
ATOM 11400 C C . TRP C 1 456 ? 161.901 136.085 171.812 1.00 90.35 456 TRP C C 1
ATOM 11401 O O . TRP C 1 456 ? 160.683 136.096 171.633 1.00 90.35 456 TRP C O 1
ATOM 11412 N N . THR C 1 457 ? 162.649 135.039 171.470 1.00 92.02 457 THR C N 1
ATOM 11413 C CA . THR C 1 457 ? 162.068 133.956 170.683 1.00 92.02 457 THR C CA 1
ATOM 11414 C C . THR C 1 457 ? 161.098 133.093 171.469 1.00 92.02 457 THR C C 1
ATOM 11415 O O . THR C 1 457 ? 160.775 131.998 171.005 1.00 92.02 457 THR C O 1
ATOM 11419 N N . ASN C 1 458 ? 160.646 133.525 172.642 1.00 94.77 458 ASN C N 1
ATOM 11420 C CA . ASN C 1 458 ? 159.642 132.796 173.401 1.00 94.77 458 ASN C CA 1
ATOM 11421 C C . ASN C 1 458 ? 158.520 133.696 173.892 1.00 94.77 458 ASN C C 1
ATOM 11422 O O . ASN C 1 458 ? 157.639 133.224 174.619 1.00 94.77 458 ASN C O 1
ATOM 11427 N N . LYS C 1 459 ? 158.532 134.975 173.524 1.00 97.46 459 LYS C N 1
ATOM 11428 C CA . LYS C 1 459 ? 157.415 135.890 173.760 1.00 97.46 459 LYS C CA 1
ATOM 11429 C C . LYS C 1 459 ? 157.021 135.938 175.238 1.00 97.46 459 LYS C C 1
ATOM 11430 O O . LYS C 1 459 ? 155.937 135.509 175.632 1.00 97.46 459 LYS C O 1
ATOM 11436 N N . GLN C 1 460 ? 157.927 136.457 176.063 1.00 100.48 460 GLN C N 1
ATOM 11437 C CA . GLN C 1 460 ? 157.672 136.545 177.497 1.00 100.48 460 GLN C CA 1
ATOM 11438 C C . GLN C 1 460 ? 157.506 137.968 178.010 1.00 100.48 460 GLN C C 1
ATOM 11439 O O . GLN C 1 460 ? 156.675 138.202 178.891 1.00 100.48 460 GLN C O 1
ATOM 11445 N N . SER C 1 461 ? 158.304 138.912 177.514 1.00 104.89 461 SER C N 1
ATOM 11446 C CA . SER C 1 461 ? 158.127 140.342 177.759 1.00 104.89 461 SER C CA 1
ATOM 11447 C C . SER C 1 461 ? 158.506 140.768 179.173 1.00 104.89 461 SER C C 1
ATOM 11448 O O . SER C 1 461 ? 158.576 141.968 179.457 1.00 104.89 461 SER C O 1
ATOM 11451 N N . LEU C 1 462 ? 158.765 139.808 180.056 1.00 103.84 462 LEU C N 1
ATOM 11452 C CA . LEU C 1 462 ? 159.277 140.040 181.403 1.00 103.84 462 LEU C CA 1
ATOM 11453 C C . LEU C 1 462 ? 158.442 141.029 182.208 1.00 103.84 462 LEU C C 1
ATOM 11454 O O . LEU C 1 462 ? 158.958 141.648 183.143 1.00 103.84 462 LEU C O 1
ATOM 11459 N N . SER C 1 463 ? 157.163 141.198 181.875 1.00 106.97 463 SER C N 1
ATOM 11460 C CA . SER C 1 463 ? 156.311 142.158 182.560 1.00 106.97 463 SER C CA 1
ATOM 11461 C C . SER C 1 463 ? 154.887 141.634 182.646 1.00 106.97 463 SER C C 1
ATOM 11462 O O . SER C 1 463 ? 154.389 141.009 181.707 1.00 106.97 463 SER C O 1
ATOM 11465 N N . ASP C 1 464 ? 154.243 141.901 183.780 1.00 105.77 464 ASP C N 1
ATOM 11466 C CA . ASP C 1 464 ? 152.806 141.741 183.947 1.00 105.77 464 ASP C CA 1
ATOM 11467 C C . ASP C 1 464 ? 152.082 143.077 183.830 1.00 105.77 464 ASP C C 1
ATOM 11468 O O . ASP C 1 464 ? 150.883 143.163 184.117 1.00 105.77 464 ASP C O 1
ATOM 11473 N N . GLN C 1 465 ? 152.788 144.120 183.403 1.00 106.30 465 GLN C N 1
ATOM 11474 C CA . GLN C 1 465 ? 152.185 145.425 183.184 1.00 106.30 465 GLN C CA 1
ATOM 11475 C C . GLN C 1 465 ? 151.227 145.429 182.010 1.00 106.30 465 GLN C C 1
ATOM 11476 O O . GLN C 1 465 ? 150.337 146.287 181.975 1.00 106.30 465 GLN C O 1
ATOM 11482 N N . GLN C 1 466 ? 151.372 144.470 181.091 1.00 103.58 466 GLN C N 1
ATOM 11483 C CA . GLN C 1 466 ? 150.384 144.280 180.040 1.00 103.58 466 GLN C CA 1
ATOM 11484 C C . GLN C 1 466 ? 148.985 144.237 180.622 1.00 103.58 466 GLN C C 1
ATOM 11485 O O . GLN C 1 466 ? 148.138 145.071 180.288 1.00 103.58 466 GLN C O 1
ATOM 11491 N N . VAL C 1 467 ? 148.745 143.304 181.533 1.00 100.56 467 VAL C N 1
ATOM 11492 C CA . VAL C 1 467 ? 147.468 143.213 182.222 1.00 100.56 467 VAL C CA 1
ATOM 11493 C C . VAL C 1 467 ? 147.303 144.346 183.219 1.00 100.56 467 VAL C C 1
ATOM 11494 O O . VAL C 1 467 ? 146.224 144.929 183.337 1.00 100.56 467 VAL C O 1
ATOM 11498 N N . LEU C 1 468 ? 148.387 144.709 183.910 1.00 103.26 468 LEU C N 1
ATOM 11499 C CA . LEU C 1 468 ? 148.278 145.641 185.027 1.00 103.26 468 LEU C CA 1
ATOM 11500 C C . LEU C 1 468 ? 147.685 146.972 184.592 1.00 103.26 468 LEU C C 1
ATOM 11501 O O . LEU C 1 468 ? 146.637 147.388 185.094 1.00 103.26 468 LEU C O 1
ATOM 11506 N N . LYS C 1 469 ? 148.339 147.659 183.666 1.00 102.81 469 LYS C N 1
ATOM 11507 C CA . LYS C 1 469 ? 147.950 149.042 183.428 1.00 102.81 469 LYS C CA 1
ATOM 11508 C C . LYS C 1 469 ? 146.553 149.141 182.837 1.00 102.81 469 LYS C C 1
ATOM 11509 O O . LYS C 1 469 ? 145.675 149.793 183.413 1.00 102.81 469 LYS C O 1
ATOM 11515 N N . VAL C 1 470 ? 146.314 148.477 181.708 1.00 97.03 470 VAL C N 1
ATOM 11516 C CA . VAL C 1 470 ? 145.240 148.891 180.816 1.00 97.03 470 VAL C CA 1
ATOM 11517 C C . VAL C 1 470 ? 143.882 148.299 181.154 1.00 97.03 470 VAL C C 1
ATOM 11518 O O . VAL C 1 470 ? 142.874 148.741 180.585 1.00 97.03 470 VAL C O 1
ATOM 11522 N N . LEU C 1 471 ? 143.813 147.342 182.050 1.00 94.29 471 LEU C N 1
ATOM 11523 C CA . LEU C 1 471 ? 142.527 146.755 182.373 1.00 94.29 471 LEU C CA 1
ATOM 11524 C C . LEU C 1 471 ? 141.956 147.378 183.632 1.00 94.29 471 LEU C C 1
ATOM 11525 O O . LEU C 1 471 ? 142.688 147.939 184.449 1.00 94.29 471 LEU C O 1
ATOM 11530 N N . PRO C 1 472 ? 140.645 147.322 183.814 1.00 92.66 472 PRO C N 1
ATOM 11531 C CA . PRO C 1 472 ? 140.063 147.738 185.088 1.00 92.66 472 PRO C CA 1
ATOM 11532 C C . PRO C 1 472 ? 140.343 146.727 186.189 1.00 92.66 472 PRO C C 1
ATOM 11533 O O . PRO C 1 472 ? 140.476 145.530 185.952 1.00 92.66 472 PRO C O 1
ATOM 11537 N N . ASP C 1 473 ? 140.409 147.245 187.415 1.00 92.82 473 ASP C N 1
ATOM 11538 C CA . ASP C 1 473 ? 140.824 146.446 188.562 1.00 92.82 473 ASP C CA 1
ATOM 11539 C C . ASP C 1 473 ? 139.963 145.208 188.757 1.00 92.82 473 ASP C C 1
ATOM 11540 O O . ASP C 1 473 ? 140.430 144.217 189.323 1.00 92.82 473 ASP C O 1
ATOM 11545 N N . LYS C 1 474 ? 138.713 145.240 188.310 1.00 92.48 474 LYS C N 1
ATOM 11546 C CA . LYS C 1 474 ? 137.881 144.047 188.381 1.00 92.48 474 LYS C CA 1
ATOM 11547 C C . LYS C 1 474 ? 138.462 142.930 187.527 1.00 92.48 474 LYS C C 1
ATOM 11548 O O . LYS C 1 474 ? 138.619 141.795 187.990 1.00 92.48 474 LYS C O 1
ATOM 11554 N N . LEU C 1 475 ? 138.808 143.242 186.278 1.00 91.77 475 LEU C N 1
ATOM 11555 C CA . LEU C 1 475 ? 139.378 142.233 185.396 1.00 91.77 475 LEU C CA 1
ATOM 11556 C C . LEU C 1 475 ? 140.754 141.795 185.867 1.00 91.77 475 LEU C C 1
ATOM 11557 O O . LEU C 1 475 ? 141.104 140.620 185.752 1.00 91.77 475 LEU C O 1
ATOM 11562 N N . GLN C 1 476 ? 141.553 142.728 186.384 1.00 93.15 476 GLN C N 1
ATOM 11563 C CA . GLN C 1 476 ? 142.863 142.366 186.908 1.00 93.15 476 GLN C CA 1
ATOM 11564 C C . GLN C 1 476 ? 142.739 141.395 188.065 1.00 93.15 476 GLN C C 1
ATOM 11565 O O . GLN C 1 476 ? 143.471 140.404 188.132 1.00 93.15 476 GLN C O 1
ATOM 11571 N N . ALA C 1 477 ? 141.808 141.657 188.981 1.00 91.32 477 ALA C N 1
ATOM 11572 C CA . ALA C 1 477 ? 141.610 140.759 190.108 1.00 91.32 477 ALA C CA 1
ATOM 11573 C C . ALA C 1 477 ? 141.114 139.398 189.650 1.00 91.32 477 ALA C C 1
ATOM 11574 O O . ALA C 1 477 ? 141.553 138.371 190.169 1.00 91.32 477 ALA C O 1
ATOM 11576 N N . GLU C 1 478 ? 140.203 139.363 188.678 1.00 92.76 478 GLU C N 1
ATOM 11577 C CA . GLU C 1 478 ? 139.701 138.076 188.202 1.00 92.76 478 GLU C CA 1
ATOM 11578 C C . GLU C 1 478 ? 140.791 137.271 187.507 1.00 92.76 478 GLU C C 1
ATOM 11579 O O . GLU C 1 478 ? 140.903 136.058 187.716 1.00 92.76 478 GLU C O 1
ATOM 11585 N N . ILE C 1 479 ? 141.595 137.923 186.672 1.00 92.32 479 ILE C N 1
ATOM 11586 C CA . ILE C 1 479 ? 142.682 137.231 185.991 1.00 92.32 479 ILE C CA 1
ATOM 11587 C C . ILE C 1 479 ? 143.697 136.718 186.997 1.00 92.32 479 ILE C C 1
ATOM 11588 O O . ILE C 1 479 ? 144.185 135.593 186.881 1.00 92.32 479 ILE C O 1
ATOM 11593 N N . ALA C 1 480 ? 144.025 137.525 188.006 1.00 93.35 480 ALA C N 1
ATOM 11594 C CA . ALA C 1 480 ? 144.999 137.091 188.999 1.00 93.35 480 ALA C CA 1
ATOM 11595 C C . ALA C 1 480 ? 144.458 135.953 189.850 1.00 93.35 480 ALA C C 1
ATOM 11596 O O . ALA C 1 480 ? 145.205 135.056 190.239 1.00 93.35 480 ALA C O 1
ATOM 11598 N N . MET C 1 481 ? 143.165 135.975 190.163 1.00 95.27 481 MET C N 1
ATOM 11599 C CA . MET C 1 481 ? 142.585 134.902 190.961 1.00 95.27 481 MET C CA 1
ATOM 11600 C C . MET C 1 481 ? 142.506 133.613 190.169 1.00 95.27 481 MET C C 1
ATOM 11601 O O . MET C 1 481 ? 142.598 132.524 190.736 1.00 95.27 481 MET C O 1
ATOM 11606 N N . GLN C 1 482 ? 142.314 133.708 188.859 1.00 94.67 482 GLN C N 1
ATOM 11607 C CA . GLN C 1 482 ? 142.259 132.493 188.063 1.00 94.67 482 GLN C CA 1
ATOM 11608 C C . GLN C 1 482 ? 143.629 131.856 187.872 1.00 94.67 482 GLN C C 1
ATOM 11609 O O . GLN C 1 482 ? 143.707 130.647 187.647 1.00 94.67 482 GLN C O 1
ATOM 11615 N N . VAL C 1 483 ? 144.701 132.632 187.963 1.00 94.16 483 VAL C N 1
ATOM 11616 C CA . VAL C 1 483 ? 146.045 132.118 187.731 1.00 94.16 483 VAL C CA 1
ATOM 11617 C C . VAL C 1 483 ? 146.678 131.607 189.019 1.00 94.16 483 VAL C C 1
ATOM 11618 O O . VAL C 1 483 ? 147.368 130.587 189.019 1.00 94.16 483 VAL C O 1
ATOM 11622 N N . HIS C 1 484 ? 146.458 132.295 190.140 1.00 95.60 484 HIS C N 1
ATOM 11623 C CA . HIS C 1 484 ? 147.257 132.082 191.335 1.00 95.60 484 HIS C CA 1
ATOM 11624 C C . HIS C 1 484 ? 146.509 131.494 192.523 1.00 95.60 484 HIS C C 1
ATOM 11625 O O . HIS C 1 484 ? 147.164 131.016 193.453 1.00 95.60 484 HIS C O 1
ATOM 11632 N N . PHE C 1 485 ? 145.177 131.510 192.536 1.00 100.78 485 PHE C N 1
ATOM 11633 C CA . PHE C 1 485 ? 144.462 131.240 193.780 1.00 100.78 485 PHE C CA 1
ATOM 11634 C C . PHE C 1 485 ? 144.551 129.774 194.188 1.00 100.78 485 PHE C C 1
ATOM 11635 O O . PHE C 1 485 ? 144.813 129.463 195.352 1.00 100.78 485 PHE C O 1
ATOM 11643 N N . GLU C 1 486 ? 144.304 128.856 193.256 1.00 104.54 486 GLU C N 1
ATOM 11644 C CA . GLU C 1 486 ? 144.334 127.443 193.615 1.00 104.54 486 GLU C CA 1
ATOM 11645 C C . GLU C 1 486 ? 145.737 127.003 194.005 1.00 104.54 486 GLU C C 1
ATOM 11646 O O . GLU C 1 486 ? 145.903 126.162 194.893 1.00 104.54 486 GLU C O 1
ATOM 11652 N N . THR C 1 487 ? 146.756 127.552 193.352 1.00 103.34 487 THR C N 1
ATOM 11653 C CA . THR C 1 487 ? 148.124 127.279 193.765 1.00 103.34 487 THR C CA 1
ATOM 11654 C C . THR C 1 487 ? 148.398 127.825 195.157 1.00 103.34 487 THR C C 1
ATOM 11655 O O . THR C 1 487 ? 149.101 127.192 195.951 1.00 103.34 487 THR C O 1
ATOM 11659 N N . LEU C 1 488 ? 147.852 129.001 195.471 1.00 104.50 488 LEU C N 1
ATOM 11660 C CA . LEU C 1 488 ? 148.128 129.635 196.750 1.00 104.50 488 LEU C CA 1
ATOM 11661 C C . LEU C 1 488 ? 147.349 129.016 197.897 1.00 104.50 488 LEU C C 1
ATOM 11662 O O . LEU C 1 488 ? 147.755 129.165 199.050 1.00 104.50 488 LEU C O 1
ATOM 11667 N N . ARG C 1 489 ? 146.240 128.344 197.623 1.00 109.25 489 ARG C N 1
ATOM 11668 C CA . ARG C 1 489 ? 145.428 127.773 198.687 1.00 109.25 489 ARG C CA 1
ATOM 11669 C C . ARG C 1 489 ? 145.953 126.430 199.171 1.00 109.25 489 ARG C C 1
ATOM 11670 O O . ARG C 1 489 ? 145.460 125.912 200.177 1.00 109.25 489 ARG C O 1
ATOM 11678 N N . LYS C 1 490 ? 146.952 125.863 198.501 1.00 110.08 490 LYS C N 1
ATOM 11679 C CA . LYS C 1 490 ? 147.542 124.592 198.893 1.00 110.08 490 LYS C CA 1
ATOM 11680 C C . LYS C 1 490 ? 148.942 124.758 199.472 1.00 110.08 490 LYS C C 1
ATOM 11681 O O . LYS C 1 490 ? 149.751 123.832 199.395 1.00 110.08 490 LYS C O 1
ATOM 11687 N N . VAL C 1 491 ? 149.245 125.923 200.051 1.00 111.27 491 VAL C N 1
ATOM 11688 C CA . VAL C 1 491 ? 150.616 126.261 200.430 1.00 111.27 491 VAL C CA 1
ATOM 11689 C C . VAL C 1 491 ? 150.989 125.765 201.819 1.00 111.27 491 VAL C C 1
ATOM 11690 O O . VAL C 1 491 ? 152.159 125.862 202.209 1.00 111.27 491 VAL C O 1
ATOM 11694 N N . ARG C 1 492 ? 150.050 125.175 202.554 1.00 116.05 492 ARG C N 1
ATOM 11695 C CA . ARG C 1 492 ? 150.223 124.512 203.843 1.00 116.05 492 ARG C CA 1
ATOM 11696 C C . ARG C 1 492 ? 150.322 125.503 204.998 1.00 116.05 492 ARG C C 1
ATOM 11697 O O . ARG C 1 492 ? 150.293 125.082 206.150 1.00 116.05 492 ARG C O 1
ATOM 11705 N N . ILE C 1 493 ? 150.407 126.802 204.739 1.00 115.31 493 ILE C N 1
ATOM 11706 C CA . ILE C 1 493 ? 150.134 127.809 205.756 1.00 115.31 493 ILE C CA 1
ATOM 11707 C C . ILE C 1 493 ? 148.918 128.648 205.411 1.00 115.31 493 ILE C C 1
ATOM 11708 O O . ILE C 1 493 ? 148.399 129.351 206.289 1.00 115.31 493 ILE C O 1
ATOM 11713 N N . PHE C 1 494 ? 148.441 128.583 204.171 1.00 114.60 494 PHE C N 1
ATOM 11714 C CA . PHE C 1 494 ? 147.250 129.283 203.727 1.00 114.60 494 PHE C CA 1
ATOM 11715 C C . PHE C 1 494 ? 146.061 128.347 203.566 1.00 114.60 494 PHE C C 1
ATOM 11716 O O . PHE C 1 494 ? 145.033 128.754 203.019 1.00 114.60 494 PHE C O 1
ATOM 11724 N N . GLN C 1 495 ? 146.177 127.100 204.023 1.00 117.27 495 GLN C N 1
ATOM 11725 C CA . GLN C 1 495 ? 145.092 126.144 203.844 1.00 117.27 495 GLN C CA 1
ATOM 11726 C C . GLN C 1 495 ? 143.907 126.415 204.758 1.00 117.27 495 GLN C C 1
ATOM 11727 O O . GLN C 1 495 ? 142.816 125.899 204.501 1.00 117.27 495 GLN C O 1
ATOM 11733 N N . ASP C 1 496 ? 144.091 127.207 205.809 1.00 119.36 496 ASP C N 1
ATOM 11734 C CA . ASP C 1 496 ? 143.044 127.480 206.786 1.00 119.36 496 ASP C CA 1
ATOM 11735 C C . ASP C 1 496 ? 142.860 128.979 206.967 1.00 119.36 496 ASP C C 1
ATOM 11736 O O . ASP C 1 496 ? 142.807 129.501 208.081 1.00 119.36 496 ASP C O 1
ATOM 11741 N N . CYS C 1 497 ? 142.765 129.701 205.857 1.00 118.12 497 CYS C N 1
ATOM 11742 C CA . CYS C 1 497 ? 142.560 131.138 205.883 1.00 118.12 497 CYS C CA 1
ATOM 11743 C C . CYS C 1 497 ? 141.291 131.486 205.120 1.00 118.12 497 CYS C C 1
ATOM 11744 O O . CYS C 1 497 ? 140.722 130.659 204.404 1.00 118.12 497 CYS C O 1
ATOM 11747 N N . GLU C 1 498 ? 140.848 132.725 205.292 1.00 116.26 498 GLU C N 1
ATOM 11748 C CA . GLU C 1 498 ? 139.710 133.228 204.545 1.00 116.26 498 GLU C CA 1
ATOM 11749 C C . GLU C 1 498 ? 140.144 133.669 203.156 1.00 116.26 498 GLU C C 1
ATOM 11750 O O . GLU C 1 498 ? 141.259 134.153 202.960 1.00 116.26 498 GLU C O 1
ATOM 11756 N N . ALA C 1 499 ? 139.244 133.494 202.185 1.00 111.75 499 ALA C N 1
ATOM 11757 C CA . ALA C 1 499 ? 139.576 133.753 200.792 1.00 111.75 499 ALA C CA 1
ATOM 11758 C C . ALA C 1 499 ? 139.932 135.207 200.525 1.00 111.75 499 ALA C C 1
ATOM 11759 O O . ALA C 1 499 ? 140.584 135.492 199.516 1.00 111.75 499 ALA C O 1
ATOM 11761 N N . GLY C 1 500 ? 139.516 136.137 201.385 1.00 111.49 500 GLY C N 1
ATOM 11762 C CA . GLY C 1 500 ? 139.844 137.534 201.151 1.00 111.49 500 GLY C CA 1
ATOM 11763 C C . GLY C 1 500 ? 141.330 137.807 201.273 1.00 111.49 500 GLY C C 1
ATOM 11764 O O . GLY C 1 500 ? 141.914 138.529 200.456 1.00 111.49 500 GLY C O 1
ATOM 11765 N N . LEU C 1 501 ? 141.957 137.234 202.299 1.00 110.04 501 LEU C N 1
ATOM 11766 C CA . LEU C 1 501 ? 143.402 137.340 202.445 1.00 110.04 501 LEU C CA 1
ATOM 11767 C C . LEU C 1 501 ? 144.110 136.807 201.210 1.00 110.04 501 LEU C C 1
ATOM 11768 O O . LEU C 1 501 ? 145.023 137.443 200.679 1.00 110.04 501 LEU C O 1
ATOM 11773 N N . LEU C 1 502 ? 143.684 135.638 200.729 1.00 106.60 502 LEU C N 1
ATOM 11774 C CA . LEU C 1 502 ? 144.337 135.047 199.573 1.00 106.60 502 LEU C CA 1
ATOM 11775 C C . LEU C 1 502 ? 144.097 135.857 198.313 1.00 106.60 502 LEU C C 1
ATOM 11776 O O . LEU C 1 502 ? 144.952 135.881 197.432 1.00 106.60 502 LEU C O 1
ATOM 11781 N N . ALA C 1 503 ? 142.949 136.523 198.196 1.00 104.49 503 ALA C N 1
ATOM 11782 C CA . ALA C 1 503 ? 142.746 137.418 197.062 1.00 104.49 503 ALA C CA 1
ATOM 11783 C C . ALA C 1 503 ? 143.735 138.572 197.099 1.00 104.49 503 ALA C C 1
ATOM 11784 O O . ALA C 1 503 ? 144.398 138.881 196.094 1.00 104.49 503 ALA C O 1
ATOM 11786 N N . GLU C 1 504 ? 143.871 139.203 198.267 1.00 105.69 504 GLU C N 1
ATOM 11787 C CA . GLU C 1 504 ? 144.845 140.279 198.402 1.00 105.69 504 GLU C CA 1
ATOM 11788 C C . GLU C 1 504 ? 146.253 139.789 198.101 1.00 105.69 504 GLU C C 1
ATOM 11789 O O . GLU C 1 504 ? 147.061 140.525 197.527 1.00 105.69 504 GLU C O 1
ATOM 11795 N N . LEU C 1 505 ? 146.563 138.545 198.470 1.00 103.17 505 LEU C N 1
ATOM 11796 C CA . LEU C 1 505 ? 147.908 138.026 198.240 1.00 103.17 505 LEU C CA 1
ATOM 11797 C C . LEU C 1 505 ? 148.149 137.711 196.771 1.00 103.17 505 LEU C C 1
ATOM 11798 O O . LEU C 1 505 ? 149.195 138.069 196.226 1.00 103.17 505 LEU C O 1
ATOM 11803 N N . VAL C 1 506 ? 147.203 137.046 196.102 1.00 100.12 506 VAL C N 1
ATOM 11804 C CA . VAL C 1 506 ? 147.393 136.752 194.684 1.00 100.12 506 VAL C CA 1
ATOM 11805 C C . VAL C 1 506 ? 147.501 138.039 193.894 1.00 100.12 506 VAL C C 1
ATOM 11806 O O . VAL C 1 506 ? 148.009 138.043 192.769 1.00 100.12 506 VAL C O 1
ATOM 11810 N N . LEU C 1 507 ? 147.030 139.152 194.455 1.00 101.15 507 LEU C N 1
ATOM 11811 C CA . LEU C 1 507 ? 147.322 140.425 193.804 1.00 101.15 507 LEU C CA 1
ATOM 11812 C C . LEU C 1 507 ? 148.804 140.782 193.882 1.00 101.15 507 LEU C C 1
ATOM 11813 O O . LEU C 1 507 ? 149.355 141.336 192.925 1.00 101.15 507 LEU C O 1
ATOM 11818 N N . LYS C 1 508 ? 149.462 140.491 195.000 1.00 102.23 508 LYS C N 1
ATOM 11819 C CA . LYS C 1 508 ? 150.851 140.885 195.225 1.00 102.23 508 LYS C CA 1
ATOM 11820 C C . LYS C 1 508 ? 151.789 139.694 195.047 1.00 102.23 508 LYS C C 1
ATOM 11821 O O . LYS C 1 508 ? 152.348 139.168 196.006 1.00 102.23 508 LYS C O 1
ATOM 11827 N N . LEU C 1 509 ? 151.996 139.295 193.797 1.00 96.91 509 LEU C N 1
ATOM 11828 C CA . LEU C 1 509 ? 152.937 138.237 193.452 1.00 96.91 509 LEU C CA 1
ATOM 11829 C C . LEU C 1 509 ? 153.802 138.730 192.308 1.00 96.91 509 LEU C C 1
ATOM 11830 O O . LEU C 1 509 ? 153.283 139.271 191.329 1.00 96.91 509 LEU C O 1
ATOM 11835 N N . GLN C 1 510 ? 155.110 138.547 192.426 1.00 96.34 510 GLN C N 1
ATOM 11836 C CA . GLN C 1 510 ? 156.054 139.085 191.463 1.00 96.34 510 GLN C CA 1
ATOM 11837 C C . GLN C 1 510 ? 156.727 137.949 190.718 1.00 96.34 510 GLN C C 1
ATOM 11838 O O . GLN C 1 510 ? 157.165 136.974 191.327 1.00 96.34 510 GLN C O 1
ATOM 11844 N N . LEU C 1 511 ? 156.824 138.088 189.408 1.00 91.89 511 LEU C N 1
ATOM 11845 C CA . LEU C 1 511 ? 157.506 137.109 188.587 1.00 91.89 511 LEU C CA 1
ATOM 11846 C C . LEU C 1 511 ? 159.003 137.344 188.633 1.00 91.89 511 LEU C C 1
ATOM 11847 O O . LEU C 1 511 ? 159.469 138.481 188.535 1.00 91.89 511 LEU C O 1
ATOM 11852 N N . GLN C 1 512 ? 159.754 136.260 188.786 1.00 92.24 512 GLN C N 1
ATOM 11853 C CA . GLN C 1 512 ? 161.198 136.272 188.638 1.00 92.24 512 GLN C CA 1
ATOM 11854 C C . GLN C 1 512 ? 161.596 135.101 187.764 1.00 92.24 512 GLN C C 1
ATOM 11855 O O . GLN C 1 512 ? 161.115 133.986 187.960 1.00 92.24 512 GLN C O 1
ATOM 11861 N N . VAL C 1 513 ? 162.457 135.350 186.791 1.00 90.57 513 VAL C N 1
ATOM 11862 C CA . VAL C 1 513 ? 162.868 134.335 185.835 1.00 90.57 513 VAL C CA 1
ATOM 11863 C C . VAL C 1 513 ? 164.330 133.997 186.073 1.00 90.57 513 VAL C C 1
ATOM 11864 O O . VAL C 1 513 ? 165.124 134.860 186.459 1.00 90.57 513 VAL C O 1
ATOM 11868 N N . PHE C 1 514 ? 164.677 132.733 185.867 1.00 89.60 514 PHE C N 1
ATOM 11869 C CA . PHE C 1 514 ? 166.032 132.244 186.036 1.00 89.60 514 PHE C CA 1
ATOM 11870 C C . PHE C 1 514 ? 166.420 131.412 184.824 1.00 89.60 514 PHE C C 1
ATOM 11871 O O . PHE C 1 514 ? 165.571 130.844 184.141 1.00 89.60 514 PHE C O 1
ATOM 11879 N N . SER C 1 515 ? 167.705 131.359 184.552 1.00 90.50 515 SER C N 1
ATOM 11880 C CA . SER C 1 515 ? 168.259 130.625 183.429 1.00 90.50 515 SER C CA 1
ATOM 11881 C C . SER C 1 515 ? 168.826 129.304 183.910 1.00 90.50 515 SER C C 1
ATOM 11882 O O . SER C 1 515 ? 168.878 129.042 185.113 1.00 90.50 515 SER C O 1
ATOM 11885 N N . PRO C 1 516 ? 169.227 128.415 183.001 1.00 90.84 516 PRO C N 1
ATOM 11886 C CA . PRO C 1 516 ? 169.737 127.112 183.438 1.00 90.84 516 PRO C CA 1
ATOM 11887 C C . PRO C 1 516 ? 170.959 127.245 184.333 1.00 90.84 516 PRO C C 1
ATOM 11888 O O . PRO C 1 516 ? 171.908 127.961 184.015 1.00 90.84 516 PRO C O 1
ATOM 11892 N N . GLY C 1 517 ? 170.927 126.541 185.460 1.00 90.58 517 GLY C N 1
ATOM 11893 C CA . GLY C 1 517 ? 172.044 126.508 186.373 1.00 90.58 517 GLY C CA 1
ATOM 11894 C C . GLY C 1 517 ? 172.123 127.653 187.353 1.00 90.58 517 GLY C C 1
ATOM 11895 O O . GLY C 1 517 ? 172.964 127.611 188.253 1.00 90.58 517 GLY C O 1
ATOM 11896 N N . ASP C 1 518 ? 171.286 128.675 187.208 1.00 92.14 518 ASP C N 1
ATOM 11897 C CA . ASP C 1 518 ? 171.275 129.782 188.149 1.00 92.14 518 ASP C CA 1
ATOM 11898 C C . ASP C 1 518 ? 170.830 129.313 189.522 1.00 92.14 518 ASP C C 1
ATOM 11899 O O . ASP C 1 518 ? 169.965 128.447 189.648 1.00 92.14 518 ASP C O 1
ATOM 11904 N N . PHE C 1 519 ? 171.421 129.899 190.554 1.00 96.11 519 PHE C N 1
ATOM 11905 C CA . PHE C 1 519 ? 171.054 129.593 191.927 1.00 96.11 519 PHE C CA 1
ATOM 11906 C C . PHE C 1 519 ? 169.947 130.531 192.381 1.00 96.11 519 PHE C C 1
ATOM 11907 O O . PHE C 1 519 ? 170.087 131.752 192.294 1.00 96.11 519 PHE C O 1
ATOM 11915 N N . ILE C 1 520 ? 168.842 129.956 192.851 1.00 96.72 520 ILE C N 1
ATOM 11916 C CA . ILE C 1 520 ? 167.780 130.762 193.437 1.00 96.72 520 ILE C CA 1
ATOM 11917 C C . ILE C 1 520 ? 168.236 131.335 194.767 1.00 96.72 520 ILE C C 1
ATOM 11918 O O . ILE C 1 520 ? 167.980 132.503 195.081 1.00 96.72 520 ILE C O 1
ATOM 11923 N N . CYS C 1 521 ? 168.924 130.523 195.564 1.00 101.49 521 CYS C N 1
ATOM 11924 C CA . CYS C 1 521 ? 169.380 130.900 196.892 1.00 101.49 521 CYS C CA 1
ATOM 11925 C C . CYS C 1 521 ? 170.524 129.979 197.267 1.00 101.49 521 CYS C C 1
ATOM 11926 O O . CYS C 1 521 ? 170.700 128.912 196.678 1.00 101.49 521 CYS C O 1
ATOM 11929 N N . LYS C 1 522 ? 171.307 130.402 198.252 1.00 105.63 522 LYS C N 1
ATOM 11930 C CA . LYS C 1 522 ? 172.420 129.605 198.736 1.00 105.63 522 LYS C CA 1
ATOM 11931 C C . LYS C 1 522 ? 172.413 129.587 200.254 1.00 105.63 522 LYS C C 1
ATOM 11932 O O . LYS C 1 522 ? 171.706 130.357 200.901 1.00 105.63 522 LYS C O 1
ATOM 11938 N N . LYS C 1 523 ? 173.207 128.680 200.813 1.00 109.59 523 LYS C N 1
ATOM 11939 C CA . LYS C 1 523 ? 173.235 128.483 202.253 1.00 109.59 523 LYS C CA 1
ATOM 11940 C C . LYS C 1 523 ? 173.712 129.744 202.959 1.00 109.59 523 LYS C C 1
ATOM 11941 O O . LYS C 1 523 ? 174.661 130.399 202.523 1.00 109.59 523 LYS C O 1
ATOM 11947 N N . GLY C 1 524 ? 173.051 130.080 204.063 1.00 110.48 524 GLY C N 1
ATOM 11948 C CA . GLY C 1 524 ? 173.416 131.251 204.834 1.00 110.48 524 GLY C CA 1
ATOM 11949 C C . GLY C 1 524 ? 173.237 132.551 204.084 1.00 110.48 524 GLY C C 1
ATOM 11950 O O . GLY C 1 524 ? 174.118 133.410 204.084 1.00 110.48 524 GLY C O 1
ATOM 11951 N N . ASP C 1 525 ? 172.086 132.702 203.447 1.00 112.48 525 ASP C N 1
ATOM 11952 C CA . ASP C 1 525 ? 171.719 133.894 202.706 1.00 112.48 525 ASP C CA 1
ATOM 11953 C C . ASP C 1 525 ? 170.485 134.507 203.354 1.00 112.48 525 ASP C C 1
ATOM 11954 O O . ASP C 1 525 ? 169.724 133.825 204.042 1.00 112.48 525 ASP C O 1
ATOM 11959 N N . ILE C 1 526 ? 170.279 135.805 203.144 1.00 114.38 526 ILE C N 1
ATOM 11960 C CA . ILE C 1 526 ? 169.128 136.457 203.756 1.00 114.38 526 ILE C CA 1
ATOM 11961 C C . ILE C 1 526 ? 167.855 135.956 203.087 1.00 114.38 526 ILE C C 1
ATOM 11962 O O . ILE C 1 526 ? 167.661 136.122 201.876 1.00 114.38 526 ILE C O 1
ATOM 11967 N N . GLY C 1 527 ? 166.971 135.354 203.875 1.00 112.92 527 GLY C N 1
ATOM 11968 C CA . GLY C 1 527 ? 165.763 134.779 203.328 1.00 112.92 527 GLY C CA 1
ATOM 11969 C C . GLY C 1 527 ? 164.518 135.527 203.745 1.00 112.92 527 GLY C C 1
ATOM 11970 O O . GLY C 1 527 ? 164.119 135.485 204.910 1.00 112.92 527 GLY C O 1
ATOM 11971 N N . ARG C 1 528 ? 163.884 136.201 202.795 1.00 112.19 528 ARG C N 1
ATOM 11972 C CA . ARG C 1 528 ? 162.767 137.086 203.081 1.00 112.19 528 ARG C CA 1
ATOM 11973 C C . ARG C 1 528 ? 161.670 136.924 202.038 1.00 112.19 528 ARG C C 1
ATOM 11974 O O . ARG C 1 528 ? 160.968 137.878 201.699 1.00 112.19 528 ARG C O 1
ATOM 11982 N N . GLU C 1 529 ? 161.494 135.710 201.522 1.00 106.38 529 GLU C N 1
ATOM 11983 C CA . GLU C 1 529 ? 160.626 135.489 200.373 1.00 106.38 529 GLU C CA 1
ATOM 11984 C C . GLU C 1 529 ? 160.080 134.073 200.398 1.00 106.38 529 GLU C C 1
ATOM 11985 O O . GLU C 1 529 ? 160.547 133.218 201.150 1.00 106.38 529 GLU C O 1
ATOM 11991 N N . MET C 1 530 ? 159.079 133.845 199.563 1.00 102.50 530 MET C N 1
ATOM 11992 C CA . MET C 1 530 ? 158.534 132.525 199.302 1.00 102.50 530 MET C CA 1
ATOM 11993 C C . MET C 1 530 ? 158.420 132.358 197.799 1.00 102.50 530 MET C C 1
ATOM 11994 O O . MET C 1 530 ? 158.002 133.281 197.101 1.00 102.50 530 MET C O 1
ATOM 11999 N N . TYR C 1 531 ? 158.800 131.190 197.299 1.00 99.30 531 TYR C N 1
ATOM 12000 C CA . TYR C 1 531 ? 158.848 130.928 195.868 1.00 99.30 531 TYR C CA 1
ATOM 12001 C C . TYR C 1 531 ? 157.823 129.875 195.497 1.00 99.30 531 TYR C C 1
ATOM 12002 O O . TYR C 1 531 ? 157.674 128.874 196.200 1.00 99.30 531 TYR C O 1
ATOM 12011 N N . ILE C 1 532 ? 157.129 130.101 194.391 1.00 96.26 532 ILE C N 1
ATOM 12012 C CA . ILE C 1 532 ? 156.198 129.145 193.812 1.00 96.26 532 ILE C CA 1
ATOM 12013 C C . ILE C 1 532 ? 156.693 128.806 192.419 1.00 96.26 532 ILE C C 1
ATOM 12014 O O . ILE C 1 532 ? 156.886 129.703 191.593 1.00 96.26 532 ILE C O 1
ATOM 12019 N N . VAL C 1 533 ? 156.903 127.524 192.156 1.00 95.61 533 VAL C N 1
ATOM 12020 C CA . VAL C 1 533 ? 157.469 127.109 190.880 1.00 95.61 533 VAL C CA 1
ATOM 12021 C C . VAL C 1 533 ? 156.360 127.047 189.840 1.00 95.61 533 VAL C C 1
ATOM 12022 O O . VAL C 1 533 ? 155.474 126.192 189.907 1.00 95.61 533 VAL C O 1
ATOM 12026 N N . LYS C 1 534 ? 156.406 127.961 188.882 1.00 95.32 534 LYS C N 1
ATOM 12027 C CA . LYS C 1 534 ? 155.590 127.899 187.684 1.00 95.32 534 LYS C CA 1
ATOM 12028 C C . LYS C 1 534 ? 156.524 127.710 186.506 1.00 95.32 534 LYS C C 1
ATOM 12029 O O . LYS C 1 534 ? 157.578 128.341 186.443 1.00 95.32 534 LYS C O 1
ATOM 12035 N N . ARG C 1 535 ? 156.167 126.824 185.593 1.00 97.73 535 ARG C N 1
ATOM 12036 C CA . ARG C 1 535 ? 156.879 126.722 184.323 1.00 97.73 535 ARG C CA 1
ATOM 12037 C C . ARG C 1 535 ? 158.376 126.502 184.510 1.00 97.73 535 ARG C C 1
ATOM 12038 O O . ARG C 1 535 ? 159.195 127.211 183.930 1.00 97.73 535 ARG C O 1
ATOM 12046 N N . GLY C 1 536 ? 158.750 125.534 185.320 1.00 96.37 536 GLY C N 1
ATOM 12047 C CA . GLY C 1 536 ? 160.149 125.209 185.436 1.00 96.37 536 GLY C CA 1
ATOM 12048 C C . GLY C 1 536 ? 160.387 123.961 186.231 1.00 96.37 536 GLY C C 1
ATOM 12049 O O . GLY C 1 536 ? 159.522 123.091 186.329 1.00 96.37 536 GLY C O 1
ATOM 12050 N N . ARG C 1 537 ? 161.586 123.874 186.798 1.00 97.33 537 ARG C N 1
ATOM 12051 C CA . ARG C 1 537 ? 161.946 122.777 187.688 1.00 97.33 537 ARG C CA 1
ATOM 12052 C C . ARG C 1 537 ? 163.195 123.174 188.454 1.00 97.33 537 ARG C C 1
ATOM 12053 O O . ARG C 1 537 ? 164.210 123.505 187.838 1.00 97.33 537 ARG C O 1
ATOM 12061 N N . LEU C 1 538 ? 163.128 123.155 189.780 1.00 98.73 538 LEU C N 1
ATOM 12062 C CA . LEU C 1 538 ? 164.278 123.433 190.628 1.00 98.73 538 LEU C CA 1
ATOM 12063 C C . LEU C 1 538 ? 164.793 122.147 191.260 1.00 98.73 538 LEU C C 1
ATOM 12064 O O . LEU C 1 538 ? 164.153 121.097 191.202 1.00 98.73 538 LEU C O 1
ATOM 12069 N N . GLN C 1 539 ? 165.958 122.242 191.891 1.00 102.88 539 GLN C N 1
ATOM 12070 C CA . GLN C 1 539 ? 166.490 121.104 192.626 1.00 102.88 539 GLN C CA 1
ATOM 12071 C C . GLN C 1 539 ? 167.426 121.600 193.714 1.00 102.88 539 GLN C C 1
ATOM 12072 O O . GLN C 1 539 ? 168.149 122.576 193.521 1.00 102.88 539 GLN C O 1
ATOM 12078 N N . VAL C 1 540 ? 167.399 120.919 194.855 1.00 106.76 540 VAL C N 1
ATOM 12079 C CA . VAL C 1 540 ? 168.151 121.306 196.043 1.00 106.76 540 VAL C CA 1
ATOM 12080 C C . VAL C 1 540 ? 169.453 120.516 196.049 1.00 106.76 540 VAL C C 1
ATOM 12081 O O . VAL C 1 540 ? 169.453 119.301 196.256 1.00 106.76 540 VAL C O 1
ATOM 12085 N N . VAL C 1 541 ? 170.565 121.210 195.834 1.00 109.85 541 VAL C N 1
ATOM 12086 C CA . VAL C 1 541 ? 171.865 120.588 195.616 1.00 109.85 541 VAL C CA 1
ATOM 12087 C C . VAL C 1 541 ? 172.705 120.727 196.877 1.00 109.85 541 VAL C C 1
ATOM 12088 O O . VAL C 1 541 ? 172.644 121.751 197.567 1.00 109.85 541 VAL C O 1
ATOM 12092 N N . ASP C 1 542 ? 173.483 119.695 197.185 1.00 117.00 542 ASP C N 1
ATOM 12093 C CA . ASP C 1 542 ? 174.206 119.647 198.449 1.00 117.00 542 ASP C CA 1
ATOM 12094 C C . ASP C 1 542 ? 175.549 120.356 198.347 1.00 117.00 542 ASP C C 1
ATOM 12095 O O . ASP C 1 542 ? 176.585 119.712 198.151 1.00 117.00 542 ASP C O 1
ATOM 12100 N N . ASP C 1 543 ? 175.529 121.683 198.463 1.00 119.50 543 ASP C N 1
ATOM 12101 C CA . ASP C 1 543 ? 176.684 122.486 198.858 1.00 119.50 543 ASP C CA 1
ATOM 12102 C C . ASP C 1 543 ? 177.841 122.471 197.865 1.00 119.50 543 ASP C C 1
ATOM 12103 O O . ASP C 1 543 ? 178.804 123.225 198.030 1.00 119.50 543 ASP C O 1
ATOM 12108 N N . ASP C 1 544 ? 177.759 121.666 196.812 1.00 121.38 544 ASP C N 1
ATOM 12109 C CA . ASP C 1 544 ? 178.807 121.645 195.804 1.00 121.38 544 ASP C CA 1
ATOM 12110 C C . ASP C 1 544 ? 178.262 121.652 194.388 1.00 121.38 544 ASP C C 1
ATOM 12111 O O . ASP C 1 544 ? 179.016 121.909 193.447 1.00 121.38 544 ASP C O 1
ATOM 12116 N N . GLY C 1 545 ? 176.975 121.393 194.211 1.00 118.57 545 GLY C N 1
ATOM 12117 C CA . GLY C 1 545 ? 176.448 121.291 192.874 1.00 118.57 545 GLY C CA 1
ATOM 12118 C C . GLY C 1 545 ? 176.686 119.951 192.230 1.00 118.57 545 GLY C C 1
ATOM 12119 O O . GLY C 1 545 ? 176.467 119.807 191.025 1.00 118.57 545 GLY C O 1
ATOM 12120 N N . LYS C 1 546 ? 177.142 118.962 192.999 1.00 121.03 546 LYS C N 1
ATOM 12121 C CA . LYS C 1 546 ? 177.204 117.591 192.499 1.00 121.03 546 LYS C CA 1
ATOM 12122 C C . LYS C 1 546 ? 176.545 116.728 193.575 1.00 121.03 546 LYS C C 1
ATOM 12123 O O . LYS C 1 546 ? 177.225 116.095 194.383 1.00 121.03 546 LYS C O 1
ATOM 12129 N N . LYS C 1 547 ? 175.215 116.719 193.553 1.00 118.48 547 LYS C N 1
ATOM 12130 C CA . LYS C 1 547 ? 174.353 115.900 194.389 1.00 118.48 547 LYS C CA 1
ATOM 12131 C C . LYS C 1 547 ? 172.928 116.342 194.120 1.00 118.48 547 LYS C C 1
ATOM 12132 O O . LYS C 1 547 ? 172.704 117.291 193.364 1.00 118.48 547 LYS C O 1
ATOM 12138 N N . VAL C 1 548 ? 171.961 115.690 194.754 1.00 115.26 548 VAL C N 1
ATOM 12139 C CA . VAL C 1 548 ? 170.578 116.143 194.710 1.00 115.26 548 VAL C CA 1
ATOM 12140 C C . VAL C 1 548 ? 169.846 115.544 195.896 1.00 115.26 548 VAL C C 1
ATOM 12141 O O . VAL C 1 548 ? 170.003 114.359 196.204 1.00 115.26 548 VAL C O 1
ATOM 12145 N N . PHE C 1 549 ? 169.051 116.363 196.575 1.00 113.02 549 PHE C N 1
ATOM 12146 C CA . PHE C 1 549 ? 168.184 115.840 197.620 1.00 113.02 549 PHE C CA 1
ATOM 12147 C C . PHE C 1 549 ? 166.763 115.686 197.112 1.00 113.02 549 PHE C C 1
ATOM 12148 O O . PHE C 1 549 ? 166.193 114.590 197.148 1.00 113.02 549 PHE C O 1
ATOM 12156 N N . VAL C 1 550 ? 166.171 116.783 196.648 1.00 108.10 550 VAL C N 1
ATOM 12157 C CA . VAL C 1 550 ? 164.817 116.779 196.117 1.00 108.10 550 VAL C CA 1
ATOM 12158 C C . VAL C 1 550 ? 164.812 117.603 194.845 1.00 108.10 550 VAL C C 1
ATOM 12159 O O . VAL C 1 550 ? 165.675 118.450 194.625 1.00 108.10 550 VAL C O 1
ATOM 12163 N N . THR C 1 551 ? 163.829 117.338 193.998 1.00 104.03 551 THR C N 1
ATOM 12164 C CA . THR C 1 551 ? 163.606 118.092 192.778 1.00 104.03 551 THR C CA 1
ATOM 12165 C C . THR C 1 551 ? 162.214 118.691 192.861 1.00 104.03 551 THR C C 1
ATOM 12166 O O . THR C 1 551 ? 161.240 117.966 193.075 1.00 104.03 551 THR C O 1
ATOM 12170 N N . LEU C 1 552 ? 162.121 120.004 192.705 1.00 101.18 552 LEU C N 1
ATOM 12171 C CA . LEU C 1 552 ? 160.865 120.718 192.865 1.00 101.18 552 LEU C CA 1
ATOM 12172 C C . LEU C 1 552 ? 160.250 120.943 191.495 1.00 101.18 552 LEU C C 1
ATOM 12173 O O . LEU C 1 552 ? 160.888 121.520 190.613 1.00 101.18 552 LEU C O 1
ATOM 12178 N N . GLN C 1 553 ? 159.022 120.491 191.324 1.00 100.69 553 GLN C N 1
ATOM 12179 C CA . GLN C 1 553 ? 158.313 120.578 190.062 1.00 100.69 553 GLN C CA 1
ATOM 12180 C C . GLN C 1 553 ? 157.378 121.774 190.091 1.00 100.69 553 GLN C C 1
ATOM 12181 O O . GLN C 1 553 ? 157.264 122.472 191.098 1.00 100.69 553 GLN C O 1
ATOM 12187 N N . GLU C 1 554 ? 156.691 122.001 188.979 1.00 100.34 554 GLU C N 1
ATOM 12188 C CA . GLU C 1 554 ? 155.765 123.119 188.898 1.00 100.34 554 GLU C CA 1
ATOM 12189 C C . GLU C 1 554 ? 154.700 123.009 189.981 1.00 100.34 554 GLU C C 1
ATOM 12190 O O . GLU C 1 554 ? 154.241 121.915 190.313 1.00 100.34 554 GLU C O 1
ATOM 12196 N N . GLY C 1 555 ? 154.327 124.148 190.549 1.00 99.90 555 GLY C N 1
ATOM 12197 C CA . GLY C 1 555 ? 153.312 124.193 191.571 1.00 99.90 555 GLY C CA 1
ATOM 12198 C C . GLY C 1 555 ? 153.806 124.006 192.988 1.00 99.90 555 GLY C C 1
ATOM 12199 O O . GLY C 1 555 ? 153.034 124.234 193.925 1.00 99.90 555 GLY C O 1
ATOM 12200 N N . SER C 1 556 ? 155.058 123.606 193.181 1.00 99.67 556 SER C N 1
ATOM 12201 C CA . SER C 1 556 ? 155.572 123.439 194.528 1.00 99.67 556 SER C CA 1
ATOM 12202 C C . SER C 1 556 ? 155.962 124.792 195.117 1.00 99.67 556 SER C C 1
ATOM 12203 O O . SER C 1 556 ? 155.999 125.812 194.431 1.00 99.67 556 SER C O 1
ATOM 12206 N N . VAL C 1 557 ? 156.245 124.793 196.414 1.00 101.21 557 VAL C N 1
ATOM 12207 C CA . VAL C 1 557 ? 156.489 126.016 197.166 1.00 101.21 557 VAL C CA 1
ATOM 12208 C C . VAL C 1 557 ? 157.744 125.830 198.000 1.00 101.21 557 VAL C C 1
ATOM 12209 O O . VAL C 1 557 ? 157.956 124.766 198.588 1.00 101.21 557 VAL C O 1
ATOM 12213 N N . PHE C 1 558 ? 158.573 126.866 198.051 1.00 103.53 558 PHE C N 1
ATOM 12214 C CA . PHE C 1 558 ? 159.817 126.825 198.801 1.00 103.53 558 PHE C CA 1
ATOM 12215 C C . PHE C 1 558 ? 159.998 128.132 199.557 1.00 103.53 558 PHE C C 1
ATOM 12216 O O . PHE C 1 558 ? 159.787 129.213 199.004 1.00 103.53 558 PHE C O 1
ATOM 12224 N N . GLY C 1 559 ? 160.396 128.029 200.821 1.00 106.46 559 GLY C N 1
ATOM 12225 C CA . GLY C 1 559 ? 160.660 129.198 201.630 1.00 106.46 559 GLY C CA 1
ATOM 12226 C C . GLY C 1 559 ? 159.458 129.775 202.333 1.00 106.46 559 GLY C C 1
ATOM 12227 O O . GLY C 1 559 ? 159.439 130.977 202.607 1.00 106.46 559 GLY C O 1
ATOM 12228 N N . GLU C 1 560 ? 158.452 128.957 202.637 1.00 111.66 560 GLU C N 1
ATOM 12229 C CA . GLU C 1 560 ? 157.194 129.487 203.142 1.00 111.66 560 GLU C CA 1
ATOM 12230 C C . GLU C 1 560 ? 157.229 129.778 204.634 1.00 111.66 560 GLU C C 1
ATOM 12231 O O . GLU C 1 560 ? 156.321 130.440 205.138 1.00 111.66 560 GLU C O 1
ATOM 12237 N N . LEU C 1 561 ? 158.234 129.290 205.354 1.00 112.84 561 LEU C N 1
ATOM 12238 C CA . LEU C 1 561 ? 158.392 129.654 206.753 1.00 112.84 561 LEU C CA 1
ATOM 12239 C C . LEU C 1 561 ? 159.295 130.858 206.943 1.00 112.84 561 LEU C C 1
ATOM 12240 O O . LEU C 1 561 ? 159.192 131.535 207.968 1.00 112.84 561 LEU C O 1
ATOM 12245 N N . SER C 1 562 ? 160.162 131.145 205.978 1.00 111.82 562 SER C N 1
ATOM 12246 C CA . SER C 1 562 ? 160.968 132.356 205.989 1.00 111.82 562 SER C CA 1
ATOM 12247 C C . SER C 1 562 ? 160.153 133.606 205.733 1.00 111.82 562 SER C C 1
ATOM 12248 O O . SER C 1 562 ? 160.732 134.687 205.601 1.00 111.82 562 SER C O 1
ATOM 12251 N N . ILE C 1 563 ? 158.834 133.484 205.639 1.00 112.56 563 ILE C N 1
ATOM 12252 C CA . ILE C 1 563 ? 157.957 134.601 205.323 1.00 112.56 563 ILE C CA 1
ATOM 12253 C C . ILE C 1 563 ? 157.241 134.994 206.608 1.00 112.56 563 ILE C C 1
ATOM 12254 O O . ILE C 1 563 ? 156.765 136.125 206.753 1.00 112.56 563 ILE C O 1
ATOM 12259 N N . LEU C 1 564 ? 157.166 134.057 207.547 1.00 117.42 564 LEU C N 1
ATOM 12260 C CA . LEU C 1 564 ? 156.695 134.337 208.891 1.00 117.42 564 LEU C CA 1
ATOM 12261 C C . LEU C 1 564 ? 157.852 134.864 209.743 1.00 117.42 564 LEU C C 1
ATOM 12262 O O . LEU C 1 564 ? 158.991 134.982 209.293 1.00 117.42 564 LEU C O 1
ATOM 12267 N N . ASN C 1 565 ? 157.553 135.197 210.997 1.00 122.93 565 ASN C N 1
ATOM 12268 C CA . ASN C 1 565 ? 158.560 135.658 211.957 1.00 122.93 565 ASN C CA 1
ATOM 12269 C C . ASN C 1 565 ? 158.333 134.909 213.265 1.00 122.93 565 ASN C C 1
ATOM 12270 O O . ASN C 1 565 ? 157.579 135.355 214.131 1.00 122.93 565 ASN C O 1
ATOM 12275 N N . ILE C 1 566 ? 158.996 133.764 213.408 1.00 127.18 566 ILE C N 1
ATOM 12276 C CA . ILE C 1 566 ? 158.731 132.896 214.552 1.00 127.18 566 ILE C CA 1
ATOM 12277 C C . ILE C 1 566 ? 159.604 133.284 215.741 1.00 127.18 566 ILE C C 1
ATOM 12278 O O . ILE C 1 566 ? 159.475 132.714 216.834 1.00 127.18 566 ILE C O 1
ATOM 12283 N N . ALA C 1 567 ? 160.498 134.262 215.558 1.00 129.61 567 ALA C N 1
ATOM 12284 C CA . ALA C 1 567 ? 161.203 134.868 216.686 1.00 129.61 567 ALA C CA 1
ATOM 12285 C C . ALA C 1 567 ? 162.033 133.861 217.476 1.00 129.61 567 ALA C C 1
ATOM 12286 O O . ALA C 1 567 ? 161.666 133.489 218.596 1.00 129.61 567 ALA C O 1
ATOM 12288 N N . GLY C 1 568 ? 163.138 133.398 216.895 1.00 130.08 568 GLY C N 1
ATOM 12289 C CA . GLY C 1 568 ? 163.944 132.371 217.523 1.00 130.08 568 GLY C CA 1
ATOM 12290 C C . GLY C 1 568 ? 163.672 131.005 216.938 1.00 130.08 568 GLY C C 1
ATOM 12291 O O . GLY C 1 568 ? 163.383 130.043 217.657 1.00 130.08 568 GLY C O 1
ATOM 12292 N N . SER C 1 569 ? 163.756 130.923 215.614 1.00 130.16 569 SER C N 1
ATOM 12293 C CA . SER C 1 569 ? 163.395 129.730 214.869 1.00 130.16 569 SER C CA 1
ATOM 12294 C C . SER C 1 569 ? 164.593 128.981 214.301 1.00 130.16 569 SER C C 1
ATOM 12295 O O . SER C 1 569 ? 164.477 128.417 213.207 1.00 130.16 569 SER C O 1
ATOM 12298 N N . LYS C 1 570 ? 165.734 128.972 214.999 1.00 127.98 570 LYS C N 1
ATOM 12299 C CA . LYS C 1 570 ? 166.863 128.141 214.592 1.00 127.98 570 LYS C CA 1
ATOM 12300 C C . LYS C 1 570 ? 167.356 128.494 213.193 1.00 127.98 570 LYS C C 1
ATOM 12301 O O . LYS C 1 570 ? 167.079 127.768 212.232 1.00 127.98 570 LYS C O 1
ATOM 12307 N N . ASN C 1 571 ? 168.047 129.631 213.069 1.00 126.63 571 ASN C N 1
ATOM 12308 C CA . ASN C 1 571 ? 168.422 130.226 211.784 1.00 126.63 571 ASN C CA 1
ATOM 12309 C C . ASN C 1 571 ? 167.174 130.659 211.014 1.00 126.63 571 ASN C C 1
ATOM 12310 O O . ASN C 1 571 ? 166.885 130.183 209.915 1.00 126.63 571 ASN C O 1
ATOM 12315 N N . GLY C 1 572 ? 166.432 131.580 211.635 1.00 123.33 572 GLY C N 1
ATOM 12316 C CA . GLY C 1 572 ? 165.187 132.039 211.043 1.00 123.33 572 GLY C CA 1
ATOM 12317 C C . GLY C 1 572 ? 165.385 132.883 209.800 1.00 123.33 572 GLY C C 1
ATOM 12318 O O . GLY C 1 572 ? 164.585 132.819 208.862 1.00 123.33 572 GLY C O 1
ATOM 12319 N N . ASN C 1 573 ? 166.445 133.688 209.772 1.00 119.07 573 ASN C N 1
ATOM 12320 C CA . ASN C 1 573 ? 166.659 134.614 208.672 1.00 119.07 573 ASN C CA 1
ATOM 12321 C C . ASN C 1 573 ? 167.531 134.055 207.556 1.00 119.07 573 ASN C C 1
ATOM 12322 O O . ASN C 1 573 ? 167.433 134.536 206.423 1.00 119.07 573 ASN C O 1
ATOM 12327 N N . ARG C 1 574 ? 168.367 133.063 207.838 1.00 115.37 574 ARG C N 1
ATOM 12328 C CA . ARG C 1 574 ? 169.256 132.534 206.818 1.00 115.37 574 ARG C CA 1
ATOM 12329 C C . ARG C 1 574 ? 168.592 131.398 206.045 1.00 115.37 574 ARG C C 1
ATOM 12330 O O . ARG C 1 574 ? 167.656 130.751 206.524 1.00 115.37 574 ARG C O 1
ATOM 12338 N N . ARG C 1 575 ? 169.094 131.156 204.829 1.00 109.05 575 ARG C N 1
ATOM 12339 C CA . ARG C 1 575 ? 168.324 130.405 203.842 1.00 109.05 575 ARG C CA 1
ATOM 12340 C C . ARG C 1 575 ? 168.292 128.911 204.137 1.00 109.05 575 ARG C C 1
ATOM 12341 O O . ARG C 1 575 ? 167.291 128.248 203.846 1.00 109.05 575 ARG C O 1
ATOM 12349 N N . THR C 1 576 ? 169.388 128.357 204.652 1.00 110.68 576 THR C N 1
ATOM 12350 C CA . THR C 1 576 ? 169.566 126.970 205.105 1.00 110.68 576 THR C CA 1
ATOM 12351 C C . THR C 1 576 ? 169.521 125.940 203.973 1.00 110.68 576 THR C C 1
ATOM 12352 O O . THR C 1 576 ? 169.545 124.738 204.264 1.00 110.68 576 THR C O 1
ATOM 12356 N N . ALA C 1 577 ? 169.498 126.346 202.705 1.00 108.42 577 ALA C N 1
ATOM 12357 C CA . ALA C 1 577 ? 169.530 125.377 201.617 1.00 108.42 577 ALA C CA 1
ATOM 12358 C C . ALA C 1 577 ? 170.010 126.053 200.343 1.00 108.42 577 ALA C C 1
ATOM 12359 O O . ALA C 1 577 ? 169.916 127.272 200.193 1.00 108.42 577 ALA C O 1
ATOM 12361 N N . ASN C 1 578 ? 170.534 125.235 199.432 1.00 106.50 578 ASN C N 1
ATOM 12362 C CA . ASN C 1 578 ? 170.914 125.668 198.092 1.00 106.50 578 ASN C CA 1
ATOM 12363 C C . ASN C 1 578 ? 169.846 125.192 197.121 1.00 106.50 578 ASN C C 1
ATOM 12364 O O . ASN C 1 578 ? 169.411 124.042 197.193 1.00 106.50 578 ASN C O 1
ATOM 12369 N N . VAL C 1 579 ? 169.412 126.074 196.227 1.00 100.58 579 VAL C N 1
ATOM 12370 C CA . VAL C 1 579 ? 168.406 125.731 195.228 1.00 100.58 579 VAL C CA 1
ATOM 12371 C C . VAL C 1 579 ? 168.833 126.351 193.911 1.00 100.58 579 VAL C C 1
ATOM 12372 O O . VAL C 1 579 ? 169.028 127.567 193.833 1.00 100.58 579 VAL C O 1
ATOM 12376 N N . ARG C 1 580 ? 168.982 125.529 192.881 1.00 99.81 580 ARG C N 1
ATOM 12377 C CA . ARG C 1 580 ? 169.362 126.016 191.570 1.00 99.81 580 ARG C CA 1
ATOM 12378 C C . ARG C 1 580 ? 168.354 125.567 190.525 1.00 99.81 580 ARG C C 1
ATOM 12379 O O . ARG C 1 580 ? 167.677 124.550 190.684 1.00 99.81 580 ARG C O 1
ATOM 12387 N N . SER C 1 581 ? 168.261 126.352 189.460 1.00 93.49 581 SER C N 1
ATOM 12388 C CA . SER C 1 581 ? 167.325 126.102 188.382 1.00 93.49 581 SER C CA 1
ATOM 12389 C C . SER C 1 581 ? 167.900 125.095 187.398 1.00 93.49 581 SER C C 1
ATOM 12390 O O . SER C 1 581 ? 169.075 125.167 187.035 1.00 93.49 581 SER C O 1
ATOM 12393 N N . VAL C 1 582 ? 167.065 124.149 186.966 1.00 94.23 582 VAL C N 1
ATOM 12394 C CA . VAL C 1 582 ? 167.508 123.154 185.993 1.00 94.23 582 VAL C CA 1
ATOM 12395 C C . VAL C 1 582 ? 167.601 123.774 184.603 1.00 94.23 582 VAL C C 1
ATOM 12396 O O . VAL C 1 582 ? 168.668 123.802 183.985 1.00 94.23 582 VAL C O 1
ATOM 12400 N N . GLY C 1 583 ? 166.480 124.267 184.091 1.00 91.36 583 GLY C N 1
ATOM 12401 C CA . GLY C 1 583 ? 166.481 125.030 182.865 1.00 91.36 583 GLY C CA 1
ATOM 12402 C C . GLY C 1 583 ? 165.964 126.423 183.126 1.00 91.36 583 GLY C C 1
ATOM 12403 O O . GLY C 1 583 ? 166.214 126.979 184.195 1.00 91.36 583 GLY C O 1
ATOM 12404 N N . TYR C 1 584 ? 165.238 127.000 182.180 1.00 89.67 584 TYR C N 1
ATOM 12405 C CA . TYR C 1 584 ? 164.621 128.298 182.400 1.00 89.67 584 TYR C CA 1
ATOM 12406 C C . TYR C 1 584 ? 163.408 128.125 183.300 1.00 89.67 584 TYR C C 1
ATOM 12407 O O . TYR C 1 584 ? 162.528 127.311 183.011 1.00 89.67 584 TYR C O 1
ATOM 12416 N N . THR C 1 585 ? 163.366 128.877 184.392 1.00 90.98 585 THR C N 1
ATOM 12417 C CA . THR C 1 585 ? 162.308 128.776 185.381 1.00 90.98 585 THR C CA 1
ATOM 12418 C C . THR C 1 585 ? 161.550 130.090 185.463 1.00 90.98 585 THR C C 1
ATOM 12419 O O . THR C 1 585 ? 162.086 131.148 185.138 1.00 90.98 585 THR C O 1
ATOM 12423 N N . ASP C 1 586 ? 160.294 130.013 185.886 1.00 94.12 586 ASP C N 1
ATOM 12424 C CA . ASP C 1 586 ? 159.437 131.174 186.111 1.00 94.12 586 ASP C CA 1
ATOM 12425 C C . ASP C 1 586 ? 158.889 131.078 187.525 1.00 94.12 586 ASP C C 1
ATOM 12426 O O . ASP C 1 586 ? 157.859 130.450 187.756 1.00 94.12 586 ASP C O 1
ATOM 12431 N N . LEU C 1 587 ? 159.558 131.703 188.479 1.00 91.99 587 LEU C N 1
ATOM 12432 C CA . LEU C 1 587 ? 159.076 131.683 189.848 1.00 91.99 587 LEU C CA 1
ATOM 12433 C C . LEU C 1 587 ? 158.161 132.868 190.106 1.00 91.99 587 LEU C C 1
ATOM 12434 O O . LEU C 1 587 ? 158.266 133.905 189.453 1.00 91.99 587 LEU C O 1
ATOM 12439 N N . PHE C 1 588 ? 157.251 132.700 191.058 1.00 93.92 588 PHE C N 1
ATOM 12440 C CA . PHE C 1 588 ? 156.444 133.792 191.581 1.00 93.92 588 PHE C CA 1
ATOM 12441 C C . PHE C 1 588 ? 156.728 133.936 193.063 1.00 93.92 588 PHE C C 1
ATOM 12442 O O . PHE C 1 588 ? 156.656 132.958 193.807 1.00 93.92 588 PHE C O 1
ATOM 12450 N N . VAL C 1 589 ? 157.058 135.150 193.485 1.00 97.78 589 VAL C N 1
ATOM 12451 C CA . VAL C 1 589 ? 157.599 135.403 194.810 1.00 97.78 589 VAL C CA 1
ATOM 12452 C C . VAL C 1 589 ? 156.589 136.200 195.619 1.00 97.78 589 VAL C C 1
ATOM 12453 O O . VAL C 1 589 ? 156.071 137.218 195.149 1.00 97.78 589 VAL C O 1
ATOM 12457 N N . LEU C 1 590 ? 156.314 135.742 196.834 1.00 102.52 590 LEU C N 1
ATOM 12458 C CA . LEU C 1 590 ? 155.513 136.484 197.797 1.00 102.52 590 LEU C CA 1
ATOM 12459 C C . LEU C 1 590 ? 156.454 137.011 198.869 1.00 102.52 590 LEU C C 1
ATOM 12460 O O . LEU C 1 590 ? 156.902 136.256 199.732 1.00 102.52 590 LEU C O 1
ATOM 12465 N N . SER C 1 591 ? 156.751 138.304 198.809 1.00 108.08 591 SER C N 1
ATOM 12466 C CA . SER C 1 591 ? 157.647 138.918 199.775 1.00 108.08 591 SER C CA 1
ATOM 12467 C C . SER C 1 591 ? 157.063 138.850 201.179 1.00 108.08 591 SER C C 1
ATOM 12468 O O . SER C 1 591 ? 155.860 138.680 201.369 1.00 108.08 591 SER C O 1
ATOM 12471 N N . LYS C 1 592 ? 157.941 138.977 202.173 1.00 112.14 592 LYS C N 1
ATOM 12472 C CA . LYS C 1 592 ? 157.493 139.016 203.564 1.00 112.14 592 LYS C CA 1
ATOM 12473 C C . LYS C 1 592 ? 156.794 140.331 203.877 1.00 112.14 592 LYS C C 1
ATOM 12474 O O . LYS C 1 592 ? 155.777 140.358 204.585 1.00 112.14 592 LYS C O 1
ATOM 12480 N N . THR C 1 593 ? 157.328 141.431 203.347 1.00 113.22 593 THR C N 1
ATOM 12481 C CA . THR C 1 593 ? 156.684 142.729 203.482 1.00 113.22 593 THR C CA 1
ATOM 12482 C C . THR C 1 593 ? 155.255 142.686 202.965 1.00 113.22 593 THR C C 1
ATOM 12483 O O . THR C 1 593 ? 154.333 143.175 203.625 1.00 113.22 593 THR C O 1
ATOM 12487 N N . ASP C 1 594 ? 155.056 142.116 201.774 1.00 110.35 594 ASP C N 1
ATOM 12488 C CA . ASP C 1 594 ? 153.716 142.031 201.203 1.00 110.35 594 ASP C CA 1
ATOM 12489 C C . ASP C 1 594 ? 152.795 141.187 202.071 1.00 110.35 594 ASP C C 1
ATOM 12490 O O . ASP C 1 594 ? 151.640 141.563 202.309 1.00 110.35 594 ASP C O 1
ATOM 12495 N N . LEU C 1 595 ? 153.281 140.040 202.543 1.00 111.85 595 LEU C N 1
ATOM 12496 C CA . LEU C 1 595 ? 152.448 139.208 203.400 1.00 111.85 595 LEU C CA 1
ATOM 12497 C C . LEU C 1 595 ? 151.982 139.978 204.620 1.00 111.85 595 LEU C C 1
ATOM 12498 O O . LEU C 1 595 ? 150.800 139.938 204.963 1.00 111.85 595 LEU C O 1
ATOM 12503 N N . TRP C 1 596 ? 152.879 140.711 205.281 1.00 115.16 596 TRP C N 1
ATOM 12504 C CA . TRP C 1 596 ? 152.467 141.357 206.525 1.00 115.16 596 TRP C CA 1
ATOM 12505 C C . TRP C 1 596 ? 151.619 142.596 206.267 1.00 115.16 596 TRP C C 1
ATOM 12506 O O . TRP C 1 596 ? 150.680 142.876 207.024 1.00 115.16 596 TRP C O 1
ATOM 12517 N N . ASN C 1 597 ? 151.904 143.330 205.191 1.00 114.54 597 ASN C N 1
ATOM 12518 C CA . ASN C 1 597 ? 151.032 144.431 204.798 1.00 114.54 597 ASN C CA 1
ATOM 12519 C C . ASN C 1 597 ? 149.605 143.947 204.587 1.00 114.54 597 ASN C C 1
ATOM 12520 O O . ASN C 1 597 ? 148.658 144.538 205.112 1.00 114.54 597 ASN C O 1
ATOM 12525 N N . ALA C 1 598 ? 149.428 142.867 203.822 1.00 113.97 598 ALA C N 1
ATOM 12526 C CA . ALA C 1 598 ? 148.080 142.344 203.619 1.00 113.97 598 ALA C CA 1
ATOM 12527 C C . ALA C 1 598 ? 147.517 141.752 204.903 1.00 113.97 598 ALA C C 1
ATOM 12528 O O . ALA C 1 598 ? 146.309 141.814 205.146 1.00 113.97 598 ALA C O 1
ATOM 12530 N N . LEU C 1 599 ? 148.380 141.183 205.744 1.00 116.93 599 LEU C N 1
ATOM 12531 C CA . LEU C 1 599 ? 147.914 140.440 206.906 1.00 116.93 599 LEU C CA 1
ATOM 12532 C C . LEU C 1 599 ? 147.396 141.370 207.993 1.00 116.93 599 LEU C C 1
ATOM 12533 O O . LEU C 1 599 ? 146.543 140.977 208.794 1.00 116.93 599 LEU C O 1
ATOM 12538 N N . ARG C 1 600 ? 147.913 142.597 208.049 1.00 117.63 600 ARG C N 1
ATOM 12539 C CA . ARG C 1 600 ? 147.492 143.508 209.109 1.00 117.63 600 ARG C CA 1
ATOM 12540 C C . ARG C 1 600 ? 146.002 143.819 209.037 1.00 117.63 600 ARG C C 1
ATOM 12541 O O . ARG C 1 600 ? 145.402 144.209 210.043 1.00 117.63 600 ARG C O 1
ATOM 12549 N N . GLU C 1 601 ? 145.390 143.665 207.864 1.00 118.76 601 GLU C N 1
ATOM 12550 C CA . GLU C 1 601 ? 143.954 143.886 207.737 1.00 118.76 601 GLU C CA 1
ATOM 12551 C C . GLU C 1 601 ? 143.137 142.717 208.274 1.00 118.76 601 GLU C C 1
ATOM 12552 O O . GLU C 1 601 ? 141.968 142.900 208.621 1.00 118.76 601 GLU C O 1
ATOM 12558 N N . TYR C 1 602 ? 143.720 141.530 208.339 1.00 118.43 602 TYR C N 1
ATOM 12559 C CA . TYR C 1 602 ? 143.054 140.343 208.870 1.00 118.43 602 TYR C CA 1
ATOM 12560 C C . TYR C 1 602 ? 143.830 139.890 210.095 1.00 118.43 602 TYR C C 1
ATOM 12561 O O . TYR C 1 602 ? 144.817 139.146 209.951 1.00 118.43 602 TYR C O 1
ATOM 12570 N N . PRO C 1 603 ? 143.444 140.280 211.307 1.00 123.11 603 PRO C N 1
ATOM 12571 C CA . PRO C 1 603 ? 144.267 139.931 212.473 1.00 123.11 603 PRO C CA 1
ATOM 12572 C C . PRO C 1 603 ? 143.986 138.520 212.958 1.00 123.11 603 PRO C C 1
ATOM 12573 O O . PRO C 1 603 ? 144.853 137.861 213.548 1.00 123.11 603 PRO C O 1
ATOM 12577 N N . ASP C 1 604 ? 142.781 138.032 212.665 1.00 123.53 604 ASP C N 1
ATOM 12578 C CA . ASP C 1 604 ? 142.454 136.653 212.992 1.00 123.53 604 ASP C CA 1
ATOM 12579 C C . ASP C 1 604 ? 143.258 135.693 212.131 1.00 123.53 604 ASP C C 1
ATOM 12580 O O . ASP C 1 604 ? 143.768 134.681 212.625 1.00 123.53 604 ASP C O 1
ATOM 12585 N N . ALA C 1 605 ? 143.380 135.992 210.836 1.00 123.90 605 ALA C N 1
ATOM 12586 C CA . ALA C 1 605 ? 144.242 135.195 209.974 1.00 123.90 605 ALA C CA 1
ATOM 12587 C C . ALA C 1 605 ? 145.697 135.335 210.385 1.00 123.90 605 ALA C C 1
ATOM 12588 O O . ALA C 1 605 ? 146.482 134.393 210.238 1.00 123.90 605 ALA C O 1
ATOM 12590 N N . ARG C 1 606 ? 146.074 136.501 210.913 1.00 124.24 606 ARG C N 1
ATOM 12591 C CA . ARG C 1 606 ? 147.450 136.717 211.353 1.00 124.24 606 ARG C CA 1
ATOM 12592 C C . ARG C 1 606 ? 147.818 135.784 212.497 1.00 124.24 606 ARG C C 1
ATOM 12593 O O . ARG C 1 606 ? 148.832 135.077 212.437 1.00 124.24 606 ARG C O 1
ATOM 12601 N N . LYS C 1 607 ? 147.025 135.806 213.571 1.00 125.29 607 LYS C N 1
ATOM 12602 C CA . LYS C 1 607 ? 147.307 134.931 214.703 1.00 125.29 607 LYS C CA 1
ATOM 12603 C C . LYS C 1 607 ? 147.316 133.465 214.299 1.00 125.29 607 LYS C C 1
ATOM 12604 O O . LYS C 1 607 ? 148.130 132.687 214.815 1.00 125.29 607 LYS C O 1
ATOM 12610 N N . LEU C 1 608 ? 146.480 133.090 213.338 1.00 125.28 608 LEU C N 1
ATOM 12611 C CA . LEU C 1 608 ? 146.370 131.702 212.924 1.00 125.28 608 LEU C CA 1
ATOM 12612 C C . LEU C 1 608 ? 147.593 131.288 212.112 1.00 125.28 608 LEU C C 1
ATOM 12613 O O . LEU C 1 608 ? 148.119 130.186 212.290 1.00 125.28 608 LEU C O 1
ATOM 12618 N N . LEU C 1 609 ? 148.027 132.150 211.194 1.00 124.21 609 LEU C N 1
ATOM 12619 C CA . LEU C 1 609 ? 149.267 131.941 210.459 1.00 124.21 609 LEU C CA 1
ATOM 12620 C C . LEU C 1 609 ? 150.447 131.782 211.406 1.00 124.21 609 LEU C C 1
ATOM 12621 O O . LEU C 1 609 ? 151.295 130.909 211.201 1.00 124.21 609 LEU C O 1
ATOM 12626 N N . LEU C 1 610 ? 150.531 132.640 212.424 1.00 126.39 610 LEU C N 1
ATOM 12627 C CA . LEU C 1 610 ? 151.613 132.507 213.398 1.00 126.39 610 LEU C CA 1
ATOM 12628 C C . LEU C 1 610 ? 151.560 131.149 214.084 1.00 126.39 610 LEU C C 1
ATOM 12629 O O . LEU C 1 610 ? 152.588 130.476 214.238 1.00 126.39 610 LEU C O 1
ATOM 12634 N N . ALA C 1 611 ? 150.362 130.736 214.509 1.00 128.30 611 ALA C N 1
ATOM 12635 C CA . ALA C 1 611 ? 150.218 129.435 215.158 1.00 128.30 611 ALA C CA 1
ATOM 12636 C C . ALA C 1 611 ? 150.662 128.302 214.241 1.00 128.30 611 ALA C C 1
ATOM 12637 O O . ALA C 1 611 ? 151.401 127.401 214.662 1.00 128.30 611 ALA C O 1
ATOM 12639 N N . LYS C 1 612 ? 150.225 128.333 212.982 1.00 128.23 612 LYS C N 1
ATOM 12640 C CA . LYS C 1 612 ? 150.570 127.264 212.051 1.00 128.23 612 LYS C CA 1
ATOM 12641 C C . LYS C 1 612 ? 152.065 127.236 211.775 1.00 128.23 612 LYS C C 1
ATOM 12642 O O . LYS C 1 612 ? 152.660 126.160 211.646 1.00 128.23 612 LYS C O 1
ATOM 12648 N N . GLY C 1 613 ? 152.685 128.411 211.671 1.00 129.32 613 GLY C N 1
ATOM 12649 C CA . GLY C 1 613 ? 154.120 128.460 211.461 1.00 129.32 613 GLY C CA 1
ATOM 12650 C C . GLY C 1 613 ? 154.896 127.888 212.627 1.00 129.32 613 GLY C C 1
ATOM 12651 O O . GLY C 1 613 ? 155.838 127.118 212.438 1.00 129.32 613 GLY C O 1
ATOM 12652 N N . ARG C 1 614 ? 154.509 128.256 213.853 1.00 131.91 614 ARG C N 1
ATOM 12653 C CA . ARG C 1 614 ? 155.149 127.670 215.027 1.00 131.91 614 ARG C CA 1
ATOM 12654 C C . ARG C 1 614 ? 154.987 126.157 215.043 1.00 131.91 614 ARG C C 1
ATOM 12655 O O . ARG C 1 614 ? 155.933 125.425 215.359 1.00 131.91 614 ARG C O 1
ATOM 12663 N N . GLU C 1 615 ? 153.796 125.668 214.690 1.00 132.50 615 GLU C N 1
ATOM 12664 C CA . GLU C 1 615 ? 153.560 124.228 214.657 1.00 132.50 615 GLU C CA 1
ATOM 12665 C C . GLU C 1 615 ? 154.486 123.544 213.658 1.00 132.50 615 GLU C C 1
ATOM 12666 O O . GLU C 1 615 ? 155.201 122.593 214.002 1.00 132.50 615 GLU C O 1
ATOM 12672 N N . ILE C 1 616 ? 154.475 124.010 212.407 1.00 130.03 616 ILE C N 1
ATOM 12673 C CA . ILE C 1 616 ? 155.297 123.394 211.368 1.00 130.03 616 ILE C CA 1
ATOM 12674 C C . ILE C 1 616 ? 156.765 123.451 211.755 1.00 130.03 616 ILE C C 1
ATOM 12675 O O . ILE C 1 616 ? 157.525 122.504 211.520 1.00 130.03 616 ILE C O 1
ATOM 12680 N N . LEU C 1 617 ? 157.185 124.560 212.364 1.00 131.80 617 LEU C N 1
ATOM 12681 C CA . LEU C 1 617 ? 158.571 124.708 212.781 1.00 131.80 617 LEU C CA 1
ATOM 12682 C C . LEU C 1 617 ? 158.941 123.669 213.828 1.00 131.80 617 LEU C C 1
ATOM 12683 O O . LEU C 1 617 ? 159.976 123.005 213.722 1.00 131.80 617 LEU C O 1
ATOM 12688 N N . LYS C 1 618 ? 158.093 123.507 214.847 1.00 134.14 618 LYS C N 1
ATOM 12689 C CA . LYS C 1 618 ? 158.402 122.558 215.912 1.00 134.14 618 LYS C CA 1
ATOM 12690 C C . LYS C 1 618 ? 158.430 121.130 215.384 1.00 134.14 618 LYS C C 1
ATOM 12691 O O . LYS C 1 618 ? 159.405 120.399 215.592 1.00 134.14 618 LYS C O 1
ATOM 12697 N N . LYS C 1 619 ? 157.378 120.717 214.684 1.00 134.48 619 LYS C N 1
ATOM 12698 C CA . LYS C 1 619 ? 157.357 119.367 214.125 1.00 134.48 619 LYS C CA 1
ATOM 12699 C C . LYS C 1 619 ? 158.440 119.186 213.068 1.00 134.48 619 LYS C C 1
ATOM 12700 O O . LYS C 1 619 ? 159.334 118.355 213.222 1.00 134.48 619 LYS C O 1
ATOM 12706 N N . ARG D 1 104 ? 178.533 101.865 166.495 1.00 117.35 104 ARG D N 1
ATOM 12707 C CA . ARG D 1 104 ? 178.723 101.954 165.053 1.00 117.35 104 ARG D CA 1
ATOM 12708 C C . ARG D 1 104 ? 177.651 102.835 164.421 1.00 117.35 104 ARG D C 1
ATOM 12709 O O . ARG D 1 104 ? 176.969 103.594 165.111 1.00 117.35 104 ARG D O 1
ATOM 12717 N N . ILE D 1 105 ? 177.514 102.725 163.098 1.00 116.38 105 ILE D N 1
ATOM 12718 C CA . ILE D 1 105 ? 176.545 103.544 162.376 1.00 116.38 105 ILE D CA 1
ATOM 12719 C C . ILE D 1 105 ? 175.130 103.248 162.855 1.00 116.38 105 ILE D C 1
ATOM 12720 O O . ILE D 1 105 ? 174.340 104.167 163.105 1.00 116.38 105 ILE D O 1
ATOM 12725 N N . ARG D 1 106 ? 174.787 101.965 162.986 1.00 116.20 106 ARG D N 1
ATOM 12726 C CA . ARG D 1 106 ? 173.437 101.606 163.403 1.00 116.20 106 ARG D CA 1
ATOM 12727 C C . ARG D 1 106 ? 173.138 102.138 164.796 1.00 116.20 106 ARG D C 1
ATOM 12728 O O . ARG D 1 106 ? 172.062 102.694 165.037 1.00 116.20 106 ARG D O 1
ATOM 12736 N N . LYS D 1 107 ? 174.088 101.993 165.721 1.00 113.98 107 LYS D N 1
ATOM 12737 C CA . LYS D 1 107 ? 173.891 102.501 167.075 1.00 113.98 107 LYS D CA 1
ATOM 12738 C C . LYS D 1 107 ? 173.714 104.013 167.073 1.00 113.98 107 LYS D C 1
ATOM 12739 O O . LYS D 1 107 ? 172.791 104.546 167.703 1.00 113.98 107 LYS D O 1
ATOM 12745 N N . TYR D 1 108 ? 174.596 104.722 166.364 1.00 110.81 108 TYR D N 1
ATOM 12746 C CA . TYR D 1 108 ? 174.547 106.179 166.372 1.00 110.81 108 TYR D CA 1
ATOM 12747 C C . TYR D 1 108 ? 173.239 106.685 165.787 1.00 110.81 108 TYR D C 1
ATOM 12748 O O . TYR D 1 108 ? 172.618 107.604 166.331 1.00 110.81 108 TYR D O 1
ATOM 12757 N N . LEU D 1 109 ? 172.791 106.085 164.685 1.00 106.74 109 LEU D N 1
ATOM 12758 C CA . LEU D 1 109 ? 171.565 106.559 164.052 1.00 106.74 109 LEU D CA 1
ATOM 12759 C C . LEU D 1 109 ? 170.323 106.109 164.806 1.00 106.74 109 LEU D C 1
ATOM 12760 O O . LEU D 1 109 ? 169.285 106.773 164.728 1.00 106.74 109 LEU D O 1
ATOM 12765 N N . ALA D 1 110 ? 170.396 104.996 165.534 1.00 106.57 110 ALA D N 1
ATOM 12766 C CA . ALA D 1 110 ? 169.249 104.576 166.329 1.00 106.57 110 ALA D CA 1
ATOM 12767 C C . ALA D 1 110 ? 169.107 105.426 167.581 1.00 106.57 110 ALA D C 1
ATOM 12768 O O . ALA D 1 110 ? 168.000 105.600 168.101 1.00 106.57 110 ALA D O 1
ATOM 12770 N N . ASN D 1 111 ? 170.219 105.960 168.086 1.00 106.01 111 ASN D N 1
ATOM 12771 C CA . ASN D 1 111 ? 170.153 106.764 169.300 1.00 106.01 111 ASN D CA 1
ATOM 12772 C C . ASN D 1 111 ? 169.979 108.252 169.012 1.00 106.01 111 ASN D C 1
ATOM 12773 O O . ASN D 1 111 ? 169.475 108.985 169.866 1.00 106.01 111 ASN D O 1
ATOM 12778 N N . TYR D 1 112 ? 170.396 108.715 167.832 1.00 96.69 112 TYR D N 1
ATOM 12779 C CA . TYR D 1 112 ? 170.505 110.141 167.533 1.00 96.69 112 TYR D CA 1
ATOM 12780 C C . TYR D 1 112 ? 169.210 110.907 167.783 1.00 96.69 112 TYR D C 1
ATOM 12781 O O . TYR D 1 112 ? 168.116 110.416 167.502 1.00 96.69 112 TYR D O 1
ATOM 12790 N N . THR D 1 113 ? 169.352 112.115 168.326 1.00 93.11 113 THR D N 1
ATOM 12791 C CA . THR D 1 113 ? 168.270 113.077 168.467 1.00 93.11 113 THR D CA 1
ATOM 12792 C C . THR D 1 113 ? 168.871 114.474 168.362 1.00 93.11 113 THR D C 1
ATOM 12793 O O . THR D 1 113 ? 170.016 114.694 168.756 1.00 93.11 113 THR D O 1
ATOM 12797 N N . GLN D 1 114 ? 168.105 115.413 167.809 1.00 87.98 114 GLN D N 1
ATOM 12798 C CA . GLN D 1 114 ? 168.624 116.709 167.391 1.00 87.98 114 GLN D CA 1
ATOM 12799 C C . GLN D 1 114 ? 168.281 117.806 168.393 1.00 87.98 114 GLN D C 1
ATOM 12800 O O . GLN D 1 114 ? 167.169 117.850 168.927 1.00 87.98 114 GLN D O 1
ATOM 12806 N N . ASP D 1 115 ? 169.246 118.696 168.635 1.00 87.05 115 ASP D N 1
ATOM 12807 C CA . ASP D 1 115 ? 169.015 119.913 169.397 1.00 87.05 115 ASP D CA 1
ATOM 12808 C C . ASP D 1 115 ? 168.847 121.076 168.435 1.00 87.05 115 ASP D C 1
ATOM 12809 O O . ASP D 1 115 ? 169.796 121.407 167.711 1.00 87.05 115 ASP D O 1
ATOM 12814 N N . PRO D 1 116 ? 167.684 121.723 168.390 1.00 85.13 116 PRO D N 1
ATOM 12815 C CA . PRO D 1 116 ? 167.465 122.768 167.385 1.00 85.13 116 PRO D CA 1
ATOM 12816 C C . PRO D 1 116 ? 168.260 124.039 167.610 1.00 85.13 116 PRO D C 1
ATOM 12817 O O . PRO D 1 116 ? 168.404 124.826 166.667 1.00 85.13 116 PRO D O 1
ATOM 12821 N N . SER D 1 117 ? 168.775 124.279 168.811 1.00 85.74 117 SER D N 1
ATOM 12822 C CA . SER D 1 117 ? 169.424 125.540 169.142 1.00 85.74 117 SER D CA 1
ATOM 12823 C C . SER D 1 117 ? 170.913 125.555 168.848 1.00 85.74 117 SER D C 1
ATOM 12824 O O . SER D 1 117 ? 171.573 126.548 169.155 1.00 85.74 117 SER D O 1
ATOM 12827 N N . THR D 1 118 ? 171.455 124.500 168.256 1.00 82.38 118 THR D N 1
ATOM 12828 C CA . THR D 1 118 ? 172.872 124.454 167.946 1.00 82.38 118 THR D CA 1
ATOM 12829 C C . THR D 1 118 ? 173.194 125.399 166.790 1.00 82.38 118 THR D C 1
ATOM 12830 O O . THR D 1 118 ? 172.310 125.971 166.152 1.00 82.38 118 THR D O 1
ATOM 12834 N N . ASP D 1 119 ? 174.490 125.586 166.541 1.00 79.64 119 ASP D N 1
ATOM 12835 C CA . ASP D 1 119 ? 174.931 126.318 165.363 1.00 79.64 119 ASP D CA 1
ATOM 12836 C C . ASP D 1 119 ? 174.989 125.421 164.143 1.00 79.64 119 ASP D C 1
ATOM 12837 O O . ASP D 1 119 ? 174.767 125.887 163.019 1.00 79.64 119 ASP D O 1
ATOM 12842 N N . ASN D 1 120 ? 175.291 124.139 164.342 1.00 77.52 120 ASN D N 1
ATOM 12843 C CA . ASN D 1 120 ? 175.252 123.198 163.233 1.00 77.52 120 ASN D CA 1
ATOM 12844 C C . ASN D 1 120 ? 173.853 123.098 162.657 1.00 77.52 120 ASN D C 1
ATOM 12845 O O . ASN D 1 120 ? 173.686 122.969 161.442 1.00 77.52 120 ASN D O 1
ATOM 12850 N N . PHE D 1 121 ? 172.831 123.177 163.501 1.00 75.19 121 PHE D N 1
ATOM 12851 C CA . PHE D 1 121 ? 171.477 123.144 162.974 1.00 75.19 121 PHE D CA 1
ATOM 12852 C C . PHE D 1 121 ? 171.152 124.409 162.191 1.00 75.19 121 PHE D C 1
ATOM 12853 O O . PHE D 1 121 ? 170.393 124.362 161.222 1.00 75.19 121 PHE D O 1
ATOM 12861 N N . TYR D 1 122 ? 171.714 125.548 162.590 1.00 72.98 122 TYR D N 1
ATOM 12862 C CA . TYR D 1 122 ? 171.546 126.759 161.796 1.00 72.98 122 TYR D CA 1
ATOM 12863 C C . TYR D 1 122 ? 172.188 126.609 160.423 1.00 72.98 122 TYR D C 1
ATOM 12864 O O . TYR D 1 122 ? 171.589 126.972 159.403 1.00 72.98 122 TYR D O 1
ATOM 12873 N N . TYR D 1 123 ? 173.401 126.064 160.369 1.00 73.22 123 TYR D N 1
ATOM 12874 C CA . TYR D 1 123 ? 174.032 125.844 159.071 1.00 73.22 123 TYR D CA 1
ATOM 12875 C C . TYR D 1 123 ? 173.241 124.846 158.237 1.00 73.22 123 TYR D C 1
ATOM 12876 O O . TYR D 1 123 ? 173.172 124.958 157.006 1.00 73.22 123 TYR D O 1
ATOM 12885 N N . TRP D 1 124 ? 172.608 123.879 158.894 1.00 68.29 124 TRP D N 1
ATOM 12886 C CA . TRP D 1 124 ? 171.738 122.961 158.175 1.00 68.29 124 TRP D CA 1
ATOM 12887 C C . TRP D 1 124 ? 170.525 123.681 157.594 1.00 68.29 124 TRP D C 1
ATOM 12888 O O . TRP D 1 124 ? 170.133 123.427 156.452 1.00 68.29 124 TRP D O 1
ATOM 12899 N N . THR D 1 125 ? 169.892 124.553 158.376 1.00 68.81 125 THR D N 1
ATOM 12900 C CA . THR D 1 125 ? 168.761 125.302 157.849 1.00 68.81 125 THR D CA 1
ATOM 12901 C C . THR D 1 125 ? 169.178 126.157 156.664 1.00 68.81 125 THR D C 1
ATOM 12902 O O . THR D 1 125 ? 168.382 126.385 155.755 1.00 68.81 125 THR D O 1
ATOM 12906 N N . CYS D 1 126 ? 170.426 126.617 156.646 1.00 66.53 126 CYS D N 1
ATOM 12907 C CA . CYS D 1 126 ? 170.923 127.348 155.482 1.00 66.53 126 CYS D CA 1
ATOM 12908 C C . CYS D 1 126 ? 171.073 126.436 154.269 1.00 66.53 126 CYS D C 1
ATOM 12909 O O . CYS D 1 126 ? 170.791 126.843 153.136 1.00 66.53 126 CYS D O 1
ATOM 12912 N N . VAL D 1 127 ? 171.513 125.197 154.483 1.00 64.19 127 VAL D N 1
ATOM 12913 C CA . VAL D 1 127 ? 171.575 124.229 153.383 1.00 64.19 127 VAL D CA 1
ATOM 12914 C C . VAL D 1 127 ? 170.179 123.951 152.820 1.00 64.19 127 VAL D C 1
ATOM 12915 O O . VAL D 1 127 ? 169.976 123.881 151.599 1.00 64.19 127 VAL D O 1
ATOM 12919 N N . VAL D 1 128 ? 169.198 123.793 153.700 1.00 64.34 128 VAL D N 1
ATOM 12920 C CA . VAL D 1 128 ? 167.831 123.548 153.257 1.00 64.34 128 VAL D CA 1
ATOM 12921 C C . VAL D 1 128 ? 167.261 124.771 152.552 1.00 64.34 128 VAL D C 1
ATOM 12922 O O . VAL D 1 128 ? 166.456 124.643 151.628 1.00 64.34 128 VAL D O 1
ATOM 12926 N N . THR D 1 129 ? 167.673 125.970 152.956 1.00 63.45 129 THR D N 1
ATOM 12927 C CA . THR D 1 129 ? 167.259 127.175 152.244 1.00 63.45 129 THR D CA 1
ATOM 12928 C C . THR D 1 129 ? 167.849 127.221 150.843 1.00 63.45 129 THR D C 1
ATOM 12929 O O . THR D 1 129 ? 167.184 127.652 149.901 1.00 63.45 129 THR D O 1
ATOM 12933 N N . VAL D 1 130 ? 169.090 126.774 150.682 1.00 60.72 130 VAL D N 1
ATOM 12934 C CA . VAL D 1 130 ? 169.674 126.694 149.347 1.00 60.72 130 VAL D CA 1
ATOM 12935 C C . VAL D 1 130 ? 168.891 125.723 148.470 1.00 60.72 130 VAL D C 1
ATOM 12936 O O . VAL D 1 130 ? 168.625 126.004 147.295 1.00 60.72 130 VAL D O 1
ATOM 12940 N N . ALA D 1 131 ? 168.501 124.572 149.022 1.00 59.75 131 ALA D N 1
ATOM 12941 C CA . ALA D 1 131 ? 167.727 123.612 148.233 1.00 59.75 131 ALA D CA 1
ATOM 12942 C C . ALA D 1 131 ? 166.345 124.155 147.878 1.00 59.75 131 ALA D C 1
ATOM 12943 O O . ALA D 1 131 ? 165.854 123.970 146.753 1.00 59.75 131 ALA D O 1
ATOM 12945 N N . TYR D 1 132 ? 165.710 124.847 148.819 1.00 59.09 132 TYR D N 1
ATOM 12946 C CA . TYR D 1 132 ? 164.421 125.462 148.547 1.00 59.09 132 TYR D CA 1
ATOM 12947 C C . TYR D 1 132 ? 164.529 126.506 147.446 1.00 59.09 132 TYR D C 1
ATOM 12948 O O . TYR D 1 132 ? 163.673 126.572 146.564 1.00 59.09 132 TYR D O 1
ATOM 12957 N N . ILE D 1 133 ? 165.563 127.343 147.491 1.00 57.85 133 ILE D N 1
ATOM 12958 C CA . ILE D 1 133 ? 165.729 128.376 146.475 1.00 57.85 133 ILE D CA 1
ATOM 12959 C C . ILE D 1 133 ? 166.039 127.751 145.126 1.00 57.85 133 ILE D C 1
ATOM 12960 O O . ILE D 1 133 ? 165.662 128.285 144.083 1.00 57.85 133 ILE D O 1
ATOM 12965 N N . TYR D 1 134 ? 166.724 126.613 145.117 1.00 56.79 134 TYR D N 1
ATOM 12966 C CA . TYR D 1 134 ? 166.887 125.874 143.872 1.00 56.79 134 TYR D CA 1
ATOM 12967 C C . TYR D 1 134 ? 165.536 125.543 143.255 1.00 56.79 134 TYR D C 1
ATOM 12968 O O . TYR D 1 134 ? 165.287 125.827 142.077 1.00 56.79 134 TYR D O 1
ATOM 12977 N N . ASN D 1 135 ? 164.648 124.944 144.044 1.00 56.50 135 ASN D N 1
ATOM 12978 C CA . ASN D 1 135 ? 163.337 124.574 143.515 1.00 56.50 135 ASN D CA 1
ATOM 12979 C C . ASN D 1 135 ? 162.534 125.798 143.086 1.00 56.50 135 ASN D C 1
ATOM 12980 O O . ASN D 1 135 ? 161.957 125.811 141.991 1.00 56.50 135 ASN D O 1
ATOM 12985 N N . LEU D 1 136 ? 162.536 126.843 143.919 1.00 53.19 136 LEU D N 1
ATOM 12986 C CA . LEU D 1 136 ? 161.790 128.077 143.675 1.00 53.19 136 LEU D CA 1
ATOM 12987 C C . LEU D 1 136 ? 162.057 128.644 142.289 1.00 53.19 136 LEU D C 1
ATOM 12988 O O . LEU D 1 136 ? 161.136 129.084 141.596 1.00 53.19 136 LEU D O 1
ATOM 12993 N N . LEU D 1 137 ? 163.321 128.686 141.886 1.00 51.65 137 LEU D N 1
ATOM 12994 C CA . LEU D 1 137 ? 163.659 129.245 140.588 1.00 51.65 137 LEU D CA 1
ATOM 12995 C C . LEU D 1 137 ? 163.446 128.229 139.477 1.00 51.65 137 LEU D C 1
ATOM 12996 O O . LEU D 1 137 ? 162.786 128.513 138.466 1.00 51.65 137 LEU D O 1
ATOM 13001 N N . PHE D 1 138 ? 163.976 127.025 139.645 1.00 53.79 138 PHE D N 1
ATOM 13002 C CA . PHE D 1 138 ? 164.211 126.222 138.460 1.00 53.79 138 PHE D CA 1
ATOM 13003 C C . PHE D 1 138 ? 163.016 125.363 138.091 1.00 53.79 138 PHE D C 1
ATOM 13004 O O . PHE D 1 138 ? 162.902 124.953 136.938 1.00 53.79 138 PHE D O 1
ATOM 13012 N N . VAL D 1 139 ? 162.067 125.138 138.997 1.00 53.10 139 VAL D N 1
ATOM 13013 C CA . VAL D 1 139 ? 160.913 124.353 138.567 1.00 53.10 139 VAL D CA 1
ATOM 13014 C C . VAL D 1 139 ? 160.048 125.160 137.603 1.00 53.10 139 VAL D C 1
ATOM 13015 O O . VAL D 1 139 ? 159.663 124.673 136.534 1.00 53.10 139 VAL D O 1
ATOM 13019 N N . ILE D 1 140 ? 159.761 126.417 137.940 1.00 49.56 140 ILE D N 1
ATOM 13020 C CA . ILE D 1 140 ? 158.987 127.270 137.044 1.00 49.56 140 ILE D CA 1
ATOM 13021 C C . ILE D 1 140 ? 159.797 127.627 135.805 1.00 49.56 140 ILE D C 1
ATOM 13022 O O . ILE D 1 140 ? 159.253 127.717 134.697 1.00 49.56 140 ILE D O 1
ATOM 13027 N N . ALA D 1 141 ? 161.111 127.819 135.957 1.00 50.48 141 ALA D N 1
ATOM 13028 C CA . ALA D 1 141 ? 161.915 128.098 134.782 1.00 50.48 141 ALA D CA 1
ATOM 13029 C C . ALA D 1 141 ? 161.910 126.928 133.811 1.00 50.48 141 ALA D C 1
ATOM 13030 O O . ALA D 1 141 ? 161.869 127.133 132.602 1.00 50.48 141 ALA D O 1
ATOM 13032 N N . ARG D 1 142 ? 161.934 125.694 134.304 1.00 53.88 142 ARG D N 1
ATOM 13033 C CA . ARG D 1 142 ? 161.960 124.553 133.399 1.00 53.88 142 ARG D CA 1
ATOM 13034 C C . ARG D 1 142 ? 160.583 124.248 132.841 1.00 53.88 142 ARG D C 1
ATOM 13035 O O . ARG D 1 142 ? 160.466 123.616 131.791 1.00 53.88 142 ARG D O 1
ATOM 13043 N N . GLN D 1 143 ? 159.526 124.644 133.543 1.00 50.92 143 GLN D N 1
ATOM 13044 C CA . GLN D 1 143 ? 158.193 124.495 132.974 1.00 50.92 143 GLN D CA 1
ATOM 13045 C C . GLN D 1 143 ? 157.986 125.452 131.812 1.00 50.92 143 GLN D C 1
ATOM 13046 O O . GLN D 1 143 ? 157.601 125.038 130.716 1.00 50.92 143 GLN D O 1
ATOM 13052 N N . VAL D 1 144 ? 158.255 126.741 132.024 1.00 48.15 144 VAL D N 1
ATOM 13053 C CA . VAL D 1 144 ? 157.940 127.723 130.994 1.00 48.15 144 VAL D CA 1
ATOM 13054 C C . VAL D 1 144 ? 159.023 127.763 129.924 1.00 48.15 144 VAL D C 1
ATOM 13055 O O . VAL D 1 144 ? 158.728 127.780 128.727 1.00 48.15 144 VAL D O 1
ATOM 13059 N N . PHE D 1 145 ? 160.283 127.800 130.325 1.00 47.51 145 PHE D N 1
ATOM 13060 C CA . PHE D 1 145 ? 161.406 127.823 129.401 1.00 47.51 145 PHE D CA 1
ATOM 13061 C C . PHE D 1 145 ? 161.969 126.426 129.186 1.00 47.51 145 PHE D C 1
ATOM 13062 O O . PHE D 1 145 ? 163.070 126.107 129.612 1.00 47.51 145 PHE D O 1
ATOM 13070 N N . ASN D 1 146 ? 161.184 125.587 128.528 1.00 59.03 146 ASN D N 1
ATOM 13071 C CA . ASN D 1 146 ? 161.456 124.186 128.246 1.00 59.03 146 ASN D CA 1
ATOM 13072 C C . ASN D 1 146 ? 162.858 123.845 127.761 1.00 59.03 146 ASN D C 1
ATOM 13073 O O . ASN D 1 146 ? 163.373 122.775 128.089 1.00 59.03 146 ASN D O 1
ATOM 13078 N N . ASP D 1 147 ? 163.468 124.696 126.944 1.00 60.75 147 ASP D N 1
ATOM 13079 C CA . ASP D 1 147 ? 164.779 124.386 126.394 1.00 60.75 147 ASP D CA 1
ATOM 13080 C C . ASP D 1 147 ? 165.877 124.358 127.435 1.00 60.75 147 ASP D C 1
ATOM 13081 O O . ASP D 1 147 ? 167.011 124.036 127.090 1.00 60.75 147 ASP D O 1
ATOM 13086 N N . LEU D 1 148 ? 165.577 124.682 128.690 1.00 58.51 148 LEU D N 1
ATOM 13087 C CA . LEU D 1 148 ? 166.579 124.578 129.740 1.00 58.51 148 LEU D CA 1
ATOM 13088 C C . LEU D 1 148 ? 167.078 123.153 129.910 1.00 58.51 148 LEU D C 1
ATOM 13089 O O . LEU D 1 148 ? 168.196 122.940 130.381 1.00 58.51 148 LEU D O 1
ATOM 13094 N N . ILE D 1 149 ? 166.267 122.158 129.543 1.00 61.57 149 ILE D N 1
ATOM 13095 C CA . ILE D 1 149 ? 166.708 120.774 129.587 1.00 61.57 149 ILE D CA 1
ATOM 13096 C C . ILE D 1 149 ? 167.158 120.269 128.231 1.00 61.57 149 ILE D C 1
ATOM 13097 O O . ILE D 1 149 ? 167.519 119.095 128.109 1.00 61.57 149 ILE D O 1
ATOM 13102 N N . GLY D 1 150 ? 167.169 121.119 127.215 1.00 63.87 150 GLY D N 1
ATOM 13103 C CA . GLY D 1 150 ? 167.436 120.697 125.868 1.00 63.87 150 GLY D CA 1
ATOM 13104 C C . GLY D 1 150 ? 166.166 120.676 125.051 1.00 63.87 150 GLY D C 1
ATOM 13105 O O . GLY D 1 150 ? 165.119 120.223 125.507 1.00 63.87 150 GLY D O 1
ATOM 13106 N N . PRO D 1 151 ? 166.225 121.191 123.830 1.00 65.79 151 PRO D N 1
ATOM 13107 C CA . PRO D 1 151 ? 165.032 121.206 122.985 1.00 65.79 151 PRO D CA 1
ATOM 13108 C C . PRO D 1 151 ? 164.500 119.811 122.690 1.00 65.79 151 PRO D C 1
ATOM 13109 O O . PRO D 1 151 ? 165.241 118.907 122.309 1.00 65.79 151 PRO D O 1
ATOM 13113 N N . SER D 1 152 ? 163.195 119.651 122.869 1.00 69.05 152 SER D N 1
ATOM 13114 C CA . SER D 1 152 ? 162.491 118.423 122.542 1.00 69.05 152 SER D CA 1
ATOM 13115 C C . SER D 1 152 ? 162.050 118.371 121.096 1.00 69.05 152 SER D C 1
ATOM 13116 O O . SER D 1 152 ? 161.689 117.297 120.613 1.00 69.05 152 SER D O 1
ATOM 13119 N N . SER D 1 153 ? 162.055 119.503 120.405 1.00 69.78 153 SER D N 1
ATOM 13120 C CA . SER D 1 153 ? 161.607 119.591 119.031 1.00 69.78 153 SER D CA 1
ATOM 13121 C C . SER D 1 153 ? 162.600 120.419 118.241 1.00 69.78 153 SER D C 1
ATOM 13122 O O . SER D 1 153 ? 163.437 121.127 118.797 1.00 69.78 153 SER D O 1
ATOM 13125 N N . GLN D 1 154 ? 162.483 120.330 116.926 1.00 72.09 154 GLN D N 1
ATOM 13126 C CA . GLN D 1 154 ? 163.352 121.018 115.987 1.00 72.09 154 GLN D CA 1
ATOM 13127 C C . GLN D 1 154 ? 162.664 122.282 115.507 1.00 72.09 154 GLN D C 1
ATOM 13128 O O . GLN D 1 154 ? 161.498 122.238 115.121 1.00 72.09 154 GLN D O 1
ATOM 13134 N N . SER D 1 155 ? 163.382 123.400 115.526 1.00 70.71 155 SER D N 1
ATOM 13135 C CA . SER D 1 155 ? 162.871 124.638 114.955 1.00 70.71 155 SER D CA 1
ATOM 13136 C C . SER D 1 155 ? 163.053 124.620 113.450 1.00 70.71 155 SER D C 1
ATOM 13137 O O . SER D 1 155 ? 164.149 124.361 112.956 1.00 70.71 155 SER D O 1
ATOM 13140 N N . LEU D 1 156 ? 161.979 124.894 112.723 1.00 73.22 156 LEU D N 1
ATOM 13141 C CA . LEU D 1 156 ? 161.986 124.873 111.269 1.00 73.22 156 LEU D CA 1
ATOM 13142 C C . LEU D 1 156 ? 161.642 126.254 110.743 1.00 73.22 156 LEU D C 1
ATOM 13143 O O . LEU D 1 156 ? 160.616 126.823 111.116 1.00 73.22 156 LEU D O 1
ATOM 13148 N N . CYS D 1 157 ? 162.499 126.782 109.883 1.00 79.35 157 CYS D N 1
ATOM 13149 C CA . CYS D 1 157 ? 162.319 128.078 109.255 1.00 79.35 157 CYS D CA 1
ATOM 13150 C C . CYS D 1 157 ? 162.011 127.872 107.783 1.00 79.35 157 CYS D C 1
ATOM 13151 O O . CYS D 1 157 ? 162.488 126.920 107.169 1.00 79.35 157 CYS D O 1
ATOM 13154 N N . ARG D 1 158 ? 161.194 128.757 107.221 1.00 88.20 158 ARG D N 1
ATOM 13155 C CA . ARG D 1 158 ? 160.882 128.727 105.796 1.00 88.20 158 ARG D CA 1
ATOM 13156 C C . ARG D 1 158 ? 161.929 129.546 105.063 1.00 88.20 158 ARG D C 1
ATOM 13157 O O . ARG D 1 158 ? 161.928 130.776 105.134 1.00 88.20 158 ARG D O 1
ATOM 13165 N N . PHE D 1 159 ? 162.816 128.867 104.352 1.00 96.84 159 PHE D N 1
ATOM 13166 C CA . PHE D 1 159 ? 164.009 129.480 103.792 1.00 96.84 159 PHE D CA 1
ATOM 13167 C C . PHE D 1 159 ? 163.893 129.574 102.279 1.00 96.84 159 PHE D C 1
ATOM 13168 O O . PHE D 1 159 ? 163.414 128.643 101.627 1.00 96.84 159 PHE D O 1
ATOM 13176 N N . TYR D 1 160 ? 164.333 130.699 101.725 1.00 106.53 160 TYR D N 1
ATOM 13177 C CA . TYR D 1 160 ? 164.427 130.874 100.281 1.00 106.53 160 TYR D CA 1
ATOM 13178 C C . TYR D 1 160 ? 165.879 130.669 99.867 1.00 106.53 160 TYR D C 1
ATOM 13179 O O . TYR D 1 160 ? 166.751 131.464 100.228 1.00 106.53 160 TYR D O 1
ATOM 13188 N N . ASN D 1 161 ? 166.131 129.613 99.103 1.00 109.97 161 ASN D N 1
ATOM 13189 C CA . ASN D 1 161 ? 167.483 129.282 98.682 1.00 109.97 161 ASN D CA 1
ATOM 13190 C C . ASN D 1 161 ? 167.985 130.264 97.631 1.00 109.97 161 ASN D C 1
ATOM 13191 O O . ASN D 1 161 ? 168.246 129.889 96.490 1.00 109.97 161 ASN D O 1
ATOM 13196 N N . ASN D 1 165 ? 166.652 129.397 94.960 1.00 111.47 165 ASN D N 1
ATOM 13197 C CA . ASN D 1 165 ? 165.965 128.754 93.850 1.00 111.47 165 ASN D CA 1
ATOM 13198 C C . ASN D 1 165 ? 164.474 128.638 94.153 1.00 111.47 165 ASN D C 1
ATOM 13199 O O . ASN D 1 165 ? 163.636 128.844 93.275 1.00 111.47 165 ASN D O 1
ATOM 13204 N N . SER D 1 166 ? 164.150 128.312 95.404 1.00 109.67 166 SER D N 1
ATOM 13205 C CA . SER D 1 166 ? 162.766 128.168 95.837 1.00 109.67 166 SER D CA 1
ATOM 13206 C C . SER D 1 166 ? 162.716 128.244 97.357 1.00 109.67 166 SER D C 1
ATOM 13207 O O . SER D 1 166 ? 163.745 128.325 98.030 1.00 109.67 166 SER D O 1
ATOM 13210 N N . THR D 1 167 ? 161.496 128.217 97.888 1.00 103.87 167 THR D N 1
ATOM 13211 C CA . THR D 1 167 ? 161.250 128.325 99.321 1.00 103.87 167 THR D CA 1
ATOM 13212 C C . THR D 1 167 ? 160.896 126.956 99.887 1.00 103.87 167 THR D C 1
ATOM 13213 O O . THR D 1 167 ? 159.907 126.346 99.471 1.00 103.87 167 THR D O 1
ATOM 13217 N N . THR D 1 168 ? 161.692 126.485 100.844 1.00 94.84 168 THR D N 1
ATOM 13218 C CA . THR D 1 168 ? 161.457 125.213 101.510 1.00 94.84 168 THR D CA 1
ATOM 13219 C C . THR D 1 168 ? 161.648 125.386 103.014 1.00 94.84 168 THR D C 1
ATOM 13220 O O . THR D 1 168 ? 162.055 126.445 103.492 1.00 94.84 168 THR D O 1
ATOM 13224 N N . GLN D 1 169 ? 161.346 124.329 103.763 1.00 86.76 169 GLN D N 1
ATOM 13225 C CA . GLN D 1 169 ? 161.336 124.361 105.223 1.00 86.76 169 GLN D CA 1
ATOM 13226 C C . GLN D 1 169 ? 162.528 123.577 105.757 1.00 86.76 169 GLN D C 1
ATOM 13227 O O . GLN D 1 169 ? 162.578 122.350 105.631 1.00 86.76 169 GLN D O 1
ATOM 13233 N N . VAL D 1 170 ? 163.477 124.285 106.369 1.00 80.76 170 VAL D N 1
ATOM 13234 C CA . VAL D 1 170 ? 164.720 123.702 106.843 1.00 80.76 170 VAL D CA 1
ATOM 13235 C C . VAL D 1 170 ? 164.912 124.067 108.306 1.00 80.76 170 VAL D C 1
ATOM 13236 O O . VAL D 1 170 ? 164.215 124.916 108.854 1.00 80.76 170 VAL D O 1
ATOM 13240 N N . GLU D 1 171 ? 165.886 123.419 108.937 1.00 77.27 171 GLU D N 1
ATOM 13241 C CA . GLU D 1 171 ? 166.180 123.687 110.336 1.00 77.27 171 GLU D CA 1
ATOM 13242 C C . GLU D 1 171 ? 166.817 125.057 110.496 1.00 77.27 171 GLU D C 1
ATOM 13243 O O . GLU D 1 171 ? 167.783 125.385 109.807 1.00 77.27 171 GLU D O 1
ATOM 13249 N N . CYS D 1 172 ? 166.297 125.842 111.431 1.00 74.27 172 CYS D N 1
ATOM 13250 C CA . CYS D 1 172 ? 166.724 127.223 111.590 1.00 74.27 172 CYS D CA 1
ATOM 13251 C C . CYS D 1 172 ? 168.181 127.306 112.006 1.00 74.27 172 CYS D C 1
ATOM 13252 O O . CYS D 1 172 ? 168.632 126.565 112.877 1.00 74.27 172 CYS D O 1
ATOM 13255 N N . THR D 1 173 ? 168.914 128.212 111.377 1.00 71.45 173 THR D N 1
ATOM 13256 C CA . THR D 1 173 ? 170.227 128.624 111.836 1.00 71.45 173 THR D CA 1
ATOM 13257 C C . THR D 1 173 ? 170.053 129.896 112.659 1.00 71.45 173 THR D C 1
ATOM 13258 O O . THR D 1 173 ? 168.935 130.333 112.913 1.00 71.45 173 THR D O 1
ATOM 13262 N N . TYR D 1 174 ? 171.147 130.506 113.099 1.00 70.27 174 TYR D N 1
ATOM 13263 C CA . TYR D 1 174 ? 171.024 131.765 113.820 1.00 70.27 174 TYR D CA 1
ATOM 13264 C C . TYR D 1 174 ? 170.808 132.944 112.891 1.00 70.27 174 TYR D C 1
ATOM 13265 O O . TYR D 1 174 ? 170.298 133.976 113.330 1.00 70.27 174 TYR D O 1
ATOM 13274 N N . ASN D 1 175 ? 171.178 132.821 111.621 1.00 71.31 175 ASN D N 1
ATOM 13275 C CA . ASN D 1 175 ? 170.839 133.847 110.651 1.00 71.31 175 ASN D CA 1
ATOM 13276 C C . ASN D 1 175 ? 169.384 133.783 110.230 1.00 71.31 175 ASN D C 1
ATOM 13277 O O . ASN D 1 175 ? 168.850 134.785 109.752 1.00 71.31 175 ASN D O 1
ATOM 13282 N N . MET D 1 176 ? 168.737 132.634 110.383 1.00 70.10 176 MET D N 1
ATOM 13283 C CA . MET D 1 176 ? 167.317 132.518 110.113 1.00 70.10 176 MET D CA 1
ATOM 13284 C C . MET D 1 176 ? 166.460 133.005 111.264 1.00 70.10 176 MET D C 1
ATOM 13285 O O . MET D 1 176 ? 165.278 133.281 111.061 1.00 70.10 176 MET D O 1
ATOM 13290 N N . LEU D 1 177 ? 167.028 133.136 112.455 1.00 61.03 177 LEU D N 1
ATOM 13291 C CA . LEU D 1 177 ? 166.304 133.598 113.626 1.00 61.03 177 LEU D CA 1
ATOM 13292 C C . LEU D 1 177 ? 166.592 135.060 113.921 1.00 61.03 177 LEU D C 1
ATOM 13293 O O . LEU D 1 177 ? 166.260 135.554 114.999 1.00 61.03 177 LEU D O 1
ATOM 13298 N N . THR D 1 178 ? 167.211 135.754 112.976 1.00 61.08 178 THR D N 1
ATOM 13299 C CA . THR D 1 178 ? 167.451 137.184 113.035 1.00 61.08 178 THR D CA 1
ATOM 13300 C C . THR D 1 178 ? 166.656 137.843 111.923 1.00 61.08 178 THR D C 1
ATOM 13301 O O . THR D 1 178 ? 166.602 137.324 110.809 1.00 61.08 178 THR D O 1
ATOM 13305 N N . ASN D 1 179 ? 166.036 138.980 112.229 1.00 60.95 179 ASN D N 1
ATOM 13306 C CA . ASN D 1 179 ? 165.270 139.752 111.249 1.00 60.95 179 ASN D CA 1
ATOM 13307 C C . ASN D 1 179 ? 164.158 138.915 110.633 1.00 60.95 179 ASN D C 1
ATOM 13308 O O . ASN D 1 179 ? 163.953 138.918 109.421 1.00 60.95 179 ASN D O 1
ATOM 13313 N N . MET D 1 180 ? 163.430 138.197 111.478 1.00 59.68 180 MET D N 1
ATOM 13314 C CA . MET D 1 180 ? 162.422 137.267 111.006 1.00 59.68 180 MET D CA 1
ATOM 13315 C C . MET D 1 180 ? 161.197 137.997 110.477 1.00 59.68 180 MET D C 1
ATOM 13316 O O . MET D 1 180 ? 160.817 139.059 110.968 1.00 59.68 180 MET D O 1
ATOM 13321 N N . LYS D 1 181 ? 160.579 137.412 109.454 1.00 62.98 181 LYS D N 1
ATOM 13322 C CA . LYS D 1 181 ? 159.288 137.862 108.960 1.00 62.98 181 LYS D CA 1
ATOM 13323 C C . LYS D 1 181 ? 158.149 137.044 109.528 1.00 62.98 181 LYS D C 1
ATOM 13324 O O . LYS D 1 181 ? 156.989 137.414 109.344 1.00 62.98 181 LYS D O 1
ATOM 13330 N N . GLU D 1 182 ? 158.459 135.940 110.195 1.00 62.24 182 GLU D N 1
ATOM 13331 C CA . GLU D 1 182 ? 157.491 135.152 110.936 1.00 62.24 182 GLU D CA 1
ATOM 13332 C C . GLU D 1 182 ? 158.260 134.247 111.879 1.00 62.24 182 GLU D C 1
ATOM 13333 O O . GLU D 1 182 ? 159.469 134.073 111.751 1.00 62.24 182 GLU D O 1
ATOM 13339 N N . MET D 1 183 ? 157.552 133.682 112.821 1.00 58.16 183 MET D N 1
ATOM 13340 C CA . MET D 1 183 ? 158.173 132.817 113.801 1.00 58.16 183 MET D CA 1
ATOM 13341 C C . MET D 1 183 ? 158.344 131.407 113.240 1.00 58.16 183 MET D C 1
ATOM 13342 O O . MET D 1 183 ? 157.583 130.980 112.370 1.00 58.16 183 MET D O 1
ATOM 13347 N N . PRO D 1 184 ? 159.345 130.670 113.714 1.00 65.13 184 PRO D N 1
ATOM 13348 C CA . PRO D 1 184 ? 159.540 129.297 113.241 1.00 65.13 184 PRO D CA 1
ATOM 13349 C C . PRO D 1 184 ? 158.506 128.340 113.813 1.00 65.13 184 PRO D C 1
ATOM 13350 O O . PRO D 1 184 ? 157.820 128.627 114.793 1.00 65.13 184 PRO D O 1
ATOM 13354 N N . THR D 1 185 ? 158.398 127.181 113.175 1.00 68.09 185 THR D N 1
ATOM 13355 C CA . THR D 1 185 ? 157.528 126.115 113.636 1.00 68.09 185 THR D CA 1
ATOM 13356 C C . THR D 1 185 ? 158.378 124.947 114.102 1.00 68.09 185 THR D C 1
ATOM 13357 O O . THR D 1 185 ? 159.551 124.842 113.750 1.00 68.09 185 THR D O 1
ATOM 13361 N N . TYR D 1 186 ? 157.784 124.079 114.912 1.00 69.77 186 TYR D N 1
ATOM 13362 C CA . TYR D 1 186 ? 158.516 123.037 115.611 1.00 69.77 186 TYR D CA 1
ATOM 13363 C C . TYR D 1 186 ? 158.064 121.654 115.174 1.00 69.77 186 TYR D C 1
ATOM 13364 O O . TYR D 1 186 ? 156.908 121.444 114.812 1.00 69.77 186 TYR D O 1
ATOM 13373 N N . SER D 1 187 ? 159.002 120.715 115.204 1.00 73.06 187 SER D N 1
ATOM 13374 C CA . SER D 1 187 ? 158.751 119.331 114.838 1.00 73.06 187 SER D CA 1
ATOM 13375 C C . SER D 1 187 ? 159.470 118.443 115.835 1.00 73.06 187 SER D C 1
ATOM 13376 O O . SER D 1 187 ? 160.703 118.439 115.881 1.00 73.06 187 SER D O 1
ATOM 13379 N N . GLN D 1 188 ? 158.708 117.681 116.615 1.00 74.21 188 GLN D N 1
ATOM 13380 C CA . GLN D 1 188 ? 159.280 116.883 117.690 1.00 74.21 188 GLN D CA 1
ATOM 13381 C C . GLN D 1 188 ? 160.337 115.920 117.175 1.00 74.21 188 GLN D C 1
ATOM 13382 O O . GLN D 1 188 ? 160.268 115.431 116.048 1.00 74.21 188 GLN D O 1
ATOM 13388 N N . TYR D 1 189 ? 161.310 115.645 118.018 1.00 72.19 189 TYR D N 1
ATOM 13389 C CA . TYR D 1 189 ? 162.220 114.549 117.759 1.00 72.19 189 TYR D CA 1
ATOM 13390 C C . TYR D 1 189 ? 161.519 113.231 118.066 1.00 72.19 189 TYR D C 1
ATOM 13391 O O . TYR D 1 189 ? 160.583 113.195 118.864 1.00 72.19 189 TYR D O 1
ATOM 13400 N N . PRO D 1 190 ? 161.939 112.134 117.440 1.00 74.97 190 PRO D N 1
ATOM 13401 C CA . PRO D 1 190 ? 161.329 110.846 117.789 1.00 74.97 190 PRO D CA 1
ATOM 13402 C C . PRO D 1 190 ? 161.567 110.470 119.237 1.00 74.97 190 PRO D C 1
ATOM 13403 O O . PRO D 1 190 ? 160.618 110.125 119.948 1.00 74.97 190 PRO D O 1
ATOM 13407 N N . ASP D 1 191 ? 162.815 110.535 119.697 1.00 74.94 191 ASP D N 1
ATOM 13408 C CA . ASP D 1 191 ? 163.152 110.451 121.115 1.00 74.94 191 ASP D CA 1
ATOM 13409 C C . ASP D 1 191 ? 163.345 111.885 121.573 1.00 74.94 191 ASP D C 1
ATOM 13410 O O . ASP D 1 191 ? 164.219 112.586 121.072 1.00 74.94 191 ASP D O 1
ATOM 13415 N N . LEU D 1 192 ? 162.559 112.324 122.545 1.00 71.27 192 LEU D N 1
ATOM 13416 C CA . LEU D 1 192 ? 162.292 113.750 122.630 1.00 71.27 192 LEU D CA 1
ATOM 13417 C C . LEU D 1 192 ? 163.537 114.522 123.031 1.00 71.27 192 LEU D C 1
ATOM 13418 O O . LEU D 1 192 ? 163.585 115.156 124.087 1.00 71.27 192 LEU D O 1
ATOM 13423 N N . GLY D 1 193 ? 164.531 114.500 122.148 1.00 71.39 193 GLY D N 1
ATOM 13424 C CA . GLY D 1 193 ? 165.803 115.141 122.372 1.00 71.39 193 GLY D CA 1
ATOM 13425 C C . GLY D 1 193 ? 166.742 114.386 123.270 1.00 71.39 193 GLY D C 1
ATOM 13426 O O . GLY D 1 193 ? 167.729 114.960 123.724 1.00 71.39 193 GLY D O 1
ATOM 13427 N N . TRP D 1 194 ? 166.477 113.108 123.534 1.00 69.73 194 TRP D N 1
ATOM 13428 C CA . TRP D 1 194 ? 167.226 112.409 124.570 1.00 69.73 194 TRP D CA 1
ATOM 13429 C C . TRP D 1 194 ? 168.617 112.030 124.097 1.00 69.73 194 TRP D C 1
ATOM 13430 O O . TRP D 1 194 ? 169.565 112.047 124.884 1.00 69.73 194 TRP D O 1
ATOM 13441 N N . SER D 1 195 ? 168.771 111.692 122.821 1.00 73.44 195 SER D N 1
ATOM 13442 C CA . SER D 1 195 ? 170.096 111.328 122.336 1.00 73.44 195 SER D CA 1
ATOM 13443 C C . SER D 1 195 ? 171.006 112.539 122.219 1.00 73.44 195 SER D C 1
ATOM 13444 O O . SER D 1 195 ? 172.229 112.398 122.283 1.00 73.44 195 SER D O 1
ATOM 13447 N N . LYS D 1 196 ? 170.439 113.727 122.050 1.00 72.14 196 LYS D N 1
ATOM 13448 C CA . LYS D 1 196 ? 171.236 114.929 121.871 1.00 72.14 196 LYS D CA 1
ATOM 13449 C C . LYS D 1 196 ? 171.515 115.666 123.167 1.00 72.14 196 LYS D C 1
ATOM 13450 O O . LYS D 1 196 ? 172.499 116.408 123.236 1.00 72.14 196 LYS D O 1
ATOM 13456 N N . TYR D 1 197 ? 170.679 115.498 124.188 1.00 69.57 197 TYR D N 1
ATOM 13457 C CA . TYR D 1 197 ? 170.763 116.330 125.378 1.00 69.57 197 TYR D CA 1
ATOM 13458 C C . TYR D 1 197 ? 170.714 115.519 126.664 1.00 69.57 197 TYR D C 1
ATOM 13459 O O . TYR D 1 197 ? 170.396 116.072 127.721 1.00 69.57 197 TYR D O 1
ATOM 13468 N N . TRP D 1 198 ? 171.040 114.225 126.606 1.00 71.76 198 TRP D N 1
ATOM 13469 C CA . TRP D 1 198 ? 171.002 113.407 127.814 1.00 71.76 198 TRP D CA 1
ATOM 13470 C C . TRP D 1 198 ? 171.976 113.904 128.864 1.00 71.76 198 TRP D C 1
ATOM 13471 O O . TRP D 1 198 ? 171.753 113.694 130.052 1.00 71.76 198 TRP D O 1
ATOM 13482 N N . HIS D 1 199 ? 173.051 114.573 128.458 1.00 69.16 199 HIS D N 1
ATOM 13483 C CA . HIS D 1 199 ? 173.997 115.101 129.432 1.00 69.16 199 HIS D CA 1
ATOM 13484 C C . HIS D 1 199 ? 173.402 116.274 130.202 1.00 69.16 199 HIS D C 1
ATOM 13485 O O . HIS D 1 199 ? 173.522 116.341 131.429 1.00 69.16 199 HIS D O 1
ATOM 13492 N N . PHE D 1 200 ? 172.745 117.199 129.500 1.00 68.62 200 PHE D N 1
ATOM 13493 C CA . PHE D 1 200 ? 171.998 118.262 130.167 1.00 68.62 200 PHE D CA 1
ATOM 13494 C C . PHE D 1 200 ? 170.954 117.684 131.108 1.00 68.62 200 PHE D C 1
ATOM 13495 O O . PHE D 1 200 ? 170.788 118.147 132.245 1.00 68.62 200 PHE D O 1
ATOM 13503 N N . ARG D 1 201 ? 170.246 116.658 130.648 1.00 66.53 201 ARG D N 1
ATOM 13504 C CA . ARG D 1 201 ? 169.147 116.122 131.430 1.00 66.53 201 ARG D CA 1
ATOM 13505 C C . ARG D 1 201 ? 169.647 115.341 132.638 1.00 66.53 201 ARG D C 1
ATOM 13506 O O . ARG D 1 201 ? 169.019 115.371 133.697 1.00 66.53 201 ARG D O 1
ATOM 13514 N N . MET D 1 202 ? 170.802 114.681 132.524 1.00 69.40 202 MET D N 1
ATOM 13515 C CA . MET D 1 202 ? 171.375 113.987 133.673 1.00 69.40 202 MET D CA 1
ATOM 13516 C C . MET D 1 202 ? 171.969 114.964 134.676 1.00 69.40 202 MET D C 1
ATOM 13517 O O . MET D 1 202 ? 171.931 114.716 135.879 1.00 69.40 202 MET D O 1
ATOM 13522 N N . LEU D 1 203 ? 172.511 116.084 134.209 1.00 67.84 203 LEU D N 1
ATOM 13523 C CA . LEU D 1 203 ? 172.904 117.142 135.132 1.00 67.84 203 LEU D CA 1
ATOM 13524 C C . LEU D 1 203 ? 171.709 117.656 135.932 1.00 67.84 203 LEU D C 1
ATOM 13525 O O . LEU D 1 203 ? 171.789 117.817 137.160 1.00 67.84 203 LEU D O 1
ATOM 13530 N N . TRP D 1 204 ? 170.590 117.930 135.252 1.00 63.59 204 TRP D N 1
ATOM 13531 C CA . TRP D 1 204 ? 169.393 118.363 135.971 1.00 63.59 204 TRP D CA 1
ATOM 13532 C C . TRP D 1 204 ? 168.907 117.293 136.941 1.00 63.59 204 TRP D C 1
ATOM 13533 O O . TRP D 1 204 ? 168.501 117.608 138.062 1.00 63.59 204 TRP D O 1
ATOM 13544 N N . VAL D 1 205 ? 168.926 116.026 136.523 1.00 65.51 205 VAL D N 1
ATOM 13545 C CA . VAL D 1 205 ? 168.475 114.936 137.384 1.00 65.51 205 VAL D CA 1
ATOM 13546 C C . VAL D 1 205 ? 169.376 114.808 138.602 1.00 65.51 205 VAL D C 1
ATOM 13547 O O . VAL D 1 205 ? 168.912 114.519 139.709 1.00 65.51 205 VAL D O 1
ATOM 13551 N N . PHE D 1 206 ? 170.676 115.024 138.424 1.00 66.40 206 PHE D N 1
ATOM 13552 C CA . PHE D 1 206 ? 171.599 114.942 139.546 1.00 66.40 206 PHE D CA 1
ATOM 13553 C C . PHE D 1 206 ? 171.328 116.035 140.562 1.00 66.40 206 PHE D C 1
ATOM 13554 O O . PHE D 1 206 ? 171.323 115.777 141.765 1.00 66.40 206 PHE D O 1
ATOM 13562 N N . PHE D 1 207 ? 171.112 117.264 140.112 1.00 66.52 207 PHE D N 1
ATOM 13563 C CA . PHE D 1 207 ? 170.811 118.299 141.096 1.00 66.52 207 PHE D CA 1
ATOM 13564 C C . PHE D 1 207 ? 169.443 118.097 141.733 1.00 66.52 207 PHE D C 1
ATOM 13565 O O . PHE D 1 207 ? 169.242 118.453 142.900 1.00 66.52 207 PHE D O 1
ATOM 13573 N N . ASP D 1 208 ? 168.507 117.493 141.004 1.00 64.43 208 ASP D N 1
ATOM 13574 C CA . ASP D 1 208 ? 167.222 117.146 141.595 1.00 64.43 208 ASP D CA 1
ATOM 13575 C C . ASP D 1 208 ? 167.391 116.125 142.705 1.00 64.43 208 ASP D C 1
ATOM 13576 O O . ASP D 1 208 ? 166.817 116.271 143.789 1.00 64.43 208 ASP D O 1
ATOM 13581 N N . LEU D 1 209 ? 168.187 115.086 142.457 1.00 65.71 209 LEU D N 1
ATOM 13582 C CA . LEU D 1 209 ? 168.422 114.065 143.473 1.00 65.71 209 LEU D CA 1
ATOM 13583 C C . LEU D 1 209 ? 169.212 114.619 144.647 1.00 65.71 209 LEU D C 1
ATOM 13584 O O . LEU D 1 209 ? 168.975 114.235 145.791 1.00 65.71 209 LEU D O 1
ATOM 13589 N N . LEU D 1 210 ? 170.156 115.519 144.389 1.00 64.36 210 LEU D N 1
ATOM 13590 C CA . LEU D 1 210 ? 170.893 116.157 145.471 1.00 64.36 210 LEU D CA 1
ATOM 13591 C C . LEU D 1 210 ? 169.963 116.929 146.394 1.00 64.36 210 LEU D C 1
ATOM 13592 O O . LEU D 1 210 ? 170.022 116.781 147.620 1.00 64.36 210 LEU D O 1
ATOM 13597 N N . MET D 1 211 ? 169.095 117.761 145.829 1.00 63.14 211 MET D N 1
ATOM 13598 C CA . MET D 1 211 ? 168.198 118.540 146.670 1.00 63.14 211 MET D CA 1
ATOM 13599 C C . MET D 1 211 ? 167.150 117.664 147.342 1.00 63.14 211 MET D C 1
ATOM 13600 O O . MET D 1 211 ? 166.692 117.972 148.446 1.00 63.14 211 MET D O 1
ATOM 13605 N N . ASP D 1 212 ? 166.795 116.540 146.727 1.00 66.05 212 ASP D N 1
ATOM 13606 C CA . ASP D 1 212 ? 165.859 115.631 147.371 1.00 66.05 212 ASP D CA 1
ATOM 13607 C C . ASP D 1 212 ? 166.516 114.854 148.503 1.00 66.05 212 ASP D C 1
ATOM 13608 O O . ASP D 1 212 ? 165.861 114.521 149.493 1.00 66.05 212 ASP D O 1
ATOM 13613 N N . CYS D 1 213 ? 167.809 114.555 148.384 1.00 67.86 213 CYS D N 1
ATOM 13614 C CA . CYS D 1 213 ? 168.537 113.983 149.510 1.00 67.86 213 CYS D CA 1
ATOM 13615 C C . CYS D 1 213 ? 168.639 114.976 150.656 1.00 67.86 213 CYS D C 1
ATOM 13616 O O . CYS D 1 213 ? 168.543 114.594 151.823 1.00 67.86 213 CYS D O 1
ATOM 13619 N N . VAL D 1 214 ? 168.853 116.253 150.348 1.00 64.50 214 VAL D N 1
ATOM 13620 C CA . VAL D 1 214 ? 168.773 117.276 151.390 1.00 64.50 214 VAL D CA 1
ATOM 13621 C C . VAL D 1 214 ? 167.409 117.241 152.072 1.00 64.50 214 VAL D C 1
ATOM 13622 O O . VAL D 1 214 ? 167.308 117.338 153.299 1.00 64.50 214 VAL D O 1
ATOM 13626 N N . TYR D 1 215 ? 166.341 117.100 151.292 1.00 66.27 215 TYR D N 1
ATOM 13627 C CA . TYR D 1 215 ? 165.006 117.031 151.883 1.00 66.27 215 TYR D CA 1
ATOM 13628 C C . TYR D 1 215 ? 164.832 115.786 152.747 1.00 66.27 215 TYR D C 1
ATOM 13629 O O . TYR D 1 215 ? 164.119 115.818 153.754 1.00 66.27 215 TYR D O 1
ATOM 13638 N N . LEU D 1 216 ? 165.474 114.681 152.373 1.00 70.11 216 LEU D N 1
ATOM 13639 C CA . LEU D 1 216 ? 165.369 113.461 153.172 1.00 70.11 216 LEU D CA 1
ATOM 13640 C C . LEU D 1 216 ? 166.136 113.576 154.482 1.00 70.11 216 LEU D C 1
ATOM 13641 O O . LEU D 1 216 ? 165.651 113.145 155.532 1.00 70.11 216 LEU D O 1
ATOM 13646 N N . ILE D 1 217 ? 167.351 114.121 154.439 1.00 70.38 217 ILE D N 1
ATOM 13647 C CA . ILE D 1 217 ? 168.079 114.387 155.675 1.00 70.38 217 ILE D CA 1
ATOM 13648 C C . ILE D 1 217 ? 167.265 115.298 156.577 1.00 70.38 217 ILE D C 1
ATOM 13649 O O . ILE D 1 217 ? 167.224 115.118 157.795 1.00 70.38 217 ILE D O 1
ATOM 13654 N N . ASP D 1 218 ? 166.611 116.297 155.995 1.00 71.29 218 ASP D N 1
ATOM 13655 C CA . ASP D 1 218 ? 165.805 117.208 156.794 1.00 71.29 218 ASP D CA 1
ATOM 13656 C C . ASP D 1 218 ? 164.607 116.495 157.405 1.00 71.29 218 ASP D C 1
ATOM 13657 O O . ASP D 1 218 ? 164.218 116.784 158.537 1.00 71.29 218 ASP D O 1
ATOM 13662 N N . THR D 1 219 ? 164.006 115.555 156.678 1.00 75.36 219 THR D N 1
ATOM 13663 C CA . THR D 1 219 ? 162.860 114.850 157.238 1.00 75.36 219 THR D CA 1
ATOM 13664 C C . THR D 1 219 ? 163.292 113.896 158.347 1.00 75.36 219 THR D C 1
ATOM 13665 O O . THR D 1 219 ? 162.556 113.689 159.317 1.00 75.36 219 THR D O 1
ATOM 13669 N N . PHE D 1 220 ? 164.501 113.343 158.250 1.00 78.76 220 PHE D N 1
ATOM 13670 C CA . PHE D 1 220 ? 165.023 112.546 159.355 1.00 78.76 220 PHE D CA 1
ATOM 13671 C C . PHE D 1 220 ? 165.310 113.412 160.576 1.00 78.76 220 PHE D C 1
ATOM 13672 O O . PHE D 1 220 ? 164.903 113.072 161.688 1.00 78.76 220 PHE D O 1
ATOM 13680 N N . LEU D 1 221 ? 166.003 114.535 160.395 1.00 77.85 221 LEU D N 1
ATOM 13681 C CA . LEU D 1 221 ? 166.255 115.428 161.522 1.00 77.85 221 LEU D CA 1
ATOM 13682 C C . LEU D 1 221 ? 164.963 115.943 162.136 1.00 77.85 221 LEU D C 1
ATOM 13683 O O . LEU D 1 221 ? 164.937 116.265 163.322 1.00 77.85 221 LEU D O 1
ATOM 13688 N N . ASN D 1 222 ? 163.898 116.070 161.347 1.00 80.44 222 ASN D N 1
ATOM 13689 C CA . ASN D 1 222 ? 162.593 116.377 161.920 1.00 80.44 222 ASN D CA 1
ATOM 13690 C C . ASN D 1 222 ? 162.041 115.199 162.696 1.00 80.44 222 ASN D C 1
ATOM 13691 O O . ASN D 1 222 ? 161.318 115.384 163.679 1.00 80.44 222 ASN D O 1
ATOM 13696 N N . TYR D 1 223 ? 162.336 113.985 162.244 1.00 85.51 223 TYR D N 1
ATOM 13697 C CA . TYR D 1 223 ? 161.871 112.796 162.943 1.00 85.51 223 TYR D CA 1
ATOM 13698 C C . TYR D 1 223 ? 162.475 112.714 164.340 1.00 85.51 223 TYR D C 1
ATOM 13699 O O . TYR D 1 223 ? 161.767 112.488 165.325 1.00 85.51 223 TYR D O 1
ATOM 13708 N N . ARG D 1 224 ? 163.785 112.900 164.441 1.00 88.47 224 ARG D N 1
ATOM 13709 C CA . ARG D 1 224 ? 164.506 112.878 165.710 1.00 88.47 224 ARG D CA 1
ATOM 13710 C C . ARG D 1 224 ? 164.791 114.293 166.206 1.00 88.47 224 ARG D C 1
ATOM 13711 O O . ARG D 1 224 ? 165.937 114.700 166.344 1.00 88.47 224 ARG D O 1
ATOM 13719 N N . MET D 1 225 ? 163.744 115.048 166.502 1.00 87.56 225 MET D N 1
ATOM 13720 C CA . MET D 1 225 ? 163.876 116.475 166.762 1.00 87.56 225 MET D CA 1
ATOM 13721 C C . MET D 1 225 ? 163.541 116.784 168.212 1.00 87.56 225 MET D C 1
ATOM 13722 O O . MET D 1 225 ? 162.422 116.518 168.660 1.00 87.56 225 MET D O 1
ATOM 13727 N N . GLY D 1 226 ? 164.493 117.382 168.926 1.00 91.41 226 GLY D N 1
ATOM 13728 C CA . GLY D 1 226 ? 164.285 117.706 170.324 1.00 91.41 226 GLY D CA 1
ATOM 13729 C C . GLY D 1 226 ? 163.484 118.984 170.494 1.00 91.41 226 GLY D C 1
ATOM 13730 O O . GLY D 1 226 ? 163.648 119.947 169.752 1.00 91.41 226 GLY D O 1
ATOM 13731 N N . TYR D 1 227 ? 162.612 118.985 171.493 1.00 94.81 227 TYR D N 1
ATOM 13732 C CA . TYR D 1 227 ? 161.727 120.105 171.762 1.00 94.81 227 TYR D CA 1
ATOM 13733 C C . TYR D 1 227 ? 161.886 120.577 173.203 1.00 94.81 227 TYR D C 1
ATOM 13734 O O . TYR D 1 227 ? 162.452 119.885 174.047 1.00 94.81 227 TYR D O 1
ATOM 13743 N N . MET D 1 228 ? 161.375 121.774 173.477 1.00 97.01 228 MET D N 1
ATOM 13744 C CA . MET D 1 228 ? 161.481 122.374 174.801 1.00 97.01 228 MET D CA 1
ATOM 13745 C C . MET D 1 228 ? 160.341 121.908 175.689 1.00 97.01 228 MET D C 1
ATOM 13746 O O . MET D 1 228 ? 159.177 121.937 175.286 1.00 97.01 228 MET D O 1
ATOM 13751 N N . ASP D 1 229 ? 160.677 121.490 176.906 1.00 99.82 229 ASP D N 1
ATOM 13752 C CA . ASP D 1 229 ? 159.688 121.042 177.876 1.00 99.82 229 ASP D CA 1
ATOM 13753 C C . ASP D 1 229 ? 160.216 121.333 179.269 1.00 99.82 229 ASP D C 1
ATOM 13754 O O . ASP D 1 229 ? 161.258 120.796 179.656 1.00 99.82 229 ASP D O 1
ATOM 13759 N N . GLN D 1 230 ? 159.494 122.170 180.018 1.00 100.44 230 GLN D N 1
ATOM 13760 C CA . GLN D 1 230 ? 159.912 122.617 181.350 1.00 100.44 230 GLN D CA 1
ATOM 13761 C C . GLN D 1 230 ? 161.247 123.350 181.295 1.00 100.44 230 GLN D C 1
ATOM 13762 O O . GLN D 1 230 ? 162.125 123.136 182.131 1.00 100.44 230 GLN D O 1
ATOM 13768 N N . GLY D 1 231 ? 161.410 124.211 180.299 1.00 96.87 231 GLY D N 1
ATOM 13769 C CA . GLY D 1 231 ? 162.635 124.966 180.162 1.00 96.87 231 GLY D CA 1
ATOM 13770 C C . GLY D 1 231 ? 163.843 124.170 179.735 1.00 96.87 231 GLY D C 1
ATOM 13771 O O . GLY D 1 231 ? 164.939 124.729 179.686 1.00 96.87 231 GLY D O 1
ATOM 13772 N N . LEU D 1 232 ? 163.682 122.887 179.426 1.00 96.83 232 LEU D N 1
ATOM 13773 C CA . LEU D 1 232 ? 164.769 122.046 178.947 1.00 96.83 232 LEU D CA 1
ATOM 13774 C C . LEU D 1 232 ? 164.417 121.475 177.583 1.00 96.83 232 LEU D C 1
ATOM 13775 O O . LEU D 1 232 ? 163.242 121.331 177.242 1.00 96.83 232 LEU D O 1
ATOM 13780 N N . VAL D 1 233 ? 165.447 121.142 176.812 1.00 95.06 233 VAL D N 1
ATOM 13781 C CA . VAL D 1 233 ? 165.279 120.490 175.519 1.00 95.06 233 VAL D CA 1
ATOM 13782 C C . VAL D 1 233 ? 165.251 118.987 175.742 1.00 95.06 233 VAL D C 1
ATOM 13783 O O . VAL D 1 233 ? 166.114 118.437 176.435 1.00 95.06 233 VAL D O 1
ATOM 13787 N N . VAL D 1 234 ? 164.171 118.321 175.351 1.00 94.68 234 VAL D N 1
ATOM 13788 C CA . VAL D 1 234 ? 163.982 116.902 175.555 1.00 94.68 234 VAL D CA 1
ATOM 13789 C C . VAL D 1 234 ? 164.792 116.120 174.591 1.00 94.68 234 VAL D C 1
ATOM 13790 O O . VAL D 1 234 ? 164.813 116.456 173.492 1.00 94.68 234 VAL D O 1
ATOM 13794 N N . ARG D 1 235 ? 165.521 115.100 174.986 1.00 94.38 235 ARG D N 1
ATOM 13795 C CA . ARG D 1 235 ? 166.359 114.397 174.062 1.00 94.38 235 ARG D CA 1
ATOM 13796 C C . ARG D 1 235 ? 166.262 112.925 174.121 1.00 94.38 235 ARG D C 1
ATOM 13797 O O . ARG D 1 235 ? 167.206 112.250 173.926 1.00 94.38 235 ARG D O 1
ATOM 13805 N N . GLU D 1 236 ? 165.103 112.404 174.353 1.00 97.62 236 GLU D N 1
ATOM 13806 C CA . GLU D 1 236 ? 164.959 110.999 174.504 1.00 97.62 236 GLU D CA 1
ATOM 13807 C C . GLU D 1 236 ? 164.332 110.572 173.239 1.00 97.62 236 GLU D C 1
ATOM 13808 O O . GLU D 1 236 ? 163.237 110.972 173.014 1.00 97.62 236 GLU D O 1
ATOM 13814 N N . ALA D 1 237 ? 164.905 109.611 172.507 1.00 97.71 237 ALA D N 1
ATOM 13815 C CA . ALA D 1 237 ? 164.439 109.251 171.167 1.00 97.71 237 ALA D CA 1
ATOM 13816 C C . ALA D 1 237 ? 163.025 108.873 171.119 1.00 97.71 237 ALA D C 1
ATOM 13817 O O . ALA D 1 237 ? 162.339 109.209 170.262 1.00 97.71 237 ALA D O 1
ATOM 13819 N N . GLU D 1 238 ? 162.566 108.185 172.077 1.00 97.82 238 GLU D N 1
ATOM 13820 C CA . GLU D 1 238 ? 161.163 107.788 172.172 1.00 97.82 238 GLU D CA 1
ATOM 13821 C C . GLU D 1 238 ? 160.251 109.003 172.282 1.00 97.82 238 GLU D C 1
ATOM 13822 O O . GLU D 1 238 ? 159.246 109.104 171.567 1.00 97.82 238 GLU D O 1
ATOM 13828 N N . LYS D 1 239 ? 160.614 109.960 173.136 1.00 97.13 239 LYS D N 1
ATOM 13829 C CA . LYS D 1 239 ? 159.780 111.141 173.320 1.00 97.13 239 LYS D CA 1
ATOM 13830 C C . LYS D 1 239 ? 159.746 112.003 172.065 1.00 97.13 239 LYS D C 1
ATOM 13831 O O . LYS D 1 239 ? 158.688 112.515 171.684 1.00 97.13 239 LYS D O 1
ATOM 13837 N N . VAL D 1 240 ? 160.896 112.189 171.410 1.00 93.96 240 VAL D N 1
ATOM 13838 C CA . VAL D 1 240 ? 160.937 113.100 170.271 1.00 93.96 240 VAL D CA 1
ATOM 13839 C C . VAL D 1 240 ? 160.185 112.512 169.086 1.00 93.96 240 VAL D C 1
ATOM 13840 O O . VAL D 1 240 ? 159.473 113.229 168.375 1.00 93.96 240 VAL D O 1
ATOM 13844 N N . THR D 1 241 ? 160.292 111.200 168.869 1.00 93.23 241 THR D N 1
ATOM 13845 C CA . THR D 1 241 ? 159.537 110.599 167.773 1.00 93.23 241 THR D CA 1
ATOM 13846 C C . THR D 1 241 ? 158.051 110.568 168.088 1.00 93.23 241 THR D C 1
ATOM 13847 O O . THR D 1 241 ? 157.219 110.757 167.194 1.00 93.23 241 THR D O 1
ATOM 13851 N N . LYS D 1 242 ? 157.689 110.351 169.352 1.00 94.82 242 LYS D N 1
ATOM 13852 C CA . LYS D 1 242 ? 156.280 110.401 169.708 1.00 94.82 242 LYS D CA 1
ATOM 13853 C C . LYS D 1 242 ? 155.713 111.798 169.500 1.00 94.82 242 LYS D C 1
ATOM 13854 O O . LYS D 1 242 ? 154.574 111.951 169.055 1.00 94.82 242 LYS D O 1
ATOM 13860 N N . ALA D 1 243 ? 156.495 112.831 169.810 1.00 94.48 243 ALA D N 1
ATOM 13861 C CA . ALA D 1 243 ? 156.044 114.199 169.576 1.00 94.48 243 ALA D CA 1
ATOM 13862 C C . ALA D 1 243 ? 155.981 114.513 168.088 1.00 94.48 243 ALA D C 1
ATOM 13863 O O . ALA D 1 243 ? 155.163 115.331 167.656 1.00 94.48 243 ALA D O 1
ATOM 13865 N N . TYR D 1 244 ? 156.855 113.892 167.295 1.00 91.88 244 TYR D N 1
ATOM 13866 C CA . TYR D 1 244 ? 156.794 114.042 165.845 1.00 91.88 244 TYR D CA 1
ATOM 13867 C C . TYR D 1 244 ? 155.503 113.457 165.290 1.00 91.88 244 TYR D C 1
ATOM 13868 O O . TYR D 1 244 ? 154.842 114.074 164.449 1.00 91.88 244 TYR D O 1
ATOM 13877 N N . TRP D 1 245 ? 155.128 112.261 165.751 1.00 93.60 245 TRP D N 1
ATOM 13878 C CA . TRP D 1 245 ? 153.897 111.647 165.254 1.00 93.60 245 TRP D CA 1
ATOM 13879 C C . TRP D 1 245 ? 152.654 112.337 165.799 1.00 93.60 245 TRP D C 1
ATOM 13880 O O . TRP D 1 245 ? 151.632 112.388 165.111 1.00 93.60 245 TRP D O 1
ATOM 13891 N N . GLN D 1 246 ? 152.705 112.850 167.030 1.00 97.28 246 GLN D N 1
ATOM 13892 C CA . GLN D 1 246 ? 151.556 113.567 167.577 1.00 97.28 246 GLN D CA 1
ATOM 13893 C C . GLN D 1 246 ? 151.273 114.818 166.765 1.00 97.28 246 GLN D C 1
ATOM 13894 O O . GLN D 1 246 ? 150.147 115.036 166.308 1.00 97.28 246 GLN D O 1
ATOM 13900 N N . SER D 1 247 ? 152.282 115.660 166.588 1.00 95.39 247 SER D N 1
ATOM 13901 C CA . SER D 1 247 ? 152.211 116.687 165.569 1.00 95.39 247 SER D CA 1
ATOM 13902 C C . SER D 1 247 ? 152.040 116.034 164.206 1.00 95.39 247 SER D C 1
ATOM 13903 O O . SER D 1 247 ? 152.281 114.839 164.026 1.00 95.39 247 SER D O 1
ATOM 13906 N N . LYS D 1 248 ? 151.630 116.829 163.232 1.00 93.54 248 LYS D N 1
ATOM 13907 C CA . LYS D 1 248 ? 151.435 116.336 161.875 1.00 93.54 248 LYS D CA 1
ATOM 13908 C C . LYS D 1 248 ? 152.494 116.902 160.939 1.00 93.54 248 LYS D C 1
ATOM 13909 O O . LYS D 1 248 ? 152.209 117.328 159.821 1.00 93.54 248 LYS D O 1
ATOM 13915 N N . GLN D 1 249 ? 153.734 116.937 161.423 1.00 90.99 249 GLN D N 1
ATOM 13916 C CA . GLN D 1 249 ? 154.849 117.331 160.577 1.00 90.99 249 GLN D CA 1
ATOM 13917 C C . GLN D 1 249 ? 155.074 116.316 159.471 1.00 90.99 249 GLN D C 1
ATOM 13918 O O . GLN D 1 249 ? 155.596 116.658 158.405 1.00 90.99 249 GLN D O 1
ATOM 13924 N N . TYR D 1 250 ? 154.687 115.062 159.702 1.00 91.32 250 TYR D N 1
ATOM 13925 C CA . TYR D 1 250 ? 154.908 114.034 158.695 1.00 91.32 250 TYR D CA 1
ATOM 13926 C C . TYR D 1 250 ? 154.036 114.252 157.468 1.00 91.32 250 TYR D C 1
ATOM 13927 O O . TYR D 1 250 ? 154.417 113.856 156.367 1.00 91.32 250 TYR D O 1
ATOM 13936 N N . ARG D 1 251 ? 152.885 114.908 157.624 1.00 88.79 251 ARG D N 1
ATOM 13937 C CA . ARG D 1 251 ? 152.070 115.245 156.462 1.00 88.79 251 ARG D CA 1
ATOM 13938 C C . ARG D 1 251 ? 152.824 116.166 155.517 1.00 88.79 251 ARG D C 1
ATOM 13939 O O . ARG D 1 251 ? 152.942 115.887 154.321 1.00 88.79 251 ARG D O 1
ATOM 13947 N N . ILE D 1 252 ? 153.335 117.279 156.040 1.00 83.69 252 ILE D N 1
ATOM 13948 C CA . ILE D 1 252 ? 154.083 118.222 155.217 1.00 83.69 252 ILE D CA 1
ATOM 13949 C C . ILE D 1 252 ? 155.373 117.591 154.718 1.00 83.69 252 ILE D C 1
ATOM 13950 O O . ILE D 1 252 ? 155.827 117.875 153.607 1.00 83.69 252 ILE D O 1
ATOM 13955 N N . ASP D 1 253 ? 155.987 116.729 155.522 1.00 81.90 253 ASP D N 1
ATOM 13956 C CA . ASP D 1 253 ? 157.234 116.106 155.101 1.00 81.90 253 ASP D CA 1
ATOM 13957 C C . ASP D 1 253 ? 157.013 115.119 153.966 1.00 81.90 253 ASP D C 1
ATOM 13958 O O . ASP D 1 253 ? 157.889 114.938 153.118 1.00 81.90 253 ASP D O 1
ATOM 13963 N N . GLY D 1 254 ? 155.865 114.443 153.951 1.00 79.39 254 GLY D N 1
ATOM 13964 C CA . GLY D 1 254 ? 155.605 113.476 152.900 1.00 79.39 254 GLY D CA 1
ATOM 13965 C C . GLY D 1 254 ? 155.027 114.102 151.648 1.00 79.39 254 GLY D C 1
ATOM 13966 O O . GLY D 1 254 ? 155.341 113.681 150.535 1.00 79.39 254 GLY D O 1
ATOM 13967 N N . ILE D 1 255 ? 154.169 115.108 151.806 1.00 76.88 255 ILE D N 1
ATOM 13968 C CA . ILE D 1 255 ? 153.643 115.805 150.641 1.00 76.88 255 ILE D CA 1
ATOM 13969 C C . ILE D 1 255 ? 154.763 116.465 149.854 1.00 76.88 255 ILE D C 1
ATOM 13970 O O . ILE D 1 255 ? 154.714 116.521 148.624 1.00 76.88 255 ILE D O 1
ATOM 13975 N N . SER D 1 256 ? 155.797 116.942 150.531 1.00 73.07 256 SER D N 1
ATOM 13976 C CA . SER D 1 256 ? 156.895 117.642 149.888 1.00 73.07 256 SER D CA 1
ATOM 13977 C C . SER D 1 256 ? 157.908 116.713 149.249 1.00 73.07 256 SER D C 1
ATOM 13978 O O . SER D 1 256 ? 158.910 117.193 148.722 1.00 73.07 256 SER D O 1
ATOM 13981 N N . LEU D 1 257 ? 157.717 115.422 149.335 1.00 73.48 257 LEU D N 1
ATOM 13982 C CA . LEU D 1 257 ? 158.672 114.558 148.733 1.00 73.48 257 LEU D CA 1
ATOM 13983 C C . LEU D 1 257 ? 158.164 113.544 147.818 1.00 73.48 257 LEU D C 1
ATOM 13984 O O . LEU D 1 257 ? 158.874 112.708 147.423 1.00 73.48 257 LEU D O 1
ATOM 13989 N N . ILE D 1 258 ? 156.929 113.624 147.465 1.00 74.31 258 ILE D N 1
ATOM 13990 C CA . ILE D 1 258 ? 156.284 112.713 146.521 1.00 74.31 258 ILE D CA 1
ATOM 13991 C C . ILE D 1 258 ? 157.049 112.726 145.204 1.00 74.31 258 ILE D C 1
ATOM 13992 O O . ILE D 1 258 ? 157.054 113.748 144.507 1.00 74.31 258 ILE D O 1
ATOM 13997 N N . PRO D 1 259 ? 157.685 111.625 144.810 1.00 73.34 259 PRO D N 1
ATOM 13998 C CA . PRO D 1 259 ? 158.566 111.622 143.633 1.00 73.34 259 PRO D CA 1
ATOM 13999 C C . PRO D 1 259 ? 157.796 111.548 142.321 1.00 73.34 259 PRO D C 1
ATOM 14000 O O . PRO D 1 259 ? 158.127 110.765 141.429 1.00 73.34 259 PRO D O 1
ATOM 14004 N N . LEU D 1 260 ? 156.758 112.368 142.194 1.00 73.05 260 LEU D N 1
ATOM 14005 C CA . LEU D 1 260 ? 155.924 112.328 141.000 1.00 73.05 260 LEU D CA 1
ATOM 14006 C C . LEU D 1 260 ? 156.657 112.901 139.797 1.00 73.05 260 LEU D C 1
ATOM 14007 O O . LEU D 1 260 ? 156.437 112.469 138.664 1.00 73.05 260 LEU D O 1
ATOM 14012 N N . ASP D 1 261 ? 157.536 113.874 140.027 1.00 71.21 261 ASP D N 1
ATOM 14013 C CA . ASP D 1 261 ? 158.253 114.506 138.931 1.00 71.21 261 ASP D CA 1
ATOM 14014 C C . ASP D 1 261 ? 159.284 113.577 138.312 1.00 71.21 261 ASP D C 1
ATOM 14015 O O . ASP D 1 261 ? 159.773 113.848 137.213 1.00 71.21 261 ASP D O 1
ATOM 14020 N N . TYR D 1 262 ? 159.659 112.505 138.998 1.00 71.72 262 TYR D N 1
ATOM 14021 C CA . TYR D 1 262 ? 160.668 111.621 138.435 1.00 71.72 262 TYR D CA 1
ATOM 14022 C C . TYR D 1 262 ? 160.078 110.719 137.365 1.00 71.72 262 TYR D C 1
ATOM 14023 O O . TYR D 1 262 ? 160.780 110.313 136.435 1.00 71.72 262 TYR D O 1
ATOM 14032 N N . ILE D 1 263 ? 158.794 110.386 137.479 1.00 73.32 263 ILE D N 1
ATOM 14033 C CA . ILE D 1 263 ? 158.175 109.541 136.465 1.00 73.32 263 ILE D CA 1
ATOM 14034 C C . ILE D 1 263 ? 157.481 110.387 135.402 1.00 73.32 263 ILE D C 1
ATOM 14035 O O . ILE D 1 263 ? 157.494 110.044 134.217 1.00 73.32 263 ILE D O 1
ATOM 14040 N N . LEU D 1 264 ? 156.879 111.503 135.793 1.00 70.98 264 LEU D N 1
ATOM 14041 C CA . LEU D 1 264 ? 156.068 112.287 134.876 1.00 70.98 264 LEU D CA 1
ATOM 14042 C C . LEU D 1 264 ? 156.607 113.678 134.579 1.00 70.98 264 LEU D C 1
ATOM 14043 O O . LEU D 1 264 ? 155.909 114.461 133.930 1.00 70.98 264 LEU D O 1
ATOM 14048 N N . GLY D 1 265 ? 157.806 114.018 135.022 1.00 67.79 265 GLY D N 1
ATOM 14049 C CA . GLY D 1 265 ? 158.334 115.340 134.787 1.00 67.79 265 GLY D CA 1
ATOM 14050 C C . GLY D 1 265 ? 159.359 115.448 133.691 1.00 67.79 265 GLY D C 1
ATOM 14051 O O . GLY D 1 265 ? 159.890 116.534 133.464 1.00 67.79 265 GLY D O 1
ATOM 14052 N N . TRP D 1 266 ? 159.660 114.363 133.002 1.00 68.36 266 TRP D N 1
ATOM 14053 C CA . TRP D 1 266 ? 160.682 114.326 131.974 1.00 68.36 266 TRP D CA 1
ATOM 14054 C C . TRP D 1 266 ? 160.074 113.800 130.688 1.00 68.36 266 TRP D C 1
ATOM 14055 O O . TRP D 1 266 ? 159.049 113.118 130.715 1.00 68.36 266 TRP D O 1
ATOM 14066 N N . PRO D 1 267 ? 160.664 114.126 129.541 1.00 70.70 267 PRO D N 1
ATOM 14067 C CA . PRO D 1 267 ? 160.127 113.614 128.276 1.00 70.70 267 PRO D CA 1
ATOM 14068 C C . PRO D 1 267 ? 160.299 112.106 128.176 1.00 70.70 267 PRO D C 1
ATOM 14069 O O . PRO D 1 267 ? 161.416 111.594 128.217 1.00 70.70 267 PRO D O 1
ATOM 14073 N N . ILE D 1 268 ? 159.186 111.399 128.035 1.00 74.35 268 ILE D N 1
ATOM 14074 C CA . ILE D 1 268 ? 159.168 109.964 127.779 1.00 74.35 268 ILE D CA 1
ATOM 14075 C C . ILE D 1 268 ? 158.760 109.766 126.323 1.00 74.35 268 ILE D C 1
ATOM 14076 O O . ILE D 1 268 ? 157.583 109.945 125.985 1.00 74.35 268 ILE D O 1
ATOM 14081 N N . PRO D 1 269 ? 159.680 109.404 125.430 1.00 78.69 269 PRO D N 1
ATOM 14082 C CA . PRO D 1 269 ? 159.321 109.308 124.010 1.00 78.69 269 PRO D CA 1
ATOM 14083 C C . PRO D 1 269 ? 158.410 108.144 123.671 1.00 78.69 269 PRO D C 1
ATOM 14084 O O . PRO D 1 269 ? 157.748 108.188 122.629 1.00 78.69 269 PRO D O 1
ATOM 14088 N N . TYR D 1 270 ? 158.346 107.109 124.507 1.00 84.50 270 TYR D N 1
ATOM 14089 C CA . TYR D 1 270 ? 157.597 105.913 124.138 1.00 84.50 270 TYR D CA 1
ATOM 14090 C C . TYR D 1 270 ? 156.097 106.162 124.159 1.00 84.50 270 TYR D C 1
ATOM 14091 O O . TYR D 1 270 ? 155.363 105.612 123.332 1.00 84.50 270 TYR D O 1
ATOM 14100 N N . ILE D 1 271 ? 155.618 106.986 125.089 1.00 80.80 271 ILE D N 1
ATOM 14101 C CA . ILE D 1 271 ? 154.207 107.338 125.156 1.00 80.80 271 ILE D CA 1
ATOM 14102 C C . ILE D 1 271 ? 153.950 108.753 124.653 1.00 80.80 271 ILE D C 1
ATOM 14103 O O . ILE D 1 271 ? 152.834 109.259 124.790 1.00 80.80 271 ILE D O 1
ATOM 14108 N N . ASN D 1 272 ? 154.957 109.397 124.069 1.00 81.08 272 ASN D N 1
ATOM 14109 C CA . ASN D 1 272 ? 154.882 110.792 123.636 1.00 81.08 272 ASN D CA 1
ATOM 14110 C C . ASN D 1 272 ? 154.419 111.703 124.767 1.00 81.08 272 ASN D C 1
ATOM 14111 O O . ASN D 1 272 ? 153.554 112.562 124.596 1.00 81.08 272 ASN D O 1
ATOM 14116 N N . TRP D 1 273 ? 155.009 111.507 125.939 1.00 72.12 273 TRP D N 1
ATOM 14117 C CA . TRP D 1 273 ? 154.812 112.402 127.064 1.00 72.12 273 TRP D CA 1
ATOM 14118 C C . TRP D 1 273 ? 155.893 113.469 127.019 1.00 72.12 273 TRP D C 1
ATOM 14119 O O . TRP D 1 273 ? 157.082 113.151 127.023 1.00 72.12 273 TRP D O 1
ATOM 14130 N N . ARG D 1 274 ? 155.483 114.730 126.944 1.00 74.65 274 ARG D N 1
ATOM 14131 C CA . ARG D 1 274 ? 156.461 115.800 126.822 1.00 74.65 274 ARG D CA 1
ATOM 14132 C C . ARG D 1 274 ? 157.050 116.232 128.154 1.00 74.65 274 ARG D C 1
ATOM 14133 O O . ARG D 1 274 ? 158.005 117.006 128.164 1.00 74.65 274 ARG D O 1
ATOM 14141 N N . GLY D 1 275 ? 156.527 115.751 129.257 1.00 67.86 275 GLY D N 1
ATOM 14142 C CA . GLY D 1 275 ? 157.059 116.161 130.533 1.00 67.86 275 GLY D CA 1
ATOM 14143 C C . GLY D 1 275 ? 156.201 117.219 131.182 1.00 67.86 275 GLY D C 1
ATOM 14144 O O . GLY D 1 275 ? 155.480 117.970 130.521 1.00 67.86 275 GLY D O 1
ATOM 14145 N N . LEU D 1 276 ? 156.268 117.281 132.499 1.00 62.16 276 LEU D N 1
ATOM 14146 C CA . LEU D 1 276 ? 155.537 118.275 133.278 1.00 62.16 276 LEU D CA 1
ATOM 14147 C C . LEU D 1 276 ? 156.399 118.666 134.462 1.00 62.16 276 LEU D C 1
ATOM 14148 O O . LEU D 1 276 ? 156.193 118.194 135.582 1.00 62.16 276 LEU D O 1
ATOM 14153 N N . PRO D 1 277 ? 157.394 119.528 134.247 1.00 57.02 277 PRO D N 1
ATOM 14154 C CA . PRO D 1 277 ? 158.260 119.934 135.359 1.00 57.02 277 PRO D CA 1
ATOM 14155 C C . PRO D 1 277 ? 157.527 120.577 136.515 1.00 57.02 277 PRO D C 1
ATOM 14156 O O . PRO D 1 277 ? 158.071 120.613 137.617 1.00 57.02 277 PRO D O 1
ATOM 14160 N N . ILE D 1 278 ? 156.311 121.075 136.307 1.00 57.38 278 ILE D N 1
ATOM 14161 C CA . ILE D 1 278 ? 155.574 121.762 137.357 1.00 57.38 278 ILE D CA 1
ATOM 14162 C C . ILE D 1 278 ? 155.139 120.828 138.474 1.00 57.38 278 ILE D C 1
ATOM 14163 O O . ILE D 1 278 ? 154.678 121.297 139.513 1.00 57.38 278 ILE D O 1
ATOM 14168 N N . LEU D 1 279 ? 155.287 119.516 138.296 1.00 61.74 279 LEU D N 1
ATOM 14169 C CA . LEU D 1 279 ? 154.949 118.550 139.333 1.00 61.74 279 LEU D CA 1
ATOM 14170 C C . LEU D 1 279 ? 155.946 118.527 140.477 1.00 61.74 279 LEU D C 1
ATOM 14171 O O . LEU D 1 279 ? 155.697 117.837 141.465 1.00 61.74 279 LEU D O 1
ATOM 14176 N N . ARG D 1 280 ? 157.065 119.229 140.370 1.00 60.05 280 ARG D N 1
ATOM 14177 C CA . ARG D 1 280 ? 158.018 119.361 141.454 1.00 60.05 280 ARG D CA 1
ATOM 14178 C C . ARG D 1 280 ? 157.706 120.550 142.341 1.00 60.05 280 ARG D C 1
ATOM 14179 O O . ARG D 1 280 ? 158.522 120.920 143.182 1.00 60.05 280 ARG D O 1
ATOM 14187 N N . LEU D 1 281 ? 156.546 121.162 142.167 1.00 58.87 281 LEU D N 1
ATOM 14188 C CA . LEU D 1 281 ? 156.186 122.321 142.960 1.00 58.87 281 LEU D CA 1
ATOM 14189 C C . LEU D 1 281 ? 155.715 121.957 144.351 1.00 58.87 281 LEU D C 1
ATOM 14190 O O . LEU D 1 281 ? 155.490 122.859 145.157 1.00 58.87 281 LEU D O 1
ATOM 14195 N N . ASN D 1 282 ? 155.544 120.671 144.649 1.00 63.75 282 ASN D N 1
ATOM 14196 C CA . ASN D 1 282 ? 155.238 120.272 146.015 1.00 63.75 282 ASN D CA 1
ATOM 14197 C C . ASN D 1 282 ? 156.450 120.396 146.924 1.00 63.75 282 ASN D C 1
ATOM 14198 O O . ASN D 1 282 ? 156.291 120.450 148.139 1.00 63.75 282 ASN D O 1
ATOM 14203 N N . ARG D 1 283 ? 157.651 120.474 146.362 1.00 63.43 283 ARG D N 1
ATOM 14204 C CA . ARG D 1 283 ? 158.834 120.744 147.156 1.00 63.43 283 ARG D CA 1
ATOM 14205 C C . ARG D 1 283 ? 158.778 122.101 147.830 1.00 63.43 283 ARG D C 1
ATOM 14206 O O . ARG D 1 283 ? 159.564 122.359 148.742 1.00 63.43 283 ARG D O 1
ATOM 14214 N N . LEU D 1 284 ? 157.877 122.972 147.403 1.00 61.00 284 LEU D N 1
ATOM 14215 C CA . LEU D 1 284 ? 157.797 124.328 147.910 1.00 61.00 284 LEU D CA 1
ATOM 14216 C C . LEU D 1 284 ? 156.896 124.446 149.123 1.00 61.00 284 LEU D C 1
ATOM 14217 O O . LEU D 1 284 ? 156.632 125.558 149.576 1.00 61.00 284 LEU D O 1
ATOM 14222 N N . ILE D 1 285 ? 156.434 123.322 149.666 1.00 67.31 285 ILE D N 1
ATOM 14223 C CA . ILE D 1 285 ? 155.636 123.328 150.883 1.00 67.31 285 ILE D CA 1
ATOM 14224 C C . ILE D 1 285 ? 156.497 123.519 152.126 1.00 67.31 285 ILE D C 1
ATOM 14225 O O . ILE D 1 285 ? 155.992 123.969 153.158 1.00 67.31 285 ILE D O 1
ATOM 14230 N N . ARG D 1 286 ? 157.791 123.225 152.047 1.00 68.06 286 ARG D N 1
ATOM 14231 C CA . ARG D 1 286 ? 158.683 123.345 153.190 1.00 68.06 286 ARG D CA 1
ATOM 14232 C C . ARG D 1 286 ? 159.213 124.751 153.420 1.00 68.06 286 ARG D C 1
ATOM 14233 O O . ARG D 1 286 ? 160.421 124.931 153.581 1.00 68.06 286 ARG D O 1
ATOM 14241 N N . TYR D 1 287 ? 158.340 125.746 153.480 1.00 71.19 287 TYR D N 1
ATOM 14242 C CA . TYR D 1 287 ? 158.808 127.116 153.612 1.00 71.19 287 TYR D CA 1
ATOM 14243 C C . TYR D 1 287 ? 159.100 127.504 155.052 1.00 71.19 287 TYR D C 1
ATOM 14244 O O . TYR D 1 287 ? 159.700 128.556 155.282 1.00 71.19 287 TYR D O 1
ATOM 14253 N N . LYS D 1 288 ? 158.687 126.695 156.024 1.00 73.71 288 LYS D N 1
ATOM 14254 C CA . LYS D 1 288 ? 158.892 127.065 157.417 1.00 73.71 288 LYS D CA 1
ATOM 14255 C C . LYS D 1 288 ? 160.356 126.986 157.804 1.00 73.71 288 LYS D C 1
ATOM 14256 O O . LYS D 1 288 ? 160.841 127.820 158.568 1.00 73.71 288 LYS D O 1
ATOM 14262 N N . ARG D 1 289 ? 161.080 125.999 157.285 1.00 72.18 289 ARG D N 1
ATOM 14263 C CA . ARG D 1 289 ? 162.508 125.928 157.554 1.00 72.18 289 ARG D CA 1
ATOM 14264 C C . ARG D 1 289 ? 163.247 127.121 156.956 1.00 72.18 289 ARG D C 1
ATOM 14265 O O . ARG D 1 289 ? 164.212 127.613 157.547 1.00 72.18 289 ARG D O 1
ATOM 14273 N N . VAL D 1 290 ? 162.770 127.637 155.824 1.00 69.57 290 VAL D N 1
ATOM 14274 C CA . VAL D 1 290 ? 163.380 128.800 155.187 1.00 69.57 290 VAL D CA 1
ATOM 14275 C C . VAL D 1 290 ? 163.082 130.068 155.976 1.00 69.57 290 VAL D C 1
ATOM 14276 O O . VAL D 1 290 ? 163.965 130.902 156.204 1.00 69.57 290 VAL D O 1
ATOM 14280 N N . ARG D 1 291 ? 161.830 130.236 156.399 1.00 74.26 291 ARG D N 1
ATOM 14281 C CA . ARG D 1 291 ? 161.479 131.382 157.229 1.00 74.26 291 ARG D CA 1
ATOM 14282 C C . ARG D 1 291 ? 162.242 131.356 158.539 1.00 74.26 291 ARG D C 1
ATOM 14283 O O . ARG D 1 291 ? 162.676 132.399 159.032 1.00 74.26 291 ARG D O 1
ATOM 14291 N N . ASN D 1 292 ? 162.407 130.166 159.117 1.00 76.00 292 ASN D N 1
ATOM 14292 C CA . ASN D 1 292 ? 163.212 129.999 160.317 1.00 76.00 292 ASN D CA 1
ATOM 14293 C C . ASN D 1 292 ? 164.652 130.419 160.076 1.00 76.00 292 ASN D C 1
ATOM 14294 O O . ASN D 1 292 ? 165.237 131.141 160.885 1.00 76.00 292 ASN D O 1
ATOM 14299 N N . CYS D 1 293 ? 165.247 129.971 158.972 1.00 71.27 293 CYS D N 1
ATOM 14300 C CA . CYS D 1 293 ? 166.621 130.359 158.675 1.00 71.27 293 CYS D CA 1
ATOM 14301 C C . CYS D 1 293 ? 166.764 131.867 158.549 1.00 71.27 293 CYS D C 1
ATOM 14302 O O . CYS D 1 293 ? 167.750 132.440 159.014 1.00 71.27 293 CYS D O 1
ATOM 14305 N N . LEU D 1 294 ? 165.792 132.535 157.927 1.00 72.24 294 LEU D N 1
ATOM 14306 C CA . LEU D 1 294 ? 165.920 133.979 157.744 1.00 72.24 294 LEU D CA 1
ATOM 14307 C C . LEU D 1 294 ? 165.690 134.734 159.049 1.00 72.24 294 LEU D C 1
ATOM 14308 O O . LEU D 1 294 ? 166.372 135.726 159.328 1.00 72.24 294 LEU D O 1
ATOM 14313 N N . GLU D 1 295 ? 164.737 134.276 159.865 1.00 77.03 295 GLU D N 1
ATOM 14314 C CA . GLU D 1 295 ? 164.564 134.834 161.201 1.00 77.03 295 GLU D CA 1
ATOM 14315 C C . GLU D 1 295 ? 165.832 134.691 162.029 1.00 77.03 295 GLU D C 1
ATOM 14316 O O . GLU D 1 295 ? 166.216 135.617 162.749 1.00 77.03 295 GLU D O 1
ATOM 14322 N N . ARG D 1 296 ? 166.487 133.535 161.955 1.00 76.60 296 ARG D N 1
ATOM 14323 C CA . ARG D 1 296 ? 167.709 133.334 162.721 1.00 76.60 296 ARG D CA 1
ATOM 14324 C C . ARG D 1 296 ? 168.866 134.133 162.147 1.00 76.60 296 ARG D C 1
ATOM 14325 O O . ARG D 1 296 ? 169.766 134.534 162.883 1.00 76.60 296 ARG D O 1
ATOM 14333 N N . THR D 1 297 ? 168.880 134.359 160.839 1.00 73.89 297 THR D N 1
ATOM 14334 C CA . THR D 1 297 ? 169.949 135.154 160.254 1.00 73.89 297 THR D CA 1
ATOM 14335 C C . THR D 1 297 ? 169.800 136.623 160.604 1.00 73.89 297 THR D C 1
ATOM 14336 O O . THR D 1 297 ? 170.796 137.344 160.683 1.00 73.89 297 THR D O 1
ATOM 14340 N N . GLU D 1 298 ? 168.571 137.086 160.817 1.00 77.31 298 GLU D N 1
ATOM 14341 C CA . GLU D 1 298 ? 168.385 138.476 161.212 1.00 77.31 298 GLU D CA 1
ATOM 14342 C C . GLU D 1 298 ? 168.893 138.731 162.623 1.00 77.31 298 GLU D C 1
ATOM 14343 O O . GLU D 1 298 ? 169.466 139.790 162.894 1.00 77.31 298 GLU D O 1
ATOM 14349 N N . THR D 1 299 ? 168.691 137.779 163.539 1.00 77.14 299 THR D N 1
ATOM 14350 C CA . THR D 1 299 ? 169.130 137.977 164.918 1.00 77.14 299 THR D CA 1
ATOM 14351 C C . THR D 1 299 ? 170.644 137.885 165.038 1.00 77.14 299 THR D C 1
ATOM 14352 O O . THR D 1 299 ? 171.256 138.648 165.790 1.00 77.14 299 THR D O 1
ATOM 14356 N N . ARG D 1 300 ? 171.264 136.959 164.315 1.00 76.16 300 ARG D N 1
ATOM 14357 C CA . ARG D 1 300 ? 172.715 136.869 164.298 1.00 76.16 300 ARG D CA 1
ATOM 14358 C C . ARG D 1 300 ? 173.374 138.005 163.536 1.00 76.16 300 ARG D C 1
ATOM 14359 O O . ARG D 1 300 ? 174.604 138.039 163.461 1.00 76.16 300 ARG D O 1
ATOM 14367 N N . SER D 1 301 ? 172.604 138.904 162.943 1.00 78.73 301 SER D N 1
ATOM 14368 C CA . SER D 1 301 ? 173.168 139.904 162.055 1.00 78.73 301 SER D CA 1
ATOM 14369 C C . SER D 1 301 ? 173.642 141.121 162.832 1.00 78.73 301 SER D C 1
ATOM 14370 O O . SER D 1 301 ? 173.007 141.549 163.800 1.00 78.73 301 SER D O 1
ATOM 14373 N N . SER D 1 302 ? 174.765 141.679 162.399 1.00 82.25 302 SER D N 1
ATOM 14374 C CA . SER D 1 302 ? 175.245 142.952 162.905 1.00 82.25 302 SER D CA 1
ATOM 14375 C C . SER D 1 302 ? 174.592 144.134 162.207 1.00 82.25 302 SER D C 1
ATOM 14376 O O . SER D 1 302 ? 174.834 145.277 162.599 1.00 82.25 302 SER D O 1
ATOM 14379 N N . MET D 1 303 ? 173.769 143.881 161.191 1.00 79.86 303 MET D N 1
ATOM 14380 C CA . MET D 1 303 ? 173.067 144.929 160.452 1.00 79.86 303 MET D CA 1
ATOM 14381 C C . MET D 1 303 ? 171.630 144.489 160.220 1.00 79.86 303 MET D C 1
ATOM 14382 O O . MET D 1 303 ? 171.228 144.194 159.097 1.00 79.86 303 MET D O 1
ATOM 14387 N N . PRO D 1 304 ? 170.821 144.446 161.275 1.00 76.67 304 PRO D N 1
ATOM 14388 C CA . PRO D 1 304 ? 169.492 143.834 161.153 1.00 76.67 304 PRO D CA 1
ATOM 14389 C C . PRO D 1 304 ? 168.490 144.638 160.333 1.00 76.67 304 PRO D C 1
ATOM 14390 O O . PRO D 1 304 ? 167.548 144.053 159.794 1.00 76.67 304 PRO D O 1
ATOM 14394 N N . ASN D 1 305 ? 168.635 145.959 160.251 1.00 71.50 305 ASN D N 1
ATOM 14395 C CA . ASN D 1 305 ? 167.781 146.747 159.366 1.00 71.50 305 ASN D CA 1
ATOM 14396 C C . ASN D 1 305 ? 168.152 146.522 157.906 1.00 71.50 305 ASN D C 1
ATOM 14397 O O . ASN D 1 305 ? 167.280 146.292 157.052 1.00 71.50 305 ASN D O 1
ATOM 14402 N N . ALA D 1 306 ? 169.448 146.597 157.610 1.00 69.88 306 ALA D N 1
ATOM 14403 C CA . ALA D 1 306 ? 169.927 146.356 156.262 1.00 69.88 306 ALA D CA 1
ATOM 14404 C C . ALA D 1 306 ? 169.545 144.967 155.781 1.00 69.88 306 ALA D C 1
ATOM 14405 O O . ALA D 1 306 ? 169.120 144.801 154.635 1.00 69.88 306 ALA D O 1
ATOM 14407 N N . PHE D 1 307 ? 169.690 143.956 156.642 1.00 69.69 307 PHE D N 1
ATOM 14408 C CA . PHE D 1 307 ? 169.366 142.590 156.249 1.00 69.69 307 PHE D CA 1
ATOM 14409 C C . PHE D 1 307 ? 167.887 142.447 155.927 1.00 69.69 307 PHE D C 1
ATOM 14410 O O . PHE D 1 307 ? 167.514 141.732 154.996 1.00 69.69 307 PHE D O 1
ATOM 14418 N N . ARG D 1 308 ? 167.030 143.117 156.688 1.00 70.58 308 ARG D N 1
ATOM 14419 C CA . ARG D 1 308 ? 165.600 143.063 156.423 1.00 70.58 308 ARG D CA 1
ATOM 14420 C C . ARG D 1 308 ? 165.268 143.661 155.059 1.00 70.58 308 ARG D C 1
ATOM 14421 O O . ARG D 1 308 ? 164.497 143.082 154.278 1.00 70.58 308 ARG D O 1
ATOM 14429 N N . VAL D 1 309 ? 165.871 144.807 154.741 1.00 65.40 309 VAL D N 1
ATOM 14430 C CA . VAL D 1 309 ? 165.662 145.398 153.422 1.00 65.40 309 VAL D CA 1
ATOM 14431 C C . VAL D 1 309 ? 166.202 144.480 152.324 1.00 65.40 309 VAL D C 1
ATOM 14432 O O . VAL D 1 309 ? 165.585 144.334 151.262 1.00 65.40 309 VAL D O 1
ATOM 14436 N N . VAL D 1 310 ? 167.346 143.832 152.566 1.00 64.10 310 VAL D N 1
ATOM 14437 C CA . VAL D 1 310 ? 167.942 142.937 151.572 1.00 64.10 310 VAL D CA 1
ATOM 14438 C C . VAL D 1 310 ? 167.041 141.736 151.309 1.00 64.10 310 VAL D C 1
ATOM 14439 O O . VAL D 1 310 ? 166.907 141.274 150.172 1.00 64.10 310 VAL D O 1
ATOM 14443 N N . VAL D 1 311 ? 166.416 141.206 152.352 1.00 62.55 311 VAL D N 1
ATOM 14444 C CA . VAL D 1 311 ? 165.547 140.051 152.175 1.00 62.55 311 VAL D CA 1
ATOM 14445 C C . VAL D 1 311 ? 164.295 140.443 151.408 1.00 62.55 311 VAL D C 1
ATOM 14446 O O . VAL D 1 311 ? 163.805 139.682 150.567 1.00 62.55 311 VAL D O 1
ATOM 14450 N N . VAL D 1 312 ? 163.770 141.643 151.652 1.00 60.10 312 VAL D N 1
ATOM 14451 C CA . VAL D 1 312 ? 162.622 142.089 150.861 1.00 60.10 312 VAL D CA 1
ATOM 14452 C C . VAL D 1 312 ? 163.014 142.272 149.396 1.00 60.10 312 VAL D C 1
ATOM 14453 O O . VAL D 1 312 ? 162.244 141.943 148.489 1.00 60.10 312 VAL D O 1
ATOM 14457 N N . VAL D 1 313 ? 164.221 142.772 149.140 1.00 58.63 313 VAL D N 1
ATOM 14458 C CA . VAL D 1 313 ? 164.685 142.922 147.761 1.00 58.63 313 VAL D CA 1
ATOM 14459 C C . VAL D 1 313 ? 164.831 141.564 147.077 1.00 58.63 313 VAL D C 1
ATOM 14460 O O . VAL D 1 313 ? 164.498 141.407 145.896 1.00 58.63 313 VAL D O 1
ATOM 14464 N N . TRP D 1 314 ? 165.328 140.565 147.804 1.00 61.39 314 TRP D N 1
ATOM 14465 C CA . TRP D 1 314 ? 165.383 139.203 147.276 1.00 61.39 314 TRP D CA 1
ATOM 14466 C C . TRP D 1 314 ? 163.997 138.671 146.948 1.00 61.39 314 TRP D C 1
ATOM 14467 O O . TRP D 1 314 ? 163.824 137.964 145.958 1.00 61.39 314 TRP D O 1
ATOM 14478 N N . TYR D 1 315 ? 163.014 138.950 147.800 1.00 60.44 315 TYR D N 1
ATOM 14479 C CA . TYR D 1 315 ? 161.640 138.554 147.506 1.00 60.44 315 TYR D CA 1
ATOM 14480 C C . TYR D 1 315 ? 161.143 139.188 146.220 1.00 60.44 315 TYR D C 1
ATOM 14481 O O . TYR D 1 315 ? 160.467 138.540 145.415 1.00 60.44 315 TYR D O 1
ATOM 14490 N N . ILE D 1 316 ? 161.439 140.471 146.033 1.00 52.42 316 ILE D N 1
ATOM 14491 C CA . ILE D 1 316 ? 160.990 141.182 144.845 1.00 52.42 316 ILE D CA 1
ATOM 14492 C C . ILE D 1 316 ? 161.634 140.598 143.597 1.00 52.42 316 ILE D C 1
ATOM 14493 O O . ILE D 1 316 ? 160.992 140.493 142.552 1.00 52.42 316 ILE D O 1
ATOM 14498 N N . VAL D 1 317 ? 162.905 140.206 143.681 1.00 47.79 317 VAL D N 1
ATOM 14499 C CA . VAL D 1 317 ? 163.592 139.655 142.511 1.00 47.79 317 VAL D CA 1
ATOM 14500 C C . VAL D 1 317 ? 162.991 138.314 142.105 1.00 47.79 317 VAL D C 1
ATOM 14501 O O . VAL D 1 317 ? 162.855 138.010 140.918 1.00 47.79 317 VAL D O 1
ATOM 14505 N N . ILE D 1 318 ? 162.598 137.502 143.084 1.00 46.64 318 ILE D N 1
ATOM 14506 C CA . ILE D 1 318 ? 161.982 136.210 142.805 1.00 46.64 318 ILE D CA 1
ATOM 14507 C C . ILE D 1 318 ? 160.582 136.392 142.249 1.00 46.64 318 ILE D C 1
ATOM 14508 O O . ILE D 1 318 ? 160.150 135.647 141.367 1.00 46.64 318 ILE D O 1
ATOM 14513 N N . ILE D 1 319 ? 159.845 137.380 142.753 1.00 44.14 319 ILE D N 1
ATOM 14514 C CA . ILE D 1 319 ? 158.552 137.712 142.163 1.00 44.14 319 ILE D CA 1
ATOM 14515 C C . ILE D 1 319 ? 158.718 138.157 140.716 1.00 44.14 319 ILE D C 1
ATOM 14516 O O . ILE D 1 319 ? 157.931 137.773 139.851 1.00 44.14 319 ILE D O 1
ATOM 14521 N N . ILE D 1 320 ? 159.736 138.969 140.426 1.00 42.26 320 ILE D N 1
ATOM 14522 C CA . ILE D 1 320 ? 159.990 139.403 139.053 1.00 42.26 320 ILE D CA 1
ATOM 14523 C C . ILE D 1 320 ? 160.342 138.218 138.160 1.00 42.26 320 ILE D C 1
ATOM 14524 O O . ILE D 1 320 ? 159.961 138.180 136.991 1.00 42.26 320 ILE D O 1
ATOM 14529 N N . HIS D 1 321 ? 161.069 137.237 138.691 1.00 42.98 321 HIS D N 1
ATOM 14530 C CA . HIS D 1 321 ? 161.380 136.034 137.921 1.00 42.98 321 HIS D CA 1
ATOM 14531 C C . HIS D 1 321 ? 160.124 135.223 137.610 1.00 42.98 321 HIS D C 1
ATOM 14532 O O . HIS D 1 321 ? 159.922 134.774 136.475 1.00 42.98 321 HIS D O 1
ATOM 14539 N N . TRP D 1 322 ? 159.264 135.024 138.604 1.00 42.80 322 TRP D N 1
ATOM 14540 C CA . TRP D 1 322 ? 158.032 134.276 138.378 1.00 42.80 322 TRP D CA 1
ATOM 14541 C C . TRP D 1 322 ? 157.093 135.016 137.437 1.00 42.80 322 TRP D C 1
ATOM 14542 O O . TRP D 1 322 ? 156.384 134.396 136.644 1.00 42.80 322 TRP D O 1
ATOM 14553 N N . ASN D 1 323 ? 157.085 136.343 137.494 1.00 40.89 323 ASN D N 1
ATOM 14554 C CA . ASN D 1 323 ? 156.248 137.124 136.596 1.00 40.89 323 ASN D CA 1
ATOM 14555 C C . ASN D 1 323 ? 156.839 137.200 135.196 1.00 40.89 323 ASN D C 1
ATOM 14556 O O . ASN D 1 323 ? 156.103 137.388 134.232 1.00 40.89 323 ASN D O 1
ATOM 14561 N N . ALA D 1 324 ? 158.151 137.041 135.062 1.00 39.72 324 ALA D N 1
ATOM 14562 C CA . ALA D 1 324 ? 158.767 136.883 133.753 1.00 39.72 324 ALA D CA 1
ATOM 14563 C C . ALA D 1 324 ? 158.336 135.584 133.103 1.00 39.72 324 ALA D C 1
ATOM 14564 O O . ALA D 1 324 ? 158.006 135.546 131.913 1.00 39.72 324 ALA D O 1
ATOM 14566 N N . CYS D 1 325 ? 158.333 134.511 133.882 1.00 40.63 325 CYS D N 1
ATOM 14567 C CA . CYS D 1 325 ? 157.845 133.234 133.386 1.00 40.63 325 CYS D CA 1
ATOM 14568 C C . CYS D 1 325 ? 156.364 133.302 133.058 1.00 40.63 325 CYS D C 1
ATOM 14569 O O . CYS D 1 325 ? 155.917 132.700 132.086 1.00 40.63 325 CYS D O 1
ATOM 14572 N N . LEU D 1 326 ? 155.591 134.046 133.844 1.00 39.14 326 LEU D N 1
ATOM 14573 C CA . LEU D 1 326 ? 154.172 134.229 133.549 1.00 39.14 326 LEU D CA 1
ATOM 14574 C C . LEU D 1 326 ? 153.954 135.020 132.265 1.00 39.14 326 LEU D C 1
ATOM 14575 O O . LEU D 1 326 ? 153.102 134.659 131.453 1.00 39.14 326 LEU D O 1
ATOM 14580 N N . TYR D 1 327 ? 154.696 136.111 132.071 1.00 38.07 327 TYR D N 1
ATOM 14581 C CA . TYR D 1 327 ? 154.613 136.866 130.831 1.00 38.07 327 TYR D CA 1
ATOM 14582 C C . TYR D 1 327 ? 154.919 135.993 129.631 1.00 38.07 327 TYR D C 1
ATOM 14583 O O . TYR D 1 327 ? 154.219 136.052 128.619 1.00 38.07 327 TYR D O 1
ATOM 14592 N N . PHE D 1 328 ? 155.973 135.182 129.709 1.00 39.90 328 PHE D N 1
ATOM 14593 C CA . PHE D 1 328 ? 156.306 134.379 128.540 1.00 39.90 328 PHE D CA 1
ATOM 14594 C C . PHE D 1 328 ? 155.312 133.241 128.328 1.00 39.90 328 PHE D C 1
ATOM 14595 O O . PHE D 1 328 ? 155.024 132.876 127.188 1.00 39.90 328 PHE D O 1
ATOM 14603 N N . TRP D 1 329 ? 154.770 132.669 129.400 1.00 46.76 329 TRP D N 1
ATOM 14604 C CA . TRP D 1 329 ? 153.765 131.628 129.241 1.00 46.76 329 TRP D CA 1
ATOM 14605 C C . TRP D 1 329 ? 152.494 132.187 128.617 1.00 46.76 329 TRP D C 1
ATOM 14606 O O . TRP D 1 329 ? 151.873 131.539 127.769 1.00 46.76 329 TRP D O 1
ATOM 14617 N N . ILE D 1 330 ? 152.090 133.393 129.016 1.00 42.84 330 ILE D N 1
ATOM 14618 C CA . ILE D 1 330 ? 150.919 134.023 128.416 1.00 42.84 330 ILE D CA 1
ATOM 14619 C C . ILE D 1 330 ? 151.190 134.390 126.966 1.00 42.84 330 ILE D C 1
ATOM 14620 O O . ILE D 1 330 ? 150.315 134.272 126.113 1.00 42.84 330 ILE D O 1
ATOM 14625 N N . SER D 1 331 ? 152.404 134.841 126.663 1.00 42.56 331 SER D N 1
ATOM 14626 C CA . SER D 1 331 ? 152.759 135.154 125.286 1.00 42.56 331 SER D CA 1
ATOM 14627 C C . SER D 1 331 ? 152.723 133.920 124.408 1.00 42.56 331 SER D C 1
ATOM 14628 O O . SER D 1 331 ? 152.285 133.981 123.259 1.00 42.56 331 SER D O 1
ATOM 14631 N N . GLU D 1 332 ? 153.189 132.792 124.930 1.00 47.91 332 GLU D N 1
ATOM 14632 C CA . GLU D 1 332 ? 153.218 131.556 124.162 1.00 47.91 332 GLU D CA 1
ATOM 14633 C C . GLU D 1 332 ? 151.832 130.951 124.020 1.00 47.91 332 GLU D C 1
ATOM 14634 O O . GLU D 1 332 ? 151.556 130.252 123.044 1.00 47.91 332 GLU D O 1
ATOM 14640 N N . TRP D 1 333 ? 150.959 131.180 124.997 1.00 51.68 333 TRP D N 1
ATOM 14641 C CA . TRP D 1 333 ? 149.596 130.670 124.923 1.00 51.68 333 TRP D CA 1
ATOM 14642 C C . TRP D 1 333 ? 148.750 131.480 123.951 1.00 51.68 333 TRP D C 1
ATOM 14643 O O . TRP D 1 333 ? 147.910 130.923 123.240 1.00 51.68 333 TRP D O 1
ATOM 14654 N N . ILE D 1 334 ? 148.952 132.793 123.906 1.00 46.94 334 ILE D N 1
ATOM 14655 C CA . ILE D 1 334 ? 148.308 133.626 122.901 1.00 46.94 334 ILE D CA 1
ATOM 14656 C C . ILE D 1 334 ? 148.871 133.329 121.520 1.00 46.94 334 ILE D C 1
ATOM 14657 O O . ILE D 1 334 ? 148.141 133.318 120.528 1.00 46.94 334 ILE D O 1
ATOM 14662 N N . GLY D 1 335 ? 150.169 133.070 121.433 1.00 45.85 335 GLY D N 1
ATOM 14663 C CA . GLY D 1 335 ? 150.867 132.737 120.202 1.00 45.85 335 GLY D CA 1
ATOM 14664 C C . GLY D 1 335 ? 151.981 133.749 120.030 1.00 45.85 335 GLY D C 1
ATOM 14665 O O . GLY D 1 335 ? 151.771 134.948 120.093 1.00 45.85 335 GLY D O 1
ATOM 14666 N N . LEU D 1 336 ? 153.191 133.252 119.816 1.00 44.13 336 LEU D N 1
ATOM 14667 C CA . LEU D 1 336 ? 154.339 134.142 119.711 1.00 44.13 336 LEU D CA 1
ATOM 14668 C C . LEU D 1 336 ? 154.334 134.851 118.368 1.00 44.13 336 LEU D C 1
ATOM 14669 O O . LEU D 1 336 ? 154.150 134.223 117.326 1.00 44.13 336 LEU D O 1
ATOM 14674 N N . GLY D 1 337 ? 154.516 136.164 118.395 1.00 45.13 337 GLY D N 1
ATOM 14675 C CA . GLY D 1 337 ? 154.554 136.955 117.187 1.00 45.13 337 GLY D CA 1
ATOM 14676 C C . GLY D 1 337 ? 153.217 137.293 116.586 1.00 45.13 337 GLY D C 1
ATOM 14677 O O . GLY D 1 337 ? 153.164 137.716 115.434 1.00 45.13 337 GLY D O 1
ATOM 14678 N N . THR D 1 338 ? 152.128 137.138 117.331 1.00 45.49 338 THR D N 1
ATOM 14679 C CA . THR D 1 338 ? 150.799 137.380 116.791 1.00 45.49 338 THR D CA 1
ATOM 14680 C C . THR D 1 338 ? 150.340 138.817 116.957 1.00 45.49 338 THR D C 1
ATOM 14681 O O . THR D 1 338 ? 149.510 139.281 116.172 1.00 45.49 338 THR D O 1
ATOM 14685 N N . ASP D 1 339 ? 150.841 139.537 117.951 1.00 42.35 339 ASP D N 1
ATOM 14686 C CA . ASP D 1 339 ? 150.598 140.964 118.045 1.00 42.35 339 ASP D CA 1
ATOM 14687 C C . ASP D 1 339 ? 151.876 141.628 118.534 1.00 42.35 339 ASP D C 1
ATOM 14688 O O . ASP D 1 339 ? 152.920 140.991 118.654 1.00 42.35 339 ASP D O 1
ATOM 14693 N N . ALA D 1 340 ? 151.798 142.924 118.795 1.00 39.17 340 ALA D N 1
ATOM 14694 C CA . ALA D 1 340 ? 152.952 143.727 119.152 1.00 39.17 340 ALA D CA 1
ATOM 14695 C C . ALA D 1 340 ? 153.213 143.770 120.642 1.00 39.17 340 ALA D C 1
ATOM 14696 O O . ALA D 1 340 ? 154.075 144.526 121.078 1.00 39.17 340 ALA D O 1
ATOM 14698 N N . TRP D 1 341 ? 152.488 142.990 121.428 1.00 38.47 341 TRP D N 1
ATOM 14699 C CA . TRP D 1 341 ? 152.675 142.919 122.865 1.00 38.47 341 TRP D CA 1
ATOM 14700 C C . TRP D 1 341 ? 153.359 141.639 123.305 1.00 38.47 341 TRP D C 1
ATOM 14701 O O . TRP D 1 341 ? 154.186 141.670 124.212 1.00 38.47 341 TRP D O 1
ATOM 14712 N N . VAL D 1 342 ? 153.054 140.517 122.664 1.00 40.59 342 VAL D N 1
ATOM 14713 C CA . VAL D 1 342 ? 153.698 139.267 123.007 1.00 40.59 342 VAL D CA 1
ATOM 14714 C C . VAL D 1 342 ? 155.130 139.257 122.484 1.00 40.59 342 VAL D C 1
ATOM 14715 O O . VAL D 1 342 ? 155.481 139.958 121.532 1.00 40.59 342 VAL D O 1
ATOM 14719 N N . TYR D 1 343 ? 155.972 138.458 123.132 1.00 39.66 343 TYR D N 1
ATOM 14720 C CA . TYR D 1 343 ? 157.307 138.211 122.616 1.00 39.66 343 TYR D CA 1
ATOM 14721 C C . TYR D 1 343 ? 157.199 137.673 121.200 1.00 39.66 343 TYR D C 1
ATOM 14722 O O . TYR D 1 343 ? 156.384 136.795 120.920 1.00 39.66 343 TYR D O 1
ATOM 14731 N N . GLY D 1 344 ? 158.005 138.209 120.302 1.00 42.54 344 GLY D N 1
ATOM 14732 C CA . GLY D 1 344 ? 157.969 137.760 118.930 1.00 42.54 344 GLY D CA 1
ATOM 14733 C C . GLY D 1 344 ? 158.467 138.844 118.003 1.00 42.54 344 GLY D C 1
ATOM 14734 O O . GLY D 1 344 ? 159.005 139.853 118.434 1.00 42.54 344 GLY D O 1
ATOM 14735 N N . HIS D 1 345 ? 158.255 138.609 116.715 1.00 49.19 345 HIS D N 1
ATOM 14736 C CA . HIS D 1 345 ? 158.835 139.451 115.683 1.00 49.19 345 HIS D CA 1
ATOM 14737 C C . HIS D 1 345 ? 158.041 140.722 115.439 1.00 49.19 345 HIS D C 1
ATOM 14738 O O . HIS D 1 345 ? 158.578 141.663 114.855 1.00 49.19 345 HIS D O 1
ATOM 14745 N N . LEU D 1 346 ? 156.785 140.777 115.868 1.00 45.50 346 LEU D N 1
ATOM 14746 C CA . LEU D 1 346 ? 155.997 141.995 115.776 1.00 45.50 346 LEU D CA 1
ATOM 14747 C C . LEU D 1 346 ? 156.218 142.923 116.957 1.00 45.50 346 LEU D C 1
ATOM 14748 O O . LEU D 1 346 ? 155.875 144.100 116.880 1.00 45.50 346 LEU D O 1
ATOM 14753 N N . ASN D 1 347 ? 156.757 142.408 118.046 1.00 42.73 347 ASN D N 1
ATOM 14754 C CA . ASN D 1 347 ? 157.231 143.209 119.163 1.00 42.73 347 ASN D CA 1
ATOM 14755 C C . ASN D 1 347 ? 158.667 143.573 118.821 1.00 42.73 347 ASN D C 1
ATOM 14756 O O . ASN D 1 347 ? 159.556 142.727 118.850 1.00 42.73 347 ASN D O 1
ATOM 14761 N N . LYS D 1 348 ? 158.882 144.824 118.437 1.00 46.48 348 LYS D N 1
ATOM 14762 C CA . LYS D 1 348 ? 160.176 145.309 117.988 1.00 46.48 348 LYS D CA 1
ATOM 14763 C C . LYS D 1 348 ? 161.081 145.718 119.132 1.00 46.48 348 LYS D C 1
ATOM 14764 O O . LYS D 1 348 ? 162.211 146.135 118.890 1.00 46.48 348 LYS D O 1
ATOM 14770 N N . GLN D 1 349 ? 160.601 145.647 120.360 1.00 44.89 349 GLN D N 1
ATOM 14771 C CA . GLN D 1 349 ? 161.466 145.705 121.520 1.00 44.89 349 GLN D CA 1
ATOM 14772 C C . GLN D 1 349 ? 161.974 144.324 121.892 1.00 44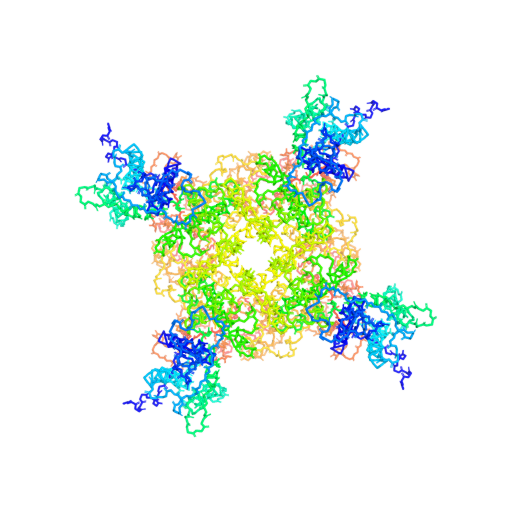.89 349 GLN D C 1
ATOM 14773 O O . GLN D 1 349 ? 163.120 144.193 122.321 1.00 44.89 349 GLN D O 1
ATOM 14779 N N . SER D 1 350 ? 161.141 143.294 121.725 1.00 43.28 350 SER D N 1
ATOM 14780 C CA . SER D 1 350 ? 161.576 141.909 121.855 1.00 43.28 350 SER D CA 1
ATOM 14781 C C . SER D 1 350 ? 162.723 141.612 120.919 1.00 43.28 350 SER D C 1
ATOM 14782 O O . SER D 1 350 ? 163.810 141.213 121.340 1.00 43.28 350 SER D O 1
ATOM 14785 N N . LEU D 1 351 ? 162.472 141.767 119.627 1.00 45.06 351 LEU D N 1
ATOM 14786 C CA . LEU D 1 351 ? 163.401 141.374 118.580 1.00 45.06 351 LEU D CA 1
ATOM 14787 C C . LEU D 1 351 ? 163.666 142.585 117.706 1.00 45.06 351 LEU D C 1
ATOM 14788 O O . LEU D 1 351 ? 162.998 142.769 116.678 1.00 45.06 351 LEU D O 1
ATOM 14793 N N . PRO D 1 352 ? 164.625 143.421 118.077 1.00 49.20 352 PRO D N 1
ATOM 14794 C CA . PRO D 1 352 ? 165.044 144.524 117.213 1.00 49.20 352 PRO D CA 1
ATOM 14795 C C . PRO D 1 352 ? 165.787 144.035 115.989 1.00 49.20 352 PRO D C 1
ATOM 14796 O O . PRO D 1 352 ? 165.732 142.853 115.645 1.00 49.20 352 PRO D O 1
ATOM 14800 N N . ASP D 1 353 ? 166.448 144.964 115.302 1.00 60.10 353 ASP D N 1
ATOM 14801 C CA . ASP D 1 353 ? 166.980 144.700 113.972 1.00 60.10 353 ASP D CA 1
ATOM 14802 C C . ASP D 1 353 ? 167.892 143.479 113.938 1.00 60.10 353 ASP D C 1
ATOM 14803 O O . ASP D 1 353 ? 167.553 142.462 113.330 1.00 60.10 353 ASP D O 1
ATOM 14808 N N . ASP D 1 354 ? 169.051 143.548 114.576 1.00 58.19 354 ASP D N 1
ATOM 14809 C CA . ASP D 1 354 ? 170.062 142.522 114.370 1.00 58.19 354 ASP D CA 1
ATOM 14810 C C . ASP D 1 354 ? 170.144 141.559 115.544 1.00 58.19 354 ASP D C 1
ATOM 14811 O O . ASP D 1 354 ? 171.220 141.081 115.889 1.00 58.19 354 ASP D O 1
ATOM 14816 N N . ILE D 1 355 ? 169.012 141.253 116.143 1.00 51.66 355 ILE D N 1
ATOM 14817 C CA . ILE D 1 355 ? 168.925 140.464 117.361 1.00 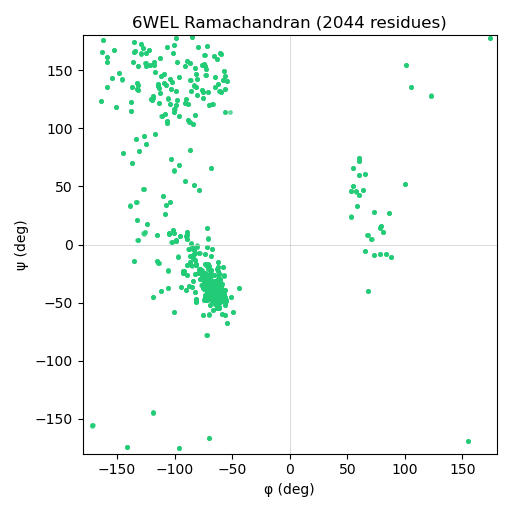51.66 355 ILE D CA 1
ATOM 14818 C C . ILE D 1 355 ? 168.378 139.089 117.016 1.00 51.66 355 ILE D C 1
ATOM 14819 O O . ILE D 1 355 ? 167.441 138.965 116.224 1.00 51.66 355 ILE D O 1
ATOM 14824 N N . THR D 1 356 ? 168.967 138.055 117.605 1.00 52.40 356 THR D N 1
ATOM 14825 C CA . THR D 1 356 ? 168.606 136.671 117.346 1.00 52.40 356 THR D CA 1
ATOM 14826 C C . THR D 1 356 ? 167.633 136.167 118.402 1.00 52.40 356 THR D C 1
ATOM 14827 O O . THR D 1 356 ? 167.728 136.531 119.574 1.00 52.40 356 THR D O 1
ATOM 14831 N N . ASP D 1 357 ? 166.700 135.324 117.977 1.00 49.81 357 ASP D N 1
ATOM 14832 C CA . ASP D 1 357 ? 165.739 134.697 118.874 1.00 49.81 357 ASP D CA 1
ATOM 14833 C C . ASP D 1 357 ? 166.374 133.460 119.480 1.00 49.81 357 ASP D C 1
ATOM 14834 O O . ASP D 1 357 ? 166.492 132.426 118.827 1.00 49.81 357 ASP D O 1
ATOM 14839 N N . THR D 1 358 ? 166.784 133.558 120.738 1.00 49.85 358 THR D N 1
ATOM 14840 C CA . THR D 1 358 ? 167.396 132.460 121.461 1.00 49.85 358 THR D CA 1
ATOM 14841 C C . THR D 1 358 ? 166.675 132.288 122.787 1.00 49.85 358 THR D C 1
ATOM 14842 O O . THR D 1 358 ? 165.824 133.089 123.153 1.00 49.85 358 THR D O 1
ATOM 14846 N N . LEU D 1 359 ? 167.018 131.218 123.505 1.00 49.16 359 LEU D N 1
ATOM 14847 C CA . LEU D 1 359 ? 166.479 131.006 124.844 1.00 49.16 359 LEU D CA 1
ATOM 14848 C C . LEU D 1 359 ? 166.926 132.105 125.799 1.00 49.16 359 LEU D C 1
ATOM 14849 O O . LEU D 1 359 ? 166.139 132.593 126.623 1.00 49.16 359 LEU D O 1
ATOM 14854 N N . LEU D 1 360 ? 168.186 132.519 125.691 1.00 48.65 360 LEU D N 1
ATOM 14855 C CA . LEU D 1 360 ? 168.677 133.638 126.479 1.00 48.65 360 LEU D CA 1
ATOM 14856 C C . LEU D 1 360 ? 167.915 134.920 126.171 1.00 48.65 360 LEU D C 1
ATOM 14857 O O . LEU D 1 360 ? 167.603 135.687 127.081 1.00 48.65 360 LEU D O 1
ATOM 14862 N N . ARG D 1 361 ? 167.599 135.174 124.903 1.00 44.16 361 ARG D N 1
ATOM 14863 C CA . ARG D 1 361 ? 166.854 136.382 124.567 1.00 44.16 361 ARG D CA 1
ATOM 14864 C C . ARG D 1 361 ? 165.437 136.341 125.120 1.00 44.16 361 ARG D C 1
ATOM 14865 O O . ARG D 1 361 ? 164.937 137.353 125.611 1.00 44.16 361 ARG D O 1
ATOM 14873 N N . ARG D 1 362 ? 164.772 135.189 125.044 1.00 40.26 362 ARG D N 1
ATOM 14874 C CA . ARG D 1 362 ? 163.428 135.060 125.594 1.00 40.26 362 ARG D CA 1
ATOM 14875 C C . ARG D 1 362 ? 163.415 135.351 127.080 1.00 40.26 362 ARG D C 1
ATOM 14876 O O . ARG D 1 362 ? 162.584 136.127 127.562 1.00 40.26 362 ARG D O 1
ATOM 14884 N N . TYR D 1 363 ? 164.357 134.766 127.823 1.00 43.32 363 TYR D N 1
ATOM 14885 C CA . TYR D 1 363 ? 164.385 135.022 129.255 1.00 43.32 363 TYR D CA 1
ATOM 14886 C C . TYR D 1 363 ? 164.784 136.457 129.566 1.00 43.32 363 TYR D C 1
ATOM 14887 O O . TYR D 1 363 ? 164.212 137.078 130.461 1.00 43.32 363 TYR D O 1
ATOM 14896 N N . VAL D 1 364 ? 165.761 137.002 128.846 1.00 42.52 364 VAL D N 1
ATOM 14897 C CA . VAL D 1 364 ? 166.242 138.351 129.122 1.00 42.52 364 VAL D CA 1
ATOM 14898 C C . VAL D 1 364 ? 165.144 139.376 128.867 1.00 42.52 364 VAL D C 1
ATOM 14899 O O . VAL D 1 364 ? 164.916 140.282 129.679 1.00 42.52 364 VAL D O 1
ATOM 14903 N N . TYR D 1 365 ? 164.426 139.234 127.756 1.00 40.10 365 TYR D N 1
ATOM 14904 C CA . TYR D 1 365 ? 163.353 140.173 127.480 1.00 40.10 365 TYR D CA 1
ATOM 14905 C C . TYR D 1 365 ? 162.200 140.013 128.457 1.00 40.10 365 TYR D C 1
ATOM 14906 O O . TYR D 1 365 ? 161.611 141.007 128.878 1.00 40.10 365 TYR D O 1
ATOM 14915 N N . SER D 1 366 ? 161.841 138.782 128.821 1.00 38.61 366 SER D N 1
ATOM 14916 C CA . SER D 1 366 ? 160.744 138.608 129.763 1.00 38.61 366 SER D CA 1
ATOM 14917 C C . SER D 1 366 ? 161.091 139.169 131.132 1.00 38.61 366 SER D C 1
ATOM 14918 O O . SER D 1 366 ? 160.239 139.758 131.801 1.00 38.61 366 SER D O 1
ATOM 14921 N N . PHE D 1 367 ? 162.345 139.031 131.554 1.00 37.20 367 PHE D N 1
ATOM 14922 C CA . PHE D 1 367 ? 162.766 139.594 132.830 1.00 37.20 367 PHE D CA 1
ATOM 14923 C C . PHE D 1 367 ? 162.757 141.116 132.802 1.00 37.20 367 PHE D C 1
ATOM 14924 O O . PHE D 1 367 ? 162.347 141.752 133.774 1.00 37.20 367 PHE D O 1
ATOM 14932 N N . TYR D 1 368 ? 163.201 141.724 131.701 1.00 38.11 368 TYR D N 1
ATOM 14933 C CA . TYR D 1 368 ? 163.144 143.177 131.587 1.00 38.11 368 TYR D CA 1
ATOM 14934 C C . TYR D 1 368 ? 161.705 143.688 131.555 1.00 38.11 368 TYR D C 1
ATOM 14935 O O . TYR D 1 368 ? 161.374 144.684 132.209 1.00 38.11 368 TYR D O 1
ATOM 14944 N N . TRP D 1 369 ? 160.840 143.025 130.790 1.00 36.73 369 TRP D N 1
ATOM 14945 C CA . TRP D 1 369 ? 159.428 143.371 130.767 1.00 36.73 369 TRP D CA 1
ATOM 14946 C C . TRP D 1 369 ? 158.835 143.343 132.166 1.00 36.73 369 TRP D C 1
ATOM 14947 O O . TRP D 1 369 ? 158.137 144.274 132.582 1.00 36.73 369 TRP D O 1
ATOM 14958 N N . SER D 1 370 ? 159.097 142.268 132.905 1.00 39.92 370 SER D N 1
ATOM 14959 C CA . SER D 1 370 ? 158.518 142.112 134.229 1.00 39.92 370 SER D CA 1
ATOM 14960 C C . SER D 1 370 ? 159.090 143.118 135.218 1.00 39.92 370 SER D C 1
ATOM 14961 O O . SER D 1 370 ? 158.382 143.587 136.109 1.00 39.92 370 SER D O 1
ATOM 14964 N N . THR D 1 371 ? 160.363 143.470 135.076 1.00 39.89 371 THR D N 1
ATOM 14965 C CA . THR D 1 371 ? 160.940 144.506 135.921 1.00 39.89 371 THR D CA 1
ATOM 14966 C C . THR D 1 371 ? 160.295 145.855 135.665 1.00 39.89 371 THR D C 1
ATOM 14967 O O . THR D 1 371 ? 160.037 146.607 136.604 1.00 39.89 371 THR D O 1
ATOM 14971 N N . LEU D 1 372 ? 160.034 146.187 134.404 1.00 39.25 372 LEU D N 1
ATOM 14972 C CA . LEU D 1 372 ? 159.434 147.483 134.110 1.00 39.25 372 LEU D CA 1
ATOM 14973 C C . LEU D 1 372 ? 157.970 147.534 134.494 1.00 39.25 372 LEU D C 1
ATOM 14974 O O . LEU D 1 372 ? 157.448 148.607 134.781 1.00 39.25 372 LEU D O 1
ATOM 14979 N N . ILE D 1 373 ? 157.290 146.398 134.495 1.00 39.87 373 ILE D N 1
ATOM 14980 C CA . ILE D 1 373 ? 155.880 146.401 134.857 1.00 39.87 373 ILE D CA 1
ATOM 14981 C C . ILE D 1 373 ? 155.692 146.388 136.368 1.00 39.87 373 ILE D C 1
ATOM 14982 O O . ILE D 1 373 ? 154.830 147.089 136.899 1.00 39.87 373 ILE D O 1
ATOM 14987 N N . LEU D 1 374 ? 156.490 145.609 137.092 1.00 40.75 374 LEU D N 1
ATOM 14988 C CA . LEU D 1 374 ? 156.293 145.503 138.527 1.00 40.75 374 LEU D CA 1
ATOM 14989 C C . LEU D 1 374 ? 156.959 146.618 139.311 1.00 40.75 374 LEU D C 1
ATOM 14990 O O . LEU D 1 374 ? 156.725 146.722 140.514 1.00 40.75 374 LEU D O 1
ATOM 14995 N N . THR D 1 375 ? 157.777 147.446 138.676 1.00 42.98 375 THR D N 1
ATOM 14996 C CA . THR D 1 375 ? 158.265 148.678 139.270 1.00 42.98 375 THR D CA 1
ATOM 14997 C C . THR D 1 375 ? 157.477 149.881 138.796 1.00 42.98 375 THR D C 1
ATOM 14998 O O . THR D 1 375 ? 157.804 151.007 139.165 1.00 42.98 375 THR D O 1
ATOM 15002 N N . THR D 1 376 ? 156.431 149.653 138.004 1.00 44.23 376 THR D N 1
ATOM 15003 C CA . THR D 1 376 ? 155.523 150.672 137.474 1.00 44.23 376 THR D CA 1
ATOM 15004 C C . THR D 1 376 ? 156.246 151.727 136.648 1.00 44.23 376 THR D C 1
ATOM 15005 O O . THR D 1 376 ? 155.843 152.886 136.616 1.00 44.23 376 THR D O 1
ATOM 15009 N N . ILE D 1 377 ? 157.309 151.328 135.957 1.00 43.96 377 ILE D N 1
ATOM 15010 C CA . ILE D 1 377 ? 157.956 152.211 134.996 1.00 43.96 377 ILE D CA 1
ATOM 15011 C C . ILE D 1 377 ? 157.202 152.195 133.676 1.00 43.96 377 ILE D C 1
ATOM 15012 O O . ILE D 1 377 ? 156.892 153.245 133.107 1.00 43.96 377 ILE D O 1
ATOM 15017 N N . GLY D 1 378 ? 156.884 151.006 133.177 1.00 44.72 378 GLY D N 1
ATOM 15018 C CA . GLY D 1 378 ? 155.929 150.854 132.103 1.00 44.72 378 GLY D CA 1
ATOM 15019 C C . GLY D 1 378 ? 156.398 151.276 130.736 1.00 44.72 378 GLY D C 1
ATOM 15020 O O . GLY D 1 378 ? 155.579 151.665 129.909 1.00 44.72 378 GLY D O 1
ATOM 15021 N N . GLU D 1 379 ? 157.692 151.205 130.466 1.00 46.01 379 GLU D N 1
ATOM 15022 C CA . GLU D 1 379 ? 158.220 151.562 129.155 1.00 46.01 379 GLU D CA 1
ATOM 15023 C C . GLU D 1 379 ? 158.282 150.353 128.238 1.00 46.01 379 GLU D C 1
ATOM 15024 O O . GLU D 1 379 ? 159.317 150.016 127.683 1.00 46.01 379 GLU D O 1
ATOM 15030 N N . VAL D 1 380 ? 157.146 149.690 128.090 1.00 41.64 380 VAL D N 1
ATOM 15031 C CA . VAL D 1 380 ? 157.012 148.484 127.283 1.00 41.64 380 VAL D CA 1
ATOM 15032 C C . VAL D 1 380 ? 155.829 148.695 126.349 1.00 41.64 380 VAL D C 1
ATOM 15033 O O . VAL D 1 380 ? 155.035 149.624 126.547 1.00 41.64 380 VAL D O 1
ATOM 15037 N N . PRO D 1 381 ? 155.701 147.877 125.307 1.00 41.46 381 PRO D N 1
ATOM 15038 C CA . PRO D 1 381 ? 154.544 148.003 124.422 1.00 41.46 381 PRO D CA 1
ATOM 15039 C C . PRO D 1 381 ? 153.220 147.881 125.159 1.00 41.46 381 PRO D C 1
ATOM 15040 O O . PRO D 1 381 ? 153.081 147.128 126.119 1.00 41.46 381 PRO D O 1
ATOM 15044 N N . SER D 1 382 ? 152.236 148.638 124.688 1.00 43.33 382 SER D N 1
ATOM 15045 C CA . SER D 1 382 ? 150.906 148.586 125.262 1.00 43.33 382 SER D CA 1
ATOM 15046 C C . SER D 1 382 ? 150.209 147.294 124.855 1.00 43.33 382 SER D C 1
ATOM 15047 O O . SER D 1 382 ? 150.508 146.730 123.804 1.00 43.33 382 SER D O 1
ATOM 15050 N N . PRO D 1 383 ? 149.269 146.812 125.662 1.00 41.36 383 PRO D N 1
ATOM 15051 C CA . PRO D 1 383 ? 148.531 145.611 125.286 1.00 41.36 383 PRO D CA 1
ATOM 15052 C C . PRO D 1 383 ? 147.682 145.866 124.061 1.00 41.36 383 PRO D C 1
ATOM 15053 O O . PRO D 1 383 ? 147.410 147.003 123.681 1.00 41.36 383 PRO D O 1
ATOM 15057 N N . VAL D 1 384 ? 147.266 144.785 123.421 1.00 43.21 384 VAL D N 1
ATOM 15058 C CA . VAL D 1 384 ? 146.519 144.853 122.174 1.00 43.21 384 VAL D CA 1
ATOM 15059 C C . VAL D 1 384 ? 145.138 144.230 122.317 1.00 43.21 384 VAL D C 1
ATOM 15060 O O . VAL D 1 384 ? 144.141 144.810 121.898 1.00 43.21 384 VAL D O 1
ATOM 15064 N N . ARG D 1 385 ? 145.061 143.067 122.940 1.00 46.63 385 ARG D N 1
ATOM 15065 C CA . ARG D 1 385 ? 143.822 142.329 123.105 1.00 46.63 385 ARG D CA 1
ATOM 15066 C C . ARG D 1 385 ? 143.263 142.516 124.506 1.00 46.63 385 ARG D C 1
ATOM 15067 O O . ARG D 1 385 ? 143.948 142.986 125.408 1.00 46.63 385 ARG D O 1
ATOM 15075 N N . ASN D 1 386 ? 141.993 142.151 124.676 1.00 46.13 386 ASN D N 1
ATOM 15076 C CA . ASN D 1 386 ? 141.323 142.347 125.958 1.00 46.13 386 ASN D CA 1
ATOM 15077 C C . ASN D 1 386 ? 141.965 141.515 127.054 1.00 46.13 386 ASN D C 1
ATOM 15078 O O . ASN D 1 386 ? 142.042 141.946 128.207 1.00 46.13 386 ASN D O 1
ATOM 15083 N N . ILE D 1 387 ? 142.433 140.316 126.714 1.00 47.26 387 ILE D N 1
ATOM 15084 C CA . ILE D 1 387 ? 143.058 139.446 127.704 1.00 47.26 387 ILE D CA 1
ATOM 15085 C C . ILE D 1 387 ? 144.407 140.014 128.137 1.00 47.26 387 ILE D C 1
ATOM 15086 O O . ILE D 1 387 ? 144.782 139.941 129.314 1.00 47.26 387 ILE D O 1
ATOM 15091 N N . GLU D 1 388 ? 145.132 140.635 127.209 1.00 43.13 388 GLU D N 1
ATOM 15092 C CA . GLU D 1 388 ? 146.382 141.293 127.556 1.00 43.13 388 GLU D CA 1
ATOM 15093 C C . GLU D 1 388 ? 146.135 142.533 128.396 1.00 43.13 388 GLU D C 1
ATOM 15094 O O . GLU D 1 388 ? 146.900 142.822 129.314 1.00 43.13 388 GLU D O 1
ATOM 15100 N N . TYR D 1 389 ? 145.068 143.272 128.099 1.00 42.78 389 TYR D N 1
ATOM 15101 C CA . TYR D 1 389 ? 144.677 144.410 128.923 1.00 42.78 389 TYR D CA 1
ATOM 15102 C C . TYR D 1 389 ? 144.379 143.984 130.344 1.00 42.78 389 TYR D C 1
ATOM 15103 O O . TYR D 1 389 ? 144.802 144.640 131.296 1.00 42.78 389 TYR D O 1
ATOM 15112 N N . ALA D 1 390 ? 143.638 142.889 130.507 1.00 43.34 390 ALA D N 1
ATOM 15113 C CA . ALA D 1 390 ? 143.334 142.377 131.839 1.00 43.34 390 ALA D CA 1
ATOM 15114 C C . ALA D 1 390 ? 144.596 141.989 132.594 1.00 43.34 390 ALA D C 1
ATOM 15115 O O . ALA D 1 390 ? 144.793 142.399 133.749 1.00 43.34 390 ALA D O 1
ATOM 15117 N N . PHE D 1 391 ? 145.463 141.198 131.957 1.00 42.16 391 PHE D N 1
ATOM 15118 C CA . PHE D 1 391 ? 146.714 140.795 132.586 1.00 42.16 391 PHE D CA 1
ATOM 15119 C C . PHE D 1 391 ? 147.540 142.003 132.994 1.00 42.16 391 PHE D C 1
ATOM 15120 O O . PHE D 1 391 ? 148.053 142.062 134.111 1.00 42.16 391 PHE D O 1
ATOM 15128 N N . VAL D 1 392 ? 147.677 142.985 132.107 1.00 41.52 392 VAL D N 1
ATOM 15129 C CA . VAL D 1 392 ? 148.566 144.105 132.381 1.00 41.52 392 VAL D CA 1
ATOM 15130 C C . VAL D 1 392 ? 147.975 145.026 133.437 1.00 41.52 392 VAL D C 1
ATOM 15131 O O . VAL D 1 392 ? 148.702 145.573 134.263 1.00 41.52 392 VAL D O 1
ATOM 15135 N N . THR D 1 393 ? 146.660 145.224 133.438 1.00 42.09 393 THR D N 1
ATOM 15136 C CA . THR D 1 393 ? 146.044 146.028 134.485 1.00 42.09 393 THR D CA 1
ATOM 15137 C C . THR D 1 393 ? 146.287 145.408 135.853 1.00 42.09 393 THR D C 1
ATOM 15138 O O . THR D 1 393 ? 146.721 146.086 136.793 1.00 42.09 393 THR D O 1
ATOM 15142 N N . LEU D 1 394 ? 146.042 144.103 135.971 1.00 44.77 394 LEU D N 1
ATOM 15143 C CA . LEU D 1 394 ? 146.286 143.414 137.232 1.00 44.77 394 LEU D CA 1
ATOM 15144 C C . LEU D 1 394 ? 147.756 143.470 137.635 1.00 44.77 394 LEU D C 1
ATOM 15145 O O . LEU D 1 394 ? 148.087 143.699 138.804 1.00 44.77 394 LEU D O 1
ATOM 15150 N N . ASP D 1 395 ? 148.650 143.269 136.670 1.00 44.95 395 ASP D N 1
ATOM 15151 C CA . ASP D 1 395 ? 150.085 143.284 136.907 1.00 44.95 395 ASP D CA 1
ATOM 15152 C C . ASP D 1 395 ? 150.573 144.651 137.365 1.00 44.95 395 ASP D C 1
ATOM 15153 O O . ASP D 1 395 ? 151.435 144.748 138.240 1.00 44.95 395 ASP D O 1
ATOM 15158 N N . LEU D 1 396 ? 150.052 145.721 136.776 1.00 45.09 396 LEU D N 1
ATOM 15159 C CA . LEU D 1 396 ? 150.464 147.058 137.180 1.00 45.09 396 LEU D CA 1
ATOM 15160 C C . LEU D 1 396 ? 149.914 147.434 138.543 1.00 45.09 396 LEU D C 1
ATOM 15161 O O . LEU D 1 396 ? 150.553 148.197 139.272 1.00 45.09 396 LEU D O 1
ATOM 15166 N N . MET D 1 397 ? 148.751 146.911 138.922 1.00 48.01 397 MET D N 1
ATOM 15167 C CA . MET D 1 397 ? 148.280 147.158 140.281 1.00 48.01 397 MET D CA 1
ATOM 15168 C C . MET D 1 397 ? 149.130 146.412 141.310 1.00 48.01 397 MET D C 1
ATOM 15169 O O . MET D 1 397 ? 149.496 146.970 142.358 1.00 48.01 397 MET D O 1
ATOM 15174 N N . CYS D 1 398 ? 149.499 145.168 141.006 1.00 48.42 398 CYS D N 1
ATOM 15175 C CA . CYS D 1 398 ? 150.482 144.462 141.827 1.00 48.42 398 CYS D CA 1
ATOM 15176 C C . CYS D 1 398 ? 151.800 145.223 141.907 1.00 48.42 398 CYS D C 1
ATOM 15177 O O . CYS D 1 398 ? 152.440 145.248 142.959 1.00 48.42 398 CYS D O 1
ATOM 15180 N N . GLY D 1 399 ? 152.234 145.837 140.805 1.00 44.08 399 GLY D N 1
ATOM 15181 C CA . GLY D 1 399 ? 153.484 146.578 140.819 1.00 44.08 399 GLY D CA 1
ATOM 15182 C C . GLY D 1 399 ? 153.423 147.849 141.639 1.00 44.08 399 GLY D C 1
ATOM 15183 O O . GLY D 1 399 ? 154.411 148.249 142.253 1.00 44.08 399 GLY D O 1
ATOM 15184 N N . VAL D 1 400 ? 152.268 148.511 141.644 1.00 44.69 400 VAL D N 1
ATOM 15185 C CA . VAL D 1 400 ? 152.041 149.640 142.544 1.00 44.69 400 VAL D CA 1
ATOM 15186 C C . VAL D 1 400 ? 152.228 149.208 143.991 1.00 44.69 400 VAL D C 1
ATOM 15187 O O . VAL D 1 400 ? 152.915 149.873 144.777 1.00 44.69 400 VAL D O 1
ATOM 15191 N N . LEU D 1 401 ? 151.633 148.071 144.359 1.00 46.72 401 LEU D N 1
ATOM 15192 C CA . LEU D 1 401 ? 151.782 147.577 145.728 1.00 46.72 401 LEU D CA 1
ATOM 15193 C C . LEU D 1 401 ? 153.220 147.168 146.041 1.00 46.72 401 LEU D C 1
ATOM 15194 O O . LEU D 1 401 ? 153.698 147.372 147.159 1.00 46.72 401 LEU D O 1
ATOM 15199 N N . ILE D 1 402 ? 153.925 146.589 145.068 1.00 46.17 402 ILE D N 1
ATOM 15200 C CA . ILE D 1 402 ? 155.316 146.184 145.261 1.00 46.17 402 ILE D CA 1
ATOM 15201 C C . ILE D 1 402 ? 156.211 147.393 145.486 1.00 46.17 402 ILE D C 1
ATOM 15202 O O . ILE D 1 402 ? 157.118 147.369 146.328 1.00 46.17 402 ILE D O 1
ATOM 15207 N N . VAL D 1 403 ? 155.989 148.466 144.735 1.00 44.47 403 VAL D N 1
ATOM 15208 C CA . VAL D 1 403 ? 156.803 149.658 144.922 1.00 44.47 403 VAL D CA 1
ATOM 15209 C C . VAL D 1 403 ? 156.503 150.303 146.268 1.00 44.47 403 VAL D C 1
ATOM 15210 O O . VAL D 1 403 ? 157.411 150.789 146.950 1.00 44.47 403 VAL D O 1
ATOM 15214 N N . ALA D 1 404 ? 155.235 150.309 146.682 1.00 45.89 404 ALA D N 1
ATOM 15215 C CA . ALA D 1 404 ? 154.904 150.826 148.003 1.00 45.89 404 ALA D CA 1
ATOM 15216 C C . ALA D 1 404 ? 155.533 149.982 149.106 1.00 45.89 404 ALA D C 1
ATOM 15217 O O . ALA D 1 404 ? 155.918 150.507 150.151 1.00 45.89 404 ALA D O 1
ATOM 15219 N N . THR D 1 405 ? 155.679 148.678 148.881 1.00 48.19 405 THR D N 1
ATOM 15220 C CA . THR D 1 405 ? 156.329 147.814 149.861 1.00 48.19 405 THR D CA 1
ATOM 15221 C C . THR D 1 405 ? 157.822 148.101 149.972 1.00 48.19 405 THR D C 1
ATOM 15222 O O . THR D 1 405 ? 158.366 148.177 151.081 1.00 48.19 405 THR D O 1
ATOM 15226 N N . ILE D 1 406 ? 158.506 148.250 148.838 1.00 47.01 406 ILE D N 1
ATOM 15227 C CA . ILE D 1 406 ? 159.924 148.610 148.873 1.00 47.01 406 ILE D CA 1
ATOM 15228 C C . ILE D 1 406 ? 160.119 149.943 149.578 1.00 47.01 406 ILE D C 1
ATOM 15229 O O . ILE D 1 406 ? 161.008 150.097 150.423 1.00 47.01 406 ILE D O 1
ATOM 15234 N N . ALA D 1 407 ? 159.299 150.931 149.230 1.00 46.24 407 ALA D N 1
ATOM 15235 C CA . ALA D 1 407 ? 159.417 152.245 149.839 1.00 46.24 407 ALA D CA 1
ATOM 15236 C C . ALA D 1 407 ? 159.134 152.197 151.330 1.00 46.24 407 ALA D C 1
ATOM 15237 O O . ALA D 1 407 ? 159.800 152.883 152.107 1.00 46.24 407 ALA D O 1
ATOM 15239 N N . GLY D 1 408 ? 158.153 151.393 151.752 1.00 46.33 408 GLY D N 1
ATOM 15240 C CA . GLY D 1 408 ? 157.836 151.298 153.161 1.00 46.33 408 GLY D CA 1
ATOM 15241 C C . GLY D 1 408 ? 158.941 150.657 153.967 1.00 46.33 408 GLY D C 1
ATOM 15242 O O . GLY D 1 408 ? 159.253 151.105 155.066 1.00 46.33 408 GLY D O 1
ATOM 15243 N N . ASN D 1 409 ? 159.571 149.627 153.419 1.00 49.01 409 ASN D N 1
ATOM 15244 C CA . ASN D 1 409 ? 160.667 148.988 154.137 1.00 49.01 409 ASN D CA 1
ATOM 15245 C C . ASN D 1 409 ? 161.889 149.888 154.211 1.00 49.01 409 ASN D C 1
ATOM 15246 O O . ASN D 1 409 ? 162.534 149.978 155.261 1.00 49.01 409 ASN D O 1
ATOM 15251 N N . VAL D 1 410 ? 162.212 150.586 153.122 1.00 47.23 410 VAL D N 1
ATOM 15252 C CA . VAL D 1 410 ? 163.350 151.498 153.151 1.00 47.23 410 VAL D CA 1
ATOM 15253 C C . VAL D 1 410 ? 163.089 152.662 154.095 1.00 47.23 410 VAL D C 1
ATOM 15254 O O . VAL D 1 410 ? 163.971 153.060 154.857 1.00 47.23 410 VAL D O 1
ATOM 15258 N N . GLY D 1 411 ? 161.878 153.220 154.077 1.00 48.53 411 GLY D N 1
ATOM 15259 C CA . GLY D 1 411 ? 161.569 154.329 154.958 1.00 48.53 411 GLY D CA 1
ATOM 15260 C C . GLY D 1 411 ? 161.535 153.935 156.416 1.00 48.53 411 GLY D C 1
ATOM 15261 O O . GLY D 1 411 ? 161.941 154.708 157.282 1.00 48.53 411 GLY D O 1
ATOM 15262 N N . SER D 1 412 ? 161.069 152.723 156.707 1.00 52.24 412 SER D N 1
ATOM 15263 C CA . SER D 1 412 ? 161.131 152.199 158.065 1.00 52.24 412 SER D CA 1
ATOM 15264 C C . SER D 1 412 ? 162.573 152.057 158.538 1.00 52.24 412 SER D C 1
ATOM 15265 O O . SER D 1 412 ? 162.909 152.460 159.653 1.00 52.24 412 SER D O 1
ATOM 15268 N N . MET D 1 413 ? 163.443 151.493 157.699 1.00 56.43 413 MET D N 1
ATOM 15269 C CA . MET D 1 413 ? 164.848 151.387 158.071 1.00 56.43 413 MET D CA 1
ATOM 15270 C C . MET D 1 413 ? 165.480 152.753 158.279 1.00 56.43 413 MET D C 1
ATOM 15271 O O . MET D 1 413 ? 166.279 152.937 159.199 1.00 56.43 413 MET D O 1
ATOM 15276 N N . ILE D 1 414 ? 165.161 153.720 157.421 1.00 53.66 414 ILE D N 1
ATOM 15277 C CA . ILE D 1 414 ? 165.768 155.039 157.538 1.00 53.66 414 ILE D CA 1
ATOM 15278 C C . ILE D 1 414 ? 165.309 155.729 158.810 1.00 53.66 414 ILE D C 1
ATOM 15279 O O . ILE D 1 414 ? 166.097 156.399 159.482 1.00 53.66 414 ILE D O 1
ATOM 15284 N N . SER D 1 415 ? 164.039 155.577 159.173 1.00 57.43 415 SER D N 1
ATOM 15285 C CA . SER D 1 415 ? 163.571 156.226 160.387 1.00 57.43 415 SER D CA 1
ATOM 15286 C C . SER D 1 415 ? 164.049 155.507 161.638 1.00 57.43 415 SER D C 1
ATOM 15287 O O . SER D 1 415 ? 164.176 156.133 162.690 1.00 57.43 415 SER D O 1
ATOM 15290 N N . ASN D 1 416 ? 164.324 154.207 161.559 1.00 60.34 416 ASN D N 1
ATOM 15291 C CA . ASN D 1 416 ? 164.854 153.514 162.728 1.00 60.34 416 ASN D CA 1
ATOM 15292 C C . ASN D 1 416 ? 166.303 153.878 162.986 1.00 60.34 416 ASN D C 1
ATOM 15293 O O . ASN D 1 416 ? 166.737 153.920 164.137 1.00 60.34 416 ASN D O 1
ATOM 15298 N N . MET D 1 417 ? 167.077 154.112 161.939 1.00 65.21 417 MET D N 1
ATOM 15299 C CA . MET D 1 417 ? 168.500 154.353 162.110 1.00 65.21 417 MET D CA 1
ATOM 15300 C C . MET D 1 417 ? 168.828 155.804 162.405 1.00 65.21 417 MET D C 1
ATOM 15301 O O . MET D 1 417 ? 170.003 156.131 162.573 1.00 65.21 417 MET D O 1
ATOM 15306 N N . SER D 1 418 ? 167.832 156.676 162.495 1.00 67.12 418 SER D N 1
ATOM 15307 C CA . SER D 1 418 ? 168.049 158.062 162.879 1.00 67.12 418 SER D CA 1
ATOM 15308 C C . SER D 1 418 ? 167.201 158.450 164.082 1.00 67.12 418 SER D C 1
ATOM 15309 O O . SER D 1 418 ? 167.018 159.636 164.344 1.00 67.12 418 SER D O 1
ATOM 15312 N N . ALA D 1 419 ? 166.697 157.469 164.827 1.00 72.14 419 ALA D N 1
ATOM 15313 C CA . ALA D 1 419 ? 165.808 157.749 165.944 1.00 72.14 419 ALA D CA 1
ATOM 15314 C C . ALA D 1 419 ? 166.560 158.307 167.143 1.00 72.14 419 ALA D C 1
ATOM 15315 O O . ALA D 1 419 ? 166.037 159.167 167.861 1.00 72.14 419 ALA D O 1
ATOM 15317 N N . ALA D 1 420 ? 167.786 157.838 167.372 1.00 77.43 420 ALA D N 1
ATOM 15318 C CA . ALA D 1 420 ? 168.557 158.285 168.525 1.00 77.43 420 ALA D CA 1
ATOM 15319 C C . ALA D 1 420 ? 169.041 159.716 168.353 1.00 77.43 420 ALA D C 1
ATOM 15320 O O . ALA D 1 420 ? 168.992 160.512 169.295 1.00 77.43 420 ALA D O 1
ATOM 15322 N N . ARG D 1 421 ? 169.524 160.058 167.163 1.00 82.15 421 ARG D N 1
ATOM 15323 C CA . ARG D 1 421 ? 169.912 161.432 166.883 1.00 82.15 421 ARG D CA 1
ATOM 15324 C C . ARG D 1 421 ? 168.719 162.368 166.990 1.00 82.15 421 ARG D C 1
ATOM 15325 O O . ARG D 1 421 ? 168.848 163.501 167.462 1.00 82.15 421 ARG D O 1
ATOM 15333 N N . THR D 1 422 ? 167.543 161.901 166.588 1.00 78.46 422 THR D N 1
ATOM 15334 C CA . THR D 1 422 ? 166.339 162.712 166.698 1.00 78.46 422 THR D CA 1
ATOM 15335 C C . THR D 1 422 ? 165.959 162.945 168.151 1.00 78.46 422 THR D C 1
ATOM 15336 O O . THR D 1 422 ? 165.588 164.060 168.530 1.00 78.46 422 THR D O 1
ATOM 15340 N N . GLU D 1 423 ? 166.041 161.906 168.979 1.00 83.50 423 GLU D N 1
ATOM 15341 C CA . GLU D 1 423 ? 165.738 162.063 170.397 1.00 83.50 423 GLU D CA 1
ATOM 15342 C C . GLU D 1 423 ? 166.717 163.016 171.072 1.00 83.50 423 GLU D C 1
ATOM 15343 O O . GLU D 1 423 ? 166.321 163.872 171.877 1.00 83.50 423 GLU D O 1
ATOM 15349 N N . PHE D 1 424 ? 168.001 162.890 170.746 1.00 85.74 424 PHE D N 1
ATOM 15350 C CA . PHE D 1 424 ? 168.998 163.804 171.283 1.00 85.74 424 PHE D CA 1
ATOM 15351 C C . PHE D 1 424 ? 168.712 165.241 170.870 1.00 85.74 424 PHE D C 1
ATOM 15352 O O . PHE D 1 424 ? 168.831 166.162 171.683 1.00 85.74 424 PHE D O 1
ATOM 15360 N N . GLN D 1 425 ? 168.351 165.456 169.608 1.00 87.23 425 GLN D N 1
ATOM 15361 C CA . GLN D 1 425 ? 168.079 166.811 169.149 1.00 87.23 425 GLN D CA 1
ATOM 15362 C C . GLN D 1 425 ? 166.828 167.377 169.805 1.00 87.23 425 GLN D C 1
ATOM 15363 O O . GLN D 1 425 ? 166.758 168.574 170.083 1.00 87.23 425 GLN D O 1
ATOM 15369 N N . ASN D 1 426 ? 165.838 166.529 170.080 1.00 86.95 426 ASN D N 1
ATOM 15370 C CA . ASN D 1 426 ? 164.666 166.980 170.822 1.00 86.95 426 ASN D CA 1
ATOM 15371 C C . ASN D 1 426 ? 165.043 167.462 172.214 1.00 86.95 426 ASN D C 1
ATOM 15372 O O . ASN D 1 426 ? 164.583 168.520 172.659 1.00 86.95 426 ASN D O 1
ATOM 15377 N N . LYS D 1 427 ? 165.863 166.684 172.925 1.00 88.30 427 LYS D N 1
ATOM 15378 C CA . LYS D 1 427 ? 166.283 167.096 174.262 1.00 88.30 427 LYS D CA 1
ATOM 15379 C C . LYS D 1 427 ? 167.078 168.393 174.223 1.00 88.30 427 LYS D C 1
ATOM 15380 O O . LYS D 1 427 ? 166.863 169.289 175.047 1.00 88.30 427 LYS D O 1
ATOM 15386 N N . MET D 1 428 ? 167.999 168.514 173.272 1.00 92.25 428 MET D N 1
ATOM 15387 C CA . MET D 1 428 ? 168.793 169.731 173.162 1.00 92.25 428 MET D CA 1
ATOM 15388 C C . MET D 1 428 ? 167.917 170.938 172.852 1.00 92.25 428 MET D C 1
ATOM 15389 O O . MET D 1 428 ? 168.124 172.026 173.404 1.00 92.25 428 MET D O 1
ATOM 15394 N N . ASP D 1 429 ? 166.930 170.770 171.971 1.00 93.68 429 ASP D N 1
ATOM 15395 C CA . ASP D 1 429 ? 166.013 171.861 171.664 1.00 93.68 429 ASP D CA 1
ATOM 15396 C C . ASP D 1 429 ? 165.217 172.276 172.891 1.00 93.68 429 ASP D C 1
ATOM 15397 O O . ASP D 1 429 ? 165.022 173.471 173.134 1.00 93.68 429 ASP D O 1
ATOM 15402 N N . GLY D 1 430 ? 164.731 171.307 173.664 1.00 93.99 430 GLY D N 1
ATOM 15403 C CA . GLY D 1 430 ? 164.028 171.647 174.888 1.00 93.99 430 GLY D CA 1
ATOM 15404 C C . GLY D 1 430 ? 164.891 172.431 175.857 1.00 93.99 430 GLY D C 1
ATOM 15405 O O . GLY D 1 430 ? 164.436 173.405 176.461 1.00 93.99 430 GLY D O 1
ATOM 15406 N N . ILE D 1 431 ? 166.150 172.020 176.017 1.00 94.53 431 ILE D N 1
ATOM 15407 C CA . ILE D 1 431 ? 167.048 172.730 176.926 1.00 94.53 431 ILE D CA 1
ATOM 15408 C C . ILE D 1 431 ? 167.258 174.161 176.458 1.00 94.53 431 ILE D C 1
ATOM 15409 O O . ILE D 1 431 ? 167.228 175.099 177.261 1.00 94.53 431 ILE D O 1
ATOM 15414 N N . LYS D 1 432 ? 167.503 174.354 175.162 1.00 95.97 432 LYS D N 1
ATOM 15415 C CA . LYS D 1 432 ? 167.749 175.706 174.665 1.00 95.97 432 LYS D CA 1
ATOM 15416 C C . LYS D 1 432 ? 166.509 176.577 174.794 1.00 95.97 432 LYS D C 1
ATOM 15417 O O . LYS D 1 432 ? 166.604 177.764 175.124 1.00 95.97 432 LYS D O 1
ATOM 15423 N N . GLN D 1 433 ? 165.337 176.003 174.536 1.00 97.84 433 GLN D N 1
ATOM 15424 C CA . GLN D 1 433 ? 164.081 176.712 174.745 1.00 97.84 433 GLN D CA 1
ATOM 15425 C C . GLN D 1 433 ? 163.956 177.179 176.188 1.00 97.84 433 GLN D C 1
ATOM 15426 O O . GLN D 1 433 ? 163.634 178.345 176.452 1.00 97.84 433 GLN D O 1
ATOM 15432 N N . TYR D 1 434 ? 164.211 176.276 177.140 1.00 97.91 434 TYR D N 1
ATOM 15433 C CA . TYR D 1 434 ? 164.158 176.654 178.547 1.00 97.91 434 TYR D CA 1
ATOM 15434 C C . TYR D 1 434 ? 165.130 177.779 178.855 1.00 97.91 434 TYR D C 1
ATOM 15435 O O . TYR D 1 434 ? 164.770 178.757 179.513 1.00 97.91 434 TYR D O 1
ATOM 15444 N N . MET D 1 435 ? 166.375 177.653 178.407 1.00 98.06 435 MET D N 1
ATOM 15445 C CA . MET D 1 435 ? 167.377 178.641 178.781 1.00 98.06 435 MET D CA 1
ATOM 15446 C C . MET D 1 435 ? 167.096 179.985 178.131 1.00 98.06 435 MET D C 1
ATOM 15447 O O . MET D 1 435 ? 167.554 181.021 178.619 1.00 98.06 435 MET D O 1
ATOM 15452 N N . GLU D 1 436 ? 166.354 179.995 177.024 1.00 100.35 436 GLU D N 1
ATOM 15453 C CA . GLU D 1 436 ? 165.915 181.266 176.456 1.00 100.35 436 GLU D CA 1
ATOM 15454 C C . GLU D 1 436 ? 164.787 181.876 177.278 1.00 100.35 436 GLU D C 1
ATOM 15455 O O . GLU D 1 436 ? 164.816 183.067 177.603 1.00 100.35 436 GLU D O 1
ATOM 15461 N N . LEU D 1 437 ? 163.779 181.071 177.620 1.00 99.86 437 LEU D N 1
ATOM 15462 C CA . LEU D 1 437 ? 162.637 181.593 178.362 1.00 99.86 437 LEU D CA 1
ATOM 15463 C C . LEU D 1 437 ? 163.045 182.141 179.725 1.00 99.86 437 LEU D C 1
ATOM 15464 O O . LEU D 1 437 ? 162.536 183.179 180.159 1.00 99.86 437 LEU D O 1
ATOM 15469 N N . ARG D 1 438 ? 163.955 181.459 180.416 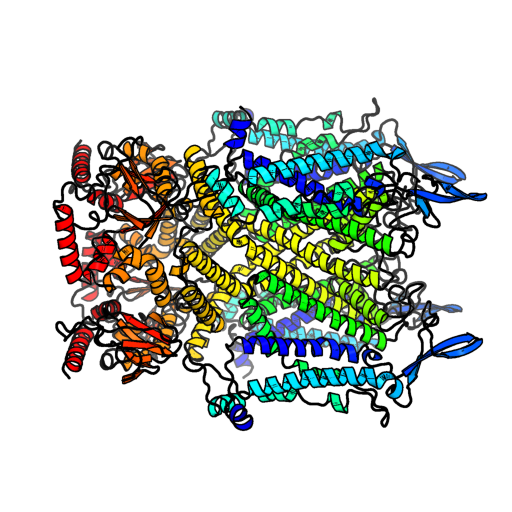1.00 98.57 438 ARG D N 1
ATOM 15470 C CA . ARG D 1 438 ? 164.336 181.831 181.771 1.00 98.57 438 ARG D CA 1
ATOM 15471 C C . ARG D 1 438 ? 165.576 182.707 181.826 1.00 98.57 438 ARG D C 1
ATOM 15472 O O . ARG D 1 438 ? 166.074 182.979 182.920 1.00 98.57 438 ARG D O 1
ATOM 15480 N N . LYS D 1 439 ? 166.081 183.151 180.677 1.00 99.10 439 LYS D N 1
ATOM 15481 C CA . LYS D 1 439 ? 167.096 184.196 180.597 1.00 99.10 439 LYS D CA 1
ATOM 15482 C C . LYS D 1 439 ? 168.383 183.797 181.321 1.00 99.10 439 LYS D C 1
ATOM 15483 O O . LYS D 1 439 ? 168.838 184.459 182.253 1.00 99.10 439 LYS D O 1
ATOM 15489 N N . VAL D 1 440 ? 168.970 182.708 180.861 1.00 98.72 440 VAL D N 1
ATOM 15490 C CA . VAL D 1 440 ? 170.253 182.231 181.361 1.00 98.72 440 VAL D CA 1
ATOM 15491 C C . VAL D 1 440 ? 171.352 182.927 180.573 1.00 98.72 440 VAL D C 1
ATOM 15492 O O . VAL D 1 440 ? 171.129 183.401 179.456 1.00 98.72 440 VAL D O 1
ATOM 15496 N N . SER D 1 441 ? 172.540 183.024 181.163 1.00 99.55 441 SER D N 1
ATOM 15497 C CA . SER D 1 441 ? 173.667 183.657 180.495 1.00 99.55 441 SER D CA 1
ATOM 15498 C C . SER D 1 441 ? 174.017 182.930 179.204 1.00 99.55 441 SER D C 1
ATOM 15499 O O . SER D 1 441 ? 173.581 181.806 178.949 1.00 99.55 441 SER D O 1
ATOM 15502 N N . LYS D 1 442 ? 174.812 183.601 178.371 1.00 100.98 442 LYS D N 1
ATOM 15503 C CA . LYS D 1 442 ? 175.368 182.943 177.195 1.00 100.98 442 LYS D CA 1
ATOM 15504 C C . LYS D 1 442 ? 176.493 181.996 177.580 1.00 100.98 442 LYS D C 1
ATOM 15505 O O . LYS D 1 442 ? 176.673 180.951 176.950 1.00 100.98 442 LYS D O 1
ATOM 15511 N N . GLN D 1 443 ? 177.252 182.338 178.619 1.00 99.84 443 GLN D N 1
ATOM 15512 C CA . GLN D 1 443 ? 178.378 181.502 179.017 1.00 99.84 443 GLN D CA 1
ATOM 15513 C C . GLN D 1 443 ? 177.909 180.162 179.574 1.00 99.84 443 GLN D C 1
ATOM 15514 O O . GLN D 1 443 ? 178.418 179.106 179.180 1.00 99.84 443 GLN D O 1
ATOM 15520 N N . LEU D 1 444 ? 176.936 180.179 180.485 1.00 96.36 444 LEU D N 1
ATOM 15521 C CA . LEU D 1 444 ? 176.405 178.918 180.989 1.00 96.36 444 LEU D CA 1
ATOM 15522 C C . LEU D 1 444 ? 175.705 178.144 179.885 1.00 96.36 444 LEU D C 1
ATOM 15523 O O . LEU D 1 444 ? 175.719 176.912 179.883 1.00 96.36 444 LEU D O 1
ATOM 15528 N N . GLU D 1 445 ? 175.101 178.844 178.929 1.00 98.24 445 GLU D N 1
ATOM 15529 C CA . GLU D 1 445 ? 174.447 178.160 177.822 1.00 98.24 445 GLU D CA 1
ATOM 15530 C C . GLU D 1 445 ? 175.457 177.426 176.948 1.00 98.24 445 GLU D C 1
ATOM 15531 O O . GLU D 1 445 ? 175.229 176.272 176.560 1.00 98.24 445 GLU D O 1
ATOM 15537 N N . ILE D 1 446 ? 176.587 178.062 176.636 1.00 95.67 446 ILE D N 1
ATOM 15538 C CA . ILE D 1 446 ? 177.574 177.358 175.827 1.00 95.67 446 ILE D CA 1
ATOM 15539 C C . ILE D 1 446 ? 178.217 176.241 176.632 1.00 95.67 446 ILE D C 1
ATOM 15540 O O . ILE D 1 446 ? 178.615 175.219 176.069 1.00 95.67 446 ILE D O 1
ATOM 15545 N N . ARG D 1 447 ? 178.298 176.387 177.955 1.00 93.62 447 ARG D N 1
ATOM 15546 C CA . ARG D 1 447 ? 178.803 175.295 178.782 1.00 93.62 447 ARG D CA 1
ATOM 15547 C C . ARG D 1 447 ? 177.859 174.094 178.765 1.00 93.62 447 ARG D C 1
ATOM 15548 O O . ARG D 1 447 ? 178.300 172.942 178.646 1.00 93.62 447 ARG D O 1
ATOM 15556 N N . VAL D 1 448 ? 176.558 174.346 178.872 1.00 92.40 448 VAL D N 1
ATOM 15557 C CA . VAL D 1 448 ? 175.575 173.273 178.811 1.00 92.40 448 VAL D CA 1
ATOM 15558 C C . VAL D 1 448 ? 175.640 172.571 177.463 1.00 92.40 448 VAL D C 1
ATOM 15559 O O . VAL D 1 448 ? 175.595 171.338 177.381 1.00 92.40 448 VAL D O 1
ATOM 15563 N N . ILE D 1 449 ? 175.767 173.344 176.386 1.00 93.21 449 ILE D N 1
ATOM 15564 C CA . ILE D 1 449 ? 175.778 172.740 175.059 1.00 93.21 449 ILE D CA 1
ATOM 15565 C C . ILE D 1 449 ? 177.067 171.959 174.823 1.00 93.21 449 ILE D C 1
ATOM 15566 O O . ILE D 1 449 ? 177.049 170.894 174.202 1.00 93.21 449 ILE D O 1
ATOM 15571 N N . LYS D 1 450 ? 178.199 172.453 175.326 1.00 90.97 450 LYS D N 1
ATOM 15572 C CA . LYS D 1 450 ? 179.438 171.687 175.233 1.00 90.97 450 LYS D CA 1
ATOM 15573 C C . LYS D 1 450 ? 179.326 170.356 175.953 1.00 90.97 450 LYS D C 1
ATOM 15574 O O . LYS D 1 450 ? 179.754 169.321 175.431 1.00 90.97 450 LYS D O 1
ATOM 15580 N N . TRP D 1 451 ? 178.772 170.359 177.161 1.00 91.73 451 TRP D N 1
ATOM 15581 C CA . TRP D 1 451 ? 178.684 169.111 177.908 1.00 91.73 451 TRP D CA 1
ATOM 15582 C C . TRP D 1 451 ? 177.724 168.138 177.240 1.00 91.73 451 TRP D C 1
ATOM 15583 O O . TRP D 1 451 ? 177.996 166.934 177.174 1.00 91.73 451 TRP D O 1
ATOM 15594 N N . PHE D 1 452 ? 176.606 168.640 176.719 1.00 91.41 452 PHE D N 1
ATOM 15595 C CA . PHE D 1 452 ? 175.647 167.763 176.054 1.00 91.41 452 PHE D CA 1
ATOM 15596 C C . PHE D 1 452 ? 176.225 167.187 174.766 1.00 91.41 452 PHE D C 1
ATOM 15597 O O . PHE D 1 452 ? 176.042 166.000 174.471 1.00 91.41 452 PHE D O 1
ATOM 15605 N N . ASP D 1 453 ? 176.948 168.004 173.996 1.00 91.38 453 ASP D N 1
ATOM 15606 C CA . ASP D 1 453 ? 177.607 167.504 172.796 1.00 91.38 453 ASP D CA 1
ATOM 15607 C C . ASP D 1 453 ? 178.662 166.458 173.130 1.00 91.38 453 ASP D C 1
ATOM 15608 O O . ASP D 1 453 ? 178.809 165.471 172.408 1.00 91.38 453 ASP D O 1
ATOM 15613 N N . TYR D 1 454 ? 179.423 166.659 174.208 1.00 90.28 454 TYR D N 1
ATOM 15614 C CA . TYR D 1 454 ? 180.364 165.627 174.628 1.00 90.28 454 TYR D CA 1
ATOM 15615 C C . TYR D 1 454 ? 179.645 164.331 174.963 1.00 90.28 454 TYR D C 1
ATOM 15616 O O . TYR D 1 454 ? 180.079 163.253 174.554 1.00 90.28 454 TYR D O 1
ATOM 15625 N N . LEU D 1 455 ? 178.561 164.410 175.733 1.00 92.53 455 LEU D N 1
ATOM 15626 C CA . LEU D 1 455 ? 177.844 163.192 176.100 1.00 92.53 455 LEU D CA 1
ATOM 15627 C C . LEU D 1 455 ? 177.293 162.492 174.867 1.00 92.53 455 LEU D C 1
ATOM 15628 O O . LEU D 1 455 ? 177.156 161.266 174.849 1.00 92.53 455 LEU D O 1
ATOM 15633 N N . TRP D 1 456 ? 176.966 163.254 173.825 1.00 90.35 456 TRP D N 1
ATOM 15634 C CA . TRP D 1 456 ? 176.549 162.632 172.575 1.00 90.35 456 TRP D CA 1
ATOM 15635 C C . TRP D 1 456 ? 177.717 161.937 171.891 1.00 90.35 456 TRP D C 1
ATOM 15636 O O . TRP D 1 456 ? 177.706 160.719 171.711 1.00 90.35 456 TRP D O 1
ATOM 15647 N N . THR D 1 457 ? 178.762 162.685 171.549 1.00 92.02 457 THR D N 1
ATOM 15648 C CA . THR D 1 457 ? 179.845 162.105 170.761 1.00 92.02 457 THR D CA 1
ATOM 15649 C C . THR D 1 457 ? 180.709 161.135 171.546 1.00 92.02 457 THR D C 1
ATOM 15650 O O . THR D 1 457 ? 181.804 160.813 171.082 1.00 92.02 457 THR D O 1
ATOM 15654 N N . ASN D 1 458 ? 180.277 160.682 172.719 1.00 94.77 458 ASN D N 1
ATOM 15655 C CA . ASN D 1 458 ? 181.007 159.678 173.477 1.00 94.77 458 ASN D CA 1
ATOM 15656 C C . ASN D 1 458 ? 180.107 158.555 173.968 1.00 94.77 458 ASN D C 1
ATOM 15657 O O . ASN D 1 458 ? 180.580 157.674 174.694 1.00 94.77 458 ASN D O 1
ATOM 15662 N N . LYS D 1 459 ? 178.828 158.567 173.600 1.00 97.46 459 LYS D N 1
ATOM 15663 C CA . LYS D 1 459 ? 177.914 157.449 173.836 1.00 97.46 459 LYS D CA 1
ATOM 15664 C C . LYS D 1 459 ? 177.866 157.055 175.313 1.00 97.46 459 LYS D C 1
ATOM 15665 O O . LYS D 1 459 ? 178.296 155.970 175.707 1.00 97.46 459 LYS D O 1
ATOM 15671 N N . GLN D 1 460 ? 177.347 157.960 176.139 1.00 100.48 460 GLN D N 1
ATOM 15672 C CA . GLN D 1 460 ? 177.259 157.704 177.573 1.00 100.48 460 GLN D CA 1
ATOM 15673 C C . GLN D 1 460 ? 175.837 157.537 178.086 1.00 100.48 460 GLN D C 1
ATOM 15674 O O . GLN D 1 460 ? 175.603 156.705 178.967 1.00 100.48 460 GLN D O 1
ATOM 15680 N N . SER D 1 461 ? 174.892 158.335 177.591 1.00 104.89 461 SER D N 1
ATOM 15681 C CA . SER D 1 461 ? 173.462 158.157 177.836 1.00 104.89 461 SER D CA 1
ATOM 15682 C C . SER D 1 461 ? 173.036 158.535 179.250 1.00 104.89 461 SER D C 1
ATOM 15683 O O . SER D 1 461 ? 171.836 158.604 179.535 1.00 104.89 461 SER D O 1
ATOM 15686 N N . LEU D 1 462 ? 173.996 158.794 180.133 1.00 103.84 462 LEU D N 1
ATOM 15687 C CA . LEU D 1 462 ? 173.765 159.305 181.481 1.00 103.84 462 LEU D CA 1
ATOM 15688 C C . LEU D 1 462 ? 172.776 158.469 182.285 1.00 103.84 462 LEU D C 1
ATOM 15689 O O . LEU D 1 462 ? 172.157 158.984 183.221 1.00 103.84 462 LEU D O 1
ATOM 15694 N N . SER D 1 463 ? 172.607 157.190 181.952 1.00 106.97 463 SER D N 1
ATOM 15695 C CA . SER D 1 463 ? 171.648 156.337 182.636 1.00 106.97 463 SER D CA 1
ATOM 15696 C C . SER D 1 463 ? 172.173 154.914 182.721 1.00 106.97 463 SER D C 1
ATOM 15697 O O . SER D 1 463 ? 172.798 154.416 181.782 1.00 106.97 463 SER D O 1
ATOM 15700 N N . ASP D 1 464 ? 171.906 154.269 183.855 1.00 105.77 464 ASP D N 1
ATOM 15701 C CA . ASP D 1 464 ? 172.067 152.832 184.021 1.00 105.77 464 ASP D CA 1
ATOM 15702 C C . ASP D 1 464 ? 170.731 152.107 183.904 1.00 105.77 464 ASP D C 1
ATOM 15703 O O . ASP D 1 464 ? 170.646 150.908 184.190 1.00 105.77 464 ASP D O 1
ATOM 15708 N N . GLN D 1 465 ? 169.688 152.813 183.477 1.00 106.30 465 GLN D N 1
ATOM 15709 C CA . GLN D 1 465 ? 168.383 152.210 183.258 1.00 106.30 465 GLN D CA 1
ATOM 15710 C C . GLN D 1 465 ? 168.379 151.252 182.084 1.00 106.30 465 GLN D C 1
ATOM 15711 O O . GLN D 1 465 ? 167.521 150.362 182.048 1.00 106.30 465 GLN D O 1
ATOM 15717 N N . GLN D 1 466 ? 169.338 151.398 181.165 1.00 103.58 466 GLN D N 1
ATOM 15718 C CA . GLN D 1 466 ? 169.528 150.411 180.113 1.00 103.58 466 GLN D CA 1
ATOM 15719 C C . GLN D 1 466 ? 169.572 149.012 180.694 1.00 103.58 466 GLN D C 1
ATOM 15720 O O . GLN D 1 466 ? 168.738 148.165 180.360 1.00 103.58 466 GLN D O 1
ATOM 15726 N N . VAL D 1 467 ? 170.505 148.772 181.605 1.00 100.56 467 VAL D N 1
ATOM 15727 C CA . VAL D 1 467 ? 170.597 147.494 182.293 1.00 100.56 467 VAL D CA 1
ATOM 15728 C C . VAL D 1 467 ? 169.464 147.328 183.290 1.00 100.56 467 VAL D C 1
ATOM 15729 O O . VAL D 1 467 ? 168.881 146.249 183.407 1.00 100.56 467 VAL D O 1
ATOM 15733 N N . LEU D 1 468 ? 169.101 148.411 183.982 1.00 103.26 468 LEU D N 1
ATOM 15734 C CA . LEU D 1 468 ? 168.169 148.301 185.099 1.00 103.26 468 LEU D CA 1
ATOM 15735 C C . LEU D 1 468 ? 166.838 147.708 184.664 1.00 103.26 468 LEU D C 1
ATOM 15736 O O . LEU D 1 468 ? 166.422 146.660 185.165 1.00 103.26 468 LEU D O 1
ATOM 15741 N N . LYS D 1 469 ? 166.151 148.362 183.738 1.00 102.81 469 LYS D N 1
ATOM 15742 C CA . LYS D 1 469 ? 164.768 147.973 183.500 1.00 102.81 469 LYS D CA 1
ATOM 15743 C C . LYS D 1 469 ? 164.669 146.576 182.908 1.00 102.81 469 LYS D C 1
ATOM 15744 O O . LYS D 1 469 ? 164.018 145.698 183.484 1.00 102.81 469 LYS D O 1
ATOM 15750 N N . VAL D 1 470 ? 165.333 146.338 181.779 1.00 97.03 470 VAL D N 1
ATOM 15751 C CA . VAL D 1 470 ? 164.919 145.265 180.887 1.00 97.03 470 VAL D CA 1
ATOM 15752 C C . VAL D 1 470 ? 165.512 143.907 181.224 1.00 97.03 470 VAL D C 1
ATOM 15753 O O . VAL D 1 470 ? 165.070 142.899 180.654 1.00 97.03 470 VAL D O 1
ATOM 15757 N N . LEU D 1 471 ? 166.469 143.838 182.119 1.00 94.29 471 LEU D N 1
ATOM 15758 C CA . LEU D 1 471 ? 167.057 142.552 182.441 1.00 94.29 471 LEU D CA 1
ATOM 15759 C C . LEU D 1 471 ? 166.434 141.980 183.700 1.00 94.29 471 LEU D C 1
ATOM 15760 O O . LEU D 1 471 ? 165.873 142.711 184.518 1.00 94.29 471 LEU D O 1
ATOM 15765 N N . PRO D 1 472 ? 166.491 140.668 183.881 1.00 92.66 472 PRO D N 1
ATOM 15766 C CA . PRO D 1 472 ? 166.075 140.085 185.155 1.00 92.66 472 PRO D CA 1
ATOM 15767 C C . PRO D 1 472 ? 167.086 140.365 186.256 1.00 92.66 472 PRO D C 1
ATOM 15768 O O . PRO D 1 472 ? 168.283 140.499 186.019 1.00 92.66 472 PRO D O 1
ATOM 15772 N N . ASP D 1 473 ? 166.569 140.430 187.482 1.00 92.82 473 ASP D N 1
ATOM 15773 C CA . ASP D 1 473 ? 167.368 140.845 188.629 1.00 92.82 473 ASP D CA 1
ATOM 15774 C C . ASP D 1 473 ? 168.606 139.984 188.824 1.00 92.82 473 ASP D C 1
ATOM 15775 O O . ASP D 1 473 ? 169.597 140.451 189.390 1.00 92.82 473 ASP D O 1
ATOM 15780 N N . LYS D 1 474 ? 168.574 138.735 188.376 1.00 92.48 474 LYS D N 1
ATOM 15781 C CA . LYS D 1 474 ? 169.768 137.903 188.446 1.00 92.48 474 LYS D CA 1
ATOM 15782 C C . LYS D 1 474 ? 170.884 138.485 187.592 1.00 92.48 474 LYS D C 1
ATOM 15783 O O . LYS D 1 474 ? 172.019 138.642 188.055 1.00 92.48 474 LYS D O 1
ATOM 15789 N N . LEU D 1 475 ? 170.572 138.832 186.343 1.00 91.77 475 LEU D N 1
ATOM 15790 C CA . LEU D 1 475 ? 171.581 139.403 185.462 1.00 91.77 475 LEU D CA 1
ATOM 15791 C C . LEU D 1 475 ? 172.018 140.778 185.933 1.00 91.77 475 LEU D C 1
ATOM 15792 O O . LEU D 1 475 ? 173.193 141.129 185.818 1.00 91.77 475 LEU D O 1
ATOM 15797 N N . GLN D 1 476 ? 171.085 141.577 186.451 1.00 93.15 476 GLN D N 1
ATOM 15798 C CA . GLN D 1 476 ? 171.446 142.887 186.976 1.00 93.15 476 GLN D CA 1
ATOM 15799 C C . GLN D 1 476 ? 172.418 142.762 188.133 1.00 93.15 476 GLN D C 1
ATOM 15800 O O . GLN D 1 476 ? 173.408 143.495 188.200 1.00 93.15 476 GLN D O 1
ATOM 15806 N N . ALA D 1 477 ? 172.156 141.831 189.048 1.00 91.32 477 ALA D N 1
ATOM 15807 C CA . ALA D 1 477 ? 173.055 141.632 190.175 1.00 91.32 477 ALA D CA 1
ATOM 15808 C C . ALA D 1 477 ? 174.416 141.137 189.716 1.00 91.32 477 ALA D C 1
ATOM 15809 O O . ALA D 1 477 ? 175.443 141.576 190.235 1.00 91.32 477 ALA D O 1
ATOM 15811 N N . GLU D 1 478 ? 174.451 140.227 188.744 1.00 92.76 478 GLU D N 1
ATOM 15812 C CA . GLU D 1 478 ? 175.738 139.726 188.267 1.00 92.76 478 GLU D CA 1
ATOM 15813 C C . GLU D 1 478 ? 176.542 140.816 187.573 1.00 92.76 478 GLU D C 1
ATOM 15814 O O . GLU D 1 478 ? 177.755 140.929 187.781 1.00 92.76 478 GLU D O 1
ATOM 15820 N N . ILE D 1 479 ? 175.890 141.621 186.738 1.00 92.32 479 ILE D N 1
ATOM 15821 C CA . ILE D 1 479 ? 176.581 142.708 186.058 1.00 92.32 479 ILE D CA 1
ATOM 15822 C C . ILE D 1 479 ? 177.094 143.723 187.064 1.00 92.32 479 ILE D C 1
ATOM 15823 O O . ILE D 1 479 ? 178.219 144.211 186.948 1.00 92.32 479 ILE D O 1
ATOM 15828 N N . ALA D 1 480 ? 176.287 144.050 188.074 1.00 93.35 480 ALA D N 1
ATOM 15829 C CA . ALA D 1 480 ? 176.721 145.023 189.067 1.00 93.35 480 ALA D CA 1
ATOM 15830 C C . ALA D 1 480 ? 177.859 144.482 189.918 1.00 93.35 480 ALA D C 1
ATOM 15831 O O . ALA D 1 480 ? 178.756 145.230 190.307 1.00 93.35 480 ALA D O 1
ATOM 15833 N N . MET D 1 481 ? 177.838 143.189 190.230 1.00 95.27 481 MET D N 1
ATOM 15834 C CA . MET D 1 481 ? 178.911 142.609 191.027 1.00 95.27 481 MET D CA 1
ATOM 15835 C C . MET D 1 481 ? 180.200 142.531 190.235 1.00 95.27 481 MET D C 1
ATOM 15836 O O . MET D 1 481 ? 181.289 142.623 190.802 1.00 95.27 481 MET D O 1
ATOM 15841 N N . GLN D 1 482 ? 180.105 142.340 188.925 1.00 94.67 482 GLN D N 1
ATOM 15842 C CA . GLN D 1 482 ? 181.320 142.286 188.129 1.00 94.67 482 GLN D CA 1
ATOM 15843 C C . GLN D 1 482 ? 181.956 143.656 187.938 1.00 94.67 482 GLN D C 1
ATOM 15844 O O . GLN D 1 482 ? 183.165 143.735 187.713 1.00 94.67 482 GLN D O 1
ATOM 15850 N N . VAL D 1 483 ? 181.180 144.728 188.030 1.00 94.16 483 VAL D N 1
ATOM 15851 C CA . VAL D 1 483 ? 181.693 146.072 187.799 1.00 94.16 483 VAL D CA 1
ATOM 15852 C C . VAL D 1 483 ? 182.204 146.705 189.087 1.00 94.16 483 VAL D C 1
ATOM 15853 O O . VAL D 1 483 ? 183.224 147.395 189.087 1.00 94.16 483 VAL D O 1
ATOM 15857 N N . HIS D 1 484 ? 181.517 146.484 190.208 1.00 95.60 484 HIS D N 1
ATOM 15858 C CA . HIS D 1 484 ? 181.729 147.282 191.404 1.00 95.60 484 HIS D CA 1
ATOM 15859 C C . HIS D 1 484 ? 182.318 146.534 192.591 1.00 95.60 484 HIS D C 1
ATOM 15860 O O . HIS D 1 484 ? 182.796 147.188 193.521 1.00 95.60 484 HIS D O 1
ATOM 15867 N N . PHE D 1 485 ? 182.303 145.202 192.603 1.00 100.78 485 PHE D N 1
ATOM 15868 C CA . PHE D 1 485 ? 182.573 144.486 193.847 1.00 100.78 485 PHE D CA 1
ATOM 15869 C C . PHE D 1 485 ? 184.039 144.575 194.254 1.00 100.78 485 PHE D C 1
ATOM 15870 O O . PHE D 1 485 ? 184.350 144.837 195.419 1.00 100.78 485 PHE D O 1
ATOM 15878 N N . GLU D 1 486 ? 184.957 144.329 193.322 1.00 104.54 486 GLU D N 1
ATOM 15879 C CA . GLU D 1 486 ? 186.370 144.360 193.681 1.00 104.54 486 GLU D CA 1
ATOM 15880 C C . GLU D 1 486 ? 186.810 145.762 194.072 1.00 104.54 486 GLU D C 1
ATOM 15881 O O . GLU D 1 486 ? 187.651 145.928 194.960 1.00 104.54 486 GLU D O 1
ATOM 15887 N N . THR D 1 487 ? 186.260 146.782 193.419 1.00 103.34 487 THR D N 1
ATOM 15888 C CA . THR D 1 487 ? 186.533 148.150 193.833 1.00 103.34 487 THR D CA 1
ATOM 15889 C C . THR D 1 487 ? 185.987 148.422 195.225 1.00 103.34 487 THR D C 1
ATOM 15890 O O . THR D 1 487 ? 186.620 149.125 196.020 1.00 103.34 487 THR D O 1
ATOM 15894 N N . LEU D 1 488 ? 184.811 147.876 195.539 1.00 104.50 488 LEU D N 1
ATOM 15895 C CA . LEU D 1 488 ? 184.177 148.151 196.819 1.00 104.50 488 LEU D CA 1
ATOM 15896 C C . LEU D 1 488 ? 184.797 147.371 197.965 1.00 104.50 488 LEU D C 1
ATOM 15897 O O . LEU D 1 488 ? 184.648 147.776 199.118 1.00 104.50 488 LEU D O 1
ATOM 15902 N N . ARG D 1 489 ? 185.469 146.263 197.690 1.00 109.25 489 ARG D N 1
ATOM 15903 C CA . ARG D 1 489 ? 186.041 145.450 198.754 1.00 109.25 489 ARG D CA 1
ATOM 15904 C C . ARG D 1 489 ? 187.384 145.975 199.238 1.00 109.25 489 ARG D C 1
ATOM 15905 O O . ARG D 1 489 ? 187.902 145.482 200.243 1.00 109.25 489 ARG D O 1
ATOM 15913 N N . LYS D 1 490 ? 187.950 146.975 198.568 1.00 110.08 490 LYS D N 1
ATOM 15914 C CA . LYS D 1 490 ? 189.221 147.565 198.960 1.00 110.08 490 LYS D CA 1
ATOM 15915 C C . LYS D 1 490 ? 189.054 148.965 199.540 1.00 110.08 490 LYS D C 1
ATOM 15916 O O . LYS D 1 490 ? 189.980 149.774 199.464 1.00 110.08 490 LYS D O 1
ATOM 15922 N N . VAL D 1 491 ? 187.889 149.267 200.120 1.00 111.27 491 VAL D N 1
ATOM 15923 C CA . VAL D 1 491 ? 187.551 150.638 200.500 1.00 111.27 491 VAL D CA 1
ATOM 15924 C C . VAL D 1 491 ? 188.047 151.010 201.889 1.00 111.27 491 VAL D C 1
ATOM 15925 O O . VAL D 1 491 ? 187.950 152.180 202.279 1.00 111.27 491 VAL D O 1
ATOM 15929 N N . ARG D 1 492 ? 188.638 150.071 202.623 1.00 116.05 492 ARG D N 1
ATOM 15930 C CA . ARG D 1 492 ? 189.301 150.243 203.912 1.00 116.05 492 ARG D CA 1
ATOM 15931 C C . ARG D 1 492 ? 188.310 150.341 205.067 1.00 116.05 492 ARG D C 1
ATOM 15932 O O . ARG D 1 492 ? 188.731 150.312 206.219 1.00 116.05 492 ARG D O 1
ATOM 15940 N N . ILE D 1 493 ? 187.011 150.426 204.808 1.00 115.31 493 ILE D N 1
ATOM 15941 C CA . ILE D 1 493 ? 186.004 150.152 205.826 1.00 115.31 493 ILE D CA 1
ATOM 15942 C C . ILE D 1 493 ? 185.166 148.936 205.480 1.00 115.31 493 ILE D C 1
ATOM 15943 O O . ILE D 1 493 ? 184.463 148.416 206.358 1.00 115.31 493 ILE D O 1
ATOM 15948 N N . PHE D 1 494 ? 185.230 148.459 204.240 1.00 114.60 494 PHE D N 1
ATOM 15949 C CA . PHE D 1 494 ? 184.531 147.268 203.795 1.00 114.60 494 PHE D CA 1
ATOM 15950 C C . PHE D 1 494 ? 185.467 146.080 203.633 1.00 114.60 494 PHE D C 1
ATOM 15951 O O . PHE D 1 494 ? 185.061 145.052 203.086 1.00 114.60 494 PHE D O 1
ATOM 15959 N N . GLN D 1 495 ? 186.714 146.196 204.090 1.00 117.27 495 GLN D N 1
ATOM 15960 C CA . GLN D 1 495 ? 187.671 145.112 203.910 1.00 117.27 495 GLN D CA 1
ATOM 15961 C C . GLN D 1 495 ? 187.400 143.926 204.823 1.00 117.27 495 GLN D C 1
ATOM 15962 O O . GLN D 1 495 ? 187.917 142.835 204.566 1.00 117.27 495 GLN D O 1
ATOM 15968 N N . ASP D 1 496 ? 186.609 144.109 205.875 1.00 119.36 496 ASP D N 1
ATOM 15969 C CA . ASP D 1 496 ? 186.336 143.061 206.851 1.00 119.36 496 ASP D CA 1
ATOM 15970 C C . ASP D 1 496 ? 184.837 142.877 207.032 1.00 119.36 496 ASP D C 1
ATOM 15971 O O . ASP D 1 496 ? 184.316 142.823 208.146 1.00 119.36 496 ASP D O 1
ATOM 15976 N N . CYS D 1 497 ? 184.115 142.782 205.922 1.00 118.12 497 CYS D N 1
ATOM 15977 C CA . CYS D 1 497 ? 182.678 142.576 205.948 1.00 118.12 497 CYS D CA 1
ATOM 15978 C C . CYS D 1 497 ? 182.331 141.308 205.185 1.00 118.12 497 CYS D C 1
ATOM 15979 O O . CYS D 1 497 ? 183.158 140.739 204.468 1.00 118.12 497 CYS D O 1
ATOM 15982 N N . GLU D 1 498 ? 181.092 140.864 205.357 1.00 116.26 498 GLU D N 1
ATOM 15983 C CA . GLU D 1 498 ? 180.589 139.726 204.609 1.00 116.26 498 GLU D CA 1
ATOM 15984 C C . GLU D 1 498 ? 180.148 140.161 203.220 1.00 116.26 498 GLU D C 1
ATOM 15985 O O . GLU D 1 498 ? 179.663 141.276 203.025 1.00 116.26 498 GLU D O 1
ATOM 15991 N N . ALA D 1 499 ? 180.323 139.262 202.249 1.00 111.75 499 ALA D N 1
ATOM 15992 C CA . ALA D 1 499 ? 180.063 139.594 200.856 1.00 111.75 499 ALA D CA 1
ATOM 15993 C C . ALA D 1 499 ? 178.609 139.950 200.590 1.00 111.75 499 ALA D C 1
ATOM 15994 O O . ALA D 1 499 ? 178.324 140.603 199.581 1.00 111.75 499 ALA D O 1
ATOM 15996 N N . GLY D 1 500 ? 177.680 139.533 201.450 1.00 111.49 500 GLY D N 1
ATOM 15997 C CA . GLY D 1 500 ? 176.282 139.861 201.216 1.00 111.49 500 GLY D CA 1
ATOM 15998 C C . GLY D 1 500 ? 176.009 141.346 201.339 1.00 111.49 500 GLY D C 1
ATOM 15999 O O . GLY D 1 500 ? 175.286 141.931 200.522 1.00 111.49 500 GLY D O 1
ATOM 16000 N N . LEU D 1 501 ? 176.582 141.973 202.365 1.00 110.04 501 LEU D N 1
ATOM 16001 C CA . LEU D 1 501 ? 176.475 143.418 202.512 1.00 110.04 501 LEU D CA 1
ATOM 16002 C C . LEU D 1 501 ? 177.008 144.127 201.278 1.00 110.04 501 LEU D C 1
ATOM 16003 O O . LEU D 1 501 ? 176.371 145.040 200.747 1.00 110.04 501 LEU D O 1
ATOM 16008 N N . LEU D 1 502 ? 178.177 143.702 200.796 1.00 106.60 502 LEU D N 1
ATOM 16009 C CA . LEU D 1 502 ? 178.767 144.356 199.640 1.00 106.60 502 LEU D CA 1
ATOM 16010 C C . LEU D 1 502 ? 177.957 144.116 198.380 1.00 106.60 502 LEU D C 1
ATOM 16011 O O . LEU D 1 502 ? 177.933 144.972 197.500 1.00 106.60 502 LEU D O 1
ATOM 16016 N N . ALA D 1 503 ? 177.292 142.968 198.263 1.00 104.49 503 ALA D N 1
ATOM 16017 C CA . ALA D 1 503 ? 176.396 142.765 197.129 1.00 104.49 503 ALA D CA 1
ATOM 16018 C C . ALA D 1 503 ? 175.242 143.754 197.167 1.00 104.49 503 ALA D C 1
ATOM 16019 O O . ALA D 1 503 ? 174.933 144.417 196.162 1.00 104.49 503 ALA D O 1
ATOM 16021 N N . GLU D 1 504 ? 174.611 143.889 198.335 1.00 105.69 504 GLU D N 1
ATOM 16022 C CA . GLU D 1 504 ? 173.535 144.862 198.471 1.00 105.69 504 GLU D CA 1
ATOM 16023 C C . GLU D 1 504 ? 174.024 146.271 198.170 1.00 105.69 504 GLU D C 1
ATOM 16024 O O . GLU D 1 504 ? 173.288 147.079 197.597 1.00 105.69 504 GLU D O 1
ATOM 16030 N N . LEU D 1 505 ? 175.268 146.581 198.539 1.00 103.17 505 LEU D N 1
ATOM 16031 C CA . LEU D 1 505 ? 175.787 147.926 198.310 1.00 103.17 505 LEU D CA 1
ATOM 16032 C C . LEU D 1 505 ? 176.101 148.168 196.841 1.00 103.17 505 LEU D C 1
ATOM 16033 O O . LEU D 1 505 ? 175.743 149.215 196.297 1.00 103.17 505 LEU D O 1
ATOM 16038 N N . VAL D 1 506 ? 176.766 147.223 196.172 1.00 100.12 506 VAL D N 1
ATOM 16039 C CA . VAL D 1 506 ? 177.060 147.414 194.754 1.00 100.12 506 VAL D CA 1
ATOM 16040 C C . VAL D 1 506 ? 175.773 147.522 193.964 1.00 100.12 506 VAL D C 1
ATOM 16041 O O . VAL D 1 506 ? 175.768 148.031 192.839 1.00 100.12 506 VAL D O 1
ATOM 16045 N N . LEU D 1 507 ? 174.660 147.050 194.525 1.00 101.15 507 LEU D N 1
ATOM 16046 C CA . LEU D 1 507 ? 173.387 147.342 193.874 1.00 101.15 507 LEU D CA 1
ATOM 16047 C C . LEU D 1 507 ? 173.029 148.824 193.953 1.00 101.15 507 LEU D C 1
ATOM 16048 O O . LEU D 1 507 ? 172.475 149.375 192.997 1.00 101.15 507 LEU D O 1
ATOM 16053 N N . LYS D 1 508 ? 173.320 149.481 195.072 1.00 102.23 508 LYS D N 1
ATOM 16054 C CA . LYS D 1 508 ? 172.926 150.870 195.298 1.00 102.23 508 LYS D CA 1
ATOM 16055 C C . LYS D 1 508 ? 174.116 151.809 195.120 1.00 102.23 508 LYS D C 1
ATOM 16056 O O . LYS D 1 508 ? 174.642 152.367 196.079 1.00 102.23 508 LYS D O 1
ATOM 16062 N N . LEU D 1 509 ? 174.515 152.017 193.870 1.00 96.91 509 LEU D N 1
ATOM 16063 C CA . LEU D 1 509 ? 175.573 152.958 193.525 1.00 96.91 509 LEU D CA 1
ATOM 16064 C C . LEU D 1 509 ? 175.079 153.824 192.382 1.00 96.91 509 LEU D C 1
ATOM 16065 O O . LEU D 1 509 ? 174.538 153.305 191.403 1.00 96.91 509 LEU D O 1
ATOM 16070 N N . GLN D 1 510 ? 175.261 155.132 192.501 1.00 96.34 510 GLN D N 1
ATOM 16071 C CA . GLN D 1 510 ? 174.723 156.076 191.538 1.00 96.34 510 GLN D CA 1
ATOM 16072 C C . GLN D 1 510 ? 175.858 156.750 190.794 1.00 96.34 510 GLN D C 1
ATOM 16073 O O . GLN D 1 510 ? 176.833 157.188 191.403 1.00 96.34 510 GLN D O 1
ATOM 16079 N N . LEU D 1 511 ? 175.719 156.848 189.484 1.00 91.89 511 LEU D N 1
ATOM 16080 C CA . LEU D 1 511 ? 176.698 157.531 188.663 1.00 91.89 511 LEU D CA 1
ATOM 16081 C C . LEU D 1 511 ? 176.462 159.028 188.710 1.00 91.89 511 LEU D C 1
ATOM 16082 O O . LEU D 1 511 ? 175.325 159.493 188.612 1.00 91.89 511 LEU D O 1
ATOM 16087 N N . GLN D 1 512 ? 177.546 159.779 188.863 1.00 92.24 512 GLN D N 1
ATOM 16088 C CA . GLN D 1 512 ? 177.533 161.223 188.716 1.00 92.24 512 GLN D CA 1
ATOM 16089 C C . GLN D 1 512 ? 178.704 161.622 187.842 1.00 92.24 512 GLN D C 1
ATOM 16090 O O . GLN D 1 512 ? 179.819 161.141 188.038 1.00 92.24 512 GLN D O 1
ATOM 16096 N N . VAL D 1 513 ? 178.454 162.484 186.870 1.00 90.57 513 VAL D N 1
ATOM 16097 C CA . VAL D 1 513 ? 179.469 162.896 185.914 1.00 90.57 513 VAL D CA 1
ATOM 16098 C C . VAL D 1 513 ? 179.806 164.358 186.153 1.00 90.57 513 VAL D C 1
ATOM 16099 O O . VAL D 1 513 ? 178.943 165.151 186.539 1.00 90.57 513 VAL D O 1
ATOM 16103 N N . PHE D 1 514 ? 181.070 164.705 185.947 1.00 89.60 514 PHE D N 1
ATOM 16104 C CA . PHE D 1 514 ? 181.559 166.060 186.116 1.00 89.60 514 PHE D CA 1
ATOM 16105 C C . PHE D 1 514 ? 182.390 166.449 184.904 1.00 89.60 514 PHE D C 1
ATOM 16106 O O . PHE D 1 514 ? 182.958 165.601 184.221 1.00 89.60 514 PHE D O 1
ATOM 16114 N N . SER D 1 515 ? 182.443 167.735 184.633 1.00 90.50 515 SER D N 1
ATOM 16115 C CA . SER D 1 515 ? 183.176 168.290 183.510 1.00 90.50 515 SER D CA 1
ATOM 16116 C C . SER D 1 515 ? 184.497 168.857 183.992 1.00 90.50 515 SER D C 1
ATOM 16117 O O . SER D 1 515 ? 184.759 168.908 185.195 1.00 90.50 515 SER D O 1
ATOM 16120 N N . PRO D 1 516 ? 185.386 169.259 183.083 1.00 90.84 516 PRO D N 1
ATOM 16121 C CA . PRO D 1 516 ? 186.689 169.769 183.520 1.00 90.84 516 PRO D CA 1
ATOM 16122 C C . PRO D 1 516 ? 186.555 170.990 184.415 1.00 90.84 516 PRO D C 1
ATOM 16123 O O . PRO D 1 516 ? 185.839 171.939 184.098 1.00 90.84 516 PRO D O 1
ATOM 16127 N N . GLY D 1 517 ? 187.259 170.958 185.542 1.00 90.58 517 GLY D N 1
ATOM 16128 C CA . GLY D 1 517 ? 187.292 172.074 186.456 1.00 90.58 517 GLY D CA 1
ATOM 16129 C C . GLY D 1 517 ? 186.147 172.152 187.436 1.00 90.58 517 GLY D C 1
ATOM 16130 O O . GLY D 1 517 ? 186.189 172.993 188.337 1.00 90.58 517 GLY D O 1
ATOM 16131 N N . ASP D 1 518 ? 185.126 171.315 187.291 1.00 92.14 518 ASP D N 1
ATOM 16132 C CA . ASP D 1 518 ? 184.019 171.303 188.232 1.00 92.14 518 ASP D CA 1
ATOM 16133 C C . ASP D 1 518 ? 184.488 170.857 189.605 1.00 92.14 518 ASP D C 1
ATOM 16134 O O . ASP D 1 518 ? 185.355 169.993 189.730 1.00 92.14 518 ASP D O 1
ATOM 16139 N N . PHE D 1 519 ? 183.902 171.447 190.637 1.00 96.11 519 PHE D N 1
ATOM 16140 C CA . PHE D 1 519 ? 184.209 171.080 192.010 1.00 96.11 519 PHE D CA 1
ATOM 16141 C C . PHE D 1 519 ? 183.271 169.972 192.463 1.00 96.11 519 PHE D C 1
ATOM 16142 O O . PHE D 1 519 ? 182.050 170.112 192.377 1.00 96.11 519 PHE D O 1
ATOM 16150 N N . ILE D 1 520 ? 183.847 168.867 192.933 1.00 96.72 520 ILE D N 1
ATOM 16151 C CA . ILE D 1 520 ? 183.041 167.804 193.518 1.00 96.72 520 ILE D CA 1
ATOM 16152 C C . ILE D 1 520 ? 182.468 168.259 194.849 1.00 96.72 520 ILE D C 1
ATOM 16153 O O . ILE D 1 520 ? 181.301 168.003 195.163 1.00 96.72 520 ILE D O 1
ATOM 16158 N N . CYS D 1 521 ? 183.280 168.947 195.646 1.00 101.49 521 CYS D N 1
ATOM 16159 C CA . CYS D 1 521 ? 182.903 169.402 196.974 1.00 101.49 521 CYS D CA 1
ATOM 16160 C C . CYS D 1 521 ? 183.824 170.546 197.350 1.00 101.49 521 CYS D C 1
ATOM 16161 O O . CYS D 1 521 ? 184.891 170.723 196.761 1.00 101.49 521 CYS D O 1
ATOM 16164 N N . LYS D 1 522 ? 183.401 171.328 198.335 1.00 105.63 522 LYS D N 1
ATOM 16165 C CA . LYS D 1 522 ? 184.197 172.441 198.820 1.00 105.63 522 LYS D CA 1
ATOM 16166 C C . LYS D 1 522 ? 184.216 172.434 200.338 1.00 105.63 522 LYS D C 1
ATOM 16167 O O . LYS D 1 522 ? 183.446 171.726 200.985 1.00 105.63 522 LYS D O 1
ATOM 16173 N N . LYS D 1 523 ? 185.123 173.228 200.897 1.00 109.59 523 LYS D N 1
ATOM 16174 C CA . LYS D 1 523 ? 185.320 173.255 202.337 1.00 109.59 523 LYS D CA 1
ATOM 16175 C C . LYS D 1 523 ? 184.059 173.731 203.044 1.00 109.59 523 LYS D C 1
ATOM 16176 O O . LYS D 1 523 ? 183.403 174.680 202.608 1.00 109.59 523 LYS D O 1
ATOM 16182 N N . GLY D 1 524 ? 183.723 173.069 204.147 1.00 110.48 524 GLY D N 1
ATOM 16183 C CA . GLY D 1 524 ? 182.552 173.433 204.919 1.00 110.48 524 GLY D CA 1
ATOM 16184 C C . GLY D 1 524 ? 181.252 173.254 204.169 1.00 110.48 524 GLY D C 1
ATOM 16185 O O . GLY D 1 524 ? 180.393 174.135 204.170 1.00 110.48 524 GLY D O 1
ATOM 16186 N N . ASP D 1 525 ? 181.102 172.103 203.531 1.00 112.48 525 ASP D N 1
ATOM 16187 C CA . ASP D 1 525 ? 179.910 171.736 202.790 1.00 112.48 525 ASP D CA 1
ATOM 16188 C C . ASP D 1 525 ? 179.297 170.502 203.438 1.00 112.48 525 ASP D C 1
ATOM 16189 O O . ASP D 1 525 ? 179.980 169.740 204.125 1.00 112.48 525 ASP D O 1
ATOM 16194 N N . ILE D 1 526 ? 177.999 170.295 203.228 1.00 114.38 526 ILE D N 1
ATOM 16195 C CA . ILE D 1 526 ? 177.348 169.143 203.839 1.00 114.38 526 ILE D CA 1
ATOM 16196 C C . ILE D 1 526 ? 177.849 167.871 203.169 1.00 114.38 526 ILE D C 1
ATOM 16197 O O . ILE D 1 526 ? 177.683 167.678 201.958 1.00 114.38 526 ILE D O 1
ATOM 16202 N N . GLY D 1 527 ? 178.452 166.987 203.957 1.00 112.92 527 GLY D N 1
ATOM 16203 C CA . GLY D 1 527 ? 179.027 165.779 203.409 1.00 112.92 527 GLY D CA 1
ATOM 16204 C C . GLY D 1 527 ? 178.280 164.534 203.825 1.00 112.92 527 GLY D C 1
ATOM 16205 O O . GLY D 1 527 ? 178.322 164.134 204.990 1.00 112.92 527 GLY D O 1
ATOM 16206 N N . ARG D 1 528 ? 177.606 163.900 202.875 1.00 112.19 528 ARG D N 1
ATOM 16207 C CA . ARG D 1 528 ? 176.721 162.783 203.160 1.00 112.19 528 ARG D CA 1
ATOM 16208 C C . ARG D 1 528 ? 176.884 161.686 202.117 1.00 112.19 528 ARG D C 1
ATOM 16209 O O . ARG D 1 528 ? 175.930 160.984 201.777 1.00 112.19 528 ARG D O 1
ATOM 16217 N N . GLU D 1 529 ? 178.098 161.511 201.600 1.00 106.38 529 GLU D N 1
ATOM 16218 C CA . GLU D 1 529 ? 178.319 160.644 200.451 1.00 106.38 529 GLU D CA 1
ATOM 16219 C C . GLU D 1 529 ? 179.735 160.099 200.475 1.00 106.38 529 GLU D C 1
ATOM 16220 O O . GLU D 1 529 ? 180.590 160.565 201.227 1.00 106.38 529 GLU D O 1
ATOM 16226 N N . MET D 1 530 ? 179.963 159.098 199.639 1.00 102.50 530 MET D N 1
ATOM 16227 C CA . MET D 1 530 ? 181.283 158.554 199.378 1.00 102.50 530 MET D CA 1
ATOM 16228 C C . MET D 1 530 ? 181.450 158.441 197.875 1.00 102.50 530 MET D C 1
ATOM 16229 O O . MET D 1 530 ? 180.527 158.023 197.177 1.00 102.50 530 MET D O 1
ATOM 16234 N N . TYR D 1 531 ? 182.618 158.822 197.375 1.00 99.30 531 TYR D N 1
ATOM 16235 C CA . TYR D 1 531 ? 182.880 158.871 195.944 1.00 99.30 531 TYR D CA 1
ATOM 16236 C C . TYR D 1 531 ? 183.933 157.846 195.572 1.00 99.30 531 TYR D C 1
ATOM 16237 O O . TYR D 1 531 ? 184.934 157.697 196.274 1.00 99.30 531 TYR D O 1
ATOM 16246 N N . ILE D 1 532 ? 183.707 157.153 194.465 1.00 96.26 532 ILE D N 1
ATOM 16247 C CA . ILE D 1 532 ? 184.663 156.223 193.886 1.00 96.26 532 ILE D CA 1
ATOM 16248 C C . ILE D 1 532 ? 185.002 156.719 192.493 1.00 96.26 532 ILE D C 1
ATOM 16249 O O . ILE D 1 532 ? 184.105 156.912 191.667 1.00 96.26 532 ILE D O 1
ATOM 16254 N N . VAL D 1 533 ? 186.284 156.929 192.230 1.00 95.61 533 VAL D N 1
ATOM 16255 C CA . VAL D 1 533 ? 186.698 157.496 190.954 1.00 95.61 533 VAL D CA 1
ATOM 16256 C C . VAL D 1 533 ? 186.760 156.388 189.913 1.00 95.61 533 VAL D C 1
ATOM 16257 O O . VAL D 1 533 ? 187.616 155.502 189.980 1.00 95.61 533 VAL D O 1
ATOM 16261 N N . LYS D 1 534 ? 185.846 156.434 188.955 1.00 95.32 534 LYS D N 1
ATOM 16262 C CA . LYS D 1 534 ? 185.908 155.619 187.757 1.00 95.32 534 LYS D CA 1
ATOM 16263 C C . LYS D 1 534 ? 186.097 156.554 186.580 1.00 95.32 534 LYS D C 1
ATOM 16264 O O . LYS D 1 534 ? 185.465 157.608 186.517 1.00 95.32 534 LYS D O 1
ATOM 16270 N N . ARG D 1 535 ? 186.983 156.198 185.666 1.00 97.73 535 ARG D N 1
ATOM 16271 C CA . ARG D 1 535 ? 187.084 156.911 184.397 1.00 97.73 535 ARG D CA 1
ATOM 16272 C C . ARG D 1 535 ? 187.304 158.408 184.584 1.00 97.73 535 ARG D C 1
ATOM 16273 O O . ARG D 1 535 ? 186.594 159.227 184.005 1.00 97.73 535 ARG D O 1
ATOM 16281 N N . GLY D 1 536 ? 188.272 158.782 185.394 1.00 96.37 536 GLY D N 1
ATOM 16282 C CA . GLY D 1 536 ? 188.596 160.181 185.511 1.00 96.37 536 GLY D CA 1
ATOM 16283 C C . GLY D 1 536 ? 189.844 160.419 186.306 1.00 96.37 536 GLY D C 1
ATOM 16284 O O . GLY D 1 536 ? 190.714 159.554 186.403 1.00 96.37 536 GLY D O 1
ATOM 16285 N N . ARG D 1 537 ? 189.931 161.617 186.874 1.00 97.33 537 ARG D N 1
ATOM 16286 C CA . ARG D 1 537 ? 191.028 161.977 187.764 1.00 97.33 537 ARG D CA 1
ATOM 16287 C C . ARG D 1 537 ? 190.630 163.226 188.531 1.00 97.33 537 ARG D C 1
ATOM 16288 O O . ARG D 1 537 ? 190.299 164.241 187.916 1.00 97.33 537 ARG D O 1
ATOM 16296 N N . LEU D 1 538 ? 190.650 163.158 189.857 1.00 98.73 538 LEU D N 1
ATOM 16297 C CA . LEU D 1 538 ? 190.371 164.307 190.706 1.00 98.73 538 LEU D CA 1
ATOM 16298 C C . LEU D 1 538 ? 191.657 164.822 191.338 1.00 98.73 538 LEU D C 1
ATOM 16299 O O . LEU D 1 538 ? 192.707 164.183 191.279 1.00 98.73 538 LEU D O 1
ATOM 16304 N N . GLN D 1 539 ? 191.562 165.987 191.969 1.00 102.88 539 GLN D N 1
ATOM 16305 C CA . GLN D 1 539 ? 192.700 166.519 192.704 1.00 102.88 539 GLN D CA 1
ATOM 16306 C C . GLN D 1 539 ? 192.204 167.454 193.793 1.00 102.88 539 GLN D C 1
ATOM 16307 O O . GLN D 1 539 ? 191.227 168.177 193.601 1.00 102.88 539 GLN D O 1
ATOM 16313 N N . VAL D 1 540 ? 192.885 167.426 194.934 1.00 106.76 540 VAL D N 1
ATOM 16314 C CA . VAL D 1 540 ? 192.498 168.178 196.123 1.00 106.76 540 VAL D CA 1
ATOM 16315 C C . VAL D 1 540 ? 193.287 169.480 196.129 1.00 106.76 540 VAL D C 1
ATOM 16316 O O . VAL D 1 540 ? 194.502 169.480 196.336 1.00 106.76 540 VAL D O 1
ATOM 16320 N N . VAL D 1 541 ? 192.593 170.592 195.915 1.00 109.85 541 VAL D N 1
ATOM 16321 C CA . VAL D 1 541 ? 193.214 171.892 195.698 1.00 109.85 541 VAL D CA 1
ATOM 16322 C C . VAL D 1 541 ? 193.075 172.731 196.959 1.00 109.85 541 VAL D C 1
ATOM 16323 O O . VAL D 1 541 ? 192.051 172.669 197.649 1.00 109.85 541 VAL D O 1
ATOM 16327 N N . ASP D 1 542 ? 194.107 173.510 197.268 1.00 117.00 542 ASP D N 1
ATOM 16328 C CA . ASP D 1 542 ? 194.155 174.232 198.532 1.00 117.00 542 ASP D CA 1
ATOM 16329 C C . ASP D 1 542 ? 193.445 175.575 198.431 1.00 117.00 542 ASP D C 1
ATOM 16330 O O . ASP D 1 542 ? 194.089 176.611 198.236 1.00 117.00 542 ASP D O 1
ATOM 16335 N N . ASP D 1 543 ? 192.118 175.554 198.547 1.00 119.50 543 ASP D N 1
ATOM 16336 C CA . ASP D 1 543 ? 191.315 176.708 198.943 1.00 119.50 543 ASP D CA 1
ATOM 16337 C C . ASP D 1 543 ? 191.329 177.866 197.951 1.00 119.50 543 ASP D C 1
ATOM 16338 O O . ASP D 1 543 ? 190.575 178.829 198.117 1.00 119.50 543 ASP D O 1
ATOM 16343 N N . ASP D 1 544 ? 192.134 177.785 196.898 1.00 121.38 544 ASP D N 1
ATOM 16344 C CA . ASP D 1 544 ? 192.154 178.834 195.890 1.00 121.38 544 ASP D CA 1
ATOM 16345 C C . ASP D 1 544 ? 192.147 178.289 194.474 1.00 121.38 544 ASP D C 1
ATOM 16346 O O . ASP D 1 544 ? 191.890 179.044 193.533 1.00 121.38 544 ASP D O 1
ATOM 16351 N N . GLY D 1 545 ? 192.407 177.003 194.296 1.00 118.57 545 GLY D N 1
ATOM 16352 C CA . GLY D 1 545 ? 192.509 176.477 192.959 1.00 118.57 545 GLY D CA 1
ATOM 16353 C C . GLY D 1 545 ? 193.848 176.716 192.315 1.00 118.57 545 GLY D C 1
ATOM 16354 O O . GLY D 1 545 ? 193.992 176.497 191.109 1.00 118.57 545 GLY D O 1
ATOM 16355 N N . LYS D 1 546 ? 194.837 177.171 193.084 1.00 121.03 546 LYS D N 1
ATOM 16356 C CA . LYS D 1 546 ? 196.208 177.234 192.583 1.00 121.03 546 LYS D CA 1
ATOM 16357 C C . LYS D 1 546 ? 197.072 176.575 193.659 1.00 121.03 546 LYS D C 1
ATOM 16358 O O . LYS D 1 546 ? 197.705 177.255 194.467 1.00 121.03 546 LYS D O 1
ATOM 16364 N N . LYS D 1 547 ? 197.081 175.245 193.636 1.00 118.48 547 LYS D N 1
ATOM 16365 C CA . LYS D 1 547 ? 197.901 174.383 194.471 1.00 118.48 547 LYS D CA 1
ATOM 16366 C C . LYS D 1 547 ? 197.459 172.958 194.202 1.00 118.48 547 LYS D C 1
ATOM 16367 O O . LYS D 1 547 ? 196.510 172.734 193.446 1.00 118.48 547 LYS D O 1
ATOM 16373 N N . VAL D 1 548 ? 198.112 171.991 194.835 1.00 115.26 548 VAL D N 1
ATOM 16374 C CA . VAL D 1 548 ? 197.659 170.608 194.790 1.00 115.26 548 VAL D CA 1
ATOM 16375 C C . VAL D 1 548 ? 198.259 169.875 195.975 1.00 115.26 548 VAL D C 1
ATOM 16376 O O . VAL D 1 548 ? 199.444 170.032 196.283 1.00 115.26 548 VAL D O 1
ATOM 16380 N N . PHE D 1 549 ? 197.440 169.079 196.654 1.00 113.02 549 PHE D N 1
ATOM 16381 C CA . PHE D 1 549 ? 197.964 168.212 197.698 1.00 113.02 549 PHE D CA 1
ATOM 16382 C C . PHE D 1 549 ? 198.119 166.791 197.190 1.00 113.02 549 PHE D C 1
ATOM 16383 O O . PHE D 1 549 ? 199.215 166.222 197.225 1.00 113.02 549 PHE D O 1
ATOM 16391 N N . VAL D 1 550 ? 197.022 166.199 196.725 1.00 108.10 550 VAL D N 1
ATOM 16392 C CA . VAL D 1 550 ? 197.026 164.845 196.194 1.00 108.10 550 VAL D CA 1
ATOM 16393 C C . VAL D 1 550 ? 196.202 164.841 194.922 1.00 108.10 550 VAL D C 1
ATOM 16394 O O . VAL D 1 550 ? 195.354 165.704 194.702 1.00 108.10 550 VAL D O 1
ATOM 16398 N N . THR D 1 551 ? 196.467 163.859 194.074 1.00 104.03 551 THR D N 1
ATOM 16399 C CA . THR D 1 551 ? 195.713 163.636 192.854 1.00 104.03 551 THR D CA 1
ATOM 16400 C C . THR D 1 551 ? 195.115 162.244 192.936 1.00 104.03 551 THR D C 1
ATOM 16401 O O . THR D 1 551 ? 195.840 161.270 193.150 1.00 104.03 551 THR D O 1
ATOM 16405 N N . LEU D 1 552 ? 193.802 162.150 192.781 1.00 101.18 552 LEU D N 1
ATOM 16406 C CA . LEU D 1 552 ? 193.088 160.894 192.940 1.00 101.18 552 LEU D CA 1
ATOM 16407 C C . LEU D 1 552 ? 192.863 160.280 191.570 1.00 101.18 552 LEU D C 1
ATOM 16408 O O . LEU D 1 552 ? 192.286 160.918 190.688 1.00 101.18 552 LEU D O 1
ATOM 16413 N N . GLN D 1 553 ? 193.316 159.052 191.398 1.00 100.69 553 GLN D N 1
ATOM 16414 C CA . GLN D 1 553 ? 193.229 158.344 190.135 1.00 100.69 553 GLN D CA 1
ATOM 16415 C C . GLN D 1 553 ? 192.033 157.408 190.164 1.00 100.69 553 GLN D C 1
ATOM 16416 O O . GLN D 1 553 ? 191.335 157.293 191.171 1.00 100.69 553 GLN D O 1
ATOM 16422 N N . GLU D 1 554 ? 191.806 156.722 189.051 1.00 100.34 554 GLU D N 1
ATOM 16423 C CA . GLU D 1 554 ? 190.688 155.795 188.970 1.00 100.34 554 GLU D CA 1
ATOM 16424 C C . GLU D 1 554 ? 190.799 154.730 190.052 1.00 100.34 554 GLU D C 1
ATOM 16425 O O . GLU D 1 554 ? 191.893 154.271 190.384 1.00 100.34 554 GLU D O 1
ATOM 16431 N N . GLY D 1 555 ? 189.660 154.356 190.620 1.00 99.90 555 GLY D N 1
ATOM 16432 C CA . GLY D 1 555 ? 189.616 153.340 191.642 1.00 99.90 555 GLY D CA 1
ATOM 16433 C C . GLY D 1 555 ? 189.803 153.833 193.059 1.00 99.90 555 GLY D C 1
ATOM 16434 O O . GLY D 1 555 ? 189.576 153.061 193.996 1.00 99.90 555 GLY D O 1
ATOM 16435 N N . SER D 1 556 ? 190.203 155.085 193.253 1.00 99.67 556 SER D N 1
ATOM 16436 C CA . SER D 1 556 ? 190.370 155.599 194.600 1.00 99.67 556 SER D CA 1
ATOM 16437 C C . SER D 1 556 ? 189.017 155.988 195.190 1.00 99.67 556 SER D C 1
ATOM 16438 O O . SER D 1 556 ? 187.996 156.025 194.504 1.00 99.67 556 SER D O 1
ATOM 16441 N N . VAL D 1 557 ? 189.016 156.270 196.487 1.00 101.21 557 VAL D N 1
ATOM 16442 C CA . VAL D 1 557 ? 187.793 156.513 197.239 1.00 101.21 557 VAL D CA 1
ATOM 16443 C C . VAL D 1 557 ? 187.978 157.767 198.074 1.00 101.21 557 VAL D C 1
ATOM 16444 O O . VAL D 1 557 ? 189.042 157.980 198.662 1.00 101.21 557 VAL D O 1
ATOM 16448 N N . PHE D 1 558 ? 186.942 158.596 198.126 1.00 103.53 558 PHE D N 1
ATOM 16449 C CA . PHE D 1 558 ? 186.983 159.840 198.876 1.00 103.53 558 PHE D CA 1
ATOM 16450 C C . PHE D 1 558 ? 185.676 160.020 199.633 1.00 103.53 558 PHE D C 1
ATOM 16451 O O . PHE D 1 558 ? 184.595 159.808 199.080 1.00 103.53 558 PHE D O 1
ATOM 16459 N N . GLY D 1 559 ? 185.779 160.417 200.897 1.00 106.46 559 GLY D N 1
ATOM 16460 C CA . GLY D 1 559 ? 184.610 160.680 201.706 1.00 106.46 559 GLY D CA 1
ATOM 16461 C C . GLY D 1 559 ? 184.034 159.477 202.409 1.00 106.46 559 GLY D C 1
ATOM 16462 O O . GLY D 1 559 ? 182.832 159.457 202.683 1.00 106.46 559 GLY D O 1
ATOM 16463 N N . GLU D 1 560 ? 184.852 158.471 202.712 1.00 111.66 560 GLU D N 1
ATOM 16464 C CA . GLU D 1 560 ? 184.323 157.213 203.216 1.00 111.66 560 GLU D CA 1
ATOM 16465 C C . GLU D 1 560 ? 184.032 157.247 204.708 1.00 111.66 560 GLU D C 1
ATOM 16466 O O . GLU D 1 560 ? 183.370 156.338 205.212 1.00 111.66 560 GLU D O 1
ATOM 16472 N N . LEU D 1 561 ? 184.520 158.251 205.429 1.00 112.84 561 LEU D N 1
ATOM 16473 C CA . LEU D 1 561 ? 184.156 158.408 206.828 1.00 112.84 561 LEU D CA 1
ATOM 16474 C C . LEU D 1 561 ? 182.952 159.311 207.019 1.00 112.84 561 LEU D C 1
ATOM 16475 O O . LEU D 1 561 ? 182.275 159.207 208.044 1.00 112.84 561 LEU D O 1
ATOM 16480 N N . SER D 1 562 ? 182.664 160.178 206.054 1.00 111.82 562 SER D N 1
ATOM 16481 C CA . SER D 1 562 ? 181.453 160.984 206.066 1.00 111.82 562 SER D CA 1
ATOM 16482 C C . SER D 1 562 ? 180.203 160.168 205.810 1.00 111.82 562 SER D C 1
ATOM 16483 O O . SER D 1 562 ? 179.122 160.747 205.679 1.00 111.82 562 SER D O 1
ATOM 16486 N N . ILE D 1 563 ? 180.325 158.850 205.715 1.00 112.56 563 ILE D N 1
ATOM 16487 C CA . ILE D 1 563 ? 179.209 157.972 205.399 1.00 112.56 563 ILE D CA 1
ATOM 16488 C C . ILE D 1 563 ? 178.816 157.255 206.683 1.00 112.56 563 ILE D C 1
ATOM 16489 O O . ILE D 1 563 ? 177.686 156.779 206.828 1.00 112.56 563 ILE D O 1
ATOM 16494 N N . LEU D 1 564 ? 179.754 157.180 207.622 1.00 117.42 564 LEU D N 1
ATOM 16495 C CA . LEU D 1 564 ? 179.474 156.708 208.966 1.00 117.42 564 LEU D CA 1
ATOM 16496 C C . LEU D 1 564 ? 178.947 157.864 209.819 1.00 117.42 564 LEU D C 1
ATOM 16497 O O . LEU D 1 564 ? 178.828 159.004 209.369 1.00 117.42 564 LEU D O 1
ATOM 16502 N N . ASN D 1 565 ? 178.614 157.564 211.073 1.00 122.93 565 ASN D N 1
ATOM 16503 C CA . ASN D 1 565 ? 178.153 158.571 212.033 1.00 122.93 565 ASN D CA 1
ATOM 16504 C C . ASN D 1 565 ? 178.902 158.343 213.341 1.00 122.93 565 ASN D C 1
ATOM 16505 O O . ASN D 1 565 ? 178.457 157.588 214.207 1.00 122.93 565 ASN D O 1
ATOM 16510 N N . ILE D 1 566 ? 180.047 159.007 213.484 1.00 127.18 566 ILE D N 1
ATOM 16511 C CA . ILE D 1 566 ? 180.915 158.741 214.628 1.00 127.18 566 ILE D CA 1
ATOM 16512 C C . ILE D 1 566 ? 180.527 159.613 215.818 1.00 127.18 566 ILE D C 1
ATOM 16513 O O . ILE D 1 566 ? 181.097 159.484 216.910 1.00 127.18 566 ILE D O 1
ATOM 16518 N N . ALA D 1 567 ? 179.549 160.507 215.635 1.00 129.61 567 ALA D N 1
ATOM 16519 C CA . ALA D 1 567 ? 178.943 161.211 216.764 1.00 129.61 567 ALA D CA 1
ATOM 16520 C C . ALA D 1 567 ? 179.949 162.041 217.554 1.00 129.61 567 ALA D C 1
ATOM 16521 O O . ALA D 1 567 ? 180.322 161.673 218.674 1.00 129.61 567 ALA D O 1
ATOM 16523 N N . GLY D 1 568 ? 180.412 163.147 216.974 1.00 130.08 568 GLY D N 1
ATOM 16524 C CA . GLY D 1 568 ? 181.439 163.953 217.602 1.00 130.08 568 GLY D CA 1
ATOM 16525 C C . GLY D 1 568 ? 182.805 163.681 217.017 1.00 130.08 568 GLY D C 1
ATOM 16526 O O . GLY D 1 568 ? 183.767 163.392 217.735 1.00 130.08 568 GLY D O 1
ATOM 16527 N N . SER D 1 569 ? 182.886 163.766 215.693 1.00 130.16 569 SER D N 1
ATOM 16528 C CA . SER D 1 569 ? 184.079 163.406 214.947 1.00 130.16 569 SER D CA 1
ATOM 16529 C C . SER D 1 569 ? 184.828 164.605 214.380 1.00 130.16 569 SER D C 1
ATOM 16530 O O . SER D 1 569 ? 185.392 164.490 213.286 1.00 130.16 569 SER D O 1
ATOM 16533 N N . LYS D 1 570 ? 184.836 165.746 215.079 1.00 127.98 570 LYS D N 1
ATOM 16534 C CA . LYS D 1 570 ? 185.667 166.875 214.672 1.00 127.98 570 LYS D CA 1
ATOM 16535 C C . LYS D 1 570 ? 185.313 167.369 213.273 1.00 127.98 570 LYS D C 1
ATOM 16536 O O . LYS D 1 570 ? 186.039 167.093 212.312 1.00 127.98 570 LYS D O 1
ATOM 16542 N N . ASN D 1 571 ? 184.176 168.059 213.150 1.00 126.63 571 ASN D N 1
ATOM 16543 C CA . ASN D 1 571 ? 183.581 168.435 211.865 1.00 126.63 571 ASN D CA 1
ATOM 16544 C C . ASN D 1 571 ? 183.148 167.187 211.095 1.00 126.63 571 ASN D C 1
ATOM 16545 O O . ASN D 1 571 ? 183.624 166.899 209.995 1.00 126.63 571 ASN D O 1
ATOM 16550 N N . GLY D 1 572 ? 182.228 166.445 211.715 1.00 123.33 572 GLY D N 1
ATOM 16551 C CA . GLY D 1 572 ? 181.769 165.200 211.123 1.00 123.33 572 GLY D CA 1
ATOM 16552 C C . GLY D 1 572 ? 180.925 165.398 209.880 1.00 123.33 572 GLY D C 1
ATOM 16553 O O . GLY D 1 572 ? 180.989 164.599 208.942 1.00 123.33 572 GLY D O 1
ATOM 16554 N N . ASN D 1 573 ? 180.119 166.458 209.853 1.00 119.07 573 ASN D N 1
ATOM 16555 C CA . ASN D 1 573 ? 179.193 166.672 208.753 1.00 119.07 573 ASN D CA 1
ATOM 16556 C C . ASN D 1 573 ? 179.751 167.545 207.638 1.00 119.07 573 ASN D C 1
ATOM 16557 O O . ASN D 1 573 ? 179.270 167.448 206.505 1.00 119.07 573 ASN D O 1
ATOM 16562 N N . ARG D 1 574 ? 180.743 168.381 207.920 1.00 115.37 574 ARG D N 1
ATOM 16563 C CA . ARG D 1 574 ? 181.271 169.271 206.900 1.00 115.37 574 ARG D CA 1
ATOM 16564 C C . ARG D 1 574 ? 182.408 168.608 206.127 1.00 115.37 574 ARG D C 1
ATOM 16565 O O . ARG D 1 574 ? 183.055 167.672 206.605 1.00 115.37 574 ARG D O 1
ATOM 16573 N N . ARG D 1 575 ? 182.649 169.111 204.911 1.00 109.05 575 ARG D N 1
ATOM 16574 C CA . ARG D 1 575 ? 183.400 168.342 203.923 1.00 109.05 575 ARG D CA 1
ATOM 16575 C C . ARG D 1 575 ? 184.894 168.310 204.218 1.00 109.05 575 ARG D C 1
ATOM 16576 O O . ARG D 1 575 ? 185.558 167.310 203.926 1.00 109.05 575 ARG D O 1
ATOM 16584 N N . THR D 1 576 ? 185.448 169.406 204.734 1.00 110.68 576 THR D N 1
ATOM 16585 C CA . THR D 1 576 ? 186.835 169.585 205.187 1.00 110.68 576 THR D CA 1
ATOM 16586 C C . THR D 1 576 ? 187.865 169.541 204.054 1.00 110.68 576 THR D C 1
ATOM 16587 O O . THR D 1 576 ? 189.067 169.565 204.345 1.00 110.68 576 THR D O 1
ATOM 16591 N N . ALA D 1 577 ? 187.458 169.518 202.786 1.00 108.42 577 ALA D N 1
ATOM 16592 C CA . ALA D 1 577 ? 188.427 169.551 201.698 1.00 108.42 577 ALA D CA 1
ATOM 16593 C C . ALA D 1 577 ? 187.751 170.032 200.425 1.00 108.42 577 ALA D C 1
ATOM 16594 O O . ALA D 1 577 ? 186.532 169.938 200.275 1.00 108.42 577 ALA D O 1
ATOM 16596 N N . ASN D 1 578 ? 188.568 170.557 199.514 1.00 106.50 578 ASN D N 1
ATOM 16597 C CA . ASN D 1 578 ? 188.135 170.937 198.174 1.00 106.50 578 ASN D CA 1
ATOM 16598 C C . ASN D 1 578 ? 188.611 169.870 197.202 1.00 106.50 578 ASN D C 1
ATOM 16599 O O . ASN D 1 578 ? 189.761 169.436 197.274 1.00 106.50 578 ASN D O 1
ATOM 16604 N N . VAL D 1 579 ? 187.729 169.436 196.308 1.00 100.58 579 VAL D N 1
ATOM 16605 C CA . VAL D 1 579 ? 188.072 168.431 195.309 1.00 100.58 579 VAL D CA 1
ATOM 16606 C C . VAL D 1 579 ? 187.452 168.859 193.992 1.00 100.58 579 VAL D C 1
ATOM 16607 O O . VAL D 1 579 ? 186.236 169.053 193.914 1.00 100.58 579 VAL D O 1
ATOM 16611 N N . ARG D 1 580 ? 188.274 169.009 192.962 1.00 99.81 580 ARG D N 1
ATOM 16612 C CA . ARG D 1 580 ? 187.786 169.389 191.651 1.00 99.81 580 ARG D CA 1
ATOM 16613 C C . ARG D 1 580 ? 188.236 168.382 190.606 1.00 99.81 580 ARG D C 1
ATOM 16614 O O . ARG D 1 580 ? 189.253 167.706 190.764 1.00 99.81 580 ARG D O 1
ATOM 16622 N N . SER D 1 581 ? 187.450 168.290 189.541 1.00 93.49 581 SER D N 1
ATOM 16623 C CA . SER D 1 581 ? 187.701 167.354 188.462 1.00 93.49 581 SER D CA 1
ATOM 16624 C C . SER D 1 581 ? 188.707 167.930 187.478 1.00 93.49 581 SER D C 1
ATOM 16625 O O . SER D 1 581 ? 188.635 169.106 187.116 1.00 93.49 581 SER D O 1
ATOM 16628 N N . VAL D 1 582 ? 189.653 167.096 187.045 1.00 94.23 582 VAL D N 1
ATOM 16629 C CA . VAL D 1 582 ? 190.648 167.540 186.072 1.00 94.23 582 VAL D CA 1
ATOM 16630 C C . VAL D 1 582 ? 190.028 167.634 184.683 1.00 94.23 582 VAL D C 1
ATOM 16631 O O . VAL D 1 582 ? 189.999 168.701 184.065 1.00 94.23 582 VAL D O 1
ATOM 16635 N N . GLY D 1 583 ? 189.535 166.513 184.170 1.00 91.36 583 GLY D N 1
ATOM 16636 C CA . GLY D 1 583 ? 188.772 166.514 182.944 1.00 91.36 583 GLY D CA 1
ATOM 16637 C C . GLY D 1 583 ? 187.379 165.997 183.205 1.00 91.36 583 GLY D C 1
ATOM 16638 O O . GLY D 1 583 ? 186.823 166.246 184.274 1.00 91.36 583 GLY D O 1
ATOM 16639 N N . TYR D 1 584 ? 186.802 165.271 182.259 1.00 89.67 584 TYR D N 1
ATOM 16640 C CA . TYR D 1 584 ? 185.505 164.653 182.479 1.00 89.67 584 TYR D CA 1
ATOM 16641 C C . TYR D 1 584 ? 185.678 163.440 183.378 1.00 89.67 584 TYR D C 1
ATOM 16642 O O . TYR D 1 584 ? 186.492 162.560 183.088 1.00 89.67 584 TYR D O 1
ATOM 16651 N N . THR D 1 585 ? 184.926 163.397 184.470 1.00 90.98 585 THR D N 1
ATOM 16652 C CA . THR D 1 585 ? 185.028 162.338 185.458 1.00 90.98 585 THR D CA 1
ATOM 16653 C C . THR D 1 585 ? 183.714 161.580 185.540 1.00 90.98 585 THR D C 1
ATOM 16654 O O . THR D 1 585 ? 182.656 162.115 185.216 1.00 90.98 585 THR D O 1
ATOM 16658 N N . ASP D 1 586 ? 183.792 160.323 185.962 1.00 94.12 586 ASP D N 1
ATOM 16659 C CA . ASP D 1 586 ? 182.631 159.466 186.187 1.00 94.12 586 ASP D CA 1
ATOM 16660 C C . ASP D 1 586 ? 182.728 158.917 187.601 1.00 94.12 586 ASP D C 1
ATOM 16661 O O . ASP D 1 586 ? 183.356 157.887 187.831 1.00 94.12 586 ASP D O 1
ATOM 16666 N N . LEU D 1 587 ? 182.103 159.585 188.555 1.00 91.99 587 LEU D N 1
ATOM 16667 C CA . LEU D 1 587 ? 182.123 159.102 189.924 1.00 91.99 587 LEU D CA 1
ATOM 16668 C C . LEU D 1 587 ? 180.939 158.187 190.182 1.00 91.99 587 LEU D C 1
ATOM 16669 O O . LEU D 1 587 ? 179.902 158.291 189.529 1.00 91.99 587 LEU D O 1
ATOM 16674 N N . PHE D 1 588 ? 181.107 157.276 191.133 1.00 93.92 588 PHE D N 1
ATOM 16675 C CA . PHE D 1 588 ? 180.016 156.468 191.656 1.00 93.92 588 PHE D CA 1
ATOM 16676 C C . PHE D 1 588 ? 179.872 156.751 193.138 1.00 93.92 588 PHE D C 1
ATOM 16677 O O . PHE D 1 588 ? 180.850 156.679 193.882 1.00 93.92 588 PHE D O 1
ATOM 16685 N N . VAL D 1 589 ? 178.658 157.080 193.560 1.00 97.78 589 VAL D N 1
ATOM 16686 C CA . VAL D 1 589 ? 178.405 157.621 194.886 1.00 97.78 589 VAL D CA 1
ATOM 16687 C C . VAL D 1 589 ? 177.608 156.610 195.694 1.00 97.78 589 VAL D C 1
ATOM 16688 O O . VAL D 1 589 ? 176.591 156.092 195.224 1.00 97.78 589 VAL D O 1
ATOM 16692 N N . LEU D 1 590 ? 178.067 156.334 196.909 1.00 102.52 590 LEU D N 1
ATOM 16693 C CA . LEU D 1 590 ? 177.325 155.532 197.872 1.00 102.52 590 LEU D CA 1
ATOM 16694 C C . LEU D 1 590 ? 176.798 156.472 198.944 1.00 102.52 590 LEU D C 1
ATOM 16695 O O . LEU D 1 590 ? 177.553 156.920 199.807 1.00 102.52 590 LEU D O 1
ATOM 16700 N N . SER D 1 591 ? 175.505 156.769 198.885 1.00 108.08 591 SER D N 1
ATOM 16701 C CA . SER D 1 591 ? 174.891 157.664 199.851 1.00 108.08 591 SER D CA 1
ATOM 16702 C C . SER D 1 591 ? 174.959 157.079 201.255 1.00 108.08 591 SER D C 1
ATOM 16703 O O . SER D 1 591 ? 175.130 155.876 201.444 1.00 108.08 591 SER D O 1
ATOM 16706 N N . LYS D 1 592 ? 174.832 157.956 202.250 1.00 112.14 592 LYS D N 1
ATOM 16707 C CA . LYS D 1 592 ? 174.794 157.508 203.640 1.00 112.14 592 LYS D CA 1
ATOM 16708 C C . LYS D 1 592 ? 173.479 156.808 203.953 1.00 112.14 592 LYS D C 1
ATOM 16709 O O . LYS D 1 592 ? 173.453 155.790 204.661 1.00 112.14 592 LYS D O 1
ATOM 16715 N N . THR D 1 593 ? 172.379 157.342 203.424 1.00 113.22 593 THR D N 1
ATOM 16716 C CA . THR D 1 593 ? 171.081 156.697 203.559 1.00 113.22 593 THR D CA 1
ATOM 16717 C C . THR D 1 593 ? 171.124 155.268 203.041 1.00 113.22 593 THR D C 1
ATOM 16718 O O . THR D 1 593 ? 170.636 154.346 203.700 1.00 113.22 593 THR D O 1
ATOM 16722 N N . ASP D 1 594 ? 171.694 155.070 201.849 1.00 110.35 594 ASP D N 1
ATOM 16723 C CA . ASP D 1 594 ? 171.780 153.731 201.278 1.00 110.35 594 ASP D CA 1
ATOM 16724 C C . ASP D 1 594 ? 172.624 152.810 202.145 1.00 110.35 594 ASP D C 1
ATOM 16725 O O . ASP D 1 594 ? 172.249 151.654 202.382 1.00 110.35 594 ASP D O 1
ATOM 16730 N N . LEU D 1 595 ? 173.771 153.296 202.617 1.00 111.85 595 LEU D N 1
ATOM 16731 C CA . LEU D 1 595 ? 174.604 152.463 203.473 1.00 111.85 595 LEU D CA 1
ATOM 16732 C C . LEU D 1 595 ? 173.834 151.995 204.693 1.00 111.85 595 LEU D C 1
ATOM 16733 O O . LEU D 1 595 ? 173.875 150.813 205.035 1.00 111.85 595 LEU D O 1
ATOM 16738 N N . TRP D 1 596 ? 173.101 152.892 205.355 1.00 115.16 596 TRP D N 1
ATOM 16739 C CA . TRP D 1 596 ? 172.455 152.479 206.599 1.00 115.16 596 TRP D CA 1
ATOM 16740 C C . TRP D 1 596 ? 171.217 151.630 206.340 1.00 115.16 596 TRP D C 1
ATOM 16741 O O . TRP D 1 596 ? 170.937 150.691 207.097 1.00 115.16 596 TRP D O 1
ATOM 16752 N N . ASN D 1 597 ? 170.482 151.916 205.265 1.00 114.54 597 ASN D N 1
ATOM 16753 C CA . ASN D 1 597 ? 169.382 151.044 204.871 1.00 114.54 597 ASN D CA 1
ATOM 16754 C C . ASN D 1 597 ? 169.866 149.617 204.659 1.00 114.54 597 ASN D C 1
ATOM 16755 O O . ASN D 1 597 ? 169.276 148.669 205.184 1.00 114.54 597 ASN D O 1
ATOM 16760 N N . ALA D 1 598 ? 170.946 149.441 203.894 1.00 113.97 598 ALA D N 1
ATOM 16761 C CA . ALA D 1 598 ? 171.470 148.093 203.690 1.00 113.97 598 ALA D CA 1
ATOM 16762 C C . ALA D 1 598 ? 172.062 147.530 204.974 1.00 113.97 598 ALA D C 1
ATOM 16763 O O . ALA D 1 598 ? 172.001 146.321 205.216 1.00 113.97 598 ALA D O 1
ATOM 16765 N N . LEU D 1 599 ? 172.631 148.392 205.815 1.00 116.93 599 LEU D N 1
ATOM 16766 C CA . LEU D 1 599 ? 173.374 147.926 206.977 1.00 116.93 599 LEU D CA 1
ATOM 16767 C C . LEU D 1 599 ? 172.445 147.407 208.063 1.00 116.93 599 LEU D C 1
ATOM 16768 O O . LEU D 1 599 ? 172.838 146.553 208.864 1.00 116.93 599 LEU D O 1
ATOM 16773 N N . ARG D 1 600 ? 171.217 147.923 208.120 1.00 117.63 600 ARG D N 1
ATOM 16774 C CA . ARG D 1 600 ? 170.307 147.501 209.180 1.00 117.63 600 ARG D CA 1
ATOM 16775 C C . ARG D 1 600 ? 169.996 146.011 209.107 1.00 117.63 600 ARG D C 1
ATOM 16776 O O . ARG D 1 600 ? 169.607 145.410 210.113 1.00 117.63 600 ARG D O 1
ATOM 16784 N N . GLU D 1 601 ? 170.150 145.400 207.934 1.00 118.76 601 GLU D N 1
ATOM 16785 C CA . GLU D 1 601 ? 169.930 143.964 207.806 1.00 118.76 601 GLU D CA 1
ATOM 16786 C C . GLU D 1 601 ? 171.099 143.147 208.342 1.00 118.76 601 GLU D C 1
ATOM 16787 O O . GLU D 1 601 ? 170.917 141.978 208.688 1.00 118.76 601 GLU D O 1
ATOM 16793 N N . TYR D 1 602 ? 172.286 143.730 208.407 1.00 118.43 602 TYR D N 1
ATOM 16794 C CA . TYR D 1 602 ? 173.474 143.065 208.938 1.00 118.43 602 TYR D CA 1
ATOM 16795 C C . TYR D 1 602 ? 173.927 143.840 210.163 1.00 118.43 602 TYR D C 1
ATOM 16796 O O . TYR D 1 602 ? 174.670 144.827 210.019 1.00 118.43 602 TYR D O 1
ATOM 16805 N N . PRO D 1 603 ? 173.537 143.453 211.375 1.00 123.11 603 PRO D N 1
ATOM 16806 C CA . PRO D 1 603 ? 173.886 144.276 212.541 1.00 123.11 603 PRO D CA 1
ATOM 16807 C C . PRO D 1 603 ? 175.297 143.995 213.026 1.00 123.11 603 PRO D C 1
ATOM 16808 O O . PRO D 1 603 ? 175.956 144.862 213.616 1.00 123.11 603 PRO D O 1
ATOM 16812 N N . ASP D 1 604 ? 175.786 142.790 212.732 1.00 123.53 604 ASP D N 1
ATOM 16813 C CA . ASP D 1 604 ? 177.165 142.464 213.058 1.00 123.53 604 ASP D CA 1
ATOM 16814 C C . ASP D 1 604 ? 178.124 143.269 212.198 1.00 123.53 604 ASP D C 1
ATOM 16815 O O . ASP D 1 604 ? 179.136 143.779 212.692 1.00 123.53 604 ASP D O 1
ATOM 16820 N N . ALA D 1 605 ? 177.825 143.391 210.903 1.00 123.90 605 ALA D N 1
ATOM 16821 C CA . ALA D 1 605 ? 178.621 144.254 210.041 1.00 123.90 605 ALA D CA 1
ATOM 16822 C C . ALA D 1 605 ? 178.481 145.709 210.453 1.00 123.90 605 ALA D C 1
ATOM 16823 O O . ALA D 1 605 ? 179.422 146.494 210.307 1.00 123.90 605 ALA D O 1
ATOM 16825 N N . ARG D 1 606 ? 177.315 146.085 210.982 1.00 124.24 606 ARG D N 1
ATOM 16826 C CA . ARG D 1 606 ? 177.098 147.461 211.423 1.00 124.24 606 ARG D CA 1
ATOM 16827 C C . ARG D 1 606 ? 178.031 147.828 212.567 1.00 124.24 606 ARG D C 1
ATOM 16828 O O . ARG D 1 606 ? 178.738 148.843 212.507 1.00 124.24 606 ARG D O 1
ATOM 16836 N N . LYS D 1 607 ? 178.010 147.035 213.640 1.00 125.29 607 LYS D N 1
ATOM 16837 C CA . LYS D 1 607 ? 178.885 147.316 214.772 1.00 125.29 607 LYS D CA 1
ATOM 16838 C C . LYS D 1 607 ? 180.351 147.326 214.368 1.00 125.29 607 LYS D C 1
ATOM 16839 O O . LYS D 1 607 ? 181.129 148.140 214.884 1.00 125.29 607 LYS D O 1
ATOM 16845 N N . LEU D 1 608 ? 180.726 146.491 213.406 1.00 125.28 608 LEU D N 1
ATOM 16846 C CA . LEU D 1 608 ? 182.114 146.382 212.992 1.00 125.28 608 LEU D CA 1
ATOM 16847 C C . LEU D 1 608 ? 182.527 147.605 212.181 1.00 125.28 608 LEU D C 1
ATOM 16848 O O . LEU D 1 608 ? 183.629 148.132 212.359 1.00 125.28 608 LEU D O 1
ATOM 16853 N N . LEU D 1 609 ? 181.665 148.040 211.263 1.00 124.21 609 LEU D N 1
ATOM 16854 C CA . LEU D 1 609 ? 181.873 149.280 210.529 1.00 124.21 609 LEU D CA 1
ATOM 16855 C C . LEU D 1 609 ? 182.032 150.460 211.476 1.00 124.21 609 LEU D C 1
ATOM 16856 O O . LEU D 1 609 ? 182.905 151.308 211.272 1.00 124.21 609 LEU D O 1
ATOM 16861 N N . LEU D 1 610 ? 181.174 150.543 212.495 1.00 126.39 610 LEU D N 1
ATOM 16862 C CA . LEU D 1 610 ? 181.307 151.624 213.469 1.00 126.39 610 LEU D CA 1
ATOM 16863 C C . LEU D 1 610 ? 182.665 151.571 214.155 1.00 126.39 610 LEU D C 1
ATOM 16864 O O . LEU D 1 610 ? 183.338 152.599 214.310 1.00 126.39 610 LEU D O 1
ATOM 16869 N N . ALA D 1 611 ? 183.079 150.373 214.579 1.00 128.30 611 ALA D N 1
ATOM 16870 C CA . ALA D 1 611 ? 184.380 150.229 215.228 1.00 128.30 611 ALA D CA 1
ATOM 16871 C C . ALA D 1 611 ? 185.513 150.674 214.311 1.00 128.30 611 ALA D C 1
ATOM 16872 O O . ALA D 1 611 ? 186.413 151.413 214.732 1.00 128.30 611 ALA D O 1
ATOM 16874 N N . LYS D 1 612 ? 185.481 150.238 213.052 1.00 128.23 612 LYS D N 1
ATOM 16875 C CA . LYS D 1 612 ? 186.550 150.584 212.121 1.00 128.23 612 LYS D CA 1
ATOM 16876 C C . LYS D 1 612 ? 186.577 152.079 211.846 1.00 128.23 612 LYS D C 1
ATOM 16877 O O . LYS D 1 612 ? 187.653 152.675 211.717 1.00 128.23 612 LYS D O 1
ATOM 16883 N N . GLY D 1 613 ? 185.402 152.699 211.742 1.00 129.32 613 GLY D N 1
ATOM 16884 C CA . GLY D 1 613 ? 185.353 154.134 211.533 1.00 129.32 613 GLY D CA 1
ATOM 16885 C C . GLY D 1 613 ? 185.924 154.909 212.700 1.00 129.32 613 GLY D C 1
ATOM 16886 O O . GLY D 1 613 ? 186.694 155.852 212.511 1.00 129.32 613 GLY D O 1
ATOM 16887 N N . ARG D 1 614 ? 185.557 154.522 213.925 1.00 131.91 614 ARG D N 1
ATOM 16888 C CA . ARG D 1 614 ? 186.143 155.161 215.100 1.00 131.91 614 ARG D CA 1
ATOM 16889 C C . ARG D 1 614 ? 187.656 155.000 215.115 1.00 131.91 614 ARG D C 1
ATOM 16890 O O . ARG D 1 614 ? 188.388 155.946 215.432 1.00 131.91 614 ARG D O 1
ATOM 16898 N N . GLU D 1 615 ? 188.145 153.809 214.761 1.00 132.50 615 GLU D N 1
ATOM 16899 C CA . GLU D 1 615 ? 189.585 153.574 214.728 1.00 132.50 615 GLU D CA 1
ATOM 16900 C C . GLU D 1 615 ? 190.269 154.501 213.729 1.00 132.50 615 GLU D C 1
ATOM 16901 O O . GLU D 1 615 ? 191.220 155.216 214.074 1.00 132.50 615 GLU D O 1
ATOM 16907 N N . ILE D 1 616 ? 189.803 154.490 212.478 1.00 130.03 616 ILE D N 1
ATOM 16908 C CA . ILE D 1 616 ? 190.418 155.313 211.440 1.00 130.03 616 ILE D CA 1
ATOM 16909 C C . ILE D 1 616 ? 190.361 156.781 211.828 1.00 130.03 616 ILE D C 1
ATOM 16910 O O . ILE D 1 616 ? 191.307 157.541 211.593 1.00 130.03 616 ILE D O 1
ATOM 16915 N N . LEU D 1 617 ? 189.251 157.200 212.437 1.00 131.80 617 LEU D N 1
ATOM 16916 C CA . LEU D 1 617 ? 189.103 158.586 212.855 1.00 131.80 617 LEU D CA 1
ATOM 16917 C C . LEU D 1 617 ? 190.142 158.955 213.902 1.00 131.80 617 LEU D C 1
ATOM 16918 O O . LEU D 1 617 ? 190.806 159.991 213.797 1.00 131.80 617 LEU D O 1
ATOM 16923 N N . LYS D 1 618 ? 190.305 158.107 214.921 1.00 134.14 618 LYS D N 1
ATOM 16924 C CA . LYS D 1 618 ? 191.254 158.416 215.986 1.00 134.14 618 LYS D CA 1
ATOM 16925 C C . LYS D 1 618 ? 192.682 158.445 215.457 1.00 134.14 618 LYS D C 1
ATOM 16926 O O . LYS D 1 618 ? 193.412 159.420 215.666 1.00 134.14 618 LYS D O 1
ATOM 16932 N N . LYS D 1 619 ? 193.095 157.393 214.757 1.00 134.48 619 LYS D N 1
ATOM 16933 C CA . LYS D 1 619 ? 194.445 157.373 214.197 1.00 134.48 619 LYS D CA 1
ATOM 16934 C C . LYS D 1 619 ? 194.625 158.457 213.141 1.00 134.48 619 LYS D C 1
ATOM 16935 O O . LYS D 1 619 ? 195.456 159.351 213.295 1.00 134.48 619 LYS D O 1
#

Sequence (2052 aa):
RIRKYLANYTQDPSTDNFYYWTCVVTVAYIYNLLFVIARQVFNDLIGPSSQSLCRFYNNSTTQVECTYNMLTNMKEMPTYSQYPDLGWSKYWHFRMLWVFFDLLMDCVYLIDTFLNYRMGYMDQGLVVREAEKVTKAYWQSKQYRIDGISLIPLDYILGWPIPYINWRGLPILRLNRLIRYKRVRNCLERTETRSSMPNAFRVVVVVWYIVIIIHWNACLYFWISEWIGLGTDAWVYGHLNKQSLPDDITDTLLRRYVYSFYWSTLILTTIGEVPSPVRNIEYAFVTLDLMCGVLIVATIAGNVGSMISNMSAARTEFQNKMDGIKQYMELRKVSKQLEIRVIKWFDYLWTNKQSLSDQQVLKVLPDKLQAEIAMQVHFETLRKVRIFQDCEAGLLAELVLKLQLQVFSPGDFICKKGDIGREMYIVKRGRLQVVDDDGKKVFVTLQEGSVFGELSILNIAGSKNGNRRTANVRSVGYTDLFVLSKTDLWNALREYPDARKLLLAKGREILKKRIRKYLANYTQDPSTDNFYYWTCVVTVAYIYNLLFVIARQVFNDLIGPSSQSLCRFYNNSTTQVECTYNMLTNMKEMPTYSQYPDLGWSKYWHFRMLWVFFDLLMDCVYLIDTFLNYRMGYMDQGLVVREAEKVTKAYWQSKQYRIDGISLIPLDYILGWPIPYINWRGLPILRLNRLIRYKRVRNCLERTETRSSMPNAFRVVVVVWYIVIIIHWNACLYFWISEWIGLGTDAWVYGHLNKQSLPDDITDTLLRRYVYSFYWSTLILTTIGEVPSPVRNIEYAFVTLDLMCGVLIVATIAGNVGSMISNMSAARTEFQNKMDGIKQYMELRKVSKQLEIRVIKWFDYLWTNKQSLSDQQVLKVLPDKLQAEIAMQVHFETLRKVRIFQDCEAGLLAELVLKLQLQVFSPGDFICKKGDIGREMYIVKRGRLQVVDDDGKKVFVTLQEGSVFGELSILNIAGSKNGNRRTANVRSVGYTDLFVLSKTDLWNALREYPDARKLLLAKGREILKKRIRKYLANYTQDPSTDNFYYWTCVVTVAYIYNLLFVIARQVFNDLIGPSSQSLCRFYNNSTTQVECTYNMLTNMKEMPTYSQYPDLGWSKYWHFRMLWVFFDLLMDCVYLIDTFLNYRMGYMDQGLVVREAEKVTKAYWQSKQYRIDGISLIPLDYILGWPIPYINWRGLPILRLNRLIRYKRVRNCLERTETRSSMPNAFRVVVVVWYIVIIIHWNACLYFWISEWIGLGTDAWVYGHLNKQSLPDDITDTLLRRYVYSFYWSTLILTTIGEVPSPVRNIEYAFVTLDLMCGVLIVATIAGNVGSMISNMSAARTEFQNKMDGIKQYMELRKVSKQLEIRVIKWFDYLWTNKQSLSDQQVLKVLPDKLQAEIAMQVHFETLRKVRIFQDCEAGLLAELVLKLQLQVFSPGDFICKKGDIGREMYIVKRGRLQVVDDDGKKVFVTLQEGSVFGELSILNIAGSKNGNRRTANVRSVGYTDLFVLSKTDLWNALREYPDARKLLLAKGREILKKRIRKYLANYTQDPSTDNFYYWTCVVTVAYIYNLLFVIARQVFNDLIGPSSQSLCRFYNNSTTQVECTYNMLTNMKEMPTYSQYPDLGWSKYWHFRMLWVFFDLLMDCVYLIDTFLNYRMGYMDQGLVVREAEKVTKAYWQSKQYRIDGISLIPLDYILGWPIPYINWRGLPILRLNRLIRYKRVRNCLERTETRSSMPNAFRVVVVVWYIVIIIHWNACLYFWISEWIGLGTDAWVYGHLNKQSLPDDITDTLLRRYVYSFYWSTLILTTIGEVPSPVRNIEYAFVTLDLMCGVLIVATIAGNVGSMISNMSAARTEFQNKMDGIKQYMELRKVSKQLEIRVIKWFDYLWTNKQSLSDQQVLKVLPDKLQAEIAMQVHFETLRKVRIFQDCEAGLLAELVLKLQLQVFSPGDFICKKGDIGREMYIVKRGRLQVVDDDGKKVFVTLQEGSVFGELSILNIAGSKNGNRRTANVRSVGYTDLFVLSKTDLWNALREYPDARKLLLAKGREILKK

Organism: Caenorhabditis elegans (NCBI:txid6239)

GO terms:
  GO:0006935 chemotaxis (P, IMP)
  GO:0042802 identical protein binding (F, IPI)
  GO:0097543 ciliary inversin compartment (C, IDA)
  GO:0097730 non-motile cilium (C, IDA)
  GO:0005222 intracellularly cAMP-activated cation channel activity (F, IDA)
  GO:0005223 intracellularly cGMP-activated cation channel activity (F, IDA)
  GO:0030425 dendrite (C, IDA)
  GO:0034703 cation channel complex (C, IDA)
  GO:0098655 monoatomic cation transmembrane transport (P, IDA)
  GO:0040010 positive regulation of growth rate (P, IGI)
  GO:0040040 thermosensory behavior (P, IGI)
  GO:0042048 olfactory behavior (P, IGI)
  GO:0043052 thermotaxis (P, IGI)
  GO:0040040 thermosensory behavior (P, IMP)
  GO:0042048 olfactory behavior (P, IMP)
  GO:0043052 thermotaxis (P, IMP)
  GO:0045664 regulation of neuron differentiation (P, IMP)
  GO:0045944 positive regulation of transcription by RNA polymerase II (P, IMP)
  GO:0009454 aerotaxis (P, IMP)
  GO:0010754 negative regulation of receptor guanylyl cyclase signaling pathway (P, IMP)

Radius of gyration: 43.31 Å; Cα contacts (8 Å, |Δi|>4): 3064; chains: 4; bounding box: 111×111×124 Å

Nearest PDB structures (foldseek):
  6wel-assembly1_A  TM=1.002E+00  e=7.616E-85  Caenorhabditis elegans
  6wej-assembly1_A  TM=9.983E-01  e=3.688E-81  Caenorhabditis elegans
  7n16-assembly1_D  TM=9.924E-01  e=5.216E-76  Caenorhabditis elegans
  6wek-assembly1_B  TM=9.302E-01  e=4.243E-73  Caenorhabditis elegans
  7n15-assembly1_A  TM=9.181E-01  e=4.904E-73  Caenorhabditis elegans

Secondary structure (DSSP, 8-state):
-HHHHHHH--B-TTSHHHHHHHHHHHHHHHHHHHHHHHHHHSGGGG--SEEEEEEEE---EEEEE--TTTTBS-SS--EEEE-SSSSHHHHHHHHHHHHHHHHHHHHHHHHHHHHHHTB--EETTEE---HHHHHHHHHHTTHHHHHHHTT-THHHHHSS-BTTTTB---GGGGGGGGG-HHHHHHHHHHHHHT-S-HHHHHHHHHHHHHHHHHHHHHHHHHHHHHHH-TTSSSSSSSSS-TTTS-TT-B--HHHHHHHHHHHHHHHHTT---SPPP-SHHHHHHHHHHHHHHHHHHHHHHHHHHHHHHHTTHHHHHHHHHHHHHHHHHHHTT--HHHHHHHHHHHHHHHTTT-TT-SHHHHHHS-HHHHHHHHHHHHHHHHTTSSSSTTS-HHHHHHHHHS-EEEEE-TT-EEE-TT-B----EEEESS-EEE--SSSS--S-EE-TT-EE-SSTTS--SS-SSSSB--S-EEESSSEEEEE--HHHHHHHHTT-HHHHHHHHHHHHHHHH-/-HHHHHHH--B-TTSHHHHHHHHHHHHHHHHHHHHHHHHHHSGGGG--SEEEEEEEE---EEEEE--TTTTBS-SS--EEEE-SSSSHHHHHHHHHHHHHHHHHHHHHHHHHHHHHHTB--EETTEE---HHHHHHHHHHTTHHHHHHHTT-THHHHHSS-BTTTTB---GGGGGGGGG-HHHHHHHHHHHHHT-S-HHHHHHHHHHHHHHHHHHHHHHHHHHHHHHH-TTSSSSSSSSS-TTTS-TT-B--HHHHHHHHHHHHHHHHTT---SPPP-SHHHHHHHHHHHHHHHHHHHHHHHHHHHHHHHTTHHHHHHHHHHHHHHHHHHHTT--HHHHHHHHHHHHHHHTTT-TT-SHHHHHHS-HHHHHHHHHHHHHHHHTTSSSSTTS-HHHHHHHHHS-EEEEE-TT-EEE-TT-B----EEEESS-EEE--SSSS--S-EE-TT-EE-SSTTS--SS-SSSSB--S-EEESSSEEEEE--HHHHHHHHTT-HHHHHHHHHHHHHHHH-/-HHHHHHH--B-TTSHHHHHHHHHHHHHHHHHHHHHHHHHHSGGGG--SEEEEEEEE---EEEEE--TTTTBS-SS--EEEE-SSSSHHHHHHHHHHHHHHHHHHHHHHHHHHHHHHTB--EETTEE---HHHHHHHHHHTTHHHHHHHTT-THHHHHSS-BTTTTB---GGGGGGGGG-HHHHHHHHHHHHHT-S-HHHHHHHHHHHHHHHHHHHHHHHHHHHHHHH-TTSSSSSSSSS-TTTS-TT-B--HHHHHHHHHHHHHHHHTT---SPPP-SHHHHHHHHHHHHHHHHHHHHHHHHHHHHHHHTTHHHHHHHHHHHHHHHHHHHTT--HHHHHHHHHHHHHHHTTT-TT-SHHHHHHS-HHHHHHHHHHHHHHHHTTSSSSTTS-HHHHHHHHHS-EEEEE-TT-EEE-TT-B----EEEESS-EEE--SSSS--S-EE-TT-EE-SSTTS--SS-SSSSB--S-EEESSSEEEEE--HHHHHHHHTT-HHHHHHHHHHHHHHHH-/-HHHHHHH--B-TTSHHHHHHHHHHHHHHHHHHHHHHHHHHSGGGG--SEEEEEEEE---EEEEE--TTTTBS-SS--EEEE-SSSSHHHHHHHHHHHHHHHHHHHHHHHHHHHHHHTB--EETTEE---HHHHHHHHHHTTHHHHHHHTT-THHHHHSS-BTTTTB---GGGGGGGGG-HHHHHHHHHHHHHT-S-HHHHHHHHHHHHHHHHHHHHHHHHHHHHHHH-TTSSSSSSSSS-TTTS-TT-B--HHHHHHHHHHHHHHHHTT---SPPP-SHHHHHHHHHHHHHHHHHHHHHHHHHHHHHHHTTHHHHHHHHHHHHHHHHHHHTT--HHHHHHHHHHHHHHHTTT-TT-SHHHHHHS-HHHHHHHHHHHHHHHHTTSSSSTTS-HHHHHHHHHS-EEEEE-TT-EEE-TT-B----EEEESS-EEE--SSSS--S-EE-TT-EE-SSTTS--SS-SSSSB--S-EEESSSEEEEE--HHHHHHHHTT-HHHHHHHHHHHHHHHH-